Protein 6URI (pdb70)

CATH classification: 1.25.10.10

Foldseek 3Di:
DQDPAPVLVVCLVPDPDVVVNVVSLVVLLVVLCCPPVPHPPDDLSRLLNVLVVLVVSVVVPDDDPDSLVSLLVLLDDDDVSSNQSSLVSPLVDDDPDDVSVVSNLVSLVVLCPPLDLSSLLSSLVSCLRNVDPVNLVVPLVCLLVLLDDPSRDQSSNLSSLSSNLSSCVVCVVRHDDPDSLVVLLCQLVDPDCSSNLSSLVSVLVVCLVVVPSVPVNLQSLLVSLLCQLPVQPDDDDVQQDQSHGNLSSLLSSLSSLLSDEQNPDCVRSVSNVVSLVSLLVVLVDDGPDPDVRSVVSSVSSNLSSLVSCLSRLPDVVSLLSLLVVLLVLCPDPDVVSVQSSLQRVLSSCVRPNCLVVNVVCLVSLLVCLVPPPDVSSVVSSLSSLLSNQDLVSLVVSLVSLLVSLLVHDPVCNLLSLLSSLVSCVVNPPDCLVNLVSVQSVCARPVVNDDPLSLVVNQLVLQADVVCLLVNQVVLVVQLPDPDGHLSSLLSNLQSCLFCLVSPCVDPCSNLVNVLCSSVVCLVVDDDVSVLSNLSSLLSSVLVPVVCLVVSLCVLPDCCQCVPPPPSSNVSSVVSNCVSPVDDNVVSCVVNPRDHRDDDDDRVSVVVSVVD/DFQWKWKAFLVQHTLDTGGLDDDDPVRVVVVSVVVSVVPSPDDDVDAQWDDDDQWIWRWDDDPGMIIITIDHNPDDNVVVNVLSVLLVVLVCVQVVRDDSVCSVVVVVVNVVSVCCQDNSRGGDDRDSVVSSVVVVVVVPPD/DDDDDVVPALVPDPLRVVLVPDDCVVLPHDQDAPDAADADDQVNQQVVQCVCPVPPHAAFAKDDPSVLVVVQRVCCRDPNHRSPFADFDADPAKTAGQHQNNFKIKGFDDVVVLVVQVPDPPDDCPDLSNCQQVVPPVSTTIGIHGDPVSNVDVVRCVVPVVVD/DDVVVVVVVVDPCVPLQVCLVPPDLVVVLVSLQVVLVDDDPPDVRLVSLCVDPDVVSNLSSLVSVLSVCVNPVVPVQLQDDALSSVLSNLQSCVVVDDDPSCPCVLVSLVVDDPSSVLSSLLSCLPDDDDDLVPCVVVLVSLLVQAQDVDLSNNLSNLLSCLLSLPDDCPDVCPSVVVLQSNQPSLLCQCVDDLVSVLLSLLLVLLVCVVVVPSCLPCLVSLADDDVRDDSSNLSSLLVNLSNAAQVNLVVNVVRLVVQCPDDDLVSNLSSLLSLLVNCQHYPVCNVVSVVVLLVVVVVVPLSNNLSNLLSVLLVCLQPPPPPVVCLVVVVVCQPSDDDLSSLLSNLQVLLLVVVVVVVSLVSLVVCLVCLVVHDPSSLQSSLLSLLSNCLVPVPPRPVPNVSSLCCQQPVDPDPVSNVVSVVSVVCCVPDSVVSCCVRVHDDDRDHDSPVCLDPVLSSVCSSVSSHCCSSVSHDCVVDD/DWAWKWKFALVLDTLDIDGLDPPDPPCPSVCCSVPPSCDPDQWDADPLKIKGWDAFPHMIIITIDNDDDDPVVVVVLVVVLVVVLCVVQVGDHDVSSNVDPVVSVVVVCQQDHSPHGDDD/DDDPDDDVVVVVDD

B-factor: mean 118.3, std 39.7, range [42.98, 260.07]

Solvent-accessible surface area: 65370 Å² total; per-residue (Å²): 102,21,173,21,3,50,101,2,0,41,56,10,89,126,35,215,53,157,144,49,36,81,162,50,0,81,123,5,23,54,47,0,80,73,84,18,138,58,94,188,104,55,84,20,91,30,41,29,24,17,0,0,18,0,0,16,0,57,61,69,63,42,124,21,110,13,2,36,86,33,0,12,61,6,0,72,36,134,107,15,37,14,5,15,2,0,10,14,1,12,19,31,24,80,62,122,62,77,92,19,26,148,70,17,15,76,8,0,121,100,3,5,77,48,185,51,58,17,27,28,12,26,0,0,20,3,0,2,21,30,12,38,185,79,3,4,123,60,8,18,47,72,0,9,135,24,0,16,39,93,91,18,96,43,36,3,25,3,1,0,0,0,0,1,0,26,0,18,80,59,4,69,124,93,18,108,29,53,109,23,9,82,120,0,5,108,16,1,79,28,134,16,22,0,1,0,4,0,0,0,7,0,0,28,26,0,0,140,145,27,41,108,71,0,141,86,1,20,62,37,0,0,20,22,3,20,118,5,18,80,38,40,102,112,100,26,146,53,18,55,19,62,80,5,25,3,4,10,6,2,11,27,0,0,82,1,4,27,43,20,99,37,8,184,70,111,80,18,87,34,101,6,22,118,2,2,64,34,8,3,63,98,26,111,69,25,56,89,10,69,41,16,4,12,26,1,3,38,7,2,16,2,12,11,0,0,36,0,4,32,92,23,65,41,51,57,80,6,2,52,58,0,2,76,22,0,8,113,22,18,138,61,101,8,10,4,1,25,3,10,0,4,46,18,0,29,74,0,6,89,5,164,114,0,41,118,28,0,25,97,34,20,108,51,0,11,77,11,4,144,86,24,100,5,62,24,1,61,21,48,0,0,33,0,0,61,28,0,5,31,143,88,11,0,84,82,0,2,57,34,0,19,52,19,0,97,110,8,41,89,83,31,42,50,51,1,0,0,20,0,0,14,4,0,40,132,32,11,92,72,62,34,37,3,5,46,4,0,16,54,0,3,170,48,4,1,102,38,9,12,89,33,2,15,13,31,1,0,2,15,4,9,62,104,114,103,16,25,28,92,2,0,90,25,2,5,94,27,0,96,38,142,66,20,51,59,16,14,2,23,2,0,0,8,3,2,2,24,18,0,69,81,20,16,80,58,108,168,1,24,17,81,69,0,11,79,32,0,51,58,20,9,16,46,6,61,38,72,0,38,3,5,0,5,6,3,4,1,11,1,6,39,67,13,100,114,0,86,72,50,0,13,91,30,6,112,39,96,32,12,27,73,25,26,53,12,16,4,8,3,0,0,6,5,2,20,59,6,12,69,61,14,58,117,98,16,14,45,50,0,14,92,138,15,43,94,6,56,172,52,165,38,36,1,90,61,41,18,157,137,110,46,0,56,0,10,0,1,3,7,107,68,32,110,43,36,3,24,16,38,8,51,145,24,93,99,100,64,47,98,109,4,22,117,44,1,15,48,49,2,23,85,49,76,38,86,42,0,20,2,17,73,31,120,136,12,5,0,0,17,9,26,0,2,13,0,8,6,1,5,0,0,36,70,104,26,22,5,0,8,11,0,1,4,3,6,2,7,0,26,0,0,28,107,22,30,153,87,0,17,9,52,34,2,8,52,32,8,15,39,1,6,27,1,1,16,21,2,5,0,4,0,14,8,7,8,18,2,49,56,72,2,26,136,52,7,99,74,22,107,105,54,130,91,146,101,58,131,175,120,13,44,36,76,64,4,49,2,18,6,3,31,114,7,35,110,80,171,145,35,68,25,61,34,75,40,122,50,110,73,90,20,0,40,86,150,16,0,22,74,16,0,80,52,0,60,118,110,43,3,0,59,30,25,24,26,7,24,86,6,18,5,11,0,2,9,17,0,13,14,16,59,0,16,10,3,0,1,7,35,28,4,42,25,106,24,54,10,53,6,22,1,44,0,0,1,0,42,4,26,52,32,103,103,112,130,11,60,111,45,8,134,44,44,110,29,35,2,43,39,8,21,0,17,39,8,12,32,11,36,21,33,33,17,10,29,0,85,46,26,64,171,6,9,152,105,27,25,0,109,121,92,52,78,134,93,94,82,95,22,71,102,0,88,73,47,0,71,50,194,130,65,63,82,168,32,28,162,27,117,67,40,128,75,31,4,118,10,4,53,58,21,19,87,89,157,49,127,190,105,115,52,18,143,90,5,65,139,23,155,48,37,78,0,37,27,9,0,11,4,1,57,1,14,37,66,75,71,89,68,202,192,121,32,32,68,45,104,39,21,29,0,3,0,12,10,5,3,5,113,50,45,66,130,79,95,136,55,18,57,132,7,2,46,10,0,81,128,12,44,45,4,2,10,0,6,0,3,32,35,20,1,103,57,101,42,200,65,48,171,145,18,47,59,32,2,101,89,4,19,95,37,21,70,45,106,4,6,0,0,2,2,0,0,0,11,4,0,4,31,19,1,88,16,124,92,160,41,115,68,36,21,42,78,1,23,134,93,1,10,71,7,2,36,74,20,29,104,36,74,42,16,3,20,20,0,2,0,42,0,1,3,0,1,1,14,50,51,38,60,13,1,119,154,47,8,150,64,0,38,24,119,198,119,22,40,68,34,0,20,31,8,17,2,8,0,2,11,13,12,13,44,111,86,44,22,60,117,3,38,57,63,5,143,109,17,25,101,67,136,26,63,53,0,5,69,44,0,0,66,0,7,1,8,4,2,29,76,2,81,134,16,0,93,163,4,14,47,48,4,52,83,36,2,101,80,116,65,74,76,10,6,3,28,0,1,32,4,4,34,35,12,3,16,37,4,55,104,108,24,54,105,22,6,74,52,3,24,51,18,108,140,46,11,100,68,57,87,1,64,4,0,14,0,20,1,5,0,40,19,0,128,148,12,118,67,0,40,105,30,0,71,67,30,6,143,28,3,101,138,28,50,37,68,0,16,14,16,2,0,5,1,0,0,0,0,34,14,46,33,77,97,111,0,86,128,7,9,101,82,0,6,39,24,0,2,89,72,6,36,14,0,12,2,1,1,2,0,32,7,3,82,38,3,24,80,60,42,80,96,19,0,110,79,1,1,49,26,164,41,35,72,12,42,137,45,29,50,68,19,25,75,65,17,16,72,77,2,11,40,50,0,0,11,0,0,0,4,43,27,125,8,34,69,61,10,70,24,5,13,1,4,6,4,1,6,120,84,2,105,44,28,1,54,95,63,35,25,117,95,72,57,161,78,18,24,41,13,1,42,99,51,15,23,129,118,112,26,5,6,19,60,37,41,115,17,0,2,2,24,2,110,65,82,64,0,32,1,0,4,14,5,73,60,63,9,6,0,0,1,2,0,33,4,1,21,65,9,8,95,34,12,48,87,120,38,61,131,8,32,62,119,44,0,90,118,50,112,104,61,5,52,105,50,6,37,81,12,3,8,17,0,3,5,22,73,117,218,19,14,54,21,71,134,4,0,51,10,7,116,58

InterPro domains:
  IPR002553 Clathrin/coatomer adaptor, adaptin-like, N-terminal [PF01602] (30-587)
  IPR003164 Clathrin adaptor, alpha-adaptin, appendage, C-terminal subdomain [PF02296] (824-938)
  IPR008152 Clathrin adaptor, alpha/beta/gamma-adaptin, appendage, Ig-like subdomain [PF02883] (712-816)
  IPR008152 Clathrin adaptor, alpha/beta/gamma-adaptin, appendage, Ig-like subdomain [SM00809] (706-819)
  IPR009028 Coatomer/calthrin adaptor appendage, C-terminal subdomain [SSF55711] (825-938)
  IPR011989 Armadillo-like helical [G3DSA:1.25.10.10] (1-620)
  IPR012295 TBP domain superfamily [G3DSA:3.30.310.10] (826-938)
  IPR013041 Clathrin adaptor, appendage, Ig-like subdomain superfamily [SSF49348] (696-824)
  IPR016024 Armadillo-type fold [SSF48371] (9-587)
  IPR017104 Adaptor protein complex AP-2, alpha subunit [PIRSF037091] (8-938)
  IPR050840 Adaptor Complexes Large Subunit [PTHR22780] (15-917)

Organism: Rattus norvegicus (NCBI:txid10116)

GO terms:
  GO:0005515 protein binding (F, IPI)
  GO:0008021 synaptic vesicle (C, IDA)
  GO:0044877 protein-containing complex binding (F, IPI)
  GO:0120283 protein serine/threonine kinase binding (F, IPI)
  GO:0005886 plasma membrane (C, TAS)
  GO:0035091 phosphatidylinositol binding (F, IMP)
  GO:0030122 AP-2 adaptor complex (C, IMP)
  GO:0045202 synapse (C, IDA)
  GO:0008021 synaptic vesicle (C, EXP)

Sequence (1531 aa):
GMRGLAVFISDIRNCKSKEAEIKRINKELANIRSKFKGDKALDGYSKKKYVCKLLFIFLLGHDIDFGHMEAVNLLSSNRYTEKQIGYLFISVLVNSNSELIRLINNAIKNDLASRNPTFMGLALHCIANVGSREMAEAFAGEIPKILVAGDTMDSVKQSAALCLLRLYRTSPDLVPMGDWTSRVVHLLNDQHLGVVTAATSLITTLAQKNPEEFKTSVSLAVSRLSRIVTSASTDLQDYTYYFVPAPWLSVKLLRLLQCYPPPEDPAVRGRLTECLETILNKAQEPPKSKKVQHSNAKNAVLFEAISLIIHHDSEPNLLVRACNQLGQFLQHRETNLRYLALESMCTLASSEFSHEAVKTHIETVINALKTERDVSVRQRAVDLLYAMCDRSNAQQIVAEMLSYLETADYSIREEIVLKVAILAEKYAVDYTWYVDTILNLIRIAGDYVSEEVWYRVIQIVINRDDVQGYAAKTVFEALQAPACHENLVKVGGYILGEFGNLIAGDPRSSPLIQFNLLHSKFHLCSVPTRALLLSTYIKFVNLFPEVKATIQDVLRSDSQLKNADVELQQRAVEYLRLSTVASTDILATVLEEMPPFPERESSILAKLKKKMIRFILIQNRAGKTRLAKWYMQFDDDEKQKLIEEVHAVVTVRDARHTNFVEFRNFKIIYRRYAGLYFCICVDVNDNNLAYLEAIHNFVEVLNEYFHNVCELDLVFNFYKVYTVVDEMFLAGEIRETSQTKVLKQLLMLQSLESRDLEKHNTAANNAACAWLEAQEEEEVGFPVTPQVPLRPMTYKAAVDLSHFLKEKGGLEGLIHSQRRQDILDLWIYHTQGYFPDWQNYTPGPGVRYPLTFGWCYKLVPVEPDKVEEANKGENTSLLHPVSLHGMDDPEREVLEWRFDSRLAFHHVARELHPEYFGEISELKAELNNENSFVKDCEDPNPLIRALAVRTMGCIRVDKIEPLRKCLKDEDPYVRKTAAVCVAKLHDINAQRDLIADSNPMVVANAVAALSEISNPQNINKLLTALNECTEWGQIFILDCLSNYNPKDDREAQSICERVTPRLSHANSAVVLSAVKVLMKFLELLPKDSDYYNMLLKKLAPPLVTLLSGEPEVQYVALRNINLIVQKRPEILKQEIKVFFVKYNDPIYVKLEKLDIMIRLASQANIAQVLAELKEYATEVDVDFVRKAVRAIGRCAIKVEQSAERCVSTLLDLIQTKVNYVVQEAIVVIRDIFRKHPNKYESIIATLCGNLDSLDEPDARAAMIWIVGEYAERIDNADELLESFLEGFHDESTQVQLTLLTAIVKLFLKKPSETQELVQQVLSLATQDSDNPDLRDRGYIYWRLLSTDPVTAKEVVLSEKPLISEETDLIEPTLLDELICHIGSLASVYHKPPNAFVMIGGLFIYNHKGEVLISRVYRDDIGRNAVDAFRVNVIHVRSPVTNIARTSFFHVKRSNIWLAAVTKQNVNAAMVFEFLYKMCDVMAAYFGKISEENIKNNFVLIYELLDEILDFGYPQNSRMSQIKRLLSEKKT

Nearest PDB structures (foldseek):
  6uri-assembly1_N  TM=1.006E+00  e=2.020E-37  Human immunodeficiency virus 1
  4nee-assembly3_E  TM=9.820E-01  e=2.221E-25  Human immunodeficiency virus 1
  4nee-assembly2_K  TM=9.585E-01  e=5.161E-26  Human immunodeficiency virus 1
  4nee-assembly4_H  TM=9.746E-01  e=5.621E-25  Human immunodeficiency virus 1
  3rbb-assembly1_A  TM=7.671E-01  e=3.124E-21  HIV-1 M:B_ARV2/SF2

Secondary structure (DSSP, 8-state):
--TTHHHHHHHHHT-SSHHHHHHHHHHHHHHHHHHHHH-----SHHHHHHHHHHHHHHHHT----S-HHHHHHHHS-SSHHHHHHHHHHHHHS----SHHHHHHHHHHHHHHTS--HHHHHHHHHHHHHH--HHHHHHHTTHHHHHHS-TT--HHHHHHHHHHHHHHHHH-GGG----STHHHHHGGGG-S-HHHHHHHHHHHHHHHHH-TGGGTHHHHHHHHHHHHHHHSTTTS--TTBSSS-BSHHHHHHHHHHGGGS-S-SSHHHHHHHHHHHHHHHHHTTSPPS--SHHHHHHHHHHHHHHHHHHHHH---HHHHHHHHHHHHHHTT-SSHHHHHHHHHHHHHHTTSTTTHHHHHTTHHHHHHHHHH---HHHHHHHHHHHHHS--TTTHHHHHHHHHHHHTTS-GGGHHHHHHHHHHHHHHT-SSHHHHHHHHHHHHHH-SSSS-HHHHHHHHHHHHH-GGGHHHHHHHHHHHHTSSS--HHHHHHHHHHHHHHSHHHHTSSTT-HHHHHHHHHTTTTTS-HHHHHHHHHHHHHHHHH-STTHHHHHHHHSSHHHHT-SSHHHHHHHHHHHHHHHTS-HHHHHHHTPPPPPPPP---HHHHHHHT-/--HHHHHHHH----TTGGGTT-S-HHHHHHHHHHHHHS--TT--HHHHHHH-S-HHHHHHHHHHHHHHHHH-----GGGSS-HHHHHHHHHHHHHH---STTTTHHHHHHHS-HHHHHHHHHHHHT---S-HHHHHHHHHTTGGGTT-SSHHHHHHHHHHHHHHT-S-SSSTTHHHHHHHHTHHHHHHGGGS-HHHHHHHHHHHHHHHHH-TTTTTT-TTTT---TTS-HHHHHHHHHHHHHH--TTHHHHHHHHHHHHTT-S-HHHHHHHHHHHHHGGGT-STTHHHHHHHHHHHHHHT-HHHHHHHHHHHHHHHHHSTTTSTTTHHHHHT-STT--SHHHHHHHHHHHHHSTTT-TTHHHHHHHHHTTTTTS-HHHHHHHHHHHHHHHHHSTTT-HHHHHHHHHIIIII---HHHHHHHHHHHHHHHH-HHHHHHHHSS------S-TT---HHHHHHHHTTSSBHHHHHTS-TTS--/---S--HHHHHH--/---EEEEE-TTS-EEEEEESSS---TTHHHHHIIIII---SSSEEETTEEEEEEEETTEEEEEEESS--BHHHHHHHHHHHHHHHHHHHSS-SHHHHHH-SHHHHHHHHHHEETTEE---/--S------TTT-HHHHHHTT--HHHHSS-SS-SSPPB---HHHHHHHHHHHHHTTSSTTPBP-HHHHHHHHHHHHHHH-B-SS---B--SSSPBPBSSTT--EEEEEPPHHHHHHHS-STTSBTTSGGGSSSTT-TT---EEEEE-THHHH--HHHHH-GGG-/-EEEEEEEETTS-EEEEEE-S---HHHHHHHHHHHHHHHSS--TTS-SEEEETTEEEEEEEETTEEEEEEE-TTS-HHHHHHHHHHHHHHHHHHHTS-BTTHHHHTHHHHHHHHHHHEETTEE----HHHHHHHHHHHHH--

Radius of gyration: 38.69 Å; Cα contacts (8 Å, |Δi|>4): 2151; chains: 6; bounding box: 96×110×92 Å

Structure (mmCIF, N/CA/C/O backbone):
data_6URI
#
_entry.id   6URI
#
_cell.length_a   109.154
_cell.length_b   109.154
_cell.length_c   178.915
_cell.angle_alpha   90.000
_cell.angle_beta   90.000
_cell.angle_gamma   90.000
#
_symmetry.space_group_name_H-M   'P 41'
#
loop_
_entity.id
_entity.type
_entity.pdbx_description
1 polymer 'AP-2 complex subunit alpha'
2 polymer 'AP-2 complex subunit sigma'
3 polymer 'Protein Nef'
4 polymer 'AP-2 complex subunit beta'
5 polymer 'AP-2 complex subunit mu'
6 polymer 'cDNA FLJ50658, highly similar to T-cell surface glycoprotein CD4'
7 water water
#
loop_
_atom_site.group_PDB
_atom_site.id
_atom_site.type_symbol
_atom_site.label_atom_id
_atom_site.label_alt_id
_atom_site.label_comp_id
_atom_site.label_asym_id
_atom_site.label_entity_id
_atom_site.label_seq_id
_atom_site.pdbx_PDB_ins_code
_atom_site.Cartn_x
_atom_site.Cartn_y
_atom_site.Cartn_z
_atom_site.occupancy
_atom_site.B_iso_or_equiv
_atom_site.auth_seq_id
_atom_site.auth_comp_id
_atom_site.auth_asym_id
_atom_site.auth_atom_id
_atom_site.pdbx_PDB_model_num
ATOM 1 N N . GLY A 1 23 ? 46.42069 -21.84692 22.19155 1.000 88.02021 9 GLY A N 1
ATOM 2 C CA . GLY A 1 23 ? 46.62108 -20.40966 22.16191 1.000 89.09231 9 GLY A CA 1
ATOM 3 C C . GLY A 1 23 ? 47.99082 -19.97380 22.64752 1.000 97.04921 9 GLY A C 1
ATOM 4 O O . GLY A 1 23 ? 48.58126 -20.60603 23.52459 1.000 90.01755 9 GLY A O 1
ATOM 5 N N . MET A 1 24 ? 48.50160 -18.89054 22.06754 1.000 101.66997 10 MET A N 1
ATOM 6 C CA . MET A 1 24 ? 49.77871 -18.33417 22.48946 1.000 84.36584 10 MET A CA 1
ATOM 7 C C . MET A 1 24 ? 49.60295 -17.59885 23.81120 1.000 87.21434 10 MET A C 1
ATOM 8 O O . MET A 1 24 ? 48.60777 -16.89878 24.01890 1.000 110.57851 10 MET A O 1
ATOM 13 N N . ARG A 1 25 ? 50.58017 -17.75774 24.70609 1.000 79.85670 11 ARG A N 1
ATOM 14 C CA . ARG A 1 25 ? 50.39041 -17.33600 26.09111 1.000 91.09611 11 ARG A CA 1
ATOM 15 C C . ARG A 1 25 ? 50.27185 -15.81893 26.20713 1.000 106.42060 11 ARG A C 1
ATOM 16 O O . ARG A 1 25 ? 49.22127 -15.29505 26.59365 1.000 118.72553 11 ARG A O 1
ATOM 24 N N . GLY A 1 26 ? 51.32755 -15.09303 25.85884 1.000 89.73488 12 GLY A N 1
ATOM 25 C CA . GLY A 1 26 ? 51.32913 -13.65747 26.04670 1.000 100.40467 12 GLY A CA 1
ATOM 26 C C . GLY A 1 26 ? 50.84050 -12.83304 24.87537 1.000 106.06506 12 GLY A C 1
ATOM 27 O O . GLY A 1 26 ? 50.99661 -11.60750 24.89322 1.000 94.88205 12 GLY A O 1
ATOM 28 N N . LEU A 1 27 ? 50.23365 -13.45844 23.86553 1.000 99.20688 13 LEU A N 1
ATOM 29 C CA . LEU A 1 27 ? 49.93997 -12.75819 22.61890 1.000 91.78095 13 LEU A CA 1
ATOM 30 C C . LEU A 1 27 ? 48.66163 -11.93079 22.70869 1.000 81.18846 13 LEU A C 1
ATOM 31 O O . LEU A 1 27 ? 48.63269 -10.77456 22.26908 1.000 87.54589 13 LEU A O 1
ATOM 36 N N . ALA A 1 28 ? 47.59171 -12.51477 23.25669 1.000 78.04229 14 ALA A N 1
ATOM 37 C CA . ALA A 1 28 ? 46.28216 -11.86960 23.20503 1.000 63.87017 14 ALA A CA 1
ATOM 38 C C . ALA A 1 28 ? 46.28922 -10.52493 23.91906 1.000 64.39473 14 ALA A C 1
ATOM 39 O O . ALA A 1 28 ? 45.70010 -9.55375 23.43087 1.000 73.81839 14 ALA A O 1
ATOM 41 N N . VAL A 1 29 ? 46.94644 -10.44853 25.07795 1.000 83.76098 15 VAL A N 1
ATOM 42 C CA . VAL A 1 29 ? 46.99648 -9.19094 25.81896 1.000 84.44723 15 VAL A CA 1
ATOM 43 C C . VAL A 1 29 ? 47.74097 -8.13107 25.01836 1.000 76.16273 15 VAL A C 1
ATOM 44 O O . VAL A 1 29 ? 47.33167 -6.96522 24.97183 1.000 69.17184 15 VAL A O 1
ATOM 48 N N . PHE A 1 30 ? 48.83906 -8.52113 24.36693 1.000 67.40260 16 PHE A N 1
ATOM 49 C CA . PHE A 1 30 ? 49.60669 -7.57249 23.56674 1.000 66.56797 16 PHE A CA 1
ATOM 50 C C . PHE A 1 30 ? 48.79114 -7.06476 22.38342 1.000 77.40556 16 PHE A C 1
ATOM 51 O O . PHE A 1 30 ? 48.79638 -5.86309 22.08221 1.000 82.07274 16 PHE A O 1
ATOM 59 N N . ILE A 1 31 ? 48.06635 -7.96332 21.71199 1.000 62.96713 17 ILE A N 1
ATOM 60 C CA . ILE A 1 31 ? 47.23500 -7.54733 20.58562 1.000 60.91513 17 ILE A CA 1
ATOM 61 C C . ILE A 1 31 ? 46.13074 -6.60829 21.05674 1.000 73.34533 17 ILE A C 1
ATOM 62 O O . ILE A 1 31 ? 45.87163 -5.57008 20.43429 1.000 71.99656 17 ILE A O 1
ATOM 67 N N . SER A 1 32 ? 45.46940 -6.95084 22.16733 1.000 79.54829 18 SER A N 1
ATOM 68 C CA . SER A 1 32 ? 44.40102 -6.10212 22.68838 1.000 61.46519 18 SER A CA 1
ATOM 69 C C . SER A 1 32 ? 44.93020 -4.73321 23.09488 1.000 62.61165 18 SER A C 1
ATOM 70 O O . SER A 1 32 ? 44.25097 -3.71689 22.90876 1.000 69.89991 18 SER A O 1
ATOM 73 N N . ASP A 1 33 ? 46.14043 -4.68697 23.65692 1.000 71.94993 19 ASP A N 1
ATOM 74 C CA . ASP A 1 33 ? 46.74651 -3.40651 24.00305 1.000 78.05617 19 ASP A CA 1
ATOM 75 C C . ASP A 1 33 ? 47.04611 -2.58507 22.75618 1.000 79.54572 19 ASP A C 1
ATOM 76 O O . ASP A 1 33 ? 46.83960 -1.36593 22.74615 1.000 76.14971 19 ASP A O 1
ATOM 81 N N . ILE A 1 34 ? 47.53515 -3.23392 21.69601 1.000 88.15050 20 ILE A N 1
ATOM 82 C CA . ILE A 1 34 ? 47.81471 -2.51372 20.45526 1.000 86.03373 20 ILE A CA 1
ATOM 83 C C . ILE A 1 34 ? 46.52974 -1.94592 19.86348 1.000 76.73078 20 ILE A C 1
ATOM 84 O O . ILE A 1 34 ? 46.49204 -0.79365 19.41389 1.000 80.80594 20 ILE A O 1
ATOM 89 N N . ARG A 1 35 ? 45.45436 -2.73825 19.86482 1.000 71.07656 21 ARG A N 1
ATOM 90 C CA . ARG A 1 35 ? 44.20105 -2.28534 19.26592 1.000 73.68958 21 ARG A CA 1
ATOM 91 C C . ARG A 1 35 ? 43.59569 -1.11831 20.03818 1.000 88.58142 21 ARG A C 1
ATOM 92 O O . ARG A 1 35 ? 43.07556 -0.17208 19.43497 1.000 103.25218 21 ARG A O 1
ATOM 100 N N . ASN A 1 36 ? 43.65678 -1.16125 21.36955 1.000 85.38072 22 ASN A N 1
ATOM 101 C CA . ASN A 1 36 ? 43.01252 -0.14377 22.19389 1.000 82.91226 22 ASN A CA 1
ATOM 102 C C . ASN A 1 36 ? 43.72104 1.20453 22.15510 1.000 87.73663 22 ASN A C 1
ATOM 103 O O . ASN A 1 36 ? 43.31930 2.10886 22.89598 1.000 110.07195 22 ASN A O 1
ATOM 108 N N . CYS A 1 37 ? 44.75106 1.36809 21.32883 1.000 86.27267 23 CYS A N 1
ATOM 109 C CA . CYS A 1 37 ? 45.41893 2.65559 21.19016 1.000 88.48084 23 CYS A CA 1
ATOM 110 C C . CYS A 1 37 ? 44.57520 3.57240 20.31406 1.000 83.50091 23 CYS A C 1
ATOM 111 O O . CYS A 1 37 ? 44.23714 3.21852 19.17932 1.000 96.42105 23 CYS A O 1
ATOM 114 N N . LYS A 1 38 ? 44.22867 4.74679 20.84198 1.000 98.27419 24 LYS A N 1
ATOM 115 C CA . LYS A 1 38 ? 43.50360 5.72720 20.04399 1.000 101.46356 24 LYS A CA 1
ATOM 116 C C . LYS A 1 38 ? 44.42633 6.46119 19.08095 1.000 109.84670 24 LYS A C 1
ATOM 117 O O . LYS A 1 38 ? 44.00644 6.81747 17.97422 1.000 110.33992 24 LYS A O 1
ATOM 123 N N . SER A 1 39 ? 45.67369 6.68810 19.47873 1.000 117.86654 25 SER A N 1
ATOM 124 C CA . SER A 1 39 ? 46.66873 7.34767 18.64995 1.000 106.05405 25 SER A CA 1
ATOM 125 C C . SER A 1 39 ? 47.70137 6.33660 18.17053 1.000 113.66297 25 SER A C 1
ATOM 126 O O . SER A 1 39 ? 47.98162 5.34207 18.84592 1.000 131.11045 25 SER A O 1
ATOM 129 N N . LYS A 1 40 ? 48.26563 6.59764 16.99041 1.000 111.81311 26 LYS A N 1
ATOM 130 C CA . LYS A 1 40 ? 49.34956 5.76252 16.49137 1.000 109.06044 26 LYS A CA 1
ATOM 131 C C . LYS A 1 40 ? 50.67688 6.07405 17.16681 1.000 108.00855 26 LYS A C 1
ATOM 132 O O . LYS A 1 40 ? 51.58212 5.23451 17.13880 1.000 120.84210 26 LYS A O 1
ATOM 138 N N . GLU A 1 41 ? 50.80957 7.25142 17.78180 1.000 97.54043 27 GLU A N 1
ATOM 139 C CA . GLU A 1 41 ? 51.99893 7.53141 18.57887 1.000 111.83570 27 GLU A CA 1
ATOM 140 C C . GLU A 1 41 ? 52.02962 6.66329 19.83118 1.000 112.53470 27 GLU A C 1
ATOM 141 O O . GLU A 1 41 ? 53.07823 6.11475 20.18958 1.000 118.52508 27 GLU A O 1
ATOM 147 N N . ALA A 1 42 ? 50.88405 6.51084 20.50082 1.000 104.76324 28 ALA A N 1
ATOM 148 C CA . ALA A 1 42 ? 50.80227 5.56570 21.60906 1.000 111.58123 28 ALA A CA 1
ATOM 149 C C . ALA A 1 42 ? 50.97841 4.13050 21.12929 1.000 118.43135 28 ALA A C 1
ATOM 150 O O . ALA A 1 42 ? 51.54220 3.29939 21.85254 1.000 134.72339 28 ALA A O 1
ATOM 152 N N . GLU A 1 43 ? 50.50553 3.82391 19.91846 1.000 95.63951 29 GLU A N 1
ATOM 153 C CA . GLU A 1 43 ? 50.75130 2.51090 19.33074 1.000 93.55026 29 GLU A CA 1
ATOM 154 C C . GLU A 1 43 ? 52.24569 2.24826 19.19669 1.000 95.08722 29 GLU A C 1
ATOM 155 O O . GLU A 1 43 ? 52.73652 1.17483 19.56446 1.000 88.25280 29 GLU A O 1
ATOM 161 N N . ILE A 1 44 ? 52.98707 3.22985 18.67874 1.000 102.09148 30 ILE A N 1
ATOM 162 C CA . ILE A 1 44 ? 54.43134 3.08107 18.53419 1.000 101.89737 30 ILE A CA 1
ATOM 163 C C . ILE A 1 44 ? 55.10236 2.99771 19.90036 1.000 90.07966 30 ILE A C 1
ATOM 164 O O . ILE A 1 44 ? 56.07262 2.25670 20.08186 1.000 82.45126 30 ILE A O 1
ATOM 169 N N . LYS A 1 45 ? 54.59344 3.74207 20.88526 1.000 78.55206 31 LYS A N 1
ATOM 170 C CA . LYS A 1 45 ? 55.18336 3.69490 22.22114 1.000 81.38116 31 LYS A CA 1
ATOM 171 C C . LYS A 1 45 ? 55.02204 2.31462 22.85089 1.000 79.89764 31 LYS A C 1
ATOM 172 O O . LYS A 1 45 ? 55.96746 1.77737 23.44170 1.000 79.30676 31 LYS A O 1
ATOM 178 N N . ARG A 1 46 ? 53.83164 1.72141 22.73021 1.000 87.57806 32 ARG A N 1
ATOM 179 C CA . ARG A 1 46 ? 53.62353 0.37036 23.24679 1.000 90.20776 32 ARG A CA 1
ATOM 180 C C . ARG A 1 46 ? 54.44810 -0.64873 22.46695 1.000 97.71815 32 ARG A C 1
ATOM 181 O O . ARG A 1 46 ? 55.02195 -1.57716 23.05611 1.000 100.66676 32 ARG A O 1
ATOM 189 N N . ILE A 1 47 ? 54.50686 -0.49844 21.14016 1.000 102.78535 33 ILE A N 1
ATOM 190 C CA . ILE A 1 47 ? 55.34101 -1.37313 20.32286 1.000 94.59226 33 ILE A CA 1
ATOM 191 C C . ILE A 1 47 ? 56.78641 -1.31210 20.79244 1.000 80.58875 33 ILE A C 1
ATOM 192 O O . ILE A 1 47 ? 57.45795 -2.34091 20.91108 1.000 79.19212 33 ILE A O 1
ATOM 197 N N . ASN A 1 48 ? 57.27569 -0.10843 21.09875 1.000 79.60019 34 ASN A N 1
ATOM 198 C CA . ASN A 1 48 ? 58.65914 0.05146 21.53042 1.000 82.17979 34 ASN A CA 1
ATOM 199 C C . ASN A 1 48 ? 58.87624 -0.51967 22.92370 1.000 86.05223 34 ASN A C 1
ATOM 200 O O . ASN A 1 48 ? 59.93687 -1.08400 23.20332 1.000 85.56403 34 ASN A O 1
ATOM 205 N N . LYS A 1 49 ? 57.89091 -0.38150 23.81392 1.000 96.75617 35 LYS A N 1
ATOM 206 C CA . LYS A 1 49 ? 58.02223 -0.97671 25.14149 1.000 91.38461 35 LYS A CA 1
ATOM 207 C C . LYS A 1 49 ? 58.12725 -2.49416 25.04777 1.000 84.41603 35 LYS A C 1
ATOM 208 O O . LYS A 1 49 ? 59.00344 -3.11107 25.66847 1.000 85.87983 35 LYS A O 1
ATOM 214 N N . GLU A 1 50 ? 57.24146 -3.11493 24.26490 1.000 82.99418 36 GLU A N 1
ATOM 215 C CA . GLU A 1 50 ? 57.29849 -4.56615 24.11171 1.000 79.81052 36 GLU A CA 1
ATOM 216 C C . GLU A 1 50 ? 58.56650 -4.99386 23.38207 1.000 94.24367 36 GLU A C 1
ATOM 217 O O . GLU A 1 50 ? 59.14591 -6.04266 23.69246 1.000 101.66684 36 GLU A O 1
ATOM 223 N N . LEU A 1 51 ? 59.01629 -4.19178 22.41385 1.000 106.46368 37 LEU A N 1
ATOM 224 C CA . LEU A 1 51 ? 60.26063 -4.49280 21.71910 1.000 91.43314 37 LEU A CA 1
ATOM 225 C C . LEU A 1 51 ? 61.44270 -4.44191 22.67261 1.000 87.63174 37 LEU A C 1
ATOM 226 O O . LEU A 1 51 ? 62.31726 -5.30682 22.62449 1.000 88.13545 37 LEU A O 1
ATOM 231 N N . ALA A 1 52 ? 61.47965 -3.44199 23.55486 1.000 86.72542 38 ALA A N 1
ATOM 232 C CA . ALA A 1 52 ? 62.55872 -3.34998 24.53091 1.000 89.80265 38 ALA A CA 1
ATOM 233 C C . ALA A 1 52 ? 62.50790 -4.50933 25.51625 1.000 90.33782 38 ALA A C 1
ATOM 234 O O . ALA A 1 52 ? 63.55097 -5.04298 25.90610 1.000 93.01037 38 ALA A O 1
ATOM 236 N N . ASN A 1 53 ? 61.30398 -4.91861 25.91985 1.000 88.07051 39 ASN A N 1
ATOM 237 C CA . ASN A 1 53 ? 61.15959 -6.08409 26.78835 1.000 91.66996 39 ASN A CA 1
ATOM 238 C C . ASN A 1 53 ? 61.74741 -7.33063 26.13047 1.000 106.83923 39 ASN A C 1
ATOM 239 O O . ASN A 1 53 ? 62.66877 -7.96737 26.66731 1.000 98.16560 39 ASN A O 1
ATOM 244 N N . ILE A 1 54 ? 61.22432 -7.68514 24.95173 1.000 118.79553 40 ILE A N 1
ATOM 245 C CA . ILE A 1 54 ? 61.67446 -8.88560 24.25227 1.000 92.47847 40 ILE A CA 1
ATOM 246 C C . ILE A 1 54 ? 63.14937 -8.78457 23.89590 1.000 90.48674 40 ILE A C 1
ATOM 247 O O . ILE A 1 54 ? 63.86759 -9.79050 23.90279 1.000 92.75797 40 ILE A O 1
ATOM 252 N N . ARG A 1 55 ? 63.63317 -7.57525 23.60878 1.000 94.72048 41 ARG A N 1
ATOM 253 C CA . ARG A 1 55 ? 65.03162 -7.39063 23.25203 1.000 101.18016 41 ARG A CA 1
ATOM 254 C C . ARG A 1 55 ? 65.93088 -7.62577 24.45252 1.000 100.24092 41 ARG A C 1
ATOM 255 O O . ARG A 1 55 ? 66.88119 -8.40153 24.37551 1.000 99.42495 41 ARG A O 1
ATOM 263 N N . SER A 1 56 ? 65.64174 -6.97842 25.58048 1.000 110.23314 42 SER A N 1
ATOM 264 C CA . SER A 1 56 ? 66.43094 -7.23482 26.77814 1.000 128.48848 42 SER A CA 1
ATOM 265 C C . SER A 1 56 ? 66.45204 -8.72299 27.10752 1.000 114.81427 42 SER A C 1
ATOM 266 O O . SER A 1 56 ? 67.51737 -9.28336 27.39811 1.000 122.31355 42 SER A O 1
ATOM 269 N N . LYS A 1 57 ? 65.30484 -9.39994 26.97466 1.000 108.11114 43 LYS A N 1
ATOM 270 C CA . LYS A 1 57 ? 65.24086 -10.80531 27.37633 1.000 114.06395 43 LYS A CA 1
ATOM 271 C C . LYS A 1 57 ? 66.00364 -11.71556 26.41182 1.000 124.31550 43 LYS A C 1
ATOM 272 O O . LYS A 1 57 ? 66.86277 -12.49322 26.83634 1.000 138.17186 43 LYS A O 1
ATOM 278 N N . PHE A 1 58 ? 65.69181 -11.66207 25.11567 1.000 120.30669 44 PHE A N 1
ATOM 279 C CA . PHE A 1 58 ? 66.44161 -12.45391 24.14142 1.000 113.27870 44 PHE A CA 1
ATOM 280 C C . PHE A 1 58 ? 67.89739 -12.01611 24.09835 1.000 119.10690 44 PHE A C 1
ATOM 281 O O . PHE A 1 58 ? 68.81611 -12.77288 24.43412 1.000 108.18577 44 PHE A O 1
ATOM 289 N N . LYS A 1 59 ? 68.10012 -10.77426 23.67308 1.000 132.51803 45 LYS A N 1
ATOM 290 C CA . LYS A 1 59 ? 69.32740 -10.10059 23.30680 1.000 130.24817 45 LYS A CA 1
ATOM 291 C C . LYS A 1 59 ? 70.25304 -9.83764 24.49111 1.000 124.00958 45 LYS A C 1
ATOM 292 O O . LYS A 1 59 ? 71.37213 -9.35703 24.28161 1.000 134.39525 45 LYS A O 1
ATOM 298 N N . GLY A 1 60 ? 69.82786 -10.12639 25.72266 1.000 120.59875 46 GLY A N 1
ATOM 299 C CA . GLY A 1 60 ? 70.74320 -9.99738 26.83771 1.000 123.69592 46 GLY A CA 1
ATOM 300 C C . GLY A 1 60 ? 70.65585 -11.12478 27.84543 1.000 140.99410 46 GLY A C 1
ATOM 301 O O . GLY A 1 60 ? 71.19982 -11.01032 28.94694 1.000 166.36088 46 GLY A O 1
ATOM 302 N N . ASP A 1 61 ? 70.00295 -12.22835 27.48964 1.000 127.65774 47 ASP A N 1
ATOM 303 C CA . ASP A 1 61 ? 69.72189 -13.25824 28.48743 1.000 133.62524 47 ASP A CA 1
ATOM 304 C C . ASP A 1 61 ? 69.55758 -14.59259 27.77852 1.000 135.71044 47 ASP A C 1
ATOM 305 O O . ASP A 1 61 ? 68.72413 -14.70797 26.87332 1.000 112.17458 47 ASP A O 1
ATOM 310 N N . LYS A 1 62 ? 70.33770 -15.59740 28.18153 1.000 149.44959 48 LYS A N 1
ATOM 311 C CA . LYS A 1 62 ? 70.27393 -16.92791 27.56964 1.000 146.74241 48 LYS A CA 1
ATOM 312 C C . LYS A 1 62 ? 70.16311 -18.00068 28.65317 1.000 139.70839 48 LYS A C 1
ATOM 313 O O . LYS A 1 62 ? 71.16929 -18.51469 29.14968 1.000 132.47415 48 LYS A O 1
ATOM 319 N N . ALA A 1 63 ? 68.92761 -18.31062 29.04745 1.000 121.95688 49 ALA A N 1
ATOM 320 C CA . ALA A 1 63 ? 68.63191 -19.54914 29.75817 1.000 117.92684 49 ALA A CA 1
ATOM 321 C C . ALA A 1 63 ? 67.25765 -20.07938 29.36432 1.000 125.45657 49 ALA A C 1
ATOM 322 O O . ALA A 1 63 ? 66.71413 -20.95003 30.05471 1.000 126.20600 49 ALA A O 1
ATOM 324 N N . LEU A 1 64 ? 66.71226 -19.59915 28.24922 1.000 124.32971 50 LEU A N 1
ATOM 325 C CA . LEU A 1 64 ? 65.27867 -19.60286 28.00974 1.000 106.74414 50 LEU A CA 1
ATOM 326 C C . LEU A 1 64 ? 64.70852 -20.98863 27.72966 1.000 106.69785 50 LEU A C 1
ATOM 327 O O . LEU A 1 64 ? 65.39685 -21.92989 27.33062 1.000 127.81153 50 LEU A O 1
ATOM 332 N N . ASP A 1 65 ? 63.39992 -21.06504 27.93788 1.000 104.00734 51 ASP A N 1
ATOM 333 C CA . ASP A 1 65 ? 62.50785 -22.18956 27.73672 1.000 115.57041 51 ASP A CA 1
ATOM 334 C C . ASP A 1 65 ? 62.12404 -22.26715 26.25938 1.000 124.83637 51 ASP A C 1
ATOM 335 O O . ASP A 1 65 ? 62.28878 -21.30380 25.50797 1.000 137.14292 51 ASP A O 1
ATOM 340 N N . GLY A 1 66 ? 61.61194 -23.42407 25.83497 1.000 108.77981 52 GLY A N 1
ATOM 341 C CA . GLY A 1 66 ? 61.08219 -23.51297 24.48127 1.000 109.00223 52 GLY A CA 1
ATOM 342 C C . GLY A 1 66 ? 59.74645 -22.80614 24.35110 1.000 116.84532 52 GLY A C 1
ATOM 343 O O . GLY A 1 66 ? 59.49977 -22.07246 23.38229 1.000 129.70846 52 GLY A O 1
ATOM 344 N N . TYR A 1 67 ? 58.87254 -23.02046 25.33350 1.000 120.82931 53 TYR A N 1
ATOM 345 C CA . TYR A 1 67 ? 57.60649 -22.31227 25.43510 1.000 104.57085 53 TYR A CA 1
ATOM 346 C C . TYR A 1 67 ? 57.83457 -20.80687 25.34702 1.000 93.70660 53 TYR A C 1
ATOM 347 O O . TYR A 1 67 ? 57.18609 -20.10852 24.54870 1.000 96.05297 53 TYR A O 1
ATOM 356 N N . SER A 1 68 ? 58.83960 -20.32277 26.07733 1.000 105.04243 54 SER A N 1
ATOM 357 C CA . SER A 1 68 ? 59.19204 -18.91736 26.19527 1.000 106.29698 54 SER A CA 1
ATOM 358 C C . SER A 1 68 ? 59.89290 -18.38109 24.96390 1.000 93.85115 54 SER A C 1
ATOM 359 O O . SER A 1 68 ? 60.11046 -17.17100 24.86754 1.000 90.37178 54 SER A O 1
ATOM 362 N N . LYS A 1 69 ? 60.27288 -19.25118 24.04054 1.000 107.28932 55 LYS A N 1
ATOM 363 C CA . LYS A 1 69 ? 60.82326 -18.83372 22.76579 1.000 101.98946 55 LYS A CA 1
ATOM 364 C C . LYS A 1 69 ? 59.73498 -18.69876 21.72279 1.000 88.36495 55 LYS A C 1
ATOM 365 O O . LYS A 1 69 ? 59.69073 -17.69795 21.00045 1.000 87.61187 55 LYS A O 1
ATOM 371 N N . LYS A 1 70 ? 58.82131 -19.67004 21.67008 1.000 87.67075 56 LYS A N 1
ATOM 372 C CA . LYS A 1 70 ? 57.72122 -19.55426 20.72197 1.000 85.58032 56 LYS A CA 1
ATOM 373 C C . LYS A 1 70 ? 56.81921 -18.37469 21.06962 1.000 89.95230 56 LYS A C 1
ATOM 374 O O . LYS A 1 70 ? 56.34448 -17.66951 20.16978 1.000 104.95699 56 LYS A O 1
ATOM 380 N N . LYS A 1 71 ? 56.62049 -18.10265 22.36548 1.000 115.94587 57 LYS A N 1
ATOM 381 C CA . LYS A 1 71 ? 55.79921 -16.95644 22.75626 1.000 92.65714 57 LYS A CA 1
ATOM 382 C C . LYS A 1 71 ? 56.36065 -15.64652 22.19865 1.000 84.81209 57 LYS A C 1
ATOM 383 O O . LYS A 1 71 ? 55.69462 -14.93543 21.42769 1.000 84.82760 57 LYS A O 1
ATOM 389 N N . TYR A 1 72 ? 57.60000 -15.31676 22.56807 1.000 89.81511 58 TYR A N 1
ATOM 390 C CA . TYR A 1 72 ? 58.16694 -14.03367 22.16657 1.000 99.92499 58 TYR A CA 1
ATOM 391 C C . TYR A 1 72 ? 58.46763 -13.97768 20.67212 1.000 91.00868 58 TYR A C 1
ATOM 392 O O . TYR A 1 72 ? 58.44769 -12.88948 20.08508 1.000 91.52955 58 TYR A O 1
ATOM 401 N N . VAL A 1 73 ? 58.71790 -15.12104 20.02577 1.000 89.79633 59 VAL A N 1
ATOM 402 C CA . VAL A 1 73 ? 58.92189 -15.09997 18.58081 1.000 89.06382 59 VAL A CA 1
ATOM 403 C C . VAL A 1 73 ? 57.60961 -14.81293 17.86076 1.000 88.39058 59 VAL A C 1
ATOM 404 O O . VAL A 1 73 ? 57.58523 -14.09331 16.85422 1.000 100.84567 59 VAL A O 1
ATOM 408 N N . CYS A 1 74 ? 56.49532 -15.35120 18.36742 1.000 83.98187 60 CYS A N 1
ATOM 409 C CA . CYS A 1 74 ? 55.19577 -14.97938 17.81878 1.000 76.30061 60 CYS A CA 1
ATOM 410 C C . CYS A 1 74 ? 54.93603 -13.48919 17.99911 1.000 78.51118 60 CYS A C 1
ATOM 411 O O . CYS A 1 74 ? 54.41173 -12.82502 17.09396 1.000 81.27408 60 CYS A O 1
ATOM 414 N N . LYS A 1 75 ? 55.30189 -12.94488 19.16387 1.000 95.06398 61 LYS A N 1
ATOM 415 C CA . LYS A 1 75 ? 55.14642 -11.50464 19.37454 1.000 79.22049 61 LYS A CA 1
ATOM 416 C C . LYS A 1 75 ? 55.97623 -10.69643 18.37658 1.000 77.55667 61 LYS A C 1
ATOM 417 O O . LYS A 1 75 ? 55.50414 -9.68690 17.83518 1.000 75.22903 61 LYS A O 1
ATOM 423 N N . LEU A 1 76 ? 57.22008 -11.11939 18.13137 1.000 81.50568 62 LEU A N 1
ATOM 424 C CA . LEU A 1 76 ? 58.06955 -10.42754 17.16358 1.000 85.44029 62 LEU A CA 1
ATOM 425 C C . LEU A 1 76 ? 57.47866 -10.49812 15.75954 1.000 86.27246 62 LEU A C 1
ATOM 426 O O . LEU A 1 76 ? 57.47515 -9.50206 15.02336 1.000 83.45500 62 LEU A O 1
ATOM 431 N N . LEU A 1 77 ? 56.99021 -11.67797 15.36893 1.000 78.23611 63 LEU A N 1
ATOM 432 C CA . LEU A 1 77 ? 56.31063 -11.83094 14.08681 1.000 75.02620 63 LEU A CA 1
ATOM 433 C C . LEU A 1 77 ? 55.14058 -10.86570 13.96172 1.000 94.95724 63 LEU A C 1
ATOM 434 O O . LEU A 1 77 ? 54.93909 -10.25202 12.90635 1.000 116.02706 63 LEU A O 1
ATOM 439 N N . PHE A 1 78 ? 54.34286 -10.74046 15.02418 1.000 79.93496 64 PHE A N 1
ATOM 440 C CA . PHE A 1 78 ? 53.19838 -9.83668 14.98751 1.000 67.77618 64 PHE A CA 1
ATOM 441 C C . PHE A 1 78 ? 53.64312 -8.38822 14.82775 1.000 69.54568 64 PHE A C 1
ATOM 442 O O . PHE A 1 78 ? 53.06970 -7.63853 14.02620 1.000 73.68869 64 PHE A O 1
ATOM 450 N N . ILE A 1 79 ? 54.66183 -7.97518 15.58784 1.000 74.25826 65 ILE A N 1
ATOM 451 C CA . ILE A 1 79 ? 55.17893 -6.61431 15.45740 1.000 77.17009 65 ILE A CA 1
ATOM 452 C C . ILE A 1 79 ? 55.69097 -6.37049 14.04377 1.000 87.82530 65 ILE A C 1
ATOM 453 O O . ILE A 1 79 ? 55.58560 -5.25483 13.51708 1.000 91.39683 65 ILE A O 1
ATOM 458 N N . PHE A 1 80 ? 56.23561 -7.40665 13.40202 1.000 94.97937 66 PHE A N 1
ATOM 459 C CA . PHE A 1 80 ? 56.67475 -7.27910 12.01444 1.000 90.89587 66 PHE A CA 1
ATOM 460 C C . PHE A 1 80 ? 55.49780 -7.08125 11.06655 1.000 80.77244 66 PHE A C 1
ATOM 461 O O . PHE A 1 80 ? 55.50101 -6.16341 10.23839 1.000 78.41144 66 PHE A O 1
ATOM 469 N N . LEU A 1 81 ? 54.49357 -7.95412 11.15473 1.000 72.31120 67 LEU A N 1
ATOM 470 C CA . LEU A 1 81 ? 53.34487 -7.86832 10.25771 1.000 65.27794 67 LEU A CA 1
ATOM 471 C C . LEU A 1 81 ? 52.53755 -6.59733 10.47437 1.000 67.82563 67 LEU A C 1
ATOM 472 O O . LEU A 1 81 ? 51.79737 -6.18356 9.57609 1.000 85.75645 67 LEU A O 1
ATOM 477 N N . LEU A 1 82 ? 52.66143 -5.97341 11.64625 1.000 80.46917 68 LEU A N 1
ATOM 478 C CA . LEU A 1 82 ? 52.03493 -4.67596 11.85842 1.000 88.00957 68 LEU A CA 1
ATOM 479 C C . LEU A 1 82 ? 52.65134 -3.61257 10.96017 1.000 79.22038 68 LEU A C 1
ATOM 480 O O . LEU A 1 82 ? 51.96261 -2.67351 10.54639 1.000 99.39288 68 LEU A O 1
ATOM 485 N N . GLY A 1 83 ? 53.93670 -3.74978 10.63947 1.000 80.67622 69 GLY A N 1
ATOM 486 C CA . GLY A 1 83 ? 54.63464 -2.76719 9.83507 1.000 76.33897 69 GLY A CA 1
ATOM 487 C C . GLY A 1 83 ? 55.77641 -2.08048 10.55809 1.000 84.99727 69 GLY A C 1
ATOM 488 O O . GLY A 1 83 ? 56.03698 -0.89918 10.31755 1.000 90.53362 69 GLY A O 1
ATOM 489 N N . HIS A 1 84 ? 56.46129 -2.79715 11.45040 1.000 103.11938 70 HIS A N 1
ATOM 490 C CA . HIS A 1 84 ? 57.51693 -2.22068 12.27361 1.000 92.80841 70 HIS A CA 1
ATOM 491 C C . HIS A 1 84 ? 58.78892 -3.04980 12.15951 1.000 86.81543 70 HIS A C 1
ATOM 492 O O . HIS A 1 84 ? 58.73008 -4.27848 12.05855 1.000 86.41758 70 HIS A O 1
ATOM 499 N N . ASP A 1 85 ? 59.93687 -2.36968 12.18442 1.000 93.84372 71 ASP A N 1
ATOM 500 C CA . ASP A 1 85 ? 61.21881 -3.04209 11.99940 1.000 111.26009 71 ASP A CA 1
ATOM 501 C C . ASP A 1 85 ? 61.51533 -4.00676 13.14003 1.000 111.61111 71 ASP A C 1
ATOM 502 O O . ASP A 1 85 ? 61.20868 -3.73723 14.30401 1.000 122.03952 71 ASP A O 1
ATOM 507 N N . ILE A 1 86 ? 62.13863 -5.12960 12.79566 1.000 102.78068 72 ILE A N 1
ATOM 508 C CA . ILE A 1 86 ? 62.58926 -6.12532 13.75833 1.000 95.54579 72 ILE A CA 1
ATOM 509 C C . ILE A 1 86 ? 64.09973 -6.24532 13.60548 1.000 99.55511 72 ILE A C 1
ATOM 510 O O . ILE A 1 86 ? 64.58735 -6.65683 12.54637 1.000 102.34666 72 ILE A O 1
ATOM 515 N N . ASP A 1 87 ? 64.84066 -5.88022 14.65387 1.000 115.40668 73 ASP A N 1
ATOM 516 C CA . ASP A 1 87 ? 66.29819 -5.91237 14.58813 1.000 110.90205 73 ASP A CA 1
ATOM 517 C C . ASP A 1 87 ? 66.88520 -7.27552 14.92940 1.000 101.84043 73 ASP A C 1
ATOM 518 O O . ASP A 1 87 ? 68.06056 -7.51615 14.63375 1.000 106.70562 73 ASP A O 1
ATOM 523 N N . PHE A 1 88 ? 66.10472 -8.16825 15.53061 1.000 97.97126 74 PHE A N 1
ATOM 524 C CA . PHE A 1 88 ? 66.64686 -9.37208 16.14959 1.000 97.28134 74 PHE A CA 1
ATOM 525 C C . PHE A 1 88 ? 65.62528 -10.49790 16.02501 1.000 96.74568 74 PHE A C 1
ATOM 526 O O . PHE A 1 88 ? 64.67699 -10.41595 15.24152 1.000 115.06072 74 PHE A O 1
ATOM 534 N N . GLY A 1 89 ? 65.83366 -11.56929 16.78828 1.000 96.28041 75 GLY A N 1
ATOM 535 C CA . GLY A 1 89 ? 64.87981 -12.65653 16.86461 1.000 93.57041 75 GLY A CA 1
ATOM 536 C C . GLY A 1 89 ? 65.12064 -13.82095 15.92671 1.000 92.84725 75 GLY A C 1
ATOM 537 O O . GLY A 1 89 ? 64.38550 -14.81253 16.00352 1.000 110.23533 75 GLY A O 1
ATOM 538 N N . HIS A 1 90 ? 66.12412 -13.74397 15.05244 1.000 102.56215 76 HIS A N 1
ATOM 539 C CA . HIS A 1 90 ? 66.32278 -14.79704 14.06136 1.000 109.03676 76 HIS A CA 1
ATOM 540 C C . HIS A 1 90 ? 67.00871 -16.02015 14.66402 1.000 114.17720 76 HIS A C 1
ATOM 541 O O . HIS A 1 90 ? 66.59122 -17.15783 14.41593 1.000 99.73516 76 HIS A O 1
ATOM 548 N N . MET A 1 91 ? 68.06592 -15.80601 15.45328 1.000 125.35735 77 MET A N 1
ATOM 549 C CA . MET A 1 91 ? 68.74204 -16.92386 16.10766 1.000 119.49213 77 MET A CA 1
ATOM 550 C C . MET A 1 91 ? 67.80219 -17.65298 17.05970 1.000 111.02280 77 MET A C 1
ATOM 551 O O . MET A 1 91 ? 67.84182 -18.88545 17.16964 1.000 113.94287 77 MET A O 1
ATOM 556 N N . GLU A 1 92 ? 66.93975 -16.90637 17.74915 1.000 97.66141 78 GLU A N 1
ATOM 557 C CA . GLU A 1 92 ? 65.96546 -17.51801 18.64175 1.000 96.18266 78 GLU A CA 1
ATOM 558 C C . GLU A 1 92 ? 64.90949 -18.30842 17.88147 1.000 93.53430 78 GLU A C 1
ATOM 559 O O . GLU A 1 92 ? 64.24120 -19.15970 18.47734 1.000 93.14413 78 GLU A O 1
ATOM 565 N N . ALA A 1 93 ? 64.74740 -18.04891 16.58273 1.000 103.96907 79 ALA A N 1
ATOM 566 C CA . ALA A 1 93 ? 63.87028 -18.87276 15.75957 1.000 104.20371 79 ALA A CA 1
ATOM 567 C C . ALA A 1 93 ? 64.59307 -20.12287 15.27159 1.000 94.75178 79 ALA A C 1
ATOM 568 O O . ALA A 1 93 ? 64.05110 -21.23267 15.34809 1.000 94.40206 79 ALA A O 1
ATOM 570 N N . VAL A 1 94 ? 65.82629 -19.96391 14.77919 1.000 95.63347 80 VAL A N 1
ATOM 571 C CA . VAL A 1 94 ? 66.59038 -21.12236 14.32689 1.000 101.05216 80 VAL A CA 1
ATOM 572 C C . VAL A 1 94 ? 66.85886 -22.08278 15.47596 1.000 113.77310 80 VAL A C 1
ATOM 573 O O . VAL A 1 94 ? 67.10336 -23.27176 15.24401 1.000 118.35653 80 VAL A O 1
ATOM 577 N N . ASN A 1 95 ? 66.81816 -21.59601 16.71940 1.000 105.30511 81 ASN A N 1
ATOM 578 C CA . ASN A 1 95 ? 66.84046 -22.50746 17.85865 1.000 104.91205 81 ASN A CA 1
ATOM 579 C C . ASN A 1 95 ? 65.55769 -23.32766 17.92744 1.000 110.63909 81 ASN A C 1
ATOM 580 O O . ASN A 1 95 ? 65.60079 -24.54074 18.16438 1.000 118.06705 81 ASN A O 1
ATOM 585 N N . LEU A 1 96 ? 64.40655 -22.68314 17.71760 1.000 102.21768 82 LEU A N 1
ATOM 586 C CA . LEU A 1 96 ? 63.13541 -23.39771 17.69099 1.000 115.05447 82 LEU A CA 1
ATOM 587 C C . LEU A 1 96 ? 63.03735 -24.36632 16.52325 1.000 113.11918 82 LEU A C 1
ATOM 588 O O . LEU A 1 96 ? 62.21043 -25.28390 16.56485 1.000 115.13581 82 LEU A O 1
ATOM 593 N N . LEU A 1 97 ? 63.84247 -24.16375 15.47848 1.000 113.01654 83 LEU A N 1
ATOM 594 C CA . LEU A 1 97 ? 63.82001 -25.06165 14.32687 1.000 111.64419 83 LEU A CA 1
ATOM 595 C C . LEU A 1 97 ? 64.03509 -26.51476 14.74140 1.000 121.59874 83 LEU A C 1
ATOM 596 O O . LEU A 1 97 ? 63.28824 -27.40833 14.32674 1.000 123.68714 83 LEU A O 1
ATOM 601 N N . SER A 1 98 ? 65.05034 -26.76997 15.56341 1.000 115.59162 84 SER A N 1
ATOM 602 C CA . SER A 1 98 ? 65.31595 -28.10987 16.07801 1.000 107.07637 84 SER A CA 1
ATOM 603 C C . SER A 1 98 ? 64.64057 -28.24667 17.43797 1.000 114.38395 84 SER A C 1
ATOM 604 O O . SER A 1 98 ? 65.08439 -27.64775 18.42292 1.000 127.79487 84 SER A O 1
ATOM 607 N N . SER A 1 99 ? 63.57054 -29.03522 17.49240 1.000 116.10748 85 SER A N 1
ATOM 608 C CA . SER A 1 99 ? 62.78576 -29.18149 18.71071 1.000 112.54950 85 SER A CA 1
ATOM 609 C C . SER A 1 99 ? 62.03961 -30.50676 18.65742 1.000 122.42292 85 SER A C 1
ATOM 610 O O . SER A 1 99 ? 62.03575 -31.20084 17.63854 1.000 131.15070 85 SER A O 1
ATOM 613 N N . ASN A 1 100 ? 61.41120 -30.85400 19.77963 1.000 123.55368 86 ASN A N 1
ATOM 614 C CA . ASN A 1 100 ? 60.57694 -32.04639 19.86790 1.000 120.06834 86 ASN A CA 1
ATOM 615 C C . ASN A 1 100 ? 59.09520 -31.73570 19.71462 1.000 124.91899 86 ASN A C 1
ATOM 616 O O . ASN A 1 100 ? 58.39020 -32.44449 18.98996 1.000 143.96844 86 ASN A O 1
ATOM 621 N N . ARG A 1 101 ? 58.60811 -30.69164 20.37849 1.000 101.12060 87 ARG A N 1
ATOM 622 C CA . ARG A 1 101 ? 57.23047 -30.25984 20.20787 1.000 97.12131 87 ARG A CA 1
ATOM 623 C C . ARG A 1 101 ? 57.07581 -29.50206 18.89486 1.000 93.79872 87 ARG A C 1
ATOM 624 O O . ARG A 1 101 ? 57.97780 -28.78176 18.45742 1.000 98.21256 87 ARG A O 1
ATOM 632 N N . TYR A 1 102 ? 55.91229 -29.67000 18.26463 1.000 103.94058 88 TYR A N 1
ATOM 633 C CA . TYR A 1 102 ? 55.70518 -29.09993 16.93846 1.000 98.29125 88 TYR A CA 1
ATOM 634 C C . TYR A 1 102 ? 55.33020 -27.62518 16.98295 1.000 101.41156 88 TYR A C 1
ATOM 635 O O . TYR A 1 102 ? 55.57116 -26.91377 16.00762 1.000 99.58383 88 TYR A O 1
ATOM 644 N N . THR A 1 103 ? 54.72876 -27.14727 18.07480 1.000 113.19993 89 THR A N 1
ATOM 645 C CA . THR A 1 103 ? 54.33621 -25.74024 18.13309 1.000 105.54996 89 THR A CA 1
ATOM 646 C C . THR A 1 103 ? 55.54926 -24.82271 18.01569 1.000 102.01194 89 THR A C 1
ATOM 647 O O . THR A 1 103 ? 55.51899 -23.82180 17.28351 1.000 98.50797 89 THR A O 1
ATOM 651 N N . GLU A 1 104 ? 56.62707 -25.15319 18.73022 1.000 106.77284 90 GLU A N 1
ATOM 652 C CA . GLU A 1 104 ? 57.86482 -24.38881 18.62483 1.000 99.07658 90 GLU A CA 1
ATOM 653 C C . GLU A 1 104 ? 58.41354 -24.43650 17.20434 1.000 97.79323 90 GLU A C 1
ATOM 654 O O . GLU A 1 104 ? 58.81330 -23.40758 16.64264 1.000 118.30013 90 GLU A O 1
ATOM 660 N N . LYS A 1 105 ? 58.44399 -25.63464 16.61177 1.000 92.38569 91 LYS A N 1
ATOM 661 C CA . LYS A 1 105 ? 58.89272 -25.78243 15.23062 1.000 91.86771 91 LYS A CA 1
ATOM 662 C C . LYS A 1 105 ? 58.07687 -24.90982 14.28712 1.000 83.37326 91 LYS A C 1
ATOM 663 O O . LYS A 1 105 ? 58.62982 -24.26410 13.39185 1.000 84.15604 91 LYS A O 1
ATOM 669 N N . GLN A 1 106 ? 56.75803 -24.88106 14.47522 1.000 87.89750 92 GLN A N 1
ATOM 670 C CA . GLN A 1 106 ? 55.88201 -24.15128 13.56857 1.000 87.34072 92 GLN A CA 1
ATOM 671 C C . GLN A 1 106 ? 56.10059 -22.65248 13.68730 1.000 79.30479 92 GLN A C 1
ATOM 672 O O . GLN A 1 106 ? 56.19116 -21.95105 12.67232 1.000 74.54640 92 GLN A O 1
ATOM 678 N N . ILE A 1 107 ? 56.19439 -22.14379 14.91770 1.000 88.48693 93 ILE A N 1
ATOM 679 C CA . ILE A 1 107 ? 56.44248 -20.71564 15.09498 1.000 90.05879 93 ILE A CA 1
ATOM 680 C C . ILE A 1 107 ? 57.80269 -20.33500 14.52009 1.000 86.72035 93 ILE A C 1
ATOM 681 O O . ILE A 1 107 ? 57.94787 -19.28871 13.87348 1.000 85.79113 93 ILE A O 1
ATOM 686 N N . GLY A 1 108 ? 58.81221 -21.18801 14.71432 1.000 93.64257 94 GLY A N 1
ATOM 687 C CA . GLY A 1 108 ? 60.12913 -20.88640 14.17191 1.000 88.88544 94 GLY A CA 1
ATOM 688 C C . GLY A 1 108 ? 60.14975 -20.88586 12.65412 1.000 92.37989 94 GLY A C 1
ATOM 689 O O . GLY A 1 108 ? 60.73266 -19.99356 12.02715 1.000 95.01182 94 GLY A O 1
ATOM 690 N N . TYR A 1 109 ? 59.52242 -21.89585 12.04372 1.000 96.66574 95 TYR A N 1
ATOM 691 C CA . TYR A 1 109 ? 59.43270 -21.95396 10.58888 1.000 88.63628 95 TYR A CA 1
ATOM 692 C C . TYR A 1 109 ? 58.68981 -20.74588 10.03648 1.000 90.47399 95 TYR A C 1
ATOM 693 O O . TYR A 1 109 ? 59.10963 -20.15382 9.03534 1.000 93.36562 95 TYR A O 1
ATOM 702 N N . LEU A 1 110 ? 57.58275 -20.36227 10.67725 1.000 78.13145 96 LEU A N 1
ATOM 703 C CA . LEU A 1 110 ? 56.82164 -19.21378 10.20239 1.000 71.44506 96 LEU A CA 1
ATOM 704 C C . LEU A 1 110 ? 57.63724 -17.93215 10.31172 1.000 71.97224 96 LEU A C 1
ATOM 705 O O . LEU A 1 110 ? 57.61141 -17.09320 9.40339 1.000 72.15274 96 LEU A O 1
ATOM 710 N N . PHE A 1 111 ? 58.37865 -17.76689 11.41037 1.000 77.67238 97 PHE A N 1
ATOM 711 C CA . PHE A 1 111 ? 59.23936 -16.59622 11.54584 1.000 82.79486 97 PHE A CA 1
ATOM 712 C C . PHE A 1 111 ? 60.29061 -16.56152 10.44299 1.000 85.52444 97 PHE A C 1
ATOM 713 O O . PHE A 1 111 ? 60.45119 -15.54622 9.75565 1.000 76.73258 97 PHE A O 1
ATOM 721 N N . ILE A 1 112 ? 61.01667 -17.66798 10.25409 1.000 96.43185 98 ILE A N 1
ATOM 722 C CA . ILE A 1 112 ? 62.10502 -17.66546 9.28133 1.000 105.14971 98 ILE A CA 1
ATOM 723 C C . ILE A 1 112 ? 61.59301 -17.59475 7.84777 1.000 94.36008 98 ILE A C 1
ATOM 724 O O . ILE A 1 112 ? 62.35378 -17.22861 6.94379 1.000 81.21651 98 ILE A O 1
ATOM 729 N N . SER A 1 113 ? 60.32574 -17.93591 7.60726 1.000 86.98354 99 SER A N 1
ATOM 730 C CA . SER A 1 113 ? 59.76604 -17.80914 6.26712 1.000 77.21537 99 SER A CA 1
ATOM 731 C C . SER A 1 113 ? 59.23044 -16.40970 5.99417 1.000 86.49163 99 SER A C 1
ATOM 732 O O . SER A 1 113 ? 59.44114 -15.87196 4.90268 1.000 100.89430 99 SER A O 1
ATOM 735 N N . VAL A 1 114 ? 58.54035 -15.80599 6.96405 1.000 90.09814 100 VAL A N 1
ATOM 736 C CA . VAL A 1 114 ? 58.04839 -14.44443 6.77968 1.000 78.56926 100 VAL A CA 1
ATOM 737 C C . VAL A 1 114 ? 59.20055 -13.45047 6.78241 1.000 81.00579 100 VAL A C 1
ATOM 738 O O . VAL A 1 114 ? 59.15058 -12.42409 6.09140 1.000 75.40050 100 VAL A O 1
ATOM 742 N N . LEU A 1 115 ? 60.25621 -13.73698 7.53541 1.000 94.25275 101 LEU A N 1
ATOM 743 C CA . LEU A 1 115 ? 61.35878 -12.80708 7.72863 1.000 93.88861 101 LEU A CA 1
ATOM 744 C C . LEU A 1 115 ? 62.60335 -13.38256 7.06664 1.000 110.20715 101 LEU A C 1
ATOM 745 O O . LEU A 1 115 ? 63.10520 -14.43197 7.48417 1.000 117.21988 101 LEU A O 1
ATOM 750 N N . VAL A 1 116 ? 63.09603 -12.69520 6.03779 1.000 116.29392 102 VAL A N 1
ATOM 751 C CA . VAL A 1 116 ? 64.15943 -13.20183 5.17774 1.000 116.64886 102 VAL A CA 1
ATOM 752 C C . VAL A 1 116 ? 65.27487 -12.16508 5.10375 1.000 104.00997 102 VAL A C 1
ATOM 753 O O . VAL A 1 116 ? 65.01155 -10.96580 4.95450 1.000 115.72982 102 VAL A O 1
ATOM 757 N N . ASN A 1 117 ? 66.51859 -12.62696 5.22476 1.000 100.33249 103 ASN A N 1
ATOM 758 C CA . ASN A 1 117 ? 67.66421 -11.74029 5.36334 1.000 114.29282 103 ASN A CA 1
ATOM 759 C C . ASN A 1 117 ? 68.85681 -12.29706 4.60045 1.000 129.98743 103 ASN A C 1
ATOM 760 O O . ASN A 1 117 ? 68.92659 -13.48824 4.28508 1.000 134.01460 103 ASN A O 1
ATOM 765 N N . SER A 1 118 ? 69.81208 -11.40896 4.32501 1.000 132.39660 104 SER A N 1
ATOM 766 C CA . SER A 1 118 ? 71.08394 -11.79170 3.71500 1.000 135.54162 104 SER A CA 1
ATOM 767 C C . SER A 1 118 ? 72.06214 -12.15824 4.82783 1.000 143.89481 104 SER A C 1
ATOM 768 O O . SER A 1 118 ? 72.89807 -11.36145 5.25987 1.000 141.03815 104 SER A O 1
ATOM 771 N N . ASN A 1 119 ? 71.93813 -13.39215 5.30600 1.000 141.77334 105 ASN A N 1
ATOM 772 C CA . ASN A 1 119 ? 72.83423 -13.94472 6.30741 1.000 132.59475 105 ASN A CA 1
ATOM 773 C C . ASN A 1 119 ? 73.44061 -15.22986 5.76039 1.000 128.74135 105 ASN A C 1
ATOM 774 O O . ASN A 1 119 ? 72.98960 -15.76726 4.74633 1.000 122.95921 105 ASN A O 1
ATOM 779 N N . SER A 1 120 ? 74.48627 -15.70986 6.42728 1.000 128.66275 106 SER A N 1
ATOM 780 C CA . SER A 1 120 ? 75.16584 -16.93568 6.02427 1.000 130.29718 106 SER A CA 1
ATOM 781 C C . SER A 1 120 ? 75.12689 -17.99504 7.11327 1.000 123.87146 106 SER A C 1
ATOM 782 O O . SER A 1 120 ? 74.76097 -19.15163 6.84806 1.000 123.40869 106 SER A O 1
ATOM 785 N N . GLU A 1 121 ? 75.50707 -17.62188 8.33741 1.000 122.89363 107 GLU A N 1
ATOM 786 C CA . GLU A 1 121 ? 75.39612 -18.51534 9.48520 1.000 133.26731 107 GLU A CA 1
ATOM 787 C C . GLU A 1 121 ? 73.95829 -18.97652 9.67877 1.000 122.65856 107 GLU A C 1
ATOM 788 O O . GLU A 1 121 ? 73.69708 -20.16261 9.93413 1.000 118.74340 107 GLU A O 1
ATOM 794 N N . LEU A 1 122 ? 73.01751 -18.03687 9.56685 1.000 128.41473 108 LEU A N 1
ATOM 795 C CA . LEU A 1 122 ? 71.59393 -18.34696 9.60553 1.000 119.17267 108 LEU A CA 1
ATOM 796 C C . LEU A 1 122 ? 71.24880 -19.47523 8.65263 1.000 109.41659 108 LEU A C 1
ATOM 797 O O . LEU A 1 122 ? 70.60137 -20.45762 9.03218 1.000 108.59171 108 LEU A O 1
ATOM 802 N N . ILE A 1 123 ? 71.62969 -19.30627 7.38779 1.000 111.41709 109 ILE A N 1
ATOM 803 C CA . ILE A 1 123 ? 71.28277 -20.26802 6.35157 1.000 121.08922 109 ILE A CA 1
ATOM 804 C C . ILE A 1 123 ? 71.88691 -21.62605 6.65973 1.000 126.04042 109 ILE A C 1
ATOM 805 O O . ILE A 1 123 ? 71.22837 -22.66166 6.50604 1.000 121.75651 109 ILE A O 1
ATOM 810 N N . ARG A 1 124 ? 73.15068 -21.64324 7.09021 1.000 118.17654 110 ARG A N 1
ATOM 811 C CA . ARG A 1 124 ? 73.78574 -22.89401 7.49417 1.000 121.99087 110 ARG A CA 1
ATOM 812 C C . ARG A 1 124 ? 72.93634 -23.60961 8.53687 1.000 135.45157 110 ARG A C 1
ATOM 813 O O . ARG A 1 124 ? 72.65551 -24.81261 8.42998 1.000 136.89394 110 ARG A O 1
ATOM 821 N N . LEU A 1 125 ? 72.50042 -22.85789 9.55025 1.000 131.70357 111 LEU A N 1
ATOM 822 C CA . LEU A 1 125 ? 71.80673 -23.45496 10.68692 1.000 123.60869 111 LEU A CA 1
ATOM 823 C C . LEU A 1 125 ? 70.41050 -23.93831 10.30565 1.000 112.85277 111 LEU A C 1
ATOM 824 O O . LEU A 1 125 ? 69.98830 -25.02786 10.71712 1.000 127.60320 111 LEU A O 1
ATOM 829 N N . ILE A 1 126 ? 69.68198 -23.15427 9.50810 1.000 108.66842 112 ILE A N 1
ATOM 830 C CA . ILE A 1 126 ? 68.33892 -23.57978 9.12701 1.000 119.69402 112 ILE A CA 1
ATOM 831 C C . ILE A 1 126 ? 68.40590 -24.73074 8.13443 1.000 115.63341 112 ILE A C 1
ATOM 832 O O . ILE A 1 126 ? 67.50708 -25.57512 8.09990 1.000 135.40837 112 ILE A O 1
ATOM 837 N N . ASN A 1 127 ? 69.47295 -24.81160 7.33534 1.000 109.92214 113 ASN A N 1
ATOM 838 C CA . ASN A 1 127 ? 69.64433 -25.96589 6.46034 1.000 118.56910 113 ASN A CA 1
ATOM 839 C C . ASN A 1 127 ? 69.94721 -27.22188 7.26374 1.000 121.15866 113 ASN A C 1
ATOM 840 O O . ASN A 1 127 ? 69.45241 -28.30791 6.93758 1.000 123.45033 113 ASN A O 1
ATOM 845 N N . ASN A 1 128 ? 70.76548 -27.09629 8.31209 1.000 121.94294 114 ASN A N 1
ATOM 846 C CA . ASN A 1 128 ? 70.97893 -28.23078 9.20545 1.000 127.80018 114 ASN A CA 1
ATOM 847 C C . ASN A 1 128 ? 69.66913 -28.67546 9.84641 1.000 126.96324 114 ASN A C 1
ATOM 848 O O . ASN A 1 128 ? 69.37904 -29.87591 9.92033 1.000 124.53153 114 ASN A O 1
ATOM 853 N N . ALA A 1 129 ? 68.85450 -27.71814 10.29705 1.000 131.88637 115 ALA A N 1
ATOM 854 C CA . ALA A 1 129 ? 67.56201 -28.06532 10.88370 1.000 121.63939 115 ALA A CA 1
ATOM 855 C C . ALA A 1 129 ? 66.64607 -28.73491 9.86297 1.000 113.36304 115 ALA A C 1
ATOM 856 O O . ALA A 1 129 ? 65.93039 -29.69076 10.18868 1.000 117.46642 115 ALA A O 1
ATOM 858 N N . ILE A 1 130 ? 66.66202 -28.25279 8.61953 1.000 109.06010 116 ILE A N 1
ATOM 859 C CA . ILE A 1 130 ? 65.80203 -28.81709 7.58452 1.000 107.77931 116 ILE A CA 1
ATOM 860 C C . ILE A 1 130 ? 66.22071 -30.24617 7.26305 1.000 115.04323 116 ILE A C 1
ATOM 861 O O . ILE A 1 130 ? 65.37951 -31.14577 7.15727 1.000 115.96482 116 ILE A O 1
ATOM 866 N N . LYS A 1 131 ? 67.52621 -30.48016 7.10124 1.000 113.64469 117 LYS A N 1
ATOM 867 C CA . LYS A 1 131 ? 67.98100 -31.83436 6.80479 1.000 117.77034 117 LYS A CA 1
ATOM 868 C C . LYS A 1 131 ? 67.78602 -32.75967 7.99875 1.000 119.47633 117 LYS A C 1
ATOM 869 O O . LYS A 1 131 ? 67.63529 -33.97361 7.81942 1.000 123.24025 117 LYS A O 1
ATOM 875 N N . ASN A 1 132 ? 67.78004 -32.21308 9.21815 1.000 118.63224 118 ASN A N 1
ATOM 876 C CA . ASN A 1 132 ? 67.44297 -33.02832 10.38009 1.000 126.60896 118 ASN A CA 1
ATOM 877 C C . ASN A 1 132 ? 65.97119 -33.42069 10.36494 1.000 116.53632 118 ASN A C 1
ATOM 878 O O . ASN A 1 132 ? 65.62416 -34.56602 10.67663 1.000 118.43353 118 ASN A O 1
ATOM 883 N N . ASP A 1 133 ? 65.09223 -32.48313 10.00205 1.000 118.81442 119 ASP A N 1
ATOM 884 C CA . ASP A 1 133 ? 63.66750 -32.79390 9.93168 1.000 112.34011 119 ASP A CA 1
ATOM 885 C C . ASP A 1 133 ? 63.35188 -33.75754 8.79386 1.000 117.03727 119 ASP A C 1
ATOM 886 O O . ASP A 1 133 ? 62.43024 -34.57308 8.91289 1.000 126.22418 119 ASP A O 1
ATOM 891 N N . LEU A 1 134 ? 64.09976 -33.68307 7.69054 1.000 115.55258 120 LEU A N 1
ATOM 892 C CA . LEU A 1 134 ? 63.82300 -34.53612 6.54066 1.000 119.13264 120 LEU A CA 1
ATOM 893 C C . LEU A 1 134 ? 64.21864 -35.98722 6.78032 1.000 116.53680 120 LEU A C 1
ATOM 894 O O . LEU A 1 134 ? 63.79759 -36.86426 6.01934 1.000 121.12353 120 LEU A O 1
ATOM 899 N N . ALA A 1 135 ? 65.01694 -36.26078 7.80987 1.000 119.76149 121 ALA A N 1
ATOM 900 C CA . ALA A 1 135 ? 65.40136 -37.62100 8.15892 1.000 124.54311 121 ALA A CA 1
ATOM 901 C C . ALA A 1 135 ? 64.71979 -38.10752 9.43107 1.000 137.85428 121 ALA A C 1
ATOM 902 O O . ALA A 1 135 ? 65.05388 -39.18794 9.92869 1.000 148.95976 121 ALA A O 1
ATOM 904 N N . SER A 1 136 ? 63.77084 -37.33863 9.96669 1.000 122.02061 122 SER A N 1
ATOM 905 C CA . SER A 1 136 ? 63.09765 -37.69825 11.20772 1.000 123.26849 122 SER A CA 1
ATOM 906 C C . SER A 1 136 ? 62.05142 -38.78987 11.02812 1.000 124.00013 122 SER A C 1
ATOM 907 O O . SER A 1 136 ? 61.58158 -39.33804 12.03151 1.000 136.19776 122 SER A O 1
ATOM 910 N N . ARG A 1 137 ? 61.68225 -39.11502 9.78743 1.000 119.71135 123 ARG A N 1
ATOM 911 C CA . ARG A 1 137 ? 60.63617 -40.09993 9.50093 1.000 123.88567 123 ARG A CA 1
ATOM 912 C C . ARG A 1 137 ? 59.33396 -39.74619 10.21442 1.000 134.86599 123 ARG A C 1
ATOM 913 O O . ARG A 1 137 ? 58.60877 -40.61367 10.70605 1.000 143.99807 123 ARG A O 1
ATOM 921 N N . ASN A 1 138 ? 59.03791 -38.45097 10.26882 1.000 125.04482 124 ASN A N 1
ATOM 922 C CA . ASN A 1 138 ? 57.80062 -37.94086 10.84198 1.000 115.51344 124 ASN A CA 1
ATOM 923 C C . ASN A 1 138 ? 57.08887 -37.12060 9.77640 1.000 106.88615 124 ASN A C 1
ATOM 924 O O . ASN A 1 138 ? 57.67104 -36.14930 9.26208 1.000 102.38884 124 ASN A O 1
ATOM 929 N N . PRO A 1 139 ? 55.85525 -37.47099 9.39941 1.000 111.60957 125 PRO A N 1
ATOM 930 C CA . PRO A 1 139 ? 55.18822 -36.72773 8.31582 1.000 115.53390 125 PRO A CA 1
ATOM 931 C C . PRO A 1 139 ? 55.03827 -35.24500 8.60420 1.000 106.47690 125 PRO A C 1
ATOM 932 O O . PRO A 1 139 ? 55.18173 -34.42483 7.68986 1.000 97.44614 125 PRO A O 1
ATOM 936 N N . THR A 1 140 ? 54.77115 -34.87465 9.85856 1.000 115.36272 126 THR A N 1
ATOM 937 C CA . THR A 1 140 ? 54.60838 -33.46316 10.19239 1.000 99.45960 126 THR A CA 1
ATOM 938 C C . THR A 1 140 ? 55.92011 -32.70055 10.04443 1.000 102.31409 126 THR A C 1
ATOM 939 O O . THR A 1 140 ? 55.94203 -31.59602 9.48990 1.000 93.91838 126 THR A O 1
ATOM 943 N N . PHE A 1 141 ? 57.02613 -33.27693 10.52121 1.000 124.96844 127 PHE A N 1
ATOM 944 C CA . PHE A 1 141 ? 58.31071 -32.58624 10.44199 1.000 111.03530 127 PHE A CA 1
ATOM 945 C C . PHE A 1 141 ? 58.79535 -32.48549 8.99924 1.000 106.58460 127 PHE A C 1
ATOM 946 O O . PHE A 1 141 ? 59.28370 -31.42907 8.57064 1.000 111.11724 127 PHE A O 1
ATOM 954 N N . MET A 1 142 ? 58.66935 -33.57596 8.23691 1.000 106.73187 128 MET A N 1
ATOM 955 C CA . MET A 1 142 ? 59.00367 -33.53163 6.81727 1.000 112.08604 128 MET A CA 1
ATOM 956 C C . MET A 1 142 ? 58.14875 -32.50711 6.08328 1.000 106.23777 128 MET A C 1
ATOM 957 O O . MET A 1 142 ? 58.64857 -31.77256 5.22258 1.000 111.63405 128 MET A O 1
ATOM 962 N N . GLY A 1 143 ? 56.85544 -32.44489 6.40852 1.000 90.65994 129 GLY A N 1
ATOM 963 C CA . GLY A 1 143 ? 55.99010 -31.46940 5.76921 1.000 86.66088 129 GLY A CA 1
ATOM 964 C C . GLY A 1 143 ? 56.37598 -30.04329 6.10578 1.000 112.05033 129 GLY A C 1
ATOM 965 O O . GLY A 1 143 ? 56.34336 -29.16306 5.24384 1.000 105.11548 129 GLY A O 1
ATOM 966 N N . LEU A 1 144 ? 56.74202 -29.79529 7.36554 1.000 116.48394 130 LEU A N 1
ATOM 967 C CA . LEU A 1 144 ? 57.22777 -28.47429 7.75175 1.000 100.07734 130 LEU A CA 1
ATOM 968 C C . LEU A 1 144 ? 58.46586 -28.09476 6.94943 1.000 103.45146 130 LEU A C 1
ATOM 969 O O . LEU A 1 144 ? 58.55596 -26.98478 6.41012 1.000 89.81974 130 LEU A O 1
ATOM 974 N N . ALA A 1 145 ? 59.43218 -29.01365 6.85591 1.000 105.01982 131 ALA A N 1
ATOM 975 C CA . ALA A 1 145 ? 60.65814 -28.72092 6.11659 1.000 94.33052 131 ALA A CA 1
ATOM 976 C C . ALA A 1 145 ? 60.36928 -28.44740 4.64381 1.000 104.42333 131 ALA A C 1
ATOM 977 O O . ALA A 1 145 ? 60.91946 -27.50452 4.05685 1.000 126.53917 131 ALA A O 1
ATOM 979 N N . LEU A 1 146 ? 59.50068 -29.25707 4.03202 1.000 89.39523 132 LEU A N 1
ATOM 980 C CA . LEU A 1 146 ? 59.18964 -29.07881 2.61700 1.000 94.11041 132 LEU A CA 1
ATOM 981 C C . LEU A 1 146 ? 58.45215 -27.76781 2.37092 1.000 102.44051 132 LEU A C 1
ATOM 982 O O . LEU A 1 146 ? 58.76855 -27.04105 1.41967 1.000 109.02989 132 LEU A O 1
ATOM 987 N N . HIS A 1 147 ? 57.46282 -27.45045 3.21188 1.000 94.97234 133 HIS A N 1
ATOM 988 C CA . HIS A 1 147 ? 56.75437 -26.18356 3.07407 1.000 78.11453 133 HIS A CA 1
ATOM 989 C C . HIS A 1 147 ? 57.70269 -25.00714 3.24979 1.000 78.37503 133 HIS A C 1
ATOM 990 O O . HIS A 1 147 ? 57.57881 -23.99482 2.55445 1.000 80.71627 133 HIS A O 1
ATOM 997 N N . CYS A 1 148 ? 58.66803 -25.12598 4.16426 1.000 92.71777 134 CYS A N 1
ATOM 998 C CA . CYS A 1 148 ? 59.65851 -24.06746 4.33028 1.000 97.31199 134 CYS A CA 1
ATOM 999 C C . CYS A 1 148 ? 60.47273 -23.87543 3.05834 1.000 85.60454 134 CYS A C 1
ATOM 1000 O O . CYS A 1 148 ? 60.59546 -22.75373 2.54676 1.000 83.71778 134 CYS A O 1
ATOM 1003 N N . ILE A 1 149 ? 61.04746 -24.96546 2.53923 1.000 86.01916 135 ILE A N 1
ATOM 1004 C CA . ILE A 1 149 ? 61.87056 -24.86766 1.33482 1.000 88.04736 135 ILE A CA 1
ATOM 1005 C C . ILE A 1 149 ? 61.06384 -24.28414 0.18214 1.000 98.78141 135 ILE A C 1
ATOM 1006 O O . ILE A 1 149 ? 61.58343 -23.50709 -0.62850 1.000 85.87742 135 ILE A O 1
ATOM 1011 N N . ALA A 1 150 ? 59.77889 -24.63363 0.09741 1.000 110.37770 136 ALA A N 1
ATOM 1012 C CA . ALA A 1 150 ? 58.94420 -24.09464 -0.96963 1.000 95.26806 136 ALA A CA 1
ATOM 1013 C C . ALA A 1 150 ? 58.57124 -22.63621 -0.73089 1.000 93.11243 136 ALA A C 1
ATOM 1014 O O . ALA A 1 150 ? 58.32986 -21.89962 -1.69323 1.000 115.81140 136 ALA A O 1
ATOM 1016 N N . ASN A 1 151 ? 58.51903 -22.20121 0.52868 1.000 76.70139 137 ASN A N 1
ATOM 1017 C CA . ASN A 1 151 ? 58.16922 -20.81572 0.82305 1.000 91.69888 137 ASN A CA 1
ATOM 1018 C C . ASN A 1 151 ? 59.33892 -19.87735 0.55204 1.000 104.95101 137 ASN A C 1
ATOM 1019 O O . ASN A 1 151 ? 59.23129 -18.95806 -0.26658 1.000 126.13559 137 ASN A O 1
ATOM 1024 N N . VAL A 1 152 ? 60.46930 -20.09006 1.23013 1.000 91.77765 138 VAL A N 1
ATOM 1025 C CA . VAL A 1 152 ? 61.59085 -19.16707 1.05991 1.000 83.86196 138 VAL A CA 1
ATOM 1026 C C . VAL A 1 152 ? 62.28078 -19.40648 -0.27951 1.000 104.61881 138 VAL A C 1
ATOM 1027 O O . VAL A 1 152 ? 62.46360 -18.47655 -1.07423 1.000 102.98312 138 VAL A O 1
ATOM 1031 N N . GLY A 1 153 ? 62.66382 -20.65282 -0.55326 1.000 108.49931 139 GLY A N 1
ATOM 1032 C CA . GLY A 1 153 ? 63.22826 -21.02568 -1.83781 1.000 92.69672 139 GLY A CA 1
ATOM 1033 C C . GLY A 1 153 ? 64.46917 -20.25882 -2.24793 1.000 108.87659 139 GLY A C 1
ATOM 1034 O O . GLY A 1 153 ? 64.47804 -19.59787 -3.29082 1.000 128.92489 139 GLY A O 1
ATOM 1035 N N . SER A 1 154 ? 65.52221 -20.33705 -1.44168 1.000 110.42112 140 SER A N 1
ATOM 1036 C CA . SER A 1 154 ? 66.77490 -19.66979 -1.75563 1.000 113.45345 140 SER A CA 1
ATOM 1037 C C . SER A 1 154 ? 67.69763 -20.60400 -2.53590 1.000 121.28875 140 SER A C 1
ATOM 1038 O O . SER A 1 154 ? 67.45076 -21.80508 -2.66419 1.000 130.95449 140 SER A O 1
ATOM 1041 N N . ARG A 1 155 ? 68.77788 -20.02828 -3.06974 1.000 114.16703 141 ARG A N 1
ATOM 1042 C CA . ARG A 1 155 ? 69.74042 -20.82392 -3.82388 1.000 120.40567 141 ARG A CA 1
ATOM 1043 C C . ARG A 1 155 ? 70.45402 -21.83579 -2.93834 1.000 125.25985 141 ARG A C 1
ATOM 1044 O O . ARG A 1 155 ? 70.80723 -22.92386 -3.40523 1.000 143.88899 141 ARG A O 1
ATOM 1052 N N . GLU A 1 156 ? 70.67002 -21.50136 -1.66508 1.000 117.85253 142 GLU A N 1
ATOM 1053 C CA . GLU A 1 156 ? 71.45601 -22.36720 -0.79132 1.000 135.19803 142 GLU A CA 1
ATOM 1054 C C . GLU A 1 156 ? 70.71118 -23.65882 -0.47255 1.000 130.73038 142 GLU A C 1
ATOM 1055 O O . GLU A 1 156 ? 71.26740 -24.75650 -0.60167 1.000 129.91422 142 GLU A O 1
ATOM 1061 N N . MET A 1 157 ? 69.44725 -23.55254 -0.05516 1.000 115.74575 143 MET A N 1
ATOM 1062 C CA . MET A 1 157 ? 68.67417 -24.76128 0.20798 1.000 116.35520 143 MET A CA 1
ATOM 1063 C C . MET A 1 157 ? 68.39707 -25.53519 -1.07361 1.000 122.34870 143 MET A C 1
ATOM 1064 O O . MET A 1 157 ? 68.22563 -26.75819 -1.03153 1.000 127.42490 143 MET A O 1
ATOM 1069 N N . ALA A 1 158 ? 68.35900 -24.84961 -2.21761 1.000 115.36379 144 ALA A N 1
ATOM 1070 C CA . ALA A 1 158 ? 68.25436 -25.55217 -3.49131 1.000 109.10725 144 ALA A CA 1
ATOM 1071 C C . ALA A 1 158 ? 69.49785 -26.39578 -3.74562 1.000 122.31577 144 ALA A C 1
ATOM 1072 O O . ALA A 1 158 ? 69.40248 -27.57043 -4.11470 1.000 116.27859 144 ALA A O 1
ATOM 1074 N N . GLU A 1 159 ? 70.68007 -25.81467 -3.53641 1.000 117.68587 145 GLU A N 1
ATOM 1075 C CA . GLU A 1 159 ? 71.91723 -26.56784 -3.69962 1.000 127.88986 145 GLU A CA 1
ATOM 1076 C C . GLU A 1 159 ? 72.08118 -27.64847 -2.63864 1.000 129.23486 145 GLU A C 1
ATOM 1077 O O . GLU A 1 159 ? 72.84300 -28.59827 -2.85023 1.000 136.92932 145 GLU A O 1
ATOM 1083 N N . ALA A 1 160 ? 71.39122 -27.52301 -1.50608 1.000 123.54170 146 ALA A N 1
ATOM 1084 C CA . ALA A 1 160 ? 71.53249 -28.48876 -0.42436 1.000 131.10917 146 ALA A CA 1
ATOM 1085 C C . ALA A 1 160 ? 70.50704 -29.61702 -0.46100 1.000 131.78683 146 ALA A C 1
ATOM 1086 O O . ALA A 1 160 ? 70.77214 -30.68476 0.10364 1.000 129.88786 146 ALA A O 1
ATOM 1088 N N . PHE A 1 161 ? 69.34866 -29.42180 -1.10187 1.000 127.81738 147 PHE A N 1
ATOM 1089 C CA . PHE A 1 161 ? 68.27320 -30.40236 -1.01947 1.000 122.22175 147 PHE A CA 1
ATOM 1090 C C . PHE A 1 161 ? 67.62554 -30.77905 -2.34847 1.000 127.72015 147 PHE A C 1
ATOM 1091 O O . PHE A 1 161 ? 66.73115 -31.63171 -2.34958 1.000 137.97760 147 PHE A O 1
ATOM 1099 N N . ALA A 1 162 ? 68.03885 -30.18833 -3.47308 1.000 116.64061 148 ALA A N 1
ATOM 1100 C CA . ALA A 1 162 ? 67.36385 -30.46971 -4.73871 1.000 114.93468 148 ALA A CA 1
ATOM 1101 C C . ALA A 1 162 ? 67.51136 -31.91627 -5.19301 1.000 126.95340 148 ALA A C 1
ATOM 1102 O O . ALA A 1 162 ? 66.79274 -32.33220 -6.10814 1.000 117.48886 148 ALA A O 1
ATOM 1104 N N . GLY A 1 163 ? 68.41522 -32.68505 -4.59230 1.000 122.65240 149 GLY A N 1
ATOM 1105 C CA . GLY A 1 163 ? 68.58227 -34.07423 -4.96769 1.000 126.37800 149 GLY A CA 1
ATOM 1106 C C . GLY A 1 163 ? 67.74257 -35.02481 -4.13987 1.000 125.39619 149 GLY A C 1
ATOM 1107 O O . GLY A 1 163 ? 67.22454 -36.01896 -4.65721 1.000 126.30605 149 GLY A O 1
ATOM 1108 N N . GLU A 1 164 ? 67.59672 -34.72582 -2.84796 1.000 125.32259 150 GLU A N 1
ATOM 1109 C CA . GLU A 1 164 ? 66.87708 -35.61389 -1.94392 1.000 125.64968 150 GLU A CA 1
ATOM 1110 C C . GLU A 1 164 ? 65.36430 -35.48366 -2.06385 1.000 118.39256 150 GLU A C 1
ATOM 1111 O O . GLU A 1 164 ? 64.64080 -36.38034 -1.61596 1.000 132.28624 150 GLU A O 1
ATOM 1117 N N . ILE A 1 165 ? 64.87049 -34.39966 -2.65188 1.000 114.58413 151 ILE A N 1
ATOM 1118 C CA . ILE A 1 165 ? 63.43133 -34.19255 -2.79635 1.000 110.04420 151 ILE A CA 1
ATOM 1119 C C . ILE A 1 165 ? 62.85839 -35.18671 -3.80387 1.000 113.33030 151 ILE A C 1
ATOM 1120 O O . ILE A 1 165 ? 61.80667 -35.78291 -3.53007 1.000 109.52208 151 ILE A O 1
ATOM 1125 N N . PRO A 1 166 ? 63.48544 -35.41194 -4.96644 1.000 113.74890 152 PRO A N 1
ATOM 1126 C CA . PRO A 1 166 ? 63.02333 -36.52413 -5.81254 1.000 115.46079 152 PRO A CA 1
ATOM 1127 C C . PRO A 1 166 ? 63.13607 -37.87681 -5.13330 1.000 118.88352 152 PRO A C 1
ATOM 1128 O O . PRO A 1 166 ? 62.37583 -38.79419 -5.46795 1.000 119.30514 152 PRO A O 1
ATOM 1132 N N . LYS A 1 167 ? 64.06467 -38.02873 -4.18635 1.000 121.56981 153 LYS A N 1
ATOM 1133 C CA . LYS A 1 167 ? 64.18132 -39.28596 -3.45496 1.000 131.76572 153 LYS A CA 1
ATOM 1134 C C . LYS A 1 167 ? 62.97833 -39.50092 -2.54489 1.000 126.43520 153 LYS A C 1
ATOM 1135 O O . LYS A 1 167 ? 62.33272 -40.55471 -2.58951 1.000 132.26176 153 LYS A O 1
ATOM 1141 N N . ILE A 1 168 ? 62.65976 -38.50808 -1.70998 1.000 118.28689 154 ILE A N 1
ATOM 1142 C CA . ILE A 1 168 ? 61.49462 -38.60820 -0.83758 1.000 115.36577 154 ILE A CA 1
ATOM 1143 C C . ILE A 1 168 ? 60.18486 -38.45999 -1.59348 1.000 111.74354 154 ILE A C 1
ATOM 1144 O O . ILE A 1 168 ? 59.11553 -38.63930 -1.00086 1.000 109.59232 154 ILE A O 1
ATOM 1149 N N . LEU A 1 169 ? 60.23828 -38.12770 -2.88529 1.000 114.67082 155 LEU A N 1
ATOM 1150 C CA . LEU A 1 169 ? 59.01638 -38.06135 -3.67963 1.000 115.30384 155 LEU A CA 1
ATOM 1151 C C . LEU A 1 169 ? 58.47256 -39.45284 -3.97402 1.000 115.93879 155 LEU A C 1
ATOM 1152 O O . LEU A 1 169 ? 57.25489 -39.66722 -3.95304 1.000 118.18517 155 LEU A O 1
ATOM 1157 N N . VAL A 1 170 ? 59.35520 -40.40869 -4.25142 1.000 115.54222 156 VAL A N 1
ATOM 1158 C CA . VAL A 1 170 ? 58.96423 -41.76858 -4.60152 1.000 118.60834 156 VAL A CA 1
ATOM 1159 C C . VAL A 1 170 ? 59.68070 -42.72530 -3.65655 1.000 126.01079 156 VAL A C 1
ATOM 1160 O O . VAL A 1 170 ? 60.90332 -42.89740 -3.74402 1.000 135.72734 156 VAL A O 1
ATOM 1164 N N . ALA A 1 171 ? 58.92416 -43.33865 -2.75067 1.000 125.46063 157 ALA A N 1
ATOM 1165 C CA . ALA A 1 171 ? 59.45470 -44.29769 -1.79255 1.000 127.17513 157 ALA A CA 1
ATOM 1166 C C . ALA A 1 171 ? 58.28779 -45.03412 -1.15536 1.000 129.88286 157 ALA A C 1
ATOM 1167 O O . ALA A 1 171 ? 57.19736 -44.47552 -1.00287 1.000 135.82631 157 ALA A O 1
ATOM 1169 N N . GLY A 1 172 ? 58.52860 -46.29454 -0.78884 1.000 131.63144 158 GLY A N 1
ATOM 1170 C CA . GLY A 1 172 ? 57.48902 -47.09516 -0.16717 1.000 141.78933 158 GLY A CA 1
ATOM 1171 C C . GLY A 1 172 ? 57.08328 -46.62134 1.21253 1.000 143.04524 158 GLY A C 1
ATOM 1172 O O . GLY A 1 172 ? 55.97562 -46.93358 1.66191 1.000 141.53897 158 GLY A O 1
ATOM 1173 N N . ASP A 1 173 ? 57.94969 -45.87198 1.89186 1.000 145.84012 159 ASP A N 1
ATOM 1174 C CA . ASP A 1 173 ? 57.67876 -45.37822 3.23426 1.000 146.23653 159 ASP A CA 1
ATOM 1175 C C . ASP A 1 173 ? 57.24302 -43.91866 3.24867 1.000 136.57163 159 ASP A C 1
ATOM 1176 O O . ASP A 1 173 ? 57.17483 -43.31470 4.32377 1.000 151.45436 159 ASP A O 1
ATOM 1181 N N . THR A 1 174 ? 56.94715 -43.34027 2.08780 1.000 121.06431 160 THR A N 1
ATOM 1182 C CA . THR A 1 174 ? 56.56367 -41.93806 1.99851 1.000 131.48914 160 THR A CA 1
ATOM 1183 C C . THR A 1 174 ? 55.04670 -41.80670 2.05169 1.000 135.69930 160 THR A C 1
ATOM 1184 O O . THR A 1 174 ? 54.33303 -42.45025 1.27550 1.000 153.26368 160 THR A O 1
ATOM 1188 N N . MET A 1 175 ? 54.56090 -40.97167 2.96729 1.000 108.45994 161 MET A N 1
ATOM 1189 C CA . MET A 1 175 ? 53.13192 -40.73699 3.08896 1.000 104.57960 161 MET A CA 1
ATOM 1190 C C . MET A 1 175 ? 52.63606 -39.86826 1.93281 1.000 119.36405 161 MET A C 1
ATOM 1191 O O . MET A 1 175 ? 53.41010 -39.37647 1.10733 1.000 131.22382 161 MET A O 1
ATOM 1196 N N . ASP A 1 176 ? 51.31657 -39.67514 1.88528 1.000 114.81636 162 ASP A N 1
ATOM 1197 C CA . ASP A 1 176 ? 50.71575 -38.91314 0.79510 1.000 94.14945 162 ASP A CA 1
ATOM 1198 C C . ASP A 1 176 ? 50.90589 -37.41089 0.97977 1.000 107.72026 162 ASP A C 1
ATOM 1199 O O . ASP A 1 176 ? 51.22490 -36.69966 0.01798 1.000 112.79763 162 ASP A O 1
ATOM 1204 N N . SER A 1 177 ? 50.70190 -36.90851 2.20058 1.000 116.12586 163 SER A N 1
ATOM 1205 C CA . SER A 1 177 ? 50.93151 -35.49060 2.45999 1.00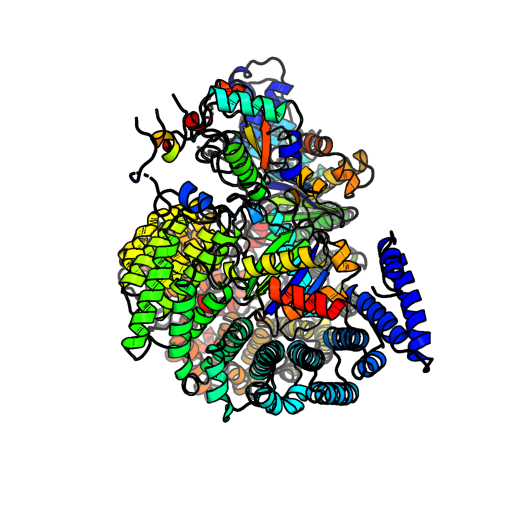0 106.04707 163 SER A CA 1
ATOM 1206 C C . SER A 1 177 ? 52.37143 -35.10684 2.14889 1.000 106.65963 163 SER A C 1
ATOM 1207 O O . SER A 1 177 ? 52.62676 -34.07285 1.51740 1.000 107.48372 163 SER A O 1
ATOM 1210 N N . VAL A 1 178 ? 53.32565 -35.93539 2.57890 1.000 95.04494 164 VAL A N 1
ATOM 1211 C CA . VAL A 1 178 ? 54.72566 -35.69407 2.24774 1.000 94.22512 164 VAL A CA 1
ATOM 1212 C C . VAL A 1 178 ? 54.93327 -35.76774 0.74131 1.000 99.30361 164 VAL A C 1
ATOM 1213 O O . VAL A 1 178 ? 55.72392 -35.00619 0.17462 1.000 106.88150 164 VAL A O 1
ATOM 1217 N N . LYS A 1 179 ? 54.21630 -36.67189 0.06682 1.000 94.13240 165 LYS A N 1
ATOM 1218 C CA . LYS A 1 179 ? 54.32800 -36.77319 -1.38643 1.000 109.54292 165 LYS A CA 1
ATOM 1219 C C . LYS A 1 179 ? 53.95143 -35.46048 -2.06214 1.000 109.34826 165 LYS A C 1
ATOM 1220 O O . LYS A 1 179 ? 54.71846 -34.92334 -2.86936 1.000 117.39084 165 LYS A O 1
ATOM 1226 N N . GLN A 1 180 ? 52.77012 -34.92527 -1.74248 1.000 102.69764 166 GLN A N 1
ATOM 1227 C CA . GLN A 1 180 ? 52.32309 -33.70598 -2.41251 1.000 99.88798 166 GLN A CA 1
ATOM 1228 C C . GLN A 1 180 ? 53.16560 -32.50283 -2.00133 1.000 88.27030 166 GLN A C 1
ATOM 1229 O O . GLN A 1 180 ? 53.45768 -31.62650 -2.83077 1.000 90.94472 166 GLN A O 1
ATOM 1235 N N . SER A 1 181 ? 53.58238 -32.44881 -0.73316 1.000 86.89568 167 SER A N 1
ATOM 1236 C CA . SER A 1 181 ? 54.44111 -31.35720 -0.29002 1.000 101.31826 167 SER A CA 1
ATOM 1237 C C . SER A 1 181 ? 55.76892 -31.37300 -1.03621 1.000 98.05974 167 SER A C 1
ATOM 1238 O O . SER A 1 181 ? 56.22485 -30.33780 -1.53461 1.000 104.98767 167 SER A O 1
ATOM 1241 N N . ALA A 1 182 ? 56.39805 -32.54805 -1.13740 1.000 94.80267 168 ALA A N 1
ATOM 1242 C CA . ALA A 1 182 ? 57.65677 -32.66072 -1.86212 1.000 100.07627 168 ALA A CA 1
ATOM 1243 C C . ALA A 1 182 ? 57.47686 -32.38532 -3.34676 1.000 105.13742 168 ALA A C 1
ATOM 1244 O O . ALA A 1 182 ? 58.37446 -31.82232 -3.97819 1.000 123.05558 168 ALA A O 1
ATOM 1246 N N . ALA A 1 183 ? 56.33194 -32.76297 -3.91930 1.000 89.78640 169 ALA A N 1
ATOM 1247 C CA . ALA A 1 183 ? 56.08033 -32.46780 -5.32566 1.000 97.20510 169 ALA A CA 1
ATOM 1248 C C . ALA A 1 183 ? 56.04684 -30.96472 -5.56858 1.000 88.68557 169 ALA A C 1
ATOM 1249 O O . ALA A 1 183 ? 56.74512 -30.44803 -6.45027 1.000 87.03443 169 ALA A O 1
ATOM 1251 N N . LEU A 1 184 ? 55.25005 -30.23994 -4.78002 1.000 112.84580 170 LEU A N 1
ATOM 1252 C CA . LEU A 1 184 ? 55.18223 -28.79274 -4.96435 1.000 108.61120 170 LEU A CA 1
ATOM 1253 C C . LEU A 1 184 ? 56.50228 -28.11295 -4.61207 1.000 99.94442 170 LEU A C 1
ATOM 1254 O O . LEU A 1 184 ? 56.86003 -27.09849 -5.22431 1.000 81.11600 170 LEU A O 1
ATOM 1259 N N . CYS A 1 185 ? 57.25470 -28.66853 -3.65961 1.000 104.34425 171 CYS A N 1
ATOM 1260 C CA . CYS A 1 185 ? 58.54431 -28.08559 -3.30695 1.000 100.63892 171 CYS A CA 1
ATOM 1261 C C . CYS A 1 185 ? 59.55970 -28.26971 -4.42910 1.000 110.45667 171 CYS A C 1
ATOM 1262 O O . CYS A 1 185 ? 60.30297 -27.33794 -4.76251 1.000 110.03900 171 CYS A O 1
ATOM 1265 N N . LEU A 1 186 ? 59.61210 -29.46863 -5.01645 1.000 111.29464 172 LEU A N 1
ATOM 1266 C CA . LEU A 1 186 ? 60.45081 -29.69296 -6.18701 1.000 94.37211 172 LEU A CA 1
ATOM 1267 C C . LEU A 1 186 ? 60.01832 -28.81660 -7.35097 1.000 97.26693 172 LEU A C 1
ATOM 1268 O O . LEU A 1 186 ? 60.85903 -28.38095 -8.14155 1.000 94.31265 172 LEU A O 1
ATOM 1273 N N . LEU A 1 187 ? 58.71762 -28.53966 -7.46765 1.000 97.27669 173 LEU A N 1
ATOM 1274 C CA . LEU A 1 187 ? 58.24665 -27.62605 -8.50463 1.000 89.50225 173 LEU A CA 1
ATOM 1275 C C . LEU A 1 187 ? 58.78750 -26.21783 -8.27844 1.000 89.13359 173 LEU A C 1
ATOM 1276 O O . LEU A 1 187 ? 59.27219 -25.56467 -9.21170 1.000 95.27061 173 LEU A O 1
ATOM 1281 N N . ARG A 1 188 ? 58.70275 -25.73154 -7.03797 1.000 86.00911 174 ARG A N 1
ATOM 1282 C CA . ARG A 1 188 ? 59.27025 -24.42583 -6.71130 1.000 92.08033 174 ARG A CA 1
ATOM 1283 C C . ARG A 1 188 ? 60.76733 -24.38698 -6.99710 1.000 103.16686 174 ARG A C 1
ATOM 1284 O O . ARG A 1 188 ? 61.28020 -23.39637 -7.53272 1.000 114.37674 174 ARG A O 1
ATOM 1292 N N . LEU A 1 189 ? 61.48316 -25.46138 -6.65400 1.000 99.71997 175 LEU A N 1
ATOM 1293 C CA . LEU A 1 189 ? 62.92098 -25.50489 -6.91066 1.000 94.82799 175 LEU A CA 1
ATOM 1294 C C . LEU A 1 189 ? 63.21867 -25.49042 -8.40490 1.000 104.58942 175 LEU A C 1
ATOM 1295 O O . LEU A 1 189 ? 64.13182 -24.79014 -8.85816 1.000 112.98057 175 LEU A O 1
ATOM 1300 N N . TYR A 1 190 ? 62.46214 -26.26728 -9.18326 1.000 116.34541 176 TYR A N 1
ATOM 1301 C CA . TYR A 1 190 ? 62.63571 -26.29129 -10.63043 1.000 114.21706 176 TYR A CA 1
ATOM 1302 C C . TYR A 1 190 ? 62.35111 -24.92903 -11.24460 1.000 114.92079 176 TYR A C 1
ATOM 1303 O O . TYR A 1 190 ? 62.98822 -24.54602 -12.23275 1.000 98.01949 176 TYR A O 1
ATOM 1312 N N . ARG A 1 191 ? 61.40597 -24.18209 -10.67040 1.000 121.43006 177 ARG A N 1
ATOM 1313 C CA . ARG A 1 191 ? 61.15335 -22.82585 -11.14647 1.000 114.80681 177 ARG A CA 1
ATOM 1314 C C . ARG A 1 191 ? 62.29353 -21.88454 -10.77444 1.000 114.24614 177 ARG A C 1
ATOM 1315 O O . ARG A 1 191 ? 62.68369 -21.02643 -11.57525 1.000 110.41967 177 ARG A O 1
ATOM 1323 N N . THR A 1 192 ? 62.84529 -22.03309 -9.56993 1.000 103.52148 178 THR A N 1
ATOM 1324 C CA . THR A 1 192 ? 63.87916 -21.12339 -9.08934 1.000 102.18599 178 THR A CA 1
ATOM 1325 C C . THR A 1 192 ? 65.27676 -21.50556 -9.56622 1.000 116.95126 178 THR A C 1
ATOM 1326 O O . THR A 1 192 ? 66.09668 -20.62233 -9.84053 1.000 117.88636 178 THR A O 1
ATOM 1330 N N . SER A 1 193 ? 65.57125 -22.79928 -9.67272 1.000 102.43727 179 SER A N 1
ATOM 1331 C CA . SER A 1 193 ? 66.87859 -23.28066 -10.11949 1.000 114.50541 179 SER A CA 1
ATOM 1332 C C . SER A 1 193 ? 66.69733 -24.25690 -11.27496 1.000 139.75547 179 SER A C 1
ATOM 1333 O O . SER A 1 193 ? 66.91871 -25.46499 -11.12682 1.000 140.78090 179 SER A O 1
ATOM 1336 N N . PRO A 1 194 ? 66.30016 -23.76283 -12.45196 1.000 147.40169 180 PRO A N 1
ATOM 1337 C CA . PRO A 1 194 ? 66.20311 -24.66275 -13.60937 1.000 117.86311 180 PRO A CA 1
ATOM 1338 C C . PRO A 1 194 ? 67.56043 -25.06737 -14.14897 1.000 131.53354 180 PRO A C 1
ATOM 1339 O O . PRO A 1 194 ? 67.71068 -26.19147 -14.64354 1.000 150.25134 180 PRO A O 1
ATOM 1343 N N . ASP A 1 195 ? 68.55452 -24.18632 -14.06209 1.000 132.79486 181 ASP A N 1
ATOM 1344 C CA . ASP A 1 195 ? 69.92354 -24.49648 -14.44827 1.000 146.21740 181 ASP A CA 1
ATOM 1345 C C . ASP A 1 195 ? 70.64992 -25.34533 -13.41247 1.000 149.35476 181 ASP A C 1
ATOM 1346 O O . ASP A 1 195 ? 71.85265 -25.58537 -13.56320 1.000 150.19452 181 ASP A O 1
ATOM 1351 N N . LEU A 1 196 ? 69.95073 -25.80343 -12.36907 1.000 147.32065 182 LEU A N 1
ATOM 1352 C CA . LEU A 1 196 ? 70.56752 -26.57916 -11.29946 1.000 137.96116 182 LEU A CA 1
ATOM 1353 C C . LEU A 1 196 ? 69.75078 -27.81680 -10.93707 1.000 139.56019 182 LEU A C 1
ATOM 1354 O O . LEU A 1 196 ? 69.87529 -28.32298 -9.81696 1.000 123.16495 182 LEU A O 1
ATOM 1359 N N . VAL A 1 197 ? 68.92042 -28.31424 -11.85109 1.000 135.61286 183 VAL A N 1
ATOM 1360 C CA . VAL A 1 197 ? 68.12904 -29.52102 -11.60795 1.000 128.78242 183 VAL A CA 1
ATOM 1361 C C . VAL A 1 197 ? 68.02350 -30.33468 -12.89437 1.000 139.56823 183 VAL A C 1
ATOM 1362 O O . VAL A 1 197 ? 67.48870 -29.84194 -13.89920 1.000 136.56372 183 VAL A O 1
ATOM 1366 N N . PRO A 1 198 ? 68.53166 -31.57300 -12.91783 1.000 143.06821 184 PRO A N 1
ATOM 1367 C CA . PRO A 1 198 ? 68.33052 -32.43711 -14.08863 1.000 146.63892 184 PRO A CA 1
ATOM 1368 C C . PRO A 1 198 ? 67.04531 -33.24526 -13.99454 1.000 145.35389 184 PRO A C 1
ATOM 1369 O O . PRO A 1 198 ? 66.26816 -33.07483 -13.04980 1.000 132.66054 184 PRO A O 1
ATOM 1373 N N . MET A 1 199 ? 66.80969 -34.12891 -14.96591 1.000 146.53427 185 MET A N 1
ATOM 1374 C CA . MET A 1 199 ? 65.60644 -34.95370 -14.95740 1.000 146.81790 185 MET A CA 1
ATOM 1375 C C . MET A 1 199 ? 65.83141 -36.31467 -14.30895 1.000 146.66360 185 MET A C 1
ATOM 1376 O O . MET A 1 199 ? 64.96774 -36.79263 -13.56628 1.000 161.80339 185 MET A O 1
ATOM 1381 N N . GLY A 1 200 ? 66.96436 -36.95742 -14.58487 1.000 135.01070 186 GLY A N 1
ATOM 1382 C CA . GLY A 1 200 ? 67.33266 -38.15058 -13.84724 1.000 138.41271 186 GLY A CA 1
ATOM 1383 C C . GLY A 1 200 ? 66.40859 -39.33728 -14.07769 1.000 138.62567 186 GLY A C 1
ATOM 1384 O O . GLY A 1 200 ? 65.87211 -39.55403 -15.16856 1.000 138.53591 186 GLY A O 1
ATOM 1385 N N . ASP A 1 201 ? 66.21704 -40.11532 -13.00845 1.000 139.08469 187 ASP A N 1
ATOM 1386 C CA . ASP A 1 201 ? 65.55126 -41.40822 -13.07879 1.000 140.59412 187 ASP A CA 1
ATOM 1387 C C . ASP A 1 201 ? 64.15406 -41.42864 -12.47750 1.000 147.21356 187 ASP A C 1
ATOM 1388 O O . ASP A 1 201 ? 63.37330 -42.32616 -12.80892 1.000 148.14641 187 ASP A O 1
ATOM 1393 N N . TRP A 1 202 ? 63.82132 -40.47352 -11.60838 1.000 134.05976 188 TRP A N 1
ATOM 1394 C CA . TRP A 1 202 ? 62.56408 -40.50801 -10.87053 1.000 127.38808 188 TRP A CA 1
ATOM 1395 C C . TRP A 1 202 ? 61.34494 -40.22519 -11.73723 1.000 123.82985 188 TRP A C 1
ATOM 1396 O O . TRP A 1 202 ? 60.21963 -40.40016 -11.25856 1.000 127.45188 188 TRP A O 1
ATOM 1407 N N . THR A 1 203 ? 61.53583 -39.79890 -12.98746 1.000 124.17424 189 THR A N 1
ATOM 1408 C CA . THR A 1 203 ? 60.40410 -39.39330 -13.81587 1.000 120.70537 189 THR A CA 1
ATOM 1409 C C . THR A 1 203 ? 59.43859 -40.54859 -14.05342 1.000 121.44876 189 THR A C 1
ATOM 1410 O O . THR A 1 203 ? 58.21638 -40.35648 -14.03968 1.000 124.09013 189 THR A O 1
ATOM 1414 N N . SER A 1 204 ? 59.96767 -41.75676 -14.26636 1.000 126.37795 190 SER A N 1
ATOM 1415 C CA . SER A 1 204 ? 59.10844 -42.91752 -14.48329 1.000 127.67908 190 SER A CA 1
ATOM 1416 C C . SER A 1 204 ? 58.18278 -43.14898 -13.29669 1.000 141.84458 190 SER A C 1
ATOM 1417 O O . SER A 1 204 ? 57.01331 -43.51164 -13.47052 1.000 139.71120 190 SER A O 1
ATOM 1420 N N . ARG A 1 205 ? 58.68833 -42.94081 -12.08345 1.000 143.07225 191 ARG A N 1
ATOM 1421 C CA . ARG A 1 205 ? 57.89843 -43.12597 -10.87602 1.000 122.72226 191 ARG A CA 1
ATOM 1422 C C . ARG A 1 205 ? 57.15429 -41.86647 -10.45458 1.000 125.98326 191 ARG A C 1
ATOM 1423 O O . ARG A 1 205 ? 56.17591 -41.96387 -9.70509 1.000 141.49648 191 ARG A O 1
ATOM 1431 N N . VAL A 1 206 ? 57.59093 -40.69188 -10.91462 1.000 121.14779 192 VAL A N 1
ATOM 1432 C CA . VAL A 1 206 ? 56.84861 -39.46572 -10.63804 1.000 112.84109 192 VAL A CA 1
ATOM 1433 C C . VAL A 1 206 ? 55.57567 -39.41617 -11.47337 1.000 107.28568 192 VAL A C 1
ATOM 1434 O O . VAL A 1 206 ? 54.51464 -39.00261 -10.99006 1.000 103.64610 192 VAL A O 1
ATOM 1438 N N . VAL A 1 207 ? 55.65617 -39.84542 -12.73552 1.000 109.44948 193 VAL A N 1
ATOM 1439 C CA . VAL A 1 207 ? 54.46743 -39.89521 -13.58191 1.000 125.31365 193 VAL A CA 1
ATOM 1440 C C . VAL A 1 207 ? 53.43845 -40.86171 -13.00827 1.000 128.44612 193 VAL A C 1
ATOM 1441 O O . VAL A 1 207 ? 52.22760 -40.62371 -13.10373 1.000 121.87282 193 VAL A O 1
ATOM 1445 N N . HIS A 1 208 ? 53.89717 -41.94703 -12.37937 1.000 134.73606 194 HIS A N 1
ATOM 1446 C CA . HIS A 1 208 ? 53.00022 -42.94850 -11.81222 1.000 128.98478 194 HIS A CA 1
ATOM 1447 C C . HIS A 1 208 ? 52.13241 -42.40287 -10.68302 1.000 108.24127 194 HIS A C 1
ATOM 1448 O O . HIS A 1 208 ? 51.14718 -43.05266 -10.31498 1.000 108.22861 194 HIS A O 1
ATOM 1455 N N . LEU A 1 209 ? 52.45846 -41.23004 -10.13359 1.000 105.19431 195 LEU A N 1
ATOM 1456 C CA . LEU A 1 209 ? 51.66537 -40.66265 -9.04775 1.000 114.64160 195 LEU A CA 1
ATOM 1457 C C . LEU A 1 209 ? 50.22891 -40.36288 -9.45732 1.000 98.56251 195 LEU A C 1
ATOM 1458 O O . LEU A 1 209 ? 49.38765 -40.13995 -8.57986 1.000 96.27238 195 LEU A O 1
ATOM 1463 N N . LEU A 1 210 ? 49.92706 -40.35312 -10.75767 1.000 103.49167 196 LEU A N 1
ATOM 1464 C CA . LEU A 1 210 ? 48.55445 -40.15432 -11.20601 1.000 116.26926 196 LEU A CA 1
ATOM 1465 C C . LEU A 1 210 ? 47.69399 -41.39212 -10.98879 1.000 126.41735 196 LEU A C 1
ATOM 1466 O O . LEU A 1 210 ? 46.46325 -41.29235 -11.03440 1.000 136.06740 196 LEU A O 1
ATOM 1471 N N . ASN A 1 211 ? 48.31245 -42.55178 -10.75934 1.000 109.38510 197 ASN A N 1
ATOM 1472 C CA . ASN A 1 211 ? 47.58776 -43.77400 -10.43549 1.000 108.48703 197 ASN A CA 1
ATOM 1473 C C . ASN A 1 211 ? 47.10050 -43.80971 -8.99341 1.000 117.93106 197 ASN A C 1
ATOM 1474 O O . ASN A 1 211 ? 46.33833 -44.71496 -8.63668 1.000 122.81573 197 ASN A O 1
ATOM 1479 N N . ASP A 1 212 ? 47.51280 -42.85136 -8.16861 1.000 122.74863 198 ASP A N 1
ATOM 1480 C CA . ASP A 1 212 ? 47.23390 -42.90383 -6.74067 1.000 117.51639 198 ASP A CA 1
ATOM 1481 C C . ASP A 1 212 ? 45.75733 -42.65353 -6.45830 1.000 118.21852 198 ASP A C 1
ATOM 1482 O O . ASP A 1 212 ? 45.11502 -41.81937 -7.10222 1.000 115.57121 198 ASP A O 1
ATOM 1487 N N . GLN A 1 213 ? 45.22213 -43.38683 -5.47796 1.000 125.55165 199 GLN A N 1
ATOM 1488 C CA . GLN A 1 213 ? 43.83611 -43.18270 -5.06861 1.000 115.48612 199 GLN A CA 1
ATOM 1489 C C . GLN A 1 213 ? 43.65052 -41.82243 -4.40798 1.000 110.07212 199 GLN A C 1
ATOM 1490 O O . GLN A 1 213 ? 42.60610 -41.18277 -4.57570 1.000 122.06614 199 GLN A O 1
ATOM 1496 N N . HIS A 1 214 ? 44.64639 -41.36958 -3.64994 1.000 102.17188 200 HIS A N 1
ATOM 1497 C CA . HIS A 1 214 ? 44.60285 -40.03754 -3.06258 1.000 99.83648 200 HIS A CA 1
ATOM 1498 C C . HIS A 1 214 ? 44.67478 -38.98921 -4.16591 1.000 91.12747 200 HIS A C 1
ATOM 1499 O O . HIS A 1 214 ? 45.55913 -39.03967 -5.02437 1.000 118.28071 200 HIS A O 1
ATOM 1506 N N . LEU A 1 215 ? 43.73634 -38.04423 -4.15512 1.000 83.76305 201 LEU A N 1
ATOM 1507 C CA . LEU A 1 215 ? 43.67893 -37.04075 -5.21039 1.000 89.86097 201 LEU A CA 1
ATOM 1508 C C . LEU A 1 215 ? 44.52162 -35.80707 -4.91496 1.000 107.86429 201 LEU A C 1
ATOM 1509 O O . LEU A 1 215 ? 44.79513 -35.02958 -5.83590 1.000 101.47427 201 LEU A O 1
ATOM 1514 N N . GLY A 1 216 ? 44.94310 -35.60843 -3.66455 1.000 116.31959 202 GLY A N 1
ATOM 1515 C CA . GLY A 1 216 ? 45.84226 -34.50402 -3.36971 1.000 90.95399 202 GLY A CA 1
ATOM 1516 C C . GLY A 1 216 ? 47.22406 -34.71251 -3.96007 1.000 98.96643 202 GLY A C 1
ATOM 1517 O O . GLY A 1 216 ? 47.81319 -33.79098 -4.53708 1.000 97.52456 202 GLY A O 1
ATOM 1518 N N . VAL A 1 217 ? 47.75924 -35.92924 -3.83492 1.000 103.66405 203 VAL A N 1
ATOM 1519 C CA . VAL A 1 217 ? 49.03688 -36.22811 -4.47037 1.000 107.95474 203 VAL A CA 1
ATOM 1520 C C . VAL A 1 217 ? 48.91274 -36.12303 -5.98264 1.000 102.00593 203 VAL A C 1
ATOM 1521 O O . VAL A 1 217 ? 49.86287 -35.72308 -6.66300 1.000 122.72696 203 VAL A O 1
ATOM 1525 N N . VAL A 1 218 ? 47.73666 -36.43641 -6.53107 1.000 84.13212 204 VAL A N 1
ATOM 1526 C CA . VAL A 1 218 ? 47.54974 -36.34287 -7.97485 1.000 92.88671 204 VAL A CA 1
ATOM 1527 C C . VAL A 1 218 ? 47.50461 -34.88501 -8.41650 1.000 105.06005 204 VAL A C 1
ATOM 1528 O O . VAL A 1 218 ? 48.11045 -34.51329 -9.42757 1.000 113.90016 204 VAL A O 1
ATOM 1532 N N . THR A 1 219 ? 46.79646 -34.03309 -7.66906 1.000 94.26792 205 THR A N 1
ATOM 1533 C CA . THR A 1 219 ? 46.72818 -32.62339 -8.03808 1.000 86.29252 205 THR A CA 1
ATOM 1534 C C . THR A 1 219 ? 48.03893 -31.89545 -7.76502 1.000 77.21921 205 THR A C 1
ATOM 1535 O O . THR A 1 219 ? 48.25336 -30.80652 -8.30799 1.000 73.08345 205 THR A O 1
ATOM 1539 N N . ALA A 1 220 ? 48.91873 -32.46675 -6.93973 1.000 76.73858 206 ALA A N 1
ATOM 1540 C CA . ALA A 1 220 ? 50.25947 -31.90288 -6.81409 1.000 85.82125 206 ALA A CA 1
ATOM 1541 C C . ALA A 1 220 ? 51.17691 -32.38556 -7.93319 1.000 86.64933 206 ALA A C 1
ATOM 1542 O O . ALA A 1 220 ? 51.92708 -31.59005 -8.51699 1.000 103.41345 206 ALA A O 1
ATOM 1544 N N . ALA A 1 221 ? 51.13307 -33.68561 -8.23885 1.000 85.99819 207 ALA A N 1
ATOM 1545 C CA . ALA A 1 221 ? 51.95843 -34.23197 -9.30711 1.000 88.60854 207 ALA A CA 1
ATOM 1546 C C . ALA A 1 221 ? 51.58848 -33.64140 -10.65808 1.000 94.09773 207 ALA A C 1
ATOM 1547 O O . ALA A 1 221 ? 52.46456 -33.44150 -11.50239 1.000 108.07449 207 ALA A O 1
ATOM 1549 N N . THR A 1 222 ? 50.30587 -33.34823 -10.88181 1.000 96.05961 208 THR A N 1
ATOM 1550 C CA . THR A 1 222 ? 49.90496 -32.72760 -12.13933 1.000 100.32838 208 THR A CA 1
ATOM 1551 C C . THR A 1 222 ? 50.48076 -31.32386 -12.26598 1.000 96.64280 208 THR A C 1
ATOM 1552 O O . THR A 1 222 ? 50.98243 -30.94789 -13.33064 1.000 106.83965 208 THR A O 1
ATOM 1556 N N . SER A 1 223 ? 50.43110 -30.54067 -11.18618 1.000 78.17203 209 SER A N 1
ATOM 1557 C CA . SER A 1 223 ? 51.00232 -29.19865 -11.22064 1.000 91.48820 209 SER A CA 1
ATOM 1558 C C . SER A 1 223 ? 52.51186 -29.24632 -11.42643 1.000 96.14251 209 SER A C 1
ATOM 1559 O O . SER A 1 223 ? 53.07766 -28.39746 -12.12605 1.000 83.64278 209 SER A O 1
ATOM 1562 N N . LEU A 1 224 ? 53.18207 -30.23261 -10.82566 1.000 92.23716 210 LEU A N 1
ATOM 1563 C CA . LEU A 1 224 ? 54.62306 -30.37001 -11.02598 1.000 84.95985 210 LEU A CA 1
ATOM 1564 C C . LEU A 1 224 ? 54.94209 -30.75855 -12.46752 1.000 89.82209 210 LEU A C 1
ATOM 1565 O O . LEU A 1 224 ? 55.79149 -30.13606 -13.12137 1.000 93.06238 210 LEU A O 1
ATOM 1570 N N . ILE A 1 225 ? 54.25422 -31.78021 -12.98277 1.000 102.90988 211 ILE A N 1
ATOM 1571 C CA . ILE A 1 225 ? 54.50897 -32.27870 -14.32840 1.000 94.63240 211 ILE A CA 1
ATOM 1572 C C . ILE A 1 225 ? 54.15357 -31.23295 -15.37856 1.000 96.13397 211 ILE A C 1
ATOM 1573 O O . ILE A 1 225 ? 54.77362 -31.18791 -16.44373 1.000 91.36915 211 ILE A O 1
ATOM 1578 N N . THR A 1 226 ? 53.17983 -30.36161 -15.10005 1.000 93.18461 212 THR A N 1
ATOM 1579 C CA . THR A 1 226 ? 52.79403 -29.35721 -16.08737 1.000 85.16172 212 THR A CA 1
ATOM 1580 C C . THR A 1 226 ? 53.94600 -28.40724 -16.39341 1.000 99.20252 212 THR A C 1
ATOM 1581 O O . THR A 1 226 ? 54.21261 -28.09854 -17.56084 1.000 123.01728 212 THR A O 1
ATOM 1585 N N . THR A 1 227 ? 54.64447 -27.93569 -15.36056 1.000 84.65355 213 THR A N 1
ATOM 1586 C CA . THR A 1 227 ? 55.80784 -27.08959 -15.59369 1.000 86.21801 213 THR A CA 1
ATOM 1587 C C . THR A 1 227 ? 57.02431 -27.90301 -16.01702 1.000 99.98946 213 THR A C 1
ATOM 1588 O O . THR A 1 227 ? 57.87428 -27.39394 -16.75691 1.000 109.36771 213 THR A O 1
ATOM 1592 N N . LEU A 1 228 ? 57.12490 -29.16072 -15.57387 1.000 92.39040 214 LEU A N 1
ATOM 1593 C CA . LEU A 1 228 ? 58.26513 -29.98249 -15.97010 1.000 104.03238 214 LEU A CA 1
ATOM 1594 C C . LEU A 1 228 ? 58.24208 -30.28842 -17.46429 1.000 121.90474 214 LEU A C 1
ATOM 1595 O O . LEU A 1 228 ? 59.27451 -30.19509 -18.13815 1.000 132.01614 214 LEU A O 1
ATOM 1600 N N . ALA A 1 229 ? 57.07634 -30.64793 -17.99887 1.000 116.24835 215 ALA A N 1
ATOM 1601 C CA . ALA A 1 229 ? 56.91073 -31.04859 -19.38922 1.000 109.97044 215 ALA A CA 1
ATOM 1602 C C . ALA A 1 229 ? 56.74627 -29.86746 -20.33356 1.000 115.68363 215 ALA A C 1
ATOM 1603 O O . ALA A 1 229 ? 56.38723 -30.06633 -21.49974 1.000 103.14855 215 ALA A O 1
ATOM 1605 N N . GLN A 1 230 ? 56.97923 -28.64724 -19.85380 1.000 114.77037 216 GLN A N 1
ATOM 1606 C CA . GLN A 1 230 ? 57.03094 -27.49810 -20.74531 1.000 111.92065 216 GLN A CA 1
ATOM 1607 C C . GLN A 1 230 ? 58.40037 -27.38089 -21.40152 1.000 117.10450 216 GLN A C 1
ATOM 1608 O O . GLN A 1 230 ? 58.50599 -26.90052 -22.53560 1.000 101.28409 216 GLN A O 1
ATOM 1614 N N . LYS A 1 231 ? 59.45000 -27.82565 -20.70732 1.000 122.17848 217 LYS A N 1
ATOM 1615 C CA . LYS A 1 231 ? 60.79496 -27.89706 -21.25607 1.000 116.87512 217 LYS A CA 1
ATOM 1616 C C . LYS A 1 231 ? 61.26809 -29.33155 -21.44716 1.000 118.23644 217 LYS A C 1
ATOM 1617 O O . LYS A 1 231 ? 62.20065 -29.56726 -22.22342 1.000 135.68893 217 LYS A O 1
ATOM 1623 N N . ASN A 1 232 ? 60.62433 -30.29606 -20.79490 1.000 119.66351 218 ASN A N 1
ATOM 1624 C CA . ASN A 1 232 ? 60.86686 -31.71734 -21.03837 1.000 123.55335 218 ASN A CA 1
ATOM 1625 C C . ASN A 1 232 ? 59.55460 -32.42259 -21.36664 1.000 124.37716 218 ASN A C 1
ATOM 1626 O O . ASN A 1 232 ? 59.14844 -33.35158 -20.66386 1.000 119.16134 218 ASN A O 1
ATOM 1631 N N . PRO A 1 233 ? 58.85038 -32.00302 -22.42938 1.000 132.62899 219 PRO A N 1
ATOM 1632 C CA . PRO A 1 233 ? 57.62135 -32.73744 -22.78569 1.000 125.03535 219 PRO A CA 1
ATOM 1633 C C . PRO A 1 233 ? 57.91810 -34.19382 -23.03412 1.000 122.64213 219 PRO A C 1
ATOM 1634 O O . PRO A 1 233 ? 57.12505 -35.08689 -22.71155 1.000 112.00659 219 PRO A O 1
ATOM 1638 N N . GLU A 1 234 ? 59.10459 -34.41945 -23.58943 1.000 121.72363 220 GLU A N 1
ATOM 1639 C CA . GLU A 1 234 ? 59.58238 -35.73690 -23.97296 1.000 131.06685 220 GLU A CA 1
ATOM 1640 C C . GLU A 1 234 ? 59.60512 -36.69027 -22.78237 1.000 136.63700 220 GLU A C 1
ATOM 1641 O O . GLU A 1 234 ? 59.06371 -37.80141 -22.84642 1.000 143.68897 220 GLU A O 1
ATOM 1647 N N . GLU A 1 235 ? 60.24709 -36.27851 -21.68712 1.000 121.43781 221 GLU A N 1
ATOM 1648 C CA . GLU A 1 235 ? 60.45079 -37.18231 -20.55675 1.000 122.57055 221 GLU A CA 1
ATOM 1649 C C . GLU A 1 235 ? 59.13269 -37.60581 -19.91362 1.000 125.10913 221 GLU A C 1
ATOM 1650 O O . GLU A 1 235 ? 59.08691 -38.61293 -19.19657 1.000 131.13803 221 GLU A O 1
ATOM 1656 N N . PHE A 1 236 ? 58.04818 -36.89297 -20.19593 1.000 124.28998 222 PHE A N 1
ATOM 1657 C CA . PHE A 1 236 ? 56.73091 -37.17164 -19.62085 1.000 119.33183 222 PHE A CA 1
ATOM 1658 C C . PHE A 1 236 ? 55.68251 -37.29718 -20.72449 1.000 120.46484 222 PHE A C 1
ATOM 1659 O O . PHE A 1 236 ? 54.63623 -36.63746 -20.66392 1.000 127.28341 222 PHE A O 1
ATOM 1667 N N . LYS A 1 237 ? 55.96413 -38.10778 -21.74358 1.000 114.68847 223 LYS A N 1
ATOM 1668 C CA . LYS A 1 237 ? 54.89485 -38.50255 -22.65510 1.000 117.96718 223 LYS A CA 1
ATOM 1669 C C . LYS A 1 237 ? 53.90668 -39.46718 -22.01096 1.000 113.67928 223 LYS A C 1
ATOM 1670 O O . LYS A 1 237 ? 52.73226 -39.49925 -22.40244 1.000 111.74150 223 LYS A O 1
ATOM 1676 N N . THR A 1 238 ? 54.34556 -40.22023 -21.00636 1.000 119.13034 224 THR A N 1
ATOM 1677 C CA . THR A 1 238 ? 53.49244 -41.17474 -20.30846 1.000 123.83018 224 THR A CA 1
ATOM 1678 C C . THR A 1 238 ? 52.38202 -40.50710 -19.50375 1.000 114.61351 224 THR A C 1
ATOM 1679 O O . THR A 1 238 ? 51.47196 -41.20104 -19.03084 1.000 109.88711 224 THR A O 1
ATOM 1683 N N . SER A 1 239 ? 52.46882 -39.18764 -19.29953 1.000 106.82467 225 SER A N 1
ATOM 1684 C CA . SER A 1 239 ? 51.45532 -38.48243 -18.53200 1.000 102.28649 225 SER A CA 1
ATOM 1685 C C . SER A 1 239 ? 50.09468 -38.57856 -19.21856 1.000 100.72057 225 SER A C 1
ATOM 1686 O O . SER A 1 239 ? 49.08528 -38.84607 -18.56264 1.000 98.98939 225 SER A O 1
ATOM 1689 N N . VAL A 1 240 ? 50.05235 -38.37210 -20.54094 1.000 101.61428 226 VAL A N 1
ATOM 1690 C CA . VAL A 1 240 ? 48.78721 -38.17777 -21.24831 1.000 99.92857 226 VAL A CA 1
ATOM 1691 C C . VAL A 1 240 ? 47.84853 -39.36728 -21.04359 1.000 102.77212 226 VAL A C 1
ATOM 1692 O O . VAL A 1 240 ? 46.66103 -39.18973 -20.74637 1.000 105.15599 226 VAL A O 1
ATOM 1696 N N . SER A 1 241 ? 48.35767 -40.59135 -21.19496 1.000 112.07534 227 SER A N 1
ATOM 1697 C CA . SER A 1 241 ? 47.52441 -41.77370 -20.99663 1.000 113.20568 227 SER A CA 1
ATOM 1698 C C . SER A 1 241 ? 46.89635 -41.77094 -19.59982 1.000 111.63851 227 SER A C 1
ATOM 1699 O O . SER A 1 241 ? 45.66605 -41.87278 -19.43932 1.000 119.12648 227 SER A O 1
ATOM 1702 N N . LEU A 1 242 ? 47.73581 -41.60034 -18.58178 1.000 110.81293 228 LEU A N 1
ATOM 1703 C CA . LEU A 1 242 ? 47.30011 -41.65614 -17.19316 1.000 106.61209 228 LEU A CA 1
ATOM 1704 C C . LEU A 1 242 ? 46.30809 -40.53815 -16.88849 1.000 102.17246 228 LEU A C 1
ATOM 1705 O O . LEU A 1 242 ? 45.27619 -40.76067 -16.23628 1.000 112.24042 228 LEU A O 1
ATOM 1710 N N . ALA A 1 243 ? 46.59463 -39.34205 -17.40225 1.000 106.69153 229 ALA A N 1
ATOM 1711 C CA . ALA A 1 243 ? 45.78826 -38.15816 -17.14377 1.000 103.31869 229 ALA A CA 1
ATOM 1712 C C . ALA A 1 243 ? 44.42006 -38.28129 -17.78827 1.000 99.92372 229 ALA A C 1
ATOM 1713 O O . ALA A 1 243 ? 43.40280 -38.00806 -17.14610 1.000 110.08098 229 ALA A O 1
ATOM 1715 N N . VAL A 1 244 ? 44.37065 -38.67472 -19.06373 1.000 92.19494 230 VAL A N 1
ATOM 1716 C CA . VAL A 1 244 ? 43.07766 -38.83534 -19.71838 1.000 98.57546 230 VAL A CA 1
ATOM 1717 C C . VAL A 1 244 ? 42.25886 -39.91538 -19.02313 1.000 103.18799 230 VAL A C 1
ATOM 1718 O O . VAL A 1 244 ? 41.06283 -39.72618 -18.76294 1.000 91.04832 230 VAL A O 1
ATOM 1722 N N . SER A 1 245 ? 42.88584 -41.04519 -18.66936 1.000 119.16216 231 SER A N 1
ATOM 1723 C CA . SER A 1 245 ? 42.12616 -42.09863 -17.99812 1.000 119.37168 231 SER A CA 1
ATOM 1724 C C . SER A 1 245 ? 41.55650 -41.60362 -16.66936 1.000 113.58766 231 SER A C 1
ATOM 1725 O O . SER A 1 245 ? 40.34884 -41.73164 -16.40446 1.000 125.68381 231 SER A O 1
ATOM 1728 N N . ARG A 1 246 ? 42.41503 -41.01991 -15.82645 1.000 109.30808 232 ARG A N 1
ATOM 1729 C CA . ARG A 1 246 ? 41.98724 -40.55534 -14.51110 1.000 98.29528 232 ARG A CA 1
ATOM 1730 C C . ARG A 1 246 ? 40.90080 -39.49419 -14.62730 1.000 108.06105 232 ARG A C 1
ATOM 1731 O O . ARG A 1 246 ? 39.88305 -39.54786 -13.92506 1.000 107.25989 232 ARG A O 1
ATOM 1739 N N . LEU A 1 247 ? 41.12332 -38.50240 -15.49355 1.000 106.77976 233 LEU A N 1
ATOM 1740 C CA . LEU A 1 247 ? 40.16589 -37.42576 -15.71558 1.000 88.90355 233 LEU A CA 1
ATOM 1741 C C . LEU A 1 247 ? 38.80278 -37.95358 -16.13320 1.000 86.23513 233 LEU A C 1
ATOM 1742 O O . LEU A 1 247 ? 37.76411 -37.49697 -15.63343 1.000 85.32678 233 LEU A O 1
ATOM 1747 N N . SER A 1 248 ? 38.79258 -38.86465 -17.11113 1.000 93.03567 234 SER A N 1
ATOM 1748 C CA . SER A 1 248 ? 37.56780 -39.54498 -17.50925 1.000 96.82084 234 SER A CA 1
ATOM 1749 C C . SER A 1 248 ? 36.84572 -40.11561 -16.29365 1.000 101.43606 234 SER A C 1
ATOM 1750 O O . SER A 1 248 ? 35.66758 -39.81442 -16.04650 1.000 90.88778 234 SER A O 1
ATOM 1753 N N . ARG A 1 249 ? 37.55093 -40.96703 -15.54049 1.000 105.50165 235 ARG A N 1
ATOM 1754 C CA . ARG A 1 249 ? 36.98824 -41.57772 -14.34040 1.000 100.22580 235 ARG A CA 1
ATOM 1755 C C . ARG A 1 249 ? 36.37462 -40.53175 -13.41755 1.000 97.33729 235 ARG A C 1
ATOM 1756 O O . ARG A 1 249 ? 35.28878 -40.74010 -12.86590 1.000 99.18579 235 ARG A O 1
ATOM 1764 N N . ILE A 1 250 ? 37.05786 -39.39522 -13.25192 1.000 105.16886 236 ILE A N 1
ATOM 1765 C CA . ILE A 1 250 ? 36.54144 -38.32480 -12.40616 1.000 101.28934 236 ILE A CA 1
ATOM 1766 C C . ILE A 1 250 ? 35.19686 -37.84345 -12.93958 1.000 97.27738 236 ILE A C 1
ATOM 1767 O O . ILE A 1 250 ? 34.16524 -37.92582 -12.25671 1.000 98.80885 236 ILE A O 1
ATOM 1772 N N . VAL A 1 251 ? 35.19054 -37.35844 -14.18575 1.000 101.65365 237 VAL A N 1
ATOM 1773 C CA . VAL A 1 251 ? 34.00734 -36.71372 -14.73556 1.000 88.87185 237 VAL A CA 1
ATOM 1774 C C . VAL A 1 251 ? 32.83124 -37.68267 -14.82007 1.000 104.91785 237 VAL A C 1
ATOM 1775 O O . VAL A 1 251 ? 31.67025 -37.26343 -14.74562 1.000 102.30308 237 VAL A O 1
ATOM 1779 N N . THR A 1 252 ? 33.09365 -38.99381 -14.87362 1.000 111.21019 238 THR A N 1
ATOM 1780 C CA . THR A 1 252 ? 32.02836 -39.96250 -15.10478 1.000 104.30861 238 THR A CA 1
ATOM 1781 C C . THR A 1 252 ? 31.64873 -40.82428 -13.90127 1.000 124.51038 238 THR A C 1
ATOM 1782 O O . THR A 1 252 ? 30.62556 -41.51995 -13.95775 1.000 126.40615 238 THR A O 1
ATOM 1786 N N . SER A 1 253 ? 32.39909 -40.78992 -12.80965 1.000 138.31482 239 SER A N 1
ATOM 1787 C CA . SER A 1 253 ? 32.03078 -41.55315 -11.62802 1.000 130.93792 239 SER A CA 1
ATOM 1788 C C . SER A 1 253 ? 31.19068 -40.72984 -10.66894 1.000 122.67714 239 SER A C 1
ATOM 1789 O O . SER A 1 253 ? 30.96311 -41.14787 -9.52752 1.000 132.87268 239 SER A O 1
ATOM 1792 N N . ALA A 1 254 ? 30.67501 -39.60027 -11.15279 1.000 119.12848 240 ALA A N 1
ATOM 1793 C CA . ALA A 1 254 ? 30.31212 -38.46490 -10.31463 1.000 128.55456 240 ALA A CA 1
ATOM 1794 C C . ALA A 1 254 ? 29.26073 -38.77880 -9.26969 1.000 148.27579 240 ALA A C 1
ATOM 1795 O O . ALA A 1 254 ? 29.13465 -38.04780 -8.27822 1.000 143.89578 240 ALA A O 1
ATOM 1797 N N . SER A 1 255 ? 28.43147 -39.78916 -9.51747 1.000 155.62601 241 SER A N 1
ATOM 1798 C CA . SER A 1 255 ? 27.15826 -39.84866 -8.81287 1.000 141.31114 241 SER A CA 1
ATOM 1799 C C . SER A 1 255 ? 27.34340 -40.23864 -7.35257 1.000 140.54930 241 SER A C 1
ATOM 1800 O O . SER A 1 255 ? 26.59602 -39.78004 -6.48133 1.000 140.39082 241 SER A O 1
ATOM 1803 N N . THR A 1 256 ? 28.32003 -41.09434 -7.05700 1.000 139.59327 242 THR A N 1
ATOM 1804 C CA . THR A 1 256 ? 28.46893 -41.51163 -5.67171 1.000 140.89065 242 THR A CA 1
ATOM 1805 C C . THR A 1 256 ? 29.85266 -41.37558 -5.04651 1.000 141.47324 242 THR A C 1
ATOM 1806 O O . THR A 1 256 ? 29.97747 -40.93353 -3.90033 1.000 135.61873 242 THR A O 1
ATOM 1810 N N . ASP A 1 257 ? 30.90685 -41.76302 -5.76388 1.000 144.41640 243 ASP A N 1
ATOM 1811 C CA . ASP A 1 257 ? 31.97288 -42.48716 -5.06334 1.000 142.89857 243 ASP A CA 1
ATOM 1812 C C . ASP A 1 257 ? 33.13368 -41.61759 -4.52746 1.000 133.41152 243 ASP A C 1
ATOM 1813 O O . ASP A 1 257 ? 33.75526 -41.99614 -3.52754 1.000 144.17874 243 ASP A O 1
ATOM 1818 N N . LEU A 1 258 ? 33.45985 -40.46441 -5.12563 1.000 126.99614 244 LEU A N 1
ATOM 1819 C CA . LEU A 1 258 ? 34.53635 -39.66769 -4.51018 1.000 126.54018 244 LEU A CA 1
ATOM 1820 C C . LEU A 1 258 ? 33.94241 -38.66045 -3.53035 1.000 113.64142 244 LEU A C 1
ATOM 1821 O O . LEU A 1 258 ? 33.54351 -37.55422 -3.90307 1.000 107.46316 244 LEU A O 1
ATOM 1826 N N . GLN A 1 259 ? 33.90425 -39.04604 -2.24574 1.000 110.26397 245 GLN A N 1
ATOM 1827 C CA . GLN A 1 259 ? 33.30672 -38.20740 -1.20643 1.000 112.76163 245 GLN A CA 1
ATOM 1828 C C . GLN A 1 259 ? 34.17195 -36.99348 -0.89039 1.000 121.70529 245 GLN A C 1
ATOM 1829 O O . GLN A 1 259 ? 33.70209 -35.84870 -0.95629 1.000 130.40398 245 GLN A O 1
ATOM 1835 N N . ASP A 1 260 ? 35.43085 -37.22045 -0.50977 1.000 115.33396 246 ASP A N 1
ATOM 1836 C CA . ASP A 1 260 ? 36.25890 -36.12807 -0.00943 1.000 100.01961 246 ASP A CA 1
ATOM 1837 C C . ASP A 1 260 ? 36.58705 -35.09163 -1.07326 1.000 86.17806 246 ASP A C 1
ATOM 1838 O O . ASP A 1 260 ? 37.13540 -34.03104 -0.74536 1.000 87.62287 246 ASP A O 1
ATOM 1843 N N . TYR A 1 261 ? 36.22884 -35.34987 -2.33458 1.000 92.48289 247 TYR A N 1
ATOM 1844 C CA . TYR A 1 261 ? 36.54058 -34.44149 -3.43043 1.000 93.42825 247 TYR A CA 1
ATOM 1845 C C . TYR A 1 261 ? 35.31461 -34.02386 -4.22595 1.000 89.16602 247 TYR A C 1
ATOM 1846 O O . TYR A 1 261 ? 35.44572 -33.49636 -5.33542 1.000 93.34581 247 TYR A O 1
ATOM 1855 N N . THR A 1 262 ? 34.11956 -34.22418 -3.68827 1.000 88.36052 248 THR A N 1
ATOM 1856 C CA . THR A 1 262 ? 32.91336 -33.69308 -4.29690 1.000 89.47498 248 THR A CA 1
ATOM 1857 C C . THR A 1 262 ? 32.58562 -32.38542 -3.59340 1.000 91.02133 248 THR A C 1
ATOM 1858 O O . THR A 1 262 ? 32.19196 -32.37842 -2.42177 1.000 102.19688 248 THR A O 1
ATOM 1862 N N . TYR A 1 263 ? 32.77254 -31.28394 -4.31162 1.000 84.09455 249 TYR A N 1
ATOM 1863 C CA . TYR A 1 263 ? 32.57077 -29.93150 -3.80628 1.000 76.95834 249 TYR A CA 1
ATOM 1864 C C . TYR A 1 263 ? 31.31959 -29.36654 -4.46601 1.000 78.30902 249 TYR A C 1
ATOM 1865 O O . TYR A 1 263 ? 31.33774 -29.02770 -5.65555 1.000 75.20682 249 TYR A O 1
ATOM 1874 N N . TYR A 1 264 ? 30.23853 -29.26945 -3.69146 1.000 94.73835 250 TYR A N 1
ATOM 1875 C CA . TYR A 1 264 ? 28.95427 -28.77587 -4.18314 1.000 91.56920 250 TYR A CA 1
ATOM 1876 C C . TYR A 1 264 ? 28.51657 -29.53840 -5.43057 1.000 89.47472 250 TYR A C 1
ATOM 1877 O O . TYR A 1 264 ? 28.26201 -28.95985 -6.48999 1.000 110.06502 250 TYR A O 1
ATOM 1886 N N . PHE A 1 265 ? 28.45760 -30.86356 -5.29726 1.000 88.21166 251 PHE A N 1
ATOM 1887 C CA . PHE A 1 265 ? 27.97308 -31.77334 -6.33098 1.000 88.90054 251 PHE A CA 1
ATOM 1888 C C . PHE A 1 265 ? 28.84799 -31.77659 -7.57490 1.000 90.15652 251 PHE A C 1
ATOM 1889 O O . PHE A 1 265 ? 28.38736 -32.16460 -8.65240 1.000 92.79230 251 PHE A O 1
ATOM 1897 N N . VAL A 1 266 ? 30.09968 -31.34627 -7.45948 1.000 91.32311 252 VAL A N 1
ATOM 1898 C CA . VAL A 1 266 ? 31.02365 -31.28037 -8.58281 1.000 87.73744 252 VAL A CA 1
ATOM 1899 C C . VAL A 1 266 ? 32.17793 -32.23126 -8.29578 1.000 92.34480 252 VAL A C 1
ATOM 1900 O O . VAL A 1 266 ? 32.77706 -32.15394 -7.22247 1.000 85.24708 252 VAL A O 1
ATOM 1904 N N . PRO A 1 267 ? 32.51677 -33.12434 -9.21151 1.000 92.34807 253 PRO A N 1
ATOM 1905 C CA . PRO A 1 267 ? 33.52852 -34.15818 -8.94996 1.000 95.48806 253 PRO A CA 1
ATOM 1906 C C . PRO A 1 267 ? 34.93469 -33.62015 -9.13335 1.000 112.77362 253 PRO A C 1
ATOM 1907 O O . PRO A 1 267 ? 35.38472 -33.38336 -10.26195 1.000 112.68086 253 PRO A O 1
ATOM 1911 N N . ALA A 1 268 ? 35.64595 -33.44020 -8.02326 1.000 107.11973 254 ALA A N 1
ATOM 1912 C CA . ALA A 1 268 ? 37.05950 -33.08162 -8.01444 1.000 101.23997 254 ALA A CA 1
ATOM 1913 C C . ALA A 1 268 ? 37.41854 -31.95895 -8.99128 1.000 96.73530 254 ALA A C 1
ATOM 1914 O O . ALA A 1 268 ? 38.31713 -32.12231 -9.82482 1.000 104.85777 254 ALA A O 1
ATOM 1916 N N . PRO A 1 269 ? 36.75619 -30.79954 -8.90175 1.000 87.78399 255 PRO A N 1
ATOM 1917 C CA . PRO A 1 269 ? 36.90016 -29.79475 -9.97323 1.000 86.58296 255 PRO A CA 1
ATOM 1918 C C . PRO A 1 269 ? 38.31688 -29.27714 -10.15925 1.000 74.02936 255 PRO A C 1
ATOM 1919 O O . PRO A 1 269 ? 38.74009 -29.03977 -11.29967 1.000 68.58314 255 PRO A O 1
ATOM 1923 N N . TRP A 1 270 ? 39.06501 -29.08447 -9.07396 1.000 76.00418 256 TRP A N 1
ATOM 1924 C CA . TRP A 1 270 ? 40.38995 -28.48638 -9.20310 1.000 83.75291 256 TRP A CA 1
ATOM 1925 C C . TRP A 1 270 ? 41.36997 -29.44254 -9.86883 1.000 82.64227 256 TRP A C 1
ATOM 1926 O O . TRP A 1 270 ? 42.16053 -29.03270 -10.72926 1.000 91.14727 256 TRP A O 1
ATOM 1937 N N . LEU A 1 271 ? 41.32010 -30.72333 -9.50278 1.000 76.09219 257 LEU A N 1
ATOM 1938 C CA . LEU A 1 271 ? 42.11201 -31.71454 -10.21827 1.000 79.87412 257 LEU A CA 1
ATOM 1939 C C . LEU A 1 271 ? 41.69602 -31.80482 -11.68116 1.000 101.50370 257 LEU A C 1
ATOM 1940 O O . LEU A 1 271 ? 42.54201 -32.02849 -12.55433 1.000 121.16128 257 LEU A O 1
ATOM 1945 N N . SER A 1 272 ? 40.40750 -31.60930 -11.97026 1.000 89.71582 258 SER A N 1
ATOM 1946 C CA . SER A 1 272 ? 39.94235 -31.63735 -13.35357 1.000 72.16009 258 SER A CA 1
ATOM 1947 C C . SER A 1 272 ? 40.56466 -30.50774 -14.16631 1.000 75.83964 258 SER A C 1
ATOM 1948 O O . SER A 1 272 ? 41.07724 -30.73158 -15.27173 1.000 86.19668 258 SER A O 1
ATOM 1951 N N . VAL A 1 273 ? 40.52802 -29.28030 -13.63590 1.000 67.09299 259 VAL A N 1
ATOM 1952 C CA . VAL A 1 273 ? 41.11427 -28.17097 -14.38423 1.000 81.92693 259 VAL A CA 1
ATOM 1953 C C . VAL A 1 273 ? 42.62709 -28.33115 -14.48958 1.000 85.06632 259 VAL A C 1
ATOM 1954 O O . VAL A 1 273 ? 43.22324 -27.96415 -15.51092 1.000 101.73461 259 VAL A O 1
ATOM 1958 N N . LYS A 1 274 ? 43.27348 -28.90963 -13.47089 1.000 67.78084 260 LYS A N 1
ATOM 1959 C CA . LYS A 1 274 ? 44.71565 -29.11842 -13.56502 1.000 76.97123 260 LYS A CA 1
ATOM 1960 C C . LYS A 1 274 ? 45.05763 -30.14740 -14.63718 1.000 88.55132 260 LYS A C 1
ATOM 1961 O O . LYS A 1 274 ? 46.02008 -29.96691 -15.39236 1.000 80.68375 260 LYS A O 1
ATOM 1967 N N . LEU A 1 275 ? 44.27345 -31.22494 -14.72953 1.000 92.05676 261 LEU A N 1
ATOM 1968 C CA . LEU A 1 275 ? 44.49172 -32.21365 -15.78131 1.000 93.89043 261 LEU A CA 1
ATOM 1969 C C . LEU A 1 275 ? 44.25475 -31.61179 -17.16054 1.000 106.93276 261 LEU A C 1
ATOM 1970 O O . LEU A 1 275 ? 45.00959 -31.88049 -18.10458 1.000 77.43664 261 LEU A O 1
ATOM 1975 N N . LEU A 1 276 ? 43.20996 -30.79236 -17.29732 1.000 112.34414 262 LEU A N 1
ATOM 1976 C CA . LEU A 1 276 ? 42.93695 -30.17115 -18.58870 1.000 87.78327 262 LEU A CA 1
ATOM 1977 C C . LEU A 1 276 ? 44.05052 -29.20843 -18.98585 1.000 84.36753 262 LEU A C 1
ATOM 1978 O O . LEU A 1 276 ? 44.40787 -29.11973 -20.16584 1.000 87.00758 262 LEU A O 1
ATOM 1983 N N . ARG A 1 277 ? 44.61723 -28.48312 -18.01749 1.000 105.57364 263 ARG A N 1
ATOM 1984 C CA . ARG A 1 277 ? 45.73459 -27.59837 -18.33240 1.000 109.36150 263 ARG A CA 1
ATOM 1985 C C . ARG A 1 277 ? 47.00292 -28.38408 -18.64221 1.000 106.58503 263 ARG A C 1
ATOM 1986 O O . ARG A 1 277 ? 47.82477 -27.93711 -19.45069 1.000 110.96104 263 ARG A O 1
ATOM 1994 N N . LEU A 1 278 ? 47.18267 -29.54667 -18.01055 1.000 90.86813 264 LEU A N 1
ATOM 1995 C CA . LEU A 1 278 ? 48.32471 -30.39525 -18.33571 1.000 83.23765 264 LEU A CA 1
ATOM 1996 C C . LEU A 1 278 ? 48.21494 -30.94453 -19.75139 1.000 86.99496 264 LEU A C 1
ATOM 1997 O O . LEU A 1 278 ? 49.21976 -31.04511 -20.46538 1.000 85.31998 264 LEU A O 1
ATOM 2002 N N . LEU A 1 279 ? 47.00107 -31.30344 -20.17419 1.000 105.44420 265 LEU A N 1
ATOM 2003 C CA . LEU A 1 279 ? 46.79483 -31.81897 -21.52351 1.000 92.64760 265 LEU A CA 1
ATOM 2004 C C . LEU A 1 279 ? 47.07353 -30.78400 -22.60707 1.000 83.41709 265 LEU A C 1
ATOM 2005 O O . LEU A 1 279 ? 47.15831 -31.15557 -23.78284 1.000 126.54205 265 LEU A O 1
ATOM 2010 N N . GLN A 1 280 ? 47.22158 -29.50898 -22.24906 1.000 81.12128 266 GLN A N 1
ATOM 2011 C CA . GLN A 1 280 ? 47.50386 -28.46351 -23.22246 1.000 81.25623 266 GLN A CA 1
ATOM 2012 C C . GLN A 1 280 ? 48.99113 -28.27324 -23.48035 1.000 89.96558 266 GLN A C 1
ATOM 2013 O O . GLN A 1 280 ? 49.35404 -27.53988 -24.40596 1.000 111.84038 266 GLN A O 1
ATOM 2019 N N . CYS A 1 281 ? 49.85605 -28.90446 -22.69075 1.000 92.07457 267 CYS A N 1
ATOM 2020 C CA . CYS A 1 281 ? 51.28497 -28.89584 -22.97124 1.000 101.44892 267 CYS A CA 1
ATOM 2021 C C . CYS A 1 281 ? 51.66503 -29.84726 -24.09609 1.000 106.66543 267 CYS A C 1
ATOM 2022 O O . CYS A 1 281 ? 52.85387 -29.96522 -24.41139 1.000 120.49954 267 CYS A O 1
ATOM 2025 N N . TYR A 1 282 ? 50.69448 -30.52094 -24.70409 1.000 92.09670 268 TYR A N 1
ATOM 2026 C CA . TYR A 1 282 ? 50.95570 -31.54402 -25.69940 1.000 95.80063 268 TYR A CA 1
ATOM 2027 C C . TYR A 1 282 ? 50.00800 -31.37881 -26.87503 1.000 96.48114 268 TYR A C 1
ATOM 2028 O O . TYR A 1 282 ? 48.91614 -30.81713 -26.72549 1.000 92.33950 268 TYR A O 1
ATOM 2037 N N . PRO A 1 283 ? 50.39450 -31.86270 -28.05077 1.000 113.33734 269 PRO A N 1
ATOM 2038 C CA . PRO A 1 283 ? 49.44887 -31.96246 -29.16033 1.000 107.31977 269 PRO A CA 1
ATOM 2039 C C . PRO A 1 283 ? 48.36608 -32.97602 -28.83666 1.000 108.79813 269 PRO A C 1
ATOM 2040 O O . PRO A 1 283 ? 48.39590 -33.59547 -27.76197 1.000 113.27776 269 PRO A O 1
ATOM 2044 N N . PRO A 1 284 ? 47.38189 -33.15805 -29.71465 1.000 105.21699 270 PRO A N 1
ATOM 2045 C CA . PRO A 1 284 ? 46.37735 -34.20587 -29.49609 1.000 102.10983 270 PRO A CA 1
ATOM 2046 C C . PRO A 1 284 ? 47.03514 -35.54501 -29.21909 1.000 111.24351 270 PRO A C 1
ATOM 2047 O O . PRO A 1 284 ? 48.14743 -35.80982 -29.70030 1.000 105.06718 270 PRO A O 1
ATOM 2051 N N . PRO A 1 285 ? 46.39229 -36.40384 -28.42885 1.000 120.60068 271 PRO A N 1
ATOM 2052 C CA . PRO A 1 285 ? 46.99863 -37.70019 -28.09642 1.000 107.09376 271 PRO A CA 1
ATOM 2053 C C . PRO A 1 285 ? 47.32272 -38.49772 -29.35088 1.000 109.04357 271 PRO A C 1
ATOM 2054 O O . PRO A 1 285 ? 46.51296 -38.59210 -30.27583 1.000 137.88129 271 PRO A O 1
ATOM 2058 N N . GLU A 1 286 ? 48.52532 -39.07217 -29.37391 1.000 117.11385 272 GLU A N 1
ATOM 2059 C CA . GLU A 1 286 ? 49.04712 -39.78164 -30.53501 1.000 117.11913 272 GLU A CA 1
ATOM 2060 C C . GLU A 1 286 ? 48.55739 -41.22309 -30.62234 1.000 120.01074 272 GLU A C 1
ATOM 2061 O O . GLU A 1 286 ? 49.16745 -42.03263 -31.33133 1.000 124.46571 272 GLU A O 1
ATOM 2067 N N . ASP A 1 287 ? 47.47348 -41.55959 -29.92039 1.000 121.88124 273 ASP A N 1
ATOM 2068 C CA . ASP A 1 287 ? 46.92580 -42.90442 -29.90572 1.000 122.40408 273 ASP A CA 1
ATOM 2069 C C . ASP A 1 287 ? 45.40909 -42.77924 -30.00038 1.000 123.73667 273 ASP A C 1
ATOM 2070 O O . ASP A 1 287 ? 44.80511 -42.00945 -29.23042 1.000 117.74578 273 ASP A O 1
ATOM 2075 N N . PRO A 1 288 ? 44.76704 -43.49881 -30.92431 1.000 126.36266 274 PRO A N 1
ATOM 2076 C CA . PRO A 1 288 ? 43.29854 -43.43852 -30.99853 1.000 118.85465 274 PRO A CA 1
ATOM 2077 C C . PRO A 1 288 ? 42.61093 -43.93081 -29.73871 1.000 132.11783 274 PRO A C 1
ATOM 2078 O O . PRO A 1 288 ? 41.56873 -43.38163 -29.36021 1.000 143.17789 274 PRO A O 1
ATOM 2082 N N . ALA A 1 289 ? 43.17614 -44.93488 -29.06302 1.000 132.33363 275 ALA A N 1
ATOM 2083 C CA . ALA A 1 289 ? 42.53547 -45.50634 -27.88410 1.000 133.79591 275 ALA A CA 1
ATOM 2084 C C . ALA A 1 289 ? 42.45910 -44.52838 -26.71781 1.000 130.32425 275 ALA A C 1
ATOM 2085 O O . ALA A 1 289 ? 41.60666 -44.70139 -25.83976 1.000 136.87586 275 ALA A O 1
ATOM 2087 N N . VAL A 1 290 ? 43.31951 -43.51097 -26.68232 1.000 116.39153 276 VAL A N 1
ATOM 2088 C CA . VAL A 1 290 ? 43.30371 -42.55278 -25.58223 1.000 111.43515 276 VAL A CA 1
ATOM 2089 C C . VAL A 1 290 ? 42.67908 -41.24174 -26.04716 1.000 122.66287 276 VAL A C 1
ATOM 2090 O O . VAL A 1 290 ? 41.99726 -40.56245 -25.27167 1.000 117.85278 276 VAL A O 1
ATOM 2094 N N . ARG A 1 291 ? 42.88473 -40.87733 -27.31710 1.000 117.34203 277 ARG A N 1
ATOM 2095 C CA . ARG A 1 291 ? 42.25227 -39.65997 -27.81561 1.000 113.87980 277 ARG A CA 1
ATOM 2096 C C . ARG A 1 291 ? 40.74410 -39.83443 -27.94317 1.000 109.75474 277 ARG A C 1
ATOM 2097 O O . ARG A 1 291 ? 39.99518 -38.86192 -27.79565 1.000 113.82699 277 ARG A O 1
ATOM 2105 N N . GLY A 1 292 ? 40.27788 -41.06244 -28.18136 1.000 104.28156 278 GLY A N 1
ATOM 2106 C CA . GLY A 1 292 ? 38.84737 -41.31347 -28.14989 1.000 104.94581 278 GLY A CA 1
ATOM 2107 C C . GLY A 1 292 ? 38.25848 -41.11162 -26.76719 1.000 110.54068 278 GLY A C 1
ATOM 2108 O O . GLY A 1 292 ? 37.19972 -40.49477 -26.61809 1.000 113.17164 278 GLY A O 1
ATOM 2109 N N . ARG A 1 293 ? 38.93728 -41.62400 -25.73613 1.000 118.47279 279 ARG A N 1
ATOM 2110 C CA . ARG A 1 293 ? 38.49525 -41.38013 -24.36673 1.000 119.10845 279 ARG A CA 1
ATOM 2111 C C . ARG A 1 293 ? 38.55174 -39.89671 -24.02894 1.000 108.84758 279 ARG A C 1
ATOM 2112 O O . ARG A 1 293 ? 37.68432 -39.38307 -23.31625 1.000 116.94219 279 ARG A O 1
ATOM 2120 N N . LEU A 1 294 ? 39.56527 -39.19232 -24.53712 1.000 117.11742 280 LEU A N 1
ATOM 2121 C CA . LEU A 1 294 ? 39.66937 -37.75371 -24.30835 1.000 118.01657 280 LEU A CA 1
ATOM 2122 C C . LEU A 1 294 ? 38.48135 -37.01528 -24.91228 1.000 102.71149 280 LEU A C 1
ATOM 2123 O O . LEU A 1 294 ? 37.86483 -36.16262 -24.26090 1.000 93.95099 280 LEU A O 1
ATOM 2128 N N . THR A 1 295 ? 38.14308 -37.33599 -26.16255 1.000 101.45477 281 THR A N 1
ATOM 2129 C CA . THR A 1 295 ? 37.01857 -36.67428 -26.81436 1.000 102.39141 281 THR A CA 1
ATOM 2130 C C . THR A 1 295 ? 35.69725 -37.04110 -26.14972 1.000 108.33164 281 THR A C 1
ATOM 2131 O O . THR A 1 295 ? 34.80070 -36.19799 -26.03842 1.000 98.97198 281 THR A O 1
ATOM 2135 N N . GLU A 1 296 ? 35.56053 -38.28512 -25.68280 1.000 108.29056 282 GLU A N 1
ATOM 2136 C CA . GLU A 1 296 ? 34.33129 -38.66998 -24.99649 1.000 100.49866 282 GLU A CA 1
ATOM 2137 C C . GLU A 1 296 ? 34.20987 -37.96942 -23.64878 1.000 105.37408 282 GLU A C 1
ATOM 2138 O O . GLU A 1 296 ? 33.11198 -37.56750 -23.24989 1.000 116.97669 282 GLU A O 1
ATOM 2144 N N . CYS A 1 297 ? 35.32728 -37.79966 -22.93929 1.000 107.24229 283 CYS A N 1
ATOM 2145 C CA . CYS A 1 297 ? 35.30287 -37.05385 -21.68622 1.000 101.59123 283 CYS A CA 1
ATOM 2146 C C . CYS A 1 297 ? 34.96312 -35.58864 -21.92691 1.000 104.25348 283 CYS A C 1
ATOM 2147 O O . CYS A 1 297 ? 34.22082 -34.98115 -21.14669 1.000 103.72994 283 CYS A O 1
ATOM 2150 N N . LEU A 1 298 ? 35.48766 -35.00643 -23.00830 1.000 103.79733 284 LEU A N 1
ATOM 2151 C CA . LEU A 1 298 ? 35.14913 -33.62353 -23.33245 1.000 80.38050 284 LEU A CA 1
ATOM 2152 C C . LEU A 1 298 ? 33.67644 -33.48822 -23.70575 1.000 84.30103 284 LEU A C 1
ATOM 2153 O O . LEU A 1 298 ? 33.01779 -32.51588 -23.31570 1.000 91.30410 284 LEU A O 1
ATOM 2158 N N . GLU A 1 299 ? 33.14023 -34.45762 -24.45274 1.000 85.59198 285 GLU A N 1
ATOM 2159 C CA . GLU A 1 299 ? 31.71518 -34.44779 -24.76892 1.000 90.05471 285 GLU A CA 1
ATOM 2160 C C . GLU A 1 299 ? 30.87137 -34.58935 -23.50930 1.000 85.56045 285 GLU A C 1
ATOM 2161 O O . GLU A 1 299 ? 29.82374 -33.94785 -23.38108 1.000 86.02690 285 GLU A O 1
ATOM 2167 N N . THR A 1 300 ? 31.31167 -35.42789 -22.56810 1.000 84.45022 286 THR A N 1
ATOM 2168 C CA . THR A 1 300 ? 30.58795 -35.57884 -21.31007 1.000 89.20907 286 THR A CA 1
ATOM 2169 C C . THR A 1 300 ? 30.61358 -34.28665 -20.50381 1.000 83.99158 286 THR A C 1
ATOM 2170 O O . THR A 1 300 ? 29.60536 -33.90625 -19.89880 1.000 84.05160 286 THR A O 1
ATOM 2174 N N . ILE A 1 301 ? 31.75813 -33.59954 -20.48667 1.000 82.62023 287 ILE A N 1
ATOM 2175 C CA . ILE A 1 301 ? 31.85264 -32.31721 -19.79274 1.000 75.55172 287 ILE A CA 1
ATOM 2176 C C . ILE A 1 301 ? 30.92598 -31.29320 -20.43622 1.000 77.47192 287 ILE A C 1
ATOM 2177 O O . ILE A 1 301 ? 30.23911 -30.53177 -19.74346 1.000 79.69913 287 ILE A O 1
ATOM 2182 N N . LEU A 1 302 ? 30.88719 -31.26134 -21.77078 1.000 81.42874 288 LEU A N 1
ATOM 2183 C CA . LEU A 1 302 ? 30.01379 -30.31922 -22.46421 1.000 82.94664 288 LEU A CA 1
ATOM 2184 C C . LEU A 1 302 ? 28.53982 -30.64766 -22.25014 1.000 104.61088 288 LEU A C 1
ATOM 2185 O O . LEU A 1 302 ? 27.70798 -29.73575 -22.17779 1.000 110.97442 288 LEU A O 1
ATOM 2190 N N . ASN A 1 303 ? 28.19832 -31.93420 -22.14629 1.000 87.28396 289 ASN A N 1
ATOM 2191 C CA . ASN A 1 303 ? 26.81071 -32.33389 -21.94155 1.000 85.68743 289 ASN A CA 1
ATOM 2192 C C . ASN A 1 303 ? 26.35622 -32.12433 -20.50307 1.000 98.56033 289 ASN A C 1
ATOM 2193 O O . ASN A 1 303 ? 25.17668 -31.83950 -20.26692 1.000 109.12244 289 ASN A O 1
ATOM 2198 N N . LYS A 1 304 ? 27.26604 -32.26536 -19.53568 1.000 91.34683 290 LYS A N 1
ATOM 2199 C CA . LYS A 1 304 ? 26.89125 -32.10625 -18.13553 1.000 96.99187 290 LYS A CA 1
ATOM 2200 C C . LYS A 1 304 ? 26.48846 -30.67211 -17.82093 1.000 118.13996 290 LYS A C 1
ATOM 2201 O O . LYS A 1 304 ? 25.71178 -30.43855 -16.88780 1.000 130.38704 290 LYS A O 1
ATOM 2207 N N . ALA A 1 305 ? 26.99905 -29.70372 -18.58330 1.000 105.19073 291 ALA A N 1
ATOM 2208 C CA . ALA A 1 305 ? 26.65831 -28.30716 -18.35147 1.000 98.65494 291 ALA A CA 1
ATOM 2209 C C . ALA A 1 305 ? 25.28703 -27.93842 -18.89606 1.000 100.45776 291 ALA A C 1
ATOM 2210 O O . ALA A 1 305 ? 24.72793 -26.91546 -18.48652 1.000 124.80889 291 ALA A O 1
ATOM 2212 N N . GLN A 1 306 ? 24.73888 -28.73508 -19.80971 1.000 89.63309 292 GLN A N 1
ATOM 2213 C CA . GLN A 1 306 ? 23.38611 -28.51702 -20.29916 1.000 103.52913 292 GLN A CA 1
ATOM 2214 C C . GLN A 1 306 ? 22.33537 -29.21921 -19.45167 1.000 105.56748 292 GLN A C 1
ATOM 2215 O O . GLN A 1 306 ? 21.13906 -28.98691 -19.65695 1.000 104.06330 292 GLN A O 1
ATOM 2221 N N . GLU A 1 307 ? 22.75132 -30.06751 -18.51240 1.000 104.29149 293 GLU A N 1
ATOM 2222 C CA . GLU A 1 307 ? 21.82391 -30.73109 -17.61382 1.000 110.02997 293 GLU A CA 1
ATOM 2223 C C . GLU A 1 307 ? 21.43367 -29.79614 -16.47038 1.000 102.36300 293 GLU A C 1
ATOM 2224 O O . GLU A 1 307 ? 22.21093 -28.91838 -16.08480 1.000 92.72959 293 GLU A O 1
ATOM 2230 N N . PRO A 1 308 ? 20.23056 -29.95338 -15.92571 1.000 99.05112 294 PRO A N 1
ATOM 2231 C CA . PRO A 1 308 ? 19.80998 -29.12161 -14.79355 1.000 103.82431 294 PRO A CA 1
ATOM 2232 C C . PRO A 1 308 ? 20.72710 -29.32231 -13.60163 1.000 96.07103 294 PRO A C 1
ATOM 2233 O O . PRO A 1 308 ? 21.05759 -30.46340 -13.24478 1.000 105.69454 294 PRO A O 1
ATOM 2237 N N . PRO A 1 309 ? 21.16420 -28.23786 -12.96381 1.000 84.42777 295 PRO A N 1
ATOM 2238 C CA . PRO A 1 309 ? 22.14323 -28.36762 -11.87813 1.000 88.62038 295 PRO A CA 1
ATOM 2239 C C . PRO A 1 309 ? 21.54057 -29.03395 -10.65172 1.000 87.87433 295 PRO A C 1
ATOM 2240 O O . PRO A 1 309 ? 20.36651 -28.84020 -10.32783 1.000 90.96374 295 PRO A O 1
ATOM 2244 N N . LYS A 1 310 ? 22.36606 -29.82805 -9.96793 1.000 85.43764 296 LYS A N 1
ATOM 2245 C CA . LYS A 1 310 ? 21.95889 -30.48260 -8.73190 1.000 84.07853 296 LYS A CA 1
ATOM 2246 C C . LYS A 1 310 ? 21.94268 -29.53864 -7.53774 1.000 85.07340 296 LYS A C 1
ATOM 2247 O O . LYS A 1 310 ? 21.44458 -29.92175 -6.47303 1.000 82.49450 296 LYS A O 1
ATOM 2253 N N . SER A 1 311 ? 22.47057 -28.32584 -7.68412 1.000 83.52391 297 SER A N 1
ATOM 2254 C CA . SER A 1 311 ? 22.52974 -27.37564 -6.58450 1.000 79.44212 297 SER A CA 1
ATOM 2255 C C . SER A 1 311 ? 22.34055 -25.96997 -7.13253 1.000 77.78316 297 SER A C 1
ATOM 2256 O O . SER A 1 311 ? 22.88743 -25.62810 -8.18465 1.000 83.64815 297 SER A O 1
ATOM 2259 N N . LYS A 1 312 ? 21.56403 -25.16281 -6.41380 1.000 74.45005 298 LYS A N 1
ATOM 2260 C CA . LYS A 1 312 ? 21.31293 -23.78072 -6.79746 1.000 76.54225 298 LYS A CA 1
ATOM 2261 C C . LYS A 1 312 ? 22.37333 -22.81739 -6.27945 1.000 72.96575 298 LYS A C 1
ATOM 2262 O O . LYS A 1 312 ? 22.28722 -21.61756 -6.56070 1.000 73.36007 298 LYS A O 1
ATOM 2268 N N . LYS A 1 313 ? 23.36064 -23.30465 -5.53216 1.000 69.55691 299 LYS A N 1
ATOM 2269 C CA . LYS A 1 313 ? 24.41975 -22.43899 -5.03542 1.000 72.94122 299 LYS A CA 1
ATOM 2270 C C . LYS A 1 313 ? 25.31783 -21.97388 -6.17681 1.000 67.84818 299 LYS A C 1
ATOM 2271 O O . LYS A 1 313 ? 25.51672 -22.67833 -7.17013 1.000 75.59970 299 LYS A O 1
ATOM 2277 N N . VAL A 1 314 ? 25.86644 -20.76547 -6.02382 1.000 60.69188 300 VAL A N 1
ATOM 2278 C CA . VAL A 1 314 ? 26.77899 -20.23465 -7.02901 1.000 68.46989 300 VAL A CA 1
ATOM 2279 C C . VAL A 1 314 ? 28.11770 -20.96213 -7.00622 1.000 78.27071 300 VAL A C 1
ATOM 2280 O O . VAL A 1 314 ? 28.88928 -20.86275 -7.96648 1.000 85.57766 300 VAL A O 1
ATOM 2284 N N . GLN A 1 315 ? 28.40673 -21.71007 -5.93833 1.000 63.44871 301 GLN A N 1
ATOM 2285 C CA . GLN A 1 315 ? 29.65815 -22.45803 -5.86665 1.000 60.52939 301 GLN A CA 1
ATOM 2286 C C . GLN A 1 315 ? 29.67154 -23.60489 -6.87248 1.000 65.21402 301 GLN A C 1
ATOM 2287 O O . GLN A 1 315 ? 30.65597 -23.79910 -7.59578 1.000 65.26911 301 GLN A O 1
ATOM 2293 N N . HIS A 1 316 ? 28.58870 -24.38532 -6.91720 1.000 69.01161 302 HIS A N 1
ATOM 2294 C CA . HIS A 1 316 ? 28.46820 -25.46309 -7.89668 1.000 75.78477 302 HIS A CA 1
ATOM 2295 C C . HIS A 1 316 ? 28.56590 -24.91996 -9.31801 1.000 82.12144 302 HIS A C 1
ATOM 2296 O O . HIS A 1 316 ? 29.29400 -25.46445 -10.16357 1.000 80.45391 302 HIS A O 1
ATOM 2303 N N . SER A 1 317 ? 27.83109 -23.83842 -9.59205 1.000 75.43469 303 SER A N 1
ATOM 2304 C CA . SER A 1 317 ? 27.88759 -23.18895 -10.89627 1.000 71.72614 303 SER A CA 1
ATOM 2305 C C . SER A 1 317 ? 29.31388 -22.79754 -11.25457 1.000 72.94475 303 SER A C 1
ATOM 2306 O O . SER A 1 317 ? 29.81318 -23.14696 -12.33000 1.000 76.14247 303 SER A O 1
ATOM 2309 N N . ASN A 1 318 ? 29.98829 -22.07508 -10.35659 1.000 78.57164 304 ASN A N 1
ATOM 2310 C CA . ASN A 1 318 ? 31.32142 -21.57035 -10.66318 1.000 66.10852 304 ASN A CA 1
ATOM 2311 C C . ASN A 1 318 ? 32.32151 -22.70544 -10.84569 1.000 63.78682 304 ASN A C 1
ATOM 2312 O O . ASN A 1 318 ? 33.18597 -22.63730 -11.72376 1.000 78.51698 304 ASN A O 1
ATOM 2317 N N . ALA A 1 319 ? 32.20573 -23.77171 -10.05026 1.000 61.61492 305 ALA A N 1
ATOM 2318 C CA . ALA A 1 319 ? 33.14508 -24.88466 -10.16988 1.000 61.70435 305 ALA A CA 1
ATOM 2319 C C . ALA A 1 319 ? 32.97159 -25.62003 -11.49521 1.000 71.01080 305 ALA A C 1
ATOM 2320 O O . ALA A 1 319 ? 33.94736 -25.83612 -12.23671 1.000 75.59190 305 ALA A O 1
ATOM 2322 N N . LYS A 1 320 ? 31.73684 -26.03073 -11.80798 1.000 67.24368 306 LYS A N 1
ATOM 2323 C CA . LYS A 1 320 ? 31.53886 -26.74583 -13.06283 1.000 71.26666 306 LYS A CA 1
ATOM 2324 C C . LYS A 1 320 ? 31.83206 -25.85113 -14.26111 1.000 64.84148 306 LYS A C 1
ATOM 2325 O O . LYS A 1 320 ? 32.33691 -26.33272 -15.28022 1.000 65.75165 306 LYS A O 1
ATOM 2331 N N . ASN A 1 321 ? 31.59331 -24.54208 -14.14418 1.000 63.43554 307 ASN A N 1
ATOM 2332 C CA . ASN A 1 321 ? 31.91612 -23.65107 -15.24971 1.000 61.03200 307 ASN A CA 1
ATOM 2333 C C . ASN A 1 321 ? 33.41739 -23.42596 -15.37271 1.000 63.62686 307 ASN A C 1
ATOM 2334 O O . ASN A 1 321 ? 33.91488 -23.20798 -16.47947 1.000 69.54083 307 ASN A O 1
ATOM 2339 N N . ALA A 1 322 ? 34.15800 -23.49570 -14.26560 1.000 64.14507 308 ALA A N 1
ATOM 2340 C CA . ALA A 1 322 ? 35.61266 -23.44144 -14.35179 1.000 78.89803 308 ALA A CA 1
ATOM 2341 C C . ALA A 1 322 ? 36.15150 -24.65043 -15.10156 1.000 79.55738 308 ALA A C 1
ATOM 2342 O O . ALA A 1 322 ? 36.99093 -24.51757 -16.00452 1.000 104.14294 308 ALA A O 1
ATOM 2344 N N . VAL A 1 323 ? 35.67118 -25.84591 -14.74431 1.000 69.47961 309 VAL A N 1
ATOM 2345 C CA . VAL A 1 323 ? 36.14879 -27.02858 -15.46087 1.000 65.95443 309 VAL A CA 1
ATOM 2346 C C . VAL A 1 323 ? 35.70103 -26.98536 -16.92125 1.000 80.12738 309 VAL A C 1
ATOM 2347 O O . VAL A 1 323 ? 36.43593 -27.42645 -17.81583 1.000 105.90549 309 VAL A O 1
ATOM 2351 N N . LEU A 1 324 ? 34.52857 -26.40386 -17.19922 1.000 69.33829 310 LEU A N 1
ATOM 2352 C CA . LEU A 1 324 ? 34.07296 -26.28619 -18.58110 1.000 69.78919 310 LEU A CA 1
ATOM 2353 C C . LEU A 1 324 ? 34.93756 -25.31604 -19.37806 1.000 82.94346 310 LEU A C 1
ATOM 2354 O O . LEU A 1 324 ? 35.29386 -25.59873 -20.52695 1.000 93.13182 310 LEU A O 1
ATOM 2359 N N . PHE A 1 325 ? 35.26653 -24.15945 -18.79797 1.000 62.84745 311 PHE A N 1
ATOM 2360 C CA . PHE A 1 325 ? 36.12038 -23.20220 -19.49242 1.000 58.99680 311 PHE A CA 1
ATOM 2361 C C . PHE A 1 325 ? 37.50868 -23.77777 -19.72925 1.000 77.52880 311 PHE A C 1
ATOM 2362 O O . PHE A 1 325 ? 38.12969 -23.51326 -20.76516 1.000 91.10255 311 PHE A O 1
ATOM 2370 N N . GLU A 1 326 ? 38.01103 -24.58205 -18.78944 1.000 82.67003 312 GLU A N 1
ATOM 2371 C CA . GLU A 1 326 ? 39.31079 -25.20756 -19.01199 1.000 95.93154 312 GLU A CA 1
ATOM 2372 C C . GLU A 1 326 ? 39.23414 -26.25740 -20.11738 1.000 90.48648 312 GLU A C 1
ATOM 2373 O O . GLU A 1 326 ? 40.15702 -26.37757 -20.93553 1.000 76.17620 312 GLU A O 1
ATOM 2379 N N . ALA A 1 327 ? 38.13537 -27.01629 -20.17060 1.000 82.27789 313 ALA A N 1
ATOM 2380 C CA . ALA A 1 327 ? 37.94793 -27.95254 -21.27495 1.000 78.22036 313 ALA A CA 1
ATOM 2381 C C . ALA A 1 327 ? 37.85883 -27.21873 -22.60829 1.000 84.43676 313 ALA A C 1
ATOM 2382 O O . ALA A 1 327 ? 38.37670 -27.69474 -23.62480 1.000 90.10741 313 ALA A O 1
ATOM 2384 N N . ILE A 1 328 ? 37.21284 -26.05134 -22.62095 1.000 69.70289 314 ILE A N 1
ATOM 2385 C CA . ILE A 1 328 ? 37.11756 -25.26498 -23.84812 1.000 66.58368 314 ILE A CA 1
ATOM 2386 C C . ILE A 1 328 ? 38.48911 -24.73958 -24.25238 1.000 75.60150 314 ILE A C 1
ATOM 2387 O O . ILE A 1 328 ? 38.81952 -24.67782 -25.44185 1.000 87.40330 314 ILE A O 1
ATOM 2392 N N . SER A 1 329 ? 39.30993 -24.35572 -23.27291 1.000 95.04725 315 SER A N 1
ATOM 2393 C CA . SER A 1 329 ? 40.67418 -23.93663 -23.57845 1.000 94.04206 315 SER A CA 1
ATOM 2394 C C . SER A 1 329 ? 41.47477 -25.08228 -24.18584 1.000 90.56377 315 SER A C 1
ATOM 2395 O O . SER A 1 329 ? 42.22817 -24.88457 -25.14700 1.000 94.16036 315 SER A O 1
ATOM 2398 N N . LEU A 1 330 ? 41.31611 -26.29196 -23.64235 1.000 80.08177 316 LEU A N 1
ATOM 2399 C CA . LEU A 1 330 ? 41.98612 -27.45504 -24.22106 1.000 89.14119 316 LEU A CA 1
ATOM 2400 C C . LEU A 1 330 ? 41.49887 -27.72546 -25.64216 1.000 91.54527 316 LEU A C 1
ATOM 2401 O O . LEU A 1 330 ? 42.29362 -28.06974 -26.52689 1.000 92.64485 316 LEU A O 1
ATOM 2406 N N . ILE A 1 331 ? 40.19201 -27.58064 -25.87529 1.000 81.82749 317 ILE A N 1
ATOM 2407 C CA . ILE A 1 331 ? 39.63597 -27.77914 -27.21230 1.000 80.88309 317 ILE A CA 1
ATOM 2408 C C . ILE A 1 331 ? 40.21669 -26.76216 -28.18605 1.000 76.84906 317 ILE A C 1
ATOM 2409 O O . ILE A 1 331 ? 40.57010 -27.09647 -29.32379 1.000 79.41449 317 ILE A O 1
ATOM 2414 N N . ILE A 1 332 ? 40.32281 -25.50539 -27.75181 1.000 74.98496 318 ILE A N 1
ATOM 2415 C CA . ILE A 1 332 ? 40.92372 -24.46206 -28.57762 1.000 75.61062 318 ILE A CA 1
ATOM 2416 C C . ILE A 1 332 ? 42.37789 -24.79747 -28.88073 1.000 78.05929 318 ILE A C 1
ATOM 2417 O O . ILE A 1 332 ? 42.85844 -24.59759 -30.00349 1.000 80.33080 318 ILE A O 1
ATOM 2422 N N . HIS A 1 333 ? 43.09952 -25.31597 -27.88474 1.000 97.90991 319 HIS A N 1
ATOM 2423 C CA . HIS A 1 333 ? 44.50312 -25.66219 -28.08468 1.000 80.40792 319 HIS A CA 1
ATOM 2424 C C . HIS A 1 333 ? 44.65573 -26.77333 -29.11429 1.000 90.71860 319 HIS A C 1
ATOM 2425 O O . HIS A 1 333 ? 45.48083 -26.67760 -30.03019 1.000 113.39670 319 HIS A O 1
ATOM 2432 N N . HIS A 1 334 ? 43.87280 -27.84508 -28.97181 1.000 98.16451 320 HIS A N 1
ATOM 2433 C CA . HIS A 1 334 ? 43.95933 -28.95464 -29.91666 1.000 104.22677 320 HIS A CA 1
ATOM 2434 C C . HIS A 1 334 ? 43.57971 -28.51119 -31.32356 1.000 101.95248 320 HIS A C 1
ATOM 2435 O O . HIS A 1 334 ? 44.31660 -28.76121 -32.28502 1.000 106.13296 320 HIS A O 1
ATOM 2442 N N . ASP A 1 335 ? 42.42896 -27.84759 -31.46005 1.000 88.99192 321 ASP A N 1
ATOM 2443 C CA . ASP A 1 335 ? 41.88127 -27.45623 -32.75994 1.000 89.10024 321 ASP A CA 1
ATOM 2444 C C . ASP A 1 335 ? 41.69222 -28.66214 -33.67652 1.000 97.73747 321 ASP A C 1
ATOM 2445 O O . ASP A 1 335 ? 41.75770 -28.54326 -34.90244 1.000 92.58456 321 ASP A O 1
ATOM 2450 N N . SER A 1 336 ? 41.45790 -29.83352 -33.08538 1.000 92.02446 322 SER A N 1
ATOM 2451 C CA . SER A 1 336 ? 41.31621 -31.07619 -33.83493 1.000 93.69855 322 SER A CA 1
ATOM 2452 C C . SER A 1 336 ? 39.85662 -31.40704 -34.12110 1.000 93.15599 322 SER A C 1
ATOM 2453 O O . SER A 1 336 ? 39.45329 -31.50518 -35.28301 1.000 95.08874 322 SER A O 1
ATOM 2456 N N . GLU A 1 337 ? 39.05722 -31.57571 -33.07560 1.000 104.24632 323 GLU A N 1
ATOM 2457 C CA . GLU A 1 337 ? 37.66502 -31.96643 -33.24389 1.000 110.87657 323 GLU A CA 1
ATOM 2458 C C . GLU A 1 337 ? 36.80881 -30.73717 -33.51914 1.000 105.88200 323 GLU A C 1
ATOM 2459 O O . GLU A 1 337 ? 36.69675 -29.86590 -32.64873 1.000 85.41204 323 GLU A O 1
ATOM 2465 N N . PRO A 1 338 ? 36.19878 -30.62122 -34.70183 1.000 99.93108 324 PRO A N 1
ATOM 2466 C CA . PRO A 1 338 ? 35.32690 -29.46758 -34.96440 1.000 93.20628 324 PRO A CA 1
ATOM 2467 C C . PRO A 1 338 ? 33.99237 -29.54861 -34.24865 1.000 86.17972 324 PRO A C 1
ATOM 2468 O O . PRO A 1 338 ? 33.36338 -28.50495 -34.03300 1.000 84.08806 324 PRO A O 1
ATOM 2472 N N . ASN A 1 339 ? 33.53492 -30.74951 -33.88487 1.000 87.71556 325 ASN A N 1
ATOM 2473 C CA . ASN A 1 339 ? 32.33390 -30.86596 -33.06466 1.000 99.59814 325 ASN A CA 1
ATOM 2474 C C . ASN A 1 339 ? 32.51320 -30.13929 -31.73964 1.000 102.30019 325 ASN A C 1
ATOM 2475 O O . ASN A 1 339 ? 31.65646 -29.34812 -31.32762 1.000 90.62036 325 ASN A O 1
ATOM 2480 N N . LEU A 1 340 ? 33.63312 -30.39419 -31.06180 1.000 81.91754 326 LEU A N 1
ATOM 2481 C CA . LEU A 1 340 ? 33.90240 -29.72983 -29.79361 1.000 98.89160 326 LEU A CA 1
ATOM 2482 C C . LEU A 1 340 ? 34.07892 -28.22911 -29.98454 1.000 106.69724 326 LEU A C 1
ATOM 2483 O O . LEU A 1 340 ? 33.65669 -27.43784 -29.13479 1.000 113.96676 326 LEU A O 1
ATOM 2488 N N . LEU A 1 341 ? 34.67902 -27.81820 -31.10372 1.000 93.01093 327 LEU A N 1
ATOM 2489 C CA . LEU A 1 341 ? 34.84009 -26.39389 -31.38106 1.000 89.82649 327 LEU A CA 1
ATOM 2490 C C . LEU A 1 341 ? 33.48612 -25.70627 -31.52773 1.000 98.87623 327 LEU A C 1
ATOM 2491 O O . LEU A 1 341 ? 33.24218 -24.65219 -30.92698 1.000 100.91533 327 LEU A O 1
ATOM 2496 N N . VAL A 1 342 ? 32.58503 -26.30068 -32.31501 1.000 84.70639 328 VAL A N 1
ATOM 2497 C CA . VAL A 1 342 ? 31.26283 -25.71334 -32.51799 1.000 77.51633 328 VAL A CA 1
ATOM 2498 C C . VAL A 1 342 ? 30.46317 -25.71752 -31.22097 1.000 79.10514 328 VAL A C 1
ATOM 2499 O O . VAL A 1 342 ? 29.76159 -24.74712 -30.90651 1.000 94.70388 328 VAL A O 1
ATOM 2503 N N . ARG A 1 343 ? 30.54979 -26.80395 -30.44816 1.000 76.80139 329 ARG A N 1
ATOM 2504 C CA . ARG A 1 343 ? 29.82634 -26.86176 -29.18182 1.000 90.32294 329 ARG A CA 1
ATOM 2505 C C . ARG A 1 343 ? 30.33074 -25.80331 -28.20880 1.000 77.66441 329 ARG A C 1
ATOM 2506 O O . ARG A 1 343 ? 29.53328 -25.13299 -27.54092 1.000 80.61446 329 ARG A O 1
ATOM 2514 N N . ALA A 1 344 ? 31.65248 -25.63370 -28.11791 1.000 73.01508 330 ALA A N 1
ATOM 2515 C CA . ALA A 1 344 ? 32.20550 -24.60225 -27.24989 1.000 75.69050 330 ALA A CA 1
ATOM 2516 C C . ALA A 1 344 ? 31.79397 -23.21336 -27.71656 1.000 85.27895 330 ALA A C 1
ATOM 2517 O O . ALA A 1 344 ? 31.48876 -22.34291 -26.89467 1.000 97.39279 330 ALA A O 1
ATOM 2519 N N . CYS A 1 345 ? 31.77300 -22.98594 -29.03309 1.000 86.18709 331 CYS A N 1
ATOM 2520 C CA . CYS A 1 345 ? 31.33929 -21.68822 -29.54122 1.000 95.68952 331 CYS A CA 1
ATOM 2521 C C . CYS A 1 345 ? 29.88751 -21.41206 -29.17383 1.000 100.31427 331 CYS A C 1
ATOM 2522 O O . CYS A 1 345 ? 29.54884 -20.30597 -28.73419 1.000 106.32791 331 CYS A O 1
ATOM 2525 N N . ASN A 1 346 ? 29.01616 -22.40918 -29.34200 1.000 88.52363 332 ASN A N 1
ATOM 2526 C CA . ASN A 1 346 ? 27.61262 -22.22808 -28.98793 1.000 89.68965 332 ASN A CA 1
ATOM 2527 C C . ASN A 1 346 ? 27.44581 -21.98181 -27.49425 1.000 91.66486 332 ASN A C 1
ATOM 2528 O O . ASN A 1 346 ? 26.63666 -21.14254 -27.08427 1.000 106.54799 332 ASN A O 1
ATOM 2533 N N . GLN A 1 347 ? 28.21529 -22.68895 -26.66323 1.000 96.97585 333 GLN A N 1
ATOM 2534 C CA . GLN A 1 347 ? 28.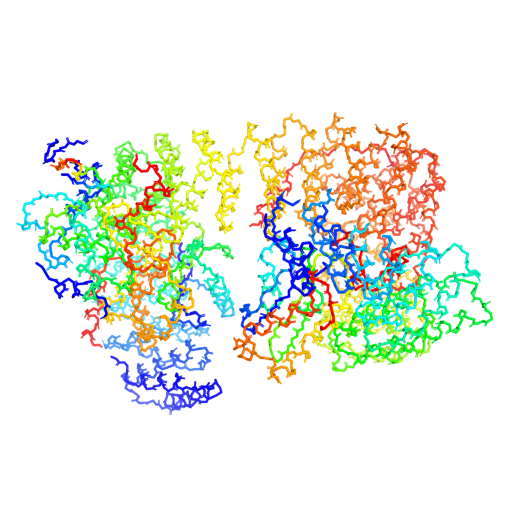08657 -22.51053 -25.21954 1.000 76.51220 333 GLN A CA 1
ATOM 2535 C C . GLN A 1 347 ? 28.58817 -21.13796 -24.78223 1.000 65.58011 333 GLN A C 1
ATOM 2536 O O . GLN A 1 347 ? 27.98900 -20.50147 -23.90699 1.000 80.41051 333 GLN A O 1
ATOM 2542 N N . LEU A 1 348 ? 29.68066 -20.66007 -25.38251 1.000 65.69476 334 LEU A N 1
ATOM 2543 C CA . LEU A 1 348 ? 30.15798 -19.31530 -25.07686 1.000 61.77660 334 LEU A CA 1
ATOM 2544 C C . LEU A 1 348 ? 29.15770 -18.26020 -25.53605 1.000 65.42754 334 LEU A C 1
ATOM 2545 O O . LEU A 1 348 ? 28.91446 -17.27676 -24.82596 1.000 64.79373 334 LEU A O 1
ATOM 2550 N N . GLY A 1 349 ? 28.56069 -18.44913 -26.71609 1.000 76.58744 335 GLY A N 1
ATOM 2551 C CA . GLY A 1 349 ? 27.51343 -17.53979 -27.15442 1.000 66.12300 335 GLY A CA 1
ATOM 2552 C C . GLY A 1 349 ? 26.31607 -17.53854 -26.22230 1.000 75.54440 335 GLY A C 1
ATOM 2553 O O . GLY A 1 349 ? 25.69158 -16.49864 -25.99784 1.000 66.54539 335 GLY A O 1
ATOM 2554 N N . GLN A 1 350 ? 25.97653 -18.70584 -25.67077 1.000 69.37803 336 GLN A N 1
ATOM 2555 C CA . GLN A 1 350 ? 24.90557 -18.77516 -24.68189 1.000 68.12542 336 GLN A CA 1
ATOM 2556 C C . GLN A 1 350 ? 25.27791 -18.00139 -23.42360 1.000 75.89438 336 GLN A C 1
ATOM 2557 O O . GLN A 1 350 ? 24.46679 -17.24016 -22.88277 1.000 69.26249 336 GLN A O 1
ATOM 2563 N N . PHE A 1 351 ? 26.50914 -18.18659 -22.94180 1.000 79.90028 337 PHE A N 1
ATOM 2564 C CA . PHE A 1 351 ? 26.96752 -17.45627 -21.76480 1.000 69.22170 337 PHE A CA 1
ATOM 2565 C C . PHE A 1 351 ? 27.06036 -15.95614 -22.01180 1.000 78.14060 337 PHE A C 1
ATOM 2566 O O . PHE A 1 351 ? 27.05034 -15.18188 -21.04896 1.000 88.76501 337 PHE A O 1
ATOM 2574 N N . LEU A 1 352 ? 27.16140 -15.53209 -23.27462 1.000 78.25067 338 LEU A N 1
ATOM 2575 C CA . LEU A 1 352 ? 27.15615 -14.10367 -23.58249 1.000 70.29479 338 LEU A CA 1
ATOM 2576 C C . LEU A 1 352 ? 25.88813 -13.40572 -23.10015 1.000 77.96360 338 LEU A C 1
ATOM 2577 O O . LEU A 1 352 ? 25.88547 -12.17691 -22.96289 1.000 66.79454 338 LEU A O 1
ATOM 2582 N N . GLN A 1 353 ? 24.81405 -14.15413 -22.84576 1.000 74.04273 339 GLN A N 1
ATOM 2583 C CA . GLN A 1 353 ? 23.55683 -13.59633 -22.36407 1.000 73.89522 339 GLN A CA 1
ATOM 2584 C C . GLN A 1 353 ? 23.30795 -13.90276 -20.89269 1.000 88.15416 339 GLN A C 1
ATOM 2585 O O . GLN A 1 353 ? 22.19780 -13.67273 -20.40047 1.000 90.73375 339 GLN A O 1
ATOM 2591 N N . HIS A 1 354 ? 24.30983 -14.41239 -20.18124 1.000 98.71435 340 HIS A N 1
ATOM 2592 C CA . HIS A 1 354 ? 24.12319 -14.81559 -18.79520 1.000 72.01644 340 HIS A CA 1
ATOM 2593 C C . HIS A 1 354 ? 23.89572 -13.60161 -17.90093 1.000 76.17211 340 HIS A C 1
ATOM 2594 O O . HIS A 1 354 ? 24.35548 -12.49236 -18.18618 1.000 71.30682 340 HIS A O 1
ATOM 2601 N N . ARG A 1 355 ? 23.17054 -13.82546 -16.80283 1.000 91.05498 341 ARG A N 1
ATOM 2602 C CA . ARG A 1 355 ? 22.90620 -12.75360 -15.85135 1.000 78.92363 341 ARG A CA 1
ATOM 2603 C C . ARG A 1 355 ? 24.13881 -12.38023 -15.04129 1.000 72.87975 341 ARG A C 1
ATOM 2604 O O . ARG A 1 355 ? 24.18509 -11.28114 -14.47916 1.000 73.83614 341 ARG A O 1
ATOM 2612 N N . GLU A 1 356 ? 25.13142 -13.26228 -14.97222 1.000 62.69422 342 GLU A N 1
ATOM 2613 C CA . GLU A 1 356 ? 26.31708 -13.04324 -14.15645 1.000 61.79815 342 GLU A CA 1
ATOM 2614 C C . GLU A 1 356 ? 27.41474 -12.40455 -14.99937 1.000 59.96920 342 GLU A C 1
ATOM 2615 O O . GLU A 1 356 ? 27.79238 -12.93867 -16.04696 1.000 62.66087 342 GLU A O 1
ATOM 2621 N N . THR A 1 357 ? 27.92483 -11.25997 -14.53662 1.000 64.77079 343 THR A N 1
ATOM 2622 C CA . THR A 1 357 ? 28.92307 -10.52695 -15.31030 1.000 63.46231 343 THR A CA 1
ATOM 2623 C C . THR A 1 357 ? 30.21570 -11.32178 -15.46018 1.000 70.31705 343 THR A C 1
ATOM 2624 O O . THR A 1 357 ? 30.92517 -11.17127 -16.46403 1.000 82.87573 343 THR A O 1
ATOM 2628 N N . ASN A 1 358 ? 30.53046 -12.17767 -14.48441 1.000 62.77465 344 ASN A N 1
ATOM 2629 C CA . ASN A 1 358 ? 31.72545 -13.01242 -14.57625 1.000 68.25036 344 ASN A CA 1
ATOM 2630 C C . ASN A 1 358 ? 31.67405 -13.91071 -15.80637 1.000 68.36416 344 ASN A C 1
ATOM 2631 O O . ASN A 1 358 ? 32.65603 -14.02846 -16.55084 1.000 61.06196 344 ASN A O 1
ATOM 2636 N N . LEU A 1 359 ? 30.52849 -14.55623 -16.03357 1.000 75.58544 345 LEU A N 1
ATOM 2637 C CA . LEU A 1 359 ? 30.41639 -15.49312 -17.14502 1.000 60.02302 345 LEU A CA 1
ATOM 2638 C C . LEU A 1 359 ? 30.44072 -14.77018 -18.48576 1.000 75.91498 345 LEU A C 1
ATOM 2639 O O . LEU A 1 359 ? 31.04460 -15.25974 -19.44588 1.000 77.86027 345 LEU A O 1
ATOM 2644 N N . ARG A 1 360 ? 29.79488 -13.60453 -18.57300 1.000 70.49547 346 ARG A N 1
ATOM 2645 C CA . ARG A 1 360 ? 29.87719 -12.81112 -19.79574 1.000 66.58626 346 ARG A CA 1
ATOM 2646 C C . ARG A 1 360 ? 31.31557 -12.39942 -20.08737 1.000 89.40440 346 ARG A C 1
ATOM 2647 O O . ARG A 1 360 ? 31.77540 -12.48650 -21.23487 1.000 90.95309 346 ARG A O 1
ATOM 2655 N N . TYR A 1 361 ? 32.03816 -11.94410 -19.05822 1.000 70.45475 347 TYR A N 1
ATOM 2656 C CA . TYR A 1 361 ? 33.44732 -11.59756 -19.22176 1.000 59.05660 347 TYR A CA 1
ATOM 2657 C C . TYR A 1 361 ? 34.24544 -12.78348 -19.74875 1.000 83.43292 347 TYR A C 1
ATOM 2658 O O . TYR A 1 361 ? 34.98580 -12.66629 -20.73518 1.000 89.45609 347 TYR A O 1
ATOM 2667 N N . LEU A 1 362 ? 34.09821 -13.94266 -19.10358 1.000 69.88354 348 LEU A N 1
ATOM 2668 C CA . LEU A 1 362 ? 34.89550 -15.10081 -19.48965 1.000 79.60848 348 LEU A CA 1
ATOM 2669 C C . LEU A 1 362 ? 34.51945 -15.62044 -20.87194 1.000 74.18518 348 LEU A C 1
ATOM 2670 O O . LEU A 1 362 ? 35.38631 -16.11802 -21.59447 1.000 72.89103 348 LEU A O 1
ATOM 2675 N N . ALA A 1 363 ? 33.25252 -15.49415 -21.27375 1.000 86.91087 349 ALA A N 1
ATOM 2676 C CA . ALA A 1 363 ? 32.86320 -15.93720 -22.60976 1.000 79.84074 349 ALA A CA 1
ATOM 2677 C C . ALA A 1 363 ? 33.40223 -14.99811 -23.68179 1.000 66.19054 349 ALA A C 1
ATOM 2678 O O . ALA A 1 363 ? 33.90088 -15.45305 -24.72279 1.000 101.63536 349 ALA A O 1
ATOM 2680 N N . LEU A 1 364 ? 33.29794 -13.68284 -23.45283 1.000 57.87145 350 LEU A N 1
ATOM 2681 C CA . LEU A 1 364 ? 33.91245 -12.72433 -24.36561 1.000 59.27947 350 LEU A CA 1
ATOM 2682 C C . LEU A 1 364 ? 35.41547 -12.94147 -24.46234 1.000 76.99463 350 LEU A C 1
ATOM 2683 O O . LEU A 1 364 ? 36.01598 -12.68067 -25.51119 1.000 105.59375 350 LEU A O 1
ATOM 2688 N N . GLU A 1 365 ? 36.03809 -13.41459 -23.38072 1.000 63.04421 351 GLU A N 1
ATOM 2689 C CA . GLU A 1 365 ? 37.47178 -13.68210 -23.40588 1.000 72.82436 351 GLU A CA 1
ATOM 2690 C C . GLU A 1 365 ? 37.79542 -14.98807 -24.12629 1.000 84.40258 351 GLU A C 1
ATOM 2691 O O . GLU A 1 365 ? 38.82433 -15.08633 -24.80475 1.000 88.38206 351 GLU A O 1
ATOM 2697 N N . SER A 1 366 ? 36.93204 -15.99709 -23.99282 1.000 85.66217 352 SER A N 1
ATOM 2698 C CA . SER A 1 366 ? 37.23240 -17.32044 -24.52945 1.000 65.48699 352 SER A CA 1
ATOM 2699 C C . SER A 1 366 ? 36.96100 -17.40049 -26.02571 1.000 65.84573 352 SER A C 1
ATOM 2700 O O . SER A 1 366 ? 37.78689 -17.91794 -26.78739 1.000 87.78457 352 SER A O 1
ATOM 2703 N N . MET A 1 367 ? 35.80728 -16.90845 -26.47755 1.000 63.49965 353 MET A N 1
ATOM 2704 C CA . MET A 1 367 ? 35.58332 -17.00860 -27.91385 1.000 65.60655 353 MET A CA 1
ATOM 2705 C C . MET A 1 367 ? 36.42237 -16.00577 -28.69800 1.000 67.09294 353 MET A C 1
ATOM 2706 O O . MET A 1 367 ? 36.58784 -16.17576 -29.91146 1.000 84.36399 353 MET A O 1
ATOM 2711 N N . CYS A 1 368 ? 37.00803 -15.01041 -28.02709 1.000 66.22542 354 CYS A N 1
ATOM 2712 C CA . CYS A 1 368 ? 38.03296 -14.19294 -28.66839 1.000 71.66151 354 CYS A CA 1
ATOM 2713 C C . CYS A 1 368 ? 39.20371 -15.04978 -29.13532 1.000 89.28182 354 CYS A C 1
ATOM 2714 O O . CYS A 1 368 ? 39.71686 -14.86352 -30.24524 1.000 93.67550 354 CYS A O 1
ATOM 2717 N N . THR A 1 369 ? 39.64059 -15.99560 -28.29999 1.000 84.52658 355 THR A N 1
ATOM 2718 C CA . THR A 1 369 ? 40.68265 -16.93104 -28.70852 1.000 70.76005 355 THR A CA 1
ATOM 2719 C C . THR A 1 369 ? 40.14086 -18.01110 -29.63563 1.000 87.68465 355 THR A C 1
ATOM 2720 O O . THR A 1 369 ? 40.87880 -18.51721 -30.48871 1.000 87.51545 355 THR A O 1
ATOM 2724 N N . LEU A 1 370 ? 38.86690 -18.38002 -29.47531 1.000 91.15194 356 LEU A N 1
ATOM 2725 C CA . LEU A 1 370 ? 38.23624 -19.30333 -30.41703 1.000 92.25899 356 LEU A CA 1
ATOM 2726 C C . LEU A 1 370 ? 38.25914 -18.76121 -31.84040 1.000 92.09190 356 LEU A C 1
ATOM 2727 O O . LEU A 1 370 ? 38.32969 -19.53819 -32.79983 1.000 91.71171 356 LEU A O 1
ATOM 2732 N N . ALA A 1 371 ? 38.18989 -17.43671 -31.99535 1.000 74.44601 357 ALA A N 1
ATOM 2733 C CA . ALA A 1 371 ? 38.19925 -16.83313 -33.32425 1.000 94.73005 357 ALA A CA 1
ATOM 2734 C C . ALA A 1 371 ? 39.47922 -17.12898 -34.09837 1.000 94.25413 357 ALA A C 1
ATOM 2735 O O . ALA A 1 371 ? 39.50701 -16.93800 -35.31938 1.000 96.83249 357 ALA A O 1
ATOM 2737 N N . SER A 1 372 ? 40.53732 -17.58747 -33.42299 1.000 99.88210 358 SER A N 1
ATOM 2738 C CA . SER A 1 372 ? 41.77687 -17.91067 -34.12246 1.000 104.10687 358 SER A CA 1
ATOM 2739 C C . SER A 1 372 ? 41.63000 -19.15814 -34.98290 1.000 104.21717 358 SER A C 1
ATOM 2740 O O . SER A 1 372 ? 42.24325 -19.24588 -36.05293 1.000 130.18640 358 SER A O 1
ATOM 2743 N N . SER A 1 373 ? 40.83037 -20.12473 -34.53703 1.000 91.13526 359 SER A N 1
ATOM 2744 C CA . SER A 1 373 ? 40.66099 -21.36306 -35.28398 1.000 100.99651 359 SER A CA 1
ATOM 2745 C C . SER A 1 373 ? 39.98474 -21.09890 -36.62290 1.000 124.43076 359 SER A C 1
ATOM 2746 O O . SER A 1 373 ? 39.10068 -20.24517 -36.73616 1.000 128.29156 359 SER A O 1
ATOM 2749 N N . GLU A 1 374 ? 40.40860 -21.84603 -37.64497 1.000 136.94701 360 GLU A N 1
ATOM 2750 C CA . GLU A 1 374 ? 39.82223 -21.68589 -38.97075 1.000 129.25243 360 GLU A CA 1
ATOM 2751 C C . GLU A 1 374 ? 38.37895 -22.16848 -39.01284 1.000 109.61482 360 GLU A C 1
ATOM 2752 O O . GLU A 1 374 ? 37.55346 -21.58687 -39.72588 1.000 110.71791 360 GLU A O 1
ATOM 2758 N N . PHE A 1 375 ? 38.05346 -23.21503 -38.25354 1.000 103.22340 361 PHE A N 1
ATOM 2759 C CA . PHE A 1 375 ? 36.73463 -23.82693 -38.36243 1.000 108.64080 361 PHE A CA 1
ATOM 2760 C C . PHE A 1 375 ? 35.66268 -23.00586 -37.65400 1.000 126.94868 361 PHE A C 1
ATOM 2761 O O . PHE A 1 375 ? 34.54533 -22.87042 -38.16519 1.000 125.94419 361 PHE A O 1
ATOM 2769 N N . SER A 1 376 ? 35.97638 -22.45634 -36.48339 1.000 121.03311 362 SER A N 1
ATOM 2770 C CA . SER A 1 376 ? 34.98441 -21.78879 -35.65060 1.000 99.33368 362 SER A CA 1
ATOM 2771 C C . SER A 1 376 ? 34.85776 -20.29802 -35.93028 1.000 86.13985 362 SER A C 1
ATOM 2772 O O . SER A 1 376 ? 34.03352 -19.63694 -35.29046 1.000 96.94847 362 SER A O 1
ATOM 2775 N N . HIS A 1 377 ? 35.63995 -19.75415 -36.86584 1.000 86.41386 363 HIS A N 1
ATOM 2776 C CA . HIS A 1 377 ? 35.66553 -18.30598 -37.05277 1.000 79.77041 363 HIS A CA 1
ATOM 2777 C C . HIS A 1 377 ? 34.30941 -17.77460 -37.50746 1.000 90.49198 363 HIS A C 1
ATOM 2778 O O . HIS A 1 377 ? 33.84729 -16.73740 -37.01844 1.000 89.41357 363 HIS A O 1
ATOM 2785 N N . GLU A 1 378 ? 33.65251 -18.47380 -38.43680 1.000 96.14106 364 GLU A N 1
ATOM 2786 C CA . GLU A 1 378 ? 32.32789 -18.05040 -38.88670 1.000 88.86771 364 GLU A CA 1
ATOM 2787 C C . GLU A 1 378 ? 31.28283 -18.26529 -37.79449 1.000 86.40544 364 GLU A C 1
ATOM 2788 O O . GLU A 1 378 ? 30.41333 -17.40710 -37.56576 1.000 92.46238 364 GLU A O 1
ATOM 2794 N N . ALA A 1 379 ? 31.34876 -19.41473 -37.11672 1.000 100.09343 365 ALA A N 1
ATOM 2795 C CA . ALA A 1 379 ? 30.47210 -19.65901 -35.97700 1.000 104.48436 365 ALA A CA 1
ATOM 2796 C C . ALA A 1 379 ? 30.62987 -18.57162 -34.92358 1.000 89.42130 365 ALA A C 1
ATOM 2797 O O . ALA A 1 379 ? 29.65012 -18.16045 -34.29278 1.000 102.12104 365 ALA A O 1
ATOM 2799 N N . VAL A 1 380 ? 31.85851 -18.09483 -34.71720 1.000 81.29898 366 VAL A N 1
ATOM 2800 C CA . VAL A 1 380 ? 32.07597 -16.98614 -33.79414 1.000 79.10524 366 VAL A CA 1
ATOM 2801 C C . VAL A 1 380 ? 31.46705 -15.70474 -34.34924 1.000 87.10827 366 VAL A C 1
ATOM 2802 O O . VAL A 1 380 ? 30.83127 -14.93585 -33.61795 1.000 101.74639 366 VAL A O 1
ATOM 2806 N N . LYS A 1 381 ? 31.63597 -15.46227 -35.65259 1.000 90.46482 367 LYS A N 1
ATOM 2807 C CA . LYS A 1 381 ? 31.06199 -14.27679 -36.28061 1.000 80.92847 367 LYS A CA 1
ATOM 2808 C C . LYS A 1 381 ? 29.54660 -14.23363 -36.15697 1.000 81.75316 367 LYS A C 1
ATOM 2809 O O . LYS A 1 381 ? 28.95272 -13.16321 -36.32669 1.000 85.07868 367 LYS A O 1
ATOM 2815 N N . THR A 1 382 ? 28.91243 -15.38109 -35.90720 1.000 81.83043 368 THR A N 1
ATOM 2816 C CA . THR A 1 382 ? 27.46528 -15.39491 -35.68219 1.000 97.78772 368 THR A CA 1
ATOM 2817 C C . THR A 1 382 ? 27.02890 -14.35949 -34.64273 1.000 92.77104 368 THR A C 1
ATOM 2818 O O . THR A 1 382 ? 26.02868 -13.65872 -34.83712 1.000 92.50029 368 THR A O 1
ATOM 2822 N N . HIS A 1 383 ? 27.76990 -14.23947 -33.53629 1.000 95.49707 369 HIS A N 1
ATOM 2823 C CA . HIS A 1 383 ? 27.33809 -13.45669 -32.38030 1.000 93.11751 369 HIS A CA 1
ATOM 2824 C C . HIS A 1 383 ? 27.77096 -11.99248 -32.43849 1.000 88.35749 369 HIS A C 1
ATOM 2825 O O . HIS A 1 383 ? 27.89380 -11.34909 -31.38415 1.000 78.13350 369 HIS A O 1
ATOM 2832 N N . ILE A 1 384 ? 27.99369 -11.44149 -33.63357 1.000 99.78863 370 ILE A N 1
ATOM 2833 C CA . ILE A 1 384 ? 28.51200 -10.07910 -33.73075 1.000 98.92817 370 ILE A CA 1
ATOM 2834 C C . ILE A 1 384 ? 27.48880 -9.06895 -33.22069 1.000 102.67221 370 ILE A C 1
ATOM 2835 O O . ILE A 1 384 ? 27.84758 -8.08004 -32.56978 1.000 110.72675 370 ILE A O 1
ATOM 2840 N N . GLU A 1 385 ? 26.20340 -9.29531 -33.50352 1.000 98.06599 371 GLU A N 1
ATOM 2841 C CA . GLU A 1 385 ? 25.17624 -8.36597 -33.04299 1.000 89.05273 371 GLU A CA 1
ATOM 2842 C C . GLU A 1 385 ? 25.11630 -8.32320 -31.52164 1.000 85.99831 371 GLU A C 1
ATOM 2843 O O . GLU A 1 385 ? 25.03171 -7.24348 -30.92398 1.000 85.53730 371 GLU A O 1
ATOM 2849 N N . THR A 1 386 ? 25.17970 -9.48875 -30.87514 1.000 88.49755 372 THR A N 1
ATOM 2850 C CA . THR A 1 386 ? 25.14060 -9.51949 -29.41864 1.000 90.07334 372 THR A CA 1
ATOM 2851 C C . THR A 1 386 ? 26.41969 -8.95728 -28.81196 1.000 76.72178 372 THR A C 1
ATOM 2852 O O . THR A 1 386 ? 26.37576 -8.34644 -27.73857 1.000 76.76399 372 THR A O 1
ATOM 2856 N N . VAL A 1 387 ? 27.56039 -9.12218 -29.48668 1.000 84.49285 373 VAL A N 1
ATOM 2857 C CA . VAL A 1 387 ? 28.79605 -8.53644 -28.97101 1.000 73.80598 373 VAL A CA 1
ATOM 2858 C C . VAL A 1 387 ? 28.75540 -7.01624 -29.08223 1.000 77.12501 373 VAL A C 1
ATOM 2859 O O . VAL A 1 387 ? 29.21567 -6.30137 -28.18464 1.000 94.78625 373 VAL A O 1
ATOM 2863 N N . ILE A 1 388 ? 28.19516 -6.49682 -30.17564 1.000 81.90545 374 ILE A N 1
ATOM 2864 C CA . ILE A 1 388 ? 28.00066 -5.05420 -30.29989 1.000 75.36788 374 ILE A CA 1
ATOM 2865 C C . ILE A 1 388 ? 27.04583 -4.55402 -29.22191 1.000 77.05803 374 ILE A C 1
ATOM 2866 O O . ILE A 1 388 ? 27.26158 -3.49419 -28.61599 1.000 76.06827 374 ILE A O 1
ATOM 2871 N N . ASN A 1 389 ? 25.97281 -5.30917 -28.96946 1.000 78.34608 375 ASN A N 1
ATOM 2872 C CA . ASN A 1 389 ? 25.03965 -4.94922 -27.90752 1.000 80.99037 375 ASN A CA 1
ATOM 2873 C C . ASN A 1 389 ? 25.73432 -4.90653 -26.55266 1.000 96.17097 375 ASN A C 1
ATOM 2874 O O . ASN A 1 389 ? 25.44773 -4.03316 -25.72830 1.000 99.28811 375 ASN A O 1
ATOM 2879 N N . ALA A 1 390 ? 26.64168 -5.85072 -26.29946 1.000 98.82795 376 ALA A N 1
ATOM 2880 C CA . ALA A 1 390 ? 27.40106 -5.82730 -25.05320 1.000 84.21120 376 ALA A CA 1
ATOM 2881 C C . ALA A 1 390 ? 28.34536 -4.63232 -25.00749 1.000 81.12107 376 ALA A C 1
ATOM 2882 O O . ALA A 1 390 ? 28.54955 -4.03344 -23.94525 1.000 107.89401 376 ALA A O 1
ATOM 2884 N N . LEU A 1 391 ? 28.92995 -4.27455 -26.15290 1.000 93.90175 377 LEU A N 1
ATOM 2885 C CA . LEU A 1 391 ? 29.81908 -3.11874 -26.21384 1.000 90.95484 377 LEU A CA 1
ATOM 2886 C C . LEU A 1 391 ? 29.08102 -1.82088 -25.91587 1.000 79.31852 377 LEU A C 1
ATOM 2887 O O . LEU A 1 391 ? 29.65847 -0.89754 -25.33080 1.000 72.71856 377 LEU A O 1
ATOM 2892 N N . LYS A 1 392 ? 27.81437 -1.72828 -26.31419 1.000 107.41833 378 LYS A N 1
ATOM 2893 C CA . LYS A 1 392 ? 27.04148 -0.51158 -26.08637 1.000 90.59060 378 LYS A CA 1
ATOM 2894 C C . LYS A 1 392 ? 26.24344 -0.52950 -24.78709 1.000 104.56374 378 LYS A C 1
ATOM 2895 O O . LYS A 1 392 ? 25.81969 0.53592 -24.32428 1.000 110.26827 378 LYS A O 1
ATOM 2901 N N . THR A 1 393 ? 26.04145 -1.69927 -24.18266 1.000 99.66784 379 THR A N 1
ATOM 2902 C CA . THR A 1 393 ? 25.14364 -1.86110 -23.04435 1.000 84.89608 379 THR A CA 1
ATOM 2903 C C . THR A 1 393 ? 25.86931 -2.03259 -21.71777 1.000 84.43256 379 THR A C 1
ATOM 2904 O O . THR A 1 393 ? 25.46174 -1.43827 -20.71414 1.000 89.70293 379 THR A O 1
ATOM 2908 N N . GLU A 1 394 ? 26.93286 -2.83099 -21.69044 1.000 81.32192 380 GLU A N 1
ATOM 2909 C CA . GLU A 1 394 ? 27.54829 -3.22079 -20.43049 1.000 81.47799 380 GLU A CA 1
ATOM 2910 C C . GLU A 1 394 ? 28.18063 -2.02055 -19.73626 1.000 96.33155 380 GLU A C 1
ATOM 2911 O O . GLU A 1 394 ? 28.74070 -1.13011 -20.38150 1.000 94.08371 380 GLU A O 1
ATOM 2917 N N . ARG A 1 395 ? 28.08523 -2.00214 -18.40756 1.000 94.74449 381 ARG A N 1
ATOM 2918 C CA . ARG A 1 395 ? 28.55669 -0.88356 -17.60336 1.000 105.08370 381 ARG A CA 1
ATOM 2919 C C . ARG A 1 395 ? 29.86761 -1.17311 -16.88365 1.000 105.29922 381 ARG A C 1
ATOM 2920 O O . ARG A 1 395 ? 30.32565 -0.33453 -16.10066 1.000 101.21157 381 ARG A O 1
ATOM 2928 N N . ASP A 1 396 ? 30.47555 -2.33174 -17.11999 1.000 82.80433 382 ASP A N 1
ATOM 2929 C CA . ASP A 1 396 ? 31.81659 -2.62854 -16.63483 1.000 81.73681 382 ASP A CA 1
ATOM 2930 C C . ASP A 1 396 ? 32.79067 -2.44773 -17.79122 1.000 78.04205 382 ASP A C 1
ATOM 2931 O O . ASP A 1 396 ? 32.55055 -2.95110 -18.89236 1.000 90.38728 382 ASP A O 1
ATOM 2936 N N . VAL A 1 397 ? 33.87854 -1.71748 -17.54905 1.000 77.73682 383 VAL A N 1
ATOM 2937 C CA . VAL A 1 397 ? 34.75204 -1.35568 -18.66086 1.000 88.08119 383 VAL A CA 1
ATOM 2938 C C . VAL A 1 397 ? 35.62183 -2.53371 -19.09704 1.000 93.42000 383 VAL A C 1
ATOM 2939 O O . VAL A 1 397 ? 36.02707 -2.60892 -20.26350 1.000 91.98372 383 VAL A O 1
ATOM 2943 N N . SER A 1 398 ? 35.90971 -3.47396 -18.19341 1.000 76.17587 384 SER A N 1
ATOM 2944 C CA . SER A 1 398 ? 36.73999 -4.61814 -18.55919 1.000 72.09666 384 SER A CA 1
ATOM 2945 C C . SER A 1 398 ? 36.02343 -5.53105 -19.54779 1.000 70.57786 384 SER A C 1
ATOM 2946 O O . SER A 1 398 ? 36.63275 -6.02581 -20.50646 1.000 93.40116 384 SER A O 1
ATOM 2949 N N . VAL A 1 399 ? 34.72611 -5.76118 -19.33932 1.000 81.47706 385 VAL A N 1
ATOM 2950 C CA . VAL A 1 399 ? 33.98917 -6.61481 -20.26257 1.000 82.65129 385 VAL A CA 1
ATOM 2951 C C . VAL A 1 399 ? 33.78720 -5.91163 -21.59956 1.000 96.07387 385 VAL A C 1
ATOM 2952 O O . VAL A 1 399 ? 33.73121 -6.56456 -22.64693 1.000 113.00299 385 VAL A O 1
ATOM 2956 N N . ARG A 1 400 ? 33.71102 -4.57743 -21.60352 1.000 89.45991 386 ARG A N 1
ATOM 2957 C CA . ARG A 1 400 ? 33.68330 -3.86160 -22.87541 1.000 67.35936 386 ARG A CA 1
ATOM 2958 C C . ARG A 1 400 ? 35.02613 -3.94453 -23.58891 1.000 64.76197 386 ARG A C 1
ATOM 2959 O O . ARG A 1 400 ? 35.06899 -4.00163 -24.82265 1.000 86.53048 386 ARG A O 1
ATOM 2967 N N . GLN A 1 401 ? 36.12851 -3.95573 -22.83600 1.000 75.96811 387 GLN A N 1
ATOM 2968 C CA . GLN A 1 401 ? 37.43207 -4.20153 -23.44441 1.000 73.71287 387 GLN A CA 1
ATOM 2969 C C . GLN A 1 401 ? 37.48799 -5.58419 -24.07637 1.000 77.31791 387 GLN A C 1
ATOM 2970 O O . GLN A 1 401 ? 38.01002 -5.75114 -25.18567 1.000 83.36281 387 GLN A O 1
ATOM 2976 N N . ARG A 1 402 ? 36.95225 -6.58885 -23.38317 1.000 65.29096 388 ARG A N 1
ATOM 2977 C CA . ARG A 1 402 ? 36.90057 -7.92705 -23.96436 1.000 65.50359 388 ARG A CA 1
ATOM 2978 C C . ARG A 1 402 ? 35.99175 -7.96982 -25.18945 1.000 70.51251 388 ARG A C 1
ATOM 2979 O O . ARG A 1 402 ? 36.27503 -8.70014 -26.14480 1.000 73.14417 388 ARG A O 1
ATOM 2987 N N . ALA A 1 403 ? 34.91654 -7.17828 -25.19380 1.000 64.29510 389 ALA A N 1
ATOM 2988 C CA . ALA A 1 403 ? 34.04824 -7.10995 -26.36615 1.000 66.26634 389 ALA A CA 1
ATOM 2989 C C . ALA A 1 403 ? 34.76616 -6.47576 -27.55173 1.000 62.32226 389 ALA A C 1
ATOM 2990 O O . ALA A 1 403 ? 34.60456 -6.92166 -28.69435 1.000 68.88274 389 ALA A O 1
ATOM 2992 N N . VAL A 1 404 ? 35.54980 -5.42475 -27.30091 1.000 73.63594 390 VAL A N 1
ATOM 2993 C CA . VAL A 1 404 ? 36.36799 -4.83268 -28.35851 1.000 78.58107 390 VAL A CA 1
ATOM 2994 C C . VAL A 1 404 ? 37.36085 -5.85853 -28.88878 1.000 61.86770 390 VAL A C 1
ATOM 2995 O O . VAL A 1 404 ? 37.53170 -6.01742 -30.10431 1.000 60.87793 390 VAL A O 1
ATOM 2999 N N . ASP A 1 405 ? 38.03161 -6.57005 -27.97719 1.000 64.56923 391 ASP A N 1
ATOM 3000 C CA . ASP A 1 405 ? 38.99065 -7.59222 -28.38297 1.000 76.33394 391 ASP A CA 1
ATOM 3001 C C . ASP A 1 405 ? 38.32796 -8.69283 -29.19972 1.000 79.11195 391 ASP A C 1
ATOM 3002 O O . ASP A 1 405 ? 38.95482 -9.25786 -30.09976 1.000 77.98180 391 ASP A O 1
ATOM 3007 N N . LEU A 1 406 ? 37.06681 -9.01080 -28.90374 1.000 81.16176 392 LEU A N 1
ATOM 3008 C CA . LEU A 1 406 ? 36.36920 -10.04187 -29.66522 1.000 70.45996 392 LEU A CA 1
ATOM 3009 C C . LEU A 1 406 ? 35.94617 -9.53220 -31.03865 1.000 76.75196 392 LEU A C 1
ATOM 3010 O O . LEU A 1 406 ? 36.06474 -10.25381 -32.03600 1.000 84.98853 392 LEU A O 1
ATOM 3015 N N . LEU A 1 407 ? 35.44399 -8.29591 -31.11189 1.000 80.33397 393 LEU A N 1
ATOM 3016 C CA . LEU A 1 407 ? 35.11130 -7.71156 -32.40895 1.000 60.49480 393 LEU A CA 1
ATOM 3017 C C . LEU A 1 407 ? 36.34741 -7.56883 -33.28432 1.000 63.49663 393 LEU A C 1
ATOM 3018 O O . LEU A 1 407 ? 36.24824 -7.59339 -34.51579 1.000 79.73195 393 LEU A O 1
ATOM 3023 N N . TYR A 1 408 ? 37.51528 -7.41427 -32.66885 1.000 67.70427 394 TYR A N 1
ATOM 3024 C CA . TYR A 1 408 ? 38.76784 -7.34385 -33.40525 1.000 62.96216 394 TYR A CA 1
ATOM 3025 C C . TYR A 1 408 ? 39.34526 -8.72621 -33.68697 1.000 74.88053 394 TYR A C 1
ATOM 3026 O O . TYR A 1 408 ? 40.14648 -8.87808 -34.61624 1.000 94.13791 394 TYR A O 1
ATOM 3035 N N . ALA A 1 409 ? 38.93996 -9.73678 -32.91528 1.000 66.46625 395 ALA A N 1
ATOM 3036 C CA . ALA A 1 409 ? 39.30821 -11.11249 -33.22314 1.000 71.28484 395 ALA A CA 1
ATOM 3037 C C . ALA A 1 409 ? 38.51039 -11.64938 -34.40042 1.000 84.00572 395 ALA A C 1
ATOM 3038 O O . ALA A 1 409 ? 39.01433 -12.47895 -35.16472 1.000 105.19471 395 ALA A O 1
ATOM 3040 N N . MET A 1 410 ? 37.27231 -11.19331 -34.55896 1.000 70.85476 396 MET A N 1
ATOM 3041 C CA . MET A 1 410 ? 36.38648 -11.67374 -35.60741 1.000 81.37164 396 MET A CA 1
ATOM 3042 C C . MET A 1 410 ? 36.37689 -10.77433 -36.83592 1.000 77.15883 396 MET A C 1
ATOM 3043 O O . MET A 1 410 ? 35.55581 -10.98097 -37.73490 1.000 88.00417 396 MET A O 1
ATOM 3048 N N . CYS A 1 411 ? 37.27165 -9.79329 -36.90416 1.000 82.83675 397 CYS A N 1
ATOM 3049 C CA . CYS A 1 411 ? 37.31638 -8.93121 -38.07362 1.000 85.94496 397 CYS A CA 1
ATOM 3050 C C . CYS A 1 411 ? 37.79225 -9.69876 -39.29517 1.000 105.14214 397 CYS A C 1
ATOM 3051 O O . CYS A 1 411 ? 38.77405 -10.44719 -39.24333 1.000 107.70975 397 CYS A O 1
ATOM 3054 N N . ASP A 1 412 ? 37.07295 -9.50243 -40.39076 1.000 107.21104 398 ASP A N 1
ATOM 3055 C CA . ASP A 1 412 ? 37.42053 -10.01039 -41.70379 1.000 73.59607 398 ASP A CA 1
ATOM 3056 C C . ASP A 1 412 ? 36.87207 -9.01685 -42.72002 1.000 83.29170 398 ASP A C 1
ATOM 3057 O O . ASP A 1 412 ? 36.34224 -7.96273 -42.35688 1.000 96.44487 398 ASP A O 1
ATOM 3062 N N . ARG A 1 413 ? 37.01168 -9.34680 -44.00218 1.000 89.20044 399 ARG A N 1
ATOM 3063 C CA . ARG A 1 413 ? 36.58598 -8.41269 -45.03893 1.000 95.19739 399 ARG A CA 1
ATOM 3064 C C . ARG A 1 413 ? 35.08676 -8.14737 -44.98315 1.000 97.92935 399 ARG A C 1
ATOM 3065 O O . ARG A 1 413 ? 34.64034 -7.02134 -45.22927 1.000 104.70672 399 ARG A O 1
ATOM 3073 N N . SER A 1 414 ? 34.29201 -9.16802 -44.66109 1.000 78.23352 400 SER A N 1
ATOM 3074 C CA . SER A 1 414 ? 32.85091 -8.97717 -44.55759 1.000 77.50985 400 SER A CA 1
ATOM 3075 C C . SER A 1 414 ? 32.46143 -8.12559 -43.35516 1.000 102.14402 400 SER A C 1
ATOM 3076 O O . SER A 1 414 ? 31.37051 -7.54479 -43.35030 1.000 114.13988 400 SER A O 1
ATOM 3079 N N . ASN A 1 415 ? 33.32420 -8.03610 -42.34330 1.000 91.14858 401 ASN A N 1
ATOM 3080 C CA . ASN A 1 415 ? 33.01684 -7.33025 -41.10583 1.000 69.65569 401 ASN A CA 1
ATOM 3081 C C . ASN A 1 415 ? 33.53406 -5.90136 -41.06966 1.000 91.11150 401 ASN A C 1
ATOM 3082 O O . ASN A 1 415 ? 32.91158 -5.05187 -40.42482 1.000 110.85370 401 ASN A O 1
ATOM 3087 N N . ALA A 1 416 ? 34.64439 -5.62669 -41.76357 1.000 86.49281 402 ALA A N 1
ATOM 3088 C CA . ALA A 1 416 ? 35.47700 -4.46004 -41.46976 1.000 79.30820 402 ALA A CA 1
ATOM 3089 C C . ALA A 1 416 ? 34.68052 -3.16250 -41.40174 1.000 75.79206 402 ALA A C 1
ATOM 3090 O O . ALA A 1 416 ? 34.89882 -2.34404 -40.50237 1.000 62.54156 402 ALA A O 1
ATOM 3092 N N . GLN A 1 417 ? 33.75641 -2.95348 -42.34082 1.000 74.56860 403 GLN A N 1
ATOM 3093 C CA . GLN A 1 417 ? 32.99759 -1.70582 -42.37453 1.000 70.79082 403 GLN A CA 1
ATOM 3094 C C . GLN A 1 417 ? 32.20814 -1.50792 -41.08307 1.000 76.16405 403 GLN A C 1
ATOM 3095 O O . GLN A 1 417 ? 32.39021 -0.51416 -40.36609 1.000 82.08354 403 GLN A O 1
ATOM 3101 N N . GLN A 1 418 ? 31.32941 -2.46345 -40.76995 1.000 76.94392 404 GLN A N 1
ATOM 3102 C CA . GLN A 1 418 ? 30.47062 -2.35703 -39.59409 1.000 88.17506 404 GLN A CA 1
ATOM 3103 C C . GLN A 1 418 ? 31.28278 -2.31628 -38.30468 1.000 100.22633 404 GLN A C 1
ATOM 3104 O O . GLN A 1 418 ? 31.00854 -1.50256 -37.41110 1.000 114.73516 404 GLN A O 1
ATOM 3110 N N . ILE A 1 419 ? 32.28294 -3.19159 -38.18787 1.000 92.02476 405 ILE A N 1
ATOM 3111 C CA . ILE A 1 419 ? 33.06184 -3.27164 -36.95732 1.000 63.27407 405 ILE A CA 1
ATOM 3112 C C . ILE A 1 419 ? 33.85354 -1.98920 -36.73848 1.000 66.60069 405 ILE A C 1
ATOM 3113 O O . ILE A 1 419 ? 33.93617 -1.48021 -35.61392 1.000 78.78917 405 ILE A O 1
ATOM 3118 N N . VAL A 1 420 ? 34.43619 -1.43837 -37.80534 1.000 69.45832 406 VAL A N 1
ATOM 3119 C CA . VAL A 1 420 ? 35.18874 -0.19609 -37.67689 1.000 66.45876 406 VAL A CA 1
ATOM 3120 C C . VAL A 1 420 ? 34.25714 0.95586 -37.32238 1.000 68.14176 406 VAL A C 1
ATOM 3121 O O . VAL A 1 420 ? 34.60110 1.81741 -36.50410 1.000 70.27165 406 VAL A O 1
ATOM 3125 N N . ALA A 1 421 ? 33.05581 0.98143 -37.90921 1.000 85.83011 407 ALA A N 1
ATOM 3126 C CA . ALA A 1 421 ? 32.09544 2.02415 -37.55721 1.000 83.81690 407 ALA A CA 1
ATOM 3127 C C . ALA A 1 421 ? 31.72113 1.95668 -36.08088 1.000 77.48483 407 ALA A C 1
ATOM 3128 O O . ALA A 1 421 ? 31.65607 2.98799 -35.39691 1.000 74.57227 407 ALA A O 1
ATOM 3130 N N . GLU A 1 422 ? 31.48260 0.74840 -35.56655 1.000 81.80871 408 GLU A N 1
ATOM 3131 C CA . GLU A 1 422 ? 31.08257 0.62418 -34.16813 1.000 72.57368 408 GLU A CA 1
ATOM 3132 C C . GLU A 1 422 ? 32.24033 0.94020 -33.22698 1.000 68.17728 408 GLU A C 1
ATOM 3133 O O . GLU A 1 422 ? 32.03897 1.56258 -32.17654 1.000 69.15367 408 GLU A O 1
ATOM 3139 N N . MET A 1 423 ? 33.46172 0.53830 -33.58918 1.000 65.79928 409 MET A N 1
ATOM 3140 C CA . MET A 1 423 ? 34.62222 0.91027 -32.78514 1.000 63.34299 409 MET A CA 1
ATOM 3141 C C . MET A 1 423 ? 34.80737 2.42261 -32.76042 1.000 68.42963 409 MET A C 1
ATOM 3142 O O . MET A 1 423 ? 35.13695 2.99855 -31.71737 1.000 66.39662 409 MET A O 1
ATOM 3147 N N . LEU A 1 424 ? 34.58264 3.08508 -33.89838 1.000 91.21268 410 LEU A N 1
ATOM 3148 C CA . LEU A 1 424 ? 34.66248 4.54204 -33.94495 1.000 82.55054 410 LEU A CA 1
ATOM 3149 C C . LEU A 1 424 ? 33.62218 5.18112 -33.03431 1.000 91.59182 410 LEU A C 1
ATOM 3150 O O . LEU A 1 424 ? 33.93296 6.09857 -32.26538 1.000 96.78322 410 LEU A O 1
ATOM 3155 N N . SER A 1 425 ? 32.37347 4.71218 -33.11392 1.000 78.47965 411 SER A N 1
ATOM 3156 C CA . SER A 1 425 ? 31.32561 5.28004 -32.27016 1.000 80.64911 411 SER A CA 1
ATOM 3157 C C . SER A 1 425 ? 31.60852 5.04591 -30.79125 1.000 94.66849 411 SER A C 1
ATOM 3158 O O . SER A 1 425 ? 31.28128 5.89458 -29.95400 1.000 114.84659 411 SER A O 1
ATOM 3161 N N . TYR A 1 426 ? 32.21458 3.90785 -30.45145 1.000 95.85858 412 TYR A N 1
ATOM 3162 C CA . TYR A 1 426 ? 32.57565 3.61955 -29.06940 1.000 75.44524 412 TYR A CA 1
ATOM 3163 C C . TYR A 1 426 ? 33.79657 4.40717 -28.60669 1.000 84.59009 412 TYR A C 1
ATOM 3164 O O . TYR A 1 426 ? 33.95244 4.63339 -27.40163 1.000 114.32756 412 TYR A O 1
ATOM 3173 N N . LEU A 1 427 ? 34.65280 4.83841 -29.53678 1.000 73.87229 413 LEU A N 1
ATOM 3174 C CA . LEU A 1 427 ? 35.87358 5.54658 -29.16191 1.000 74.29059 413 LEU A CA 1
ATOM 3175 C C . LEU A 1 427 ? 35.59578 6.95143 -28.63579 1.000 69.03388 413 LEU A C 1
ATOM 3176 O O . LEU A 1 427 ? 36.35533 7.45592 -27.80061 1.000 67.26528 413 LEU A O 1
ATOM 3181 N N . GLU A 1 428 ? 34.52513 7.59979 -29.09948 1.000 71.10619 414 GLU A N 1
ATOM 3182 C CA . GLU A 1 428 ? 34.28852 8.98964 -28.72310 1.000 79.08086 414 GLU A CA 1
ATOM 3183 C C . GLU A 1 428 ? 33.77050 9.14581 -27.29950 1.000 83.17749 414 GLU A C 1
ATOM 3184 O O . GLU A 1 428 ? 33.82675 10.25432 -26.75589 1.000 93.81506 414 GLU A O 1
ATOM 3190 N N . THR A 1 429 ? 33.26612 8.07498 -26.68636 1.000 88.46641 415 THR A N 1
ATOM 3191 C CA . THR A 1 429 ? 32.79782 8.10790 -25.30519 1.000 94.87448 415 THR A CA 1
ATOM 3192 C C . THR A 1 429 ? 33.54296 7.09505 -24.44158 1.000 87.88775 415 THR A C 1
ATOM 3193 O O . THR A 1 429 ? 33.02225 6.63164 -23.42482 1.000 81.04052 415 THR A O 1
ATOM 3197 N N . ALA A 1 430 ? 34.76618 6.75168 -24.83051 1.000 84.52194 416 ALA A N 1
ATOM 3198 C CA . ALA A 1 430 ? 35.54090 5.72202 -24.15634 1.000 83.12262 416 ALA A CA 1
ATOM 3199 C C . ALA A 1 430 ? 36.47481 6.33096 -23.11849 1.000 86.72649 416 ALA A C 1
ATOM 3200 O O . ALA A 1 430 ? 36.87421 7.49414 -23.21666 1.000 114.33967 416 ALA A O 1
ATOM 3202 N N . ASP A 1 431 ? 36.81042 5.52497 -22.11360 1.000 89.69711 417 ASP A N 1
ATOM 3203 C CA . ASP A 1 431 ? 37.77889 5.93221 -21.10493 1.000 100.89352 417 ASP A CA 1
ATOM 3204 C C . ASP A 1 431 ? 39.11932 6.22875 -21.76768 1.000 76.85198 417 ASP A C 1
ATOM 3205 O O . ASP A 1 431 ? 39.58206 5.47152 -22.62508 1.000 80.24183 417 ASP A O 1
ATOM 3210 N N . TYR A 1 432 ? 39.74033 7.34395 -21.37469 1.000 83.99175 418 TYR A N 1
ATOM 3211 C CA . TYR A 1 432 ? 40.97163 7.77555 -22.02815 1.000 88.32188 418 TYR A CA 1
ATOM 3212 C C . TYR A 1 432 ? 42.13898 6.83486 -21.75882 1.000 106.99545 418 TYR A C 1
ATOM 3213 O O . TYR A 1 432 ? 43.12149 6.86086 -22.50768 1.000 123.93814 418 TYR A O 1
ATOM 3222 N N . SER A 1 433 ? 42.05594 6.00561 -20.71673 1.000 97.80502 419 SER A N 1
ATOM 3223 C CA . SER A 1 433 ? 43.13605 5.08206 -20.39132 1.000 91.58893 419 SER A CA 1
ATOM 3224 C C . SER A 1 433 ? 43.36260 4.02179 -21.46197 1.000 99.52683 419 SER A C 1
ATOM 3225 O O . SER A 1 433 ? 44.40515 3.35902 -21.43586 1.000 106.45879 419 SER A O 1
ATOM 3228 N N . ILE A 1 434 ? 42.42796 3.84902 -22.39660 1.000 93.86239 420 ILE A N 1
ATOM 3229 C CA . ILE A 1 434 ? 42.48654 2.76005 -23.36663 1.000 102.06248 420 ILE A CA 1
ATOM 3230 C C . ILE A 1 434 ? 42.27148 3.28417 -24.78039 1.000 108.47383 420 ILE A C 1
ATOM 3231 O O . ILE A 1 434 ? 42.18146 2.50192 -25.73386 1.000 119.35445 420 ILE A O 1
ATOM 3236 N N . ARG A 1 435 ? 42.18587 4.60865 -24.92806 1.000 88.40760 421 ARG A N 1
ATOM 3237 C CA . ARG A 1 435 ? 41.86147 5.18438 -26.23014 1.000 67.41632 421 ARG A CA 1
ATOM 3238 C C . ARG A 1 435 ? 42.94034 4.89772 -27.26835 1.000 66.88417 421 ARG A C 1
ATOM 3239 O O . ARG A 1 435 ? 42.63468 4.78084 -28.46040 1.000 78.60109 421 ARG A O 1
ATOM 3247 N N . GLU A 1 436 ? 44.20012 4.77392 -26.84274 1.000 88.15463 422 GLU A N 1
ATOM 3248 C CA . GLU A 1 436 ? 45.27974 4.54978 -27.79996 1.000 64.49677 422 GLU A CA 1
ATOM 3249 C C . GLU A 1 436 ? 45.22265 3.14528 -28.38900 1.000 65.30025 422 GLU A C 1
ATOM 3250 O O . GLU A 1 436 ? 45.45350 2.96237 -29.59049 1.000 57.97593 422 GLU A O 1
ATOM 3256 N N . GLU A 1 437 ? 44.93048 2.13899 -27.56070 1.000 64.67955 423 GLU A N 1
ATOM 3257 C CA . GLU A 1 437 ? 44.84598 0.77388 -28.07051 1.000 65.65126 423 GLU A CA 1
ATOM 3258 C C . GLU A 1 437 ? 43.71037 0.63385 -29.07345 1.000 62.90452 423 GLU A C 1
ATOM 3259 O O . GLU A 1 437 ? 43.84986 -0.05654 -30.08987 1.000 82.30879 423 GLU A O 1
ATOM 3265 N N . ILE A 1 438 ? 42.57775 1.28476 -28.80578 1.000 59.04105 424 ILE A N 1
ATOM 3266 C CA . ILE A 1 438 ? 41.45876 1.23654 -29.74074 1.000 62.44663 424 ILE A CA 1
ATOM 3267 C C . ILE A 1 438 ? 41.84471 1.88692 -31.06186 1.000 66.83895 424 ILE A C 1
ATOM 3268 O O . ILE A 1 438 ? 41.50480 1.38563 -32.13901 1.000 86.45008 424 ILE A O 1
ATOM 3273 N N . VAL A 1 439 ? 42.57047 3.00564 -31.00142 1.000 58.44395 425 VAL A N 1
ATOM 3274 C CA . VAL A 1 439 ? 43.01316 3.67439 -32.22225 1.000 53.77336 425 VAL A CA 1
ATOM 3275 C C . VAL A 1 439 ? 43.96199 2.77738 -33.00708 1.000 52.54879 425 VAL A C 1
ATOM 3276 O O . VAL A 1 439 ? 43.85711 2.65759 -34.23500 1.000 65.34637 425 VAL A O 1
ATOM 3280 N N . LEU A 1 440 ? 44.90036 2.13195 -32.31127 1.000 54.35572 426 LEU A N 1
ATOM 3281 C CA . LEU A 1 440 ? 45.83609 1.23145 -32.97733 1.000 53.77721 426 LEU A CA 1
ATOM 3282 C C . LEU A 1 440 ? 45.10009 0.07891 -33.64916 1.000 64.70384 426 LEU A C 1
ATOM 3283 O O . LEU A 1 440 ? 45.38070 -0.26544 -34.80310 1.000 88.04081 426 LEU A O 1
ATOM 3288 N N . LYS A 1 441 ? 44.14176 -0.52315 -32.94035 1.000 67.85056 427 LYS A N 1
ATOM 3289 C CA . LYS A 1 441 ? 43.40394 -1.65178 -33.49775 1.000 58.38210 427 LYS A CA 1
ATOM 3290 C C . LYS A 1 441 ? 42.54445 -1.22251 -34.68018 1.000 56.30802 427 LYS A C 1
ATOM 3291 O O . LYS A 1 441 ? 42.41466 -1.96435 -35.66076 1.000 73.15157 427 LYS A O 1
ATOM 3297 N N . VAL A 1 442 ? 41.95947 -0.02487 -34.61543 1.000 55.47495 428 VAL A N 1
ATOM 3298 C CA . VAL A 1 442 ? 41.14885 0.45606 -35.72877 1.000 53.64579 428 VAL A CA 1
ATOM 3299 C C . VAL A 1 442 ? 42.02111 0.71613 -36.94851 1.000 54.50407 428 VAL A C 1
ATOM 3300 O O . VAL A 1 442 ? 41.65272 0.36359 -38.07392 1.000 64.76644 428 VAL A O 1
ATOM 3304 N N . ALA A 1 443 ? 43.19014 1.33115 -36.74987 1.000 71.79633 429 ALA A N 1
ATOM 3305 C CA . ALA A 1 443 ? 44.10779 1.53673 -37.86618 1.000 69.62058 429 ALA A CA 1
ATOM 3306 C C . ALA A 1 443 ? 44.55702 0.20683 -38.45825 1.000 59.52000 429 ALA A C 1
ATOM 3307 O O . ALA A 1 443 ? 44.65553 0.06379 -39.68366 1.000 59.02125 429 ALA A O 1
ATOM 3309 N N . ILE A 1 444 ? 44.81258 -0.78472 -37.60230 1.000 58.72796 430 ILE A N 1
ATOM 3310 C CA . ILE A 1 444 ? 45.25537 -2.09116 -38.07950 1.000 55.26630 430 ILE A CA 1
ATOM 3311 C C . ILE A 1 444 ? 44.16302 -2.75553 -38.90863 1.000 55.78050 430 ILE A C 1
ATOM 3312 O O . ILE A 1 444 ? 44.42556 -3.29753 -39.98793 1.000 69.10965 430 ILE A O 1
ATOM 3317 N N . LEU A 1 445 ? 42.91962 -2.71697 -38.42303 1.000 59.44247 431 LEU A N 1
ATOM 3318 C CA . LEU A 1 445 ? 41.82145 -3.31842 -39.17428 1.000 57.53578 431 LEU A CA 1
ATOM 3319 C C . LEU A 1 445 ? 41.56878 -2.57404 -40.47867 1.000 56.86745 431 LEU A C 1
ATOM 3320 O O . LEU A 1 445 ? 41.28383 -3.19637 -41.50844 1.000 59.65968 431 LEU A O 1
ATOM 3325 N N . ALA A 1 446 ? 41.67119 -1.24248 -40.45559 1.000 59.72624 432 ALA A N 1
ATOM 3326 C CA . ALA A 1 446 ? 41.41993 -0.45466 -41.65668 1.000 62.19468 432 ALA A CA 1
ATOM 3327 C C . ALA A 1 446 ? 42.48605 -0.70140 -42.71442 1.000 74.06186 432 ALA A C 1
ATOM 3328 O O . ALA A 1 446 ? 42.18120 -0.74142 -43.91088 1.000 87.62579 432 ALA A O 1
ATOM 3330 N N . GLU A 1 447 ? 43.74152 -0.86631 -42.29742 1.000 71.03098 433 GLU A N 1
ATOM 3331 C CA . GLU A 1 447 ? 44.79558 -1.17285 -43.25570 1.000 62.57396 433 GLU A CA 1
ATOM 3332 C C . GLU A 1 447 ? 44.73743 -2.61929 -43.72707 1.000 61.78413 433 GLU A C 1
ATOM 3333 O O . GLU A 1 447 ? 45.07495 -2.90455 -44.88140 1.000 60.71390 433 GLU A O 1
ATOM 3339 N N . LYS A 1 448 ? 44.29993 -3.53452 -42.86119 1.000 65.59371 434 LYS A N 1
ATOM 3340 C CA . LYS A 1 448 ? 44.36739 -4.95793 -43.16603 1.000 61.26091 434 LYS A CA 1
ATOM 3341 C C . LYS A 1 448 ? 43.20099 -5.42695 -44.02629 1.000 75.64983 434 LYS A C 1
ATOM 3342 O O . LYS A 1 448 ? 43.35800 -6.37092 -44.80901 1.000 74.11727 434 LYS A O 1
ATOM 3348 N N . TYR A 1 449 ? 42.03402 -4.79475 -43.90050 1.000 79.42276 435 TYR A N 1
ATOM 3349 C CA . TYR A 1 449 ? 40.84334 -5.20342 -44.63632 1.000 81.62659 435 TYR A CA 1
ATOM 3350 C C . TYR A 1 449 ? 40.28958 -4.06533 -45.48655 1.000 90.40488 435 TYR A C 1
ATOM 3351 O O . TYR A 1 449 ? 39.07661 -3.95297 -45.67428 1.000 105.60971 435 TYR A O 1
ATOM 3360 N N . ALA A 1 450 ? 41.17077 -3.21668 -46.00914 1.000 8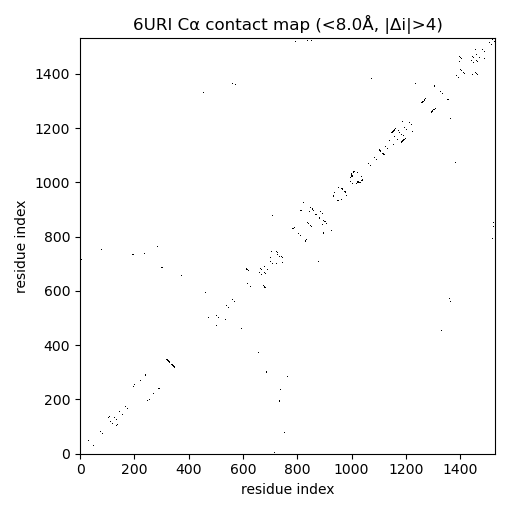3.96690 436 ALA A N 1
ATOM 3361 C CA . ALA A 1 450 ? 40.75404 -2.12574 -46.88239 1.000 80.45679 436 ALA A CA 1
ATOM 3362 C C . ALA A 1 450 ? 40.39861 -2.68022 -48.25489 1.000 90.66267 436 ALA A C 1
ATOM 3363 O O . ALA A 1 450 ? 41.28235 -3.07837 -49.02040 1.000 110.14345 436 ALA A O 1
ATOM 3365 N N . VAL A 1 451 ? 39.10283 -2.72076 -48.56424 1.000 97.24276 437 VAL A N 1
ATOM 3366 C CA . VAL A 1 451 ? 38.66683 -3.02239 -49.92185 1.000 89.93323 437 VAL A CA 1
ATOM 3367 C C . VAL A 1 451 ? 38.64041 -1.77213 -50.79128 1.000 74.25960 437 VAL A C 1
ATOM 3368 O O . VAL A 1 451 ? 38.62447 -1.88388 -52.02540 1.000 96.41127 437 VAL A O 1
ATOM 3372 N N . ASP A 1 452 ? 38.64821 -0.58977 -50.18153 1.000 76.83419 438 ASP A N 1
ATOM 3373 C CA . ASP A 1 452 ? 38.57008 0.67681 -50.90177 1.000 89.84437 438 ASP A CA 1
ATOM 3374 C C . ASP A 1 452 ? 39.36326 1.68286 -50.07905 1.000 100.31783 438 ASP A C 1
ATOM 3375 O O . ASP A 1 452 ? 38.90386 2.10680 -49.01591 1.000 105.13692 438 ASP A O 1
ATOM 3380 N N . TYR A 1 453 ? 40.55240 2.05653 -50.55962 1.000 87.94672 439 TYR A N 1
ATOM 3381 C CA . TYR A 1 453 ? 41.47838 2.82495 -49.73165 1.000 74.61423 439 TYR A CA 1
ATOM 3382 C C . TYR A 1 453 ? 40.96347 4.22397 -49.41338 1.000 86.73598 439 TYR A C 1
ATOM 3383 O O . TYR A 1 453 ? 41.43586 4.84330 -48.44710 1.000 113.58293 439 TYR A O 1
ATOM 3392 N N . THR A 1 454 ? 40.00088 4.72887 -50.19097 1.000 77.06564 440 THR A N 1
ATOM 3393 C CA . THR A 1 454 ? 39.29921 5.93980 -49.78470 1.000 83.05454 440 THR A CA 1
ATOM 3394 C C . THR A 1 454 ? 38.63773 5.74128 -48.42494 1.000 78.44583 440 THR A C 1
ATOM 3395 O O . THR A 1 454 ? 38.62598 6.65922 -47.59363 1.000 71.22303 440 THR A O 1
ATOM 3399 N N . TRP A 1 455 ? 38.15303 4.52564 -48.15245 1.000 74.28542 441 TRP A N 1
ATOM 3400 C CA . TRP A 1 455 ? 37.60319 4.22462 -46.83899 1.000 66.69252 441 TRP A CA 1
ATOM 3401 C C . TRP A 1 455 ? 38.69100 4.18947 -45.77663 1.000 62.65872 441 TRP A C 1
ATOM 3402 O O . TRP A 1 455 ? 38.44581 4.59446 -44.64100 1.000 62.61601 441 TRP A O 1
ATOM 3413 N N . TYR A 1 456 ? 39.89570 3.73036 -46.12515 1.000 62.74255 442 TYR A N 1
ATOM 3414 C CA . TYR A 1 456 ? 41.00087 3.73204 -45.16858 1.000 57.67132 442 TYR A CA 1
ATOM 3415 C C . TYR A 1 456 ? 41.35354 5.15183 -44.73802 1.000 65.04157 442 TYR A C 1
ATOM 3416 O O . TYR A 1 456 ? 41.46362 5.44784 -43.53389 1.000 76.56835 442 TYR A O 1
ATOM 3425 N N . VAL A 1 457 ? 41.55115 6.04466 -45.71407 1.000 61.72561 443 VAL A N 1
ATOM 3426 C CA . VAL A 1 457 ? 41.91218 7.41752 -45.37023 1.000 80.04447 443 VAL A CA 1
ATOM 3427 C C . VAL A 1 457 ? 40.77369 8.09042 -44.61054 1.000 100.35893 443 VAL A C 1
ATOM 3428 O O . VAL A 1 457 ? 41.00585 8.77780 -43.60631 1.000 108.72125 443 VAL A O 1
ATOM 3432 N N . ASP A 1 458 ? 39.52389 7.86852 -45.04188 1.000 94.17118 444 ASP A N 1
ATOM 3433 C CA . ASP A 1 458 ? 38.38559 8.40639 -44.30108 1.000 68.23137 444 ASP A CA 1
ATOM 3434 C C . ASP A 1 458 ? 38.36055 7.89146 -42.86588 1.000 65.73265 444 ASP A C 1
ATOM 3435 O O . ASP A 1 458 ? 38.12217 8.65932 -41.92672 1.000 72.84661 444 ASP A O 1
ATOM 3440 N N . THR A 1 459 ? 38.62243 6.59617 -42.67710 1.000 64.09343 445 THR A N 1
ATOM 3441 C CA . THR A 1 459 ? 38.50614 5.98056 -41.36054 1.000 82.71043 445 THR A CA 1
ATOM 3442 C C . THR A 1 459 ? 39.52621 6.55758 -40.39341 1.000 76.46391 445 THR A C 1
ATOM 3443 O O . THR A 1 459 ? 39.19110 6.94144 -39.26444 1.000 89.73584 445 THR A O 1
ATOM 3447 N N . ILE A 1 460 ? 40.78908 6.63666 -40.81056 1.000 59.83612 446 ILE A N 1
ATOM 3448 C CA . ILE A 1 460 ? 41.74556 7.12747 -39.82186 1.000 82.62400 446 ILE A CA 1
ATOM 3449 C C . ILE A 1 460 ? 41.75616 8.64696 -39.74391 1.000 74.27731 446 ILE A C 1
ATOM 3450 O O . ILE A 1 460 ? 42.20524 9.20210 -38.73211 1.000 85.59698 446 ILE A O 1
ATOM 3455 N N . LEU A 1 461 ? 41.18868 9.34584 -40.73097 1.000 82.43327 447 LEU A N 1
ATOM 3456 C CA . LEU A 1 461 ? 40.90580 10.76067 -40.52324 1.000 78.86419 447 LEU A CA 1
ATOM 3457 C C . LEU A 1 461 ? 39.80361 10.93755 -39.48568 1.000 91.34306 447 LEU A C 1
ATOM 3458 O O . LEU A 1 461 ? 39.82916 11.88487 -38.69017 1.000 98.67512 447 LEU A O 1
ATOM 3463 N N . ASN A 1 462 ? 38.83352 10.02147 -39.47514 1.000 79.57888 448 ASN A N 1
ATOM 3464 C CA . ASN A 1 462 ? 37.83394 9.99861 -38.41399 1.000 78.96737 448 ASN A CA 1
ATOM 3465 C C . ASN A 1 462 ? 38.50082 9.78124 -37.06196 1.000 81.66092 448 ASN A C 1
ATOM 3466 O O . ASN A 1 462 ? 38.16647 10.44850 -36.07185 1.000 89.24882 448 ASN A O 1
ATOM 3471 N N . LEU A 1 463 ? 39.44737 8.83903 -37.01316 1.000 65.66970 449 LEU A N 1
ATOM 3472 C CA . LEU A 1 463 ? 40.27658 8.64151 -35.82447 1.000 62.18427 449 LEU A CA 1
ATOM 3473 C C . LEU A 1 463 ? 40.91505 9.94452 -35.36108 1.000 73.43627 449 LEU A C 1
ATOM 3474 O O . LEU A 1 463 ? 40.87817 10.28139 -34.17338 1.000 63.79503 449 LEU A O 1
ATOM 3479 N N . ILE A 1 464 ? 41.52921 10.68051 -36.28823 1.000 96.57322 450 ILE A N 1
ATOM 3480 C CA . ILE A 1 464 ? 42.21481 11.91226 -35.90528 1.000 75.64498 450 ILE A CA 1
ATOM 3481 C C . ILE A 1 464 ? 41.21865 12.94612 -35.39786 1.000 63.80879 450 ILE A C 1
ATOM 3482 O O . ILE A 1 464 ? 41.50349 13.69080 -34.45353 1.000 64.65578 450 ILE A O 1
ATOM 3487 N N . ARG A 1 465 ? 40.04507 13.02070 -36.02564 1.000 72.05485 451 ARG A N 1
ATOM 3488 C CA . ARG A 1 465 ? 39.00934 13.94560 -35.57256 1.000 91.90646 451 ARG A CA 1
ATOM 3489 C C . ARG A 1 465 ? 38.59667 13.65084 -34.13439 1.000 97.32701 451 ARG A C 1
ATOM 3490 O O . ARG A 1 465 ? 38.61523 14.53946 -33.27388 1.000 99.86795 451 ARG A O 1
ATOM 3498 N N . ILE A 1 466 ? 38.21553 12.40373 -33.85748 1.000 86.06261 452 ILE A N 1
ATOM 3499 C CA . ILE A 1 466 ? 37.74319 12.01694 -32.53121 1.000 96.91044 452 ILE A CA 1
ATOM 3500 C C . ILE A 1 466 ? 38.89323 12.04568 -31.53742 1.000 101.31021 452 ILE A C 1
ATOM 3501 O O . ILE A 1 466 ? 38.93023 12.86630 -30.61467 1.000 106.15127 452 ILE A O 1
ATOM 3506 N N . ALA A 1 467 ? 39.84167 11.14492 -31.75163 1.000 92.31429 453 ALA A N 1
ATOM 3507 C CA . ALA A 1 467 ? 41.10344 11.03321 -31.03854 1.000 62.67389 453 ALA A CA 1
ATOM 3508 C C . ALA A 1 467 ? 42.06385 12.04971 -31.62457 1.000 86.60702 453 ALA A C 1
ATOM 3509 O O . ALA A 1 467 ? 41.65958 13.16088 -31.97419 1.000 96.29241 453 ALA A O 1
ATOM 3511 N N . GLY A 1 468 ? 43.35709 11.73598 -31.58623 1.000 87.69698 454 GLY A N 1
ATOM 3512 C CA . GLY A 1 468 ? 44.40154 12.56577 -32.16210 1.000 94.19542 454 GLY A CA 1
ATOM 3513 C C . GLY A 1 468 ? 45.49795 12.85282 -31.16398 1.000 102.36708 454 GLY A C 1
ATOM 3514 O O . GLY A 1 468 ? 46.65388 13.05366 -31.54608 1.000 103.72864 454 GLY A O 1
ATOM 3515 N N . ASP A 1 469 ? 45.14239 12.87719 -29.88886 1.000 106.41089 455 ASP A N 1
ATOM 3516 C CA . ASP A 1 469 ? 46.09303 12.72576 -28.80901 1.000 82.00924 455 ASP A CA 1
ATOM 3517 C C . ASP A 1 469 ? 46.42047 11.25899 -28.60008 1.000 82.68199 455 ASP A C 1
ATOM 3518 O O . ASP A 1 469 ? 47.40627 10.93555 -27.93236 1.000 106.57817 455 ASP A O 1
ATOM 3523 N N . TYR A 1 470 ? 45.61118 10.37841 -29.18863 1.000 84.62753 456 TYR A N 1
ATOM 3524 C CA . TYR A 1 470 ? 45.71330 8.93704 -29.04319 1.000 76.54473 456 TYR A CA 1
ATOM 3525 C C . TYR A 1 470 ? 46.05277 8.24584 -30.34892 1.000 79.17553 456 TYR A C 1
ATOM 3526 O O . TYR A 1 470 ? 46.17324 7.01700 -30.37347 1.000 102.21315 456 TYR A O 1
ATOM 3535 N N . VAL A 1 471 ? 46.20895 8.99257 -31.42977 1.000 72.81864 457 VAL A N 1
ATOM 3536 C CA . VAL A 1 471 ? 46.76536 8.44148 -32.65346 1.000 84.47627 457 VAL A CA 1
ATOM 3537 C C . VAL A 1 471 ? 48.27280 8.63595 -32.59275 1.000 75.21154 457 VAL A C 1
ATOM 3538 O O . VAL A 1 471 ? 48.76740 9.73115 -32.29318 1.000 59.11654 457 VAL A O 1
ATOM 3542 N N . SER A 1 472 ? 49.00373 7.55105 -32.79123 1.000 70.18121 458 SER A N 1
ATOM 3543 C CA . SER A 1 472 ? 50.43039 7.59839 -32.54936 1.000 61.31590 458 SER A CA 1
ATOM 3544 C C . SER A 1 472 ? 51.16924 8.14360 -33.76393 1.000 68.65899 458 SER A C 1
ATOM 3545 O O . SER A 1 472 ? 50.58876 8.43707 -34.81227 1.000 69.95374 458 SER A O 1
ATOM 3548 N N . GLU A 1 473 ? 52.47741 8.30302 -33.58299 1.000 66.21244 459 GLU A N 1
ATOM 3549 C CA . GLU A 1 473 ? 53.37139 8.61348 -34.68792 1.000 61.86855 459 GLU A CA 1
ATOM 3550 C C . GLU A 1 473 ? 53.18556 7.62122 -35.82348 1.000 78.08348 459 GLU A C 1
ATOM 3551 O O . GLU A 1 473 ? 53.05106 8.00222 -36.99027 1.000 86.13234 459 GLU A O 1
ATOM 3557 N N . GLU A 1 474 ? 53.17317 6.33402 -35.48208 1.000 68.82085 460 GLU A N 1
ATOM 3558 C CA . GLU A 1 474 ? 53.13670 5.27334 -36.48050 1.000 63.94530 460 GLU A CA 1
ATOM 3559 C C . GLU A 1 474 ? 51.86339 5.31795 -37.31626 1.000 61.57948 460 GLU A C 1
ATOM 3560 O O . GLU A 1 474 ? 51.89992 5.06070 -38.52460 1.000 71.47250 460 GLU A O 1
ATOM 3566 N N . VAL A 1 475 ? 50.73596 5.67625 -36.70330 1.000 52.78661 461 VAL A N 1
ATOM 3567 C CA . VAL A 1 475 ? 49.46813 5.68573 -37.42704 1.000 58.27110 461 VAL A CA 1
ATOM 3568 C C . VAL A 1 475 ? 49.45719 6.78853 -38.48810 1.000 62.57118 461 VAL A C 1
ATOM 3569 O O . VAL A 1 475 ? 49.16684 6.53735 -39.67328 1.000 74.81680 461 VAL A O 1
ATOM 3573 N N . TRP A 1 476 ? 49.83060 8.01134 -38.10653 1.000 49.23475 462 TRP A N 1
ATOM 3574 C CA . TRP A 1 476 ? 49.82598 9.07335 -39.10247 1.000 59.52699 462 TRP A CA 1
ATOM 3575 C C . TRP A 1 476 ? 51.04785 9.03185 -40.01630 1.000 60.29734 462 TRP A C 1
ATOM 3576 O O . TRP A 1 476 ? 51.05092 9.72203 -41.03955 1.000 73.93417 462 TRP A O 1
ATOM 3587 N N . TYR A 1 477 ? 52.08138 8.24723 -39.69076 1.000 46.75580 463 TYR A N 1
ATOM 3588 C CA . TYR A 1 477 ? 53.07626 7.92375 -40.71091 1.000 58.25342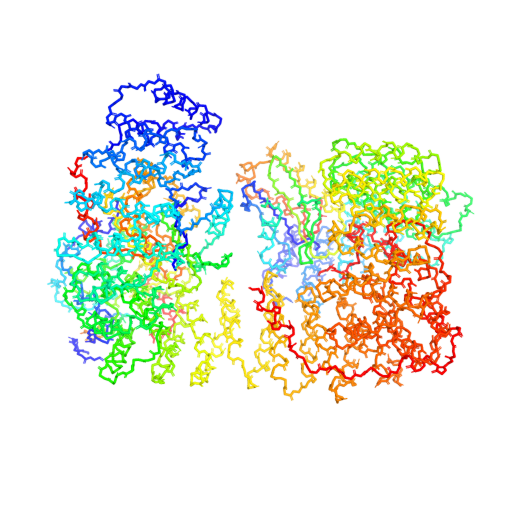 463 TYR A CA 1
ATOM 3589 C C . TYR A 1 477 ? 52.49451 6.98193 -41.74985 1.000 71.05918 463 TYR A C 1
ATOM 3590 O O . TYR A 1 477 ? 52.70521 7.16775 -42.95578 1.000 83.13883 463 TYR A O 1
ATOM 3599 N N . ARG A 1 478 ? 51.80153 5.93758 -41.28771 1.000 92.42619 464 ARG A N 1
ATOM 3600 C CA . ARG A 1 478 ? 51.28178 4.92083 -42.18812 1.000 84.55482 464 ARG A CA 1
ATOM 3601 C C . ARG A 1 478 ? 50.28489 5.51201 -43.17059 1.000 74.92484 464 ARG A C 1
ATOM 3602 O O . ARG A 1 478 ? 50.23839 5.08529 -44.33282 1.000 81.63925 464 ARG A O 1
ATOM 3610 N N . VAL A 1 479 ? 49.48997 6.49994 -42.74174 1.000 74.40637 465 VAL A N 1
ATOM 3611 C CA . VAL A 1 479 ? 48.57244 7.10475 -43.71156 1.000 75.41416 465 VAL A CA 1
ATOM 3612 C C . VAL A 1 479 ? 49.34884 7.75491 -44.85416 1.000 69.42415 465 VAL A C 1
ATOM 3613 O O . VAL A 1 479 ? 48.98556 7.61257 -46.02944 1.000 81.90981 465 VAL A O 1
ATOM 3617 N N . ILE A 1 480 ? 50.44492 8.44845 -44.53603 1.000 49.43118 466 ILE A N 1
ATOM 3618 C CA . ILE A 1 480 ? 51.22310 9.11742 -45.57434 1.000 50.16143 466 ILE A CA 1
ATOM 3619 C C . ILE A 1 480 ? 51.89363 8.09237 -46.47769 1.000 62.56939 466 ILE A C 1
ATOM 3620 O O . ILE A 1 480 ? 51.92289 8.25109 -47.70392 1.000 70.25171 466 ILE A O 1
ATOM 3625 N N . GLN A 1 481 ? 52.43972 7.02707 -45.88740 1.000 57.44072 467 GLN A N 1
ATOM 3626 C CA . GLN A 1 481 ? 53.06902 5.97592 -46.68399 1.000 57.49928 467 GLN A CA 1
ATOM 3627 C C . GLN A 1 481 ? 52.07700 5.37093 -47.67102 1.000 59.69594 467 GLN A C 1
ATOM 3628 O O . GLN A 1 481 ? 52.39222 5.17481 -48.85388 1.000 61.03002 467 GLN A O 1
ATOM 3634 N N . ILE A 1 482 ? 50.86081 5.08057 -47.20071 1.000 62.65815 468 ILE A N 1
ATOM 3635 C CA . ILE A 1 482 ? 49.86901 4.44977 -48.06400 1.000 71.45219 468 ILE A CA 1
ATOM 3636 C C . ILE A 1 482 ? 49.37206 5.41961 -49.12916 1.000 65.29462 468 ILE A C 1
ATOM 3637 O O . ILE A 1 482 ? 49.08967 5.01092 -50.26129 1.000 67.48612 468 ILE A O 1
ATOM 3642 N N . VAL A 1 483 ? 49.26955 6.71082 -48.80674 1.000 60.35020 469 VAL A N 1
ATOM 3643 C CA . VAL A 1 483 ? 48.88737 7.68302 -49.82778 1.000 76.36375 469 VAL A CA 1
ATOM 3644 C C . VAL A 1 483 ? 49.96536 7.78043 -50.90282 1.000 65.66349 469 VAL A C 1
ATOM 3645 O O . VAL A 1 483 ? 49.66178 7.85798 -52.10008 1.000 60.48241 469 VAL A O 1
ATOM 3649 N N . ILE A 1 484 ? 51.23869 7.76399 -50.49705 1.000 68.17330 470 ILE A N 1
ATOM 3650 C CA . ILE A 1 484 ? 52.33260 7.81030 -51.46628 1.000 66.61553 470 ILE A CA 1
ATOM 3651 C C . ILE A 1 484 ? 52.30543 6.57912 -52.36424 1.000 67.85987 470 ILE A C 1
ATOM 3652 O O . ILE A 1 484 ? 52.48402 6.67793 -53.58482 1.000 89.48169 470 ILE A O 1
ATOM 3657 N N . ASN A 1 485 ? 52.07763 5.40047 -51.77902 1.000 55.85484 471 ASN A N 1
ATOM 3658 C CA . ASN A 1 485 ? 52.14872 4.16962 -52.56165 1.000 70.89749 471 ASN A CA 1
ATOM 3659 C C . ASN A 1 485 ? 50.91649 3.95049 -53.43446 1.000 83.81710 471 ASN A C 1
ATOM 3660 O O . ASN A 1 485 ? 51.03303 3.38175 -54.52585 1.000 94.28199 471 ASN A O 1
ATOM 3665 N N . ARG A 1 486 ? 49.74178 4.38519 -52.98359 1.000 71.78155 472 ARG A N 1
ATOM 3666 C CA . ARG A 1 486 ? 48.49772 4.20612 -53.72669 1.000 62.74602 472 ARG A CA 1
ATOM 3667 C C . ARG A 1 486 ? 48.29347 5.41021 -54.64036 1.000 70.72851 472 ARG A C 1
ATOM 3668 O O . ARG A 1 486 ? 47.92510 6.49431 -54.17744 1.000 75.19894 472 ARG A O 1
ATOM 3676 N N . ASP A 1 487 ? 48.52558 5.21807 -55.94068 1.000 73.71624 473 ASP A N 1
ATOM 3677 C CA . ASP A 1 487 ? 48.46981 6.32945 -56.88293 1.000 74.88559 473 ASP A CA 1
ATOM 3678 C C . ASP A 1 487 ? 47.05048 6.82104 -57.14188 1.000 94.04495 473 ASP A C 1
ATOM 3679 O O . ASP A 1 487 ? 46.87596 7.97792 -57.53916 1.000 115.94209 473 ASP A O 1
ATOM 3684 N N . ASP A 1 488 ? 46.03761 5.98377 -56.92510 1.000 80.12500 474 ASP A N 1
ATOM 3685 C CA . ASP A 1 488 ? 44.68166 6.27753 -57.37002 1.000 88.12725 474 ASP A CA 1
ATOM 3686 C C . ASP A 1 488 ? 43.79753 6.87995 -56.28111 1.000 76.52085 474 ASP A C 1
ATOM 3687 O O . ASP A 1 488 ? 42.59306 7.04344 -56.50067 1.000 91.49434 474 ASP A O 1
ATOM 3692 N N . VAL A 1 489 ? 44.35572 7.21173 -55.11780 1.000 73.67961 475 VAL A N 1
ATOM 3693 C CA . VAL A 1 489 ? 43.56999 7.82413 -54.04926 1.000 99.65130 475 VAL A CA 1
ATOM 3694 C C . VAL A 1 489 ? 44.24900 9.10371 -53.57932 1.000 93.39076 475 VAL A C 1
ATOM 3695 O O . VAL A 1 489 ? 43.87200 9.67805 -52.55151 1.000 102.86477 475 VAL A O 1
ATOM 3699 N N . GLN A 1 490 ? 45.24988 9.56222 -54.33272 1.000 74.59306 476 GLN A N 1
ATOM 3700 C CA . GLN A 1 490 ? 46.00478 10.74417 -53.92727 1.000 70.16514 476 GLN A CA 1
ATOM 3701 C C . GLN A 1 490 ? 45.14999 12.00547 -54.01555 1.000 88.33573 476 GLN A C 1
ATOM 3702 O O . GLN A 1 490 ? 45.13778 12.82611 -53.08860 1.000 92.74185 476 GLN A O 1
ATOM 3708 N N . GLY A 1 491 ? 44.42564 12.17680 -55.12443 1.000 93.89258 477 GLY A N 1
ATOM 3709 C CA . GLY A 1 491 ? 43.57628 13.34960 -55.26689 1.000 78.91903 477 GLY A CA 1
ATOM 3710 C C . GLY A 1 491 ? 42.45611 13.38767 -54.24759 1.000 79.56288 477 GLY A C 1
ATOM 3711 O O . GLY A 1 491 ? 42.12040 14.45240 -53.71526 1.000 83.87537 477 GLY A O 1
ATOM 3712 N N . TYR A 1 492 ? 41.85689 12.22788 -53.96625 1.000 97.91732 478 TYR A N 1
ATOM 3713 C CA . TYR A 1 492 ? 40.83908 12.16265 -52.92496 1.000 102.55781 478 TYR A CA 1
ATOM 3714 C C . TYR A 1 492 ? 41.42027 12.56611 -51.57956 1.000 90.58374 478 TYR A C 1
ATOM 3715 O O . TYR A 1 492 ? 40.79858 13.32106 -50.82499 1.000 106.71845 478 TYR A O 1
ATOM 3724 N N . ALA A 1 493 ? 42.59820 12.03468 -51.24471 1.000 70.86834 479 ALA A N 1
ATOM 3725 C CA . ALA A 1 493 ? 43.23173 12.39002 -49.98101 1.000 68.34938 479 ALA A CA 1
ATOM 3726 C C . ALA A 1 493 ? 43.47496 13.88954 -49.89734 1.000 85.35264 479 ALA A C 1
ATOM 3727 O O . ALA A 1 493 ? 43.19720 14.51276 -48.86667 1.000 97.04904 479 ALA A O 1
ATOM 3729 N N . ALA A 1 494 ? 43.96357 14.49028 -50.98571 1.000 88.60803 480 ALA A N 1
ATOM 3730 C CA . ALA A 1 494 ? 44.21430 15.92876 -50.99331 1.000 80.85082 480 ALA A CA 1
ATOM 3731 C C . ALA A 1 494 ? 42.93082 16.71630 -50.74986 1.000 98.65978 480 ALA A C 1
ATOM 3732 O O . ALA A 1 494 ? 42.87492 17.57310 -49.85864 1.000 97.68666 480 ALA A O 1
ATOM 3734 N N . LYS A 1 495 ? 41.88600 16.43548 -51.53501 1.000 106.39717 481 LYS A N 1
ATOM 3735 C CA . LYS A 1 495 ? 40.62366 17.16077 -51.39262 1.000 92.90467 481 LYS A CA 1
ATOM 3736 C C . LYS A 1 495 ? 40.03842 16.98985 -49.99295 1.000 88.90886 481 LYS A C 1
ATOM 3737 O O . LYS A 1 495 ? 39.64666 17.96967 -49.33936 1.000 87.34972 481 LYS A O 1
ATOM 3743 N N . THR A 1 496 ? 39.97516 15.74394 -49.51555 1.000 85.72978 482 THR A N 1
ATOM 3744 C CA . THR A 1 496 ? 39.35302 15.46331 -48.22768 1.000 97.30473 482 THR A CA 1
ATOM 3745 C C . THR A 1 496 ? 40.12754 16.10212 -47.08435 1.000 98.80130 482 THR A C 1
ATOM 3746 O O . THR A 1 496 ? 39.52778 16.65271 -46.15460 1.000 104.50810 482 THR A O 1
ATOM 3750 N N . VAL A 1 497 ? 41.45979 16.05940 -47.13673 1.000 90.86352 483 VAL A N 1
ATOM 3751 C CA . VAL A 1 497 ? 42.22702 16.63214 -46.04042 1.000 91.69056 483 VAL A CA 1
ATOM 3752 C C . VAL A 1 497 ? 42.21684 18.15710 -46.10810 1.000 84.93710 483 VAL A C 1
ATOM 3753 O O . VAL A 1 497 ? 42.30544 18.82196 -45.07185 1.000 76.22648 483 VAL A O 1
ATOM 3757 N N . PHE A 1 498 ? 42.06659 18.74101 -47.30124 1.000 78.72506 484 PHE A N 1
ATOM 3758 C CA . PHE A 1 498 ? 41.83470 20.18013 -47.38741 1.000 83.13490 484 PHE A CA 1
ATOM 3759 C C . PHE A 1 498 ? 40.53241 20.55478 -46.69187 1.000 108.00187 484 PHE A C 1
ATOM 3760 O O . PHE A 1 498 ? 40.48665 21.49011 -45.87937 1.000 122.69211 484 PHE A O 1
ATOM 3768 N N . GLU A 1 499 ? 39.45921 19.82103 -46.99718 1.000 104.38595 485 GLU A N 1
ATOM 3769 C CA . GLU A 1 499 ? 38.17838 20.08598 -46.34776 1.000 98.76633 485 GLU A CA 1
ATOM 3770 C C . GLU A 1 499 ? 38.26855 19.88355 -44.83817 1.000 91.26992 485 GLU A C 1
ATOM 3771 O O . GLU A 1 499 ? 37.67187 20.64189 -44.06465 1.000 96.45795 485 GLU A O 1
ATOM 3777 N N . ALA A 1 500 ? 39.01393 18.86716 -44.40059 1.000 83.96480 486 ALA A N 1
ATOM 3778 C CA . ALA A 1 500 ? 39.17128 18.62409 -42.97048 1.000 102.36087 486 ALA A CA 1
ATOM 3779 C C . ALA A 1 500 ? 39.96441 19.74078 -42.30358 1.000 104.71062 486 ALA A C 1
ATOM 3780 O O . ALA A 1 500 ? 39.68645 20.10720 -41.15604 1.000 112.85609 486 ALA A O 1
ATOM 3782 N N . LEU A 1 501 ? 40.96275 20.28646 -43.00183 1.000 83.74753 487 LEU A N 1
ATOM 3783 C CA . LEU A 1 501 ? 41.70142 21.42337 -42.46764 1.000 83.41646 487 LEU A CA 1
ATOM 3784 C C . LEU A 1 501 ? 40.82482 22.66342 -42.38171 1.000 101.92321 487 LEU A C 1
ATOM 3785 O O . LEU A 1 501 ? 41.01335 23.49335 -41.48474 1.000 113.34610 487 LEU A O 1
ATOM 3790 N N . GLN A 1 502 ? 39.86433 22.80730 -43.29668 1.000 103.44607 488 GLN A N 1
ATOM 3791 C CA . GLN A 1 502 ? 38.95384 23.94564 -43.22514 1.000 102.16071 488 GLN A CA 1
ATOM 3792 C C . GLN A 1 502 ? 37.95410 23.84690 -42.07711 1.000 106.83916 488 GLN A C 1
ATOM 3793 O O . GLN A 1 502 ? 37.14268 24.76562 -41.91594 1.000 107.35016 488 GLN A O 1
ATOM 3799 N N . ALA A 1 503 ? 37.98506 22.77112 -41.28570 1.000 119.14955 489 ALA A N 1
ATOM 3800 C CA . ALA A 1 503 ? 37.10437 22.65391 -40.13464 1.000 106.17907 489 ALA A CA 1
ATOM 3801 C C . ALA A 1 503 ? 37.41707 23.75141 -39.11813 1.000 115.49384 489 ALA A C 1
ATOM 3802 O O . ALA A 1 503 ? 38.53006 24.28347 -39.09017 1.000 124.40200 489 ALA A O 1
ATOM 3804 N N . PRO A 1 504 ? 36.44047 24.11628 -38.27810 1.000 141.26113 490 PRO A N 1
ATOM 3805 C CA . PRO A 1 504 ? 36.70042 25.17843 -37.28581 1.000 145.97448 490 PRO A CA 1
ATOM 3806 C C . PRO A 1 504 ? 37.87078 24.86990 -36.36718 1.000 135.72216 490 PRO A C 1
ATOM 3807 O O . PRO A 1 504 ? 38.80109 25.67936 -36.25566 1.000 112.82438 490 PRO A O 1
ATOM 3811 N N . ALA A 1 505 ? 37.85109 23.71692 -35.70371 1.000 124.00999 491 ALA A N 1
ATOM 3812 C CA . ALA A 1 505 ? 38.94611 23.27475 -34.85035 1.000 112.97836 491 ALA A CA 1
ATOM 3813 C C . ALA A 1 505 ? 39.45689 21.94129 -35.37413 1.000 108.67415 491 ALA A C 1
ATOM 3814 O O . ALA A 1 505 ? 38.71821 20.95062 -35.38196 1.000 122.63086 491 ALA A O 1
ATOM 3816 N N . CYS A 1 506 ? 40.71092 21.91878 -35.81656 1.000 97.84112 492 CYS A N 1
ATOM 3817 C CA . CYS A 1 506 ? 41.33476 20.71181 -36.33414 1.000 100.99753 492 CYS A CA 1
ATOM 3818 C C . CYS A 1 506 ? 42.54134 20.35293 -35.47879 1.000 90.04158 492 CYS A C 1
ATOM 3819 O O . CYS A 1 506 ? 43.19066 21.22550 -34.89408 1.000 115.97185 492 CYS A O 1
ATOM 3822 N N . HIS A 1 507 ? 42.83768 19.05899 -35.41202 1.000 78.74891 493 HIS A N 1
ATOM 3823 C CA . HIS A 1 507 ? 43.90279 18.58027 -34.54618 1.000 87.69175 493 HIS A CA 1
ATOM 3824 C C . HIS A 1 507 ? 45.27024 18.85090 -35.16186 1.000 83.12839 493 HIS A C 1
ATOM 3825 O O . HIS A 1 507 ? 45.41721 18.96783 -36.38148 1.000 82.10522 493 HIS A O 1
ATOM 3832 N N . GLU A 1 508 ? 46.27916 18.95089 -34.29195 1.000 85.48347 494 GLU A N 1
ATOM 3833 C CA . GLU A 1 508 ? 47.64476 19.17761 -34.75258 1.000 73.29093 494 GLU A CA 1
ATOM 3834 C C . GLU A 1 508 ? 48.15240 18.01879 -35.60250 1.000 87.06025 494 GLU A C 1
ATOM 3835 O O . GLU A 1 508 ? 48.94565 18.22905 -36.52767 1.000 64.16161 494 GLU A O 1
ATOM 3841 N N . ASN A 1 509 ? 47.71426 16.79222 -35.30642 1.000 62.93030 495 ASN A N 1
ATOM 3842 C CA . ASN A 1 509 ? 48.07269 15.65991 -36.15485 1.000 59.56083 495 ASN A CA 1
ATOM 3843 C C . ASN A 1 509 ? 47.39617 15.75857 -37.51670 1.000 75.99913 495 ASN A C 1
ATOM 3844 O O . ASN A 1 509 ? 47.98418 15.38073 -38.53970 1.000 57.88682 495 ASN A O 1
ATOM 3849 N N . LEU A 1 510 ? 46.16073 16.26582 -37.55224 1.000 79.93206 496 LEU A N 1
ATOM 3850 C CA . LEU A 1 510 ? 45.53957 16.56757 -38.83593 1.000 77.98526 496 LEU A CA 1
ATOM 3851 C C . LEU A 1 510 ? 46.32775 17.63631 -39.57689 1.000 80.21256 496 LEU A C 1
ATOM 3852 O O . LEU A 1 510 ? 46.45583 17.57991 -40.80222 1.000 84.58395 496 LEU A O 1
ATOM 3857 N N . VAL A 1 511 ? 46.87848 18.61068 -38.84917 1.000 82.28360 497 VAL A N 1
ATOM 3858 C CA . VAL A 1 511 ? 47.72470 19.61502 -39.48732 1.000 78.63304 497 VAL A CA 1
ATOM 3859 C C . VAL A 1 511 ? 48.95925 18.96019 -40.09372 1.000 90.05200 497 VAL A C 1
ATOM 3860 O O . VAL A 1 511 ? 49.33423 19.25570 -41.23156 1.000 93.52543 497 VAL A O 1
ATOM 3864 N N . LYS A 1 512 ? 49.59794 18.05000 -39.35389 1.000 78.89375 498 LYS A N 1
ATOM 3865 C CA . LYS A 1 512 ? 50.74834 17.31888 -39.88329 1.000 66.62220 498 LYS A CA 1
ATOM 3866 C C . LYS A 1 512 ? 50.38907 16.59153 -41.17702 1.000 72.67820 498 LYS A C 1
ATOM 3867 O O . LYS A 1 512 ? 51.01391 16.80025 -42.23102 1.000 87.13705 498 LYS A O 1
ATOM 3873 N N . VAL A 1 513 ? 49.37108 15.72870 -41.10606 1.000 69.09797 499 VAL A N 1
ATOM 3874 C CA . VAL A 1 513 ? 49.00663 14.89109 -42.24634 1.000 77.93057 499 VAL A CA 1
ATOM 3875 C C . VAL A 1 513 ? 48.58899 15.74759 -43.43570 1.000 75.28842 499 VAL A C 1
ATOM 3876 O O . VAL A 1 513 ? 48.99574 15.48995 -44.57584 1.000 73.63381 499 VAL A O 1
ATOM 3880 N N . GLY A 1 514 ? 47.77722 16.77938 -43.19337 1.000 81.60346 500 GLY A N 1
ATOM 3881 C CA . GLY A 1 514 ? 47.29733 17.60600 -44.28501 1.000 69.44310 500 GLY A CA 1
ATOM 3882 C C . GLY A 1 514 ? 48.38999 18.44939 -44.90491 1.000 68.97945 500 GLY A C 1
ATOM 3883 O O . GLY A 1 514 ? 48.46576 18.57012 -46.12937 1.000 83.17530 500 GLY A O 1
ATOM 3884 N N . GLY A 1 515 ? 49.24392 19.05234 -44.07300 1.000 68.02221 501 GLY A N 1
ATOM 3885 C CA . GLY A 1 515 ? 50.38084 19.78080 -44.59742 1.000 92.16363 501 GLY A CA 1
ATOM 3886 C C . GLY A 1 515 ? 51.24651 18.92224 -45.49277 1.000 84.71366 501 GLY A C 1
ATOM 3887 O O . GLY A 1 515 ? 51.65834 19.35770 -46.56667 1.000 79.13567 501 GLY A O 1
ATOM 3888 N N . TYR A 1 516 ? 51.50822 17.67887 -45.08552 1.000 70.37207 502 TYR A N 1
ATOM 3889 C CA . TYR A 1 516 ? 52.30373 16.81567 -45.95257 1.000 66.06509 502 TYR A CA 1
ATOM 3890 C C . TYR A 1 516 ? 51.56518 16.47845 -47.24383 1.000 80.42216 502 TYR A C 1
ATOM 3891 O O . TYR A 1 516 ? 52.10512 16.66117 -48.35070 1.000 90.46088 502 TYR A O 1
ATOM 3900 N N . ILE A 1 517 ? 50.33687 15.96643 -47.11914 1.000 68.24738 503 ILE A N 1
ATOM 3901 C CA . ILE A 1 517 ? 49.58484 15.54453 -48.29383 1.000 59.88537 503 ILE A CA 1
ATOM 3902 C C . ILE A 1 517 ? 49.48775 16.68758 -49.28798 1.000 80.25602 503 ILE A C 1
ATOM 3903 O O . ILE A 1 517 ? 49.58214 16.48000 -50.49739 1.000 88.53175 503 ILE A O 1
ATOM 3908 N N . LEU A 1 518 ? 49.31072 17.91461 -48.79345 1.000 81.56985 504 LEU A N 1
ATOM 3909 C CA . LEU A 1 518 ? 49.21501 19.07236 -49.67195 1.000 85.43607 504 LEU A CA 1
ATOM 3910 C C . LEU A 1 518 ? 50.56889 19.47962 -50.23739 1.000 78.91142 504 LEU A C 1
ATOM 3911 O O . LEU A 1 518 ? 50.68146 19.65475 -51.44689 1.000 69.60330 504 LEU A O 1
ATOM 3916 N N . GLY A 1 519 ? 51.61448 19.57759 -49.41664 1.000 82.83244 505 GLY A N 1
ATOM 3917 C CA . GLY A 1 519 ? 52.92171 19.86769 -49.97779 1.000 77.94975 505 GLY A CA 1
ATOM 3918 C C . GLY A 1 519 ? 53.36221 18.88871 -51.04567 1.000 87.87688 505 GLY A C 1
ATOM 3919 O O . GLY A 1 519 ? 54.25875 19.21517 -51.83203 1.000 71.90213 505 GLY A O 1
ATOM 3920 N N . GLU A 1 520 ? 52.75120 17.70695 -51.10322 1.000 94.27955 506 GLU A N 1
ATOM 3921 C CA . GLU A 1 520 ? 53.10665 16.72234 -52.12105 1.000 72.17142 506 GLU A CA 1
ATOM 3922 C C . GLU A 1 520 ? 52.11627 16.66288 -53.27686 1.000 81.30338 506 GLU A C 1
ATOM 3923 O O . GLU A 1 520 ? 52.52349 16.70004 -54.44256 1.000 77.80760 506 GLU A O 1
ATOM 3929 N N . PHE A 1 521 ? 50.81656 16.58626 -52.98547 1.000 78.24005 507 PHE A N 1
ATOM 3930 C CA . PHE A 1 521 ? 49.75173 16.41604 -53.96613 1.000 71.45010 507 PHE A CA 1
ATOM 3931 C C . PHE A 1 521 ? 48.71244 17.52819 -53.88263 1.000 76.48966 507 PHE A C 1
ATOM 3932 O O . PHE A 1 521 ? 47.52987 17.29149 -54.13251 1.000 100.32385 507 PHE A O 1
ATOM 3940 N N . GLY A 1 522 ? 49.12441 18.74434 -53.53262 1.000 73.33631 508 GLY A N 1
ATOM 3941 C CA . GLY A 1 522 ? 48.19662 19.84978 -53.53892 1.000 77.23124 508 GLY A CA 1
ATOM 3942 C C . GLY A 1 522 ? 48.03850 20.46933 -54.88732 1.000 90.13644 508 GLY A C 1
ATOM 3943 O O . GLY A 1 522 ? 47.16805 21.32023 -55.08257 1.000 114.59510 508 GLY A O 1
ATOM 3944 N N . ASN A 1 523 ? 48.89642 20.06423 -55.81958 1.000 86.80028 509 ASN A N 1
ATOM 3945 C CA . ASN A 1 523 ? 48.67924 20.38656 -57.21668 1.000 89.57929 509 ASN A CA 1
ATOM 3946 C C . ASN A 1 523 ? 47.43305 19.68981 -57.74521 1.000 92.20243 509 ASN A C 1
ATOM 3947 O O . ASN A 1 523 ? 46.76414 20.20970 -58.64249 1.000 112.85982 509 ASN A O 1
ATOM 3952 N N . LEU A 1 524 ? 47.08329 18.53721 -57.17277 1.000 84.20951 510 LEU A N 1
ATOM 3953 C CA . LEU A 1 524 ? 45.93296 17.76669 -57.62487 1.000 96.31689 510 LEU A CA 1
ATOM 3954 C C . LEU A 1 524 ? 44.60652 18.48302 -57.39962 1.000 109.43991 510 LEU A C 1
ATOM 3955 O O . LEU A 1 524 ? 43.57644 17.99714 -57.87884 1.000 114.70335 510 LEU A O 1
ATOM 3960 N N . ILE A 1 525 ? 44.59937 19.60575 -56.67657 1.000 107.85473 511 ILE A N 1
ATOM 3961 C CA . ILE A 1 525 ? 43.39659 20.40726 -56.48948 1.000 95.50378 511 ILE A CA 1
ATOM 3962 C C . ILE A 1 525 ? 43.63335 21.89381 -56.71137 1.000 102.67634 511 ILE A C 1
ATOM 3963 O O . ILE A 1 525 ? 42.69554 22.68190 -56.58146 1.000 129.61873 511 ILE A O 1
ATOM 3968 N N . ALA A 1 526 ? 44.85438 22.30482 -57.06791 1.000 97.72378 512 ALA A N 1
ATOM 3969 C CA . ALA A 1 526 ? 45.21380 23.72072 -57.02790 1.000 100.50881 512 ALA A CA 1
ATOM 3970 C C . ALA A 1 526 ? 44.46478 24.54770 -58.06600 1.000 109.78459 512 ALA A C 1
ATOM 3971 O O . ALA A 1 526 ? 44.28782 25.75638 -57.87495 1.000 122.16587 512 ALA A O 1
ATOM 3973 N N . GLY A 1 527 ? 44.02735 23.93111 -59.16577 1.000 132.12596 513 GLY A N 1
ATOM 3974 C CA . GLY A 1 527 ? 43.30473 24.67011 -60.18745 1.000 116.74294 513 GLY A CA 1
ATOM 3975 C C . GLY A 1 527 ? 41.99256 25.25373 -59.70859 1.000 121.41153 513 GLY A C 1
ATOM 3976 O O . GLY A 1 527 ? 41.50853 26.23191 -60.28893 1.000 127.82046 513 GLY A O 1
ATOM 3977 N N . ASP A 1 528 ? 41.40842 24.68088 -58.65911 1.000 138.75986 514 ASP A N 1
ATOM 3978 C CA . ASP A 1 528 ? 40.16198 25.18658 -58.10473 1.000 131.64847 514 ASP A CA 1
ATOM 3979 C C . ASP A 1 528 ? 40.42920 26.45749 -57.29847 1.000 130.68404 514 ASP A C 1
ATOM 3980 O O . ASP A 1 528 ? 41.40907 26.52274 -56.55142 1.000 124.03544 514 ASP A O 1
ATOM 3985 N N . PRO A 1 529 ? 39.58377 27.48280 -57.43870 1.000 131.46384 515 PRO A N 1
ATOM 3986 C CA . PRO A 1 529 ? 39.82479 28.72857 -56.68936 1.000 133.47344 515 PRO A CA 1
ATOM 3987 C C . PRO A 1 529 ? 39.73005 28.55773 -55.18362 1.000 140.96232 515 PRO A C 1
ATOM 3988 O O . PRO A 1 529 ? 40.51570 29.16721 -54.44791 1.000 155.63169 515 PRO A O 1
ATOM 3992 N N . ARG A 1 530 ? 38.78347 27.75161 -54.69717 1.000 129.13584 516 ARG A N 1
ATOM 3993 C CA . ARG A 1 530 ? 38.72069 27.49402 -53.26272 1.000 125.50124 516 ARG A CA 1
ATOM 3994 C C . ARG A 1 530 ? 39.92317 26.68774 -52.79186 1.000 119.29267 516 ARG A C 1
ATOM 3995 O O . ARG A 1 530 ? 40.34419 26.82095 -51.63757 1.000 114.52372 516 ARG A O 1
ATOM 4003 N N . SER A 1 531 ? 40.48825 25.85446 -53.66681 1.000 122.95460 517 SER A N 1
ATOM 4004 C CA . SER A 1 531 ? 41.70058 25.10069 -53.37540 1.000 118.59207 517 SER A CA 1
ATOM 4005 C C . SER A 1 531 ? 42.93537 25.74180 -54.00122 1.000 116.50286 517 SER A C 1
ATOM 4006 O O . SER A 1 531 ? 43.91263 25.04709 -54.29972 1.000 117.11570 517 SER A O 1
ATOM 4009 N N . SER A 1 532 ? 42.90704 27.05863 -54.20431 1.000 111.77258 518 SER A N 1
ATOM 4010 C CA . SER A 1 532 ? 43.99424 27.74840 -54.87648 1.000 112.22816 518 SER A CA 1
ATOM 4011 C C . SER A 1 532 ? 45.26419 27.70889 -54.02752 1.000 121.66693 518 SER A C 1
ATOM 4012 O O . SER A 1 532 ? 45.20643 27.47399 -52.81826 1.000 126.36008 518 SER A O 1
ATOM 4015 N N . PRO A 1 533 ? 46.43078 27.92542 -54.64789 1.000 124.09020 519 PRO A N 1
ATOM 4016 C CA . PRO A 1 533 ? 47.68486 27.87778 -53.87078 1.000 107.45711 519 PRO A CA 1
ATOM 4017 C C . PRO A 1 533 ? 47.72088 28.85370 -52.70633 1.000 120.64789 519 PRO A C 1
ATOM 4018 O O . PRO A 1 533 ? 48.11683 28.47551 -51.59478 1.000 122.38435 519 PRO A O 1
ATOM 4022 N N . LEU A 1 534 ? 47.32015 30.10780 -52.93039 1.000 122.95097 520 LEU A N 1
ATOM 4023 C CA . LEU A 1 534 ? 47.37767 31.09849 -51.86099 1.000 110.98010 520 LEU A CA 1
ATOM 4024 C C . LEU A 1 534 ? 46.36235 30.79817 -50.76415 1.000 111.09661 520 LEU A C 1
ATOM 4025 O O . LEU A 1 534 ? 46.64468 31.02997 -49.58209 1.000 115.84844 520 LEU A O 1
ATOM 4030 N N . ILE A 1 535 ? 45.18968 30.27079 -51.12900 1.000 112.51738 521 ILE A N 1
ATOM 4031 C CA . ILE A 1 535 ? 44.22594 29.83409 -50.12094 1.000 112.26098 521 ILE A CA 1
ATOM 4032 C C . ILE A 1 535 ? 44.82602 28.73605 -49.25300 1.000 110.29136 521 ILE A C 1
ATOM 4033 O O . ILE A 1 535 ? 44.69433 28.75446 -48.02314 1.000 104.71292 521 ILE A O 1
ATOM 4038 N N . GLN A 1 536 ? 45.49816 27.76535 -49.87842 1.000 102.48839 522 GLN A N 1
ATOM 4039 C CA . GLN A 1 536 ? 46.12371 26.68704 -49.11984 1.000 98.10341 522 GLN A CA 1
ATOM 4040 C C . GLN A 1 536 ? 47.21990 27.21640 -48.20513 1.000 98.60854 522 GLN A C 1
ATOM 4041 O O . GLN A 1 536 ? 47.33687 26.78597 -47.05142 1.000 99.84653 522 GLN A O 1
ATOM 4047 N N . PHE A 1 537 ? 48.03919 28.14622 -48.70260 1.000 95.18548 523 PHE A N 1
ATOM 4048 C CA . PHE A 1 537 ? 49.12288 28.67199 -47.87915 1.000 110.19097 523 PHE A CA 1
ATOM 4049 C C . PHE A 1 537 ? 48.58200 29.46172 -46.69421 1.000 119.35945 523 PHE A C 1
ATOM 4050 O O . PHE A 1 537 ? 49.09941 29.34444 -45.57676 1.000 117.82316 523 PHE A O 1
ATOM 4058 N N . ASN A 1 538 ? 47.53662 30.26425 -46.91287 1.000 113.85581 524 ASN A N 1
ATOM 4059 C CA . ASN A 1 538 ? 46.93311 30.99527 -45.80385 1.000 106.98758 524 ASN A CA 1
ATOM 4060 C C . ASN A 1 538 ? 46.27496 30.04628 -44.80984 1.000 112.57868 524 ASN A C 1
ATOM 4061 O O . ASN A 1 538 ? 46.33325 30.27450 -43.59646 1.000 120.73306 524 ASN A O 1
ATOM 4066 N N . LEU A 1 539 ? 45.65417 28.97029 -45.30166 1.000 108.85142 525 LEU A N 1
ATOM 4067 C CA . LEU A 1 539 ? 45.03010 28.00306 -44.40481 1.000 103.78397 525 LEU A CA 1
ATOM 4068 C C . LEU A 1 539 ? 46.07323 27.27451 -43.56752 1.000 93.71488 525 LEU A C 1
ATOM 4069 O O . LEU A 1 539 ? 45.83853 26.98140 -42.38938 1.000 93.02936 525 LEU A O 1
ATOM 4074 N N . LEU A 1 540 ? 47.23239 26.97721 -44.15770 1.000 90.39849 526 LEU A N 1
ATOM 4075 C CA . LEU A 1 540 ? 48.28952 26.30837 -43.40704 1.000 86.40690 526 LEU A CA 1
ATOM 4076 C C . LEU A 1 540 ? 48.93577 27.25062 -42.39919 1.000 99.39632 526 LEU A C 1
ATOM 4077 O O . LEU A 1 540 ? 49.19489 26.85956 -41.25500 1.000 86.76609 526 LEU A O 1
ATOM 4082 N N . HIS A 1 541 ? 49.20135 28.49670 -42.80016 1.000 108.24852 527 HIS A N 1
ATOM 4083 C CA . HIS A 1 541 ? 49.82963 29.44571 -41.88975 1.000 95.15803 527 HIS A CA 1
ATOM 4084 C C . HIS A 1 541 ? 48.86502 29.95724 -40.82917 1.000 102.51869 527 HIS A C 1
ATOM 4085 O O . HIS A 1 541 ? 49.31197 30.52495 -39.82680 1.000 122.62360 527 HIS A O 1
ATOM 4092 N N . SER A 1 542 ? 47.55684 29.77583 -41.02632 1.000 100.73533 528 SER A N 1
ATOM 4093 C CA . SER A 1 542 ? 46.59890 30.08374 -39.97253 1.000 104.32232 528 SER A CA 1
ATOM 4094 C C . SER A 1 542 ? 46.71011 29.11493 -38.80459 1.000 105.49731 528 SER A C 1
ATOM 4095 O O . SER A 1 542 ? 46.18916 29.40279 -37.72209 1.000 129.01636 528 SER A O 1
ATOM 4098 N N . LYS A 1 543 ? 47.37560 27.97695 -39.00319 1.000 94.88876 529 LYS A N 1
ATOM 4099 C CA . LYS A 1 543 ? 47.59913 26.99534 -37.95123 1.000 91.48297 529 LYS A CA 1
ATOM 4100 C C . LYS A 1 543 ? 49.07986 26.80827 -37.64940 1.000 89.28740 529 LYS A C 1
ATOM 4101 O O . LYS A 1 543 ? 49.43402 25.92390 -36.86282 1.000 129.93928 529 LYS A O 1
ATOM 4107 N N . PHE A 1 544 ? 49.95199 27.61956 -38.25135 1.000 90.14296 530 PHE A N 1
ATOM 4108 C CA . PHE A 1 544 ? 51.39016 27.41028 -38.11072 1.000 87.77698 530 PHE A CA 1
ATOM 4109 C C . PHE A 1 544 ? 51.85711 27.66637 -36.68267 1.000 108.84252 530 PHE A C 1
ATOM 4110 O O . PHE A 1 544 ? 52.63602 26.88142 -36.12901 1.000 98.47568 530 PHE A O 1
ATOM 4118 N N . HIS A 1 545 ? 51.39318 28.75606 -36.06870 1.000 112.70758 531 HIS A N 1
ATOM 4119 C CA . HIS A 1 545 ? 51.84977 29.11468 -34.73200 1.000 105.22194 531 HIS A CA 1
ATOM 4120 C C . HIS A 1 545 ? 51.09837 28.38266 -33.62910 1.000 106.85906 531 HIS A C 1
ATOM 4121 O O . HIS A 1 545 ? 51.56786 28.36724 -32.48603 1.000 117.20845 531 HIS A O 1
ATOM 4128 N N . LEU A 1 546 ? 49.94783 27.78211 -33.93844 1.000 104.17571 532 LEU A N 1
ATOM 4129 C CA . LEU A 1 546 ? 49.23066 27.01008 -32.92986 1.000 120.87118 532 LEU A CA 1
ATOM 4130 C C . LEU A 1 546 ? 49.95463 25.71200 -32.60039 1.000 108.37908 532 LEU A C 1
ATOM 4131 O O . LEU A 1 546 ? 49.79093 25.17223 -31.50026 1.000 110.03076 532 LEU A O 1
ATOM 4136 N N . CYS A 1 547 ? 50.75568 25.20507 -33.52883 1.000 86.08223 533 CYS A N 1
ATOM 4137 C CA . CYS A 1 547 ? 51.39162 23.90393 -33.40606 1.000 81.47444 533 CYS A CA 1
ATOM 4138 C C . CYS A 1 547 ? 52.82092 24.03886 -32.89305 1.000 83.79069 533 CYS A C 1
ATOM 4139 O O . CYS A 1 547 ? 53.42789 25.11186 -32.94016 1.000 90.79931 533 CYS A O 1
ATOM 4142 N N . SER A 1 548 ? 53.35461 22.92264 -32.40136 1.000 79.08127 534 SER A N 1
ATOM 4143 C CA . SER A 1 548 ? 54.68295 22.90421 -31.81114 1.000 81.95592 534 SER A CA 1
ATOM 4144 C C . SER A 1 548 ? 55.74939 22.79093 -32.89993 1.000 77.52156 534 SER A C 1
ATOM 4145 O O . SER A 1 548 ? 55.45783 22.76406 -34.09882 1.000 100.04609 534 SER A O 1
ATOM 4148 N N . VAL A 1 549 ? 57.00989 22.69901 -32.46457 1.000 78.20844 535 VAL A N 1
ATOM 4149 C CA . VAL A 1 549 ? 58.13076 22.83529 -33.40145 1.000 94.38326 535 VAL A CA 1
ATOM 4150 C C . VAL A 1 549 ? 58.18988 21.73826 -34.45954 1.000 72.65213 535 VAL A C 1
ATOM 4151 O O . VAL A 1 549 ? 58.52737 22.04998 -35.61326 1.000 87.11738 535 VAL A O 1
ATOM 4155 N N . PRO A 1 550 ? 57.87876 20.46190 -34.17970 1.000 77.47113 536 PRO A N 1
ATOM 4156 C CA . PRO A 1 550 ? 57.95835 19.47906 -35.27746 1.000 69.39223 536 PRO A CA 1
ATOM 4157 C C . PRO A 1 550 ? 56.94219 19.73795 -36.37532 1.000 67.87359 536 PRO A C 1
ATOM 4158 O O . PRO A 1 550 ? 57.27013 19.62420 -37.56647 1.000 71.28767 536 PRO A O 1
ATOM 4162 N N . THR A 1 551 ? 55.70923 20.08798 -36.00268 1.000 75.23081 537 THR A N 1
ATOM 4163 C CA . THR A 1 551 ? 54.70762 20.43548 -37.00273 1.000 74.58742 537 THR A CA 1
ATOM 4164 C C . THR A 1 551 ? 55.12259 21.67514 -37.78316 1.000 97.66708 537 THR A C 1
ATOM 4165 O O . THR A 1 551 ? 54.88208 21.76522 -38.99090 1.000 110.55744 537 THR A O 1
ATOM 4169 N N . ARG A 1 552 ? 55.76559 22.63558 -37.11521 1.000 89.66598 538 ARG A N 1
ATOM 4170 C CA . ARG A 1 552 ? 56.22140 23.83186 -37.81572 1.000 81.45137 538 ARG A CA 1
ATOM 4171 C C . ARG A 1 552 ? 57.33948 23.50870 -38.80212 1.000 85.32790 538 ARG A C 1
ATOM 4172 O O . ARG A 1 552 ? 57.41166 24.10684 -39.87972 1.000 96.10979 538 ARG A O 1
ATOM 4180 N N . ALA A 1 553 ? 58.21018 22.55380 -38.46681 1.000 69.48024 539 ALA A N 1
ATOM 4181 C CA . ALA A 1 553 ? 59.25568 22.15563 -39.40800 1.000 83.45215 539 ALA A CA 1
ATOM 4182 C C . ALA A 1 553 ? 58.66758 21.41675 -40.60656 1.000 76.95937 539 ALA A C 1
ATOM 4183 O O . ALA A 1 553 ? 59.07580 21.64318 -41.75901 1.000 64.92129 539 ALA A O 1
ATOM 4185 N N . LEU A 1 554 ? 57.71168 20.52189 -40.35000 1.000 74.12353 540 LEU A N 1
ATOM 4186 C CA . LEU A 1 554 ? 56.99615 19.87448 -41.44348 1.000 61.20010 540 LEU A CA 1
ATOM 4187 C C . LEU A 1 554 ? 56.30832 20.90807 -42.32833 1.000 63.14763 540 LEU A C 1
ATOM 4188 O O . LEU A 1 554 ? 56.29979 20.78192 -43.55958 1.000 78.03578 540 LEU A O 1
ATOM 4193 N N . LEU A 1 555 ? 55.75261 21.95821 -41.71850 1.000 65.95055 541 LEU A N 1
ATOM 4194 C CA . LEU A 1 555 ? 55.09577 23.00326 -42.49439 1.000 84.51480 541 LEU A CA 1
ATOM 4195 C C . LEU A 1 555 ? 56.09504 23.85409 -43.26713 1.000 70.10462 541 LEU A C 1
ATOM 4196 O O . LEU A 1 555 ? 55.76285 24.36078 -44.33778 1.000 71.44817 541 LEU A O 1
ATOM 4201 N N . LEU A 1 556 ? 57.31262 24.02957 -42.74997 1.000 70.29377 542 LEU A N 1
ATOM 4202 C CA . LEU A 1 556 ? 58.34406 24.71505 -43.52758 1.000 71.58347 542 LEU A CA 1
ATOM 4203 C C . LEU A 1 556 ? 58.71965 23.91123 -44.76723 1.000 70.46891 542 LEU A C 1
ATOM 4204 O O . LEU A 1 556 ? 58.90916 24.47712 -45.85626 1.000 70.43876 542 LEU A O 1
ATOM 4209 N N . SER A 1 557 ? 58.84443 22.58926 -44.61484 1.000 78.41518 543 SER A N 1
ATOM 4210 C CA . SER A 1 557 ? 59.03268 21.73555 -45.78630 1.000 64.11013 543 SER A CA 1
ATOM 4211 C C . SER A 1 557 ? 57.87200 21.88731 -46.76461 1.000 85.56455 543 SER A C 1
ATOM 4212 O O . SER A 1 557 ? 58.07903 22.01870 -47.98008 1.000 65.35004 543 SER A O 1
ATOM 4215 N N . THR A 1 558 ? 56.64203 21.88712 -46.24510 1.000 86.23502 544 THR A N 1
ATOM 4216 C CA . THR A 1 558 ? 55.46963 22.08902 -47.09173 1.000 75.53906 544 THR A CA 1
ATOM 4217 C C . THR A 1 558 ? 55.52320 23.43571 -47.80721 1.000 82.40905 544 THR A C 1
ATOM 4218 O O . THR A 1 558 ? 55.11546 23.54923 -48.96781 1.000 80.73919 544 THR A O 1
ATOM 4222 N N . TYR A 1 559 ? 56.03911 24.46535 -47.13501 1.000 83.33622 545 TYR A N 1
ATOM 4223 C CA . TYR A 1 559 ? 56.05805 25.80313 -47.71780 1.000 91.61510 545 TYR A CA 1
ATOM 4224 C C . TYR A 1 559 ? 57.08888 25.91155 -48.83217 1.000 93.01109 545 TYR A C 1
ATOM 4225 O O . TYR A 1 559 ? 56.83546 26.55693 -49.85605 1.000 94.30048 545 TYR A O 1
ATOM 4234 N N . ILE A 1 560 ? 58.26318 25.30170 -48.65461 1.000 73.28984 546 ILE A N 1
ATOM 4235 C CA . ILE A 1 560 ? 59.21785 25.32819 -49.76118 1.000 73.45668 546 ILE A CA 1
ATOM 4236 C C . ILE A 1 560 ? 58.69479 24.48483 -50.92068 1.000 83.69215 546 ILE A C 1
ATOM 4237 O O . ILE A 1 560 ? 58.90751 24.82460 -52.09769 1.000 73.99506 546 ILE A O 1
ATOM 4242 N N . LYS A 1 561 ? 57.96669 23.40290 -50.61847 1.000 77.38368 547 LYS A N 1
ATOM 4243 C CA . LYS A 1 561 ? 57.31823 22.64242 -51.68091 1.000 77.91317 547 LYS A CA 1
ATOM 4244 C C . LYS A 1 561 ? 56.28051 23.48998 -52.40782 1.000 91.46104 547 LYS A C 1
ATOM 4245 O O . LYS A 1 561 ? 56.11639 23.37150 -53.62479 1.000 81.54855 547 LYS A O 1
ATOM 4251 N N . PHE A 1 562 ? 55.57357 24.35541 -51.67989 1.000 79.02757 548 PHE A N 1
ATOM 4252 C CA . PHE A 1 562 ? 54.61523 25.24835 -52.32590 1.000 86.25232 548 PHE A CA 1
ATOM 4253 C C . PHE A 1 562 ? 55.32323 26.28860 -53.18497 1.000 93.74966 548 PHE A C 1
ATOM 4254 O O . PHE A 1 562 ? 54.83004 26.65720 -54.25777 1.000 84.83252 548 PHE A O 1
ATOM 4262 N N . VAL A 1 563 ? 56.47172 26.78324 -52.71942 1.000 99.16854 549 VAL A N 1
ATOM 4263 C CA . VAL A 1 563 ? 57.25854 27.72326 -53.51535 1.000 84.23601 549 VAL A CA 1
ATOM 4264 C C . VAL A 1 563 ? 57.64515 27.08791 -54.84241 1.000 85.82714 549 VAL A C 1
ATOM 4265 O O . VAL A 1 563 ? 57.53535 27.70784 -55.90712 1.000 86.91436 549 VAL A O 1
ATOM 4269 N N . ASN A 1 564 ? 58.09868 25.83453 -54.79908 1.000 99.49783 550 ASN A N 1
ATOM 4270 C CA . ASN A 1 564 ? 58.46918 25.16729 -56.04404 1.000 86.52055 550 ASN A CA 1
ATOM 4271 C C . ASN A 1 564 ? 57.24867 24.85484 -56.90460 1.000 81.42073 550 ASN A C 1
ATOM 4272 O O . ASN A 1 564 ? 57.28660 25.02285 -58.12886 1.000 86.26644 550 ASN A O 1
ATOM 4277 N N . LEU A 1 565 ? 56.15844 24.40326 -56.28533 1.000 84.44432 551 LEU A N 1
ATOM 4278 C CA . LEU A 1 565 ? 55.01428 23.90113 -57.03763 1.000 81.90882 551 LEU A CA 1
ATOM 4279 C C . LEU A 1 565 ? 54.20381 25.02706 -57.66713 1.000 86.88455 551 LEU A C 1
ATOM 4280 O O . LEU A 1 565 ? 53.70475 24.88004 -58.78791 1.000 109.76489 551 LEU A O 1
ATOM 4285 N N . PHE A 1 566 ? 54.05733 26.14694 -56.97010 1.000 88.73092 552 PHE A N 1
ATOM 4286 C CA . PHE A 1 566 ? 53.26506 27.27297 -57.46458 1.000 119.63864 552 PHE A CA 1
ATOM 4287 C C . PHE A 1 566 ? 54.11712 28.53203 -57.48789 1.000 123.75856 552 PHE A C 1
ATOM 4288 O O . PHE A 1 566 ? 54.51590 29.02669 -56.41596 1.000 118.67128 552 PHE A O 1
ATOM 4296 N N . PRO A 1 567 ? 54.42016 29.08683 -58.66511 1.000 116.88590 553 PRO A N 1
ATOM 4297 C CA . PRO A 1 567 ? 55.33517 30.24052 -58.70528 1.000 124.57503 553 PRO A CA 1
ATOM 4298 C C . PRO A 1 567 ? 54.76285 31.49800 -58.07388 1.000 137.25579 553 PRO A C 1
ATOM 4299 O O . PRO A 1 567 ? 55.50965 32.25134 -57.43534 1.000 141.97075 553 PRO A O 1
ATOM 4303 N N . GLU A 1 568 ? 53.45627 31.74256 -58.22314 1.000 136.85614 554 GLU A N 1
ATOM 4304 C CA . GLU A 1 568 ? 52.88616 33.02418 -57.81189 1.000 127.73290 554 GLU A CA 1
ATOM 4305 C C . GLU A 1 568 ? 53.07754 33.27553 -56.32074 1.000 127.96660 554 GLU A C 1
ATOM 4306 O O . GLU A 1 568 ? 53.29396 34.41810 -55.89938 1.000 116.55809 554 GLU A O 1
ATOM 4312 N N . VAL A 1 569 ? 53.00705 32.22065 -55.50459 1.000 114.12760 555 VAL A N 1
ATOM 4313 C CA . VAL A 1 569 ? 53.12919 32.38453 -54.05759 1.000 106.19708 555 VAL A CA 1
ATOM 4314 C C . VAL A 1 569 ? 54.56873 32.59989 -53.62019 1.000 104.02856 555 VAL A C 1
ATOM 4315 O O . VAL A 1 569 ? 54.80277 33.00451 -52.47210 1.000 114.13554 555 VAL A O 1
ATOM 4319 N N . LYS A 1 570 ? 55.53143 32.36704 -54.51857 1.000 102.67528 556 LYS A N 1
ATOM 4320 C CA . LYS A 1 570 ? 56.95190 32.48333 -54.19733 1.000 100.75190 556 LYS A CA 1
ATOM 4321 C C . LYS A 1 570 ? 57.25712 33.77236 -53.43999 1.000 104.40035 556 LYS A C 1
ATOM 4322 O O . LYS A 1 570 ? 57.66080 33.74320 -52.27010 1.000 102.85603 556 LYS A O 1
ATOM 4328 N N . ALA A 1 571 ? 57.01334 34.91881 -54.08461 1.000 119.49003 557 ALA A N 1
ATOM 4329 C CA . ALA A 1 571 ? 57.35863 36.20871 -53.49304 1.000 114.04504 557 ALA A CA 1
ATOM 4330 C C . ALA A 1 571 ? 56.69974 36.41297 -52.13612 1.000 114.83974 557 ALA A C 1
ATOM 4331 O O . ALA A 1 571 ? 57.24113 37.13152 -51.28779 1.000 116.71498 557 ALA A O 1
ATOM 4333 N N . THR A 1 572 ? 55.54046 35.79448 -51.90603 1.000 117.29971 558 THR A N 1
ATOM 4334 C CA . THR A 1 572 ? 54.89495 35.94825 -50.60843 1.000 114.68312 558 THR A CA 1
ATOM 4335 C C . THR A 1 572 ? 55.53030 35.04176 -49.56153 1.000 110.23335 558 THR A C 1
ATOM 4336 O O . THR A 1 572 ? 55.75937 35.47064 -48.42415 1.000 110.56207 558 THR A O 1
ATOM 4340 N N . ILE A 1 573 ? 55.84414 33.79636 -49.93043 1.000 103.97892 559 ILE A N 1
ATOM 4341 C CA . ILE A 1 573 ? 56.33559 32.85232 -48.93187 1.000 99.29052 559 ILE A CA 1
ATOM 4342 C C . ILE A 1 573 ? 57.72955 33.24422 -48.46485 1.000 113.96873 559 ILE A C 1
ATOM 4343 O O . ILE A 1 573 ? 58.07668 33.05090 -47.29182 1.000 111.87889 559 ILE A O 1
ATOM 4348 N N . GLN A 1 574 ? 58.54394 33.81512 -49.35686 1.000 100.83689 560 GLN A N 1
ATOM 4349 C CA . GLN A 1 574 ? 59.82982 34.35313 -48.92986 1.000 101.79530 560 GLN A CA 1
ATOM 4350 C C . GLN A 1 574 ? 59.65270 35.43835 -47.87783 1.000 110.14738 560 GLN A C 1
ATOM 4351 O O . GLN A 1 574 ? 60.50849 35.59300 -46.99987 1.000 122.28952 560 GLN A O 1
ATOM 4357 N N . ASP A 1 575 ? 58.54883 36.19072 -47.94199 1.000 110.36604 561 ASP A N 1
ATOM 4358 C CA . ASP A 1 575 ? 58.26333 37.16862 -46.89703 1.000 115.05584 561 ASP A CA 1
ATOM 4359 C C . ASP A 1 575 ? 58.19407 36.50039 -45.53150 1.000 112.55951 561 ASP A C 1
ATOM 4360 O O . ASP A 1 575 ? 58.63739 37.06985 -44.52753 1.000 115.18385 561 ASP A O 1
ATOM 4365 N N . VAL A 1 576 ? 57.64817 35.28579 -45.47756 1.000 107.82441 562 VAL A N 1
ATOM 4366 C CA . VAL A 1 576 ? 57.60800 34.54663 -44.22269 1.000 112.59646 562 VAL A CA 1
ATOM 4367 C C . VAL A 1 576 ? 58.97164 33.95048 -43.89661 1.000 115.32161 562 VAL A C 1
ATOM 4368 O O . VAL A 1 576 ? 59.29330 33.73357 -42.72239 1.000 121.39386 562 VAL A O 1
ATOM 4372 N N . LEU A 1 577 ? 59.79584 33.68777 -44.91177 1.000 99.95532 563 LEU A N 1
ATOM 4373 C CA . LEU A 1 577 ? 61.04956 32.97906 -44.68216 1.000 96.84928 563 LEU A CA 1
ATOM 4374 C C . LEU A 1 577 ? 62.10362 33.88426 -44.05098 1.000 107.87818 563 LEU A C 1
ATOM 4375 O O . LEU A 1 577 ? 62.73419 33.50745 -43.05722 1.000 120.02008 563 LEU A O 1
ATOM 4380 N N . ARG A 1 578 ? 62.31577 35.07778 -44.60531 1.000 104.70249 564 ARG A N 1
ATOM 4381 C CA . ARG A 1 578 ? 63.23688 36.02782 -43.99468 1.000 108.86727 564 ARG A CA 1
ATOM 4382 C C . ARG A 1 578 ? 62.56936 36.89636 -42.93779 1.000 113.58584 564 ARG A C 1
ATOM 4383 O O . ARG A 1 578 ? 63.19191 37.84661 -42.45179 1.000 127.90335 564 ARG A O 1
ATOM 4391 N N . SER A 1 579 ? 61.32131 36.60148 -42.58179 1.000 112.99579 565 SER A N 1
ATOM 4392 C CA . SER A 1 579 ? 60.71355 37.23676 -41.42237 1.000 117.25287 565 SER A CA 1
ATOM 4393 C C . SER A 1 579 ? 61.53174 36.91497 -40.17937 1.000 121.64314 565 SER A C 1
ATOM 4394 O O . SER A 1 579 ? 61.94776 35.77176 -39.97182 1.000 140.30691 565 SER A O 1
ATOM 4397 N N . ASP A 1 580 ? 61.76972 37.93729 -39.35288 1.000 127.12932 566 ASP A N 1
ATOM 4398 C CA . ASP A 1 580 ? 62.66937 37.78526 -38.21336 1.000 130.68042 566 ASP A CA 1
ATOM 4399 C C . ASP A 1 580 ? 62.24833 36.66114 -37.27515 1.000 120.40610 566 ASP A C 1
ATOM 4400 O O . ASP A 1 580 ? 63.09861 36.11071 -36.56940 1.000 120.86227 566 ASP A O 1
ATOM 4405 N N . SER A 1 581 ? 60.96406 36.30111 -37.25147 1.000 118.91068 567 SER A N 1
ATOM 4406 C CA . SER A 1 581 ? 60.54389 35.16699 -36.43650 1.000 131.69823 567 SER A CA 1
ATOM 4407 C C . SER A 1 581 ? 61.10039 33.85316 -36.97244 1.000 118.84634 567 SER A C 1
ATOM 4408 O O . SER A 1 581 ? 61.40071 32.94406 -36.19014 1.000 106.61879 567 SER A O 1
ATOM 4411 N N . GLN A 1 582 ? 61.24892 33.73510 -38.29207 1.000 120.06118 568 GLN A N 1
ATOM 4412 C CA . GLN A 1 582 ? 61.77160 32.51901 -38.90424 1.000 116.74961 568 GLN A CA 1
ATOM 4413 C C . GLN A 1 582 ? 63.28894 32.54215 -39.04255 1.000 118.19264 568 GLN A C 1
ATOM 4414 O O . GLN A 1 582 ? 63.94036 31.50384 -38.88425 1.000 124.31884 568 GLN A O 1
ATOM 4420 N N . LEU A 1 583 ? 63.86667 33.70819 -39.33875 1.000 105.03449 569 LEU A N 1
ATOM 4421 C CA . LEU A 1 583 ? 65.31621 33.79992 -39.47105 1.000 105.79778 569 LEU A CA 1
ATOM 4422 C C . LEU A 1 583 ? 66.01021 33.77502 -38.11478 1.000 108.34028 569 LEU A C 1
ATOM 4423 O O . LEU A 1 583 ? 67.13404 33.27177 -38.00508 1.000 107.53650 569 LEU A O 1
ATOM 4428 N N . LYS A 1 584 ? 65.36316 34.30428 -37.07550 1.000 111.86066 570 LYS A N 1
ATOM 4429 C CA . LYS A 1 584 ? 65.94510 34.39484 -35.74142 1.000 115.28491 570 LYS A CA 1
ATOM 4430 C C . LYS A 1 584 ? 65.28273 33.42665 -34.76391 1.000 113.10072 570 LYS A C 1
ATOM 4431 O O . LYS A 1 584 ? 65.28741 33.65802 -33.55225 1.000 129.02836 570 LYS A O 1
ATOM 4437 N N . ASN A 1 585 ? 64.70335 32.34419 -35.28062 1.000 121.56785 571 ASN A N 1
ATOM 4438 C CA . ASN A 1 585 ? 64.06613 31.34752 -34.43095 1.000 113.89939 571 ASN A CA 1
ATOM 4439 C C . ASN A 1 585 ? 65.10598 30.69904 -33.52324 1.000 114.39811 571 ASN A C 1
ATOM 4440 O O . ASN A 1 585 ? 66.27403 30.55000 -33.89035 1.000 125.40994 571 ASN A O 1
ATOM 4445 N N . ALA A 1 586 ? 64.68552 30.32211 -32.31813 1.000 106.81094 572 ALA A N 1
ATOM 4446 C CA . ALA A 1 586 ? 65.63551 29.73446 -31.38412 1.000 112.46782 572 ALA A CA 1
ATOM 4447 C C . ALA A 1 586 ? 65.64254 28.21315 -31.39562 1.000 119.11940 572 ALA A C 1
ATOM 4448 O O . ALA A 1 586 ? 66.47656 27.61443 -30.70831 1.000 144.98266 572 ALA A O 1
ATOM 4450 N N . ASP A 1 587 ? 64.75242 27.56749 -32.14143 1.000 102.62428 573 ASP A N 1
ATOM 4451 C CA . ASP A 1 587 ? 64.90181 26.14440 -32.40712 1.000 93.56701 573 ASP A CA 1
ATOM 4452 C C . ASP A 1 587 ? 65.79658 25.99844 -33.62870 1.000 105.64359 573 ASP A C 1
ATOM 4453 O O . ASP A 1 587 ? 65.50081 26.55847 -34.69028 1.000 123.22465 573 ASP A O 1
ATOM 4458 N N . VAL A 1 588 ? 66.89856 25.26429 -33.47019 1.000 100.45285 574 VAL A N 1
ATOM 4459 C CA . VAL A 1 588 ? 67.90854 25.21133 -34.52211 1.000 92.90441 574 VAL A CA 1
ATOM 4460 C C . VAL A 1 588 ? 67.34775 24.55371 -35.77458 1.000 98.51286 574 VAL A C 1
ATOM 4461 O O . VAL A 1 588 ? 67.69692 24.93253 -36.89877 1.000 91.34333 574 VAL A O 1
ATOM 4465 N N . GLU A 1 589 ? 66.47045 23.56215 -35.60604 1.000 82.34905 575 GLU A N 1
ATOM 4466 C CA . GLU A 1 589 ? 65.89055 22.89480 -36.76680 1.000 82.64625 575 GLU A CA 1
ATOM 4467 C C . GLU A 1 589 ? 65.01318 23.84983 -37.56658 1.000 88.25560 575 GLU A C 1
ATOM 4468 O O . GLU A 1 589 ? 65.14759 23.95004 -38.79160 1.000 97.51291 575 GLU A O 1
ATOM 4474 N N . LEU A 1 590 ? 64.10869 24.56121 -36.88822 1.000 80.66382 576 LEU A N 1
ATOM 4475 C CA . LEU A 1 590 ? 63.25931 25.53426 -37.57007 1.000 91.94162 576 LEU A CA 1
ATOM 4476 C C . LEU A 1 590 ? 64.09450 26.60505 -38.26082 1.000 92.40925 576 LEU A C 1
ATOM 4477 O O . LEU A 1 590 ? 63.84948 26.94850 -39.42400 1.000 97.12946 576 LEU A O 1
ATOM 4482 N N . GLN A 1 591 ? 65.09178 27.14290 -37.55441 1.000 86.53931 577 GLN A N 1
ATOM 4483 C CA . GLN A 1 591 ? 65.91863 28.20203 -38.12347 1.000 100.81832 577 GLN A CA 1
ATOM 4484 C C . GLN A 1 591 ? 66.68592 27.71611 -39.34611 1.000 97.97289 577 GLN A C 1
ATOM 4485 O O . GLN A 1 591 ? 66.75174 28.41630 -40.36324 1.000 102.90411 577 GLN A O 1
ATOM 4491 N N . GLN A 1 592 ? 67.27756 26.52132 -39.26842 1.000 100.63885 578 GLN A N 1
ATOM 4492 C CA . GLN A 1 592 ? 68.07351 26.03324 -40.38854 1.000 96.16328 578 GLN A CA 1
ATOM 4493 C C . GLN A 1 592 ? 67.19474 25.66177 -41.57346 1.000 85.07629 578 GLN A C 1
ATOM 4494 O O . GLN A 1 592 ? 67.57758 25.89374 -42.72365 1.000 82.36955 578 GLN A O 1
ATOM 4500 N N . ARG A 1 593 ? 66.01148 25.09511 -41.32170 1.000 77.15041 579 ARG A N 1
ATOM 4501 C CA . ARG A 1 593 ? 65.07900 24.85574 -42.41721 1.000 74.72520 579 ARG A CA 1
ATOM 4502 C C . ARG A 1 593 ? 64.67716 26.16351 -43.08345 1.000 77.10773 579 ARG A C 1
ATOM 4503 O O . ARG A 1 593 ? 64.66019 26.25908 -44.31565 1.000 94.16545 579 ARG A O 1
ATOM 4511 N N . ALA A 1 594 ? 64.37536 27.19066 -42.28419 1.000 80.27990 580 ALA A N 1
ATOM 4512 C CA . ALA A 1 594 ? 64.00106 28.48493 -42.84450 1.000 85.77428 580 ALA A CA 1
ATOM 4513 C C . ALA A 1 594 ? 65.12652 29.06354 -43.69242 1.000 101.83642 580 ALA A C 1
ATOM 4514 O O . ALA A 1 594 ? 64.89944 29.50473 -44.82292 1.000 123.87345 580 ALA A O 1
ATOM 4516 N N . VAL A 1 595 ? 66.35448 29.04994 -43.16758 1.000 104.97302 581 VAL A N 1
ATOM 4517 C CA . VAL A 1 595 ? 67.48835 29.62863 -43.88836 1.000 101.38797 581 VAL A CA 1
ATOM 4518 C C . VAL A 1 595 ? 67.75908 28.85344 -45.17159 1.000 97.78541 581 VAL A C 1
ATOM 4519 O O . VAL A 1 595 ? 67.95943 29.43875 -46.24498 1.000 103.93717 581 VAL A O 1
ATOM 4523 N N . GLU A 1 596 ? 67.78505 27.52202 -45.07331 1.000 86.76778 582 GLU A N 1
ATOM 4524 C CA . GLU A 1 596 ? 68.07832 26.68287 -46.22692 1.000 79.32526 582 GLU A CA 1
ATOM 4525 C C . GLU A 1 596 ? 67.03576 26.87589 -47.31740 1.000 85.44530 582 GLU A C 1
ATOM 4526 O O . GLU A 1 596 ? 67.36999 27.07724 -48.49195 1.000 116.34761 582 GLU A O 1
ATOM 4532 N N . TYR A 1 597 ? 65.75939 26.83820 -46.93989 1.000 77.60152 583 TYR A N 1
ATOM 4533 C CA . TYR A 1 597 ? 64.69131 26.96119 -47.92084 1.000 91.62325 583 TYR A CA 1
ATOM 4534 C C . TYR A 1 597 ? 64.65276 28.36812 -48.51185 1.000 96.93759 583 TYR A C 1
ATOM 4535 O O . TYR A 1 597 ? 64.38816 28.53924 -49.71045 1.000 91.69455 583 TYR A O 1
ATOM 4544 N N . LEU A 1 598 ? 64.93932 29.38669 -47.69237 1.000 83.91804 584 LEU A N 1
ATOM 4545 C CA . LEU A 1 598 ? 65.04291 30.75270 -48.19502 1.000 91.59688 584 LEU A CA 1
ATOM 4546 C C . LEU A 1 598 ? 66.13642 30.87956 -49.24173 1.000 94.35791 584 LEU A C 1
ATOM 4547 O O . LEU A 1 598 ? 65.92130 31.45842 -50.31126 1.000 117.23550 584 LEU A O 1
ATOM 4552 N N . ARG A 1 599 ? 67.32990 30.37034 -48.94223 1.000 87.62919 585 ARG A N 1
ATOM 4553 C CA . ARG A 1 599 ? 68.40678 30.46161 -49.91757 1.000 96.54325 585 ARG A CA 1
ATOM 4554 C C . ARG A 1 599 ? 68.12445 29.62194 -51.15244 1.000 96.35981 585 ARG A C 1
ATOM 4555 O O . ARG A 1 599 ? 68.64972 29.92689 -52.22763 1.000 103.34136 585 ARG A O 1
ATOM 4563 N N . LEU A 1 600 ? 67.30589 28.57581 -51.02632 1.000 93.51608 586 LEU A N 1
ATOM 4564 C CA . LEU A 1 600 ? 66.81570 27.90326 -52.22332 1.000 81.33723 586 LEU A CA 1
ATOM 4565 C C . LEU A 1 600 ? 65.86953 28.79804 -53.01231 1.000 89.67765 586 LEU A C 1
ATOM 4566 O O . LEU A 1 600 ? 65.79420 28.68748 -54.24099 1.000 100.01932 586 LEU A O 1
ATOM 4571 N N . SER A 1 601 ? 65.14139 29.68848 -52.33290 1.000 85.56864 587 SER A N 1
ATOM 4572 C CA . SER A 1 601 ? 64.28967 30.62088 -53.06659 1.000 113.39453 587 SER A CA 1
ATOM 4573 C C . SER A 1 601 ? 65.10110 31.72025 -53.74810 1.000 111.66982 587 SER A C 1
ATOM 4574 O O . SER A 1 601 ? 64.68478 32.22587 -54.79746 1.000 115.15278 587 SER A O 1
ATOM 4577 N N . THR A 1 602 ? 66.24298 32.11735 -53.17439 1.000 106.65653 588 THR A N 1
ATOM 4578 C CA . THR A 1 602 ? 67.04769 33.19956 -53.73429 1.000 104.50392 588 THR A CA 1
ATOM 4579 C C . THR A 1 602 ? 68.34170 32.72115 -54.38142 1.000 117.27658 588 THR A C 1
ATOM 4580 O O . THR A 1 602 ? 68.52500 32.87904 -55.59167 1.000 107.50880 588 THR A O 1
ATOM 4584 N N . VAL A 1 603 ? 69.23278 32.09408 -53.61052 1.000 134.60921 589 VAL A N 1
ATOM 4585 C CA . VAL A 1 603 ? 70.60823 31.91505 -54.06929 1.000 140.38377 589 VAL A CA 1
ATOM 4586 C C . VAL A 1 603 ? 70.69801 30.86799 -55.16910 1.000 135.80990 589 VAL A C 1
ATOM 4587 O O . VAL A 1 603 ? 71.52192 30.98769 -56.08636 1.000 132.67417 589 VAL A O 1
ATOM 4591 N N . ALA A 1 604 ? 69.84707 29.85346 -55.12134 1.000 104.01896 590 ALA A N 1
ATOM 4592 C CA . ALA A 1 604 ? 69.95332 28.72243 -56.02335 1.000 101.08813 590 ALA A CA 1
ATOM 4593 C C . ALA A 1 604 ? 69.27530 29.00861 -57.36007 1.000 120.29062 590 ALA A C 1
ATOM 4594 O O . ALA A 1 604 ? 68.51058 29.96298 -57.51942 1.000 122.88380 590 ALA A O 1
ATOM 4596 N N . SER A 1 605 ? 69.57260 28.15184 -58.33061 1.000 128.20943 591 SER A N 1
ATOM 4597 C CA . SER A 1 605 ? 68.91053 28.20884 -59.62181 1.000 116.39512 591 SER A CA 1
ATOM 4598 C C . SER A 1 605 ? 67.45506 27.77868 -59.48455 1.000 114.98535 591 SER A C 1
ATOM 4599 O O . SER A 1 605 ? 67.09955 26.98300 -58.61189 1.000 124.81039 591 SER A O 1
ATOM 4602 N N . THR A 1 606 ? 66.60297 28.32719 -60.35297 1.000 119.40057 592 THR A N 1
ATOM 4603 C CA . THR A 1 606 ? 65.21705 27.87379 -60.39939 1.000 118.83272 592 THR A CA 1
ATOM 4604 C C . THR A 1 606 ? 65.15310 26.39791 -60.76794 1.000 114.90239 592 THR A C 1
ATOM 4605 O O . THR A 1 606 ? 64.29175 25.66031 -60.27051 1.000 86.52062 592 THR A O 1
ATOM 4609 N N . ASP A 1 607 ? 66.09369 25.95556 -61.60526 1.000 122.49603 593 ASP A N 1
ATOM 4610 C CA . ASP A 1 607 ? 66.19294 24.55818 -62.01275 1.000 94.57457 593 ASP A CA 1
ATOM 4611 C C . ASP A 1 607 ? 66.39226 23.63014 -60.81909 1.000 108.52595 593 ASP A C 1
ATOM 4612 O O . ASP A 1 607 ? 65.67767 22.63210 -60.67097 1.000 138.24056 593 ASP A O 1
ATOM 4617 N N . ILE A 1 608 ? 67.35971 23.93875 -59.95200 1.000 104.71376 594 ILE A N 1
ATOM 4618 C CA . ILE A 1 608 ? 67.71787 22.97702 -58.91373 1.000 100.97333 594 ILE A CA 1
ATOM 4619 C C . ILE A 1 608 ? 66.73444 22.95725 -57.75673 1.000 98.15910 594 ILE A C 1
ATOM 4620 O O . ILE A 1 608 ? 66.74951 22.00476 -56.97211 1.000 101.36097 594 ILE A O 1
ATOM 4625 N N . LEU A 1 609 ? 65.89276 23.98010 -57.60275 1.000 97.54001 595 LEU A N 1
ATOM 4626 C CA . LEU A 1 609 ? 64.78834 23.84384 -56.66125 1.000 81.28122 595 LEU A CA 1
ATOM 4627 C C . LEU A 1 609 ? 63.83147 22.75425 -57.11760 1.000 74.64007 595 LEU A C 1
ATOM 4628 O O . LEU A 1 609 ? 63.37473 21.93906 -56.30942 1.000 77.78588 595 LEU A O 1
ATOM 4633 N N . ALA A 1 610 ? 63.52593 22.71871 -58.41585 1.000 76.59508 596 ALA A N 1
ATOM 4634 C CA . ALA A 1 610 ? 62.68809 21.65326 -58.95038 1.000 75.90720 596 ALA A CA 1
ATOM 4635 C C . ALA A 1 610 ? 63.34719 20.29281 -58.79324 1.000 78.30909 596 ALA A C 1
ATOM 4636 O O . ALA A 1 610 ? 62.65638 19.28898 -58.58599 1.000 86.46110 596 ALA A O 1
ATOM 4638 N N . THR A 1 611 ? 64.67636 20.23721 -58.88723 1.000 74.05041 597 THR A N 1
ATOM 4639 C CA . THR A 1 611 ? 65.37266 18.96254 -58.75361 1.000 72.70391 597 THR A CA 1
ATOM 4640 C C . THR A 1 611 ? 65.38021 18.49335 -57.30435 1.000 69.89895 597 THR A C 1
ATOM 4641 O O . THR A 1 611 ? 65.04520 17.33955 -57.01146 1.000 79.27177 597 THR A O 1
ATOM 4645 N N . VAL A 1 612 ? 65.76903 19.38083 -56.38518 1.000 72.45655 598 VAL A N 1
ATOM 4646 C CA . VAL A 1 612 ? 65.79182 19.06332 -54.96124 1.000 75.12592 598 VAL A CA 1
ATOM 4647 C C . VAL A 1 612 ? 64.40631 18.66271 -54.47693 1.000 73.34661 598 VAL A C 1
ATOM 4648 O O . VAL A 1 612 ? 64.26726 17.78418 -53.61646 1.000 63.81616 598 VAL A O 1
ATOM 4652 N N . LEU A 1 613 ? 63.36197 19.27487 -55.03381 1.000 90.11448 599 LEU A N 1
ATOM 4653 C CA . LEU A 1 613 ? 61.98916 19.05881 -54.59568 1.000 93.73206 599 LEU A CA 1
ATOM 4654 C C . LEU A 1 613 ? 61.19694 18.19080 -55.57009 1.000 73.56433 599 LEU A C 1
ATOM 4655 O O . LEU A 1 613 ? 59.97513 18.32358 -55.67475 1.000 66.24652 599 LEU A O 1
ATOM 4660 N N . GLU A 1 614 ? 61.87871 17.29672 -56.28310 1.000 66.04384 600 GLU A N 1
ATOM 4661 C CA . GLU A 1 614 ? 61.20129 16.37210 -57.17908 1.000 66.67252 600 GLU A CA 1
ATOM 4662 C C . GLU A 1 614 ? 60.24226 15.48288 -56.38934 1.000 75.78317 600 GLU A C 1
ATOM 4663 O O . GLU A 1 614 ? 60.35061 15.34283 -55.16765 1.000 104.65071 600 GLU A O 1
ATOM 4669 N N . GLU A 1 615 ? 59.27862 14.89681 -57.10541 1.000 66.37526 601 GLU A N 1
ATOM 4670 C CA . GLU A 1 615 ? 58.28484 14.02714 -56.48468 1.000 74.26516 601 GLU A CA 1
ATOM 4671 C C . GLU A 1 615 ? 58.95220 12.99237 -55.58830 1.000 61.70555 601 GLU A C 1
ATOM 4672 O O . GLU A 1 615 ? 59.99870 12.43402 -55.92689 1.000 62.13556 601 GLU A O 1
ATOM 4678 N N . MET A 1 616 ? 58.34384 12.74735 -54.43560 1.000 73.16693 602 MET A N 1
ATOM 4679 C CA . MET A 1 616 ? 58.95586 11.83172 -53.48381 1.000 60.33699 602 MET A CA 1
ATOM 4680 C C . MET A 1 616 ? 58.69811 10.38379 -53.89700 1.000 58.11544 602 MET A C 1
ATOM 4681 O O . MET A 1 616 ? 57.58340 10.04069 -54.29928 1.000 81.61608 602 MET A O 1
ATOM 4686 N N . PRO A 1 617 ? 59.70818 9.52431 -53.80589 1.000 60.81715 603 PRO A N 1
ATOM 4687 C CA . PRO A 1 617 ? 59.56274 8.13736 -54.26516 1.000 59.11056 603 PRO A CA 1
ATOM 4688 C C . PRO A 1 617 ? 58.58827 7.36818 -53.39300 1.000 64.12325 603 PRO A C 1
ATOM 4689 O O . PRO A 1 617 ? 58.26076 7.80273 -52.27830 1.000 95.43256 603 PRO A O 1
ATOM 4693 N N . PRO A 1 618 ? 58.09488 6.22490 -53.86809 1.000 58.68038 604 PRO A N 1
ATOM 4694 C CA . PRO A 1 618 ? 57.18963 5.41725 -53.04356 1.000 60.02955 604 PRO A CA 1
ATOM 4695 C C . PRO A 1 618 ? 57.88910 4.88858 -51.80098 1.000 73.28661 604 PRO A C 1
ATOM 4696 O O . PRO A 1 618 ? 59.11020 4.72248 -51.76853 1.000 88.58386 604 PRO A O 1
ATOM 4700 N N . PHE A 1 619 ? 57.09551 4.62625 -50.77096 1.000 87.38764 605 PHE A N 1
ATOM 4701 C CA . PHE A 1 619 ? 57.63060 4.07216 -49.53347 1.000 79.38860 605 PHE A CA 1
ATOM 4702 C C . PHE A 1 619 ? 57.90793 2.58373 -49.71147 1.000 77.18065 605 PHE A C 1
ATOM 4703 O O . PHE A 1 619 ? 57.05483 1.86015 -50.23512 1.000 72.63714 605 PHE A O 1
ATOM 4711 N N . PRO A 1 620 ? 59.07812 2.09574 -49.30181 1.000 80.17479 606 PRO A N 1
ATOM 4712 C CA . PRO A 1 620 ? 59.36508 0.66424 -49.44230 1.000 67.89927 606 PRO A CA 1
ATOM 4713 C C . PRO A 1 620 ? 58.43428 -0.16729 -48.57448 1.000 66.40693 606 PRO A C 1
ATOM 4714 O O . PRO A 1 620 ? 58.03138 0.24542 -47.48452 1.000 67.26592 606 PRO A O 1
ATOM 4718 N N . GLU A 1 621 ? 58.08488 -1.34882 -49.07833 1.000 82.75218 607 GLU A N 1
ATOM 4719 C CA . GLU A 1 621 ? 57.22749 -2.25572 -48.32688 1.000 90.07362 607 GLU A CA 1
ATOM 4720 C C . GLU A 1 621 ? 57.94437 -2.71250 -47.06449 1.000 96.97696 607 GLU A C 1
ATOM 4721 O O . GLU A 1 621 ? 59.03961 -3.27895 -47.13046 1.000 88.77970 607 GLU A O 1
ATOM 4727 N N . ARG A 1 622 ? 57.32575 -2.46110 -45.91426 1.000 106.73013 608 ARG A N 1
ATOM 4728 C CA . ARG A 1 622 ? 57.96173 -2.68326 -44.62633 1.000 98.21133 608 ARG A CA 1
ATOM 4729 C C . ARG A 1 622 ? 56.94991 -3.28653 -43.66387 1.000 105.00977 608 ARG A C 1
ATOM 4730 O O . ARG A 1 622 ? 55.74346 -3.30336 -43.92355 1.000 112.59477 608 ARG A O 1
ATOM 4738 N N . GLU A 1 623 ? 57.45667 -3.78549 -42.53932 1.000 91.60821 609 GLU A N 1
ATOM 4739 C CA . GLU A 1 623 ? 56.58512 -4.29078 -41.48902 1.000 78.94517 609 GLU A CA 1
ATOM 4740 C C . GLU A 1 623 ? 55.82358 -3.14195 -40.84139 1.000 99.73288 609 GLU A C 1
ATOM 4741 O O . GLU A 1 623 ? 56.36810 -2.05459 -40.63030 1.000 108.18518 609 GLU A O 1
ATOM 4747 N N . SER A 1 624 ? 54.55402 -3.38707 -40.52732 1.000 99.06014 610 SER A N 1
ATOM 4748 C CA . SER A 1 624 ? 53.70715 -2.35782 -39.93425 1.000 103.75325 610 SER A CA 1
ATOM 4749 C C . SER A 1 624 ? 54.16553 -2.08585 -38.50752 1.000 86.39340 610 SER A C 1
ATOM 4750 O O . SER A 1 624 ? 54.08107 -2.96254 -37.64132 1.000 73.04749 610 SER A O 1
ATOM 4753 N N . SER A 1 625 ? 54.65714 -0.86937 -38.26170 1.000 83.50184 611 SER A N 1
ATOM 4754 C CA . SER A 1 625 ? 55.07021 -0.47702 -36.92053 1.000 77.33369 611 SER A CA 1
ATOM 4755 C C . SER A 1 625 ? 53.89115 -0.28327 -35.97659 1.000 85.33577 611 SER A C 1
ATOM 4756 O O . SER A 1 625 ? 54.10323 -0.17462 -34.76391 1.000 104.76823 611 SER A O 1
ATOM 4759 N N . ILE A 1 626 ? 52.66376 -0.23385 -36.49894 1.000 54.26168 612 ILE A N 1
ATOM 4760 C CA . ILE A 1 626 ? 51.49077 -0.12650 -35.63761 1.000 62.44559 612 ILE A CA 1
ATOM 4761 C C . ILE A 1 626 ? 51.29099 -1.41352 -34.84631 1.000 73.65146 612 ILE A C 1
ATOM 4762 O O . ILE A 1 626 ? 50.94857 -1.38375 -33.65632 1.000 83.79790 612 ILE A O 1
ATOM 4767 N N . LEU A 1 627 ? 51.50356 -2.56314 -35.49075 1.000 67.82114 613 LEU A N 1
ATOM 4768 C CA . LEU A 1 627 ? 51.37581 -3.83739 -34.79197 1.000 81.61914 613 LEU A CA 1
ATOM 4769 C C . LEU A 1 627 ? 52.43246 -3.97629 -33.70221 1.000 86.19199 613 LEU A C 1
ATOM 4770 O O . LEU A 1 627 ? 52.15591 -4.52097 -32.62656 1.000 104.36127 613 LEU A O 1
ATOM 4775 N N . ALA A 1 628 ? 53.64713 -3.48428 -33.95795 1.000 78.39091 614 ALA A N 1
ATOM 4776 C CA . ALA A 1 628 ? 54.67575 -3.49254 -32.92313 1.000 95.37144 614 ALA A CA 1
ATOM 4777 C C . ALA A 1 628 ? 54.28537 -2.59356 -31.75750 1.000 99.94232 614 ALA A C 1
ATOM 4778 O O . ALA A 1 628 ? 54.52087 -2.93489 -30.59145 1.000 112.97772 614 ALA A O 1
ATOM 4780 N N . LYS A 1 629 ? 53.68664 -1.43797 -32.05568 1.000 89.20088 615 LYS A N 1
ATOM 4781 C CA . LYS A 1 629 ? 53.20480 -0.55367 -30.99977 1.000 93.87736 615 LYS A CA 1
ATOM 4782 C C . LYS A 1 629 ? 52.12615 -1.22698 -30.16551 1.000 103.92855 615 LYS A C 1
ATOM 4783 O O . LYS A 1 629 ? 52.06673 -1.04081 -28.94449 1.000 93.13516 615 LYS A O 1
ATOM 4789 N N . LEU A 1 630 ? 51.25382 -2.00264 -30.80849 1.000 99.29295 616 LEU A N 1
ATOM 4790 C CA . LEU A 1 630 ? 50.24277 -2.73812 -30.05823 1.000 101.20685 616 LEU A CA 1
ATOM 4791 C C . LEU A 1 630 ? 50.88269 -3.80503 -29.17856 1.000 92.69001 616 LEU A C 1
ATOM 4792 O O . LEU A 1 630 ? 50.54168 -3.93858 -27.99750 1.000 95.86433 616 LEU A O 1
ATOM 4797 N N . LYS A 1 631 ? 51.82691 -4.56611 -29.73519 1.000 87.91798 617 LYS A N 1
ATOM 4798 C CA . LYS A 1 631 ? 52.38664 -5.70096 -29.01108 1.000 86.38798 617 LYS A CA 1
ATOM 4799 C C . LYS A 1 631 ? 53.35763 -5.28545 -27.91304 1.000 82.59903 617 LYS A C 1
ATOM 4800 O O . LYS A 1 631 ? 53.59942 -6.07356 -26.99308 1.000 69.00843 617 LYS A O 1
ATOM 4806 N N . LYS A 1 632 ? 53.91861 -4.07627 -27.97707 1.000 93.66850 618 LYS A N 1
ATOM 4807 C CA . LYS A 1 632 ? 54.76980 -3.62439 -26.88253 1.000 80.84764 618 LYS A CA 1
ATOM 4808 C C . LYS A 1 632 ? 53.97373 -3.27814 -25.63106 1.000 106.16777 618 LYS A C 1
ATOM 4809 O O . LYS A 1 632 ? 54.57511 -3.08548 -24.56916 1.000 133.72809 618 LYS A O 1
ATOM 4815 N N . LYS A 1 633 ? 52.65000 -3.19809 -25.72849 1.000 120.08833 619 LYS A N 1
ATOM 4816 C CA . LYS A 1 633 ? 51.80302 -2.88062 -24.58477 1.000 110.65861 619 LYS A CA 1
ATOM 4817 C C . LYS A 1 633 ? 51.14182 -4.13787 -24.02665 1.000 95.71465 619 LYS A C 1
ATOM 4818 O O . LYS A 1 633 ? 51.78712 -4.95013 -23.36311 1.000 85.40676 619 LYS A O 1
ATOM 4824 N N . MET B 2 1 ? 50.40341 -19.82985 -12.32258 1.000 100.41441 1 MET S N 1
ATOM 4825 C CA . MET B 2 1 ? 50.72712 -19.97142 -10.90854 1.000 100.99447 1 MET S CA 1
ATOM 4826 C C . MET B 2 1 ? 50.22357 -18.77614 -10.10841 1.000 85.34832 1 MET S C 1
ATOM 4827 O O . MET B 2 1 ? 50.01665 -17.69271 -10.65738 1.000 79.73193 1 MET S O 1
ATOM 4832 N N . ILE B 2 2 ? 50.03123 -18.98298 -8.80862 1.000 76.80960 2 ILE S N 1
ATOM 4833 C CA . ILE B 2 2 ? 49.60084 -17.91559 -7.91197 1.000 73.43443 2 ILE S CA 1
ATOM 4834 C C . ILE B 2 2 ? 50.80537 -17.04360 -7.58721 1.000 85.41521 2 ILE S C 1
ATOM 4835 O O . ILE B 2 2 ? 51.77833 -17.51191 -6.98683 1.000 101.84372 2 ILE S O 1
ATOM 4840 N N . ARG B 2 3 ? 50.74432 -15.77077 -7.98093 1.000 76.20895 3 ARG S N 1
ATOM 4841 C CA . ARG B 2 3 ? 51.86748 -14.88278 -7.70734 1.000 76.12580 3 ARG S CA 1
ATOM 4842 C C . ARG B 2 3 ? 51.86082 -14.40553 -6.26040 1.000 88.33290 3 ARG S C 1
ATOM 4843 O O . ARG B 2 3 ? 52.92910 -14.27086 -5.65183 1.000 79.18649 3 ARG S O 1
ATOM 4851 N N . PHE B 2 4 ? 50.68160 -14.15667 -5.69003 1.000 98.61100 4 PHE S N 1
ATOM 4852 C CA . PHE B 2 4 ? 50.59290 -13.97464 -4.24157 1.000 90.37182 4 PHE S CA 1
ATOM 4853 C C . PHE B 2 4 ? 49.13735 -14.04330 -3.79793 1.000 70.64454 4 PHE S C 1
ATOM 4854 O O . PHE B 2 4 ? 48.21286 -14.11097 -4.61353 1.000 68.19834 4 PHE S O 1
ATOM 4862 N N . ILE B 2 5 ? 48.95385 -14.03385 -2.47787 1.000 61.42575 5 ILE S N 1
ATOM 4863 C CA . ILE B 2 5 ? 47.63966 -14.07132 -1.84804 1.000 70.20395 5 ILE S CA 1
ATOM 4864 C C . ILE B 2 5 ? 47.60957 -13.02048 -0.74746 1.000 73.86143 5 ILE S C 1
ATOM 4865 O O . ILE B 2 5 ? 48.52259 -12.95902 0.08389 1.000 84.27458 5 ILE S O 1
ATOM 4870 N N . LEU B 2 6 ? 46.56329 -12.19789 -0.74079 1.000 70.80247 6 LEU S N 1
ATOM 4871 C CA . LEU B 2 6 ? 46.39978 -11.13855 0.24137 1.000 66.67723 6 LEU S CA 1
ATOM 4872 C C . LEU B 2 6 ? 45.01508 -11.22327 0.86520 1.000 70.78727 6 LEU S C 1
ATOM 4873 O O . LEU B 2 6 ? 44.02942 -11.52493 0.18631 1.000 77.01225 6 LEU S O 1
ATOM 4878 N N . ILE B 2 7 ? 44.95446 -10.98473 2.16834 1.000 66.24720 7 ILE S N 1
ATOM 4879 C CA . ILE B 2 7 ? 43.70381 -10.80302 2.89046 1.000 63.33023 7 ILE S CA 1
ATOM 4880 C C . ILE B 2 7 ? 43.80126 -9.44709 3.56383 1.000 53.18331 7 ILE S C 1
ATOM 4881 O O . ILE B 2 7 ? 44.63958 -9.25170 4.45549 1.000 55.74194 7 ILE S O 1
ATOM 4886 N N . GLN B 2 8 ? 42.95907 -8.51475 3.13154 1.000 49.15788 8 GLN S N 1
ATOM 4887 C CA . GLN B 2 8 ? 42.97861 -7.13814 3.59902 1.000 53.65007 8 GLN S CA 1
ATOM 4888 C C . GLN B 2 8 ? 41.62634 -6.76155 4.17523 1.000 73.78335 8 GLN S C 1
ATOM 4889 O O . GLN B 2 8 ? 40.66657 -7.52202 4.09995 1.000 116.26456 8 GLN S O 1
ATOM 4895 N N . ASN B 2 9 ? 41.54577 -5.56293 4.73850 1.000 49.98961 9 ASN S N 1
ATOM 4896 C CA . ASN B 2 9 ? 40.26335 -5.03033 5.16068 1.000 54.28304 9 ASN S CA 1
ATOM 4897 C C . ASN B 2 9 ? 39.97092 -3.72355 4.43611 1.000 61.37051 9 ASN S C 1
ATOM 4898 O O . ASN B 2 9 ? 40.86356 -3.06856 3.88851 1.000 62.72533 9 ASN S O 1
ATOM 4903 N N . ARG B 2 10 ? 38.68657 -3.36756 4.43889 1.000 50.72636 10 ARG S N 1
ATOM 4904 C CA . ARG B 2 10 ? 38.22313 -2.16902 3.75151 1.000 53.73211 10 ARG S CA 1
ATOM 4905 C C . ARG B 2 10 ? 38.94219 -0.92022 4.25075 1.000 55.03254 10 ARG S C 1
ATOM 4906 O O . ARG B 2 10 ? 39.11312 0.04282 3.49523 1.000 61.78949 10 ARG S O 1
ATOM 4914 N N . ALA B 2 11 ? 39.37966 -0.92146 5.51195 1.000 60.81026 11 ALA S N 1
ATOM 4915 C CA . ALA B 2 11 ? 40.15362 0.20174 6.03054 1.000 76.33267 11 ALA S CA 1
ATOM 4916 C C . ALA B 2 11 ? 41.52657 0.27646 5.37647 1.000 77.11293 11 ALA S C 1
ATOM 4917 O O . ALA B 2 11 ? 42.01304 1.36899 5.06289 1.000 68.05759 11 ALA S O 1
ATOM 4919 N N . GLY B 2 12 ? 42.16838 -0.86981 5.16843 1.000 76.20775 12 GLY S N 1
ATOM 4920 C CA . GLY B 2 12 ? 43.44291 -0.88986 4.48050 1.000 59.49435 12 GLY S CA 1
ATOM 4921 C C . GLY B 2 12 ? 44.53415 -1.69885 5.15056 1.000 86.09137 12 GLY S C 1
ATOM 4922 O O . GLY B 2 12 ? 45.69944 -1.60387 4.75681 1.000 120.96568 12 GLY S O 1
ATOM 4923 N N . LYS B 2 13 ? 44.18763 -2.50078 6.15272 1.000 77.12791 13 LYS S N 1
ATOM 4924 C CA . LYS B 2 13 ? 45.17154 -3.28441 6.88663 1.000 53.34032 13 LYS S CA 1
ATOM 4925 C C . LYS B 2 13 ? 45.21697 -4.72259 6.38880 1.000 63.66609 13 LYS S C 1
ATOM 4926 O O . LYS B 2 13 ? 44.18527 -5.32032 6.06811 1.000 71.75640 13 LYS S O 1
ATOM 4932 N N . THR B 2 14 ? 46.42441 -5.27386 6.34588 1.000 75.64095 14 THR S N 1
ATOM 4933 C CA . THR B 2 14 ? 46.67446 -6.58698 5.77115 1.000 64.32667 14 THR S CA 1
ATOM 4934 C C . THR B 2 14 ? 46.56000 -7.64821 6.85583 1.000 54.22340 14 THR S C 1
ATOM 4935 O O . THR B 2 14 ? 47.35998 -7.67088 7.79753 1.000 58.54362 14 THR S O 1
ATOM 4939 N N . ARG B 2 15 ? 45.56876 -8.52375 6.72234 1.000 62.62112 15 ARG S N 1
ATOM 4940 C CA . ARG B 2 15 ? 45.42913 -9.65179 7.62971 1.000 53.04925 15 ARG S CA 1
ATOM 4941 C C . ARG B 2 15 ? 46.23166 -10.86135 7.19242 1.000 64.81054 15 ARG S C 1
ATOM 4942 O O . ARG B 2 15 ? 46.54012 -11.71964 8.02630 1.000 67.61648 15 ARG S O 1
ATOM 4950 N N . LEU B 2 16 ? 46.57868 -10.94843 5.91284 1.000 87.10208 16 LEU S N 1
ATOM 4951 C CA . LEU B 2 16 ? 47.42075 -12.04449 5.45849 1.000 77.81871 16 LEU S CA 1
ATOM 4952 C C . LEU B 2 16 ? 48.14569 -11.61751 4.19471 1.000 66.96456 16 LEU S C 1
ATOM 4953 O O . LEU B 2 16 ? 47.56516 -10.94664 3.34155 1.000 72.53708 16 LEU S O 1
ATOM 4958 N N . ALA B 2 17 ? 49.40980 -12.01916 4.08174 1.000 57.21528 17 ALA S N 1
ATOM 4959 C CA . ALA B 2 17 ? 50.20130 -11.71979 2.89188 1.000 67.55225 17 ALA S CA 1
ATOM 4960 C C . ALA B 2 17 ? 51.14163 -12.89883 2.66616 1.000 94.56613 17 ALA S C 1
ATOM 4961 O O . ALA B 2 17 ? 52.14726 -13.03504 3.36916 1.000 102.96257 17 ALA S O 1
ATOM 4963 N N . LYS B 2 18 ? 50.80558 -13.74611 1.69665 1.000 100.31971 18 LYS S N 1
ATOM 4964 C CA . LYS B 2 18 ? 51.63747 -14.88328 1.32211 1.000 84.24393 18 LYS S CA 1
ATOM 4965 C C . LYS B 2 18 ? 52.18345 -14.62054 -0.07564 1.000 67.99281 18 LYS S C 1
ATOM 4966 O O . LYS B 2 18 ? 51.42671 -14.60795 -1.05324 1.000 94.42516 18 LYS S O 1
ATOM 4972 N N . TRP B 2 19 ? 53.49179 -14.39959 -0.16261 1.000 72.10035 19 TRP S N 1
ATOM 4973 C CA . TRP B 2 19 ? 54.15920 -14.07512 -1.41548 1.000 104.35229 19 TRP S CA 1
ATOM 4974 C C . TRP B 2 19 ? 54.80044 -15.33072 -1.99016 1.000 109.87728 19 TRP S C 1
ATOM 4975 O O . TRP B 2 19 ? 55.48365 -16.06885 -1.27259 1.000 117.52254 19 TRP S O 1
ATOM 4986 N N . TYR B 2 20 ? 54.58354 -15.56682 -3.28284 1.000 104.07511 20 TYR S N 1
ATOM 4987 C CA . TYR B 2 20 ? 55.14248 -16.72501 -3.96660 1.000 81.65563 20 TYR S CA 1
ATOM 4988 C C . TYR B 2 20 ? 56.18754 -16.34093 -5.00488 1.000 86.04145 20 TYR S C 1
ATOM 4989 O O . TYR B 2 20 ? 56.59431 -17.18815 -5.80664 1.000 92.71505 20 TYR S O 1
ATOM 4998 N N . MET B 2 21 ? 56.62769 -15.08649 -5.01111 1.000 89.58054 21 MET S N 1
ATOM 4999 C CA . MET B 2 21 ? 57.75781 -14.64049 -5.81134 1.000 95.01375 21 MET S CA 1
ATOM 5000 C C . MET B 2 21 ? 58.70713 -13.85849 -4.91135 1.000 105.93174 21 MET S C 1
ATOM 5001 O O . MET B 2 21 ? 58.48636 -13.72769 -3.70358 1.000 123.96478 21 MET S O 1
ATOM 5006 N N . GLN B 2 22 ? 59.77688 -13.33655 -5.50279 1.000 112.76130 22 GLN S N 1
ATOM 5007 C CA . GLN B 2 22 ? 60.74522 -12.51802 -4.78263 1.000 117.11126 22 GLN S CA 1
ATOM 5008 C C . GLN B 2 22 ? 60.48697 -11.05591 -5.12257 1.000 118.54477 22 GLN S C 1
ATOM 5009 O O . GLN B 2 22 ? 60.81744 -10.59668 -6.22079 1.000 122.41771 22 GLN S O 1
ATOM 5015 N N . PHE B 2 23 ? 59.89393 -10.33160 -4.18039 1.000 120.87442 23 PHE S N 1
ATOM 5016 C CA . PHE B 2 23 ? 59.58788 -8.92003 -4.34212 1.000 123.83890 23 PHE S CA 1
ATOM 5017 C C . PHE B 2 23 ? 60.47798 -8.09722 -3.42270 1.000 131.66248 23 PHE S C 1
ATOM 5018 O O . PHE B 2 23 ? 60.77451 -8.51196 -2.29767 1.000 143.92369 23 PHE S O 1
ATOM 5026 N N . ASP B 2 24 ? 60.90834 -6.93591 -3.90484 1.000 119.73818 24 ASP S N 1
ATOM 5027 C CA . ASP B 2 24 ? 61.53211 -5.96741 -3.01917 1.000 114.37802 24 ASP S CA 1
ATOM 5028 C C . ASP B 2 24 ? 60.50279 -5.51027 -1.99118 1.000 122.35313 24 ASP S C 1
ATOM 5029 O O . ASP B 2 24 ? 59.30123 -5.47472 -2.26667 1.000 123.08868 24 ASP S O 1
ATOM 5034 N N . ASP B 2 25 ? 60.97320 -5.18015 -0.78564 1.000 95.14982 25 ASP S N 1
ATOM 5035 C CA . ASP B 2 25 ? 60.03730 -4.81209 0.27574 1.000 108.27640 25 ASP S CA 1
ATOM 5036 C C . ASP B 2 25 ? 59.20725 -3.58963 -0.11020 1.000 116.21153 25 ASP S C 1
ATOM 5037 O O . ASP B 2 25 ? 58.00026 -3.53480 0.16763 1.000 117.89562 25 ASP S O 1
ATOM 5042 N N . ASP B 2 26 ? 59.82160 -2.61228 -0.78256 1.000 115.78688 26 ASP S N 1
ATOM 5043 C CA . ASP B 2 26 ? 59.03670 -1.49196 -1.29408 1.000 116.75861 26 ASP S CA 1
ATOM 5044 C C . ASP B 2 26 ? 58.10782 -1.92601 -2.42117 1.000 108.14230 26 ASP S C 1
ATOM 5045 O O . ASP B 2 26 ? 57.00369 -1.38472 -2.55998 1.000 118.71324 26 ASP S O 1
ATOM 5050 N N . GLU B 2 27 ? 58.53412 -2.88766 -3.24589 1.000 109.26532 27 GLU S N 1
ATOM 5051 C CA . GLU B 2 27 ? 57.61498 -3.44150 -4.23473 1.000 112.88009 27 GLU S CA 1
ATOM 5052 C C . GLU B 2 27 ? 56.40712 -4.06789 -3.55699 1.000 90.34434 27 GLU S C 1
ATOM 5053 O O . GLU B 2 27 ? 55.26959 -3.86537 -3.99367 1.000 96.39481 27 GLU S O 1
ATOM 5059 N N . LYS B 2 28 ? 56.63947 -4.83591 -2.48961 1.000 77.50087 28 LYS S N 1
ATOM 5060 C CA . LYS B 2 28 ? 55.54132 -5.40548 -1.71483 1.000 79.66492 28 LYS S CA 1
ATOM 5061 C C . LYS B 2 28 ? 54.59924 -4.31726 -1.22161 1.000 89.75650 28 LYS S C 1
ATOM 5062 O O . LYS B 2 28 ? 53.37203 -4.44066 -1.33145 1.000 81.36283 28 LYS S O 1
ATOM 5068 N N . GLN B 2 29 ? 55.16081 -3.24279 -0.66158 1.000 95.29624 29 GLN S N 1
ATOM 5069 C CA . GLN B 2 29 ? 54.32301 -2.18580 -0.10362 1.000 93.36333 29 GLN S CA 1
ATOM 5070 C C . GLN B 2 29 ? 53.48078 -1.50883 -1.17812 1.000 101.11227 29 GLN S C 1
ATOM 5071 O O . GLN B 2 29 ? 52.27062 -1.31297 -0.99875 1.000 94.62844 29 GLN S O 1
ATOM 5077 N N . LYS B 2 30 ? 54.10388 -1.13105 -2.29935 1.000 102.94143 30 LYS S N 1
ATOM 5078 C CA . LYS B 2 30 ? 53.34044 -0.49542 -3.36878 1.000 101.61163 30 LYS S CA 1
ATOM 5079 C C . LYS B 2 30 ? 52.28798 -1.44075 -3.92366 1.000 91.77528 30 LYS S C 1
ATOM 5080 O O . LYS B 2 30 ? 51.17039 -1.01664 -4.24737 1.000 81.56720 30 LYS S O 1
ATOM 5086 N N . LEU B 2 31 ? 52.63465 -2.72374 -4.06230 1.000 84.81085 31 LEU S N 1
ATOM 5087 C CA . LEU B 2 31 ? 51.66056 -3.70852 -4.50966 1.000 83.42099 31 LEU S CA 1
ATOM 5088 C C . LEU B 2 31 ? 50.44608 -3.71110 -3.60280 1.000 85.55574 31 LEU S C 1
ATOM 5089 O O . LEU B 2 31 ? 49.31134 -3.64573 -4.07592 1.000 90.72062 31 LEU S O 1
ATOM 5094 N N . ILE B 2 32 ? 50.67455 -3.79686 -2.29209 1.000 67.50762 32 ILE S N 1
ATOM 5095 C CA . ILE B 2 32 ? 49.57824 -3.83106 -1.32668 1.000 69.84698 32 ILE S CA 1
ATOM 5096 C C . ILE B 2 32 ? 48.71571 -2.57782 -1.44497 1.000 76.59077 32 ILE S C 1
ATOM 5097 O O . ILE B 2 32 ? 47.47719 -2.65298 -1.51958 1.000 71.12300 32 ILE S O 1
ATOM 5102 N N . GLU B 2 33 ? 49.36071 -1.40786 -1.49068 1.000 68.07610 33 GLU S N 1
ATOM 5103 C CA . GLU B 2 33 ? 48.61969 -0.15443 -1.61319 1.000 69.43926 33 GLU S CA 1
ATOM 5104 C C . GLU B 2 33 ? 47.73352 -0.15216 -2.85319 1.000 80.06036 33 GLU S C 1
ATOM 5105 O O . GLU B 2 33 ? 46.54107 0.18010 -2.78734 1.000 109.00954 33 GLU S O 1
ATOM 5111 N N . GLU B 2 34 ? 48.29855 -0.52820 -3.99837 1.000 81.41225 34 GLU S N 1
ATOM 5112 C CA . GLU B 2 34 ? 47.55541 -0.38624 -5.24090 1.000 91.14304 34 GLU S CA 1
ATOM 5113 C C . GLU B 2 34 ? 46.50486 -1.47963 -5.42753 1.000 81.73822 34 GLU S C 1
ATOM 5114 O O . GLU B 2 34 ? 45.44017 -1.20186 -5.99090 1.000 80.71902 34 GLU S O 1
ATOM 5120 N N . VAL B 2 35 ? 46.73041 -2.69817 -4.92453 1.000 64.68562 35 VAL S N 1
ATOM 5121 C CA . VAL B 2 35 ? 45.65838 -3.69125 -4.98709 1.000 69.16893 35 VAL S CA 1
ATOM 5122 C C . VAL B 2 35 ? 44.49525 -3.24807 -4.10958 1.000 63.00747 35 VAL S C 1
ATOM 5123 O O . VAL B 2 35 ? 43.32538 -3.40909 -4.47926 1.000 86.49098 35 VAL S O 1
ATOM 5127 N N . HIS B 2 36 ? 44.79132 -2.67351 -2.93378 1.000 66.11441 36 HIS S N 1
ATOM 5128 C CA . HIS B 2 36 ? 43.69918 -2.19314 -2.09682 1.000 67.80537 36 HIS S CA 1
ATOM 5129 C C . HIS B 2 36 ? 42.93098 -1.06812 -2.78799 1.000 70.92114 36 HIS S C 1
ATOM 5130 O O . HIS B 2 36 ? 41.68675 -1.05359 -2.79300 1.000 62.91020 36 HIS S O 1
ATOM 5137 N N . ALA B 2 37 ? 43.65720 -0.14040 -3.41094 1.000 92.32285 37 ALA S N 1
ATOM 5138 C CA . ALA B 2 37 ? 43.01306 0.94640 -4.13743 1.000 98.27832 37 ALA S CA 1
ATOM 5139 C C . ALA B 2 37 ? 42.10887 0.41561 -5.24233 1.000 86.38575 37 ALA S C 1
ATOM 5140 O O . ALA B 2 37 ? 40.99666 0.92035 -5.43537 1.000 75.15938 37 ALA S O 1
ATOM 5142 N N . VAL B 2 38 ? 42.56282 -0.60274 -5.97857 1.000 77.76180 38 VAL S N 1
ATOM 5143 C CA . VAL B 2 38 ? 41.77704 -1.05044 -7.12586 1.000 77.87932 38 VAL S CA 1
ATOM 5144 C C . VAL B 2 38 ? 40.59821 -1.92752 -6.70651 1.000 72.81202 38 VAL S C 1
ATOM 5145 O O . VAL B 2 38 ? 39.57788 -1.96035 -7.40433 1.000 81.87691 38 VAL S O 1
ATOM 5149 N N . VAL B 2 39 ? 40.69011 -2.64697 -5.58440 1.000 63.60313 39 VAL S N 1
ATOM 5150 C CA . VAL B 2 39 ? 39.58170 -3.52489 -5.21581 1.000 63.05274 39 VAL S CA 1
ATOM 5151 C C . VAL B 2 39 ? 38.55987 -2.87352 -4.28643 1.000 66.22575 39 VAL S C 1
ATOM 5152 O O . VAL B 2 39 ? 37.41237 -3.33837 -4.23048 1.000 96.57492 39 VAL S O 1
ATOM 5156 N N . THR B 2 40 ? 38.92179 -1.80952 -3.56753 1.000 80.62755 40 THR S N 1
ATOM 5157 C CA . THR B 2 40 ? 37.94916 -1.21091 -2.65531 1.000 75.13064 40 THR S CA 1
ATOM 5158 C C . THR B 2 40 ? 37.01793 -0.20574 -3.33369 1.000 76.17030 40 THR S C 1
ATOM 5159 O O . THR B 2 40 ? 36.28953 0.50745 -2.63606 1.000 82.90501 40 THR S O 1
ATOM 5163 N N . VAL B 2 41 ? 37.00736 -0.14528 -4.66195 1.000 94.32753 41 VAL S N 1
ATOM 5164 C CA . VAL B 2 41 ? 36.19323 0.82159 -5.38648 1.000 75.59096 41 VAL S CA 1
ATOM 5165 C C . VAL B 2 41 ? 34.98994 0.17531 -6.07333 1.000 73.98213 41 VAL S C 1
ATOM 5166 O O . VAL B 2 41 ? 33.97688 0.86082 -6.29044 1.000 83.08222 41 VAL S O 1
ATOM 5170 N N . ARG B 2 42 ? 35.03186 -1.12480 -6.33637 1.000 72.79172 42 ARG S N 1
ATOM 5171 C CA . ARG B 2 42 ? 34.09052 -1.81175 -7.20600 1.000 73.13912 42 ARG S CA 1
ATOM 5172 C C . ARG B 2 42 ? 32.82732 -2.23224 -6.45435 1.000 78.16673 42 ARG S C 1
ATOM 5173 O O . ARG B 2 42 ? 32.81982 -2.38049 -5.23009 1.000 98.05036 42 ARG S O 1
ATOM 5181 N N . ASP B 2 43 ? 31.75628 -2.43737 -7.21437 1.000 78.81189 43 ASP S N 1
ATOM 5182 C CA . ASP B 2 43 ? 30.43121 -2.69644 -6.65409 1.000 78.25233 43 ASP S CA 1
ATOM 5183 C C . ASP B 2 43 ? 29.76686 -3.79662 -7.47908 1.000 85.00883 43 ASP S C 1
ATOM 5184 O O . ASP B 2 43 ? 30.42844 -4.53345 -8.21874 1.000 80.84481 43 ASP S O 1
ATOM 5189 N N . ALA B 2 44 ? 28.44148 -3.91880 -7.33463 1.000 95.92973 44 ALA S N 1
ATOM 5190 C CA . ALA B 2 44 ? 27.70534 -5.05198 -7.89548 1.000 90.94349 44 ALA S CA 1
ATOM 5191 C C . ALA B 2 44 ? 27.92258 -5.19886 -9.39765 1.000 95.53141 44 ALA S C 1
ATOM 5192 O O . ALA B 2 44 ? 27.99275 -6.32102 -9.91344 1.000 89.14342 44 ALA S O 1
ATOM 5194 N N . ARG B 2 45 ? 28.02260 -4.08237 -10.12000 1.000 103.75458 45 ARG S N 1
ATOM 5195 C CA . ARG B 2 45 ? 28.18446 -4.15032 -11.56767 1.000 102.62497 45 ARG S CA 1
ATOM 5196 C C . ARG B 2 45 ? 29.53177 -4.72586 -11.98635 1.000 96.47588 45 ARG S C 1
ATOM 5197 O O . ARG B 2 45 ? 29.69771 -5.07573 -13.16062 1.000 112.70653 45 ARG S O 1
ATOM 5205 N N . HIS B 2 46 ? 30.47987 -4.85303 -11.06287 1.000 77.86156 46 HIS S N 1
ATOM 5206 C CA . HIS B 2 46 ? 31.83821 -5.24650 -11.40008 1.000 72.88380 46 HIS S CA 1
ATOM 5207 C C . HIS B 2 46 ? 32.02178 -6.75524 -11.30092 1.000 72.67274 46 HIS S C 1
ATOM 5208 O O . HIS B 2 46 ? 31.36753 -7.43553 -10.50619 1.000 75.20864 46 HIS S O 1
ATOM 5215 N N . THR B 2 47 ? 32.92763 -7.27078 -12.12404 1.000 72.64465 47 THR S N 1
ATOM 5216 C CA . THR B 2 47 ? 33.33840 -8.65939 -12.02920 1.000 79.31246 47 THR S CA 1
ATOM 5217 C C . THR B 2 47 ? 34.35596 -8.83426 -10.90437 1.000 78.51688 47 THR S C 1
ATOM 5218 O O . THR B 2 47 ? 34.98290 -7.87722 -10.44119 1.000 79.00838 47 THR S O 1
ATOM 5222 N N . ASN B 2 48 ? 34.51115 -10.07954 -10.46040 1.000 70.21722 48 ASN S N 1
ATOM 5223 C CA . ASN B 2 48 ? 35.43719 -10.40062 -9.38106 1.000 68.44992 48 ASN S CA 1
ATOM 5224 C C . ASN B 2 48 ? 36.87802 -10.54133 -9.85610 1.000 75.45568 48 ASN S C 1
ATOM 5225 O O . ASN B 2 48 ? 37.72424 -11.01376 -9.08928 1.000 66.55574 48 ASN S O 1
ATOM 5230 N N . PHE B 2 49 ? 37.17413 -10.15337 -11.09302 1.000 92.99478 49 PHE S N 1
ATOM 5231 C CA . PHE B 2 49 ? 38.52276 -10.20501 -11.63502 1.000 77.47053 49 PHE S CA 1
ATOM 5232 C C . PHE B 2 49 ? 38.92318 -8.81824 -12.11323 1.000 82.80738 49 PHE S C 1
ATOM 5233 O O . PHE B 2 49 ? 38.11460 -8.10073 -12.70917 1.000 106.54181 49 PHE S O 1
ATOM 5241 N N . VAL B 2 50 ? 40.16993 -8.43974 -11.84814 1.000 82.71820 50 VAL S N 1
ATOM 5242 C CA . VAL B 2 50 ? 40.69980 -7.16048 -12.30839 1.000 85.70988 50 VAL S CA 1
ATOM 5243 C C . VAL B 2 50 ? 42.04696 -7.39181 -12.98102 1.000 93.89237 50 VAL S C 1
ATOM 5244 O O . VAL B 2 50 ? 42.90820 -8.09783 -12.44226 1.000 98.71464 50 VAL S O 1
ATOM 5248 N N . GLU B 2 51 ? 42.20968 -6.81260 -14.16924 1.000 107.47920 51 GLU S N 1
ATOM 5249 C CA . GLU B 2 51 ? 43.44023 -6.89293 -14.94671 1.000 102.47622 51 GLU S CA 1
ATOM 5250 C C . GLU B 2 51 ? 44.33450 -5.71372 -14.58775 1.000 105.76499 51 GLU S C 1
ATOM 5251 O O . GLU B 2 51 ? 43.94172 -4.55818 -14.78497 1.000 111.06874 51 GLU S O 1
ATOM 5257 N N . PHE B 2 52 ? 45.53237 -5.99127 -14.07344 1.000 115.32230 52 PHE S N 1
ATOM 5258 C CA . PHE B 2 52 ? 46.43047 -4.88967 -13.75700 1.000 125.76940 52 PHE S CA 1
ATOM 5259 C C . PHE B 2 52 ? 47.85656 -5.40661 -13.63230 1.000 132.18755 52 PHE S C 1
ATOM 5260 O O . PHE B 2 52 ? 48.08254 -6.57189 -13.29332 1.000 125.31377 52 PHE S O 1
ATOM 5268 N N . ARG B 2 53 ? 48.80462 -4.51788 -13.92763 1.000 135.13826 53 ARG S N 1
ATOM 5269 C CA . ARG B 2 53 ? 50.24113 -4.75652 -13.77009 1.000 143.00089 53 ARG S CA 1
ATOM 5270 C C . ARG B 2 53 ? 50.64392 -6.15853 -14.22064 1.000 154.71925 53 ARG S C 1
ATOM 5271 O O . ARG B 2 53 ? 51.24358 -6.93455 -13.47439 1.000 168.43153 53 ARG S O 1
ATOM 5279 N N . ASN B 2 54 ? 50.28797 -6.48324 -15.46283 1.000 146.04726 54 ASN S N 1
ATOM 5280 C CA . ASN B 2 54 ? 50.71764 -7.69889 -16.14811 1.000 134.39809 54 ASN S CA 1
ATOM 5281 C C . ASN B 2 54 ? 50.19794 -8.97972 -15.50330 1.000 138.59090 54 ASN S C 1
ATOM 5282 O O . ASN B 2 54 ? 50.74567 -10.05765 -15.75732 1.000 130.88595 54 ASN S O 1
ATOM 5287 N N . PHE B 2 55 ? 49.15965 -8.90866 -14.67431 1.000 116.46376 55 PHE S N 1
ATOM 5288 C CA . PHE B 2 55 ? 48.53852 -10.12788 -14.16272 1.000 100.10776 55 PHE S CA 1
ATOM 5289 C C . PHE B 2 55 ? 47.09133 -9.83348 -13.77677 1.000 80.13244 55 PHE S C 1
ATOM 5290 O O . PHE B 2 55 ? 46.55015 -8.76213 -14.07834 1.000 92.98108 55 PHE S O 1
ATOM 5298 N N . LYS B 2 56 ? 46.45467 -10.81016 -13.12826 1.000 72.02209 56 LYS S N 1
ATOM 5299 C CA . LYS B 2 56 ? 45.05739 -10.73516 -12.73844 1.000 56.73138 56 LYS S CA 1
ATOM 5300 C C . LYS B 2 56 ? 44.94029 -10.84756 -11.22750 1.000 56.83221 56 LYS S C 1
ATOM 5301 O O . LYS B 2 56 ? 45.75585 -11.50528 -10.57358 1.000 62.61352 56 LYS S O 1
ATOM 5307 N N . ILE B 2 57 ? 43.91591 -10.20351 -10.67753 1.000 74.81869 57 ILE S N 1
ATOM 5308 C CA . ILE B 2 57 ? 43.46168 -10.46780 -9.31792 1.000 75.77966 57 ILE S CA 1
ATOM 5309 C C . ILE B 2 57 ? 42.07380 -11.07631 -9.39480 1.000 66.98047 57 ILE S C 1
ATOM 5310 O O . ILE B 2 57 ? 41.20614 -10.56986 -10.11840 1.000 77.92324 57 ILE S O 1
ATOM 5315 N N . ILE B 2 58 ? 41.86611 -12.15113 -8.64486 1.000 72.10266 58 ILE S N 1
ATOM 5316 C CA . ILE B 2 58 ? 40.54778 -12.71946 -8.41069 1.000 80.75393 58 ILE S CA 1
ATOM 5317 C C . ILE B 2 58 ? 40.23943 -12.48354 -6.93905 1.000 89.37795 58 ILE S C 1
ATOM 5318 O O . ILE B 2 58 ? 40.90802 -13.03892 -6.05929 1.000 93.35608 58 ILE S O 1
ATOM 5323 N N . TYR B 2 59 ? 39.25576 -11.63468 -6.66070 1.000 82.91881 59 TYR S N 1
ATOM 5324 C CA . TYR B 2 59 ? 38.97733 -11.20427 -5.30027 1.000 59.48107 59 TYR S CA 1
ATOM 5325 C C . TYR B 2 59 ? 37.53883 -11.52371 -4.91633 1.000 60.63803 59 TYR S C 1
ATOM 5326 O O . TYR B 2 59 ? 36.64804 -11.59454 -5.76679 1.000 57.57408 59 TYR S O 1
ATOM 5335 N N . ARG B 2 60 ? 37.32383 -11.71641 -3.61881 1.000 71.46349 60 ARG S N 1
ATOM 5336 C CA . ARG B 2 60 ? 35.98650 -11.86721 -3.06229 1.000 70.41453 60 ARG S CA 1
ATOM 5337 C C . ARG B 2 60 ? 35.93489 -11.18314 -1.70320 1.000 79.59007 60 ARG S C 1
ATOM 5338 O O . ARG B 2 60 ? 36.85461 -11.33356 -0.89955 1.000 86.72924 60 ARG S O 1
ATOM 5346 N N . ARG B 2 61 ? 34.86639 -10.43462 -1.44200 1.000 63.30601 61 ARG S N 1
ATOM 5347 C CA . ARG B 2 61 ? 34.69426 -9.75298 -0.16475 1.000 49.67733 61 ARG S CA 1
ATOM 5348 C C . ARG B 2 61 ? 33.75968 -10.51486 0.76780 1.000 62.32466 61 ARG S C 1
ATOM 5349 O O . ARG B 2 61 ? 32.64586 -10.90259 0.38596 1.000 75.43058 61 ARG S O 1
ATOM 5357 N N . TYR B 2 62 ? 34.23737 -10.72294 1.99099 1.000 80.32128 62 TYR S N 1
ATOM 5358 C CA . TYR B 2 62 ? 33.52839 -11.38948 3.07913 1.000 60.35227 62 TYR S CA 1
ATOM 5359 C C . TYR B 2 62 ? 33.72196 -10.38059 4.19955 1.000 61.28664 62 TYR S C 1
ATOM 5360 O O . TYR B 2 62 ? 34.75741 -9.71882 4.18786 1.000 72.84913 62 TYR S O 1
ATOM 5369 N N . ALA B 2 63 ? 32.84789 -10.31839 5.20797 1.000 74.92592 63 ALA S N 1
ATOM 5370 C CA . ALA B 2 63 ? 32.14317 -9.05900 5.58114 1.000 60.23926 63 ALA S CA 1
ATOM 5371 C C . ALA B 2 63 ? 33.07564 -7.87318 5.36476 1.000 58.64653 63 ALA S C 1
ATOM 5372 O O . ALA B 2 63 ? 32.78051 -7.09265 4.46816 1.000 80.21304 63 ALA S O 1
ATOM 5374 N N . GLY B 2 64 ? 34.18360 -7.74193 6.05775 1.000 60.26857 64 GLY S N 1
ATOM 5375 C CA . GLY B 2 64 ? 34.93311 -6.48696 6.10709 1.000 48.46823 64 GLY S CA 1
ATOM 5376 C C . GLY B 2 64 ? 36.28188 -6.67176 5.45338 1.000 49.64019 64 GLY S C 1
ATOM 5377 O O . GLY B 2 64 ? 37.15002 -5.79359 5.42158 1.000 50.09310 64 GLY S O 1
ATOM 5378 N N . LEU B 2 65 ? 36.42816 -7.85977 4.89832 1.000 56.22049 65 LEU S N 1
ATOM 5379 C CA . LEU B 2 65 ? 37.68677 -8.46293 4.51895 1.000 68.07072 65 LEU S CA 1
ATOM 5380 C C . LEU B 2 65 ? 37.65875 -8.83823 3.03863 1.000 65.40638 65 LEU S C 1
ATOM 5381 O O . LEU B 2 65 ? 36.72590 -9.49309 2.55493 1.000 75.27143 65 LEU S O 1
ATOM 5386 N N . TYR B 2 66 ? 38.69298 -8.42774 2.32365 1.000 60.79938 66 TYR S N 1
ATOM 5387 C CA . TYR B 2 66 ? 38.84257 -8.70588 0.90508 1.000 60.03801 66 TYR S CA 1
ATOM 5388 C C . TYR B 2 66 ? 39.88228 -9.81218 0.76487 1.000 59.40308 66 TYR S C 1
ATOM 5389 O O . TYR B 2 66 ? 41.02746 -9.66980 1.24329 1.000 70.39264 66 TYR S O 1
ATOM 5398 N N . PHE B 2 67 ? 39.48837 -10.90695 0.11081 1.000 52.57347 67 PHE S N 1
ATOM 5399 C CA . PHE B 2 67 ? 40.36554 -12.03940 -0.16268 1.000 53.71527 67 PHE S CA 1
ATOM 5400 C C . PHE B 2 67 ? 40.77084 -11.92107 -1.62737 1.000 53.98370 67 PHE S C 1
ATOM 5401 O O . PHE B 2 67 ? 39.95030 -12.15724 -2.52998 1.000 75.55894 67 PHE S O 1
ATOM 5409 N N . CYS B 2 68 ? 42.02358 -11.56005 -1.87556 1.000 56.01252 68 CYS S N 1
ATOM 5410 C CA . CYS B 2 68 ? 42.54920 -11.36947 -3.22570 1.000 77.60672 68 CYS S CA 1
ATOM 5411 C C . CYS B 2 68 ? 43.59939 -12.43491 -3.52488 1.000 80.84514 68 CYS S C 1
ATOM 5412 O O . CYS B 2 68 ? 44.53664 -12.63883 -2.74202 1.000 58.30256 68 CYS S O 1
ATOM 5415 N N . ILE B 2 69 ? 43.43630 -13.11809 -4.64966 1.000 73.39128 69 ILE S N 1
ATOM 5416 C CA . ILE B 2 69 ? 44.42751 -14.05323 -5.16357 1.000 81.51926 69 ILE S CA 1
ATOM 5417 C C . ILE B 2 69 ? 44.96317 -13.46787 -6.46379 1.000 82.63266 69 ILE S C 1
ATOM 5418 O O . ILE B 2 69 ? 44.23422 -13.37201 -7.45943 1.000 83.11471 69 ILE S O 1
ATOM 5423 N N . CYS B 2 70 ? 46.22765 -13.04843 -6.45752 1.000 76.73076 70 CYS S N 1
ATOM 5424 C CA . CYS B 2 70 ? 46.86314 -12.46928 -7.63267 1.000 79.13815 70 CYS S CA 1
ATOM 5425 C C . CYS B 2 70 ? 47.62917 -13.55852 -8.37073 1.000 82.69897 70 CYS S C 1
ATOM 5426 O O . CYS B 2 70 ? 48.60409 -14.10997 -7.83743 1.000 72.65684 70 CYS S O 1
ATOM 5429 N N . VAL B 2 71 ? 47.19325 -13.84447 -9.59937 1.000 73.81812 71 VAL S N 1
ATOM 5430 C CA . VAL B 2 71 ? 47.71624 -14.92531 -10.41919 1.000 57.03590 71 VAL S CA 1
ATOM 5431 C C . VAL B 2 71 ? 48.06872 -14.38212 -11.80076 1.000 73.10720 71 VAL S C 1
ATOM 5432 O O . VAL B 2 71 ? 47.82732 -13.21673 -12.11955 1.000 88.54408 71 VAL S O 1
ATOM 5436 N N . ASP B 2 72 ? 48.64110 -15.25932 -12.62368 1.000 81.73735 72 ASP S N 1
ATOM 5437 C CA . ASP B 2 72 ? 49.02317 -14.91060 -13.98115 1.000 78.61012 72 ASP S CA 1
ATOM 5438 C C . ASP B 2 72 ? 47.78717 -14.74645 -14.86226 1.000 79.34561 72 ASP S C 1
ATOM 5439 O O . ASP B 2 72 ? 46.66827 -15.11983 -14.49887 1.000 125.62124 72 ASP S O 1
ATOM 5444 N N . VAL B 2 73 ? 48.01043 -14.18251 -16.05148 1.000 83.88254 73 VAL S N 1
ATOM 5445 C CA . VAL B 2 73 ? 46.92586 -13.93567 -16.99379 1.000 96.49445 73 VAL S CA 1
ATOM 5446 C C . VAL B 2 73 ? 46.39091 -15.20493 -17.63574 1.000 101.20866 73 VAL S C 1
ATOM 5447 O O . VAL B 2 73 ? 45.34644 -15.15772 -18.29486 1.000 113.43057 73 VAL S O 1
ATOM 5451 N N . ASN B 2 74 ? 47.07204 -16.33808 -17.46233 1.000 112.47166 74 ASN S N 1
ATOM 5452 C CA . ASN B 2 74 ? 46.68435 -17.59420 -18.09276 1.000 114.87415 74 ASN S CA 1
ATOM 5453 C C . ASN B 2 74 ? 46.19866 -18.62496 -17.07691 1.000 114.88085 74 ASN S C 1
ATOM 5454 O O . ASN B 2 74 ? 46.29553 -19.83167 -17.31301 1.000 118.98949 74 ASN S O 1
ATOM 5459 N N . ASP B 2 75 ? 45.67454 -18.16463 -15.94585 1.000 86.05713 75 ASP S N 1
ATOM 5460 C CA . ASP B 2 75 ? 45.10769 -19.03577 -14.92919 1.000 95.14738 75 ASP S CA 1
ATOM 5461 C C . ASP B 2 75 ? 43.58696 -18.95003 -14.96551 1.000 84.18121 75 ASP S C 1
ATOM 5462 O O . ASP B 2 75 ? 43.01540 -17.93497 -15.37427 1.000 79.06342 75 ASP S O 1
ATOM 5467 N N . ASN B 2 76 ? 42.93498 -20.02939 -14.53881 1.000 78.46342 76 ASN S N 1
ATOM 5468 C CA . ASN B 2 76 ? 41.47911 -20.07773 -14.55963 1.000 76.68860 76 ASN S CA 1
ATOM 5469 C C . ASN B 2 76 ? 40.91235 -19.15941 -13.48418 1.000 69.87815 76 ASN S C 1
ATOM 5470 O O . ASN B 2 76 ? 41.30716 -19.23220 -12.31661 1.000 76.72276 76 ASN S O 1
ATOM 5475 N N . ASN B 2 77 ? 39.98116 -18.29259 -13.88332 1.000 63.10566 77 ASN S N 1
ATOM 5476 C CA . ASN B 2 77 ? 39.42627 -17.30689 -12.96181 1.000 56.76426 77 ASN S CA 1
ATOM 5477 C C . ASN B 2 77 ? 38.43689 -17.93689 -11.98712 1.000 56.41121 77 ASN S C 1
ATOM 5478 O O . ASN B 2 77 ? 38.53325 -17.72574 -10.77340 1.000 58.39651 77 ASN S O 1
ATOM 5483 N N . LEU B 2 78 ? 37.47338 -18.70609 -12.49969 1.000 70.25650 78 LEU S N 1
ATOM 5484 C CA . LEU B 2 78 ? 36.48028 -19.32336 -11.62627 1.000 75.02770 78 LEU S CA 1
ATOM 5485 C C . LEU B 2 78 ? 37.11027 -20.34378 -10.68668 1.000 65.00433 78 LEU S C 1
ATOM 5486 O O . LEU B 2 78 ? 36.64790 -20.50568 -9.54982 1.000 64.18981 78 LEU S O 1
ATOM 5491 N N . ALA B 2 79 ? 38.16556 -21.02818 -11.13526 1.000 74.31791 79 ALA S N 1
ATOM 5492 C CA . ALA B 2 79 ? 38.84458 -21.99600 -10.27939 1.000 79.20238 79 ALA S CA 1
ATOM 5493 C C . ALA B 2 79 ? 39.37032 -21.33340 -9.01184 1.000 70.69949 79 ALA S C 1
ATOM 5494 O O . ALA B 2 79 ? 39.11209 -21.80267 -7.89831 1.000 74.01360 79 ALA S O 1
ATOM 5496 N N . TYR B 2 80 ? 40.09814 -20.22460 -9.15892 1.000 58.12290 80 TYR S N 1
ATOM 5497 C CA . TYR B 2 80 ? 40.61200 -19.53346 -7.98146 1.000 73.82824 80 TYR S CA 1
ATOM 5498 C C . TYR B 2 80 ? 39.50341 -18.80716 -7.22902 1.000 74.44414 80 TYR S C 1
ATOM 5499 O O . TYR B 2 80 ? 39.56829 -18.68411 -5.99882 1.000 81.92022 80 TYR S O 1
ATOM 5508 N N . LEU B 2 81 ? 38.47370 -18.34073 -7.94117 1.000 62.82928 81 LEU S N 1
ATOM 5509 C CA . LEU B 2 81 ? 37.34499 -17.69707 -7.27612 1.000 70.59567 81 LEU S CA 1
ATOM 5510 C C . LEU B 2 81 ? 36.64962 -18.65775 -6.31968 1.000 76.64208 81 LEU S C 1
ATOM 5511 O O . LEU B 2 81 ? 36.17521 -18.24994 -5.25299 1.000 99.83288 81 LEU S O 1
ATOM 5516 N N . GLU B 2 82 ? 36.57944 -19.93828 -6.68250 1.000 58.70995 82 GLU S N 1
ATOM 5517 C CA . GLU B 2 82 ? 36.01602 -20.93772 -5.78421 1.000 59.91828 82 GLU S CA 1
ATOM 5518 C C . GLU B 2 82 ? 37.03302 -21.50667 -4.80610 1.000 59.72674 82 GLU S C 1
ATOM 5519 O O . GLU B 2 82 ? 36.63758 -21.98891 -3.73985 1.000 75.15948 82 GLU S O 1
ATOM 5525 N N . ALA B 2 83 ? 38.32509 -21.47086 -5.13926 1.000 65.40839 83 ALA S N 1
ATOM 5526 C CA . ALA B 2 83 ? 39.34225 -21.82310 -4.15473 1.000 77.98484 83 ALA S CA 1
ATOM 5527 C C . ALA B 2 83 ? 39.30976 -20.85728 -2.97785 1.000 83.30890 83 ALA S C 1
ATOM 5528 O O . ALA B 2 83 ? 39.50606 -21.26170 -1.82426 1.000 86.18367 83 ALA S O 1
ATOM 5530 N N . ILE B 2 84 ? 39.05248 -19.57483 -3.25545 1.000 90.73698 84 ILE S N 1
ATOM 5531 C CA . ILE B 2 84 ? 38.87406 -18.58970 -2.18838 1.000 77.13450 84 ILE S CA 1
ATOM 5532 C C . ILE B 2 84 ? 37.79094 -19.04847 -1.21988 1.000 84.05200 84 ILE S C 1
ATOM 5533 O O . ILE B 2 84 ? 37.99387 -19.09049 0.00003 1.000 98.35579 84 ILE S O 1
ATOM 5538 N N . HIS B 2 85 ? 36.62096 -19.40639 -1.75430 1.000 74.60854 85 HIS S N 1
ATOM 5539 C CA . HIS B 2 85 ? 35.49943 -19.75933 -0.89202 1.000 70.96395 85 HIS S CA 1
ATOM 5540 C C . HIS B 2 85 ? 35.71825 -21.09715 -0.19829 1.000 75.46945 85 HIS S C 1
ATOM 5541 O O . HIS B 2 85 ? 35.29066 -21.27194 0.94584 1.000 68.31205 85 HIS S O 1
ATOM 5548 N N . ASN B 2 86 ? 36.37304 -22.04728 -0.86878 1.000 67.53766 86 ASN S N 1
ATOM 5549 C CA . ASN B 2 86 ? 36.73145 -23.30948 -0.22727 1.000 65.68722 86 ASN S CA 1
ATOM 5550 C C . ASN B 2 86 ? 37.62890 -23.06518 0.98179 1.000 59.24741 86 ASN S C 1
ATOM 5551 O O . ASN B 2 86 ? 37.40458 -23.61587 2.07151 1.000 69.45086 86 ASN S O 1
ATOM 5556 N N . PHE B 2 87 ? 38.64695 -22.22066 0.80444 1.000 47.33710 87 PHE S N 1
ATOM 5557 C CA . PHE B 2 87 ? 39.53301 -21.86475 1.90565 1.000 55.47643 87 PHE S CA 1
ATOM 5558 C C . PHE B 2 87 ? 38.77254 -21.15632 3.02286 1.000 67.31940 87 PHE S C 1
ATOM 5559 O O . PHE B 2 87 ? 39.00266 -21.42173 4.20946 1.000 71.93456 87 PHE S O 1
ATOM 5567 N N . VAL B 2 88 ? 37.84777 -20.26414 2.66305 1.000 62.15956 88 VAL S N 1
ATOM 5568 C CA . VAL B 2 88 ? 37.06796 -19.55698 3.67572 1.000 47.57473 88 VAL S CA 1
ATOM 5569 C C . VAL B 2 88 ? 36.17705 -20.52797 4.44512 1.000 60.63537 88 VAL S C 1
ATOM 5570 O O . VAL B 2 88 ? 35.96535 -20.37446 5.65335 1.000 61.29801 88 VAL S O 1
ATOM 5574 N N . GLU B 2 89 ? 35.65780 -21.55360 3.76895 1.000 64.14027 89 GLU S N 1
ATOM 5575 C CA . GLU B 2 89 ? 34.79979 -22.51925 4.44916 1.000 66.83685 89 GLU S CA 1
ATOM 5576 C C . GLU B 2 89 ? 35.60048 -23.39387 5.40609 1.000 82.97165 89 GLU S C 1
ATOM 5577 O O . GLU B 2 89 ? 35.12790 -23.71372 6.50699 1.000 91.16673 89 GLU S O 1
ATOM 5583 N N . VAL B 2 90 ? 36.81483 -23.79246 5.01393 1.000 60.04240 90 VAL S N 1
ATOM 5584 C CA . VAL B 2 90 ? 37.62280 -24.53815 5.97758 1.000 71.03839 90 VAL S CA 1
ATOM 5585 C C . VAL B 2 90 ? 38.01934 -23.63404 7.14074 1.000 81.11688 90 VAL S C 1
ATOM 5586 O O . VAL B 2 90 ? 38.10972 -24.09409 8.28502 1.000 101.76123 90 VAL S O 1
ATOM 5590 N N . LEU B 2 91 ? 38.22499 -22.33639 6.88564 1.000 61.31685 91 LEU S N 1
ATOM 5591 C CA . LEU B 2 91 ? 38.47891 -21.40278 7.98010 1.000 55.55966 91 LEU S CA 1
ATOM 5592 C C . LEU B 2 91 ? 37.28610 -21.32809 8.92354 1.000 73.92148 91 LEU S C 1
ATOM 5593 O O . LEU B 2 91 ? 37.45137 -21.27106 10.14724 1.000 77.05832 91 LEU S O 1
ATOM 5598 N N . ASN B 2 92 ? 36.07533 -21.31707 8.36602 1.000 78.62241 92 ASN S N 1
ATOM 5599 C CA . ASN B 2 92 ? 34.87084 -21.25653 9.18654 1.000 69.42647 92 ASN S CA 1
ATOM 5600 C C . ASN B 2 92 ? 34.73383 -22.50327 10.04977 1.000 76.25621 92 ASN S C 1
ATOM 5601 O O . ASN B 2 92 ? 34.42753 -22.41688 11.24457 1.000 82.85636 92 ASN S O 1
ATOM 5606 N N . GLU B 2 93 ? 34.95723 -23.67802 9.45831 1.000 97.52139 93 GLU S N 1
ATOM 5607 C CA . GLU B 2 93 ? 34.84177 -24.90986 10.23340 1.000 97.98537 93 GLU S CA 1
ATOM 5608 C C . GLU B 2 93 ? 35.96401 -25.04648 11.25753 1.000 93.19741 93 GLU S C 1
ATOM 5609 O O . GLU B 2 93 ? 35.76803 -25.67274 12.30550 1.000 104.31178 93 GLU S O 1
ATOM 5615 N N . TYR B 2 94 ? 37.13645 -24.46756 10.98392 1.000 72.83622 94 TYR S N 1
ATOM 5616 C CA . TYR B 2 94 ? 38.25104 -24.56463 11.92041 1.000 72.00238 94 TYR S CA 1
ATOM 5617 C C . TYR B 2 94 ? 38.10290 -23.58598 13.07964 1.000 80.52163 94 TYR S C 1
ATOM 5618 O O . TYR B 2 94 ? 38.42895 -23.92213 14.22370 1.000 107.00217 94 TYR S O 1
ATOM 5627 N N . PHE B 2 95 ? 37.61225 -22.37904 12.80770 1.000 77.22323 95 PHE S N 1
ATOM 5628 C CA . PHE B 2 95 ? 37.46661 -21.34687 13.82328 1.000 76.21194 95 PHE S CA 1
ATOM 5629 C C . PHE B 2 95 ? 36.05278 -21.24036 14.37635 1.000 71.77281 95 PHE S C 1
ATOM 5630 O O . PHE B 2 95 ? 35.79779 -20.35691 15.20158 1.000 89.71964 95 PHE S O 1
ATOM 5638 N N . HIS B 2 96 ? 35.13203 -22.10915 13.94887 1.000 70.71286 96 HIS S N 1
ATOM 5639 C CA . HIS B 2 96 ? 33.78197 -22.16295 14.51025 1.000 76.53643 96 HIS S CA 1
ATOM 5640 C C . HIS B 2 96 ? 33.07291 -20.81271 14.35521 1.000 82.55823 96 HIS S C 1
ATOM 5641 O O . HIS B 2 96 ? 32.90510 -20.04574 15.30679 1.000 106.00023 96 HIS S O 1
ATOM 5648 N N . ASN B 2 97 ? 32.69609 -20.53767 13.10089 1.000 68.53077 97 ASN S N 1
ATOM 5649 C CA . ASN B 2 97 ? 32.14323 -19.25442 12.67121 1.000 76.19639 97 ASN S CA 1
ATOM 5650 C C . ASN B 2 97 ? 33.18595 -18.14869 12.76682 1.000 79.64516 97 ASN S C 1
ATOM 5651 O O . ASN B 2 97 ? 33.04855 -17.21231 13.56262 1.000 88.09978 97 ASN S O 1
ATOM 5656 N N . VAL B 2 98 ? 34.23980 -18.28107 11.95909 1.000 63.07942 98 VAL S N 1
ATOM 5657 C CA . VAL B 2 98 ? 35.35849 -17.34632 11.87246 1.000 73.12961 98 VAL S CA 1
ATOM 5658 C C . VAL B 2 98 ? 34.87480 -15.91975 11.64172 1.000 62.71333 98 VAL S C 1
ATOM 5659 O O . VAL B 2 98 ? 33.87091 -15.68935 10.95771 1.000 74.99321 98 VAL S O 1
ATOM 5663 N N . CYS B 2 99 ? 35.58245 -14.95789 12.22702 1.000 73.96728 99 CYS S N 1
ATOM 5664 C CA . CYS B 2 99 ? 35.42569 -13.54081 11.94009 1.000 65.85826 99 CYS S CA 1
ATOM 5665 C C . CYS B 2 99 ? 36.81589 -12.94225 11.75371 1.000 61.08555 99 CYS S C 1
ATOM 5666 O O . CYS B 2 99 ? 37.83083 -13.63512 11.87303 1.000 78.54100 99 CYS S O 1
ATOM 5669 N N . GLU B 2 100 ? 36.86386 -11.64214 11.45571 1.000 53.99149 100 GLU S N 1
ATOM 5670 C CA . GLU B 2 100 ? 38.14835 -10.99213 11.20697 1.000 53.02501 100 GLU S CA 1
ATOM 5671 C C . GLU B 2 100 ? 39.05544 -11.06306 12.42965 1.000 66.65370 100 GLU S C 1
ATOM 5672 O O . GLU B 2 100 ? 40.26790 -11.27297 12.29894 1.000 91.82024 100 GLU S O 1
ATOM 5678 N N . LEU B 2 101 ? 38.48349 -10.89609 13.62732 1.000 71.25753 101 LEU S N 1
ATOM 5679 C CA . LEU B 2 101 ? 39.27826 -10.94702 14.85205 1.000 60.42169 101 LEU S CA 1
ATOM 5680 C C . LEU B 2 101 ? 40.05169 -12.25439 14.95967 1.000 73.03834 101 LEU S C 1
ATOM 5681 O O . LEU B 2 101 ? 41.20334 -12.26742 15.41098 1.000 74.73214 101 LEU S O 1
ATOM 5686 N N . ASP B 2 102 ? 39.43345 -13.36455 14.54857 1.000 79.34932 102 ASP S N 1
ATOM 5687 C CA . ASP B 2 102 ? 40.11392 -14.65369 14.59520 1.000 60.47715 102 ASP S CA 1
ATOM 5688 C C . ASP B 2 102 ? 41.40546 -14.62317 13.78992 1.000 68.42450 102 ASP S C 1
ATOM 5689 O O . ASP B 2 102 ? 42.41679 -15.20180 14.20293 1.000 82.34214 102 ASP S O 1
ATOM 5694 N N . LEU B 2 103 ? 41.39705 -13.94045 12.64437 1.000 65.49588 103 LEU S N 1
ATOM 5695 C CA . LEU B 2 103 ? 42.58802 -13.86081 11.80926 1.000 55.17965 103 LEU S CA 1
ATOM 5696 C C . LEU B 2 103 ? 43.62342 -12.88135 12.34371 1.000 65.92572 103 LEU S C 1
ATOM 5697 O O . LEU B 2 103 ? 44.71648 -12.79144 11.77448 1.000 65.85146 103 LEU S O 1
ATOM 5702 N N . VAL B 2 104 ? 43.31286 -12.15348 13.41042 1.000 69.80866 104 VAL S N 1
ATOM 5703 C CA . VAL B 2 104 ? 44.26178 -11.24678 14.04581 1.000 71.97467 104 VAL S CA 1
ATOM 5704 C C . VAL B 2 104 ? 44.86026 -11.86229 15.30288 1.000 92.63025 104 VAL S C 1
ATOM 5705 O O . VAL B 2 104 ? 46.07707 -11.85642 15.48827 1.000 110.24152 104 VAL S O 1
ATOM 5709 N N . PHE B 2 105 ? 44.01320 -12.40566 16.17881 1.000 89.87274 105 PHE S N 1
ATOM 5710 C CA . PHE B 2 105 ? 44.50191 -13.03161 17.40128 1.000 77.87114 105 PHE S CA 1
ATOM 5711 C C . PHE B 2 105 ? 45.10131 -14.40888 17.14236 1.000 83.49762 105 PHE S C 1
ATOM 5712 O O . PHE B 2 105 ? 45.99747 -14.83661 17.87836 1.000 75.02346 105 PHE S O 1
ATOM 5720 N N . ASN B 2 106 ? 44.63123 -15.10974 16.11244 1.000 80.10270 106 ASN S N 1
ATOM 5721 C CA . ASN B 2 106 ? 45.13581 -16.42910 15.74606 1.000 88.33538 106 ASN S CA 1
ATOM 5722 C C . ASN B 2 106 ? 45.84922 -16.38370 14.39852 1.000 86.19517 106 ASN S C 1
ATOM 5723 O O . ASN B 2 106 ? 45.72035 -17.29390 13.57755 1.000 103.77901 106 ASN S O 1
ATOM 5728 N N . PHE B 2 107 ? 46.61597 -15.31543 14.16413 1.000 77.79705 107 PHE S N 1
ATOM 5729 C CA . PHE B 2 107 ? 47.20853 -15.09424 12.84835 1.000 70.15503 107 PHE S CA 1
ATOM 5730 C C . PHE B 2 107 ? 48.20201 -16.18718 12.47065 1.000 75.52882 107 PHE S C 1
ATOM 5731 O O . PHE B 2 107 ? 48.39240 -16.46451 11.28106 1.000 84.01260 107 PHE S O 1
ATOM 5739 N N . TYR B 2 108 ? 48.84134 -16.81987 13.45693 1.000 67.10649 108 TYR S N 1
ATOM 5740 C CA . TYR B 2 108 ? 49.89067 -17.78445 13.14301 1.000 71.30988 108 TYR S CA 1
ATOM 5741 C C . TYR B 2 108 ? 49.32628 -19.08840 12.58760 1.000 69.41419 108 TYR S C 1
ATOM 5742 O O . TYR B 2 108 ? 50.02533 -19.79726 11.85428 1.000 75.03798 108 TYR S O 1
ATOM 5751 N N . LYS B 2 109 ? 48.07522 -19.42300 12.91400 1.000 75.91060 109 LYS S N 1
ATOM 5752 C CA . LYS B 2 109 ? 47.46799 -20.63191 12.36456 1.000 74.05410 109 LYS S CA 1
ATOM 5753 C C . LYS B 2 109 ? 46.93529 -20.41284 10.95398 1.000 77.77369 109 LYS S C 1
ATOM 5754 O O . LYS B 2 109 ? 46.81127 -21.37417 10.18167 1.000 75.86382 109 LYS S O 1
ATOM 5760 N N . VAL B 2 110 ? 46.60518 -19.16695 10.60831 1.000 65.05014 110 VAL S N 1
ATOM 5761 C CA . VAL B 2 110 ? 46.14932 -18.86678 9.25499 1.000 66.59228 110 VAL S CA 1
ATOM 5762 C C . VAL B 2 110 ? 47.23997 -19.19849 8.24515 1.000 77.90956 110 VAL S C 1
ATOM 5763 O O . VAL B 2 110 ? 46.96176 -19.67300 7.13801 1.000 82.77434 110 VAL S O 1
ATOM 5767 N N . TYR B 2 111 ? 48.50111 -18.97946 8.61735 1.000 82.73710 111 TYR S N 1
ATOM 5768 C CA . TYR B 2 111 ? 49.59210 -19.30553 7.70726 1.000 62.91695 111 TYR S CA 1
ATOM 5769 C C . TYR B 2 111 ? 49.72281 -20.81217 7.52121 1.000 64.09471 111 TYR S C 1
ATOM 5770 O O . TYR B 2 111 ? 49.96365 -21.28673 6.40520 1.000 76.15321 111 TYR S O 1
ATOM 5779 N N . THR B 2 112 ? 49.54834 -21.58422 8.59490 1.000 66.43819 112 THR S N 1
ATOM 5780 C CA . THR B 2 112 ? 49.58395 -23.03605 8.45605 1.000 75.58617 112 THR S CA 1
ATOM 5781 C C . THR B 2 112 ? 48.44141 -23.53017 7.57848 1.000 82.82690 112 THR S C 1
ATOM 5782 O O . THR B 2 112 ? 48.62703 -24.43272 6.75286 1.000 117.68835 112 THR S O 1
ATOM 5786 N N . VAL B 2 113 ? 47.25532 -22.93338 7.71911 1.000 63.31027 113 VAL S N 1
ATOM 5787 C CA . VAL B 2 113 ? 46.12907 -23.41798 6.92464 1.000 87.41199 113 VAL S CA 1
ATOM 5788 C C . VAL B 2 113 ? 46.27465 -23.00738 5.45738 1.000 70.90309 113 VAL S C 1
ATOM 5789 O O . VAL B 2 113 ? 45.88869 -23.76787 4.55784 1.000 77.56155 113 VAL S O 1
ATOM 5793 N N . VAL B 2 114 ? 46.86136 -21.83743 5.17368 1.000 57.61441 114 VAL S N 1
ATOM 5794 C CA . VAL B 2 114 ? 47.08498 -21.48297 3.77227 1.000 67.65671 114 VAL S CA 1
ATOM 5795 C C . VAL B 2 114 ? 48.18116 -22.35426 3.17255 1.000 83.03470 114 VAL S C 1
ATOM 5796 O O . VAL B 2 114 ? 48.11612 -22.72606 1.99517 1.000 93.09387 114 VAL S O 1
ATOM 5800 N N . ASP B 2 115 ? 49.19862 -22.70575 3.96704 1.000 62.61421 115 ASP S N 1
ATOM 5801 C CA . ASP B 2 115 ? 50.22592 -23.61467 3.47246 1.000 66.34507 115 ASP S CA 1
ATOM 5802 C C . ASP B 2 115 ? 49.66264 -25.00762 3.23435 1.000 92.14104 115 ASP S C 1
ATOM 5803 O O . ASP B 2 115 ? 50.14640 -25.73092 2.35608 1.000 118.14789 115 ASP S O 1
ATOM 5808 N N . GLU B 2 116 ? 48.64618 -25.39909 4.00443 1.000 95.15810 116 GLU S N 1
ATOM 5809 C CA . GLU B 2 116 ? 47.98216 -26.67131 3.74895 1.000 104.86048 116 GLU S CA 1
ATOM 5810 C C . GLU B 2 116 ? 47.10980 -26.61101 2.50008 1.000 108.76169 116 GLU S C 1
ATOM 5811 O O . GLU B 2 116 ? 46.99715 -27.60862 1.77817 1.000 99.99027 116 GLU S O 1
ATOM 5817 N N . MET B 2 117 ? 46.49080 -25.46155 2.22305 1.000 96.31413 117 MET S N 1
ATOM 5818 C CA . MET B 2 117 ? 45.60622 -25.35788 1.06648 1.000 77.52287 117 MET S CA 1
ATOM 5819 C C . MET B 2 117 ? 46.31443 -24.89085 -0.20009 1.000 86.97472 117 MET S C 1
ATOM 5820 O O . MET B 2 117 ? 45.84671 -25.18964 -1.30551 1.000 86.42260 117 MET S O 1
ATOM 5825 N N . PHE B 2 118 ? 47.42139 -24.16263 -0.07450 1.000 73.80105 118 PHE S N 1
ATOM 5826 C CA . PHE B 2 118 ? 48.18869 -23.71652 -1.22823 1.000 70.10135 118 PHE S CA 1
ATOM 5827 C C . PHE B 2 118 ? 49.67103 -23.81044 -0.90241 1.000 80.82358 118 PHE S C 1
ATOM 5828 O O . PHE B 2 118 ? 50.08093 -23.61582 0.24384 1.000 82.71679 118 PHE S O 1
ATOM 5836 N N . LEU B 2 119 ? 50.47655 -24.10639 -1.92083 1.000 75.57347 119 LEU S N 1
ATOM 5837 C CA . LEU B 2 119 ? 51.90263 -24.30534 -1.69767 1.000 67.82748 119 LEU S CA 1
ATOM 5838 C C . LEU B 2 119 ? 52.66470 -24.03290 -2.98609 1.000 80.81791 119 LEU S C 1
ATOM 5839 O O . LEU B 2 119 ? 52.25555 -24.48985 -4.05851 1.000 73.93579 119 LEU S O 1
ATOM 5844 N N . ALA B 2 120 ? 53.76612 -23.28733 -2.87108 1.000 77.42016 120 ALA S N 1
ATOM 5845 C CA . ALA B 2 120 ? 54.68753 -22.99745 -3.97055 1.000 93.52067 120 ALA S CA 1
ATOM 5846 C C . ALA B 2 120 ? 54.02689 -22.23318 -5.11266 1.000 87.56538 120 ALA S C 1
ATOM 5847 O O . ALA B 2 120 ? 54.57549 -22.17096 -6.21809 1.000 90.58231 120 ALA S O 1
ATOM 5849 N N . GLY B 2 121 ? 52.86388 -21.63827 -4.86981 1.000 80.43726 121 GLY S N 1
ATOM 5850 C CA . GLY B 2 121 ? 52.15782 -20.89452 -5.88937 1.000 91.75821 121 GLY S CA 1
ATOM 5851 C C . GLY B 2 121 ? 51.07460 -21.65452 -6.61989 1.000 88.71933 121 GLY S C 1
ATOM 5852 O O . GLY B 2 121 ? 50.57743 -21.15865 -7.63696 1.000 96.28752 121 GLY S O 1
ATOM 5853 N N . GLU B 2 122 ? 50.70350 -22.84314 -6.14775 1.000 74.08211 122 GLU S N 1
ATOM 5854 C CA . GLU B 2 122 ? 49.62875 -23.62348 -6.74270 1.000 91.74217 122 GLU S CA 1
ATOM 5855 C C . GLU B 2 122 ? 48.74179 -24.16918 -5.63220 1.000 90.27627 122 GLU S C 1
ATOM 5856 O O . GLU B 2 122 ? 49.03646 -24.02707 -4.44224 1.000 83.51370 122 GLU S O 1
ATOM 5862 N N . ILE B 2 123 ? 47.64239 -24.79791 -6.03329 1.000 73.37544 123 ILE S N 1
ATOM 5863 C CA . ILE B 2 123 ? 46.72706 -25.41641 -5.08182 1.000 70.13067 123 ILE S CA 1
ATOM 5864 C C . ILE B 2 123 ? 47.28651 -26.76881 -4.66127 1.000 97.55228 123 ILE S C 1
ATOM 5865 O O . ILE B 2 123 ? 47.66909 -27.58670 -5.50671 1.000 118.04166 123 ILE S O 1
ATOM 5870 N N . ARG B 2 124 ? 47.34313 -27.00638 -3.34986 1.000 65.23612 124 ARG S N 1
ATOM 5871 C CA . ARG B 2 124 ? 47.84452 -28.26659 -2.81049 1.000 76.57957 124 ARG S CA 1
ATOM 5872 C C . ARG B 2 124 ? 46.72059 -29.24998 -2.50015 1.000 91.33129 124 ARG S C 1
ATOM 5873 O O . ARG B 2 124 ? 46.68173 -30.35124 -3.05646 1.000 111.55618 124 ARG S O 1
ATOM 5881 N N . GLU B 2 125 ? 45.80189 -28.86954 -1.61515 1.000 92.80398 125 GLU S N 1
ATOM 5882 C CA . GLU B 2 125 ? 44.72888 -29.75167 -1.17623 1.000 92.21250 125 GLU S CA 1
ATOM 5883 C C . GLU B 2 125 ? 43.41826 -28.98338 -1.17233 1.000 81.88046 125 GLU S C 1
ATOM 5884 O O . GLU B 2 125 ? 43.36397 -27.84622 -0.69595 1.000 58.68827 125 GLU S O 1
ATOM 5890 N N . THR B 2 126 ? 42.36695 -29.60793 -1.70126 1.000 75.27172 126 THR S N 1
ATOM 5891 C CA . THR B 2 126 ? 41.05137 -28.99244 -1.76608 1.000 80.35847 126 THR S CA 1
ATOM 5892 C C . THR B 2 126 ? 40.00907 -29.70327 -0.91793 1.000 89.79780 126 THR S C 1
ATOM 5893 O O . THR B 2 126 ? 38.92520 -29.14719 -0.70520 1.000 79.10737 126 THR S O 1
ATOM 5897 N N . SER B 2 127 ? 40.30468 -30.90353 -0.42773 1.000 85.29244 127 SER S N 1
ATOM 5898 C CA . SER B 2 127 ? 39.33962 -31.67873 0.34318 1.000 94.29115 127 SER S CA 1
ATOM 5899 C C . SER B 2 127 ? 39.18543 -31.07177 1.73148 1.000 89.56449 127 SER S C 1
ATOM 5900 O O . SER B 2 127 ? 40.12041 -31.10729 2.53754 1.000 80.06365 127 SER S O 1
ATOM 5903 N N . GLN B 2 128 ? 38.00245 -30.51782 2.01396 1.000 83.35123 128 GLN S N 1
ATOM 5904 C CA . GLN B 2 128 ? 37.74680 -29.94675 3.33310 1.000 90.03382 128 GLN S CA 1
ATOM 5905 C C . GLN B 2 128 ? 37.91734 -30.99140 4.42730 1.000 95.89805 128 GLN S C 1
ATOM 5906 O O . GLN B 2 128 ? 38.47563 -30.70099 5.49190 1.000 102.03104 128 GLN S O 1
ATOM 5912 N N . THR B 2 129 ? 37.44376 -32.21446 4.17941 1.000 85.81986 129 THR S N 1
ATOM 5913 C CA . THR B 2 129 ? 37.56431 -33.28121 5.16818 1.000 97.01221 129 THR S CA 1
ATOM 5914 C C . THR B 2 129 ? 39.02189 -33.52112 5.54436 1.000 92.76081 129 THR S C 1
ATOM 5915 O O . THR B 2 129 ? 39.37337 -33.55479 6.72990 1.000 93.62696 129 THR S O 1
ATOM 5919 N N . LYS B 2 130 ? 39.89009 -33.66554 4.54111 1.000 98.91297 130 LYS S N 1
ATOM 5920 C CA . LYS B 2 130 ? 41.28080 -34.02174 4.80350 1.000 101.35293 130 LYS S CA 1
ATOM 5921 C C . LYS B 2 130 ? 42.01520 -32.90135 5.53152 1.000 90.20204 130 LYS S C 1
ATOM 5922 O O . LYS B 2 130 ? 42.71818 -33.14765 6.51858 1.000 96.67692 130 LYS S O 1
ATOM 5928 N N . VAL B 2 131 ? 41.86034 -31.66005 5.06573 1.000 76.51705 131 VAL S N 1
ATOM 5929 C CA . VAL B 2 131 ? 42.58661 -30.55382 5.68255 1.000 74.58088 131 VAL S CA 1
ATOM 5930 C C . VAL B 2 131 ? 42.05649 -30.27791 7.08614 1.000 82.24137 131 VAL S C 1
ATOM 5931 O O . VAL B 2 131 ? 42.82670 -29.96399 8.00297 1.000 92.73092 131 VAL S O 1
ATOM 5935 N N . LEU B 2 132 ? 40.74214 -30.41348 7.28814 1.000 81.71103 132 LEU S N 1
ATOM 5936 C CA . LEU B 2 132 ? 40.18268 -30.21761 8.62120 1.000 80.58871 132 LEU S CA 1
ATOM 5937 C C . LEU B 2 132 ? 40.66227 -31.29598 9.58423 1.000 83.86891 132 LEU S C 1
ATOM 5938 O O . LEU B 2 132 ? 41.01219 -30.99697 10.73241 1.000 85.65367 132 LEU S O 1
ATOM 5943 N N . LYS B 2 133 ? 40.69464 -32.55531 9.13634 1.000 92.31749 133 LYS S N 1
ATOM 5944 C CA . LYS B 2 133 ? 41.21233 -33.61943 9.98825 1.000 99.91278 133 LYS S CA 1
ATOM 5945 C C . LYS B 2 133 ? 42.69484 -33.42776 10.27854 1.000 106.60148 133 LYS S C 1
ATOM 5946 O O . LYS B 2 133 ? 43.15213 -33.72438 11.38730 1.000 119.79656 133 LYS S O 1
ATOM 5952 N N . GLN B 2 134 ? 43.45406 -32.90591 9.31242 1.000 99.61404 134 GLN S N 1
ATOM 5953 C CA . GLN B 2 134 ? 44.86696 -32.62539 9.55008 1.000 93.25262 134 GLN S CA 1
ATOM 5954 C C . GLN B 2 134 ? 45.04260 -31.53951 10.60551 1.000 92.35799 134 GLN S C 1
ATOM 5955 O O . GLN B 2 134 ? 45.87109 -31.66867 11.51562 1.000 108.60165 134 GLN S O 1
ATOM 5961 N N . LEU B 2 135 ? 44.27521 -30.45169 10.49172 1.000 82.49972 135 LEU S N 1
ATOM 5962 C CA . LEU B 2 135 ? 44.35308 -29.38751 11.48896 1.000 78.19373 135 LEU S CA 1
ATOM 5963 C C . LEU B 2 135 ? 43.94437 -29.89202 12.86773 1.000 86.72903 135 LEU S C 1
ATOM 5964 O O . LEU B 2 135 ? 44.56817 -29.54100 13.87758 1.000 83.44186 135 LEU S O 1
ATOM 5969 N N . LEU B 2 136 ? 42.89608 -30.71723 12.93097 1.000 87.53921 136 LEU S N 1
ATOM 5970 C CA . LEU B 2 136 ? 42.46858 -31.26816 14.21262 1.000 98.99767 136 LEU S CA 1
ATOM 5971 C C . LEU B 2 136 ? 43.50924 -32.22182 14.78509 1.000 109.86270 136 LEU S C 1
ATOM 5972 O O . LEU B 2 136 ? 43.63169 -32.34173 16.00921 1.000 120.00440 136 LEU S O 1
ATOM 5977 N N . MET B 2 137 ? 44.25944 -32.90848 13.92131 1.000 110.78905 137 MET S N 1
ATOM 5978 C CA . MET B 2 137 ? 45.39106 -33.70286 14.38588 1.000 109.91759 137 MET S CA 1
ATOM 5979 C C . MET B 2 137 ? 46.46832 -32.80640 14.98146 1.000 110.48629 137 MET S C 1
ATOM 5980 O O . MET B 2 137 ? 47.00414 -33.08748 16.05994 1.000 130.01458 137 MET S O 1
ATOM 5985 N N . LEU B 2 138 ? 46.79871 -31.71653 14.28464 1.000 92.75216 138 LEU S N 1
ATOM 5986 C CA . LEU B 2 138 ? 47.86483 -30.83560 14.75281 1.000 89.66052 138 LEU S CA 1
ATOM 5987 C C . LEU B 2 138 ? 47.48385 -30.11701 16.04152 1.000 99.37789 138 LEU S C 1
ATOM 5988 O O . LEU B 2 138 ? 48.36574 -29.75677 16.82969 1.000 106.48141 138 LEU S O 1
ATOM 5993 N N . GLN B 2 139 ? 46.18728 -29.89496 16.27176 1.000 119.37766 139 GLN S N 1
ATOM 5994 C CA . GLN B 2 139 ? 45.75828 -29.21842 17.49330 1.000 126.64625 139 GLN S CA 1
ATOM 5995 C C . GLN B 2 139 ? 46.07646 -30.05380 18.72800 1.000 114.96236 139 GLN S C 1
ATOM 5996 O O . GLN B 2 139 ? 46.61355 -29.54042 19.71674 1.000 125.91551 139 GLN S O 1
ATOM 6002 N N . SER B 2 140 ? 45.74732 -31.34681 18.69100 1.000 104.84376 140 SER S N 1
ATOM 6003 C CA . SER B 2 140 ? 46.07643 -32.23366 19.80028 1.000 118.47221 140 SER S CA 1
ATOM 6004 C C . SER B 2 140 ? 47.57459 -32.46320 19.93328 1.000 116.83245 140 SER S C 1
ATOM 6005 O O . SER B 2 140 ? 48.02695 -32.92787 20.98478 1.000 113.96937 140 SER S O 1
ATOM 6008 N N . LEU B 2 141 ? 48.34936 -32.15010 18.90048 1.000 117.12615 141 LEU S N 1
ATOM 6009 C CA . LEU B 2 141 ? 49.76684 -32.46670 18.89940 1.000 113.52857 141 LEU S CA 1
ATOM 6010 C C . LEU B 2 141 ? 50.53447 -31.47081 19.76400 1.000 110.03650 141 LEU S C 1
ATOM 6011 O O . LEU B 2 141 ? 50.17155 -30.29503 19.86746 1.000 103.18888 141 LEU S O 1
ATOM 6016 N N . GLU B 2 142 ? 51.60275 -31.95861 20.39034 1.000 109.33408 142 GLU S N 1
ATOM 6017 C CA . GLU B 2 142 ? 52.45592 -31.13743 21.24730 1.000 111.89545 142 GLU S CA 1
ATOM 6018 C C . GLU B 2 142 ? 53.01087 -29.91973 20.51304 1.000 106.86884 142 GLU S C 1
ATOM 6019 O O . GLU B 2 142 ? 52.65803 -28.78190 20.82091 1.000 111.55032 142 GLU S O 1
ATOM 6026 N N . SER C 3 14 ? -6.35738 -31.99258 -16.08875 1.000 177.41811 34 SER N N 1
ATOM 6027 C CA . SER C 3 14 ? -4.92101 -32.30669 -16.01599 1.000 181.26852 34 SER N CA 1
ATOM 6028 C C . SER C 3 14 ? -4.58131 -33.55722 -15.19262 1.000 179.41502 34 SER N C 1
ATOM 6029 O O . SER C 3 14 ? -5.43322 -34.16754 -14.56212 1.000 175.07775 34 SER N O 1
ATOM 6032 N N . ARG C 3 15 ? -3.29274 -33.91128 -15.21411 1.000 178.83284 35 ARG N N 1
ATOM 6033 C CA . ARG C 3 15 ? -2.73113 -35.17025 -14.71701 1.000 176.30530 35 ARG N CA 1
ATOM 6034 C C . ARG C 3 15 ? -2.21186 -35.10342 -13.28077 1.000 184.23962 35 ARG N C 1
ATOM 6035 O O . ARG C 3 15 ? -2.77195 -34.35617 -12.48286 1.000 185.10690 35 ARG N O 1
ATOM 6043 N N . ASP C 3 16 ? -1.32012 -36.00981 -12.87322 1.000 192.50096 36 ASP N N 1
ATOM 6044 C CA . ASP C 3 16 ? -0.59062 -35.87364 -11.59591 1.000 197.70773 36 ASP N CA 1
ATOM 6045 C C . ASP C 3 16 ? 0.87995 -36.30436 -11.70482 1.000 199.31750 36 ASP N C 1
ATOM 6046 O O . ASP C 3 16 ? 1.35219 -37.19710 -11.00821 1.000 191.63362 36 ASP N O 1
ATOM 6051 N N . LEU C 3 17 ? 1.65614 -35.70018 -12.61963 1.000 203.52249 37 LEU N N 1
ATOM 6052 C CA . LEU C 3 17 ? 3.10809 -35.95203 -12.67152 1.000 200.21339 37 LEU N CA 1
ATOM 6053 C C . LEU C 3 17 ? 3.70571 -37.25326 -13.18865 1.000 193.96694 37 LEU N C 1
ATOM 6054 O O . LEU C 3 17 ? 3.86053 -38.24987 -12.47049 1.000 194.39701 37 LEU N O 1
ATOM 6059 N N . GLU C 3 18 ? 3.98053 -37.21400 -14.49517 1.000 190.25042 38 GLU N N 1
ATOM 6060 C CA . GLU C 3 18 ? 4.78997 -38.19285 -15.20674 1.000 188.21937 38 GLU N CA 1
ATOM 6061 C C . GLU C 3 18 ? 5.82518 -37.49618 -16.11154 1.000 190.99966 38 GLU N C 1
ATOM 6062 O O . GLU C 3 18 ? 5.85434 -36.26699 -16.23004 1.000 193.76350 38 GLU N O 1
ATOM 6068 N N . LYS C 3 19 ? 6.72616 -38.30885 -16.70610 1.000 193.43001 39 LYS N N 1
ATOM 6069 C CA . LYS C 3 19 ? 7.75140 -37.82408 -17.64653 1.000 193.68877 39 LYS N CA 1
ATOM 6070 C C . LYS C 3 19 ? 7.11064 -37.08668 -18.81459 1.000 189.87055 39 LYS N C 1
ATOM 6071 O O . LYS C 3 19 ? 6.39908 -37.69174 -19.61846 1.000 187.20280 39 LYS N O 1
ATOM 6077 N N . HIS C 3 20 ? 7.39211 -35.78849 -18.93630 1.000 192.03880 40 HIS N N 1
ATOM 6078 C CA . HIS C 3 20 ? 6.66865 -34.91580 -19.86116 1.000 194.29434 40 HIS N CA 1
ATOM 6079 C C . HIS C 3 20 ? 7.21034 -33.49485 -19.89813 1.000 198.87069 40 HIS N C 1
ATOM 6080 O O . HIS C 3 20 ? 7.45367 -32.92980 -20.96523 1.000 202.38782 40 HIS N O 1
ATOM 6087 N N . ASN C 3 27 ? 8.33473 -33.01297 -15.01598 1.000 182.55695 47 ASN N N 1
ATOM 6088 C CA . ASN C 3 27 ? 9.27431 -33.67916 -15.92490 1.000 188.17847 47 ASN N CA 1
ATOM 6089 C C . ASN C 3 27 ? 10.06618 -34.83315 -15.26812 1.000 189.39271 47 ASN N C 1
ATOM 6090 O O . ASN C 3 27 ? 9.48760 -35.85428 -14.88959 1.000 184.30328 47 ASN N O 1
ATOM 6095 N N . THR C 3 28 ? 11.39307 -34.67469 -15.16326 1.000 197.68707 48 THR N N 1
ATOM 6096 C CA . THR C 3 28 ? 12.26713 -35.64890 -14.51551 1.000 192.03562 48 THR N CA 1
ATOM 6097 C C . THR C 3 28 ? 13.61678 -34.97142 -14.28306 1.000 195.39093 48 THR N C 1
ATOM 6098 O O . THR C 3 28 ? 13.79046 -33.78657 -14.58031 1.000 200.14351 48 THR N O 1
ATOM 6102 N N . ALA C 3 29 ? 14.57161 -35.71961 -13.71161 1.000 187.09062 49 ALA N N 1
ATOM 6103 C CA . ALA C 3 29 ? 15.78977 -35.09480 -13.20196 1.000 182.53678 49 ALA N CA 1
ATOM 6104 C C . ALA C 3 29 ? 16.71787 -34.57965 -14.29794 1.000 183.02517 49 ALA N C 1
ATOM 6105 O O . ALA C 3 29 ? 17.60880 -33.76263 -14.01806 1.000 186.52731 49 ALA N O 1
ATOM 6107 N N . ALA C 3 30 ? 16.54357 -35.03414 -15.53247 1.000 190.43721 50 ALA N N 1
ATOM 6108 C CA . ALA C 3 30 ? 17.38443 -34.60037 -16.63634 1.000 195.33206 50 ALA N CA 1
ATOM 6109 C C . ALA C 3 30 ? 16.70573 -33.58260 -17.54467 1.000 189.60749 50 ALA N C 1
ATOM 6110 O O . ALA C 3 30 ? 17.33017 -33.10400 -18.49882 1.000 181.07884 50 ALA N O 1
ATOM 6112 N N . ASN C 3 31 ? 15.44614 -33.22729 -17.28052 1.000 189.21963 51 ASN N N 1
ATOM 6113 C CA . ASN C 3 31 ? 14.79638 -32.16744 -18.04142 1.000 185.72245 51 ASN N CA 1
ATOM 6114 C C . ASN C 3 31 ? 14.07165 -31.13999 -17.17868 1.000 186.62005 51 ASN N C 1
ATOM 6115 O O . ASN C 3 31 ? 13.75440 -30.05352 -17.68530 1.000 183.33399 51 ASN N O 1
ATOM 6120 N N . ASN C 3 32 ? 13.85053 -31.40984 -15.89117 1.000 185.81604 52 ASN N N 1
ATOM 6121 C CA . ASN C 3 32 ? 13.17965 -30.48584 -14.98204 1.000 188.38769 52 ASN N CA 1
ATOM 6122 C C . ASN C 3 32 ? 14.16206 -30.06582 -13.89926 1.000 191.42187 52 ASN N C 1
ATOM 6123 O O . ASN C 3 32 ? 14.67312 -30.91547 -13.16094 1.000 192.21088 52 ASN N O 1
ATOM 6128 N N . ALA C 3 33 ? 14.40816 -28.75614 -13.79314 1.000 106.32926 53 ALA N N 1
ATOM 6129 C CA . ALA C 3 33 ? 15.47768 -28.26836 -12.92514 1.000 103.03912 53 ALA N CA 1
ATOM 6130 C C . ALA C 3 33 ? 15.18294 -28.54407 -11.45620 1.000 107.13479 53 ALA N C 1
ATOM 6131 O O . ALA C 3 33 ? 16.08750 -28.90228 -10.69333 1.000 117.86722 53 ALA N O 1
ATOM 6133 N N . ALA C 3 34 ? 13.92666 -28.37718 -11.03761 1.000 91.22876 54 ALA N N 1
ATOM 6134 C CA . ALA C 3 34 ? 13.58297 -28.63075 -9.64377 1.000 81.58817 54 ALA N CA 1
ATOM 6135 C C . ALA C 3 34 ? 13.73026 -30.10316 -9.29109 1.000 104.43529 54 ALA N C 1
ATOM 6136 O O . ALA C 3 34 ? 14.10134 -30.43235 -8.15928 1.000 102.50293 54 ALA N O 1
ATOM 6138 N N . CYS C 3 35 ? 13.45173 -30.99685 -10.24271 1.000 123.96162 55 CYS N N 1
ATOM 6139 C CA . CYS C 3 35 ? 13.60117 -32.42635 -9.99154 1.000 109.97105 55 CYS N CA 1
ATOM 6140 C C . CYS C 3 35 ? 15.06385 -32.79500 -9.77149 1.000 111.23771 55 CYS N C 1
ATOM 6141 O O . CYS C 3 35 ? 15.39309 -33.54423 -8.84353 1.000 113.72815 55 CYS N O 1
ATOM 6144 N N . ALA C 3 36 ? 15.95786 -32.27415 -10.61827 1.000 102.41813 56 ALA N N 1
ATOM 6145 C CA . ALA C 3 36 ? 17.38323 -32.54135 -10.45209 1.000 107.31827 56 ALA N CA 1
ATOM 6146 C C . ALA C 3 36 ? 17.90498 -31.99785 -9.13105 1.000 120.39030 56 ALA N C 1
ATOM 6147 O O . ALA C 3 36 ? 18.83350 -32.56789 -8.54650 1.000 140.39092 56 ALA N O 1
ATOM 6149 N N . TRP C 3 37 ? 17.32506 -30.90185 -8.64875 1.000 98.55991 57 TRP N N 1
ATOM 6150 C CA . TRP C 3 37 ? 17.73831 -30.30037 -7.38973 1.000 97.53890 57 TRP N CA 1
ATOM 6151 C C . TRP C 3 37 ? 17.03530 -30.91828 -6.18888 1.000 111.10574 57 TRP N C 1
ATOM 6152 O O . TRP C 3 37 ? 17.60527 -30.94010 -5.09211 1.000 113.78746 57 TRP N O 1
ATOM 6163 N N . LEU C 3 38 ? 15.81779 -31.43519 -6.37101 1.000 124.35138 58 LEU N N 1
ATOM 6164 C CA . LEU C 3 38 ? 15.11603 -32.08429 -5.26839 1.000 112.36250 58 LEU N CA 1
ATOM 6165 C C . LEU C 3 38 ? 15.65510 -33.48590 -5.00756 1.000 112.17127 58 LEU N C 1
ATOM 6166 O O . LEU C 3 38 ? 15.84681 -33.87223 -3.84924 1.000 116.97218 58 LEU N O 1
ATOM 6171 N N . GLU C 3 39 ? 15.90515 -34.26136 -6.06582 1.000 113.50241 59 GLU N N 1
ATOM 6172 C CA . GLU C 3 39 ? 16.42241 -35.61403 -5.89348 1.000 124.30073 59 GLU N CA 1
ATOM 6173 C C . GLU C 3 39 ? 17.86061 -35.64109 -5.39410 1.000 121.84944 59 GLU N C 1
ATOM 6174 O O . GLU C 3 39 ? 18.35007 -36.71659 -5.03258 1.000 126.95766 59 GLU N O 1
ATOM 6180 N N . ALA C 3 40 ? 18.54366 -34.49748 -5.36333 1.000 118.47754 60 ALA N N 1
ATOM 6181 C CA . ALA C 3 40 ? 19.92383 -34.42524 -4.90771 1.000 120.52887 60 ALA N CA 1
ATOM 6182 C C . ALA C 3 40 ? 20.05438 -34.04810 -3.43817 1.000 120.52989 60 ALA N C 1
ATOM 6183 O O . ALA C 3 40 ? 21.13612 -34.22107 -2.86664 1.000 125.51881 60 ALA N O 1
ATOM 6185 N N . GLN C 3 41 ? 18.99156 -33.54348 -2.81656 1.000 127.48705 61 GLN N N 1
ATOM 6186 C CA . GLN C 3 41 ? 19.05345 -33.12926 -1.42234 1.000 125.69675 61 GLN N CA 1
ATOM 6187 C C . GLN C 3 41 ? 19.02052 -34.34023 -0.49978 1.000 129.45288 61 GLN N C 1
ATOM 6188 O O . GLN C 3 41 ? 18.24219 -35.27627 -0.70393 1.000 133.94433 61 GLN N O 1
ATOM 6194 N N . GLU C 3 42 ? 19.87170 -34.31376 0.52077 1.000 131.10275 62 GLU N N 1
ATOM 6195 C CA . GLU C 3 42 ? 19.97116 -35.39334 1.49126 1.000 127.01521 62 GLU N CA 1
ATOM 6196 C C . GLU C 3 42 ? 19.30895 -34.97922 2.79845 1.000 129.87103 62 GLU N C 1
ATOM 6197 O O . GLU C 3 42 ? 19.41769 -33.82505 3.22324 1.000 128.84340 62 GLU N O 1
ATOM 6203 N N . GLU C 3 43 ? 18.61911 -35.93049 3.43336 1.000 134.77065 63 GLU N N 1
ATOM 6204 C CA . GLU C 3 43 ? 17.95006 -35.63763 4.69689 1.000 135.36522 63 GLU N CA 1
ATOM 6205 C C . GLU C 3 43 ? 18.94881 -35.34888 5.80990 1.000 128.23228 63 GLU N C 1
ATOM 6206 O O . GLU C 3 43 ? 18.65536 -34.55986 6.71526 1.000 111.23935 63 GLU N O 1
ATOM 6212 N N . GLU C 3 44 ? 20.12659 -35.97281 5.76244 1.000 136.63149 64 GLU N N 1
ATOM 6213 C CA . GLU C 3 44 ? 21.15243 -35.72895 6.76775 1.000 132.50665 64 GLU N CA 1
ATOM 6214 C C . GLU C 3 44 ? 21.81940 -34.36977 6.60913 1.000 122.53550 64 GLU N C 1
ATOM 6215 O O . GLU C 3 44 ? 22.49758 -33.92011 7.53906 1.000 128.57984 64 GLU N O 1
ATOM 6221 N N . GLU C 3 45 ? 21.64408 -33.71023 5.46468 1.000 116.65568 65 GLU N N 1
ATOM 6222 C CA . GLU C 3 45 ? 22.26598 -32.41619 5.21683 1.000 126.51006 65 GLU N CA 1
ATOM 6223 C C . GLU C 3 45 ? 21.38658 -31.24752 5.63745 1.000 120.40129 65 GLU N C 1
ATOM 6224 O O . GLU C 3 45 ? 21.90827 -30.21606 6.07713 1.000 116.19892 65 GLU N O 1
ATOM 6230 N N . VAL C 3 46 ? 20.06951 -31.38518 5.52511 1.000 124.38871 66 VAL N N 1
ATOM 6231 C CA . VAL C 3 46 ? 19.16152 -30.27760 5.80699 1.000 118.03369 66 VAL N CA 1
ATOM 6232 C C . VAL C 3 46 ? 18.73270 -30.26607 7.26764 1.000 115.35349 66 VAL N C 1
ATOM 6233 O O . VAL C 3 46 ? 18.74811 -29.22065 7.92266 1.000 115.97384 66 VAL N O 1
ATOM 6237 N N . GLY C 3 47 ? 18.33882 -31.41953 7.79915 1.000 113.38076 67 GLY N N 1
ATOM 6238 C CA . GLY C 3 47 ? 17.88611 -31.52430 9.17627 1.000 109.97048 67 GLY N CA 1
ATOM 6239 C C . GLY C 3 47 ? 16.48953 -32.08561 9.34515 1.000 113.57199 67 GLY N C 1
ATOM 6240 O O . GLY C 3 47 ? 16.03931 -32.23815 10.48947 1.000 129.55888 67 GLY N O 1
ATOM 6241 N N . PHE C 3 48 ? 15.77844 -32.39949 8.26866 1.000 112.05031 68 PHE N N 1
ATOM 6242 C CA . PHE C 3 48 ? 14.44725 -32.98033 8.34842 1.000 105.02166 68 PHE N CA 1
ATOM 6243 C C . PHE C 3 48 ? 14.23014 -33.83290 7.10885 1.000 112.37277 68 PHE N C 1
ATOM 6244 O O . PHE C 3 48 ? 14.93413 -33.66321 6.10603 1.000 116.04976 68 PHE N O 1
ATOM 6252 N N . PRO C 3 49 ? 13.28295 -34.77263 7.14927 1.000 120.10500 69 PRO N N 1
ATOM 6253 C CA . PRO C 3 49 ? 13.04725 -35.62552 5.97686 1.000 127.41101 69 PRO N CA 1
ATOM 6254 C C . PRO C 3 49 ? 12.63205 -34.81105 4.75970 1.000 135.09213 69 PRO N C 1
ATOM 6255 O O . PRO C 3 49 ? 11.90230 -33.82334 4.86637 1.000 136.04269 69 PRO N O 1
ATOM 6259 N N . VAL C 3 50 ? 13.10798 -35.24055 3.59147 1.000 142.34007 70 VAL N N 1
ATOM 6260 C CA . VAL C 3 50 ? 12.82232 -34.55128 2.33786 1.000 130.21014 70 VAL N CA 1
ATOM 6261 C C . VAL C 3 50 ? 11.62178 -35.20060 1.66148 1.000 135.34428 70 VAL N C 1
ATOM 6262 O O . VAL C 3 50 ? 11.36128 -34.96741 0.47557 1.000 139.25155 70 VAL N O 1
ATOM 6266 N N . THR C 3 51 ? 10.88581 -36.02192 2.40892 1.000 125.32901 71 THR N N 1
ATOM 6267 C CA . THR C 3 51 ? 9.68118 -36.63141 1.86302 1.000 115.40573 71 THR N CA 1
ATOM 6268 C C . THR C 3 51 ? 8.44033 -35.89188 2.35185 1.000 115.04276 71 THR N C 1
ATOM 6269 O O . THR C 3 51 ? 8.39953 -35.43830 3.50195 1.000 112.68644 71 THR N O 1
ATOM 6273 N N . PRO C 3 52 ? 7.42266 -35.73828 1.50498 1.000 118.24068 72 PRO N N 1
ATOM 6274 C CA . PRO C 3 52 ? 6.23540 -34.97871 1.91660 1.000 114.52106 72 PRO N CA 1
ATOM 6275 C C . PRO C 3 52 ? 5.38601 -35.75153 2.91419 1.000 115.89468 72 PRO N C 1
ATOM 6276 O O . PRO C 3 52 ? 5.20197 -36.96537 2.79666 1.000 119.15595 72 PRO N O 1
ATOM 6280 N N . GLN C 3 53 ? 4.86281 -35.02636 3.90532 1.000 106.03604 73 GLN N N 1
ATOM 6281 C CA . GLN C 3 53 ? 3.91804 -35.61798 4.84627 1.000 106.21213 73 GLN N CA 1
ATOM 6282 C C . GLN C 3 53 ? 2.50203 -35.60733 4.28373 1.000 108.75094 73 GLN N C 1
ATOM 6283 O O . GLN C 3 53 ? 1.77813 -36.60344 4.39117 1.000 125.00225 73 GLN N O 1
ATOM 6289 N N . VAL C 3 54 ? 2.09746 -34.49226 3.68500 1.000 108.15146 74 VAL N N 1
ATOM 6290 C CA . VAL C 3 54 ? 0.81793 -34.37080 2.99228 1.000 107.45251 74 VAL N CA 1
ATOM 6291 C C . VAL C 3 54 ? 1.01931 -34.90705 1.57915 1.000 116.33282 74 VAL N C 1
ATOM 6292 O O . VAL C 3 54 ? 2.12335 -34.77400 1.03073 1.000 129.59040 74 VAL N O 1
ATOM 6296 N N . PRO C 3 55 ? 0.01854 -35.55051 0.97169 1.000 98.52065 75 PRO N N 1
ATOM 6297 C CA . PRO C 3 55 ? 0.14763 -35.96194 -0.43193 1.000 98.57408 75 PRO N CA 1
ATOM 6298 C C . PRO C 3 55 ? 0.62136 -34.81943 -1.32256 1.000 91.92312 75 PRO N C 1
ATOM 6299 O O . PRO C 3 55 ? 0.30669 -33.65035 -1.09045 1.000 93.34139 75 PRO N O 1
ATOM 6303 N N . LEU C 3 56 ? 1.39516 -35.17550 -2.34749 1.000 103.02406 76 LEU N N 1
ATOM 6304 C CA . LEU C 3 56 ? 1.98464 -34.17880 -3.23401 1.000 105.14537 76 LEU N CA 1
ATOM 6305 C C . LEU C 3 56 ? 0.89973 -33.37945 -3.94748 1.000 110.88837 76 LEU N C 1
ATOM 6306 O O . LEU C 3 56 ? -0.06664 -33.94482 -4.46771 1.000 118.04870 76 LEU N O 1
ATOM 6311 N N . ARG C 3 57 ? 1.06553 -32.05926 -3.96932 1.000 96.66777 77 ARG N N 1
ATOM 6312 C CA . ARG C 3 57 ? 0.06310 -31.14998 -4.50755 1.000 84.73579 77 ARG N CA 1
ATOM 6313 C C . ARG C 3 57 ? 0.75010 -29.84232 -4.88121 1.000 87.88278 77 ARG N C 1
ATOM 6314 O O . ARG C 3 57 ? 1.82216 -29.52877 -4.34968 1.000 86.93527 77 ARG N O 1
ATOM 6322 N N . PRO C 3 58 ? 0.16363 -29.06029 -5.78800 1.000 101.30151 78 PRO N N 1
ATOM 6323 C CA . PRO C 3 58 ? 0.79892 -27.81404 -6.22079 1.000 94.24220 78 PRO N CA 1
ATOM 6324 C C . PRO C 3 58 ? 0.36556 -26.61575 -5.38734 1.000 95.29473 78 PRO N C 1
ATOM 6325 O O . PRO C 3 58 ? -0.65860 -26.62783 -4.70177 1.000 96.55489 78 PRO N O 1
ATOM 6329 N N . MET C 3 59 ? 1.15735 -25.55303 -5.49963 1.000 95.20295 79 MET N N 1
ATOM 6330 C CA . MET C 3 59 ? 0.88742 -24.31205 -4.78881 1.000 84.86175 79 MET N CA 1
ATOM 6331 C C . MET C 3 59 ? -0.20330 -23.51958 -5.49965 1.000 95.48385 79 MET N C 1
ATOM 6332 O O . MET C 3 59 ? -0.16236 -23.34581 -6.72210 1.000 99.95579 79 MET N O 1
ATOM 6337 N N . THR C 3 60 ? -1.17339 -23.03525 -4.73018 1.000 79.73533 80 THR N N 1
ATOM 6338 C CA . THR C 3 60 ? -2.29936 -22.27199 -5.24499 1.000 74.96165 80 THR N CA 1
ATOM 6339 C C . THR C 3 60 ? -2.20725 -20.82119 -4.77953 1.000 95.23440 80 THR N C 1
ATOM 6340 O O . THR C 3 60 ? -1.25802 -20.41155 -4.10516 1.000 113.45570 80 THR N O 1
ATOM 6344 N N . TYR C 3 61 ? -3.21901 -20.03896 -5.15828 1.000 101.14253 81 TYR N N 1
ATOM 6345 C CA . TYR C 3 61 ? -3.30659 -18.65320 -4.71014 1.000 88.29351 81 TYR N CA 1
ATOM 6346 C C . TYR C 3 61 ? -3.57372 -18.57911 -3.21180 1.000 87.97778 81 TYR N C 1
ATOM 6347 O O . TYR C 3 61 ? -2.86998 -17.87283 -2.47656 1.000 92.75106 81 TYR N O 1
ATOM 6356 N N . LYS C 3 62 ? -4.59422 -19.30365 -2.74392 1.000 87.16704 82 LYS N N 1
ATOM 6357 C CA . LYS C 3 62 ? -4.97190 -19.23701 -1.33640 1.000 85.49064 82 LYS N CA 1
ATOM 6358 C C . LYS C 3 62 ? -3.85376 -19.74618 -0.43857 1.000 90.30171 82 LYS N C 1
ATOM 6359 O O . LYS C 3 62 ? -3.57288 -19.15397 0.61032 1.000 96.22228 82 LYS N O 1
ATOM 6365 N N . ALA C 3 63 ? -3.21202 -20.85049 -0.82828 1.000 93.97353 83 ALA N N 1
ATOM 6366 C CA . ALA C 3 63 ? -2.10469 -21.37709 -0.03867 1.000 82.54178 83 ALA N CA 1
ATOM 6367 C C . ALA C 3 63 ? -0.97045 -20.36754 0.05287 1.000 67.59399 83 ALA N C 1
ATOM 6368 O O . ALA C 3 63 ? -0.39731 -20.16287 1.12855 1.000 81.37722 83 ALA N O 1
ATOM 6370 N N . ALA C 3 64 ? -0.64766 -19.71095 -1.06348 1.000 66.91463 84 ALA N N 1
ATOM 6371 C CA . ALA C 3 64 ? 0.43776 -18.73633 -1.06500 1.000 76.40968 84 ALA N CA 1
ATOM 6372 C C . ALA C 3 64 ? 0.11013 -17.53378 -0.18699 1.000 75.13617 84 ALA N C 1
ATOM 6373 O O . ALA C 3 64 ? 0.96750 -17.06202 0.56857 1.000 72.32795 84 ALA N O 1
ATOM 6375 N N . VAL C 3 65 ? -1.12506 -17.02988 -0.26244 1.000 72.25065 85 VAL N N 1
ATOM 6376 C CA . VAL C 3 65 ? -1.51368 -15.88750 0.56650 1.000 80.32616 85 VAL N CA 1
ATOM 6377 C C . VAL C 3 65 ? -1.48160 -16.26574 2.04452 1.000 95.36609 85 VAL N C 1
ATOM 6378 O O . VAL C 3 65 ? -0.96142 -15.52012 2.89050 1.000 102.35967 85 VAL N O 1
ATOM 6382 N N . ASP C 3 66 ? -2.05744 -17.42540 2.37860 1.000 85.14318 86 ASP N N 1
ATOM 6383 C CA . ASP C 3 66 ? -2.06509 -17.88264 3.76276 1.000 88.02291 86 ASP N CA 1
ATOM 6384 C C . ASP C 3 66 ? -0.64817 -18.04796 4.29138 1.000 93.12122 86 ASP N C 1
ATOM 6385 O O . ASP C 3 66 ? -0.35395 -17.66612 5.42963 1.000 104.91743 86 ASP N O 1
ATOM 6390 N N . LEU C 3 67 ? 0.24907 -18.59965 3.47129 1.000 89.83359 87 LEU N N 1
ATOM 6391 C CA . LEU C 3 67 ? 1.62691 -18.79279 3.90458 1.000 84.24666 87 LEU N CA 1
ATOM 6392 C C . LEU C 3 67 ? 2.35015 -17.46159 4.06089 1.000 100.01569 87 LEU N C 1
ATOM 6393 O O . LEU C 3 67 ? 3.16637 -17.29985 4.97413 1.000 113.13756 87 LEU N O 1
ATOM 6398 N N . SER C 3 68 ? 2.06163 -16.49491 3.18581 1.000 99.88062 88 SER N N 1
ATOM 6399 C CA . SER C 3 68 ? 2.66343 -15.17209 3.31972 1.000 97.84489 88 SER N CA 1
ATOM 6400 C C . SER C 3 68 ? 2.26279 -14.52278 4.63853 1.000 92.46235 88 SER N C 1
ATOM 6401 O O . SER C 3 68 ? 3.10725 -13.96779 5.35564 1.000 99.16423 88 SER N O 1
ATOM 6404 N N . HIS C 3 69 ? 0.96997 -14.58047 4.97439 1.000 85.37367 89 HIS N N 1
ATOM 6405 C CA . HIS C 3 69 ? 0.52715 -14.00676 6.24373 1.000 87.70822 89 HIS N CA 1
ATOM 6406 C C . HIS C 3 69 ? 1.10940 -14.76544 7.43294 1.000 103.56560 89 HIS N C 1
ATOM 6407 O O . HIS C 3 69 ? 1.55476 -14.14822 8.40887 1.000 101.58073 89 HIS N O 1
ATOM 6414 N N . PHE C 3 70 ? 1.12051 -16.10073 7.36828 1.000 116.67979 90 PHE N N 1
ATOM 6415 C CA . PHE C 3 70 ? 1.74190 -16.90147 8.41922 1.000 114.26894 90 PHE N CA 1
ATOM 6416 C C . PHE C 3 70 ? 3.19696 -16.51429 8.63107 1.000 114.86632 90 PHE N C 1
ATOM 6417 O O . PHE C 3 70 ? 3.67029 -16.45862 9.76969 1.000 118.19190 90 PHE N O 1
ATOM 6425 N N . LEU C 3 71 ? 3.92651 -16.25746 7.54760 1.000 105.60946 91 LEU N N 1
ATOM 6426 C CA . LEU C 3 71 ? 5.34944 -15.96657 7.66861 1.000 104.74235 91 LEU N CA 1
ATOM 6427 C C . LEU C 3 71 ? 5.61899 -14.54154 8.13188 1.000 120.25949 91 LEU N C 1
ATOM 6428 O O . LEU C 3 71 ? 6.61414 -14.29461 8.82671 1.000 128.63805 91 LEU N O 1
ATOM 6433 N N . LYS C 3 72 ? 4.76677 -13.59205 7.75811 1.000 125.83847 92 LYS N N 1
ATOM 6434 C CA . LYS C 3 72 ? 4.98928 -12.21681 8.19324 1.000 126.01480 92 LYS N CA 1
ATOM 6435 C C . LYS C 3 72 ? 4.56384 -12.01544 9.64635 1.000 133.37774 92 LYS N C 1
ATOM 6436 O O . LYS C 3 72 ? 5.33073 -11.48133 10.45606 1.000 125.39748 92 LYS N O 1
ATOM 6442 N N . GLU C 3 73 ? 3.35037 -12.45440 9.99980 1.000 138.97955 93 GLU N N 1
ATOM 6443 C CA . GLU C 3 73 ? 2.70027 -11.97793 11.21933 1.000 139.95457 93 GLU N CA 1
ATOM 6444 C C . GLU C 3 73 ? 3.43922 -12.36040 12.49617 1.000 143.13465 93 GLU N C 1
ATOM 6445 O O . GLU C 3 73 ? 3.18521 -11.75499 13.54210 1.000 147.63082 93 GLU N O 1
ATOM 6451 N N . LYS C 3 74 ? 4.34506 -13.33742 12.44480 1.000 139.71742 94 LYS N N 1
ATOM 6452 C CA . LYS C 3 74 ? 5.00322 -13.83885 13.64656 1.000 137.16158 94 LYS N CA 1
ATOM 6453 C C . LYS C 3 74 ? 6.52413 -13.73225 13.56349 1.000 139.31251 94 LYS N C 1
ATOM 6454 O O . LYS C 3 74 ? 7.23497 -14.43503 14.28993 1.000 146.39027 94 LYS N O 1
ATOM 6460 N N . GLY C 3 75 ? 7.03565 -12.86336 12.69327 1.000 130.41543 95 GLY N N 1
ATOM 6461 C CA . GLY C 3 75 ? 8.45299 -12.55848 12.64259 1.000 118.90085 95 GLY N CA 1
ATOM 6462 C C . GLY C 3 75 ? 9.35052 -13.68635 12.17648 1.000 111.63385 95 GLY N C 1
ATOM 6463 O O . GLY C 3 75 ? 10.38508 -13.95581 12.79443 1.000 113.25168 95 GLY N O 1
ATOM 6464 N N . GLY C 3 76 ? 8.97370 -14.35374 11.08981 1.000 104.42212 96 GLY N N 1
ATOM 6465 C CA . GLY C 3 76 ? 9.80752 -15.40328 10.53793 1.000 94.14258 96 GLY N CA 1
ATOM 6466 C C . GLY C 3 76 ? 10.62286 -14.97415 9.33646 1.000 102.85913 96 GLY N C 1
ATOM 6467 O O . GLY C 3 76 ? 11.82390 -15.25059 9.26217 1.000 121.00122 96 GLY N O 1
ATOM 6468 N N . LEU C 3 77 ? 9.97994 -14.28814 8.38838 1.000 88.14723 97 LEU N N 1
ATOM 6469 C CA . LEU C 3 77 ? 10.61185 -13.92472 7.12869 1.000 71.42552 97 LEU N CA 1
ATOM 6470 C C . LEU C 3 77 ? 10.72790 -12.42616 6.89056 1.000 82.44777 97 LEU N C 1
ATOM 6471 O O . LEU C 3 77 ? 11.56283 -12.01767 6.07604 1.000 92.88803 97 LEU N O 1
ATOM 6476 N N . GLU C 3 78 ? 9.92710 -11.60281 7.56393 1.000 94.32013 98 GLU N N 1
ATOM 6477 C CA . GLU C 3 78 ? 9.94698 -10.16545 7.32099 1.000 75.93606 98 GLU N CA 1
ATOM 6478 C C . GLU C 3 78 ? 11.25978 -9.55717 7.79752 1.000 73.48022 98 GLU N C 1
ATOM 6479 O O . GLU C 3 78 ? 11.70849 -9.81466 8.91895 1.000 87.89779 98 GLU N O 1
ATOM 6485 N N . GLY C 3 79 ? 11.87113 -8.73914 6.94552 1.000 72.43597 99 GLY N N 1
ATOM 6486 C CA . GLY C 3 79 ? 13.14867 -8.15492 7.28467 1.000 74.11331 99 GLY N CA 1
ATOM 6487 C C . GLY C 3 79 ? 14.32191 -9.10880 7.22012 1.000 78.76556 99 GLY N C 1
ATOM 6488 O O . GLY C 3 79 ? 15.42879 -8.73254 7.61306 1.000 82.00130 99 GLY N O 1
ATOM 6489 N N . LEU C 3 80 ? 14.11881 -10.33681 6.74339 1.000 78.99135 100 LEU N N 1
ATOM 6490 C CA . LEU C 3 80 ? 15.17912 -11.32858 6.71724 1.000 72.87637 100 LEU N CA 1
ATOM 6491 C C . LEU C 3 80 ? 16.04537 -11.13059 5.48390 1.000 82.09317 100 LEU N C 1
ATOM 6492 O O . LEU C 3 80 ? 15.53679 -10.91387 4.37873 1.000 82.48661 100 LEU N O 1
ATOM 6497 N N . ILE C 3 81 ? 17.36069 -11.19817 5.66500 1.000 72.94222 101 ILE N N 1
ATOM 6498 C CA . ILE C 3 81 ? 18.27414 -10.98846 4.54598 1.000 73.05355 101 ILE N CA 1
ATOM 6499 C C . ILE C 3 81 ? 18.30863 -12.25196 3.69250 1.000 74.98625 101 ILE N C 1
ATOM 6500 O O . ILE C 3 81 ? 18.38980 -13.37503 4.22004 1.000 75.05025 101 ILE N O 1
ATOM 6505 N N . HIS C 3 82 ? 18.22090 -12.07202 2.37580 1.000 71.25679 102 HIS N N 1
ATOM 6506 C CA . HIS C 3 82 ? 18.10142 -13.19415 1.46496 1.000 70.67338 102 HIS N CA 1
ATOM 6507 C C . HIS C 3 82 ? 19.42288 -13.95881 1.34220 1.000 75.36045 102 HIS N C 1
ATOM 6508 O O . HIS C 3 82 ? 20.52163 -13.37585 1.33826 1.000 73.56208 102 HIS N O 1
ATOM 6515 N N . SER C 3 83 ? 19.30017 -15.28142 1.23862 1.000 71.47595 103 SER N N 1
ATOM 6516 C CA . SER C 3 83 ? 20.39214 -16.21612 1.05741 1.000 74.36279 103 SER N CA 1
ATOM 6517 C C . SER C 3 83 ? 19.88590 -17.33940 0.16032 1.000 80.86341 103 SER N C 1
ATOM 6518 O O . SER C 3 83 ? 18.68898 -17.64168 0.14008 1.000 73.71540 103 SER N O 1
ATOM 6521 N N . GLN C 3 84 ? 20.79718 -17.95670 -0.59574 1.000 77.77113 104 GLN N N 1
ATOM 6522 C CA . GLN C 3 84 ? 20.40943 -19.12356 -1.37885 1.000 70.49308 104 GLN N CA 1
ATOM 6523 C C . GLN C 3 84 ? 20.11968 -20.30516 -0.46418 1.000 73.48833 104 GLN N C 1
ATOM 6524 O O . GLN C 3 84 ? 19.17030 -21.06309 -0.70134 1.000 72.47751 104 GLN N O 1
ATOM 6530 N N . ARG C 3 85 ? 20.90817 -20.46313 0.60614 1.000 72.32673 105 ARG N N 1
ATOM 6531 C CA . ARG C 3 85 ? 20.60976 -21.47909 1.61477 1.000 63.79000 105 ARG N CA 1
ATOM 6532 C C . ARG C 3 85 ? 19.21962 -21.25868 2.19977 1.000 71.97318 105 ARG N C 1
ATOM 6533 O O . ARG C 3 85 ? 18.44742 -22.21120 2.40897 1.000 87.79692 105 ARG N O 1
ATOM 6541 N N . ARG C 3 86 ? 18.93002 -20.00345 2.54873 1.000 68.75954 106 ARG N N 1
ATOM 6542 C CA . ARG C 3 86 ? 17.65977 -19.64524 3.16222 1.000 70.42374 106 ARG N CA 1
ATOM 6543 C C . ARG C 3 86 ? 16.48952 -20.01553 2.26647 1.000 81.33443 106 ARG N C 1
ATOM 6544 O O . ARG C 3 86 ? 15.53392 -20.67697 2.70380 1.000 90.23804 106 ARG N O 1
ATOM 6552 N N . GLN C 3 87 ? 16.51859 -19.52603 1.02361 1.000 74.68612 107 GLN N N 1
ATOM 6553 C CA . GLN C 3 87 ? 15.47367 -19.85652 0.06966 1.000 61.28452 107 GLN N CA 1
ATOM 6554 C C . GLN C 3 87 ? 15.31779 -21.35973 -0.06751 1.000 75.89563 107 GLN N C 1
ATOM 6555 O O . GLN C 3 87 ? 14.18738 -21.87484 -0.11273 1.000 77.80206 107 GLN N O 1
ATOM 6561 N N . ASP C 3 88 ? 16.44861 -22.06695 -0.18251 1.000 78.89347 108 ASP N N 1
ATOM 6562 C CA . ASP C 3 88 ? 16.40080 -23.50413 -0.36461 1.000 76.33309 108 ASP N CA 1
ATOM 6563 C C . ASP C 3 88 ? 15.65673 -24.16782 0.77901 1.000 76.26302 108 ASP N C 1
ATOM 6564 O O . ASP C 3 88 ? 14.74681 -24.97054 0.54146 1.000 80.06065 108 ASP N O 1
ATOM 6569 N N . ILE C 3 89 ? 16.03996 -23.87139 2.02888 1.000 76.93177 109 ILE N N 1
ATOM 6570 C CA . ILE C 3 89 ? 15.40218 -24.60288 3.11973 1.000 81.03505 109 ILE N CA 1
ATOM 6571 C C . ILE C 3 89 ? 13.96467 -24.11139 3.32298 1.000 90.06927 109 ILE N C 1
ATOM 6572 O O . ILE C 3 89 ? 13.12397 -24.82071 3.88849 1.000 83.18469 109 ILE N O 1
ATOM 6577 N N . LEU C 3 90 ? 13.63599 -22.90552 2.86388 1.000 96.09386 110 LEU N N 1
ATOM 6578 C CA . LEU C 3 90 ? 12.23627 -22.50071 2.89874 1.000 77.56238 110 LEU N CA 1
ATOM 6579 C C . LEU C 3 90 ? 11.41834 -23.35122 1.93552 1.000 76.35279 110 LEU N C 1
ATOM 6580 O O . LEU C 3 90 ? 10.37719 -23.91080 2.31516 1.000 91.53672 110 LEU N O 1
ATOM 6585 N N . ASP C 3 91 ? 11.92011 -23.51888 0.71010 1.000 72.42548 111 ASP N N 1
ATOM 6586 C CA . ASP C 3 91 ? 11.29515 -24.42976 -0.23847 1.000 73.65775 111 ASP N CA 1
ATOM 6587 C C . ASP C 3 91 ? 11.17265 -25.82304 0.36223 1.000 79.07593 111 ASP N C 1
ATOM 6588 O O . ASP C 3 91 ? 10.09943 -26.43867 0.30990 1.000 81.15272 111 ASP N O 1
ATOM 6593 N N . LEU C 3 92 ? 12.25743 -26.30991 0.97246 1.000 83.06002 112 LEU N N 1
ATOM 6594 C CA . LEU C 3 92 ? 12.31493 -27.66795 1.50164 1.000 87.64392 112 LEU N CA 1
ATOM 6595 C C . LEU C 3 92 ? 11.33091 -27.85616 2.65101 1.000 86.45054 112 LEU N C 1
ATOM 6596 O O . LEU C 3 92 ? 10.59707 -28.84713 2.69729 1.000 101.41745 112 LEU N O 1
ATOM 6601 N N . TRP C 3 93 ? 11.31257 -26.91883 3.60192 1.000 81.98270 113 TRP N N 1
ATOM 6602 C CA . TRP C 3 93 ? 10.43662 -27.03960 4.75793 1.000 85.01875 113 TRP N CA 1
ATOM 6603 C C . TRP C 3 93 ? 8.97598 -26.95829 4.34534 1.000 85.66817 113 TRP N C 1
ATOM 6604 O O . TRP C 3 93 ? 8.14454 -27.71990 4.85288 1.000 90.13091 113 TRP N O 1
ATOM 6615 N N . ILE C 3 94 ? 8.63885 -26.05876 3.41483 1.000 86.26931 114 ILE N N 1
ATOM 6616 C CA . ILE C 3 94 ? 7.24696 -25.98148 2.98205 1.000 91.43850 114 ILE N CA 1
ATOM 6617 C C . ILE C 3 94 ? 6.85880 -27.22738 2.19348 1.000 97.74205 114 ILE N C 1
ATOM 6618 O O . ILE C 3 94 ? 5.74888 -27.74948 2.34740 1.000 99.66299 114 ILE N O 1
ATOM 6623 N N . TYR C 3 95 ? 7.77354 -27.75213 1.37273 1.000 105.75616 115 TYR N N 1
ATOM 6624 C CA . TYR C 3 95 ? 7.48287 -28.97429 0.63124 1.000 93.69426 115 TYR N CA 1
ATOM 6625 C C . TYR C 3 95 ? 7.32943 -30.17054 1.56151 1.000 94.26006 115 TYR N C 1
ATOM 6626 O O . TYR C 3 95 ? 6.52041 -31.06517 1.29238 1.000 91.03929 115 TYR N O 1
ATOM 6635 N N . HIS C 3 96 ? 8.07584 -30.19212 2.66560 1.000 95.63751 116 HIS N N 1
ATOM 6636 C CA . HIS C 3 96 ? 8.01410 -31.31111 3.59747 1.000 94.43354 116 HIS N CA 1
ATOM 6637 C C . HIS C 3 96 ? 6.77326 -31.24590 4.47757 1.000 104.71371 116 HIS N C 1
ATOM 6638 O O . HIS C 3 96 ? 6.12140 -32.27033 4.70768 1.000 107.34724 116 HIS N O 1
ATOM 6645 N N . THR C 3 97 ? 6.42718 -30.05719 4.97277 1.000 104.48841 117 THR N N 1
ATOM 6646 C CA . THR C 3 97 ? 5.30961 -29.91723 5.89564 1.000 92.34877 117 THR N CA 1
ATOM 6647 C C . THR C 3 97 ? 3.96615 -29.74290 5.20039 1.000 87.12617 117 THR N C 1
ATOM 6648 O O . THR C 3 97 ? 2.92716 -29.93100 5.84258 1.000 93.11340 117 THR N O 1
ATOM 6652 N N . GLN C 3 98 ? 3.95377 -29.39515 3.91232 1.000 88.45091 118 GLN N N 1
ATOM 6653 C CA . GLN C 3 98 ? 2.71025 -29.12187 3.20855 1.000 92.83986 118 GLN N CA 1
ATOM 6654 C C . GLN C 3 98 ? 2.55411 -29.88377 1.90100 1.000 98.39529 118 GLN N C 1
ATOM 6655 O O . GLN C 3 98 ? 1.43630 -29.93774 1.37581 1.000 106.51405 118 GLN N O 1
ATOM 6661 N N . GLY C 3 99 ? 3.62125 -30.46711 1.36002 1.000 96.92419 119 GLY N N 1
ATOM 6662 C CA . GLY C 3 99 ? 3.52308 -31.19690 0.11250 1.000 95.77571 119 GLY N CA 1
ATOM 6663 C C . GLY C 3 99 ? 3.51142 -30.33938 -1.12942 1.000 80.84440 119 GLY N C 1
ATOM 6664 O O . GLY C 3 99 ? 3.12343 -30.82254 -2.19688 1.000 83.14338 119 GLY N O 1
ATOM 6665 N N . TYR C 3 100 ? 3.92812 -29.08059 -1.02743 1.000 80.85796 120 TYR N N 1
ATOM 6666 C CA . TYR C 3 100 ? 3.92760 -28.16383 -2.16039 1.000 83.10774 120 TYR N CA 1
ATOM 6667 C C . TYR C 3 100 ? 5.26706 -28.26317 -2.87814 1.000 86.62922 120 TYR N C 1
ATOM 6668 O O . TYR C 3 100 ? 6.32110 -28.06801 -2.26512 1.000 94.61250 120 TYR N O 1
ATOM 6677 N N . PHE C 3 101 ? 5.22643 -28.55584 -4.16272 1.000 76.73007 121 PHE N N 1
ATOM 6678 C CA . PHE C 3 101 ? 6.47384 -28.84496 -4.85378 1.000 74.83112 121 PHE N CA 1
ATOM 6679 C C . PHE C 3 101 ? 7.24362 -27.55726 -5.14467 1.000 76.90041 121 PHE N C 1
ATOM 6680 O O . PHE C 3 101 ? 6.65649 -26.56652 -5.58820 1.000 73.91933 121 PHE N O 1
ATOM 6688 N N . PRO C 3 102 ? 8.56894 -27.56715 -4.94559 1.000 78.68382 122 PRO N N 1
ATOM 6689 C CA . PRO C 3 102 ? 9.35898 -26.33237 -5.06199 1.000 78.73003 122 PRO N CA 1
ATOM 6690 C C . PRO C 3 102 ? 9.49254 -25.80399 -6.48182 1.000 95.53961 122 PRO N C 1
ATOM 6691 O O . PRO C 3 102 ? 10.60078 -25.60996 -6.99296 1.000 84.44882 122 PRO N O 1
ATOM 6695 N N . ASP C 3 103 ? 8.34471 -25.57563 -7.11478 1.000 110.36959 123 ASP N N 1
ATOM 6696 C CA . ASP C 3 103 ? 8.22905 -24.97479 -8.43385 1.000 89.17735 123 ASP N CA 1
ATOM 6697 C C . ASP C 3 103 ? 7.83232 -23.50492 -8.34781 1.000 94.79172 123 ASP N C 1
ATOM 6698 O O . ASP C 3 103 ? 7.50807 -22.89588 -9.37000 1.000 99.54070 123 ASP N O 1
ATOM 6703 N N . TRP C 3 104 ? 7.82180 -22.92853 -7.14738 1.000 100.22730 124 TRP N N 1
ATOM 6704 C CA . TRP C 3 104 ? 6.98051 -21.76863 -6.88587 1.000 97.49352 124 TRP N CA 1
ATOM 6705 C C . TRP C 3 104 ? 7.69307 -20.52054 -6.38445 1.000 96.81241 124 TRP N C 1
ATOM 6706 O O . TRP C 3 104 ? 7.17338 -19.42252 -6.59267 1.000 110.51366 124 TRP N O 1
ATOM 6717 N N . GLN C 3 105 ? 8.85012 -20.63348 -5.73928 1.000 73.40558 125 GLN N N 1
ATOM 6718 C CA . GLN C 3 105 ? 9.49203 -19.44749 -5.16640 1.000 69.79481 125 GLN N CA 1
ATOM 6719 C C . GLN C 3 105 ? 10.51386 -18.86290 -6.14217 1.000 68.20319 125 GLN N C 1
ATOM 6720 O O . GLN C 3 105 ? 11.72772 -18.93755 -5.94997 1.000 79.30432 125 GLN N O 1
ATOM 6726 N N . ASN C 3 106 ? 9.99458 -18.26006 -7.20621 1.000 64.12646 126 ASN N N 1
ATOM 6727 C CA . ASN C 3 106 ? 10.83184 -17.57786 -8.17878 1.000 71.04500 126 ASN N CA 1
ATOM 6728 C C . ASN C 3 106 ? 10.49475 -16.09516 -8.21710 1.000 83.38952 126 ASN N C 1
ATOM 6729 O O . ASN C 3 106 ? 9.36979 -15.68513 -7.91850 1.000 102.91453 126 ASN N O 1
ATOM 6734 N N . TYR C 3 107 ? 11.48989 -15.29327 -8.58255 1.000 64.77061 127 TYR N N 1
ATOM 6735 C CA . TYR C 3 107 ? 11.36750 -13.84674 -8.54358 1.000 67.11103 127 TYR N CA 1
ATOM 6736 C C . TYR C 3 107 ? 11.95054 -13.26532 -9.82500 1.000 67.71873 127 TYR N C 1
ATOM 6737 O O . TYR C 3 107 ? 12.72487 -13.91721 -10.52924 1.000 65.89433 127 TYR N O 1
ATOM 6746 N N . THR C 3 108 ? 11.57370 -12.02134 -10.11368 1.000 74.43408 128 THR N N 1
ATOM 6747 C CA . THR C 3 108 ? 11.96563 -11.39041 -11.36753 1.000 76.92988 128 THR N CA 1
ATOM 6748 C C . THR C 3 108 ? 13.45697 -11.05804 -11.36383 1.000 83.14656 128 THR N C 1
ATOM 6749 O O . THR C 3 108 ? 14.01012 -10.68583 -10.32537 1.000 101.67985 128 THR N O 1
ATOM 6753 N N . PRO C 3 109 ? 14.13273 -11.17955 -12.51009 1.000 76.75571 129 PRO N N 1
ATOM 6754 C CA . PRO C 3 109 ? 15.55371 -10.81175 -12.58188 1.000 82.56349 129 PRO N CA 1
ATOM 6755 C C . PRO C 3 109 ? 15.76999 -9.30658 -12.60641 1.000 101.26344 129 PRO N C 1
ATOM 6756 O O . PRO C 3 109 ? 14.82617 -8.52891 -12.43331 1.000 102.58870 129 PRO N O 1
ATOM 6760 N N . GLY C 3 110 ? 17.01748 -8.88895 -12.81152 1.000 116.37968 130 GLY N N 1
ATOM 6761 C CA . GLY C 3 110 ? 17.33939 -7.49288 -12.98599 1.000 113.13504 130 GLY N CA 1
ATOM 6762 C C . GLY C 3 110 ? 17.57250 -6.77205 -11.67518 1.000 100.39031 130 GLY N C 1
ATOM 6763 O O . GLY C 3 110 ? 17.02495 -7.13953 -10.63121 1.000 103.03418 130 GLY N O 1
ATOM 6764 N N . PRO C 3 111 ? 18.40438 -5.73127 -11.70502 1.000 82.14144 131 PRO N N 1
ATOM 6765 C CA . PRO C 3 111 ? 18.63020 -4.93586 -10.49290 1.000 81.77496 131 PRO N CA 1
ATOM 6766 C C . PRO C 3 111 ? 17.34604 -4.26955 -10.02162 1.000 90.31965 131 PRO N C 1
ATOM 6767 O O . PRO C 3 111 ? 16.50773 -3.85263 -10.82387 1.000 114.20414 131 PRO N O 1
ATOM 6771 N N . GLY C 3 112 ? 17.19926 -4.17430 -8.70885 1.000 80.21941 132 GLY N N 1
ATOM 6772 C CA . GLY C 3 112 ? 16.02731 -3.58998 -8.09858 1.000 78.11458 132 GLY N CA 1
ATOM 6773 C C . GLY C 3 112 ? 15.17717 -4.61524 -7.37430 1.000 81.07633 132 GLY N C 1
ATOM 6774 O O . GLY C 3 112 ? 15.62946 -5.70137 -7.00141 1.000 84.78088 132 GLY N O 1
ATOM 6775 N N . VAL C 3 113 ? 13.90819 -4.25415 -7.17998 1.000 83.42644 133 VAL N N 1
ATOM 6776 C CA . VAL C 3 113 ? 12.98783 -5.10565 -6.43782 1.000 83.85877 133 VAL N CA 1
ATOM 6777 C C . VAL C 3 113 ? 12.64816 -6.34287 -7.25807 1.000 93.04200 133 VAL N C 1
ATOM 6778 O O . VAL C 3 113 ? 12.37512 -6.26086 -8.46385 1.000 106.96338 133 VAL N O 1
ATOM 6782 N N . ARG C 3 114 ? 12.66558 -7.50069 -6.60364 1.000 84.40822 134 ARG N N 1
ATOM 6783 C CA . ARG C 3 114 ? 12.31990 -8.76941 -7.23069 1.000 84.59639 134 ARG N CA 1
ATOM 6784 C C . ARG C 3 114 ? 10.88206 -9.11839 -6.86751 1.000 82.58400 134 ARG N C 1
ATOM 6785 O O . ARG C 3 114 ? 10.56905 -9.32802 -5.69064 1.000 86.46903 134 ARG N O 1
ATOM 6793 N N . TYR C 3 115 ? 10.01347 -9.18035 -7.87381 1.000 91.09736 135 TYR N N 1
ATOM 6794 C CA . TYR C 3 115 ? 8.62395 -9.46021 -7.55577 1.000 76.33170 135 TYR N CA 1
ATOM 6795 C C . TYR C 3 115 ? 8.30793 -10.93894 -7.75274 1.000 76.83426 135 TYR N C 1
ATOM 6796 O O . TYR C 3 115 ? 8.87610 -11.59377 -8.63120 1.000 72.47656 135 TYR N O 1
ATOM 6805 N N . PRO C 3 116 ? 7.40294 -11.48576 -6.94180 1.000 87.38675 136 PRO N N 1
ATOM 6806 C CA . PRO C 3 116 ? 7.13707 -12.93020 -6.99265 1.000 90.77042 136 PRO N CA 1
ATOM 6807 C C . PRO C 3 116 ? 6.40470 -13.32225 -8.26791 1.000 89.19888 136 PRO N C 1
ATOM 6808 O O . PRO C 3 116 ? 5.34422 -12.77906 -8.58375 1.000 103.81422 136 PRO N O 1
ATOM 6812 N N . LEU C 3 117 ? 6.97727 -14.28649 -8.99483 1.000 92.10792 137 LEU N N 1
ATOM 6813 C CA . LEU C 3 117 ? 6.33433 -14.77874 -10.20912 1.000 91.67551 137 LEU N CA 1
ATOM 6814 C C . LEU C 3 117 ? 5.03212 -15.50639 -9.90205 1.000 92.68199 137 LEU N C 1
ATOM 6815 O O . LEU C 3 117 ? 4.11372 -15.50356 -10.72929 1.000 119.27696 137 LEU N O 1
ATOM 6820 N N . THR C 3 118 ? 4.93370 -16.13453 -8.73277 1.000 84.54157 138 THR N N 1
ATOM 6821 C CA . THR C 3 118 ? 3.71020 -16.81724 -8.33105 1.000 84.76742 138 THR N CA 1
ATOM 6822 C C . THR C 3 118 ? 2.70749 -15.79465 -7.81024 1.000 83.02936 138 THR N C 1
ATOM 6823 O O . THR C 3 118 ? 2.97578 -15.09946 -6.82390 1.000 94.00232 138 THR N O 1
ATOM 6827 N N . PHE C 3 119 ? 1.55782 -15.69883 -8.47231 1.000 80.66448 139 PHE N N 1
ATOM 6828 C CA . PHE C 3 119 ? 0.51719 -14.78426 -8.02497 1.000 89.30994 139 PHE N CA 1
ATOM 6829 C C . PHE C 3 119 ? -0.14673 -15.32897 -6.76652 1.000 93.21118 139 PHE N C 1
ATOM 6830 O O . PHE C 3 119 ? -0.63631 -16.46267 -6.74799 1.000 89.59206 139 PHE N O 1
ATOM 6838 N N . GLY C 3 120 ? -0.16015 -14.51633 -5.71245 1.000 95.55858 140 GLY N N 1
ATOM 6839 C CA . GLY C 3 120 ? -0.63376 -14.92024 -4.40682 1.000 92.87295 140 GLY N CA 1
ATOM 6840 C C . GLY C 3 120 ? 0.46069 -15.02909 -3.36880 1.000 93.43001 140 GLY N C 1
ATOM 6841 O O . GLY C 3 120 ? 0.16887 -14.96615 -2.16768 1.000 92.85259 140 GLY N O 1
ATOM 6842 N N . TRP C 3 121 ? 1.70836 -15.20024 -3.79627 1.000 98.75297 141 TRP N N 1
ATOM 6843 C CA . TRP C 3 121 ? 2.84956 -15.20112 -2.88878 1.000 88.07670 141 TRP N CA 1
ATOM 6844 C C . TRP C 3 121 ? 3.21211 -13.75212 -2.58973 1.000 86.76645 141 TRP N C 1
ATOM 6845 O O . TRP C 3 121 ? 3.78066 -13.06130 -3.43858 1.000 94.49308 141 TRP N O 1
ATOM 6856 N N . CYS C 3 122 ? 2.87296 -13.28170 -1.39173 1.000 80.81519 142 CYS N N 1
ATOM 6857 C CA . CYS C 3 122 ? 2.98970 -11.86011 -1.06416 1.000 78.03432 142 CYS N CA 1
ATOM 6858 C C . CYS C 3 122 ? 4.34313 -11.55497 -0.41956 1.000 83.83954 142 CYS N C 1
ATOM 6859 O O . CYS C 3 122 ? 4.44177 -11.12500 0.72849 1.000 97.83490 142 CYS N O 1
ATOM 6862 N N . TYR C 3 123 ? 5.40216 -11.77444 -1.19518 1.000 79.28502 143 TYR N N 1
ATOM 6863 C CA . TYR C 3 123 ? 6.75129 -11.48915 -0.72672 1.000 77.28389 143 TYR N CA 1
ATOM 6864 C C . TYR C 3 123 ? 7.61337 -11.02829 -1.88852 1.000 77.43742 143 TYR N C 1
ATOM 6865 O O . TYR C 3 123 ? 7.69327 -11.70826 -2.91569 1.000 82.30665 143 TYR N O 1
ATOM 6874 N N . LYS C 3 124 ? 8.25325 -9.87641 -1.71774 1.000 81.45693 144 LYS N N 1
ATOM 6875 C CA . LYS C 3 124 ? 9.19877 -9.35426 -2.68664 1.000 74.83458 144 LYS N CA 1
ATOM 6876 C C . LYS C 3 124 ? 10.57553 -9.25856 -2.04431 1.000 75.65621 144 LYS N C 1
ATOM 6877 O O . LYS C 3 124 ? 10.72450 -9.34328 -0.82098 1.000 70.87656 144 LYS N O 1
ATOM 6883 N N . LEU C 3 125 ? 11.58707 -9.09728 -2.88990 1.000 77.19144 145 LEU N N 1
ATOM 6884 C CA . LEU C 3 125 ? 12.97358 -8.97668 -2.45640 1.000 76.43547 145 LEU N CA 1
ATOM 6885 C C . LEU C 3 125 ? 13.44941 -7.57020 -2.79137 1.000 83.89847 145 LEU N C 1
ATOM 6886 O O . LEU C 3 125 ? 13.61247 -7.22864 -3.96771 1.000 89.48276 145 LEU N O 1
ATOM 6891 N N . VAL C 3 126 ? 13.66674 -6.75735 -1.76247 1.000 86.39119 146 VAL N N 1
ATOM 6892 C CA . VAL C 3 126 ? 14.10447 -5.37887 -1.97261 1.000 90.73719 146 VAL N CA 1
ATOM 6893 C C . VAL C 3 126 ? 15.59874 -5.28166 -1.68519 1.000 94.82712 146 VAL N C 1
ATOM 6894 O O . VAL C 3 126 ? 16.10399 -5.97033 -0.78779 1.000 84.90148 146 VAL N O 1
ATOM 6898 N N . PRO C 3 127 ? 16.34730 -4.47814 -2.43363 1.000 97.52902 147 PRO N N 1
ATOM 6899 C CA . PRO C 3 127 ? 17.76994 -4.30397 -2.13059 1.000 90.20745 147 PRO N CA 1
ATOM 6900 C C . PRO C 3 127 ? 17.98202 -3.39475 -0.93064 1.000 91.22467 147 PRO N C 1
ATOM 6901 O O . PRO C 3 127 ? 17.24199 -2.43529 -0.70125 1.000 102.66786 147 PRO N O 1
ATOM 6905 N N . VAL C 3 128 ? 19.01119 -3.71631 -0.15730 1.000 88.02723 148 VAL N N 1
ATOM 6906 C CA . VAL C 3 128 ? 19.36116 -2.94794 1.03134 1.000 85.09399 148 VAL N CA 1
ATOM 6907 C C . VAL C 3 128 ? 20.27402 -1.80048 0.62239 1.000 90.05986 148 VAL N C 1
ATOM 6908 O O . VAL C 3 128 ? 21.11940 -1.94648 -0.26899 1.000 88.36612 148 VAL N O 1
ATOM 6912 N N . GLU C 3 129 ? 20.09825 -0.65276 1.26993 1.000 103.97247 149 GLU N N 1
ATOM 6913 C CA . GLU C 3 129 ? 20.88904 0.52097 0.93328 1.000 109.36350 149 GLU N CA 1
ATOM 6914 C C . GLU C 3 129 ? 22.36230 0.27471 1.25455 1.000 91.90400 149 GLU N C 1
ATOM 6915 O O . GLU C 3 129 ? 22.67912 -0.39131 2.24801 1.000 88.94029 149 GLU N O 1
ATOM 6921 N N . PRO C 3 130 ? 23.28567 0.79038 0.43792 1.000 87.76142 150 PRO N N 1
ATOM 6922 C CA . PRO C 3 130 ? 24.71385 0.53657 0.69360 1.000 89.86227 150 PRO N CA 1
ATOM 6923 C C . PRO C 3 130 ? 25.19214 1.05594 2.03599 1.000 96.27441 150 PRO N C 1
ATOM 6924 O O . PRO C 3 130 ? 26.07184 0.43796 2.65057 1.000 102.83930 150 PRO N O 1
ATOM 6928 N N . ASP C 3 131 ? 24.63804 2.17235 2.51326 1.000 95.49925 151 ASP N N 1
ATOM 6929 C CA . ASP C 3 131 ? 25.03624 2.69556 3.81582 1.000 92.01109 151 ASP N CA 1
ATOM 6930 C C . ASP C 3 131 ? 24.69667 1.70976 4.92651 1.000 86.21655 151 ASP N C 1
ATOM 6931 O O . ASP C 3 131 ? 25.52611 1.43009 5.79867 1.000 88.31425 151 ASP N O 1
ATOM 6936 N N . LYS C 3 132 ? 23.48261 1.15355 4.89873 1.000 86.97910 152 LYS N N 1
ATOM 6937 C CA . LYS C 3 132 ? 23.09753 0.18232 5.91779 1.000 84.43268 152 LYS N CA 1
ATOM 6938 C C . LYS C 3 132 ? 23.84336 -1.13663 5.75230 1.000 76.86647 152 LYS N C 1
ATOM 6939 O O . LYS C 3 132 ? 24.14343 -1.80481 6.74866 1.000 67.91532 152 LYS N O 1
ATOM 6945 N N . VAL C 3 133 ? 24.15601 -1.52442 4.51303 1.000 79.51462 153 VAL N N 1
ATOM 6946 C CA . VAL C 3 133 ? 24.95330 -2.72869 4.29237 1.000 80.61598 153 VAL N CA 1
ATOM 6947 C C . VAL C 3 133 ? 26.33523 -2.57081 4.91361 1.000 77.56491 153 VAL N C 1
ATOM 6948 O O . VAL C 3 133 ? 26.84998 -3.48990 5.56273 1.000 65.39883 153 VAL N O 1
ATOM 6952 N N . GLU C 3 134 ? 26.95561 -1.40167 4.73336 1.000 77.98845 154 GLU N N 1
ATOM 6953 C CA . GLU C 3 134 ? 28.26187 -1.16803 5.33957 1.000 75.46377 154 GLU N CA 1
ATOM 6954 C C . GLU C 3 134 ? 28.16084 -1.02345 6.85272 1.000 76.88122 154 GLU N C 1
ATOM 6955 O O . GLU C 3 134 ? 29.08024 -1.42626 7.57467 1.000 82.25077 154 GLU N O 1
ATOM 6961 N N . GLU C 3 135 ? 27.05815 -0.45780 7.35003 1.000 89.30771 155 GLU N N 1
ATOM 6962 C CA . GLU C 3 135 ? 26.85334 -0.35331 8.78933 1.000 92.10526 155 GLU N CA 1
ATOM 6963 C C . GLU C 3 135 ? 26.57815 -1.70693 9.42940 1.000 82.94253 155 GLU N C 1
ATOM 6964 O O . GLU C 3 135 ? 26.72467 -1.84427 10.64813 1.000 96.26639 155 GLU N O 1
ATOM 6970 N N . ALA C 3 136 ? 26.16763 -2.70012 8.64190 1.000 71.30777 156 ALA N N 1
ATOM 6971 C CA . ALA C 3 136 ? 26.02404 -4.05879 9.14468 1.000 68.00202 156 ALA N CA 1
ATOM 6972 C C . ALA C 3 136 ? 27.33006 -4.83941 9.11142 1.000 84.74293 156 ALA N C 1
ATOM 6973 O O . ALA C 3 136 ? 27.46399 -5.82908 9.84044 1.000 80.23357 156 ALA N O 1
ATOM 6975 N N . ASN C 3 137 ? 28.28885 -4.42197 8.28635 1.000 93.66101 157 ASN N N 1
ATOM 6976 C CA . ASN C 3 137 ? 29.59719 -5.05527 8.21303 1.000 93.39548 157 ASN N CA 1
ATOM 6977 C C . ASN C 3 137 ? 30.66721 -4.27413 8.96254 1.000 96.29520 157 ASN N C 1
ATOM 6978 O O . ASN C 3 137 ? 31.84987 -4.61899 8.87112 1.000 94.79176 157 ASN N O 1
ATOM 6983 N N . LYS C 3 138 ? 30.28403 -3.22847 9.69022 1.000 95.25643 158 LYS N N 1
ATOM 6984 C CA . LYS C 3 138 ? 31.23370 -2.53233 10.54330 1.000 94.27657 158 LYS N CA 1
ATOM 6985 C C . LYS C 3 138 ? 31.59031 -3.40392 11.74132 1.000 80.04744 158 LYS N C 1
ATOM 6986 O O . LYS C 3 138 ? 30.80631 -4.25069 12.17951 1.000 78.42682 158 LYS N O 1
ATOM 6992 N N . GLY C 3 139 ? 32.79033 -3.19260 12.27017 1.000 84.86409 159 GLY N N 1
ATOM 6993 C CA . GLY C 3 139 ? 33.27415 -4.02184 13.35415 1.000 96.88155 159 GLY N CA 1
ATOM 6994 C C . GLY C 3 139 ? 33.88109 -5.31175 12.84620 1.000 91.92846 159 GLY N C 1
ATOM 6995 O O . GLY C 3 139 ? 33.40937 -5.88190 11.85784 1.000 103.94164 159 GLY N O 1
ATOM 6996 N N . GLU C 3 140 ? 34.92696 -5.78508 13.51749 1.000 72.30445 160 GLU N N 1
ATOM 6997 C CA . GLU C 3 140 ? 35.68108 -6.94721 13.07395 1.000 66.38522 160 GLU N CA 1
ATOM 6998 C C . GLU C 3 140 ? 35.22838 -8.23705 13.74594 1.000 67.96532 160 GLU N C 1
ATOM 6999 O O . GLU C 3 140 ? 35.94225 -9.24189 13.67871 1.000 67.78116 160 GLU N O 1
ATOM 7005 N N . ASN C 3 141 ? 34.06073 -8.23269 14.38737 1.000 81.72020 161 ASN N N 1
ATOM 7006 C CA . ASN C 3 141 ? 33.49773 -9.42043 15.01421 1.000 75.04158 161 ASN N CA 1
ATOM 7007 C C . ASN C 3 141 ? 32.37664 -10.03643 14.18744 1.000 74.47436 161 ASN N C 1
ATOM 7008 O O . ASN C 3 141 ? 31.73695 -10.99113 14.64027 1.000 73.57379 161 ASN N O 1
ATOM 7013 N N . THR C 3 142 ? 32.12804 -9.51294 12.98993 1.000 82.58460 162 THR N N 1
ATOM 7014 C CA . THR C 3 142 ? 31.03669 -10.00380 12.16113 1.000 67.39457 162 THR N CA 1
ATOM 7015 C C . THR C 3 142 ? 31.38861 -11.35494 11.55240 1.000 59.72514 162 THR N C 1
ATOM 7016 O O . THR C 3 142 ? 32.50240 -11.56279 11.06378 1.000 67.87719 162 THR N O 1
ATOM 7020 N N . SER C 3 143 ? 30.42612 -12.27486 11.57952 1.000 60.67151 163 SER N N 1
ATOM 7021 C CA . SER C 3 143 ? 30.63555 -13.58932 10.98847 1.000 64.17301 163 SER N CA 1
ATOM 7022 C C . SER C 3 143 ? 30.83366 -13.46576 9.48199 1.000 82.45904 163 SER N C 1
ATOM 7023 O O . SER C 3 143 ? 30.11234 -12.73237 8.80048 1.000 95.06799 163 SER N O 1
ATOM 7026 N N . LEU C 3 144 ? 31.82203 -14.19589 8.96162 1.000 71.78396 164 LEU N N 1
ATOM 7027 C CA . LEU C 3 144 ? 32.23315 -14.01339 7.57374 1.000 79.30124 164 LEU N CA 1
ATOM 7028 C C . LEU C 3 144 ? 31.27827 -14.66691 6.58075 1.000 70.37585 164 LEU N C 1
ATOM 7029 O O . LEU C 3 144 ? 31.17922 -14.20815 5.43715 1.000 70.67608 164 LEU N O 1
ATOM 7034 N N . LEU C 3 145 ? 30.57482 -15.72675 6.98157 1.000 64.30470 165 LEU N N 1
ATOM 7035 C CA . LEU C 3 145 ? 29.69571 -16.45894 6.07738 1.000 56.33221 165 LEU N CA 1
ATOM 7036 C C . LEU C 3 145 ? 28.21863 -16.18180 6.34220 1.000 66.11822 165 LEU N C 1
ATOM 7037 O O . LEU C 3 145 ? 27.36062 -16.97212 5.93733 1.000 82.16112 165 LEU N O 1
ATOM 7042 N N . HIS C 3 146 ? 27.90538 -15.07775 7.00926 1.000 57.38227 166 HIS N N 1
ATOM 7043 C CA . HIS C 3 146 ? 26.52000 -14.69052 7.21677 1.000 61.82313 166 HIS N CA 1
ATOM 7044 C C . HIS C 3 146 ? 25.95453 -14.07216 5.93837 1.000 58.55400 166 HIS N C 1
ATOM 7045 O O . HIS C 3 146 ? 26.68703 -13.43517 5.17793 1.000 88.88522 166 HIS N O 1
ATOM 7052 N N . PRO C 3 147 ? 24.65974 -14.26632 5.66841 1.000 72.21704 167 PRO N N 1
ATOM 7053 C CA . PRO C 3 147 ? 24.06642 -13.68874 4.44847 1.000 81.98779 167 PRO N CA 1
ATOM 7054 C C . PRO C 3 147 ? 24.30959 -12.19736 4.27481 1.000 76.72219 167 PRO N C 1
ATOM 7055 O O . PRO C 3 147 ? 24.47022 -11.73612 3.13669 1.000 87.00765 167 PRO N O 1
ATOM 7059 N N . VAL C 3 148 ? 24.34569 -11.42519 5.36405 1.000 71.90208 168 VAL N N 1
ATOM 7060 C CA . VAL C 3 148 ? 24.66035 -10.00390 5.26424 1.000 67.05010 168 VAL N CA 1
ATOM 7061 C C . VAL C 3 148 ? 26.13975 -9.75529 5.01697 1.000 62.13081 168 VAL N C 1
ATOM 7062 O O . VAL C 3 148 ? 26.52503 -8.62805 4.68710 1.000 84.46294 168 VAL N O 1
ATOM 7066 N N . SER C 3 149 ? 26.97718 -10.78073 5.15721 1.000 58.09319 169 SER N N 1
ATOM 7067 C CA . SER C 3 149 ? 28.40947 -10.67106 4.91737 1.000 74.93131 169 SER N CA 1
ATOM 7068 C C . SER C 3 149 ? 28.81600 -11.10037 3.51374 1.000 61.47804 169 SER N C 1
ATOM 7069 O O . SER C 3 149 ? 30.00430 -11.04083 3.18410 1.000 89.52289 169 SER N O 1
ATOM 7072 N N . LEU C 3 150 ? 27.86597 -11.52664 2.68137 1.000 62.43678 170 LEU N N 1
ATOM 7073 C CA . LEU C 3 150 ? 28.18832 -12.10168 1.38238 1.000 66.34603 170 LEU N CA 1
ATOM 7074 C C . LEU C 3 150 ? 28.18340 -11.08332 0.25022 1.000 94.99583 170 LEU N C 1
ATOM 7075 O O . LEU C 3 150 ? 28.72768 -11.37422 -0.82185 1.000 111.23137 170 LEU N O 1
ATOM 7080 N N . HIS C 3 151 ? 27.58436 -9.90847 0.46009 1.000 96.79378 171 HIS N N 1
ATOM 7081 C CA . HIS C 3 151 ? 27.57652 -8.82808 -0.52974 1.000 70.52642 171 HIS N CA 1
ATOM 7082 C C . HIS C 3 151 ? 26.97777 -9.29013 -1.85882 1.000 66.97492 171 HIS N C 1
ATOM 7083 O O . HIS C 3 151 ? 27.55747 -9.09803 -2.92977 1.000 91.25149 171 HIS N O 1
ATOM 7090 N N . GLY C 3 152 ? 25.79839 -9.90129 -1.78247 1.000 58.08069 172 GLY N N 1
ATOM 7091 C CA . GLY C 3 152 ? 25.12847 -10.37118 -2.98023 1.000 51.78583 172 GLY N CA 1
ATOM 7092 C C . GLY C 3 152 ? 25.81597 -11.53046 -3.66269 1.000 65.75395 172 GLY N C 1
ATOM 7093 O O . GLY C 3 152 ? 25.68779 -11.68781 -4.88051 1.000 87.59134 172 GLY N O 1
ATOM 7094 N N . MET C 3 153 ? 26.55213 -12.34758 -2.90585 1.000 77.09223 173 MET N N 1
ATOM 7095 C CA . MET C 3 153 ? 27.25476 -13.48269 -3.49628 1.000 69.53545 173 MET N CA 1
ATOM 7096 C C . MET C 3 153 ? 26.28518 -14.44464 -4.17203 1.000 65.95789 173 MET N C 1
ATOM 7097 O O . MET C 3 153 ? 26.57037 -14.96822 -5.25553 1.000 61.92661 173 MET N O 1
ATOM 7102 N N . ASP C 3 154 ? 25.13221 -14.68496 -3.55052 1.000 72.98655 174 ASP N N 1
ATOM 7103 C CA . ASP C 3 154 ? 24.12614 -15.58371 -4.10062 1.000 83.60716 174 ASP N CA 1
ATOM 7104 C C . ASP C 3 154 ? 23.26609 -14.92809 -5.17359 1.000 76.28596 174 ASP N C 1
ATOM 7105 O O . ASP C 3 154 ? 22.38547 -15.59290 -5.72993 1.000 85.98578 174 ASP N O 1
ATOM 7110 N N . ASP C 3 155 ? 23.49986 -13.65252 -5.48060 1.000 53.99726 175 ASP N N 1
ATOM 7111 C CA . ASP C 3 155 ? 22.68200 -12.91381 -6.43439 1.000 73.44688 175 ASP N CA 1
ATOM 7112 C C . ASP C 3 155 ? 23.42298 -12.75692 -7.75020 1.000 86.23621 175 ASP N C 1
ATOM 7113 O O . ASP C 3 155 ? 24.60163 -12.37559 -7.74455 1.000 115.69989 175 ASP N O 1
ATOM 7118 N N . PRO C 3 156 ? 22.78909 -13.04884 -8.88799 1.000 68.31391 176 PRO N N 1
ATOM 7119 C CA . PRO C 3 156 ? 23.45236 -12.78376 -10.17488 1.000 65.17845 176 PRO N CA 1
ATOM 7120 C C . PRO C 3 156 ? 23.78231 -11.31698 -10.38696 1.000 82.22925 176 PRO N C 1
ATOM 7121 O O . PRO C 3 156 ? 24.77710 -11.00406 -11.05352 1.000 96.58734 176 PRO N O 1
ATOM 7125 N N . GLU C 3 157 ? 22.97873 -10.40691 -9.84052 1.000 74.40525 177 GLU N N 1
ATOM 7126 C CA . GLU C 3 157 ? 23.24469 -8.97754 -9.92101 1.000 69.30296 177 GLU N CA 1
ATOM 7127 C C . GLU C 3 157 ? 24.00402 -8.45239 -8.70732 1.000 85.53187 177 GLU N C 1
ATOM 7128 O O . GLU C 3 157 ? 24.16483 -7.23472 -8.57324 1.000 93.12293 177 GLU N O 1
ATOM 7134 N N . ARG C 3 158 ? 24.46086 -9.34423 -7.82345 1.000 77.08646 178 ARG N N 1
ATOM 7135 C CA . ARG C 3 158 ? 25.32391 -8.99275 -6.69141 1.000 66.03188 178 ARG N CA 1
ATOM 7136 C C . ARG C 3 158 ? 24.69236 -7.92852 -5.79475 1.000 83.89471 178 ARG N C 1
ATOM 7137 O O . ARG C 3 158 ? 25.36108 -6.99647 -5.34412 1.000 91.14603 178 ARG N O 1
ATOM 7145 N N . GLU C 3 159 ? 23.39861 -8.06975 -5.52194 1.000 93.20320 179 GLU N N 1
ATOM 7146 C CA . GLU C 3 159 ? 22.69029 -7.17009 -4.62448 1.000 71.32700 179 GLU N CA 1
ATOM 7147 C C . GLU C 3 159 ? 22.36360 -7.87777 -3.31659 1.000 65.32014 179 GLU N C 1
ATOM 7148 O O . GLU C 3 159 ? 22.08573 -9.08000 -3.29317 1.000 85.00945 179 GLU N O 1
ATOM 7154 N N . VAL C 3 160 ? 22.39960 -7.11740 -2.22689 1.000 63.93768 180 VAL N N 1
ATOM 7155 C CA . VAL C 3 160 ? 22.01919 -7.61832 -0.91062 1.000 81.71456 180 VAL N CA 1
ATOM 7156 C C . VAL C 3 160 ? 20.50864 -7.45939 -0.78009 1.000 75.16127 180 VAL N C 1
ATOM 7157 O O . VAL C 3 160 ? 20.00249 -6.34493 -0.62546 1.000 76.07427 180 VAL N O 1
ATOM 7161 N N . LEU C 3 161 ? 19.78845 -8.57383 -0.84268 1.000 68.31753 181 LEU N N 1
ATOM 7162 C CA . LEU C 3 161 ? 18.33453 -8.56635 -0.89092 1.000 74.45700 181 LEU N CA 1
ATOM 7163 C C . LEU C 3 161 ? 17.73347 -8.81458 0.48862 1.000 64.00248 181 LEU N C 1
ATOM 7164 O O . LEU C 3 161 ? 18.38838 -9.32285 1.40169 1.000 57.95409 181 LEU N O 1
ATOM 7169 N N . GLU C 3 162 ? 16.46079 -8.44639 0.62222 1.000 71.47237 182 GLU N N 1
ATOM 7170 C CA . GLU C 3 162 ? 15.74617 -8.54986 1.88639 1.000 73.91987 182 GLU N CA 1
ATOM 7171 C C . GLU C 3 162 ? 14.29436 -8.90667 1.60520 1.000 71.68090 182 GLU N C 1
ATOM 7172 O O . GLU C 3 162 ? 13.66539 -8.30084 0.73069 1.000 83.33956 182 GLU N O 1
ATOM 7178 N N . TRP C 3 163 ? 13.77666 -9.88887 2.34239 1.000 55.25886 183 TRP N N 1
ATOM 7179 C CA . TRP C 3 163 ? 12.38108 -10.28939 2.20979 1.000 64.00880 183 TRP N CA 1
ATOM 7180 C C . TRP C 3 163 ? 11.46964 -9.21983 2.79586 1.000 76.25211 183 TRP N C 1
ATOM 7181 O O . TRP C 3 163 ? 11.67021 -8.77790 3.93148 1.000 72.55585 183 TRP N O 1
ATOM 7192 N N . ARG C 3 164 ? 10.46232 -8.80351 2.02816 1.000 96.74704 184 ARG N N 1
ATOM 7193 C CA . ARG C 3 164 ? 9.47758 -7.85298 2.52450 1.000 85.35147 184 ARG N CA 1
ATOM 7194 C C . ARG C 3 164 ? 8.08623 -8.24914 2.05489 1.000 80.87902 184 ARG N C 1
ATOM 7195 O O . ARG C 3 164 ? 7.89422 -8.64952 0.90223 1.000 74.16484 184 ARG N O 1
ATOM 7203 N N . PHE C 3 165 ? 7.12047 -8.12426 2.96105 1.000 80.53964 185 PHE N N 1
ATOM 7204 C CA . PHE C 3 165 ? 5.73203 -8.44361 2.66558 1.000 70.43557 185 PHE N CA 1
ATOM 7205 C C . PHE C 3 165 ? 5.04532 -7.25535 2.00488 1.000 77.68822 185 PHE N C 1
ATOM 7206 O O . PHE C 3 165 ? 5.32198 -6.09771 2.33241 1.000 98.24462 185 PHE N O 1
ATOM 7214 N N . ASP C 3 166 ? 4.14627 -7.54884 1.06734 1.000 73.03193 186 ASP N N 1
ATOM 7215 C CA . ASP C 3 166 ? 3.37151 -6.52141 0.37935 1.000 87.90018 186 ASP N CA 1
ATOM 7216 C C . ASP C 3 166 ? 1.96754 -7.05223 0.14149 1.000 79.10939 186 ASP N C 1
ATOM 7217 O O . ASP C 3 166 ? 1.79843 -8.11856 -0.45741 1.000 83.62663 186 ASP N O 1
ATOM 7222 N N . SER C 3 167 ? 0.96488 -6.30838 0.61130 1.000 87.22280 187 SER N N 1
ATOM 7223 C CA . SER C 3 167 ? -0.41888 -6.72348 0.41104 1.000 91.65844 187 SER N CA 1
ATOM 7224 C C . SER C 3 167 ? -0.82345 -6.60558 -1.05306 1.000 103.91957 187 SER N C 1
ATOM 7225 O O . SER C 3 167 ? -1.57760 -7.44256 -1.56469 1.000 95.67675 187 SER N O 1
ATOM 7228 N N . ARG C 3 168 ? -0.32206 -5.57780 -1.74460 1.000 113.25350 188 ARG N N 1
ATOM 7229 C CA . ARG C 3 168 ? -0.69645 -5.34317 -3.13511 1.000 104.68021 188 ARG N CA 1
ATOM 7230 C C . ARG C 3 168 ? -0.31864 -6.50259 -4.04703 1.000 113.62193 188 ARG N C 1
ATOM 7231 O O . ARG C 3 168 ? -0.89717 -6.63530 -5.13090 1.000 114.63720 188 ARG N O 1
ATOM 7239 N N . LEU C 3 169 ? 0.63425 -7.34359 -3.63702 1.000 121.81517 189 LEU N N 1
ATOM 7240 C CA . LEU C 3 169 ? 0.99619 -8.50557 -4.43915 1.000 94.80200 189 LEU N CA 1
ATOM 7241 C C . LEU C 3 169 ? -0.12698 -9.53133 -4.51055 1.000 94.86000 189 LEU N C 1
ATOM 7242 O O . LEU C 3 169 ? -0.13670 -10.35652 -5.43018 1.000 115.71297 189 LEU N O 1
ATOM 7247 N N . ALA C 3 170 ? -1.07023 -9.50079 -3.56595 1.000 93.38764 190 ALA N N 1
ATOM 7248 C CA . ALA C 3 170 ? -2.18745 -10.43720 -3.60418 1.000 102.65371 190 ALA N CA 1
ATOM 7249 C C . ALA C 3 170 ? -3.23631 -10.03667 -4.63355 1.000 114.00535 190 ALA N C 1
ATOM 7250 O O . ALA C 3 170 ? -3.94451 -10.90322 -5.15848 1.000 117.09106 190 ALA N O 1
ATOM 7252 N N . PHE C 3 171 ? -3.35220 -8.74089 -4.93352 1.000 109.11714 191 PHE N N 1
ATOM 7253 C CA . PHE C 3 171 ? -4.31503 -8.25517 -5.91053 1.000 109.19591 191 PHE N CA 1
ATOM 7254 C C . PHE C 3 171 ? -3.68530 -7.81222 -7.22191 1.000 121.03442 191 PHE N C 1
ATOM 7255 O O . PHE C 3 171 ? -4.37125 -7.82248 -8.24865 1.000 137.44878 191 PHE N O 1
ATOM 7263 N N . HIS C 3 172 ? -2.41257 -7.42616 -7.21643 1.000 107.69385 192 HIS N N 1
ATOM 7264 C CA . HIS C 3 172 ? -1.71352 -6.98267 -8.41580 1.000 110.92377 192 HIS N CA 1
ATOM 7265 C C . HIS C 3 172 ? -0.61246 -7.98054 -8.74346 1.000 101.33437 192 HIS N C 1
ATOM 7266 O O . HIS C 3 172 ? 0.30492 -8.18553 -7.94157 1.000 98.03475 192 HIS N O 1
ATOM 7273 N N . HIS C 3 173 ? -0.70557 -8.59794 -9.91902 1.000 103.26411 193 HIS N N 1
ATOM 7274 C CA . HIS C 3 173 ? 0.30564 -9.55261 -10.37151 1.000 97.52516 193 HIS N CA 1
ATOM 7275 C C . HIS C 3 173 ? 1.43059 -8.78611 -11.06764 1.000 96.31205 193 HIS N C 1
ATOM 7276 O O . HIS C 3 173 ? 1.57663 -8.78317 -12.29086 1.000 97.35695 193 HIS N O 1
ATOM 7283 N N . VAL C 3 174 ? 2.22709 -8.10897 -10.23635 1.000 98.72940 194 VAL N N 1
ATOM 7284 C CA . VAL C 3 174 ? 3.27160 -7.21653 -10.73075 1.000 94.23760 194 VAL N CA 1
ATOM 7285 C C . VAL C 3 174 ? 4.29007 -7.96687 -11.57552 1.000 92.19708 194 VAL N C 1
ATOM 7286 O O . VAL C 3 174 ? 4.83523 -7.41491 -12.53964 1.000 99.87384 194 VAL N O 1
ATOM 7290 N N . ALA C 3 175 ? 4.56660 -9.22614 -11.23395 1.000 89.85254 195 ALA N N 1
ATOM 7291 C CA . ALA C 3 175 ? 5.54176 -10.00973 -11.98545 1.000 90.38699 195 ALA N CA 1
ATOM 7292 C C . ALA C 3 175 ? 5.13745 -10.13894 -13.44947 1.000 111.76914 195 ALA N C 1
ATOM 7293 O O . ALA C 3 175 ? 5.91049 -9.80336 -14.35431 1.000 117.55880 195 ALA N O 1
ATOM 7295 N N . ARG C 3 176 ? 3.92348 -10.63647 -13.70068 1.000 119.63832 196 ARG N N 1
ATOM 7296 C CA . ARG C 3 176 ? 3.45298 -10.77572 -15.07547 1.000 110.91665 196 ARG N CA 1
ATOM 7297 C C . ARG C 3 176 ? 3.40732 -9.43293 -15.78550 1.000 117.53825 196 ARG N C 1
ATOM 7298 O O . ARG C 3 176 ? 3.80241 -9.32303 -16.95202 1.000 134.95687 196 ARG N O 1
ATOM 7306 N N . GLU C 3 177 ? 2.90680 -8.40470 -15.10074 1.000 118.11064 197 GLU N N 1
ATOM 7307 C CA . GLU C 3 177 ? 2.75054 -7.09748 -15.72576 1.000 128.91203 197 GLU N CA 1
ATOM 7308 C C . GLU C 3 177 ? 4.09255 -6.52471 -16.16674 1.000 134.76144 197 GLU N C 1
ATOM 7309 O O . GLU C 3 177 ? 4.20416 -5.96028 -17.26138 1.000 140.12970 197 GLU N O 1
ATOM 7315 N N . LEU C 3 178 ? 5.12537 -6.66925 -15.33541 1.000 136.59078 198 LEU N N 1
ATOM 7316 C CA . LEU C 3 178 ? 6.45473 -6.19645 -15.71276 1.000 142.07611 198 LEU N CA 1
ATOM 7317 C C . LEU C 3 178 ? 7.06702 -7.05574 -16.80872 1.000 147.31018 198 LEU N C 1
ATOM 7318 O O . LEU C 3 178 ? 7.53884 -6.54055 -17.82888 1.000 155.47137 198 LEU N O 1
ATOM 7323 N N . HIS C 3 179 ? 7.07539 -8.36680 -16.61343 1.000 141.20752 199 HIS N N 1
ATOM 7324 C CA . HIS C 3 179 ? 7.83697 -9.28461 -17.45217 1.000 146.53180 199 HIS N CA 1
ATOM 7325 C C . HIS C 3 179 ? 6.88355 -10.34597 -17.98640 1.000 145.38238 199 HIS N C 1
ATOM 7326 O O . HIS C 3 179 ? 6.84984 -11.47325 -17.47729 1.000 145.45097 199 HIS N O 1
ATOM 7333 N N . PRO C 3 180 ? 6.08644 -10.02368 -19.00885 1.000 136.33391 200 PRO N N 1
ATOM 7334 C CA . PRO C 3 180 ? 5.06459 -10.97822 -19.47341 1.000 131.73415 200 PRO N CA 1
ATOM 7335 C C . PRO C 3 180 ? 5.62398 -12.19622 -20.18891 1.000 136.14780 200 PRO N C 1
ATOM 7336 O O . PRO C 3 180 ? 4.86657 -13.14399 -20.43247 1.000 137.32132 200 PRO N O 1
ATOM 7340 N N . GLU C 3 181 ? 6.91613 -12.20675 -20.52021 1.000 145.40921 201 GLU N N 1
ATOM 7341 C CA . GLU C 3 181 ? 7.45825 -13.23084 -21.40800 1.000 153.54270 201 GLU N CA 1
ATOM 7342 C C . GLU C 3 181 ? 7.39644 -14.63224 -20.80634 1.000 152.85393 201 GLU N C 1
ATOM 7343 O O . GLU C 3 181 ? 7.28593 -15.61260 -21.55141 1.000 155.49061 201 GLU N O 1
ATOM 7349 N N . TYR C 3 182 ? 7.47110 -14.76429 -19.47787 1.000 148.93146 202 TYR N N 1
ATOM 7350 C CA . TYR C 3 182 ? 7.50402 -16.11074 -18.90942 1.000 147.48364 202 TYR N CA 1
ATOM 7351 C C . TYR C 3 182 ? 6.16127 -16.80788 -19.08283 1.000 135.44345 202 TYR N C 1
ATOM 7352 O O . TYR C 3 182 ? 6.11219 -18.01609 -19.33854 1.000 141.93726 202 TYR N O 1
ATOM 7361 N N . PHE C 3 183 ? 5.06437 -16.07140 -18.93789 1.000 122.88551 203 PHE N N 1
ATOM 7362 C CA . PHE C 3 183 ? 3.73983 -16.64982 -19.13165 1.000 131.64909 203 PHE N CA 1
ATOM 7363 C C . PHE C 3 183 ? 3.16658 -16.25104 -20.48788 1.000 134.45019 203 PHE N C 1
ATOM 7364 O O . PHE C 3 183 ? 3.30245 -16.98232 -21.46902 1.000 125.30933 203 PHE N O 1
ATOM 7372 N N . GLY D 4 37 ? 4.11352 -28.49004 10.87035 1.000 158.33828 13 GLY B N 1
ATOM 7373 C CA . GLY D 4 37 ? 5.13744 -27.47850 11.05324 1.000 153.72663 13 GLY B CA 1
ATOM 7374 C C . GLY D 4 37 ? 4.60010 -26.15874 11.57196 1.000 156.08896 13 GLY B C 1
ATOM 7375 O O . GLY D 4 37 ? 3.45825 -25.79039 11.30049 1.000 163.95430 13 GLY B O 1
ATOM 7376 N N . GLU D 4 38 ? 5.43768 -25.44482 12.31929 1.000 151.20447 14 GLU B N 1
ATOM 7377 C CA . GLU D 4 38 ? 5.09010 -24.17086 12.93040 1.000 148.32384 14 GLU B CA 1
ATOM 7378 C C . GLU D 4 38 ? 6.21186 -23.17759 12.65826 1.000 142.16898 14 GLU B C 1
ATOM 7379 O O . GLU D 4 38 ? 7.29253 -23.54857 12.19267 1.000 138.62575 14 GLU B O 1
ATOM 7385 N N . ILE D 4 39 ? 5.95776 -21.89748 12.94446 1.000 141.94971 15 ILE B N 1
ATOM 7386 C CA . ILE D 4 39 ? 6.97596 -20.89107 12.65552 1.000 141.21341 15 ILE B CA 1
ATOM 7387 C C . ILE D 4 39 ? 8.17842 -21.06453 13.57309 1.000 130.99910 15 ILE B C 1
ATOM 7388 O O . ILE D 4 39 ? 9.32264 -20.83812 13.16182 1.000 126.58968 15 ILE B O 1
ATOM 7393 N N . SER D 4 40 ? 7.94515 -21.46888 14.82417 1.000 136.96735 16 SER B N 1
ATOM 7394 C CA . SER D 4 40 ? 9.05377 -21.74249 15.73192 1.000 147.40625 16 SER B CA 1
ATOM 7395 C C . SER D 4 40 ? 10.03308 -22.72519 15.10486 1.000 151.01371 16 SER B C 1
ATOM 7396 O O . SER D 4 40 ? 11.24285 -22.47508 15.05658 1.000 154.73793 16 SER B O 1
ATOM 7399 N N . GLU D 4 41 ? 9.51594 -23.84465 14.59480 1.000 151.15864 17 GLU B N 1
ATOM 7400 C CA . GLU D 4 41 ? 10.37057 -24.82089 13.93050 1.000 147.57639 17 GLU B CA 1
ATOM 7401 C C . GLU D 4 41 ? 10.99276 -24.25560 12.66258 1.000 140.88971 17 GLU B C 1
ATOM 7402 O O . GLU D 4 41 ? 12.12883 -24.60275 12.32179 1.000 143.36963 17 GLU B O 1
ATOM 7408 N N . LEU D 4 42 ? 10.27273 -23.38859 11.95178 1.000 142.68302 18 LEU B N 1
ATOM 7409 C CA . LEU D 4 42 ? 10.81779 -22.82460 10.72339 1.000 128.68200 18 LEU B CA 1
ATOM 7410 C C . LEU D 4 42 ? 11.80284 -21.69816 11.00734 1.000 120.33010 18 LEU B C 1
ATOM 7411 O O . LEU D 4 42 ? 12.86126 -21.62353 10.37259 1.000 119.83005 18 LEU B O 1
ATOM 7416 N N . LYS D 4 43 ? 11.47363 -20.81702 11.95575 1.000 130.74208 19 LYS B N 1
ATOM 7417 C CA . LYS D 4 43 ? 12.36775 -19.71129 12.28272 1.000 126.59868 19 LYS B CA 1
ATOM 7418 C C . LYS D 4 43 ? 13.68882 -20.21339 12.85129 1.000 126.44735 19 LYS B C 1
ATOM 7419 O O . LYS D 4 43 ? 14.72307 -19.55511 12.69128 1.000 135.61702 19 LYS B O 1
ATOM 7425 N N . ALA D 4 44 ? 13.67811 -21.37834 13.50419 1.000 115.86541 20 ALA B N 1
ATOM 7426 C CA . ALA D 4 44 ? 14.91735 -21.95934 14.01191 1.000 115.17385 20 ALA B CA 1
ATOM 7427 C C . ALA D 4 44 ? 15.88678 -22.26426 12.87600 1.000 118.58371 20 ALA B C 1
ATOM 7428 O O . ALA D 4 44 ? 17.08138 -21.95778 12.96378 1.000 134.70916 20 ALA B O 1
ATOM 7430 N N . GLU D 4 45 ? 15.38873 -22.87141 11.79692 1.000 117.99368 21 GLU B N 1
ATOM 7431 C CA . GLU D 4 45 ? 16.25309 -23.18762 10.66463 1.000 119.53299 21 GLU B CA 1
ATOM 7432 C C . GLU D 4 45 ? 16.68817 -21.92451 9.93344 1.000 127.84085 21 GLU B C 1
ATOM 7433 O O . GLU D 4 45 ? 17.88198 -21.71835 9.68551 1.000 137.32702 21 GLU B O 1
ATOM 7439 N N . LEU D 4 46 ? 15.72667 -21.06824 9.57496 1.000 133.52680 22 LEU B N 1
ATOM 7440 C CA . LEU D 4 46 ? 16.02772 -19.92106 8.72326 1.000 129.10862 22 LEU B CA 1
ATOM 7441 C C . LEU D 4 46 ? 16.99834 -18.94922 9.38093 1.000 127.42279 22 LEU B C 1
ATOM 7442 O O . LEU D 4 46 ? 17.74439 -18.25510 8.68117 1.000 119.94947 22 LEU B O 1
ATOM 7447 N N . ASN D 4 47 ? 17.01085 -18.87966 10.70888 1.000 124.93096 23 ASN B N 1
ATOM 7448 C CA . ASN D 4 47 ? 17.81051 -17.87260 11.39188 1.000 132.20920 23 ASN B CA 1
ATOM 7449 C C . ASN D 4 47 ? 19.27899 -18.28005 11.42562 1.000 131.89507 23 ASN B C 1
ATOM 7450 O O . ASN D 4 47 ? 19.61905 -19.39445 11.83768 1.000 120.13718 23 ASN B O 1
ATOM 7455 N N . ASN D 4 48 ? 20.14258 -17.36853 10.98410 1.000 143.49378 24 ASN B N 1
ATOM 7456 C CA . ASN D 4 48 ? 21.58680 -17.55715 10.96893 1.000 143.97973 24 ASN B CA 1
ATOM 7457 C C . ASN D 4 48 ? 22.19421 -16.69273 12.06353 1.000 135.10851 24 ASN B C 1
ATOM 7458 O O . ASN D 4 48 ? 21.90092 -15.49489 12.14142 1.000 129.48592 24 ASN B O 1
ATOM 7463 N N . GLU D 4 49 ? 23.03671 -17.29002 12.89943 1.000 138.45324 25 GLU B N 1
ATOM 7464 C CA . GLU D 4 49 ? 23.71771 -16.52631 13.93946 1.000 145.79811 25 GLU B CA 1
ATOM 7465 C C . GLU D 4 49 ? 24.91466 -17.29736 14.48694 1.000 148.11669 25 GLU B C 1
ATOM 7466 O O . GLU D 4 49 ? 24.80758 -18.00609 15.48744 1.000 155.47522 25 GLU B O 1
ATOM 7472 N N . ASN D 4 113 ? 2.65201 19.52398 -19.29283 1.000 199.33242 89 ASN B N 1
ATOM 7473 C CA . ASN D 4 113 ? 3.51925 19.51045 -18.12112 1.000 189.39807 89 ASN B CA 1
ATOM 7474 C C . ASN D 4 113 ? 3.11378 20.60762 -17.14049 1.000 186.43583 89 ASN B C 1
ATOM 7475 O O . ASN D 4 113 ? 2.38052 21.53014 -17.49641 1.000 189.22360 89 ASN B O 1
ATOM 7480 N N . SER D 4 114 ? 3.59278 20.49960 -15.90023 1.000 179.66887 90 SER B N 1
ATOM 7481 C CA . SER D 4 114 ? 3.26989 21.48682 -14.87852 1.000 178.64118 90 SER B CA 1
ATOM 7482 C C . SER D 4 114 ? 4.13302 22.73746 -14.97159 1.000 181.41701 90 SER B C 1
ATOM 7483 O O . SER D 4 114 ? 3.71373 23.79905 -14.49808 1.000 190.35594 90 SER B O 1
ATOM 7486 N N . PHE D 4 115 ? 5.32200 22.63960 -15.56839 1.000 179.94173 91 PHE B N 1
ATOM 7487 C CA . PHE D 4 115 ? 6.21331 23.79191 -15.64437 1.000 177.83328 91 PHE B CA 1
ATOM 7488 C C . PHE D 4 115 ? 5.75404 24.79858 -16.69081 1.000 178.84641 91 PHE B C 1
ATOM 7489 O O . PHE D 4 115 ? 6.06612 25.98947 -16.57754 1.000 176.18347 91 PHE B O 1
ATOM 7497 N N . VAL D 4 116 ? 5.01801 24.34464 -17.70816 1.000 182.46597 92 VAL B N 1
ATOM 7498 C CA . VAL D 4 116 ? 4.50044 25.26308 -18.71663 1.000 185.13089 92 VAL B CA 1
ATOM 7499 C C . VAL D 4 116 ? 3.35935 26.09527 -18.14731 1.000 189.63091 92 VAL B C 1
ATOM 7500 O O . VAL D 4 116 ? 3.16543 27.25168 -18.54180 1.000 188.94821 92 VAL B O 1
ATOM 7504 N N . LYS D 4 117 ? 2.59367 25.53423 -17.20991 1.000 190.47583 93 LYS B N 1
ATOM 7505 C CA . LYS D 4 117 ? 1.49073 26.26084 -16.59433 1.000 190.59138 93 LYS B CA 1
ATOM 7506 C C . LYS D 4 117 ? 1.96148 27.40123 -15.70208 1.000 181.36739 93 LYS B C 1
ATOM 7507 O O . LYS D 4 117 ? 1.13807 28.23140 -15.30255 1.000 177.06720 93 LYS B O 1
ATOM 7513 N N . ASP D 4 118 ? 3.25437 27.46278 -15.38363 1.000 177.50458 94 ASP B N 1
ATOM 7514 C CA . ASP D 4 118 ? 3.80756 28.49350 -14.51795 1.000 176.69614 94 ASP B CA 1
ATOM 7515 C C . ASP D 4 118 ? 4.30794 29.71066 -15.28985 1.000 175.97194 94 ASP B C 1
ATOM 7516 O O . ASP D 4 118 ? 5.05619 30.52082 -14.73031 1.000 166.03179 94 ASP B O 1
ATOM 7521 N N . CYS D 4 119 ? 3.92106 29.85293 -16.56004 1.000 185.69535 95 CYS B N 1
ATOM 7522 C CA . CYS D 4 119 ? 4.31855 31.03040 -17.32668 1.000 189.09046 95 CYS B CA 1
ATOM 7523 C C . CYS D 4 119 ? 3.73386 32.29833 -16.71810 1.000 177.46735 95 CYS B C 1
ATOM 7524 O O . CYS D 4 119 ? 4.43754 33.29883 -16.53715 1.000 169.18627 95 CYS B O 1
ATOM 7527 N N . GLU D 4 120 ? 2.44153 32.27236 -16.39511 1.000 177.56639 96 GLU B N 1
ATOM 7528 C CA . GLU D 4 120 ? 1.76504 33.38475 -15.74478 1.000 189.69902 96 GLU B CA 1
ATOM 7529 C C . GLU D 4 120 ? 1.67173 33.19838 -14.23511 1.000 182.67519 96 GLU B C 1
ATOM 7530 O O . GLU D 4 120 ? 0.79905 33.79464 -13.59487 1.000 186.69096 96 GLU B O 1
ATOM 7536 N N . ASP D 4 121 ? 2.54930 32.38264 -13.65906 1.000 168.93074 97 ASP B N 1
ATOM 7537 C CA . ASP D 4 121 ? 2.48684 32.10777 -12.23259 1.000 171.13409 97 ASP B CA 1
ATOM 7538 C C . ASP D 4 121 ? 2.83953 33.36511 -11.44017 1.000 168.80773 97 ASP B C 1
ATOM 7539 O O . ASP D 4 121 ? 3.79707 34.06602 -11.78055 1.000 175.08334 97 ASP B O 1
ATOM 7544 N N . PRO D 4 122 ? 2.08172 33.68029 -10.38538 1.000 161.27933 98 PRO B N 1
ATOM 7545 C CA . PRO D 4 122 ? 2.34777 34.93062 -9.65346 1.000 165.72020 98 PRO B CA 1
ATOM 7546 C C . PRO D 4 122 ? 3.69875 34.96353 -8.96013 1.000 163.31693 98 PRO B C 1
ATOM 7547 O O . PRO D 4 122 ? 4.36392 36.00624 -8.97639 1.000 164.06690 98 PRO B O 1
ATOM 7551 N N . ASN D 4 123 ? 4.12788 33.85870 -8.34971 1.000 160.79232 99 ASN B N 1
ATOM 7552 C CA . ASN D 4 123 ? 5.33881 33.87271 -7.53565 1.000 165.61782 99 ASN B CA 1
ATOM 7553 C C . ASN D 4 123 ? 6.58989 33.86022 -8.40851 1.000 162.41418 99 ASN B C 1
ATOM 7554 O O . ASN D 4 123 ? 6.85971 32.87057 -9.10603 1.000 147.95633 99 ASN B O 1
ATOM 7559 N N . PRO D 4 124 ? 7.38327 34.93627 -8.38651 1.000 164.27691 100 PRO B N 1
ATOM 7560 C CA . PRO D 4 124 ? 8.59376 34.96341 -9.22102 1.000 150.69335 100 PRO B CA 1
ATOM 7561 C C . PRO D 4 124 ? 9.66075 33.99266 -8.75530 1.000 147.41763 100 PRO B C 1
ATOM 7562 O O . PRO D 4 124 ? 10.41239 33.47287 -9.58932 1.000 147.24851 100 PRO B O 1
ATOM 7566 N N . LEU D 4 125 ? 9.75179 33.73089 -7.44897 1.000 156.92423 101 LEU B N 1
ATOM 7567 C CA . LEU D 4 125 ? 10.70755 32.74151 -6.96335 1.000 157.84229 101 LEU B CA 1
ATOM 7568 C C . LEU D 4 125 ? 10.42043 31.36858 -7.55711 1.000 155.23480 101 LEU B C 1
ATOM 7569 O O . LEU D 4 125 ? 11.33364 30.68364 -8.03344 1.000 141.21424 101 LEU B O 1
ATOM 7574 N N . ILE D 4 126 ? 9.15116 30.96110 -7.57427 1.000 165.68596 102 ILE B N 1
ATOM 7575 C CA . ILE D 4 126 ? 8.84018 29.64866 -8.12613 1.000 162.34716 102 ILE B CA 1
ATOM 7576 C C . ILE D 4 126 ? 8.87420 29.67227 -9.65344 1.000 160.81437 102 ILE B C 1
ATOM 7577 O O . ILE D 4 126 ? 9.18055 28.65178 -10.27768 1.000 164.79280 102 ILE B O 1
ATOM 7582 N N . ARG D 4 127 ? 8.61795 30.82533 -10.28217 1.000 158.51806 103 ARG B N 1
ATOM 7583 C CA . ARG D 4 127 ? 8.85954 30.94184 -11.72017 1.000 147.44661 103 ARG B CA 1
ATOM 7584 C C . ARG D 4 127 ? 10.32250 30.65892 -12.04800 1.000 137.85760 103 ARG B C 1
ATOM 7585 O O . ARG D 4 127 ? 10.63717 29.89266 -12.97136 1.000 134.86239 103 ARG B O 1
ATOM 7593 N N . ALA D 4 128 ? 11.23228 31.28010 -11.29368 1.000 144.80845 104 ALA B N 1
ATOM 7594 C CA . ALA D 4 128 ? 12.65847 31.06376 -11.50500 1.000 149.78269 104 ALA B CA 1
ATOM 7595 C C . ALA D 4 128 ? 13.05167 29.62529 -11.19640 1.000 147.36122 104 ALA B C 1
ATOM 7596 O O . ALA D 4 128 ? 13.87321 29.03883 -11.90568 1.000 149.81920 104 ALA B O 1
ATOM 7598 N N . LEU D 4 129 ? 12.47123 29.03696 -10.14817 1.000 149.96907 105 LEU B N 1
ATOM 7599 C CA . LEU D 4 129 ? 12.76543 27.64133 -9.83089 1.000 141.13116 105 LEU B CA 1
ATOM 7600 C C . LEU D 4 129 ? 12.32394 26.71187 -10.95808 1.000 146.01036 105 LEU B C 1
ATOM 7601 O O . LEU D 4 129 ? 13.04039 25.76594 -11.31474 1.000 156.56640 105 LEU B O 1
ATOM 7606 N N . ALA D 4 130 ? 11.15186 26.97421 -11.54112 1.000 137.77369 106 ALA B N 1
ATOM 7607 C CA . ALA D 4 130 ? 10.67338 26.16019 -12.65258 1.000 144.89657 106 ALA B CA 1
ATOM 7608 C C . ALA D 4 130 ? 11.58678 26.29411 -13.86411 1.000 148.76268 106 ALA B C 1
ATOM 7609 O O . ALA D 4 130 ? 11.96305 25.29324 -14.48621 1.000 139.03729 106 ALA B O 1
ATOM 7611 N N . VAL D 4 131 ? 11.95166 27.52824 -14.22167 1.000 146.54486 107 VAL B N 1
ATOM 7612 C CA . VAL D 4 131 ? 12.80628 27.70479 -15.39271 1.000 135.24202 107 VAL B CA 1
ATOM 7613 C C . VAL D 4 131 ? 14.24466 27.27175 -15.12395 1.000 142.65749 107 VAL B C 1
ATOM 7614 O O . VAL D 4 131 ? 15.02011 27.09724 -16.07098 1.000 157.78658 107 VAL B O 1
ATOM 7618 N N . ARG D 4 132 ? 14.62314 27.09387 -13.85564 1.000 139.11764 108 ARG B N 1
ATOM 7619 C CA . ARG D 4 132 ? 15.91977 26.51123 -13.52699 1.000 145.15610 108 ARG B CA 1
ATOM 7620 C C . ARG D 4 132 ? 15.89405 24.99303 -13.65361 1.000 157.71645 108 ARG B C 1
ATOM 7621 O O . ARG D 4 132 ? 16.84950 24.39273 -14.15820 1.000 148.27415 108 ARG B O 1
ATOM 7629 N N . THR D 4 133 ? 14.81166 24.35875 -13.19527 1.000 167.73061 109 THR B N 1
ATOM 7630 C CA . THR D 4 133 ? 14.67964 22.91092 -13.33313 1.000 161.39806 109 THR B CA 1
ATOM 7631 C C . THR D 4 133 ? 14.43618 22.48819 -14.77975 1.000 159.52186 109 THR B C 1
ATOM 7632 O O . THR D 4 133 ? 14.73730 21.34023 -15.14080 1.000 164.55875 109 THR B O 1
ATOM 7636 N N . MET D 4 134 ? 13.88256 23.38236 -15.60688 1.000 159.78740 110 MET B N 1
ATOM 7637 C CA . MET D 4 134 ? 13.71167 23.06725 -17.02382 1.000 151.81819 110 MET B CA 1
ATOM 7638 C C . MET D 4 134 ? 15.05252 22.81045 -17.70061 1.000 149.30258 110 MET B C 1
ATOM 7639 O O . MET D 4 134 ? 15.16818 21.91806 -18.54860 1.000 148.02627 110 MET B O 1
ATOM 7644 N N . GLY D 4 135 ? 16.07717 23.58829 -17.34700 1.000 153.26335 111 GLY B N 1
ATOM 7645 C CA . GLY D 4 135 ? 17.39494 23.37065 -17.91498 1.000 138.61853 111 GLY B CA 1
ATOM 7646 C C . GLY D 4 135 ? 18.08917 22.13182 -17.39345 1.000 129.54787 111 GLY B C 1
ATOM 7647 O O . GLY D 4 135 ? 19.02732 21.64379 -18.03223 1.000 124.24525 111 GLY B O 1
ATOM 7648 N N . CYS D 4 136 ? 17.64945 21.61184 -16.24830 1.000 146.78071 112 CYS B N 1
ATOM 7649 C CA . CYS D 4 136 ? 18.24280 20.40974 -15.67941 1.000 151.44897 112 CYS B CA 1
ATOM 7650 C C . CYS D 4 136 ? 17.58283 19.13422 -16.18122 1.000 142.68345 112 CYS B C 1
ATOM 7651 O O . CYS D 4 136 ? 18.26419 18.11199 -16.32426 1.000 134.64726 112 CYS B O 1
ATOM 7654 N N . ILE D 4 137 ? 16.27809 19.16130 -16.44979 1.000 132.89741 113 ILE B N 1
ATOM 7655 C CA . ILE D 4 137 ? 15.62770 17.97596 -17.00454 1.000 134.24583 113 ILE B CA 1
ATOM 7656 C C . ILE D 4 137 ? 16.09631 17.78423 -18.44357 1.000 150.27567 113 ILE B C 1
ATOM 7657 O O . ILE D 4 137 ? 15.93056 18.66836 -19.29248 1.000 149.99929 113 ILE B O 1
ATOM 7662 N N . ARG D 4 138 ? 16.70085 16.62846 -18.72061 1.000 153.57315 114 ARG B N 1
ATOM 7663 C CA . ARG D 4 138 ? 17.25992 16.32235 -20.03462 1.000 153.75718 114 ARG B CA 1
ATOM 7664 C C . ARG D 4 138 ? 16.26569 15.44685 -20.79217 1.000 166.31958 114 ARG B C 1
ATOM 7665 O O . ARG D 4 138 ? 16.02443 14.29375 -20.42006 1.000 168.27081 114 ARG B O 1
ATOM 7673 N N . VAL D 4 139 ? 15.66347 16.02090 -21.83623 1.000 169.32410 115 VAL B N 1
ATOM 7674 C CA . VAL D 4 139 ? 14.78257 15.28412 -22.73448 1.000 164.98280 115 VAL B CA 1
ATOM 7675 C C . VAL D 4 139 ? 14.57446 16.14396 -23.97109 1.000 161.57238 115 VAL B C 1
ATOM 7676 O O . VAL D 4 139 ? 14.74947 17.36679 -23.92421 1.000 161.59136 115 VAL B O 1
ATOM 7680 N N . ASP D 4 140 ? 14.21194 15.50868 -25.08587 1.000 163.74796 116 ASP B N 1
ATOM 7681 C CA . ASP D 4 140 ? 13.88446 16.22970 -26.30809 1.000 166.54039 116 ASP B CA 1
ATOM 7682 C C . ASP D 4 140 ? 12.42147 16.66292 -26.35780 1.000 171.36323 116 ASP B C 1
ATOM 7683 O O . ASP D 4 140 ? 11.92689 17.02913 -27.43024 1.000 174.17736 116 ASP B O 1
ATOM 7688 N N . LYS D 4 141 ? 11.72596 16.63192 -25.22141 1.000 167.87410 117 LYS B N 1
ATOM 7689 C CA . LYS D 4 141 ? 10.32320 17.01866 -25.13904 1.000 168.45382 117 LYS B CA 1
ATOM 7690 C C . LYS D 4 141 ? 10.11332 18.52664 -25.16127 1.000 162.57260 117 LYS B C 1
ATOM 7691 O O . LYS D 4 141 ? 8.96040 18.97114 -25.16835 1.000 166.01861 117 LYS B O 1
ATOM 7697 N N . ILE D 4 142 ? 11.17949 19.32037 -25.16524 1.000 160.26673 118 ILE B N 1
ATOM 7698 C CA . ILE D 4 142 ? 11.03866 20.76608 -25.04458 1.000 158.55918 118 ILE B CA 1
ATOM 7699 C C . ILE D 4 142 ? 11.37470 21.47941 -26.35258 1.000 155.63018 118 ILE B C 1
ATOM 7700 O O . ILE D 4 142 ? 12.40073 21.21587 -26.97929 1.000 151.79577 118 ILE B O 1
ATOM 7705 N N . GLU D 4 148 ? 5.08726 29.98543 -26.27170 1.000 177.78084 124 GLU B N 1
ATOM 7706 C CA . GLU D 4 148 ? 5.74359 31.08598 -25.57152 1.000 177.55910 124 GLU B CA 1
ATOM 7707 C C . GLU D 4 148 ? 6.27334 30.72628 -24.16320 1.000 183.90899 124 GLU B C 1
ATOM 7708 O O . GLU D 4 148 ? 6.29345 31.58908 -23.28446 1.000 186.81173 124 GLU B O 1
ATOM 7714 N N . PRO D 4 149 ? 6.74364 29.46824 -23.94420 1.000 185.23064 125 PRO B N 1
ATOM 7715 C CA . PRO D 4 149 ? 7.03540 29.04037 -22.56526 1.000 184.36346 125 PRO B CA 1
ATOM 7716 C C . PRO D 4 149 ? 8.15075 29.84024 -21.90539 1.000 178.45136 125 PRO B C 1
ATOM 7717 O O . PRO D 4 149 ? 7.95326 30.41532 -20.83038 1.000 183.80267 125 PRO B O 1
ATOM 7721 N N . LEU D 4 150 ? 9.32424 29.88508 -22.53553 1.000 169.33411 126 LEU B N 1
ATOM 7722 C CA . LEU D 4 150 ? 10.42198 30.70851 -22.04818 1.000 158.98196 126 LEU B CA 1
ATOM 7723 C C . LEU D 4 150 ? 10.36187 32.13228 -22.58103 1.000 158.36826 126 LEU B C 1
ATOM 7724 O O . LEU D 4 150 ? 10.91924 33.04406 -21.95535 1.000 151.15055 126 LEU B O 1
ATOM 7729 N N . ARG D 4 151 ? 9.68763 32.34319 -23.71310 1.000 165.33216 127 ARG B N 1
ATOM 7730 C CA . ARG D 4 151 ? 9.51925 33.69502 -24.23070 1.000 172.07700 127 ARG B CA 1
ATOM 7731 C C . ARG D 4 151 ? 8.75376 34.56788 -23.24318 1.000 181.04396 127 ARG B C 1
ATOM 7732 O O . ARG D 4 151 ? 9.07182 35.74878 -23.07243 1.000 187.77512 127 ARG B O 1
ATOM 7740 N N . LYS D 4 152 ? 7.76146 33.99978 -22.55239 1.000 178.17894 128 LYS B N 1
ATOM 7741 C CA . LYS D 4 152 ? 7.03045 34.78842 -21.56591 1.000 170.31829 128 LYS B CA 1
ATOM 7742 C C . LYS D 4 152 ? 7.81304 34.95687 -20.26762 1.000 170.63406 128 LYS B C 1
ATOM 7743 O O . LYS D 4 152 ? 7.70836 36.00273 -19.61814 1.000 170.74947 128 LYS B O 1
ATOM 7749 N N . CYS D 4 153 ? 8.61248 33.96293 -19.87633 1.000 174.08902 129 CYS B N 1
ATOM 7750 C CA . CYS D 4 153 ? 9.47383 34.14767 -18.71396 1.000 174.43887 129 CYS B CA 1
ATOM 7751 C C . CYS D 4 153 ? 10.58470 35.15549 -18.98261 1.000 174.21923 129 CYS B C 1
ATOM 7752 O O . CYS D 4 153 ? 11.17567 35.67886 -18.03235 1.000 180.01864 129 CYS B O 1
ATOM 7755 N N . LEU D 4 154 ? 10.89083 35.42226 -20.25163 1.000 168.48256 130 LEU B N 1
ATOM 7756 C CA . LEU D 4 154 ? 11.74634 36.55108 -20.60351 1.000 159.44044 130 LEU B CA 1
ATOM 7757 C C . LEU D 4 154 ? 10.96537 37.85304 -20.74556 1.000 146.29141 130 LEU B C 1
ATOM 7758 O O . LEU D 4 154 ? 11.52182 38.93086 -20.50493 1.000 141.64348 130 LEU B O 1
ATOM 7763 N N . LYS D 4 155 ? 9.69020 37.77415 -21.13634 1.000 148.46521 131 LYS B N 1
ATOM 7764 C CA . LYS D 4 155 ? 8.79711 38.92669 -21.06505 1.000 159.18725 131 LYS B CA 1
ATOM 7765 C C . LYS D 4 155 ? 8.55549 39.36524 -19.62706 1.000 172.52047 131 LYS B C 1
ATOM 7766 O O . LYS D 4 155 ? 8.06993 40.47942 -19.39968 1.000 174.62749 131 LYS B O 1
ATOM 7772 N N . ASP D 4 156 ? 8.84969 38.48718 -18.66768 1.000 168.53559 132 ASP B N 1
ATOM 7773 C CA . ASP D 4 156 ? 8.69776 38.78244 -17.24753 1.000 161.18692 132 ASP B CA 1
ATOM 7774 C C . ASP D 4 156 ? 9.31865 40.12755 -16.89019 1.000 166.59913 132 ASP B C 1
ATOM 7775 O O . ASP D 4 156 ? 10.28503 40.57992 -17.51115 1.000 162.48643 132 ASP B O 1
ATOM 7780 N N . GLU D 4 157 ? 8.75260 40.76624 -15.86716 1.000 168.52260 133 GLU B N 1
ATOM 7781 C CA . GLU D 4 157 ? 9.22968 42.05893 -15.40075 1.000 161.71838 133 GLU B CA 1
ATOM 7782 C C . GLU D 4 157 ? 10.16147 41.95543 -14.20014 1.000 160.93100 133 GLU B C 1
ATOM 7783 O O . GLU D 4 157 ? 10.69524 42.98103 -13.76367 1.000 168.72259 133 GLU B O 1
ATOM 7789 N N . ASP D 4 158 ? 10.37771 40.75464 -13.66041 1.000 146.85304 134 ASP B N 1
ATOM 7790 C CA . ASP D 4 158 ? 11.28227 40.59275 -12.52930 1.000 148.46587 134 ASP B CA 1
ATOM 7791 C C . ASP D 4 158 ? 12.68594 40.26763 -13.03349 1.000 146.48785 134 ASP B C 1
ATOM 7792 O O . ASP D 4 158 ? 12.87770 39.23773 -13.71216 1.000 157.37752 134 ASP B O 1
ATOM 7797 N N . PRO D 4 159 ? 13.68017 41.10843 -12.73812 1.000 186.90381 135 PRO B N 1
ATOM 7798 C CA . PRO D 4 159 ? 15.01847 40.90836 -13.31602 1.000 184.90807 135 PRO B CA 1
ATOM 7799 C C . PRO D 4 159 ? 15.69573 39.62326 -12.87489 1.000 180.98617 135 PRO B C 1
ATOM 7800 O O . PRO D 4 159 ? 16.51599 39.07761 -13.62610 1.000 191.45756 135 PRO B O 1
ATOM 7804 N N . TYR D 4 160 ? 15.41792 39.14462 -11.65963 1.000 180.18692 136 TYR B N 1
ATOM 7805 C CA . TYR D 4 160 ? 15.95124 37.85021 -11.24874 1.000 179.23976 136 TYR B CA 1
ATOM 7806 C C . TYR D 4 160 ? 15.46263 36.74120 -12.17213 1.000 178.34707 136 TYR B C 1
ATOM 7807 O O . TYR D 4 160 ? 16.25965 35.91133 -12.63604 1.000 176.47066 136 TYR B O 1
ATOM 7816 N N . VAL D 4 161 ? 14.15370 36.71988 -12.44948 1.000 179.84662 137 VAL B N 1
ATOM 7817 C CA . VAL D 4 161 ? 13.59604 35.78521 -13.41726 1.000 179.30094 137 VAL B CA 1
ATOM 7818 C C . VAL D 4 161 ? 14.29170 35.92165 -14.76059 1.000 177.21086 137 VAL B C 1
ATOM 7819 O O . VAL D 4 161 ? 14.54119 34.92291 -15.44912 1.000 176.03290 137 VAL B O 1
ATOM 7823 N N . ARG D 4 162 ? 14.59610 37.15677 -15.16796 1.000 178.47657 138 ARG B N 1
ATOM 7824 C CA . ARG D 4 162 ? 15.25290 37.35884 -16.46132 1.000 175.80223 138 ARG B CA 1
ATOM 7825 C C . ARG D 4 162 ? 16.64594 36.74261 -16.50831 1.000 179.03066 138 ARG B C 1
ATOM 7826 O O . ARG D 4 162 ? 17.01833 36.09131 -17.49404 1.000 181.96529 138 ARG B O 1
ATOM 7834 N N . LYS D 4 163 ? 17.47418 37.05863 -15.50969 1.000 172.77265 139 LYS B N 1
ATOM 7835 C CA . LYS D 4 163 ? 18.85106 36.56955 -15.52226 1.000 170.85959 139 LYS B CA 1
ATOM 7836 C C . LYS D 4 163 ? 18.85644 35.04800 -15.45679 1.000 170.47141 139 LYS B C 1
ATOM 7837 O O . LYS D 4 163 ? 19.64133 34.36515 -16.15213 1.000 168.90353 139 LYS B O 1
ATOM 7843 N N . THR D 4 164 ? 17.92000 34.49576 -14.68076 1.000 184.43559 140 THR B N 1
ATOM 7844 C CA . THR D 4 164 ? 17.79568 33.05312 -14.59278 1.000 175.87086 140 THR B CA 1
ATOM 7845 C C . THR D 4 164 ? 17.37682 32.45177 -15.93755 1.000 171.52969 140 THR B C 1
ATOM 7846 O O . THR D 4 164 ? 17.90566 31.41340 -16.35902 1.000 170.55506 140 THR B O 1
ATOM 7850 N N . ALA D 4 165 ? 16.45922 33.12104 -16.65446 1.000 172.34053 141 ALA B N 1
ATOM 7851 C CA . ALA D 4 165 ? 15.97564 32.59671 -17.92910 1.000 175.38219 141 ALA B CA 1
ATOM 7852 C C . ALA D 4 165 ? 17.03934 32.70970 -19.01346 1.000 186.68586 141 ALA B C 1
ATOM 7853 O O . ALA D 4 165 ? 17.13776 31.84522 -19.89694 1.000 187.55675 141 ALA B O 1
ATOM 7855 N N . ALA D 4 166 ? 17.83861 33.77535 -18.96253 1.000 189.48451 142 ALA B N 1
ATOM 7856 C CA . ALA D 4 166 ? 18.94814 33.92530 -19.89535 1.000 174.60043 142 ALA B CA 1
ATOM 7857 C C . ALA D 4 166 ? 19.93947 32.78079 -19.75889 1.000 169.71801 142 ALA B C 1
ATOM 7858 O O . ALA D 4 166 ? 20.42311 32.23998 -20.76319 1.000 176.30673 142 ALA B O 1
ATOM 7860 N N . VAL D 4 167 ? 20.27235 32.40860 -18.52227 1.000 168.43511 143 VAL B N 1
ATOM 7861 C CA . VAL D 4 167 ? 21.17266 31.26689 -18.35956 1.000 165.79988 143 VAL B CA 1
ATOM 7862 C C . VAL D 4 167 ? 20.48779 29.94809 -18.74207 1.000 166.54097 143 VAL B C 1
ATOM 7863 O O . VAL D 4 167 ? 21.14606 29.00814 -19.22440 1.000 165.82039 143 VAL B O 1
ATOM 7867 N N . CYS D 4 168 ? 19.17288 29.83197 -18.52145 1.000 168.13008 144 CYS B N 1
ATOM 7868 C CA . CYS D 4 168 ? 18.46991 28.62959 -18.97640 1.000 170.89183 144 CYS B CA 1
ATOM 7869 C C . CYS D 4 168 ? 18.56630 28.47103 -20.49048 1.000 172.76235 144 CYS B C 1
ATOM 7870 O O . CYS D 4 168 ? 18.60065 27.34202 -21.00368 1.000 181.42740 144 CYS B O 1
ATOM 7873 N N . VAL D 4 169 ? 18.57061 29.59450 -21.21220 1.000 170.88724 145 VAL B N 1
ATOM 7874 C CA . VAL D 4 169 ? 18.77681 29.57698 -22.66337 1.000 179.70857 145 VAL B CA 1
ATOM 7875 C C . VAL D 4 169 ? 20.03401 28.79090 -23.01481 1.000 178.35196 145 VAL B C 1
ATOM 7876 O O . VAL D 4 169 ? 20.02250 27.91706 -23.88942 1.000 182.83147 145 VAL B O 1
ATOM 7880 N N . ALA D 4 170 ? 21.15393 29.13249 -22.37399 1.000 171.43161 146 ALA B N 1
ATOM 7881 C CA . ALA D 4 170 ? 22.39225 28.41008 -22.64306 1.000 171.94357 146 ALA B CA 1
ATOM 7882 C C . ALA D 4 170 ? 22.27483 26.95624 -22.21377 1.000 166.00370 146 ALA B C 1
ATOM 7883 O O . ALA D 4 170 ? 22.68589 26.04324 -22.94945 1.000 164.94661 146 ALA B O 1
ATOM 7885 N N . LYS D 4 171 ? 21.70200 26.72949 -21.02340 1.000 168.78624 147 LYS B N 1
ATOM 7886 C CA . LYS D 4 171 ? 21.50044 25.37108 -20.52499 1.000 170.85093 147 LYS B CA 1
ATOM 7887 C C . LYS D 4 171 ? 20.88393 24.47057 -21.58389 1.000 175.28023 147 LYS B C 1
ATOM 7888 O O . LYS D 4 171 ? 21.29905 23.31706 -21.74624 1.000 171.98980 147 LYS B O 1
ATOM 7894 N N . LEU D 4 172 ? 19.87679 24.96563 -22.29997 1.000 185.73716 148 LEU B N 1
ATOM 7895 C CA . LEU D 4 172 ? 19.16199 24.09040 -23.22367 1.000 194.45843 148 LEU B CA 1
ATOM 7896 C C . LEU D 4 172 ? 19.45396 24.39122 -24.69366 1.000 192.94090 148 LEU B C 1
ATOM 7897 O O . LEU D 4 172 ? 18.81855 23.80088 -25.57168 1.000 196.80806 148 LEU B O 1
ATOM 7902 N N . HIS D 4 173 ? 20.40424 25.27716 -24.99117 1.000 194.25870 149 HIS B N 1
ATOM 7903 C CA . HIS D 4 173 ? 21.02698 25.28208 -26.30964 1.000 188.00354 149 HIS B CA 1
ATOM 7904 C C . HIS D 4 173 ? 22.33555 24.49890 -26.26524 1.000 179.08068 149 HIS B C 1
ATOM 7905 O O . HIS D 4 173 ? 23.02569 24.36929 -27.28174 1.000 176.45107 149 HIS B O 1
ATOM 7912 N N . ASP D 4 174 ? 22.66954 23.94951 -25.09714 1.000 176.62825 150 ASP B N 1
ATOM 7913 C CA . ASP D 4 174 ? 23.73784 22.95830 -25.01770 1.000 173.00972 150 ASP B CA 1
ATOM 7914 C C . ASP D 4 174 ? 23.26786 21.57734 -25.49161 1.000 183.83135 150 ASP B C 1
ATOM 7915 O O . ASP D 4 174 ? 23.93805 20.94631 -26.31485 1.000 184.83883 150 ASP B O 1
ATOM 7920 N N . ILE D 4 175 ? 22.12087 21.09396 -24.99866 1.000 186.25583 151 ILE B N 1
ATOM 7921 C CA . ILE D 4 175 ? 21.60956 19.79702 -25.44942 1.000 186.74771 151 ILE B CA 1
ATOM 7922 C C . ILE D 4 175 ? 21.07736 19.88708 -26.87514 1.000 197.55659 151 ILE B C 1
ATOM 7923 O O . ILE D 4 175 ? 21.21503 18.94424 -27.66432 1.000 194.84612 151 ILE B O 1
ATOM 7928 N N . ASN D 4 176 ? 20.44747 21.00851 -27.21950 1.000 203.84102 152 ASN B N 1
ATOM 7929 C CA . ASN D 4 176 ? 19.83052 21.22757 -28.52649 1.000 200.92139 152 ASN B CA 1
ATOM 7930 C C . ASN D 4 176 ? 20.25773 22.59958 -29.03161 1.000 195.63330 152 ASN B C 1
ATOM 7931 O O . ASN D 4 176 ? 19.66952 23.61454 -28.65053 1.000 197.99542 152 ASN B O 1
ATOM 7936 N N . ALA D 4 177 ? 21.27412 22.62819 -29.89499 1.000 195.22639 153 ALA B N 1
ATOM 7937 C CA . ALA D 4 177 ? 21.75627 23.90069 -30.42039 1.000 195.41653 153 ALA B CA 1
ATOM 7938 C C . ALA D 4 177 ? 20.73200 24.54738 -31.34415 1.000 201.71534 153 ALA B C 1
ATOM 7939 O O . ALA D 4 177 ? 20.58467 25.77495 -31.35467 1.000 200.18447 153 ALA B O 1
ATOM 7941 N N . GLN D 4 178 ? 20.01985 23.74506 -32.12602 1.000 210.32902 154 GLN B N 1
ATOM 7942 C CA . GLN D 4 178 ? 19.05770 24.27811 -33.08251 1.000 213.42717 154 GLN B CA 1
ATOM 7943 C C . GLN D 4 178 ? 17.66898 24.37063 -32.46186 1.000 212.05661 154 GLN B C 1
ATOM 7944 O O . GLN D 4 178 ? 16.85480 25.20174 -32.86233 1.000 212.97130 154 GLN B O 1
ATOM 7950 N N . ARG D 4 190 ? 20.15433 40.35836 -27.58864 1.000 215.89965 166 ARG B N 1
ATOM 7951 C CA . ARG D 4 190 ? 20.46020 41.68556 -28.10966 1.000 220.14657 166 ARG B CA 1
ATOM 7952 C C . ARG D 4 190 ? 19.66371 42.75552 -27.37022 1.000 224.21246 166 ARG B C 1
ATOM 7953 O O . ARG D 4 190 ? 20.21031 43.77741 -26.95523 1.000 227.02078 166 ARG B O 1
ATOM 7961 N N . ASP D 4 191 ? 18.36179 42.50918 -27.21145 1.000 221.98694 167 ASP B N 1
ATOM 7962 C CA . ASP D 4 191 ? 17.50115 43.44169 -26.49418 1.000 225.65145 167 ASP B CA 1
ATOM 7963 C C . ASP D 4 191 ? 17.75840 43.42095 -24.99319 1.000 224.06278 167 ASP B C 1
ATOM 7964 O O . ASP D 4 191 ? 17.38469 44.37104 -24.29646 1.000 225.72701 167 ASP B O 1
ATOM 7969 N N . LEU D 4 192 ? 18.41026 42.37256 -24.48724 1.000 216.45803 168 LEU B N 1
ATOM 7970 C CA . LEU D 4 192 ? 18.51527 42.17602 -23.04794 1.000 207.86818 168 LEU B CA 1
ATOM 7971 C C . LEU D 4 192 ? 19.52465 43.13018 -22.41844 1.000 203.65130 168 LEU B C 1
ATOM 7972 O O . LEU D 4 192 ? 19.31220 43.59446 -21.29259 1.000 205.41306 168 LEU B O 1
ATOM 7977 N N . ILE D 4 193 ? 20.61731 43.43789 -23.12033 1.000 199.89011 169 ILE B N 1
ATOM 7978 C CA . ILE D 4 193 ? 21.67949 44.27147 -22.56339 1.000 191.76657 169 ILE B CA 1
ATOM 7979 C C . ILE D 4 193 ? 21.22629 45.72405 -22.49434 1.000 187.72632 169 ILE B C 1
ATOM 7980 O O . ILE D 4 193 ? 21.94458 46.58328 -21.97109 1.000 185.37121 169 ILE B O 1
ATOM 7985 N N . ALA D 4 194 ? 20.04215 46.01145 -23.02751 1.000 187.80490 170 ALA B N 1
ATOM 7986 C CA . ALA D 4 194 ? 19.42513 47.32094 -22.88206 1.000 188.06047 170 ALA B CA 1
ATOM 7987 C C . ALA D 4 194 ? 18.53975 47.41202 -21.64855 1.000 190.86864 170 ALA B C 1
ATOM 7988 O O . ALA D 4 194 ? 17.93612 48.46454 -21.41227 1.000 193.06434 170 ALA B O 1
ATOM 7990 N N . ASP D 4 195 ? 18.44337 46.34106 -20.86299 1.000 190.68782 171 ASP B N 1
ATOM 7991 C CA . ASP D 4 195 ? 17.60771 46.37747 -19.67617 1.000 190.53778 171 ASP B CA 1
ATOM 7992 C C . ASP D 4 195 ? 18.24277 47.24812 -18.59765 1.000 188.21159 171 ASP B C 1
ATOM 7993 O O . ASP D 4 195 ? 19.37342 47.72989 -18.72004 1.000 193.49931 171 ASP B O 1
ATOM 7998 N N . SER D 4 196 ? 17.50337 47.41146 -17.50462 1.000 180.80957 172 SER B N 1
ATOM 7999 C CA . SER D 4 196 ? 17.92728 48.28938 -16.42692 1.000 178.80436 172 SER B CA 1
ATOM 8000 C C . SER D 4 196 ? 18.79847 47.60026 -15.38649 1.000 180.02970 172 SER B C 1
ATOM 8001 O O . SER D 4 196 ? 19.45279 48.29436 -14.60067 1.000 183.79891 172 SER B O 1
ATOM 8004 N N . ASN D 4 197 ? 18.83608 46.26476 -15.35506 1.000 177.37923 173 ASN B N 1
ATOM 8005 C CA . ASN D 4 197 ? 19.56749 45.57417 -14.30120 1.000 176.27895 173 ASN B CA 1
ATOM 8006 C C . ASN D 4 197 ? 20.93641 45.13440 -14.79515 1.000 173.68745 173 ASN B C 1
ATOM 8007 O O . ASN D 4 197 ? 21.03213 44.33063 -15.74360 1.000 172.81559 173 ASN B O 1
ATOM 8012 N N . PRO D 4 198 ? 22.01025 45.62802 -14.17524 1.000 173.41128 174 PRO B N 1
ATOM 8013 C CA . PRO D 4 198 ? 23.35675 45.17378 -14.55058 1.000 173.48181 174 PRO B CA 1
ATOM 8014 C C . PRO D 4 198 ? 23.54150 43.67288 -14.43059 1.000 172.62898 174 PRO B C 1
ATOM 8015 O O . PRO D 4 198 ? 24.29882 43.08674 -15.21198 1.000 169.93114 174 PRO B O 1
ATOM 8019 N N . MET D 4 199 ? 22.86264 43.02935 -13.48017 1.000 171.18848 175 MET B N 1
ATOM 8020 C CA . MET D 4 199 ? 22.96832 41.58092 -13.33840 1.000 170.28043 175 MET B CA 1
ATOM 8021 C C . MET D 4 199 ? 22.47231 40.85977 -14.58732 1.000 186.37663 175 MET B C 1
ATOM 8022 O O . MET D 4 199 ? 23.12727 39.93399 -15.08461 1.000 186.38857 175 MET B O 1
ATOM 8027 N N . VAL D 4 200 ? 21.32104 41.27564 -15.12090 1.000 184.60534 176 VAL B N 1
ATOM 8028 C CA . VAL D 4 200 ? 20.81557 40.62126 -16.32268 1.000 172.87562 176 VAL B CA 1
ATOM 8029 C C . VAL D 4 200 ? 21.67625 40.98324 -17.52860 1.000 167.85846 176 VAL B C 1
ATOM 8030 O O . VAL D 4 200 ? 21.95470 40.12928 -18.38141 1.000 166.61580 176 VAL B O 1
ATOM 8034 N N . VAL D 4 201 ? 22.15391 42.23171 -17.60422 1.000 167.91077 177 VAL B N 1
ATOM 8035 C CA . VAL D 4 201 ? 22.98005 42.58650 -18.75630 1.000 166.42994 177 VAL B CA 1
ATOM 8036 C C . VAL D 4 201 ? 24.35528 41.92927 -18.69123 1.000 170.36190 177 VAL B C 1
ATOM 8037 O O . VAL D 4 201 ? 25.05430 41.87040 -19.70814 1.000 163.26757 177 VAL B O 1
ATOM 8041 N N . ALA D 4 202 ? 24.76874 41.43790 -17.52217 1.000 174.94001 178 ALA B N 1
ATOM 8042 C CA . ALA D 4 202 ? 26.01068 40.68084 -17.41258 1.000 170.79253 178 ALA B CA 1
ATOM 8043 C C . ALA D 4 202 ? 25.80172 39.19622 -17.68585 1.000 168.97010 178 ALA B C 1
ATOM 8044 O O . ALA D 4 202 ? 26.64223 38.55526 -18.33110 1.000 161.40320 178 ALA B O 1
ATOM 8046 N N . ASN D 4 203 ? 24.69191 38.63087 -17.20582 1.000 164.72478 179 ASN B N 1
ATOM 8047 C CA . ASN D 4 203 ? 24.39438 37.24159 -17.53363 1.000 163.38612 179 ASN B CA 1
ATOM 8048 C C . ASN D 4 203 ? 24.15605 37.06760 -19.02786 1.000 174.61660 179 ASN B C 1
ATOM 8049 O O . ASN D 4 203 ? 24.49163 36.01820 -19.59256 1.000 181.41305 179 ASN B O 1
ATOM 8054 N N . ALA D 4 204 ? 23.60992 38.09250 -19.68960 1.000 171.66800 180 ALA B N 1
ATOM 8055 C CA . ALA D 4 204 ? 23.43762 38.03107 -21.13751 1.000 172.81437 180 ALA B CA 1
ATOM 8056 C C . ALA D 4 204 ? 24.77980 37.88968 -21.84573 1.000 170.24264 180 ALA B C 1
ATOM 8057 O O . ALA D 4 204 ? 24.94157 37.04005 -22.73139 1.000 161.02267 180 ALA B O 1
ATOM 8059 N N . VAL D 4 205 ? 25.75986 38.71528 -21.46621 1.000 175.76578 181 VAL B N 1
ATOM 8060 C CA . VAL D 4 205 ? 27.05798 38.64155 -22.12697 1.000 172.76239 181 VAL B CA 1
ATOM 8061 C C . VAL D 4 205 ? 27.77061 37.34478 -21.76749 1.000 165.51004 181 VAL B C 1
ATOM 8062 O O . VAL D 4 205 ? 28.48057 36.77582 -22.60214 1.000 157.57634 181 VAL B O 1
ATOM 8066 N N . ALA D 4 206 ? 27.56952 36.83147 -20.55001 1.000 169.85178 182 ALA B N 1
ATOM 8067 C CA . ALA D 4 206 ? 28.15839 35.54237 -20.19347 1.000 162.00922 182 ALA B CA 1
ATOM 8068 C C . ALA D 4 206 ? 27.60823 34.42706 -21.07736 1.000 158.45412 182 ALA B C 1
ATOM 8069 O O . ALA D 4 206 ? 28.36753 33.61638 -21.62952 1.000 157.69552 182 ALA B O 1
ATOM 8071 N N . ALA D 4 207 ? 26.28131 34.37661 -21.22707 1.000 159.67139 183 ALA B N 1
ATOM 8072 C CA . ALA D 4 207 ? 25.66844 33.35737 -22.07155 1.000 160.16847 183 ALA B CA 1
ATOM 8073 C C . ALA D 4 207 ? 26.11540 33.49924 -23.52056 1.000 175.95119 183 ALA B C 1
ATOM 8074 O O . ALA D 4 207 ? 26.40095 32.49887 -24.19011 1.000 178.84738 183 ALA B O 1
ATOM 8076 N N . LEU D 4 208 ? 26.19612 34.73521 -24.02155 1.000 181.97784 184 LEU B N 1
ATOM 8077 C CA . LEU D 4 208 ? 26.59632 34.93256 -25.41098 1.000 167.91032 184 LEU B CA 1
ATOM 8078 C C . LEU D 4 208 ? 28.05202 34.53990 -25.63225 1.000 158.11682 184 LEU B C 1
ATOM 8079 O O . LEU D 4 208 ? 28.38697 33.94894 -26.66445 1.000 158.16593 184 LEU B O 1
ATOM 8084 N N . SER D 4 209 ? 28.93050 34.84276 -24.67208 1.000 157.14891 185 SER B N 1
ATOM 8085 C CA . SER D 4 209 ? 30.32578 34.43873 -24.79431 1.000 156.00862 185 SER B CA 1
ATOM 8086 C C . SER D 4 209 ? 30.46510 32.92364 -24.75571 1.000 156.07995 185 SER B C 1
ATOM 8087 O O . SER D 4 209 ? 31.30646 32.35593 -25.46234 1.000 170.99024 185 SER B O 1
ATOM 8090 N N . GLU D 4 210 ? 29.65331 32.24867 -23.93626 1.000 156.74036 186 GLU B N 1
ATOM 8091 C CA . GLU D 4 210 ? 29.70636 30.78891 -23.92229 1.000 166.91872 186 GLU B CA 1
ATOM 8092 C C . GLU D 4 210 ? 29.19551 30.20324 -25.23481 1.000 169.04848 186 GLU B C 1
ATOM 8093 O O . GLU D 4 210 ? 29.74417 29.21313 -25.73357 1.000 157.93933 186 GLU B O 1
ATOM 8099 N N . ILE D 4 211 ? 28.14629 30.79882 -25.80818 1.000 166.92627 187 ILE B N 1
ATOM 8100 C CA . ILE D 4 211 ? 27.61995 30.29868 -27.07671 1.000 162.36038 187 ILE B CA 1
ATOM 8101 C C . ILE D 4 211 ? 28.59629 30.56621 -28.21867 1.000 159.56882 187 ILE B C 1
ATOM 8102 O O . ILE D 4 211 ? 28.68529 29.77140 -29.16401 1.000 160.28190 187 ILE B O 1
ATOM 8107 N N . SER D 4 212 ? 29.34184 31.66912 -28.15126 1.000 160.84652 188 SER B N 1
ATOM 8108 C CA . SER D 4 212 ? 30.31929 32.03358 -29.17854 1.000 158.13214 188 SER B CA 1
ATOM 8109 C C . SER D 4 212 ? 29.65473 32.20309 -30.54126 1.000 168.74643 188 SER B C 1
ATOM 8110 O O . SER D 4 212 ? 28.71171 32.98088 -30.68820 1.000 165.98146 188 SER B O 1
ATOM 8113 N N . ASN D 4 224 ? 28.39743 46.60493 -31.07921 1.000 168.17818 200 ASN B N 1
ATOM 8114 C CA . ASN D 4 224 ? 28.31277 47.98082 -31.55532 1.000 172.36629 200 ASN B CA 1
ATOM 8115 C C . ASN D 4 224 ? 28.77077 48.95876 -30.47504 1.000 175.66903 200 ASN B C 1
ATOM 8116 O O . ASN D 4 224 ? 28.63010 48.68341 -29.28346 1.000 173.65812 200 ASN B O 1
ATOM 8121 N N . PRO D 4 225 ? 29.32667 50.10195 -30.89163 1.000 182.38371 201 PRO B N 1
ATOM 8122 C CA . PRO D 4 225 ? 29.85716 51.05803 -29.90735 1.000 183.81381 201 PRO B CA 1
ATOM 8123 C C . PRO D 4 225 ? 28.79824 51.86237 -29.17232 1.000 187.77054 201 PRO B C 1
ATOM 8124 O O . PRO D 4 225 ? 29.11473 52.44440 -28.12589 1.000 185.90377 201 PRO B O 1
ATOM 8128 N N . GLN D 4 226 ? 27.56253 51.91800 -29.67014 1.000 196.12054 202 GLN B N 1
ATOM 8129 C CA . GLN D 4 226 ? 26.55895 52.79296 -29.07494 1.000 192.78157 202 GLN B CA 1
ATOM 8130 C C . GLN D 4 226 ? 25.67353 52.09307 -28.05293 1.000 180.79430 202 GLN B C 1
ATOM 8131 O O . GLN D 4 226 ? 25.17983 52.74815 -27.12859 1.000 184.17538 202 GLN B O 1
ATOM 8137 N N . ASN D 4 227 ? 25.44733 50.78879 -28.18945 1.000 174.01447 203 ASN B N 1
ATOM 8138 C CA . ASN D 4 227 ? 24.65768 50.06806 -27.20045 1.000 173.74054 203 ASN B CA 1
ATOM 8139 C C . ASN D 4 227 ? 25.48238 49.61921 -26.00148 1.000 177.75052 203 ASN B C 1
ATOM 8140 O O . ASN D 4 227 ? 24.91042 49.11155 -25.03118 1.000 175.85146 203 ASN B O 1
ATOM 8145 N N . ILE D 4 228 ? 26.80412 49.78297 -26.04928 1.000 179.24280 204 ILE B N 1
ATOM 8146 C CA . ILE D 4 228 ? 27.66629 49.49407 -24.90863 1.000 181.30085 204 ILE B CA 1
ATOM 8147 C C . ILE D 4 228 ? 27.94184 50.79788 -24.17245 1.000 190.41056 204 ILE B C 1
ATOM 8148 O O . ILE D 4 228 ? 28.82488 50.86677 -23.30888 1.000 190.82263 204 ILE B O 1
ATOM 8153 N N . ASN D 4 229 ? 27.18460 51.84375 -24.51704 1.000 197.37020 205 ASN B N 1
ATOM 8154 C CA . ASN D 4 229 ? 27.35318 53.13106 -23.85198 1.000 201.20492 205 ASN B CA 1
ATOM 8155 C C . ASN D 4 229 ? 27.06729 53.02695 -22.36144 1.000 205.62376 205 ASN B C 1
ATOM 8156 O O . ASN D 4 229 ? 27.68504 53.73645 -21.55954 1.000 207.13702 205 ASN B O 1
ATOM 8161 N N . LYS D 4 230 ? 26.14326 52.15051 -21.97217 1.000 204.22138 206 LYS B N 1
ATOM 8162 C CA . LYS D 4 230 ? 25.83215 51.91473 -20.57141 1.000 206.04433 206 LYS B CA 1
ATOM 8163 C C . LYS D 4 230 ? 26.24965 50.52988 -20.10083 1.000 198.74692 206 LYS B C 1
ATOM 8164 O O . LYS D 4 230 ? 26.02551 50.19301 -18.93306 1.000 197.86267 206 LYS B O 1
ATOM 8170 N N . LEU D 4 231 ? 26.85106 49.71801 -20.97387 1.000 182.92351 207 LEU B N 1
ATOM 8171 C CA . LEU D 4 231 ? 27.45506 48.47368 -20.51296 1.000 168.33166 207 LEU B CA 1
ATOM 8172 C C . LEU D 4 231 ? 28.58875 48.75631 -19.53704 1.000 175.01963 207 LEU B C 1
ATOM 8173 O O . LEU D 4 231 ? 28.70915 48.09174 -18.50407 1.000 181.83765 207 LEU B O 1
ATOM 8178 N N . LEU D 4 232 ? 29.40008 49.77653 -19.82072 1.000 179.43372 208 LEU B N 1
ATOM 8179 C CA . LEU D 4 232 ? 30.51137 50.12846 -18.94498 1.000 182.86098 208 LEU B CA 1
ATOM 8180 C C . LEU D 4 232 ? 30.06502 50.80362 -17.65032 1.000 183.20539 208 LEU B C 1
ATOM 8181 O O . LEU D 4 232 ? 30.90136 51.01081 -16.76449 1.000 182.46400 208 LEU B O 1
ATOM 8186 N N . THR D 4 233 ? 28.78243 51.14556 -17.51501 1.000 187.89238 209 THR B N 1
ATOM 8187 C CA . THR D 4 233 ? 28.21823 51.64821 -16.26455 1.000 197.41773 209 THR B CA 1
ATOM 8188 C C . THR D 4 233 ? 27.48806 50.56451 -15.48193 1.000 189.55878 209 THR B C 1
ATOM 8189 O O . THR D 4 233 ? 27.57137 50.51646 -14.24682 1.000 189.18817 209 THR B O 1
ATOM 8193 N N . ALA D 4 234 ? 26.76963 49.68528 -16.18073 1.000 184.10240 210 ALA B N 1
ATOM 8194 C CA . ALA D 4 234 ? 26.33256 48.44157 -15.56171 1.000 173.94837 210 ALA B CA 1
ATOM 8195 C C . ALA D 4 234 ? 27.52306 47.65969 -15.02631 1.000 168.06587 210 ALA B C 1
ATOM 8196 O O . ALA D 4 234 ? 27.39545 46.93021 -14.04115 1.000 168.61769 210 ALA B O 1
ATOM 8198 N N . LEU D 4 235 ? 28.68822 47.81339 -15.65664 1.000 168.47733 211 LEU B N 1
ATOM 8199 C CA . LEU D 4 235 ? 29.92574 47.27523 -15.10472 1.000 171.34991 211 LEU B CA 1
ATOM 8200 C C . LEU D 4 235 ? 30.16750 47.76294 -13.68068 1.000 167.00058 211 LEU B C 1
ATOM 8201 O O . LEU D 4 235 ? 30.37368 46.96138 -12.76294 1.000 168.42184 211 LEU B O 1
ATOM 8206 N N . ASN D 4 236 ? 30.15048 49.08193 -13.47792 1.000 168.46444 212 ASN B N 1
ATOM 8207 C CA . ASN D 4 236 ? 30.40718 49.63134 -12.15154 1.000 171.55518 212 ASN B CA 1
ATOM 8208 C C . ASN D 4 236 ? 29.27316 49.34332 -11.17714 1.000 172.57826 212 ASN B C 1
ATOM 8209 O O . ASN D 4 236 ? 29.50079 49.33350 -9.96280 1.000 174.75933 212 ASN B O 1
ATOM 8214 N N . GLU D 4 237 ? 28.06216 49.12261 -11.68103 1.000 172.87723 213 GLU B N 1
ATOM 8215 C CA . GLU D 4 237 ? 26.93197 48.79944 -10.81529 1.000 174.94306 213 GLU B CA 1
ATOM 8216 C C . GLU D 4 237 ? 26.80604 47.30807 -10.49995 1.000 174.05847 213 GLU B C 1
ATOM 8217 O O . GLU D 4 237 ? 26.07204 46.94975 -9.57253 1.000 178.95291 213 GLU B O 1
ATOM 8223 N N . CYS D 4 238 ? 27.48845 46.43961 -11.24461 1.000 172.34458 214 CYS B N 1
ATOM 8224 C CA . CYS D 4 238 ? 27.41558 45.00218 -11.02135 1.000 170.68035 214 CYS B CA 1
ATOM 8225 C C . CYS D 4 238 ? 28.18445 44.58296 -9.77041 1.000 171.31185 214 CYS B C 1
ATOM 8226 O O . CYS D 4 238 ? 28.88001 45.37396 -9.12703 1.000 180.27370 214 CYS B O 1
ATOM 8229 N N . THR D 4 239 ? 28.04825 43.30004 -9.43845 1.000 170.93552 215 THR B N 1
ATOM 8230 C CA . THR D 4 239 ? 28.91265 42.64733 -8.47006 1.000 171.06458 215 THR B CA 1
ATOM 8231 C C . THR D 4 239 ? 30.18935 42.17774 -9.16595 1.000 168.52872 215 THR B C 1
ATOM 8232 O O . THR D 4 239 ? 30.41095 42.43745 -10.35199 1.000 169.98021 215 THR B O 1
ATOM 8236 N N . GLU D 4 240 ? 31.04135 41.47022 -8.41981 1.000 168.41807 216 GLU B N 1
ATOM 8237 C CA . GLU D 4 240 ? 32.34816 41.08905 -8.94966 1.000 166.30629 216 GLU B CA 1
ATOM 8238 C C . GLU D 4 240 ? 32.22256 40.11375 -10.11594 1.000 164.25704 216 GLU B C 1
ATOM 8239 O O . GLU D 4 240 ? 32.92634 40.25063 -11.12444 1.000 162.48050 216 GLU B O 1
ATOM 8245 N N . TRP D 4 241 ? 31.33320 39.12562 -10.00119 1.000 175.69951 217 TRP B N 1
ATOM 8246 C CA . TRP D 4 241 ? 31.18294 38.14329 -11.07043 1.000 165.80579 217 TRP B CA 1
ATOM 8247 C C . TRP D 4 241 ? 30.61431 38.78488 -12.33200 1.000 162.31655 217 TRP B C 1
ATOM 8248 O O . TRP D 4 241 ? 31.05939 38.48289 -13.44711 1.000 160.67217 217 TRP B O 1
ATOM 8259 N N . GLY D 4 242 ? 29.64456 39.68816 -12.17622 1.000 163.73494 218 GLY B N 1
ATOM 8260 C CA . GLY D 4 242 ? 29.13491 40.41293 -13.32900 1.000 163.30750 218 GLY B CA 1
ATOM 8261 C C . GLY D 4 242 ? 30.18412 41.30456 -13.96533 1.000 162.16768 218 GLY B C 1
ATOM 8262 O O . GLY D 4 242 ? 30.22471 41.45790 -15.19030 1.000 161.06539 218 GLY B O 1
ATOM 8263 N N . GLN D 4 243 ? 31.05448 41.89855 -13.14417 1.000 162.57261 219 GLN B N 1
ATOM 8264 C CA . GLN D 4 243 ? 32.15448 42.68900 -13.68656 1.000 161.51533 219 GLN B CA 1
ATOM 8265 C C . GLN D 4 243 ? 33.08875 41.82053 -14.51977 1.000 159.44977 219 GLN B C 1
ATOM 8266 O O . GLN D 4 243 ? 33.49705 42.20958 -15.61983 1.000 158.33360 219 GLN B O 1
ATOM 8272 N N . ILE D 4 244 ? 33.44885 40.64256 -13.99823 1.000 159.09996 220 ILE B N 1
ATOM 8273 C CA . ILE D 4 244 ? 34.28932 39.71614 -14.76134 1.000 157.37289 220 ILE B CA 1
ATOM 8274 C C . ILE D 4 244 ? 33.61461 39.34246 -16.07336 1.000 156.66932 220 ILE B C 1
ATOM 8275 O O . ILE D 4 244 ? 34.26449 39.25961 -17.12266 1.000 160.32677 220 ILE B O 1
ATOM 8280 N N . PHE D 4 245 ? 32.30720 39.08125 -16.02762 1.000 157.63100 221 PHE B N 1
ATOM 8281 C CA . PHE D 4 245 ? 31.58418 38.68210 -17.23254 1.000 157.25429 221 PHE B CA 1
ATOM 8282 C C . PHE D 4 245 ? 31.62068 39.78663 -18.28264 1.000 156.94441 221 PHE B C 1
ATOM 8283 O O . PHE D 4 245 ? 31.91655 39.53842 -19.45991 1.000 171.39508 221 PHE B O 1
ATOM 8291 N N . ILE D 4 246 ? 31.31941 41.01894 -17.86898 1.000 157.90075 222 ILE B N 1
ATOM 8292 C CA . ILE D 4 246 ? 31.30923 42.13682 -18.80695 1.000 157.83785 222 ILE B CA 1
ATOM 8293 C C . ILE D 4 246 ? 32.71190 42.40061 -19.34361 1.000 160.30136 222 ILE B C 1
ATOM 8294 O O . ILE D 4 246 ? 32.88432 42.73717 -20.52079 1.000 162.87622 222 ILE B O 1
ATOM 8299 N N . LEU D 4 247 ? 33.73782 42.22666 -18.50615 1.000 156.06933 223 LEU B N 1
ATOM 8300 C CA . LEU D 4 247 ? 35.11164 42.39873 -18.96717 1.000 154.84828 223 LEU B CA 1
ATOM 8301 C C . LEU D 4 247 ? 35.47776 41.35503 -20.01434 1.000 153.66187 223 LEU B C 1
ATOM 8302 O O . LEU D 4 247 ? 36.06853 41.67983 -21.05165 1.000 162.68043 223 LEU B O 1
ATOM 8307 N N . ASP D 4 248 ? 35.14730 40.08786 -19.74884 1.000 153.60530 224 ASP B N 1
ATOM 8308 C CA . ASP D 4 248 ? 35.42566 39.02623 -20.71040 1.000 152.78555 224 ASP B CA 1
ATOM 8309 C C . ASP D 4 248 ? 34.69572 39.27131 -22.02296 1.000 163.14326 224 ASP B C 1
ATOM 8310 O O . ASP D 4 248 ? 35.22489 38.97889 -23.10207 1.000 157.41229 224 ASP B O 1
ATOM 8315 N N . CYS D 4 249 ? 33.47596 39.80696 -21.95090 1.000 154.04013 225 CYS B N 1
ATOM 8316 C CA . CYS D 4 249 ? 32.72801 40.08654 -23.17233 1.000 156.95690 225 CYS B CA 1
ATOM 8317 C C . CYS D 4 249 ? 33.35331 41.23579 -23.95540 1.000 157.88501 225 CYS B C 1
ATOM 8318 O O . CYS D 4 249 ? 33.54621 41.13747 -25.17283 1.000 154.02641 225 CYS B O 1
ATOM 8321 N N . LEU D 4 250 ? 33.67815 42.33714 -23.27353 1.000 160.28939 226 LEU B N 1
ATOM 8322 C CA . LEU D 4 250 ? 34.18344 43.51862 -23.96293 1.000 157.70776 226 LEU B CA 1
ATOM 8323 C C . LEU D 4 250 ? 35.62650 43.36033 -24.42304 1.000 159.98506 226 LEU B C 1
ATOM 8324 O O . LEU D 4 250 ? 36.06827 44.12001 -25.29185 1.000 160.27004 226 LEU B O 1
ATOM 8329 N N . SER D 4 251 ? 36.37247 42.40150 -23.86626 1.000 152.36360 227 SER B N 1
ATOM 8330 C CA . SER D 4 251 ? 37.75349 42.21699 -24.29908 1.000 151.36098 227 SER B CA 1
ATOM 8331 C C . SER D 4 251 ? 37.84094 41.77002 -25.75335 1.000 152.23499 227 SER B C 1
ATOM 8332 O O . SER D 4 251 ? 38.77920 42.15178 -26.46243 1.000 150.80533 227 SER B O 1
ATOM 8335 N N . ASN D 4 252 ? 36.88044 40.97166 -26.21764 1.000 164.61031 228 ASN B N 1
ATOM 8336 C CA . ASN D 4 252 ? 36.88636 40.47650 -27.58957 1.000 151.92441 228 ASN B CA 1
ATOM 8337 C C . ASN D 4 252 ? 36.44137 41.52372 -28.60693 1.000 156.37429 228 ASN B C 1
ATOM 8338 O O . ASN D 4 252 ? 36.44899 41.23644 -29.80894 1.000 153.14903 228 ASN B O 1
ATOM 8343 N N . TYR D 4 253 ? 36.06462 42.71949 -28.15908 1.000 172.64763 229 TYR B N 1
ATOM 8344 C CA . TYR D 4 253 ? 35.61198 43.78853 -29.04067 1.000 170.54206 229 TYR B CA 1
ATOM 8345 C C . TYR D 4 253 ? 36.79561 44.57714 -29.59709 1.000 154.83286 229 TYR B C 1
ATOM 8346 O O . TYR D 4 253 ? 37.85889 44.64446 -28.98265 1.000 152.66417 229 TYR B O 1
ATOM 8355 N N . ASN D 4 254 ? 36.59373 45.19412 -30.76631 1.000 154.41190 230 ASN B N 1
ATOM 8356 C CA . ASN D 4 254 ? 37.62332 45.97697 -31.44797 1.000 154.31098 230 ASN B CA 1
ATOM 8357 C C . ASN D 4 254 ? 37.06415 47.36170 -31.75961 1.000 155.53821 230 ASN B C 1
ATOM 8358 O O . ASN D 4 254 ? 35.93626 47.46536 -32.27360 1.000 156.52810 230 ASN B O 1
ATOM 8363 N N . PRO D 4 255 ? 37.79907 48.44261 -31.48970 1.000 173.26342 231 PRO B N 1
ATOM 8364 C CA . PRO D 4 255 ? 37.26679 49.77668 -31.75870 1.000 178.10926 231 PRO B CA 1
ATOM 8365 C C . PRO D 4 255 ? 37.55529 50.16664 -33.19253 1.000 169.63726 231 PRO B C 1
ATOM 8366 O O . PRO D 4 255 ? 38.58282 49.81604 -33.77495 1.000 163.87464 231 PRO B O 1
ATOM 8370 N N . LYS D 4 256 ? 36.64987 50.95199 -33.74836 1.000 166.56410 232 LYS B N 1
ATOM 8371 C CA . LYS D 4 256 ? 36.87817 51.40327 -35.10883 1.000 170.56228 232 LYS B CA 1
ATOM 8372 C C . LYS D 4 256 ? 37.76260 52.64411 -35.12004 1.000 177.68092 232 LYS B C 1
ATOM 8373 O O . LYS D 4 256 ? 38.82034 52.65579 -35.75938 1.000 171.82181 232 LYS B O 1
ATOM 8379 N N . ASP D 4 257 ? 37.37368 53.67561 -34.37592 1.000 186.95362 233 ASP B N 1
ATOM 8380 C CA . ASP D 4 257 ? 38.08475 54.94810 -34.35111 1.000 196.32496 233 ASP B CA 1
ATOM 8381 C C . ASP D 4 257 ? 38.71102 55.15350 -32.97531 1.000 205.72898 233 ASP B C 1
ATOM 8382 O O . ASP D 4 257 ? 37.99558 55.29226 -31.97522 1.000 212.63201 233 ASP B O 1
ATOM 8387 N N . ASP D 4 258 ? 40.04615 55.19497 -32.93555 1.000 206.88376 234 ASP B N 1
ATOM 8388 C CA . ASP D 4 258 ? 40.75868 55.25871 -31.66213 1.000 210.80623 234 ASP B CA 1
ATOM 8389 C C . ASP D 4 258 ? 40.54404 56.59510 -30.96064 1.000 219.78984 234 ASP B C 1
ATOM 8390 O O . ASP D 4 258 ? 40.36519 56.63457 -29.73689 1.000 218.83092 234 ASP B O 1
ATOM 8395 N N . ARG D 4 259 ? 40.55588 57.69797 -31.71713 1.000 226.19286 235 ARG B N 1
ATOM 8396 C CA . ARG D 4 259 ? 40.41044 59.02442 -31.12403 1.000 223.67132 235 ARG B CA 1
ATOM 8397 C C . ARG D 4 259 ? 39.12333 59.17304 -30.32380 1.000 227.52636 235 ARG B C 1
ATOM 8398 O O . ARG D 4 259 ? 39.05952 60.02343 -29.42912 1.000 231.01944 235 ARG B O 1
ATOM 8406 N N . GLU D 4 260 ? 38.09917 58.37265 -30.61991 1.000 224.57499 236 GLU B N 1
ATOM 8407 C CA . GLU D 4 260 ? 36.85074 58.41998 -29.87591 1.000 218.65289 236 GLU B CA 1
ATOM 8408 C C . GLU D 4 260 ? 36.56820 57.15889 -29.07213 1.000 213.17134 236 GLU B C 1
ATOM 8409 O O . GLU D 4 260 ? 35.60138 57.14520 -28.30222 1.000 208.59028 236 GLU B O 1
ATOM 8415 N N . ALA D 4 261 ? 37.36525 56.10153 -29.22982 1.000 210.56506 237 ALA B N 1
ATOM 8416 C CA . ALA D 4 261 ? 37.20136 54.91094 -28.40814 1.000 210.62572 237 ALA B CA 1
ATOM 8417 C C . ALA D 4 261 ? 38.26721 54.75443 -27.33062 1.000 216.25262 237 ALA B C 1
ATOM 8418 O O . ALA D 4 261 ? 38.23055 53.76834 -26.58813 1.000 219.21230 237 ALA B O 1
ATOM 8420 N N . GLN D 4 262 ? 39.22546 55.67935 -27.23319 1.000 215.89703 238 GLN B N 1
ATOM 8421 C CA . GLN D 4 262 ? 40.13508 55.66024 -26.09023 1.000 213.55948 238 GLN B CA 1
ATOM 8422 C C . GLN D 4 262 ? 39.41584 56.00303 -24.79010 1.000 211.48432 238 GLN B C 1
ATOM 8423 O O . GLN D 4 262 ? 39.91347 55.68044 -23.69859 1.000 207.96025 238 GLN B O 1
ATOM 8429 N N . SER D 4 263 ? 38.24679 56.63881 -24.88195 1.000 216.33239 239 SER B N 1
ATOM 8430 C CA . SER D 4 263 ? 37.42537 56.81058 -23.69681 1.000 220.69732 239 SER B CA 1
ATOM 8431 C C . SER D 4 263 ? 37.03989 55.47255 -23.09163 1.000 214.52225 239 SER B C 1
ATOM 8432 O O . SER D 4 263 ? 36.75486 55.41550 -21.89865 1.000 219.18140 239 SER B O 1
ATOM 8435 N N . ILE D 4 264 ? 37.04874 54.39311 -23.87703 1.000 207.64373 240 ILE B N 1
ATOM 8436 C CA . ILE D 4 264 ? 36.77259 53.07160 -23.31893 1.000 199.61209 240 ILE B CA 1
ATOM 8437 C C . ILE D 4 264 ? 37.82932 52.71580 -22.27601 1.000 196.10074 240 ILE B C 1
ATOM 8438 O O . ILE D 4 264 ? 37.50571 52.40311 -21.12500 1.000 201.05570 240 ILE B O 1
ATOM 8443 N N . CYS D 4 265 ? 39.11128 52.78754 -22.65806 1.000 191.14595 241 CYS B N 1
ATOM 8444 C CA . CYS D 4 265 ? 40.19773 52.58463 -21.69982 1.000 191.72430 241 CYS B CA 1
ATOM 8445 C C . CYS D 4 265 ? 40.08760 53.54998 -20.52932 1.000 195.78494 241 CYS B C 1
ATOM 8446 O O . CYS D 4 265 ? 40.28539 53.17027 -19.36486 1.000 189.83674 241 CYS B O 1
ATOM 8449 N N . GLU D 4 266 ? 39.77951 54.80732 -20.81936 1.000 201.59093 242 GLU B N 1
ATOM 8450 C CA . GLU D 4 266 ? 39.64544 55.77170 -19.73797 1.000 201.72746 242 GLU B CA 1
ATOM 8451 C C . GLU D 4 266 ? 38.61880 55.27573 -18.72577 1.000 192.23407 242 GLU B C 1
ATOM 8452 O O . GLU D 4 266 ? 38.96636 54.93807 -17.58619 1.000 186.50619 242 GLU B O 1
ATOM 8458 N N . ARG D 4 267 ? 37.36778 55.12598 -19.16495 1.000 191.68758 243 ARG B N 1
ATOM 8459 C CA . ARG D 4 267 ? 36.25987 54.81791 -18.27283 1.000 188.53891 243 ARG B CA 1
ATOM 8460 C C . ARG D 4 267 ? 36.22650 53.32133 -17.99501 1.000 177.45418 243 ARG B C 1
ATOM 8461 O O . ARG D 4 267 ? 35.19698 52.77170 -17.58885 1.000 179.45671 243 ARG B O 1
ATOM 8469 N N . VAL D 4 268 ? 37.33425 52.63202 -18.26350 1.000 171.46466 244 VAL B N 1
ATOM 8470 C CA . VAL D 4 268 ? 37.46391 51.26191 -17.79604 1.000 166.85405 244 VAL B CA 1
ATOM 8471 C C . VAL D 4 268 ? 38.63014 51.10572 -16.82874 1.000 163.84763 244 VAL B C 1
ATOM 8472 O O . VAL D 4 268 ? 38.78495 50.05048 -16.20232 1.000 159.38333 244 VAL B O 1
ATOM 8476 N N . THR D 4 269 ? 39.46703 52.14641 -16.69974 1.000 166.09335 245 THR B N 1
ATOM 8477 C CA . THR D 4 269 ? 40.59440 52.03539 -15.76199 1.000 165.09763 245 THR B CA 1
ATOM 8478 C C . THR D 4 269 ? 40.24656 51.84543 -14.28002 1.000 165.38511 245 THR B C 1
ATOM 8479 O O . THR D 4 269 ? 40.99035 51.13350 -13.58312 1.000 167.52402 245 THR B O 1
ATOM 8483 N N . PRO D 4 270 ? 39.17009 52.44338 -13.74062 1.000 168.10313 246 PRO B N 1
ATOM 8484 C CA . PRO D 4 270 ? 38.88797 52.25053 -12.30014 1.000 169.12713 246 PRO B CA 1
ATOM 8485 C C . PRO D 4 270 ? 38.75522 50.80968 -11.85064 1.000 165.21503 246 PRO B C 1
ATOM 8486 O O . PRO D 4 270 ? 39.03407 50.51528 -10.67532 1.000 166.40893 246 PRO B O 1
ATOM 8490 N N . ARG D 4 271 ? 38.33040 49.89444 -12.72562 1.000 163.44685 247 ARG B N 1
ATOM 8491 C CA . ARG D 4 271 ? 38.26126 48.48724 -12.34835 1.000 166.75842 247 ARG B CA 1
ATOM 8492 C C . ARG D 4 271 ? 39.60346 47.89787 -11.95080 1.000 162.41138 247 ARG B C 1
ATOM 8493 O O . ARG D 4 271 ? 39.63328 46.80152 -11.37269 1.000 170.09063 247 ARG B O 1
ATOM 8501 N N . LEU D 4 272 ? 40.69982 48.59057 -12.22659 1.000 161.39334 248 LEU B N 1
ATOM 8502 C CA . LEU D 4 272 ? 42.00717 48.11548 -11.81243 1.000 160.78764 248 LEU B CA 1
ATOM 8503 C C . LEU D 4 272 ? 42.07451 48.05256 -10.29242 1.000 162.81691 248 LEU B C 1
ATOM 8504 O O . LEU D 4 272 ? 41.59071 48.94937 -9.59721 1.000 198.84679 248 LEU B O 1
ATOM 8509 N N . SER D 4 273 ? 42.66213 46.96946 -9.77762 1.000 162.35996 249 SER B N 1
ATOM 8510 C CA . SER D 4 273 ? 42.83673 46.76163 -8.33722 1.000 170.35738 249 SER B CA 1
ATOM 8511 C C . SER D 4 273 ? 41.49432 46.65538 -7.61014 1.000 176.06136 249 SER B C 1
ATOM 8512 O O . SER D 4 273 ? 41.30994 47.20092 -6.51995 1.000 168.62999 249 SER B O 1
ATOM 8515 N N . HIS D 4 274 ? 40.54588 45.95065 -8.22121 1.000 176.76717 250 HIS B N 1
ATOM 8516 C CA . HIS D 4 274 ? 39.35129 45.51672 -7.51164 1.000 166.63032 250 HIS B CA 1
ATOM 8517 C C . HIS D 4 274 ? 39.70146 44.28766 -6.67818 1.000 166.87207 250 HIS B C 1
ATOM 8518 O O . HIS D 4 274 ? 40.58801 43.50775 -7.03723 1.000 165.19065 250 HIS B O 1
ATOM 8525 N N . ALA D 4 275 ? 39.01925 44.14257 -5.53513 1.000 171.57984 251 ALA B N 1
ATOM 8526 C CA . ALA D 4 275 ? 39.36212 43.09897 -4.56805 1.000 176.08649 251 ALA B CA 1
ATOM 8527 C C . ALA D 4 275 ? 39.47781 41.71932 -5.20707 1.000 171.77246 251 ALA B C 1
ATOM 8528 O O . ALA D 4 275 ? 40.28311 40.89315 -4.76196 1.000 167.63676 251 ALA B O 1
ATOM 8530 N N . ASN D 4 276 ? 38.69087 41.45208 -6.24351 1.000 166.28071 252 ASN B N 1
ATOM 8531 C CA . ASN D 4 276 ? 38.77443 40.18910 -6.95893 1.000 164.32545 252 ASN B CA 1
ATOM 8532 C C . ASN D 4 276 ? 39.93538 40.22179 -7.94670 1.000 174.80691 252 ASN B C 1
ATOM 8533 O O . ASN D 4 276 ? 40.23151 41.25912 -8.54456 1.000 181.49969 252 ASN B O 1
ATOM 8538 N N . SER D 4 277 ? 40.60501 39.07992 -8.11114 1.000 171.78260 253 SER B N 1
ATOM 8539 C CA . SER D 4 277 ? 41.71829 39.02660 -9.05249 1.000 159.07798 253 SER B CA 1
ATOM 8540 C C . SER D 4 277 ? 41.24218 38.84627 -10.48833 1.000 157.34254 253 SER B C 1
ATOM 8541 O O . SER D 4 277 ? 41.93769 39.25386 -11.42652 1.000 169.30725 253 SER B O 1
ATOM 8544 N N . ALA D 4 278 ? 40.06323 38.25449 -10.68220 1.000 157.49755 254 ALA B N 1
ATOM 8545 C CA . ALA D 4 278 ? 39.56711 38.04200 -12.03682 1.000 156.12419 254 ALA B CA 1
ATOM 8546 C C . ALA D 4 278 ? 39.26577 39.36246 -12.73069 1.000 155.97881 254 ALA B C 1
ATOM 8547 O O . ALA D 4 278 ? 39.55703 39.52326 -13.92138 1.000 154.67411 254 ALA B O 1
ATOM 8549 N N . VAL D 4 279 ? 38.68701 40.32106 -12.00530 1.000 173.26766 255 VAL B N 1
ATOM 8550 C CA . VAL D 4 279 ? 38.37654 41.60766 -12.61716 1.000 166.60086 255 VAL B CA 1
ATOM 8551 C C . VAL D 4 279 ? 39.65058 42.34691 -12.99294 1.000 159.26277 255 VAL B C 1
ATOM 8552 O O . VAL D 4 279 ? 39.72761 42.94665 -14.06607 1.000 161.86575 255 VAL B O 1
ATOM 8556 N N . VAL D 4 280 ? 40.66947 42.32404 -12.12994 1.000 158.33336 256 VAL B N 1
ATOM 8557 C CA . VAL D 4 280 ? 41.90008 43.02674 -12.47953 1.000 156.50524 256 VAL B CA 1
ATOM 8558 C C . VAL D 4 280 ? 42.58949 42.33876 -13.65311 1.000 156.79890 256 VAL B C 1
ATOM 8559 O O . VAL D 4 280 ? 43.10922 43.00822 -14.55171 1.000 167.95970 256 VAL B O 1
ATOM 8563 N N . LEU D 4 281 ? 42.54915 41.00079 -13.70929 1.000 164.59615 257 LEU B N 1
ATOM 8564 C CA . LEU D 4 281 ? 43.13457 40.30317 -14.85232 1.000 153.35166 257 LEU B CA 1
ATOM 8565 C C . LEU D 4 281 ? 42.40240 40.63816 -16.14627 1.000 151.67798 257 LEU B C 1
ATOM 8566 O O . LEU D 4 281 ? 43.03389 40.90813 -17.17202 1.000 167.03637 257 LEU B O 1
ATOM 8571 N N . SER D 4 282 ? 41.06941 40.65221 -16.11875 1.000 152.35661 258 SER B N 1
ATOM 8572 C CA . SER D 4 282 ? 40.32371 40.93743 -17.33969 1.000 151.96618 258 SER B CA 1
ATOM 8573 C C . SER D 4 282 ? 40.41258 42.41106 -17.72748 1.000 152.21604 258 SER B C 1
ATOM 8574 O O . SER D 4 282 ? 40.41502 42.73801 -18.92201 1.000 151.61799 258 SER B O 1
ATOM 8577 N N . ALA D 4 283 ? 40.53361 43.31194 -16.74754 1.000 153.25616 259 ALA B N 1
ATOM 8578 C CA . ALA D 4 283 ? 40.77249 44.71295 -17.05932 1.000 153.60642 259 ALA B CA 1
ATOM 8579 C C . ALA D 4 283 ? 42.14211 44.90080 -17.69009 1.000 158.52947 259 ALA B C 1
ATOM 8580 O O . ALA D 4 283 ? 42.28474 45.65865 -18.65315 1.000 166.10490 259 ALA B O 1
ATOM 8582 N N . VAL D 4 284 ? 43.16093 44.20966 -17.17378 1.000 155.16837 260 VAL B N 1
ATOM 8583 C CA . VAL D 4 284 ? 44.47245 44.25480 -17.80765 1.000 154.55009 260 VAL B CA 1
ATOM 8584 C C . VAL D 4 284 ? 44.39957 43.67485 -19.21169 1.000 149.89959 260 VAL B C 1
ATOM 8585 O O . VAL D 4 284 ? 45.03322 44.18554 -20.13194 1.000 149.37699 260 VAL B O 1
ATOM 8589 N N . LYS D 4 285 ? 43.62499 42.60536 -19.40039 1.000 149.71703 261 LYS B N 1
ATOM 8590 C CA . LYS D 4 285 ? 43.45200 42.04194 -20.73834 1.000 154.98330 261 LYS B CA 1
ATOM 8591 C C . LYS D 4 285 ? 42.89952 43.07938 -21.70447 1.000 154.56386 261 LYS B C 1
ATOM 8592 O O . LYS D 4 285 ? 43.46798 43.31593 -22.77912 1.000 149.97564 261 LYS B O 1
ATOM 8598 N N . VAL D 4 286 ? 41.77143 43.69059 -21.34082 1.000 151.37155 262 VAL B N 1
ATOM 8599 C CA . VAL D 4 286 ? 41.12257 44.64235 -22.23823 1.000 150.61505 262 VAL B CA 1
ATOM 8600 C C . VAL D 4 286 ? 42.02568 45.85444 -22.46528 1.000 150.62780 262 VAL B C 1
ATOM 8601 O O . VAL D 4 286 ? 42.16951 46.33077 -23.59755 1.000 150.95993 262 VAL B O 1
ATOM 8605 N N . LEU D 4 287 ? 42.72820 46.31166 -21.41992 1.000 150.86876 263 LEU B N 1
ATOM 8606 C CA . LEU D 4 287 ? 43.61489 47.46166 -21.56358 1.000 151.01392 263 LEU B CA 1
ATOM 8607 C C . LEU D 4 287 ? 44.83995 47.13191 -22.40791 1.000 149.95126 263 LEU B C 1
ATOM 8608 O O . LEU D 4 287 ? 45.24156 47.93490 -23.25297 1.000 149.96452 263 LEU B O 1
ATOM 8613 N N . MET D 4 288 ? 45.47404 45.97952 -22.17219 1.000 149.17894 264 MET B N 1
ATOM 8614 C CA . MET D 4 288 ? 46.58815 45.54498 -23.00068 1.000 148.31916 264 MET B CA 1
ATOM 8615 C C . MET D 4 288 ? 46.19418 45.45397 -24.45605 1.000 148.17428 264 MET B C 1
ATOM 8616 O O . MET D 4 288 ? 46.93276 45.90284 -25.34015 1.000 148.01746 264 MET B O 1
ATOM 8621 N N . LYS D 4 289 ? 45.04216 44.85271 -24.72586 1.000 148.37724 265 LYS B N 1
ATOM 8622 C CA . LYS D 4 289 ? 44.55935 44.77656 -26.08999 1.000 156.71893 265 LYS B CA 1
ATOM 8623 C C . LYS D 4 289 ? 44.37994 46.17009 -26.67410 1.000 161.41271 265 LYS B C 1
ATOM 8624 O O . LYS D 4 289 ? 44.81484 46.44589 -27.79850 1.000 170.54214 265 LYS B O 1
ATOM 8630 N N . PHE D 4 290 ? 43.77620 47.07760 -25.90686 1.000 162.93071 266 PHE B N 1
ATOM 8631 C CA . PHE D 4 290 ? 43.31796 48.32830 -26.48178 1.000 164.34161 266 PHE B CA 1
ATOM 8632 C C . PHE D 4 290 ? 44.37762 49.41350 -26.45707 1.000 169.73384 266 PHE B C 1
ATOM 8633 O O . PHE D 4 290 ? 44.17257 50.47958 -27.04526 1.000 176.62093 266 PHE B O 1
ATOM 8641 N N . LEU D 4 291 ? 45.48049 49.17440 -25.79378 1.000 176.22783 267 LEU B N 1
ATOM 8642 C CA . LEU D 4 291 ? 46.51408 50.16802 -25.60890 1.000 178.83982 267 LEU B CA 1
ATOM 8643 C C . LEU D 4 291 ? 47.24989 50.52758 -26.90496 1.000 184.73366 267 LEU B C 1
ATOM 8644 O O . LEU D 4 291 ? 48.18405 51.34505 -26.93062 1.000 190.59180 267 LEU B O 1
ATOM 8649 N N . GLU D 4 292 ? 46.85084 49.98340 -28.04823 1.000 183.23718 268 GLU B N 1
ATOM 8650 C CA . GLU D 4 292 ? 47.50326 50.33082 -29.30612 1.000 177.74848 268 GLU B CA 1
ATOM 8651 C C . GLU D 4 292 ? 46.90258 51.63105 -29.81958 1.000 187.29893 268 GLU B C 1
ATOM 8652 O O . GLU D 4 292 ? 45.92177 51.66097 -30.56498 1.000 187.62522 268 GLU B O 1
ATOM 8658 N N . LEU D 4 293 ? 47.52065 52.71823 -29.36514 1.000 191.00939 269 LEU B N 1
ATOM 8659 C CA . LEU D 4 293 ? 47.22233 54.09706 -29.71533 1.000 195.80050 269 LEU B CA 1
ATOM 8660 C C . LEU D 4 293 ? 48.54991 54.78970 -30.00049 1.000 201.77626 269 LEU B C 1
ATOM 8661 O O . LEU D 4 293 ? 49.58198 54.11514 -30.07495 1.000 204.93036 269 LEU B O 1
ATOM 8666 N N . LEU D 4 294 ? 48.55587 56.10578 -30.17088 1.000 202.90000 270 LEU B N 1
ATOM 8667 C CA . LEU D 4 294 ? 49.78952 56.79607 -30.55962 1.000 206.47712 270 LEU B CA 1
ATOM 8668 C C . LEU D 4 294 ? 50.81557 56.70565 -29.43242 1.000 208.84053 270 LEU B C 1
ATOM 8669 O O . LEU D 4 294 ? 50.51354 57.10213 -28.30054 1.000 214.46564 270 LEU B O 1
ATOM 8674 N N . PRO D 4 295 ? 52.03311 56.21222 -29.69417 1.000 210.11766 271 PRO B N 1
ATOM 8675 C CA . PRO D 4 295 ? 52.88740 55.70301 -28.60146 1.000 211.14422 271 PRO B CA 1
ATOM 8676 C C . PRO D 4 295 ? 53.54784 56.76050 -27.71766 1.000 214.14317 271 PRO B C 1
ATOM 8677 O O . PRO D 4 295 ? 54.14594 56.38127 -26.70137 1.000 220.09410 271 PRO B O 1
ATOM 8681 N N . LYS D 4 296 ? 53.49656 58.04633 -28.05524 1.000 209.12194 272 LYS B N 1
ATOM 8682 C CA . LYS D 4 296 ? 53.75882 59.10622 -27.08349 1.000 211.99940 272 LYS B CA 1
ATOM 8683 C C . LYS D 4 296 ? 52.58001 60.06239 -27.19119 1.000 218.99195 272 LYS B C 1
ATOM 8684 O O . LYS D 4 296 ? 52.48807 60.84116 -28.14597 1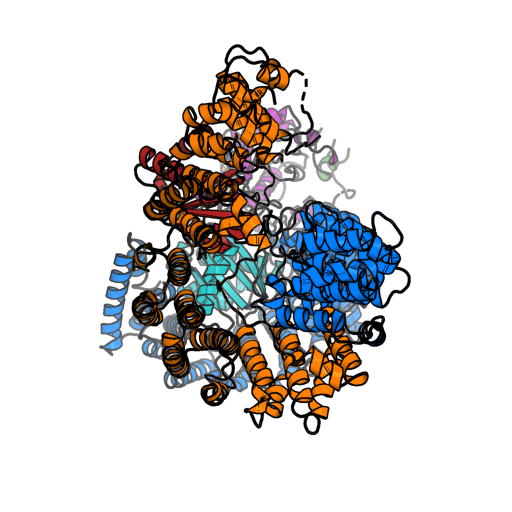.000 220.49384 272 LYS B O 1
ATOM 8690 N N . ASP D 4 297 ? 51.68460 59.99547 -26.21368 1.000 220.67146 273 ASP B N 1
ATOM 8691 C CA . ASP D 4 297 ? 50.29793 60.41457 -26.35881 1.000 224.33217 273 ASP B CA 1
ATOM 8692 C C . ASP D 4 297 ? 49.95343 61.58295 -25.44829 1.000 238.37967 273 ASP B C 1
ATOM 8693 O O . ASP D 4 297 ? 48.85226 61.64871 -24.89620 1.000 239.10784 273 ASP B O 1
ATOM 8698 N N . SER D 4 298 ? 50.87830 62.53371 -25.29430 1.000 246.21669 274 SER B N 1
ATOM 8699 C CA . SER D 4 298 ? 50.88458 63.40645 -24.12183 1.000 248.46230 274 SER B CA 1
ATOM 8700 C C . SER D 4 298 ? 50.88582 62.53118 -22.87370 1.000 241.25403 274 SER B C 1
ATOM 8701 O O . SER D 4 298 ? 50.19411 62.79363 -21.88538 1.000 242.68242 274 SER B O 1
ATOM 8704 N N . ASP D 4 299 ? 51.65079 61.44449 -22.97510 1.000 231.12775 275 ASP B N 1
ATOM 8705 C CA . ASP D 4 299 ? 51.82923 60.43849 -21.93792 1.000 217.25477 275 ASP B CA 1
ATOM 8706 C C . ASP D 4 299 ? 50.52653 59.86555 -21.40021 1.000 210.20511 275 ASP B C 1
ATOM 8707 O O . ASP D 4 299 ? 50.50768 59.33722 -20.29971 1.000 211.39569 275 ASP B O 1
ATOM 8712 N N . TYR D 4 300 ? 49.45039 59.82875 -22.18928 1.000 203.29512 276 TYR B N 1
ATOM 8713 C CA . TYR D 4 300 ? 48.40324 58.88619 -21.80967 1.000 199.46453 276 TYR B CA 1
ATOM 8714 C C . TYR D 4 300 ? 48.91419 57.46082 -21.93930 1.000 197.54317 276 TYR B C 1
ATOM 8715 O O . TYR D 4 300 ? 48.63682 56.61075 -21.08454 1.000 197.23367 276 TYR B O 1
ATOM 8724 N N . TYR D 4 301 ? 49.63313 57.17689 -23.02529 1.000 192.41911 277 TYR B N 1
ATOM 8725 C CA . TYR D 4 301 ? 50.25521 55.87191 -23.19496 1.000 188.60447 277 TYR B CA 1
ATOM 8726 C C . TYR D 4 301 ? 51.11413 55.53558 -21.98277 1.000 189.80924 277 TYR B C 1
ATOM 8727 O O . TYR D 4 301 ? 50.98392 54.45748 -21.39542 1.000 195.71860 277 TYR B O 1
ATOM 8736 N N . ASN D 4 302 ? 51.95053 56.48412 -21.54906 1.000 184.94816 278 ASN B N 1
ATOM 8737 C CA . ASN D 4 302 ? 52.82309 56.22993 -20.40634 1.000 183.00442 278 ASN B CA 1
ATOM 8738 C C . ASN D 4 302 ? 52.05967 56.18469 -19.08789 1.000 184.03212 278 ASN B C 1
ATOM 8739 O O . ASN D 4 302 ? 52.42954 55.41757 -18.20000 1.000 180.59610 278 ASN B O 1
ATOM 8744 N N . MET D 4 303 ? 51.00162 56.98239 -18.93121 1.000 187.11586 279 MET B N 1
ATOM 8745 C CA . MET D 4 303 ? 50.20280 56.92198 -17.71688 1.000 183.99767 279 MET B CA 1
ATOM 8746 C C . MET D 4 303 ? 49.51307 55.57610 -17.58814 1.000 182.02103 279 MET B C 1
ATOM 8747 O O . MET D 4 303 ? 49.47023 55.00101 -16.50124 1.000 185.80287 279 MET B O 1
ATOM 8752 N N . LEU D 4 304 ? 48.99773 55.03646 -18.69209 1.000 173.85324 280 LEU B N 1
ATOM 8753 C CA . LEU D 4 304 ? 48.37355 53.72051 -18.61881 1.000 167.82947 280 LEU B CA 1
ATOM 8754 C C . LEU D 4 304 ? 49.43787 52.64848 -18.40150 1.000 171.30262 280 LEU B C 1
ATOM 8755 O O . LEU D 4 304 ? 49.23370 51.70067 -17.62937 1.000 180.37892 280 LEU B O 1
ATOM 8760 N N . LEU D 4 305 ? 50.58826 52.80521 -19.06574 1.000 171.57748 281 LEU B N 1
ATOM 8761 C CA . LEU D 4 305 ? 51.73745 51.93076 -18.86521 1.000 178.62596 281 LEU B CA 1
ATOM 8762 C C . LEU D 4 305 ? 52.15492 51.88099 -17.39935 1.000 174.21448 281 LEU B C 1
ATOM 8763 O O . LEU D 4 305 ? 52.48573 50.81166 -16.87462 1.000 175.49800 281 LEU B O 1
ATOM 8768 N N . LYS D 4 306 ? 52.14719 53.03227 -16.72609 1.000 171.15359 282 LYS B N 1
ATOM 8769 C CA . LYS D 4 306 ? 52.55191 53.11492 -15.32765 1.000 163.06342 282 LYS B CA 1
ATOM 8770 C C . LYS D 4 306 ? 51.43104 52.70231 -14.37837 1.000 157.86651 282 LYS B C 1
ATOM 8771 O O . LYS D 4 306 ? 51.70804 52.19688 -13.28558 1.000 164.42710 282 LYS B O 1
ATOM 8777 N N . LYS D 4 307 ? 50.17059 52.91161 -14.77139 1.000 157.96840 283 LYS B N 1
ATOM 8778 C CA . LYS D 4 307 ? 49.03821 52.52040 -13.94089 1.000 158.94101 283 LYS B CA 1
ATOM 8779 C C . LYS D 4 307 ? 48.85301 51.01093 -13.91825 1.000 157.62337 283 LYS B C 1
ATOM 8780 O O . LYS D 4 307 ? 48.37221 50.46411 -12.92013 1.000 158.81501 283 LYS B O 1
ATOM 8786 N N . LEU D 4 308 ? 49.21308 50.32556 -15.00688 1.000 155.68271 284 LEU B N 1
ATOM 8787 C CA . LEU D 4 308 ? 49.02940 48.87777 -15.06843 1.000 154.53251 284 LEU B CA 1
ATOM 8788 C C . LEU D 4 308 ? 49.90341 48.10706 -14.08568 1.000 154.76746 284 LEU B C 1
ATOM 8789 O O . LEU D 4 308 ? 49.57360 46.96260 -13.76072 1.000 154.42732 284 LEU B O 1
ATOM 8794 N N . ALA D 4 309 ? 50.99105 48.69565 -13.59790 1.000 155.47610 285 ALA B N 1
ATOM 8795 C CA . ALA D 4 309 ? 51.98026 47.93755 -12.83403 1.000 155.61129 285 ALA B CA 1
ATOM 8796 C C . ALA D 4 309 ? 51.58605 47.66101 -11.37801 1.000 157.36880 285 ALA B C 1
ATOM 8797 O O . ALA D 4 309 ? 51.75239 46.51954 -10.91825 1.000 157.14918 285 ALA B O 1
ATOM 8799 N N . PRO D 4 310 ? 51.10068 48.64328 -10.61151 1.000 159.31246 286 PRO B N 1
ATOM 8800 C CA . PRO D 4 310 ? 50.79904 48.38883 -9.18539 1.000 179.50370 286 PRO B CA 1
ATOM 8801 C C . PRO D 4 310 ? 49.76487 47.29192 -8.97077 1.000 183.74440 286 PRO B C 1
ATOM 8802 O O . PRO D 4 310 ? 49.91117 46.50359 -8.02553 1.000 187.33275 286 PRO B O 1
ATOM 8806 N N . PRO D 4 311 ? 48.69763 47.19271 -9.77997 1.000 160.04628 287 PRO B N 1
ATOM 8807 C CA . PRO D 4 311 ? 47.75522 46.08514 -9.53219 1.000 159.89173 287 PRO B CA 1
ATOM 8808 C C . PRO D 4 311 ? 48.36059 44.72157 -9.80716 1.000 158.37041 287 PRO B C 1
ATOM 8809 O O . PRO D 4 311 ? 48.12105 43.77172 -9.04706 1.000 158.96485 287 PRO B O 1
ATOM 8813 N N . LEU D 4 312 ? 49.14438 44.59886 -10.88019 1.000 162.03911 288 LEU B N 1
ATOM 8814 C CA . LEU D 4 312 ? 49.83395 43.34302 -11.14986 1.000 155.34850 288 LEU B CA 1
ATOM 8815 C C . LEU D 4 312 ? 50.78651 42.98678 -10.01746 1.000 156.46287 288 LEU B C 1
ATOM 8816 O O . LEU D 4 312 ? 50.93863 41.80918 -9.67186 1.000 157.57134 288 LEU B O 1
ATOM 8821 N N . VAL D 4 313 ? 51.43251 43.99005 -9.42049 1.000 157.73263 289 VAL B N 1
ATOM 8822 C CA . VAL D 4 313 ? 52.38545 43.68400 -8.35848 1.000 158.98699 289 VAL B CA 1
ATOM 8823 C C . VAL D 4 313 ? 51.66761 43.36107 -7.04731 1.000 176.28204 289 VAL B C 1
ATOM 8824 O O . VAL D 4 313 ? 52.18045 42.58469 -6.23256 1.000 176.12337 289 VAL B O 1
ATOM 8828 N N . THR D 4 314 ? 50.48059 43.93129 -6.82021 1.000 182.46458 290 THR B N 1
ATOM 8829 C CA . THR D 4 314 ? 49.70848 43.59725 -5.62845 1.000 164.03570 290 THR B CA 1
ATOM 8830 C C . THR D 4 314 ? 48.98750 42.26364 -5.75585 1.000 163.16979 290 THR B C 1
ATOM 8831 O O . THR D 4 314 ? 48.61100 41.67906 -4.73399 1.000 164.76962 290 THR B O 1
ATOM 8835 N N . LEU D 4 315 ? 48.77599 41.78130 -6.98365 1.000 160.87354 291 LEU B N 1
ATOM 8836 C CA . LEU D 4 315 ? 48.16353 40.46834 -7.16942 1.000 160.08635 291 LEU B CA 1
ATOM 8837 C C . LEU D 4 315 ? 48.95122 39.34600 -6.50296 1.000 160.47350 291 LEU B C 1
ATOM 8838 O O . LEU D 4 315 ? 48.39515 38.26494 -6.27964 1.000 160.55862 291 LEU B O 1
ATOM 8843 N N . LEU D 4 316 ? 50.22759 39.56942 -6.18358 1.000 160.81692 292 LEU B N 1
ATOM 8844 C CA . LEU D 4 316 ? 51.01185 38.56459 -5.47638 1.000 161.47761 292 LEU B CA 1
ATOM 8845 C C . LEU D 4 316 ? 50.58172 38.39451 -4.02469 1.000 181.77435 292 LEU B C 1
ATOM 8846 O O . LEU D 4 316 ? 51.00309 37.42639 -3.38249 1.000 182.21345 292 LEU B O 1
ATOM 8851 N N . SER D 4 317 ? 49.76028 39.30439 -3.49459 1.000 165.59006 293 SER B N 1
ATOM 8852 C CA . SER D 4 317 ? 49.30436 39.18997 -2.11486 1.000 168.34730 293 SER B CA 1
ATOM 8853 C C . SER D 4 317 ? 48.24951 38.10701 -1.93928 1.000 168.45170 293 SER B C 1
ATOM 8854 O O . SER D 4 317 ? 48.02099 37.65997 -0.80997 1.000 170.65027 293 SER B O 1
ATOM 8857 N N . GLY D 4 318 ? 47.60597 37.67900 -3.01918 1.000 166.31320 294 GLY B N 1
ATOM 8858 C CA . GLY D 4 318 ? 46.58538 36.65931 -2.93536 1.000 166.37654 294 GLY B CA 1
ATOM 8859 C C . GLY D 4 318 ? 47.15430 35.29551 -2.58683 1.000 166.44927 294 GLY B C 1
ATOM 8860 O O . GLY D 4 318 ? 48.34321 35.11460 -2.32090 1.000 166.62143 294 GLY B O 1
ATOM 8861 N N . GLU D 4 319 ? 46.26238 34.30848 -2.59531 1.000 166.42351 295 GLU B N 1
ATOM 8862 C CA . GLU D 4 319 ? 46.62803 32.93534 -2.30630 1.000 166.59628 295 GLU B CA 1
ATOM 8863 C C . GLU D 4 319 ? 47.54685 32.39337 -3.40486 1.000 166.17663 295 GLU B C 1
ATOM 8864 O O . GLU D 4 319 ? 47.73784 33.03480 -4.44560 1.000 162.52441 295 GLU B O 1
ATOM 8870 N N . PRO D 4 320 ? 48.16778 31.22547 -3.18020 1.000 164.48380 296 PRO B N 1
ATOM 8871 C CA . PRO D 4 320 ? 49.11522 30.70619 -4.18253 1.000 162.59639 296 PRO B CA 1
ATOM 8872 C C . PRO D 4 320 ? 48.52063 30.51682 -5.56872 1.000 160.48886 296 PRO B C 1
ATOM 8873 O O . PRO D 4 320 ? 49.19336 30.81772 -6.55807 1.000 174.65088 296 PRO B O 1
ATOM 8877 N N . GLU D 4 321 ? 47.27602 30.05099 -5.67825 1.000 160.59316 297 GLU B N 1
ATOM 8878 C CA . GLU D 4 321 ? 46.70852 29.76433 -6.99484 1.000 158.83831 297 GLU B CA 1
ATOM 8879 C C . GLU D 4 321 ? 46.49631 31.04414 -7.80147 1.000 157.68491 297 GLU B C 1
ATOM 8880 O O . GLU D 4 321 ? 46.84745 31.11559 -8.99174 1.000 156.06777 297 GLU B O 1
ATOM 8886 N N . VAL D 4 322 ? 45.91389 32.06730 -7.17151 1.000 175.42699 298 VAL B N 1
ATOM 8887 C CA . VAL D 4 322 ? 45.70557 33.32840 -7.87296 1.000 175.23135 298 VAL B CA 1
ATOM 8888 C C . VAL D 4 322 ? 47.03959 33.99203 -8.18677 1.000 157.08492 298 VAL B C 1
ATOM 8889 O O . VAL D 4 322 ? 47.22222 34.55278 -9.27340 1.000 155.65983 298 VAL B O 1
ATOM 8893 N N . GLN D 4 323 ? 48.00930 33.91677 -7.26891 1.000 158.13640 299 GLN B N 1
ATOM 8894 C CA . GLN D 4 323 ? 49.28953 34.54338 -7.58171 1.000 157.49698 299 GLN B CA 1
ATOM 8895 C C . GLN D 4 323 ? 50.03575 33.77771 -8.67180 1.000 166.74674 299 GLN B C 1
ATOM 8896 O O . GLN D 4 323 ? 50.75503 34.38660 -9.46375 1.000 179.33604 299 GLN B O 1
ATOM 8902 N N . TYR D 4 324 ? 49.80914 32.46803 -8.79924 1.000 158.77127 300 TYR B N 1
ATOM 8903 C CA . TYR D 4 324 ? 50.43675 31.71509 -9.88303 1.000 154.31559 300 TYR B CA 1
ATOM 8904 C C . TYR D 4 324 ? 49.82123 32.04822 -11.23612 1.000 152.87433 300 TYR B C 1
ATOM 8905 O O . TYR D 4 324 ? 50.53987 32.18496 -12.23714 1.000 175.30327 300 TYR B O 1
ATOM 8914 N N . VAL D 4 325 ? 48.49234 32.15184 -11.30056 1.000 153.01683 301 VAL B N 1
ATOM 8915 C CA . VAL D 4 325 ? 47.90315 32.55616 -12.57718 1.000 151.84439 301 VAL B CA 1
ATOM 8916 C C . VAL D 4 325 ? 48.32550 33.98750 -12.91472 1.000 151.37080 301 VAL B C 1
ATOM 8917 O O . VAL D 4 325 ? 48.60124 34.30756 -14.08473 1.000 163.68730 301 VAL B O 1
ATOM 8921 N N . ALA D 4 326 ? 48.46566 34.85009 -11.90046 1.000 152.35423 302 ALA B N 1
ATOM 8922 C CA . ALA D 4 326 ? 48.97239 36.19526 -12.14171 1.000 152.10928 302 ALA B CA 1
ATOM 8923 C C . ALA D 4 326 ? 50.41416 36.17058 -12.63396 1.000 151.34253 302 ALA B C 1
ATOM 8924 O O . ALA D 4 326 ? 50.78591 36.96839 -13.49234 1.000 157.80574 302 ALA B O 1
ATOM 8926 N N . LEU D 4 327 ? 51.24232 35.26984 -12.10085 1.000 151.70604 303 LEU B N 1
ATOM 8927 C CA . LEU D 4 327 ? 52.63260 35.18516 -12.54317 1.000 151.12347 303 LEU B CA 1
ATOM 8928 C C . LEU D 4 327 ? 52.72920 34.69843 -13.98567 1.000 149.80156 303 LEU B C 1
ATOM 8929 O O . LEU D 4 327 ? 53.56072 35.18832 -14.75833 1.000 149.11294 303 LEU B O 1
ATOM 8934 N N . ARG D 4 328 ? 51.89662 33.72521 -14.36075 1.000 149.61976 304 ARG B N 1
ATOM 8935 C CA . ARG D 4 328 ? 51.82764 33.30675 -15.76269 1.000 151.18374 304 ARG B CA 1
ATOM 8936 C C . ARG D 4 328 ? 51.46877 34.48663 -16.66246 1.000 155.60615 304 ARG B C 1
ATOM 8937 O O . ARG D 4 328 ? 52.10627 34.72654 -17.70359 1.000 147.34489 304 ARG B O 1
ATOM 8945 N N . ASN D 4 329 ? 50.44828 35.24782 -16.26428 1.000 154.62687 305 ASN B N 1
ATOM 8946 C CA . ASN D 4 329 ? 50.05714 36.40270 -17.06305 1.000 147.88021 305 ASN B CA 1
ATOM 8947 C C . ASN D 4 329 ? 51.13243 37.48246 -17.07375 1.000 149.60148 305 ASN B C 1
ATOM 8948 O O . ASN D 4 329 ? 51.30281 38.16448 -18.08549 1.000 147.19013 305 ASN B O 1
ATOM 8953 N N . ILE D 4 330 ? 51.86480 37.65281 -15.97311 1.000 152.14859 306 ILE B N 1
ATOM 8954 C CA . ILE D 4 330 ? 52.92694 38.65220 -15.94233 1.000 148.43070 306 ILE B CA 1
ATOM 8955 C C . ILE D 4 330 ? 54.06766 38.23797 -16.85820 1.000 147.66469 306 ILE B C 1
ATOM 8956 O O . ILE D 4 330 ? 54.66696 39.07714 -17.52656 1.000 147.30189 306 ILE B O 1
ATOM 8961 N N . ASN D 4 331 ? 54.38799 36.94373 -16.90211 1.000 147.56177 307 ASN B N 1
ATOM 8962 C CA . ASN D 4 331 ? 55.35649 36.44627 -17.87853 1.000 149.18753 307 ASN B CA 1
ATOM 8963 C C . ASN D 4 331 ? 54.92673 36.80158 -19.29863 1.000 158.46031 307 ASN B C 1
ATOM 8964 O O . ASN D 4 331 ? 55.71409 37.34060 -20.09212 1.000 151.34696 307 ASN B O 1
ATOM 8969 N N . LEU D 4 332 ? 53.66763 36.50409 -19.62632 1.000 155.04103 308 LEU B N 1
ATOM 8970 C CA . LEU D 4 332 ? 53.11301 36.83538 -20.93989 1.000 145.86869 308 LEU B CA 1
ATOM 8971 C C . LEU D 4 332 ? 53.25727 38.32998 -21.25193 1.000 145.73478 308 LEU B C 1
ATOM 8972 O O . LEU D 4 332 ? 53.80995 38.73122 -22.28760 1.000 145.48446 308 LEU B O 1
ATOM 8977 N N . ILE D 4 333 ? 52.75346 39.17140 -20.35022 1.000 146.95996 309 ILE B N 1
ATOM 8978 C CA . ILE D 4 333 ? 52.79223 40.62023 -20.53763 1.000 146.17827 309 ILE B CA 1
ATOM 8979 C C . ILE D 4 333 ? 54.20456 41.19608 -20.50138 1.000 146.15804 309 ILE B C 1
ATOM 8980 O O . ILE D 4 333 ? 54.46605 42.21517 -21.14028 1.000 146.10518 309 ILE B O 1
ATOM 8985 N N . VAL D 4 334 ? 55.14498 40.57698 -19.79231 1.000 147.61154 310 VAL B N 1
ATOM 8986 C CA . VAL D 4 334 ? 56.48599 41.14019 -19.78942 1.000 146.37527 310 VAL B CA 1
ATOM 8987 C C . VAL D 4 334 ? 57.20750 40.75547 -21.07218 1.000 152.24704 310 VAL B C 1
ATOM 8988 O O . VAL D 4 334 ? 58.05760 41.50793 -21.56452 1.000 145.83820 310 VAL B O 1
ATOM 8992 N N . GLN D 4 335 ? 56.86090 39.60630 -21.65555 1.000 161.55439 311 GLN B N 1
ATOM 8993 C CA . GLN D 4 335 ? 57.29074 39.33225 -23.02220 1.000 145.37219 311 GLN B CA 1
ATOM 8994 C C . GLN D 4 335 ? 56.73475 40.37747 -23.98315 1.000 145.28993 311 GLN B C 1
ATOM 8995 O O . GLN D 4 335 ? 57.45842 40.90202 -24.83786 1.000 150.57669 311 GLN B O 1
ATOM 9001 N N . LYS D 4 336 ? 55.44497 40.69693 -23.85068 1.000 146.17100 312 LYS B N 1
ATOM 9002 C CA . LYS D 4 336 ? 54.81417 41.60908 -24.80731 1.000 147.06847 312 LYS B CA 1
ATOM 9003 C C . LYS D 4 336 ? 55.30715 43.04602 -24.63166 1.000 145.55732 312 LYS B C 1
ATOM 9004 O O . LYS D 4 336 ? 55.94344 43.61128 -25.52868 1.000 145.63426 312 LYS B O 1
ATOM 9010 N N . ARG D 4 337 ? 55.01626 43.65733 -23.47999 1.000 145.81117 313 ARG B N 1
ATOM 9011 C CA . ARG D 4 337 ? 55.39901 45.03092 -23.16106 1.000 147.84858 313 ARG B CA 1
ATOM 9012 C C . ARG D 4 337 ? 56.35354 44.97684 -21.97339 1.000 153.81741 313 ARG B C 1
ATOM 9013 O O . ARG D 4 337 ? 55.92919 45.12675 -20.81686 1.000 146.98967 313 ARG B O 1
ATOM 9021 N N . PRO D 4 338 ? 57.65164 44.76957 -22.21729 1.000 152.58973 314 PRO B N 1
ATOM 9022 C CA . PRO D 4 338 ? 58.59739 44.60769 -21.09944 1.000 155.22212 314 PRO B CA 1
ATOM 9023 C C . PRO D 4 338 ? 58.75838 45.84821 -20.23872 1.000 147.53883 314 PRO B C 1
ATOM 9024 O O . PRO D 4 338 ? 59.33595 45.74800 -19.14828 1.000 148.12938 314 PRO B O 1
ATOM 9028 N N . GLU D 4 339 ? 58.26245 47.00353 -20.68316 1.000 147.79159 315 GLU B N 1
ATOM 9029 C CA . GLU D 4 339 ? 58.51172 48.24522 -19.96009 1.000 154.44343 315 GLU B CA 1
ATOM 9030 C C . GLU D 4 339 ? 57.73246 48.30841 -18.65045 1.000 152.34326 315 GLU B C 1
ATOM 9031 O O . GLU D 4 339 ? 58.25188 48.80526 -17.64255 1.000 150.69832 315 GLU B O 1
ATOM 9037 N N . ILE D 4 340 ? 56.50730 47.76857 -18.63653 1.000 165.98302 316 ILE B N 1
ATOM 9038 C CA . ILE D 4 340 ? 55.54854 48.06205 -17.56984 1.000 150.41109 316 ILE B CA 1
ATOM 9039 C C . ILE D 4 340 ? 56.17200 47.82862 -16.19892 1.000 151.39399 316 ILE B C 1
ATOM 9040 O O . ILE D 4 340 ? 55.94798 48.59942 -15.25749 1.000 157.11577 316 ILE B O 1
ATOM 9045 N N . LEU D 4 341 ? 56.99149 46.78431 -16.07106 1.000 150.87438 317 LEU B N 1
ATOM 9046 C CA . LEU D 4 341 ? 57.52885 46.38181 -14.77717 1.000 154.96781 317 LEU B CA 1
ATOM 9047 C C . LEU D 4 341 ? 59.05622 46.35202 -14.77990 1.000 156.04929 317 LEU B C 1
ATOM 9048 O O . LEU D 4 341 ? 59.66755 45.55757 -14.05657 1.000 157.40082 317 LEU B O 1
ATOM 9053 N N . LYS D 4 342 ? 59.67327 47.24672 -15.56642 1.000 151.65695 318 LYS B N 1
ATOM 9054 C CA . LYS D 4 342 ? 61.13017 47.28329 -15.71205 1.000 151.66988 318 LYS B CA 1
ATOM 9055 C C . LYS D 4 342 ? 61.85594 47.18997 -14.37361 1.000 153.05494 318 LYS B C 1
ATOM 9056 O O . LYS D 4 342 ? 62.91619 46.56138 -14.27568 1.000 152.98909 318 LYS B O 1
ATOM 9062 N N . GLN D 4 343 ? 61.30371 47.80958 -13.33367 1.000 158.57892 319 GLN B N 1
ATOM 9063 C CA . GLN D 4 343 ? 61.99331 47.97232 -12.06191 1.000 156.27473 319 GLN B CA 1
ATOM 9064 C C . GLN D 4 343 ? 61.57997 46.95811 -11.00074 1.000 161.39158 319 GLN B C 1
ATOM 9065 O O . GLN D 4 343 ? 62.03508 47.07058 -9.85906 1.000 165.67205 319 GLN B O 1
ATOM 9071 N N . GLU D 4 344 ? 60.74387 45.97091 -11.33395 1.000 155.84971 320 GLU B N 1
ATOM 9072 C CA . GLU D 4 344 ? 60.13237 45.11605 -10.31973 1.000 156.68530 320 GLU B CA 1
ATOM 9073 C C . GLU D 4 344 ? 60.80933 43.74812 -10.22010 1.000 156.20631 320 GLU B C 1
ATOM 9074 O O . GLU D 4 344 ? 60.22626 42.77449 -9.70045 1.000 156.41638 320 GLU B O 1
ATOM 9080 N N . ILE D 4 345 ? 62.05483 43.66548 -10.67900 1.000 155.73961 321 ILE B N 1
ATOM 9081 C CA . ILE D 4 345 ? 62.74436 42.38964 -10.65145 1.000 171.47002 321 ILE B CA 1
ATOM 9082 C C . ILE D 4 345 ? 63.05443 41.96151 -9.22158 1.000 157.25556 321 ILE B C 1
ATOM 9083 O O . ILE D 4 345 ? 63.00901 40.76562 -8.91539 1.000 157.27338 321 ILE B O 1
ATOM 9088 N N . LYS D 4 346 ? 63.33516 42.90198 -8.30959 1.000 159.05125 322 LYS B N 1
ATOM 9089 C CA . LYS D 4 346 ? 63.51348 42.47616 -6.92258 1.000 171.93793 322 LYS B CA 1
ATOM 9090 C C . LYS D 4 346 ? 62.19504 42.02695 -6.30869 1.000 167.56333 322 LYS B C 1
ATOM 9091 O O . LYS D 4 346 ? 62.18713 41.14256 -5.44515 1.000 162.77090 322 LYS B O 1
ATOM 9097 N N . VAL D 4 347 ? 61.07352 42.59774 -6.75034 1.000 165.59375 323 VAL B N 1
ATOM 9098 C CA . VAL D 4 347 ? 59.78405 42.11016 -6.27625 1.000 161.38539 323 VAL B CA 1
ATOM 9099 C C . VAL D 4 347 ? 59.60056 40.65221 -6.66048 1.000 168.14676 323 VAL B C 1
ATOM 9100 O O . VAL D 4 347 ? 59.01840 39.86387 -5.90431 1.000 178.09412 323 VAL B O 1
ATOM 9104 N N . PHE D 4 348 ? 60.09833 40.26686 -7.83015 1.000 158.17722 324 PHE B N 1
ATOM 9105 C CA . PHE D 4 348 ? 59.92736 38.88227 -8.26958 1.000 157.09543 324 PHE B CA 1
ATOM 9106 C C . PHE D 4 348 ? 61.03935 37.92477 -7.81579 1.000 157.73094 324 PHE B C 1
ATOM 9107 O O . PHE D 4 348 ? 61.20003 36.85950 -8.42245 1.000 162.06051 324 PHE B O 1
ATOM 9115 N N . PHE D 4 349 ? 61.77449 38.24152 -6.75179 1.000 159.57089 325 PHE B N 1
ATOM 9116 C CA . PHE D 4 349 ? 62.77674 37.30040 -6.26225 1.000 160.38977 325 PHE B CA 1
ATOM 9117 C C . PHE D 4 349 ? 62.12180 36.09831 -5.58526 1.000 161.13726 325 PHE B C 1
ATOM 9118 O O . PHE D 4 349 ? 60.98498 36.15579 -5.10849 1.000 161.68718 325 PHE B O 1
ATOM 9126 N N . VAL D 4 350 ? 62.87065 34.99824 -5.53902 1.000 161.29502 326 VAL B N 1
ATOM 9127 C CA . VAL D 4 350 ? 62.39102 33.75847 -4.93908 1.000 167.67078 326 VAL B CA 1
ATOM 9128 C C . VAL D 4 350 ? 62.59301 33.80264 -3.43141 1.000 172.92809 326 VAL B C 1
ATOM 9129 O O . VAL D 4 350 ? 63.60355 34.31075 -2.93156 1.000 175.43912 326 VAL B O 1
ATOM 9133 N N . LYS D 4 351 ? 61.62261 33.25807 -2.70439 1.000 168.86489 327 LYS B N 1
ATOM 9134 C CA . LYS D 4 351 ? 61.59270 33.28020 -1.25172 1.000 168.56492 327 LYS B CA 1
ATOM 9135 C C . LYS D 4 351 ? 61.16364 31.89711 -0.77618 1.000 169.34594 327 LYS B C 1
ATOM 9136 O O . LYS D 4 351 ? 60.46342 31.18071 -1.49599 1.000 167.78235 327 LYS B O 1
ATOM 9142 N N . TYR D 4 352 ? 61.61584 31.51175 0.42455 1.000 172.46783 328 TYR B N 1
ATOM 9143 C CA . TYR D 4 352 ? 61.41192 30.14411 0.90841 1.000 174.58565 328 TYR B CA 1
ATOM 9144 C C . TYR D 4 352 ? 59.95747 29.70976 0.78584 1.000 172.31970 328 TYR B C 1
ATOM 9145 O O . TYR D 4 352 ? 59.65435 28.67978 0.17415 1.000 171.09666 328 TYR B O 1
ATOM 9154 N N . ASN D 4 353 ? 59.04353 30.47369 1.37067 1.000 175.29942 329 ASN B N 1
ATOM 9155 C CA . ASN D 4 353 ? 57.68357 29.98372 1.54420 1.000 180.77776 329 ASN B CA 1
ATOM 9156 C C . ASN D 4 353 ? 56.87378 30.01837 0.25338 1.000 170.68651 329 ASN B C 1
ATOM 9157 O O . ASN D 4 353 ? 55.69124 29.65721 0.26565 1.000 170.61385 329 ASN B O 1
ATOM 9162 N N . ASP D 4 354 ? 57.49281 30.43771 -0.84402 1.000 168.54436 330 ASP B N 1
ATOM 9163 C CA . ASP D 4 354 ? 56.87752 30.37323 -2.15848 1.000 165.97595 330 ASP B CA 1
ATOM 9164 C C . ASP D 4 354 ? 56.73826 28.91217 -2.58986 1.000 167.97582 330 ASP B C 1
ATOM 9165 O O . ASP D 4 354 ? 57.67158 28.12487 -2.40952 1.000 172.63270 330 ASP B O 1
ATOM 9170 N N . PRO D 4 355 ? 55.59323 28.51224 -3.14381 1.000 164.32525 331 PRO B N 1
ATOM 9171 C CA . PRO D 4 355 ? 55.46621 27.14444 -3.67455 1.000 163.72474 331 PRO B CA 1
ATOM 9172 C C . PRO D 4 355 ? 56.26301 26.97202 -4.96478 1.000 161.82910 331 PRO B C 1
ATOM 9173 O O . PRO D 4 355 ? 56.75576 27.93311 -5.54712 1.000 160.74637 331 PRO B O 1
ATOM 9177 N N . ILE D 4 356 ? 56.37020 25.71756 -5.42212 1.000 161.59752 332 ILE B N 1
ATOM 9178 C CA . ILE D 4 356 ? 57.31629 25.37506 -6.49206 1.000 163.86403 332 ILE B CA 1
ATOM 9179 C C . ILE D 4 356 ? 56.91001 25.99189 -7.82798 1.000 165.16481 332 ILE B C 1
ATOM 9180 O O . ILE D 4 356 ? 57.75301 26.51106 -8.57293 1.000 169.87870 332 ILE B O 1
ATOM 9185 N N . TYR D 4 357 ? 55.63949 25.85272 -8.20252 1.000 159.09120 333 TYR B N 1
ATOM 9186 C CA . TYR D 4 357 ? 55.19413 26.41450 -9.47242 1.000 156.06905 333 TYR B CA 1
ATOM 9187 C C . TYR D 4 357 ? 55.38704 27.93047 -9.51575 1.000 155.46478 333 TYR B C 1
ATOM 9188 O O . TYR D 4 357 ? 55.87090 28.48236 -10.52004 1.000 166.63555 333 TYR B O 1
ATOM 9197 N N . VAL D 4 358 ? 55.07581 28.62224 -8.41799 1.000 156.51441 334 VAL B N 1
ATOM 9198 C CA . VAL D 4 358 ? 55.30031 30.06256 -8.42099 1.000 156.18518 334 VAL B CA 1
ATOM 9199 C C . VAL D 4 358 ? 56.79034 30.37520 -8.36287 1.000 156.32482 334 VAL B C 1
ATOM 9200 O O . VAL D 4 358 ? 57.22038 31.42113 -8.84906 1.000 162.30070 334 VAL B O 1
ATOM 9204 N N . LYS D 4 359 ? 57.60340 29.49020 -7.77806 1.000 157.36922 335 LYS B N 1
ATOM 9205 C CA . LYS D 4 359 ? 59.04842 29.70210 -7.77940 1.000 157.56059 335 LYS B CA 1
ATOM 9206 C C . LYS D 4 359 ? 59.59563 29.68361 -9.19988 1.000 155.91088 335 LYS B C 1
ATOM 9207 O O . LYS D 4 359 ? 60.41186 30.53434 -9.58002 1.000 155.43049 335 LYS B O 1
ATOM 9213 N N . LEU D 4 360 ? 59.14714 28.71345 -9.99592 1.000 155.21309 336 LEU B N 1
ATOM 9214 C CA . LEU D 4 360 ? 59.52903 28.66497 -11.40745 1.000 156.33865 336 LEU B CA 1
ATOM 9215 C C . LEU D 4 360 ? 59.08248 29.92647 -12.14345 1.000 152.66286 336 LEU B C 1
ATOM 9216 O O . LEU D 4 360 ? 59.84176 30.50379 -12.94011 1.000 151.93616 336 LEU B O 1
ATOM 9221 N N . GLU D 4 361 ? 57.84813 30.36913 -11.89047 1.000 152.55804 337 GLU B N 1
ATOM 9222 C CA . GLU D 4 361 ? 57.36312 31.57622 -12.56046 1.000 151.57565 337 GLU B CA 1
ATOM 9223 C C . GLU D 4 361 ? 58.15668 32.81494 -12.14837 1.000 156.77205 337 GLU B C 1
ATOM 9224 O O . GLU D 4 361 ? 58.45447 33.68217 -12.98488 1.000 150.97369 337 GLU B O 1
ATOM 9230 N N . LYS D 4 362 ? 58.50048 32.92164 -10.86304 1.000 156.66094 338 LYS B N 1
ATOM 9231 C CA . LYS D 4 362 ? 59.31780 34.03740 -10.40542 1.000 157.60954 338 LYS B CA 1
ATOM 9232 C C . LYS D 4 362 ? 60.68720 34.01756 -11.06058 1.000 163.94352 338 LYS B C 1
ATOM 9233 O O . LYS D 4 362 ? 61.20833 35.06834 -11.43919 1.000 164.41066 338 LYS B O 1
ATOM 9239 N N . LEU D 4 363 ? 61.29141 32.83344 -11.18431 1.000 163.08749 339 LEU B N 1
ATOM 9240 C CA . LEU D 4 363 ? 62.58058 32.71724 -11.86161 1.000 153.07297 339 LEU B CA 1
ATOM 9241 C C . LEU D 4 363 ? 62.49097 33.23268 -13.29331 1.000 151.61443 339 LEU B C 1
ATOM 9242 O O . LEU D 4 363 ? 63.35609 33.99211 -13.76258 1.000 153.24713 339 LEU B O 1
ATOM 9247 N N . ASP D 4 364 ? 61.43895 32.82253 -14.00295 1.000 150.82451 340 ASP B N 1
ATOM 9248 C CA . ASP D 4 364 ? 61.28038 33.24483 -15.39193 1.000 149.66539 340 ASP B CA 1
ATOM 9249 C C . ASP D 4 364 ? 61.13306 34.76168 -15.49186 1.000 149.29237 340 ASP B C 1
ATOM 9250 O O . ASP D 4 364 ? 61.78885 35.41084 -16.31444 1.000 148.80568 340 ASP B O 1
ATOM 9255 N N . ILE D 4 365 ? 60.29704 35.35340 -14.63738 1.000 149.69731 341 ILE B N 1
ATOM 9256 C CA . ILE D 4 365 ? 60.07381 36.79731 -14.74331 1.000 149.51473 341 ILE B CA 1
ATOM 9257 C C . ILE D 4 365 ? 61.29026 37.58625 -14.25318 1.000 157.20120 341 ILE B C 1
ATOM 9258 O O . ILE D 4 365 ? 61.57339 38.68927 -14.74994 1.000 149.87265 341 ILE B O 1
ATOM 9263 N N . MET D 4 366 ? 62.04925 37.02853 -13.30719 1.000 155.56171 342 MET B N 1
ATOM 9264 C CA . MET D 4 366 ? 63.29303 37.64496 -12.86913 1.000 151.94919 342 MET B CA 1
ATOM 9265 C C . MET D 4 366 ? 64.29891 37.71069 -14.00899 1.000 151.15539 342 MET B C 1
ATOM 9266 O O . MET D 4 366 ? 64.95635 38.74079 -14.21341 1.000 151.22922 342 MET B O 1
ATOM 9271 N N . ILE D 4 367 ? 64.42234 36.62478 -14.77626 1.000 162.48838 343 ILE B N 1
ATOM 9272 C CA . ILE D 4 367 ? 65.34679 36.67880 -15.90678 1.000 157.23071 343 ILE B CA 1
ATOM 9273 C C . ILE D 4 367 ? 64.79923 37.57058 -17.01807 1.000 152.83782 343 ILE B C 1
ATOM 9274 O O . ILE D 4 367 ? 65.57405 38.15373 -17.78763 1.000 148.80449 343 ILE B O 1
ATOM 9279 N N . ARG D 4 368 ? 63.47336 37.68899 -17.13462 1.000 155.03251 344 ARG B N 1
ATOM 9280 C CA . ARG D 4 368 ? 62.90530 38.69259 -18.03332 1.000 147.86776 344 ARG B CA 1
ATOM 9281 C C . ARG D 4 368 ? 63.42557 40.08020 -17.68779 1.000 152.98522 344 ARG B C 1
ATOM 9282 O O . ARG D 4 368 ? 64.01225 40.77445 -18.52626 1.000 148.00463 344 ARG B O 1
ATOM 9290 N N . LEU D 4 369 ? 63.21747 40.49350 -16.44338 1.000 149.10326 345 LEU B N 1
ATOM 9291 C CA . LEU D 4 369 ? 63.44476 41.87552 -16.04137 1.000 149.71727 345 LEU B CA 1
ATOM 9292 C C . LEU D 4 369 ? 64.89187 42.17665 -15.65691 1.000 151.37000 345 LEU B C 1
ATOM 9293 O O . LEU D 4 369 ? 65.19940 43.33216 -15.34254 1.000 153.20922 345 LEU B O 1
ATOM 9298 N N . ALA D 4 370 ? 65.77721 41.17876 -15.65781 1.000 150.55015 346 ALA B N 1
ATOM 9299 C CA . ALA D 4 370 ? 67.19248 41.44361 -15.41375 1.000 153.17617 346 ALA B CA 1
ATOM 9300 C C . ALA D 4 370 ? 67.75462 42.46610 -16.39780 1.000 163.11472 346 ALA B C 1
ATOM 9301 O O . ALA D 4 370 ? 67.36554 42.52121 -17.56759 1.000 174.67983 346 ALA B O 1
ATOM 9303 N N . SER D 4 371 ? 68.68940 43.27703 -15.90807 1.000 151.85851 347 SER B N 1
ATOM 9304 C CA . SER D 4 371 ? 69.33377 44.32884 -16.68354 1.000 151.78163 347 SER B CA 1
ATOM 9305 C C . SER D 4 371 ? 70.85352 44.17573 -16.62327 1.000 152.46461 347 SER B C 1
ATOM 9306 O O . SER D 4 371 ? 71.39607 43.27245 -15.96868 1.000 153.03261 347 SER B O 1
ATOM 9309 N N . GLN D 4 372 ? 71.53514 45.08865 -17.32617 1.000 152.51388 348 GLN B N 1
ATOM 9310 C CA . GLN D 4 372 ? 72.99257 45.05824 -17.40349 1.000 153.19612 348 GLN B CA 1
ATOM 9311 C C . GLN D 4 372 ? 73.63320 45.18176 -16.02818 1.000 154.68973 348 GLN B C 1
ATOM 9312 O O . GLN D 4 372 ? 74.73103 44.65916 -15.80587 1.000 155.36361 348 GLN B O 1
ATOM 9318 N N . ALA D 4 373 ? 72.97685 45.87675 -15.10115 1.000 155.42478 349 ALA B N 1
ATOM 9319 C CA . ALA D 4 373 ? 73.45943 45.95473 -13.72951 1.000 157.12975 349 ALA B CA 1
ATOM 9320 C C . ALA D 4 373 ? 72.79868 44.92696 -12.82355 1.000 169.57273 349 ALA B C 1
ATOM 9321 O O . ALA D 4 373 ? 73.39303 44.52852 -11.81492 1.000 177.16992 349 ALA B O 1
ATOM 9323 N N . ASN D 4 374 ? 71.58233 44.48930 -13.16239 1.000 201.33353 350 ASN B N 1
ATOM 9324 C CA . ASN D 4 374 ? 70.88848 43.50455 -12.33887 1.000 190.03978 350 ASN B CA 1
ATOM 9325 C C . ASN D 4 374 ? 71.56486 42.14273 -12.38543 1.000 183.54595 350 ASN B C 1
ATOM 9326 O O . ASN D 4 374 ? 71.48958 41.39194 -11.40345 1.000 185.48562 350 ASN B O 1
ATOM 9331 N N . ILE D 4 375 ? 72.23193 41.82201 -13.50188 1.000 178.01293 351 ILE B N 1
ATOM 9332 C CA . ILE D 4 375 ? 72.75136 40.46615 -13.69949 1.000 173.27403 351 ILE B CA 1
ATOM 9333 C C . ILE D 4 375 ? 73.60946 40.00917 -12.52591 1.000 177.48708 351 ILE B C 1
ATOM 9334 O O . ILE D 4 375 ? 73.57538 38.83536 -12.14359 1.000 175.74009 351 ILE B O 1
ATOM 9339 N N . ALA D 4 376 ? 74.36636 40.92331 -11.91642 1.000 183.45912 352 ALA B N 1
ATOM 9340 C CA . ALA D 4 376 ? 75.19970 40.54260 -10.77834 1.000 191.69047 352 ALA B CA 1
ATOM 9341 C C . ALA D 4 376 ? 74.35569 39.96703 -9.64478 1.000 190.92089 352 ALA B C 1
ATOM 9342 O O . ALA D 4 376 ? 74.59840 38.84582 -9.17894 1.000 190.06065 352 ALA B O 1
ATOM 9344 N N . GLN D 4 377 ? 73.34772 40.72122 -9.19868 1.000 194.54194 353 GLN B N 1
ATOM 9345 C CA . GLN D 4 377 ? 72.49493 40.26886 -8.10356 1.000 197.87751 353 GLN B CA 1
ATOM 9346 C C . GLN D 4 377 ? 71.69796 39.03070 -8.49734 1.000 191.92789 353 GLN B C 1
ATOM 9347 O O . GLN D 4 377 ? 71.51478 38.10807 -7.68630 1.000 193.13229 353 GLN B O 1
ATOM 9353 N N . VAL D 4 378 ? 71.22394 38.98393 -9.74320 1.000 185.71878 354 VAL B N 1
ATOM 9354 C CA . VAL D 4 378 ? 70.38161 37.85975 -10.13162 1.000 180.45231 354 VAL B CA 1
ATOM 9355 C C . VAL D 4 378 ? 71.20666 36.58159 -10.18865 1.000 177.04348 354 VAL B C 1
ATOM 9356 O O . VAL D 4 378 ? 70.74094 35.51897 -9.77425 1.000 176.02961 354 VAL B O 1
ATOM 9360 N N . LEU D 4 379 ? 72.46894 36.66643 -10.62180 1.000 175.92131 355 LEU B N 1
ATOM 9361 C CA . LEU D 4 379 ? 73.30662 35.47423 -10.62610 1.000 173.38739 355 LEU B CA 1
ATOM 9362 C C . LEU D 4 379 ? 73.76141 35.10864 -9.22116 1.000 179.30731 355 LEU B C 1
ATOM 9363 O O . LEU D 4 379 ? 73.91587 33.92111 -8.91820 1.000 178.01439 355 LEU B O 1
ATOM 9368 N N . ALA D 4 380 ? 73.97304 36.10090 -8.34996 1.000 192.85213 356 ALA B N 1
ATOM 9369 C CA . ALA D 4 380 ? 74.24942 35.79348 -6.95061 1.000 194.95161 356 ALA B CA 1
ATOM 9370 C C . ALA D 4 380 ? 73.11935 34.97406 -6.34217 1.000 192.46732 356 ALA B C 1
ATOM 9371 O O . ALA D 4 380 ? 73.36101 34.03695 -5.57228 1.000 194.26732 356 ALA B O 1
ATOM 9373 N N . GLU D 4 381 ? 71.87680 35.31572 -6.67986 1.000 190.86399 357 GLU B N 1
ATOM 9374 C CA . GLU D 4 381 ? 70.74265 34.53744 -6.18252 1.000 190.88886 357 GLU B CA 1
ATOM 9375 C C . GLU D 4 381 ? 70.58403 33.20024 -6.90624 1.000 184.07483 357 GLU B C 1
ATOM 9376 O O . GLU D 4 381 ? 70.18665 32.20692 -6.28569 1.000 186.20808 357 GLU B O 1
ATOM 9382 N N . LEU D 4 382 ? 70.88886 33.14790 -8.20439 1.000 178.94570 358 LEU B N 1
ATOM 9383 C CA . LEU D 4 382 ? 70.74511 31.90037 -8.95070 1.000 171.41894 358 LEU B CA 1
ATOM 9384 C C . LEU D 4 382 ? 71.77272 30.86271 -8.50707 1.000 171.84225 358 LEU B C 1
ATOM 9385 O O . LEU D 4 382 ? 71.47823 29.66135 -8.47776 1.000 169.45334 358 LEU B O 1
ATOM 9390 N N . LYS D 4 383 ? 72.98412 31.30464 -8.15835 1.000 175.17594 359 LYS B N 1
ATOM 9391 C CA . LYS D 4 383 ? 73.98397 30.38485 -7.62443 1.000 176.67036 359 LYS B CA 1
ATOM 9392 C C . LYS D 4 383 ? 73.48089 29.70716 -6.35644 1.000 181.18344 359 LYS B C 1
ATOM 9393 O O . LYS D 4 383 ? 73.67836 28.50114 -6.16602 1.000 180.07400 359 LYS B O 1
ATOM 9399 N N . GLU D 4 384 ? 72.81736 30.46710 -5.48163 1.000 192.31664 360 GLU B N 1
ATOM 9400 C CA . GLU D 4 384 ? 72.26592 29.88627 -4.26208 1.000 199.26083 360 GLU B CA 1
ATOM 9401 C C . GLU D 4 384 ? 71.07469 28.98683 -4.56918 1.000 196.26461 360 GLU B C 1
ATOM 9402 O O . GLU D 4 384 ? 70.89442 27.94511 -3.92718 1.000 205.45834 360 GLU B O 1
ATOM 9408 N N . TYR D 4 385 ? 70.24416 29.38212 -5.53804 1.000 182.75789 361 TYR B N 1
ATOM 9409 C CA . TYR D 4 385 ? 69.13611 28.52708 -5.96117 1.000 178.68127 361 TYR B CA 1
ATOM 9410 C C . TYR D 4 385 ? 69.64003 27.17564 -6.45251 1.000 175.39464 361 TYR B C 1
ATOM 9411 O O . TYR D 4 385 ? 69.00219 26.14195 -6.22245 1.000 173.29479 361 TYR B O 1
ATOM 9420 N N . ALA D 4 386 ? 70.78060 27.16974 -7.14091 1.000 182.01256 362 ALA B N 1
ATOM 9421 C CA . ALA D 4 386 ? 71.30982 25.95368 -7.75263 1.000 172.58459 362 ALA B CA 1
ATOM 9422 C C . ALA D 4 386 ? 71.68396 24.87758 -6.73553 1.000 181.32776 362 ALA B C 1
ATOM 9423 O O . ALA D 4 386 ? 72.08461 23.77382 -7.12006 1.000 166.90435 362 ALA B O 1
ATOM 9425 N N . THR D 4 387 ? 71.56090 25.17849 -5.44333 1.000 190.87448 363 THR B N 1
ATOM 9426 C CA . THR D 4 387 ? 71.85024 24.21878 -4.38557 1.000 186.82420 363 THR B CA 1
ATOM 9427 C C . THR D 4 387 ? 70.60395 23.51663 -3.86424 1.000 189.84398 363 THR B C 1
ATOM 9428 O O . THR D 4 387 ? 70.70931 22.70240 -2.94148 1.000 207.49673 363 THR B O 1
ATOM 9432 N N . GLU D 4 388 ? 69.43563 23.80254 -4.43369 1.000 180.27918 364 GLU B N 1
ATOM 9433 C CA . GLU D 4 388 ? 68.17781 23.31934 -3.88456 1.000 184.42482 364 GLU B CA 1
ATOM 9434 C C . GLU D 4 388 ? 68.02569 21.81603 -4.11384 1.000 178.89932 364 GLU B C 1
ATOM 9435 O O . GLU D 4 388 ? 68.91093 21.13838 -4.64429 1.000 175.49789 364 GLU B O 1
ATOM 9441 N N . VAL D 4 389 ? 66.87275 21.29248 -3.70021 1.000 180.93798 365 VAL B N 1
ATOM 9442 C CA . VAL D 4 389 ? 66.59245 19.86398 -3.78016 1.000 184.24251 365 VAL B CA 1
ATOM 9443 C C . VAL D 4 389 ? 65.67262 19.57540 -4.95930 1.000 174.08562 365 VAL B C 1
ATOM 9444 O O . VAL D 4 389 ? 65.74300 18.49890 -5.56294 1.000 167.52003 365 VAL B O 1
ATOM 9448 N N . ASP D 4 390 ? 64.80389 20.52687 -5.29605 1.000 176.76938 366 ASP B N 1
ATOM 9449 C CA . ASP D 4 390 ? 63.84458 20.30934 -6.37191 1.000 166.48416 366 ASP B CA 1
ATOM 9450 C C . ASP D 4 390 ? 64.56427 20.29006 -7.71492 1.000 158.83367 366 ASP B C 1
ATOM 9451 O O . ASP D 4 390 ? 65.24327 21.25663 -8.08503 1.000 159.71400 366 ASP B O 1
ATOM 9456 N N . VAL D 4 391 ? 64.40190 19.18323 -8.44223 1.000 155.84853 367 VAL B N 1
ATOM 9457 C CA . VAL D 4 391 ? 65.08938 19.00895 -9.71558 1.000 147.89631 367 VAL B CA 1
ATOM 9458 C C . VAL D 4 391 ? 64.58892 20.01754 -10.74008 1.000 147.01788 367 VAL B C 1
ATOM 9459 O O . VAL D 4 391 ? 65.38272 20.61146 -11.47830 1.000 146.84281 367 VAL B O 1
ATOM 9463 N N . ASP D 4 392 ? 63.26907 20.20967 -10.81993 1.000 146.54807 368 ASP B N 1
ATOM 9464 C CA . ASP D 4 392 ? 62.71385 21.18025 -11.75933 1.000 141.80693 368 ASP B CA 1
ATOM 9465 C C . ASP D 4 392 ? 63.28232 22.57084 -11.50347 1.000 158.61880 368 ASP B C 1
ATOM 9466 O O . ASP D 4 392 ? 63.70587 23.26690 -12.43802 1.000 175.40910 368 ASP B O 1
ATOM 9471 N N . PHE D 4 393 ? 63.30265 22.98812 -10.23427 1.000 153.35923 369 PHE B N 1
ATOM 9472 C CA . PHE D 4 393 ? 63.85503 24.29094 -9.88033 1.000 153.50885 369 PHE B CA 1
ATOM 9473 C C . PHE D 4 393 ? 65.32088 24.40614 -10.26829 1.000 151.47103 369 PHE B C 1
ATOM 9474 O O . PHE D 4 393 ? 65.73331 25.40510 -10.86134 1.000 150.19829 369 PHE B O 1
ATOM 9482 N N . VAL D 4 394 ? 66.13802 23.42355 -9.88013 1.000 151.76423 370 VAL B N 1
ATOM 9483 C CA . VAL D 4 394 ? 67.57323 23.51039 -10.14970 1.000 162.50105 370 VAL B CA 1
ATOM 9484 C C . VAL D 4 394 ? 67.83961 23.53948 -11.65181 1.000 149.59359 370 VAL B C 1
ATOM 9485 O O . VAL D 4 394 ? 68.71629 24.27537 -12.13402 1.000 143.04881 370 VAL B O 1
ATOM 9489 N N . ARG D 4 395 ? 67.07279 22.76219 -12.41965 1.000 139.68735 371 ARG B N 1
ATOM 9490 C CA . ARG D 4 395 ? 67.25791 22.73363 -13.86350 1.000 133.59371 371 ARG B CA 1
ATOM 9491 C C . ARG D 4 395 ? 66.89749 24.07666 -14.48310 1.000 145.28421 371 ARG B C 1
ATOM 9492 O O . ARG D 4 395 ? 67.65269 24.61509 -15.30326 1.000 153.67727 371 ARG B O 1
ATOM 9500 N N . LYS D 4 396 ? 65.75202 24.64494 -14.09135 1.000 139.79003 372 LYS B N 1
ATOM 9501 C CA . LYS D 4 396 ? 65.38802 25.96425 -14.59478 1.000 144.12663 372 LYS B CA 1
ATOM 9502 C C . LYS D 4 396 ? 66.38699 27.02540 -14.14733 1.000 147.37814 372 LYS B C 1
ATOM 9503 O O . LYS D 4 396 ? 66.68214 27.95946 -14.90038 1.000 151.33951 372 LYS B O 1
ATOM 9509 N N . ALA D 4 397 ? 66.95806 26.87526 -12.94991 1.000 143.32440 373 ALA B N 1
ATOM 9510 C CA . ALA D 4 397 ? 67.90205 27.86785 -12.45067 1.000 148.15393 373 ALA B CA 1
ATOM 9511 C C . ALA D 4 397 ? 69.18755 27.86497 -13.26152 1.000 152.37015 373 ALA B C 1
ATOM 9512 O O . ALA D 4 397 ? 69.73081 28.92784 -13.58080 1.000 148.56792 373 ALA B O 1
ATOM 9514 N N . VAL D 4 398 ? 69.69088 26.68227 -13.60977 1.000 156.23128 374 VAL B N 1
ATOM 9515 C CA . VAL D 4 398 ? 70.90079 26.67015 -14.42894 1.000 151.69926 374 VAL B CA 1
ATOM 9516 C C . VAL D 4 398 ? 70.58321 27.08584 -15.85949 1.000 143.90057 374 VAL B C 1
ATOM 9517 O O . VAL D 4 398 ? 71.39728 27.75987 -16.51129 1.000 149.41795 374 VAL B O 1
ATOM 9521 N N . ARG D 4 399 ? 69.39015 26.74549 -16.36152 1.000 129.52843 375 ARG B N 1
ATOM 9522 C CA . ARG D 4 399 ? 68.96397 27.28908 -17.64479 1.000 125.43127 375 ARG B CA 1
ATOM 9523 C C . ARG D 4 399 ? 69.00211 28.81269 -17.62324 1.000 150.47326 375 ARG B C 1
ATOM 9524 O O . ARG D 4 399 ? 69.44961 29.44493 -18.58164 1.000 144.62362 375 ARG B O 1
ATOM 9532 N N . ALA D 4 400 ? 68.58677 29.41594 -16.50921 1.000 152.63992 376 ALA B N 1
ATOM 9533 C CA . ALA D 4 400 ? 68.56121 30.87518 -16.41386 1.000 136.68241 376 ALA B CA 1
ATOM 9534 C C . ALA D 4 400 ? 69.96608 31.47163 -16.29326 1.000 138.65251 376 ALA B C 1
ATOM 9535 O O . ALA D 4 400 ? 70.25832 32.52647 -16.88340 1.000 140.54028 376 ALA B O 1
ATOM 9537 N N . ILE D 4 401 ? 70.83827 30.84321 -15.49823 1.000 140.80046 377 ILE B N 1
ATOM 9538 C CA . ILE D 4 401 ? 72.20500 31.36118 -15.40019 1.000 144.29331 377 ILE B CA 1
ATOM 9539 C C . ILE D 4 401 ? 72.91016 31.23511 -16.74174 1.000 142.04733 377 ILE B C 1
ATOM 9540 O O . ILE D 4 401 ? 73.86394 31.97315 -17.01249 1.000 138.95019 377 ILE B O 1
ATOM 9545 N N . GLY D 4 402 ? 72.46373 30.31243 -17.59288 1.000 140.20446 378 GLY B N 1
ATOM 9546 C CA . GLY D 4 402 ? 72.93045 30.29426 -18.96648 1.000 127.59968 378 GLY B CA 1
ATOM 9547 C C . GLY D 4 402 ? 72.31896 31.40467 -19.80232 1.000 132.02953 378 GLY B C 1
ATOM 9548 O O . GLY D 4 402 ? 73.02309 32.11954 -20.52056 1.000 133.46798 378 GLY B O 1
ATOM 9549 N N . ARG D 4 403 ? 70.99762 31.56187 -19.68763 1.000 126.81991 379 ARG B N 1
ATOM 9550 C CA . ARG D 4 403 ? 70.25184 32.50284 -20.51951 1.000 125.37187 379 ARG B CA 1
ATOM 9551 C C . ARG D 4 403 ? 70.73867 33.93853 -20.35093 1.000 137.29998 379 ARG B C 1
ATOM 9552 O O . ARG D 4 403 ? 70.66710 34.72808 -21.29934 1.000 133.93022 379 ARG B O 1
ATOM 9560 N N . CYS D 4 404 ? 71.20737 34.29523 -19.15038 1.000 137.25300 380 CYS B N 1
ATOM 9561 C CA . CYS D 4 404 ? 71.65166 35.66546 -18.84850 1.000 139.21308 380 CYS B CA 1
ATOM 9562 C C . CYS D 4 404 ? 72.53131 36.29581 -19.93314 1.000 137.33310 380 CYS B C 1
ATOM 9563 O O . CYS D 4 404 ? 72.47956 37.51649 -20.18405 1.000 139.61119 380 CYS B O 1
ATOM 9566 N N . ALA D 4 405 ? 73.33293 35.45744 -20.59025 1.000 133.40467 381 ALA B N 1
ATOM 9567 C CA . ALA D 4 405 ? 74.23354 35.91890 -21.63402 1.000 131.60391 381 ALA B CA 1
ATOM 9568 C C . ALA D 4 405 ? 73.50540 36.48986 -22.84601 1.000 128.52911 381 ALA B C 1
ATOM 9569 O O . ALA D 4 405 ? 74.16990 37.03777 -23.73151 1.000 139.17107 381 ALA B O 1
ATOM 9571 N N . ILE D 4 406 ? 72.17192 36.39638 -22.91248 1.000 127.32268 382 ILE B N 1
ATOM 9572 C CA . ILE D 4 406 ? 71.47111 36.96988 -24.05918 1.000 136.37260 382 ILE B CA 1
ATOM 9573 C C . ILE D 4 406 ? 71.44180 38.48783 -23.94578 1.000 160.63754 382 ILE B C 1
ATOM 9574 O O . ILE D 4 406 ? 71.64430 39.20319 -24.93414 1.000 184.75544 382 ILE B O 1
ATOM 9579 N N . LYS D 4 407 ? 71.20282 39.00462 -22.74285 1.000 149.08657 383 LYS B N 1
ATOM 9580 C CA . LYS D 4 407 ? 71.17457 40.44292 -22.54277 1.000 145.98977 383 LYS B CA 1
ATOM 9581 C C . LYS D 4 407 ? 72.52832 40.99585 -22.13216 1.000 152.38635 383 LYS B C 1
ATOM 9582 O O . LYS D 4 407 ? 72.85389 42.13458 -22.49237 1.000 164.92972 383 LYS B O 1
ATOM 9588 N N . VAL D 4 408 ? 73.33732 40.23340 -21.39273 1.000 155.07609 384 VAL B N 1
ATOM 9589 C CA . VAL D 4 408 ? 74.60060 40.76619 -20.89489 1.000 161.15650 384 VAL B CA 1
ATOM 9590 C C . VAL D 4 408 ? 75.74402 39.84033 -21.28131 1.000 150.21411 384 VAL B C 1
ATOM 9591 O O . VAL D 4 408 ? 75.68613 38.63135 -21.03376 1.000 141.98804 384 VAL B O 1
ATOM 9595 N N . GLU D 4 409 ? 76.78547 40.41968 -21.87986 1.000 148.05877 385 GLU B N 1
ATOM 9596 C CA . GLU D 4 409 ? 77.94478 39.68829 -22.37309 1.000 142.78803 385 GLU B CA 1
ATOM 9597 C C . GLU D 4 409 ? 79.12690 39.70652 -21.41505 1.000 156.47233 385 GLU B C 1
ATOM 9598 O O . GLU D 4 409 ? 79.90157 38.74412 -21.39415 1.000 163.57774 385 GLU B O 1
ATOM 9604 N N . GLN D 4 410 ? 79.29272 40.77479 -20.62705 1.000 158.69961 386 GLN B N 1
ATOM 9605 C CA . GLN D 4 410 ? 80.40228 40.81967 -19.67858 1.000 158.73449 386 GLN B CA 1
ATOM 9606 C C . GLN D 4 410 ? 80.27864 39.72635 -18.62595 1.000 159.25785 386 GLN B C 1
ATOM 9607 O O . GLN D 4 410 ? 81.29302 39.24243 -18.11065 1.000 161.42729 386 GLN B O 1
ATOM 9613 N N . SER D 4 411 ? 79.04959 39.32655 -18.29250 1.000 160.93297 387 SER B N 1
ATOM 9614 C CA . SER D 4 411 ? 78.86197 38.17422 -17.41914 1.000 163.44351 387 SER B CA 1
ATOM 9615 C C . SER D 4 411 ? 79.13570 36.87066 -18.15538 1.000 151.66491 387 SER B C 1
ATOM 9616 O O . SER D 4 411 ? 79.62512 35.90888 -17.55419 1.000 152.23600 387 SER B O 1
ATOM 9619 N N . ALA D 4 412 ? 78.87476 36.83854 -19.46162 1.000 146.39227 388 ALA B N 1
ATOM 9620 C CA . ALA D 4 412 ? 78.88932 35.59242 -20.21454 1.000 140.61225 388 ALA B CA 1
ATOM 9621 C C . ALA D 4 412 ? 80.02530 34.66135 -19.79693 1.000 141.52367 388 ALA B C 1
ATOM 9622 O O . ALA D 4 412 ? 79.78190 33.51118 -19.41610 1.000 161.06148 388 ALA B O 1
ATOM 9624 N N . GLU D 4 413 ? 81.27118 35.13267 -19.89301 1.000 144.25191 389 GLU B N 1
ATOM 9625 C CA . GLU D 4 413 ? 82.41463 34.25658 -19.64980 1.000 145.09969 389 GLU B CA 1
ATOM 9626 C C . GLU D 4 413 ? 82.32591 33.60123 -18.27724 1.000 148.55140 389 GLU B C 1
ATOM 9627 O O . GLU D 4 413 ? 82.44235 32.37617 -18.14815 1.000 163.54874 389 GLU B O 1
ATOM 9633 N N . ARG D 4 414 ? 82.12545 34.40141 -17.23113 1.000 153.97398 390 ARG B N 1
ATOM 9634 C CA . ARG D 4 414 ? 82.06864 33.81300 -15.89953 1.000 157.80666 390 ARG B CA 1
ATOM 9635 C C . ARG D 4 414 ? 80.84042 32.92955 -15.74286 1.000 154.39627 390 ARG B C 1
ATOM 9636 O O . ARG D 4 414 ? 80.88862 31.91659 -15.03122 1.000 155.25129 390 ARG B O 1
ATOM 9644 N N . CYS D 4 415 ? 79.73594 33.28957 -16.39706 1.000 151.10461 391 CYS B N 1
ATOM 9645 C CA . CYS D 4 415 ? 78.60533 32.37478 -16.43852 1.000 147.08179 391 CYS B CA 1
ATOM 9646 C C . CYS D 4 415 ? 79.09228 31.01826 -16.91315 1.000 143.15796 391 CYS B C 1
ATOM 9647 O O . CYS D 4 415 ? 78.88892 29.99122 -16.25156 1.000 164.07818 391 CYS B O 1
ATOM 9650 N N . VAL D 4 416 ? 79.79480 31.02971 -18.04429 1.000 139.89138 392 VAL B N 1
ATOM 9651 C CA . VAL D 4 416 ? 80.33531 29.80910 -18.62853 1.000 136.25996 392 VAL B CA 1
ATOM 9652 C C . VAL D 4 416 ? 81.15631 29.07274 -17.58729 1.000 140.23011 392 VAL B C 1
ATOM 9653 O O . VAL D 4 416 ? 81.05555 27.85186 -17.43212 1.000 138.61523 392 VAL B O 1
ATOM 9657 N N . SER D 4 417 ? 81.99592 29.81627 -16.87235 1.000 154.83909 393 SER B N 1
ATOM 9658 C CA . SER D 4 417 ? 82.87167 29.18503 -15.89204 1.000 159.24617 393 SER B CA 1
ATOM 9659 C C . SER D 4 417 ? 82.04160 28.43386 -14.86273 1.000 158.29141 393 SER B C 1
ATOM 9660 O O . SER D 4 417 ? 82.28792 27.25167 -14.57161 1.000 159.00615 393 SER B O 1
ATOM 9663 N N . THR D 4 418 ? 81.03617 29.11304 -14.31496 1.000 153.15706 394 THR B N 1
ATOM 9664 C CA . THR D 4 418 ? 80.16702 28.46644 -13.34258 1.000 154.69830 394 THR B CA 1
ATOM 9665 C C . THR D 4 418 ? 79.56943 27.20807 -13.94833 1.000 149.14474 394 THR B C 1
ATOM 9666 O O . THR D 4 418 ? 79.57040 26.13452 -13.32986 1.000 150.13943 394 THR B O 1
ATOM 9670 N N . LEU D 4 419 ? 79.09821 27.31864 -15.18903 1.000 143.48710 395 LEU B N 1
ATOM 9671 C CA . LEU D 4 419 ? 78.44471 26.18017 -15.81559 1.000 138.29850 395 LEU B CA 1
ATOM 9672 C C . LEU D 4 419 ? 79.42107 25.02698 -15.94596 1.000 140.11436 395 LEU B C 1
ATOM 9673 O O . LEU D 4 419 ? 79.06182 23.86423 -15.73201 1.000 136.78827 395 LEU B O 1
ATOM 9678 N N . LEU D 4 420 ? 80.67431 25.34014 -16.26057 1.000 139.49980 396 LEU B N 1
ATOM 9679 C CA . LEU D 4 420 ? 81.66636 24.28751 -16.40505 1.000 150.80666 396 LEU B CA 1
ATOM 9680 C C . LEU D 4 420 ? 81.86525 23.59413 -15.07156 1.000 153.99448 396 LEU B C 1
ATOM 9681 O O . LEU D 4 420 ? 81.91718 22.35985 -14.99258 1.000 157.13031 396 LEU B O 1
ATOM 9686 N N . ASP D 4 421 ? 81.91771 24.37711 -13.99871 1.000 149.17663 397 ASP B N 1
ATOM 9687 C CA . ASP D 4 421 ? 82.08026 23.74979 -12.69547 1.000 157.29079 397 ASP B CA 1
ATOM 9688 C C . ASP D 4 421 ? 80.87444 22.88026 -12.37208 1.000 158.63259 397 ASP B C 1
ATOM 9689 O O . ASP D 4 421 ? 81.01148 21.83243 -11.73587 1.000 164.48924 397 ASP B O 1
ATOM 9694 N N . LEU D 4 422 ? 79.69488 23.26371 -12.85505 1.000 159.34150 398 LEU B N 1
ATOM 9695 C CA . LEU D 4 422 ? 78.52687 22.41419 -12.62824 1.000 146.85696 398 LEU B CA 1
ATOM 9696 C C . LEU D 4 422 ? 78.64427 21.12232 -13.43194 1.000 142.29777 398 LEU B C 1
ATOM 9697 O O . LEU D 4 422 ? 78.29098 20.03141 -12.95259 1.000 161.46599 398 LEU B O 1
ATOM 9702 N N . ILE D 4 423 ? 79.16180 21.23399 -14.65488 1.000 138.10338 399 ILE B N 1
ATOM 9703 C CA . ILE D 4 423 ? 79.44330 20.04895 -15.45641 1.000 143.81688 399 ILE B CA 1
ATOM 9704 C C . ILE D 4 423 ? 80.40854 19.15588 -14.69622 1.000 150.86685 399 ILE B C 1
ATOM 9705 O O . ILE D 4 423 ? 80.36092 17.92459 -14.80562 1.000 139.62186 399 ILE B O 1
ATOM 9710 N N . GLN D 4 424 ? 81.27443 19.76780 -13.88739 1.000 161.89851 400 GLN B N 1
ATOM 9711 C CA . GLN D 4 424 ? 82.20881 18.99005 -13.07799 1.000 157.27176 400 GLN B CA 1
ATOM 9712 C C . GLN D 4 424 ? 81.49892 18.34560 -11.89236 1.000 156.31527 400 GLN B C 1
ATOM 9713 O O . GLN D 4 424 ? 81.83026 17.22226 -11.49517 1.000 157.48225 400 GLN B O 1
ATOM 9719 N N . THR D 4 425 ? 80.54258 19.06433 -11.30037 1.000 165.26202 401 THR B N 1
ATOM 9720 C CA . THR D 4 425 ? 79.72184 18.48511 -10.23664 1.000 165.21550 401 THR B CA 1
ATOM 9721 C C . THR D 4 425 ? 79.04959 17.21365 -10.72880 1.000 151.82151 401 THR B C 1
ATOM 9722 O O . THR D 4 425 ? 78.85845 16.25700 -9.96835 1.000 154.50103 401 THR B O 1
ATOM 9726 N N . LYS D 4 426 ? 78.65902 17.21448 -11.99996 1.000 145.57931 402 LYS B N 1
ATOM 9727 C CA . LYS D 4 426 ? 78.27618 16.00468 -12.73631 1.000 165.99502 402 LYS B CA 1
ATOM 9728 C C . LYS D 4 426 ? 76.94316 15.42021 -12.28148 1.000 167.98469 402 LYS B C 1
ATOM 9729 O O . LYS D 4 426 ? 76.71118 14.21745 -12.42365 1.000 168.13653 402 LYS B O 1
ATOM 9735 N N . VAL D 4 427 ? 76.05503 16.23777 -11.72809 1.000 159.51600 403 VAL B N 1
ATOM 9736 C CA . VAL D 4 427 ? 74.69164 15.79036 -11.46938 1.000 142.09905 403 VAL B CA 1
ATOM 9737 C C . V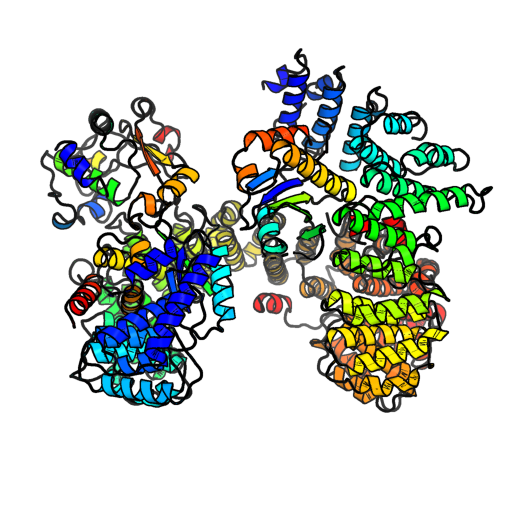AL D 4 427 ? 73.93816 15.90063 -12.79208 1.000 161.16294 403 VAL B C 1
ATOM 9738 O O . VAL D 4 427 ? 73.74013 17.00148 -13.30582 1.000 175.27707 403 VAL B O 1
ATOM 9742 N N . ASN D 4 428 ? 73.51280 14.75883 -13.33970 1.000 152.32951 404 ASN B N 1
ATOM 9743 C CA . ASN D 4 428 ? 73.10974 14.70555 -14.74454 1.000 138.64749 404 ASN B CA 1
ATOM 9744 C C . ASN D 4 428 ? 71.96466 15.66630 -15.05547 1.000 124.64960 404 ASN B C 1
ATOM 9745 O O . ASN D 4 428 ? 71.96666 16.32536 -16.10718 1.000 120.81104 404 ASN B O 1
ATOM 9750 N N . TYR D 4 429 ? 70.97458 15.75998 -14.15945 1.000 130.60690 405 TYR B N 1
ATOM 9751 C CA . TYR D 4 429 ? 69.79729 16.56788 -14.46530 1.000 126.28346 405 TYR B CA 1
ATOM 9752 C C . TYR D 4 429 ? 70.14705 18.04318 -14.60295 1.000 126.78337 405 TYR B C 1
ATOM 9753 O O . TYR D 4 429 ? 69.51626 18.75666 -15.39052 1.000 138.83744 405 TYR B O 1
ATOM 9762 N N . VAL D 4 430 ? 71.15143 18.51396 -13.87035 1.000 139.42721 406 VAL B N 1
ATOM 9763 C CA . VAL D 4 430 ? 71.58204 19.90124 -13.99946 1.000 137.78739 406 VAL B CA 1
ATOM 9764 C C . VAL D 4 430 ? 72.58038 20.06315 -15.14386 1.000 127.59759 406 VAL B C 1
ATOM 9765 O O . VAL D 4 430 ? 72.53956 21.05994 -15.87566 1.000 125.59292 406 VAL B O 1
ATOM 9769 N N . VAL D 4 431 ? 73.43646 19.05490 -15.34114 1.000 126.64799 407 VAL B N 1
ATOM 9770 C CA . VAL D 4 431 ? 74.49015 19.12851 -16.35072 1.000 129.06892 407 VAL B CA 1
ATOM 9771 C C . VAL D 4 431 ? 73.89290 19.21392 -17.74941 1.000 122.96825 407 VAL B C 1
ATOM 9772 O O . VAL D 4 431 ? 74.38208 19.95742 -18.61058 1.000 122.97902 407 VAL B O 1
ATOM 9776 N N . GLN D 4 432 ? 72.81186 18.47790 -17.99670 1.000 115.53783 408 GLN B N 1
ATOM 9777 C CA . GLN D 4 432 ? 72.28875 18.43557 -19.35927 1.000 114.52570 408 GLN B CA 1
ATOM 9778 C C . GLN D 4 432 ? 71.52764 19.71337 -19.71850 1.000 123.89168 408 GLN B C 1
ATOM 9779 O O . GLN D 4 432 ? 71.63117 20.20954 -20.85186 1.000 121.62517 408 GLN B O 1
ATOM 9785 N N . GLU D 4 433 ? 70.80171 20.29254 -18.75874 1.000 113.83335 409 GLU B N 1
ATOM 9786 C CA . GLU D 4 433 ? 70.19715 21.60118 -18.99270 1.000 119.97173 409 GLU B CA 1
ATOM 9787 C C . GLU D 4 433 ? 71.27386 22.66755 -19.18613 1.000 114.42925 409 GLU B C 1
ATOM 9788 O O . GLU D 4 433 ? 71.12769 23.57534 -20.02299 1.000 112.18132 409 GLU B O 1
ATOM 9794 N N . ALA D 4 434 ? 72.38620 22.55357 -18.44770 1.000 118.14868 410 ALA B N 1
ATOM 9795 C CA . ALA D 4 434 ? 73.49254 23.48399 -18.64524 1.000 128.75893 410 ALA B CA 1
ATOM 9796 C C . ALA D 4 434 ? 74.08764 23.35506 -20.04477 1.000 127.40928 410 ALA B C 1
ATOM 9797 O O . ALA D 4 434 ? 74.44642 24.35655 -20.67126 1.000 123.49111 410 ALA B O 1
ATOM 9799 N N . ILE D 4 435 ? 74.20614 22.12945 -20.55273 1.000 117.65172 411 ILE B N 1
ATOM 9800 C CA . ILE D 4 435 ? 74.77936 21.97188 -21.88946 1.000 115.65444 411 ILE B CA 1
ATOM 9801 C C . ILE D 4 435 ? 73.82164 22.50311 -22.95759 1.000 110.83650 411 ILE B C 1
ATOM 9802 O O . ILE D 4 435 ? 74.25630 23.08625 -23.96250 1.000 111.43319 411 ILE B O 1
ATOM 9807 N N . VAL D 4 436 ? 72.51276 22.34851 -22.74882 1.000 107.07071 412 VAL B N 1
ATOM 9808 C CA . VAL D 4 436 ? 71.53847 22.97449 -23.64910 1.000 111.46615 412 VAL B CA 1
ATOM 9809 C C . VAL D 4 436 ? 71.74219 24.49083 -23.69214 1.000 117.08496 412 VAL B C 1
ATOM 9810 O O . VAL D 4 436 ? 71.75357 25.12034 -24.76745 1.000 119.62866 412 VAL B O 1
ATOM 9814 N N . VAL D 4 437 ? 71.88546 25.10914 -22.51664 1.000 106.21728 413 VAL B N 1
ATOM 9815 C CA . VAL D 4 437 ? 71.99564 26.56819 -22.53357 1.000 108.35313 413 VAL B CA 1
ATOM 9816 C C . VAL D 4 437 ? 73.33241 27.00707 -23.10554 1.000 108.04424 413 VAL B C 1
ATOM 9817 O O . VAL D 4 437 ? 73.41818 28.06448 -23.72776 1.000 107.86149 413 VAL B O 1
ATOM 9821 N N . ILE D 4 438 ? 74.39714 26.22429 -22.92382 1.000 112.10753 414 ILE B N 1
ATOM 9822 C CA . ILE D 4 438 ? 75.64843 26.62006 -23.56486 1.000 113.25455 414 ILE B CA 1
ATOM 9823 C C . ILE D 4 438 ? 75.61611 26.40570 -25.07144 1.000 103.03139 414 ILE B C 1
ATOM 9824 O O . ILE D 4 438 ? 76.30160 27.12415 -25.79145 1.000 102.70839 414 ILE B O 1
ATOM 9829 N N . ARG D 4 439 ? 74.80959 25.47665 -25.58430 1.000 105.02078 415 ARG B N 1
ATOM 9830 C CA . ARG D 4 439 ? 74.56478 25.46073 -27.02815 1.000 113.74301 415 ARG B CA 1
ATOM 9831 C C . ARG D 4 439 ? 73.89419 26.75338 -27.48482 1.000 106.79692 415 ARG B C 1
ATOM 9832 O O . ARG D 4 439 ? 74.28651 27.35702 -28.49239 1.000 100.74840 415 ARG B O 1
ATOM 9840 N N . ASP D 4 440 ? 72.86594 27.18557 -26.75842 1.000 111.75277 416 ASP B N 1
ATOM 9841 C CA . ASP D 4 440 ? 72.23435 28.46449 -27.10238 1.000 105.96601 416 ASP B CA 1
ATOM 9842 C C . ASP D 4 440 ? 73.22844 29.62407 -26.98307 1.000 126.26562 416 ASP B C 1
ATOM 9843 O O . ASP D 4 440 ? 73.21806 30.56745 -27.78669 1.000 133.96107 416 ASP B O 1
ATOM 9848 N N . ILE D 4 441 ? 74.12222 29.55252 -26.00233 1.000 124.73587 417 ILE B N 1
ATOM 9849 C CA . ILE D 4 441 ? 75.11043 30.61077 -25.82236 1.000 109.47521 417 ILE B CA 1
ATOM 9850 C C . ILE D 4 441 ? 76.17691 30.56067 -26.91211 1.000 105.29615 417 ILE B C 1
ATOM 9851 O O . ILE D 4 441 ? 76.67925 31.60013 -27.33645 1.000 130.11805 417 ILE B O 1
ATOM 9856 N N . PHE D 4 442 ? 76.52905 29.36774 -27.38810 1.000 102.15972 418 PHE B N 1
ATOM 9857 C CA . PHE D 4 442 ? 77.38046 29.23808 -28.56439 1.000 99.73577 418 PHE B CA 1
ATOM 9858 C C . PHE D 4 442 ? 76.73124 29.89488 -29.76786 1.000 104.72617 418 PHE B C 1
ATOM 9859 O O . PHE D 4 442 ? 77.39519 30.57260 -30.56272 1.000 113.69025 418 PHE B O 1
ATOM 9867 N N . ARG D 4 443 ? 75.43087 29.66035 -29.92830 1.000 95.09488 419 ARG B N 1
ATOM 9868 C CA . ARG D 4 443 ? 74.67580 30.26491 -31.01892 1.000 100.17541 419 ARG B CA 1
ATOM 9869 C C . ARG D 4 443 ? 74.72674 31.78976 -30.94596 1.000 103.48255 419 ARG B C 1
ATOM 9870 O O . ARG D 4 443 ? 74.86328 32.46460 -31.97305 1.000 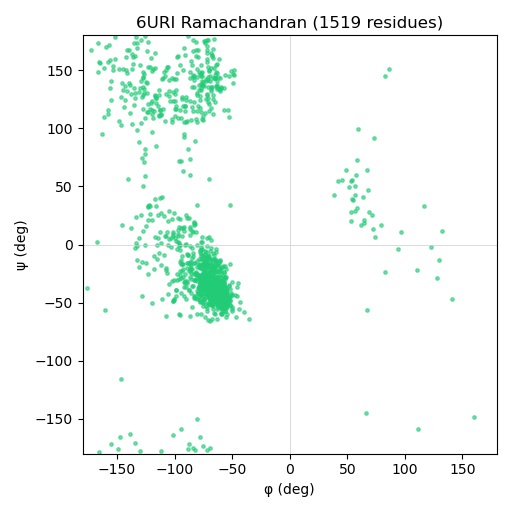102.88423 419 ARG B O 1
ATOM 9878 N N . LYS D 4 444 ? 74.60521 32.34757 -29.73678 1.000 111.90073 420 LYS B N 1
ATOM 9879 C CA . LYS D 4 444 ? 74.62005 33.80490 -29.57792 1.000 120.83293 420 LYS B CA 1
ATOM 9880 C C . LYS D 4 444 ? 76.02651 34.40712 -29.58780 1.000 116.39275 420 LYS B C 1
ATOM 9881 O O . LYS D 4 444 ? 76.17485 35.58180 -29.93962 1.000 108.11128 420 LYS B O 1
ATOM 9887 N N . HIS D 4 445 ? 77.05552 33.64400 -29.21786 1.000 127.87486 421 HIS B N 1
ATOM 9888 C CA . HIS D 4 445 ? 78.43646 34.12637 -29.15338 1.000 117.34851 421 HIS B CA 1
ATOM 9889 C C . HIS D 4 445 ? 79.31492 33.20405 -29.98696 1.000 125.28605 421 HIS B C 1
ATOM 9890 O O . HIS D 4 445 ? 79.96785 32.29890 -29.44901 1.000 134.47501 421 HIS B O 1
ATOM 9897 N N . PRO D 4 446 ? 79.35220 33.39845 -31.30394 1.000 111.86927 422 PRO B N 1
ATOM 9898 C CA . PRO D 4 446 ? 80.16380 32.51782 -32.15334 1.000 107.99116 422 PRO B CA 1
ATOM 9899 C C . PRO D 4 446 ? 81.64922 32.62660 -31.83523 1.000 130.62838 422 PRO B C 1
ATOM 9900 O O . PRO D 4 446 ? 82.18985 33.72185 -31.66622 1.000 130.40174 422 PRO B O 1
ATOM 9904 N N . ASN D 4 447 ? 82.29993 31.46045 -31.75997 1.000 129.63288 423 ASN B N 1
ATOM 9905 C CA . ASN D 4 447 ? 83.73248 31.28248 -31.51499 1.000 116.04162 423 ASN B CA 1
ATOM 9906 C C . ASN D 4 447 ? 84.31134 32.25934 -30.49602 1.000 119.99761 423 ASN B C 1
ATOM 9907 O O . ASN D 4 447 ? 85.40821 32.79202 -30.69459 1.000 141.03647 423 ASN B O 1
ATOM 9912 N N . LYS D 4 448 ? 83.58825 32.49845 -29.40341 1.000 116.40107 424 LYS B N 1
ATOM 9913 C CA . LYS D 4 448 ? 84.15687 33.17184 -28.24279 1.000 130.28853 424 LYS B CA 1
ATOM 9914 C C . LYS D 4 448 ? 84.53664 32.20208 -27.13693 1.000 130.52435 424 LYS B C 1
ATOM 9915 O O . LYS D 4 448 ? 85.48542 32.46510 -26.39073 1.000 125.42574 424 LYS B O 1
ATOM 9921 N N . TYR D 4 449 ? 83.81641 31.08732 -27.02407 1.000 140.67993 425 TYR B N 1
ATOM 9922 C CA . TYR D 4 449 ? 84.05758 30.07087 -26.00921 1.000 139.85784 425 TYR B CA 1
ATOM 9923 C C . TYR D 4 449 ? 84.34986 28.72488 -26.66023 1.000 123.64013 425 TYR B C 1
ATOM 9924 O O . TYR D 4 449 ? 83.99995 27.66922 -26.12964 1.000 123.42823 425 TYR B O 1
ATOM 9933 N N . GLU D 4 450 ? 84.99937 28.77169 -27.82485 1.000 114.13176 426 GLU B N 1
ATOM 9934 C CA . GLU D 4 450 ? 85.42318 27.59195 -28.56665 1.000 118.87506 426 GLU B CA 1
ATOM 9935 C C . GLU D 4 450 ? 86.39169 26.71586 -27.78059 1.000 128.22067 426 GLU B C 1
ATOM 9936 O O . GLU D 4 450 ? 86.60988 25.56112 -28.16500 1.000 114.67432 426 GLU B O 1
ATOM 9942 N N . SER D 4 451 ? 86.96467 27.22824 -26.68862 1.000 149.01668 427 SER B N 1
ATOM 9943 C CA . SER D 4 451 ? 87.94355 26.47067 -25.91722 1.000 145.56557 427 SER B CA 1
ATOM 9944 C C . SER D 4 451 ? 87.29509 25.43915 -25.00067 1.000 133.19080 427 SER B C 1
ATOM 9945 O O . SER D 4 451 ? 87.92550 24.42701 -24.67539 1.000 125.57594 427 SER B O 1
ATOM 9948 N N . ILE D 4 452 ? 86.05233 25.67159 -24.57267 1.000 136.93391 428 ILE B N 1
ATOM 9949 C CA . ILE D 4 452 ? 85.39240 24.74074 -23.66113 1.000 139.31225 428 ILE B CA 1
ATOM 9950 C C . ILE D 4 452 ? 84.88897 23.48796 -24.37109 1.000 129.24133 428 ILE B C 1
ATOM 9951 O O . ILE D 4 452 ? 84.69459 22.45147 -23.71720 1.000 132.13580 428 ILE B O 1
ATOM 9956 N N . ILE D 4 453 ? 84.72517 23.54431 -25.69128 1.000 119.90971 429 ILE B N 1
ATOM 9957 C CA . ILE D 4 453 ? 84.18422 22.44227 -26.47634 1.000 125.11928 429 ILE B CA 1
ATOM 9958 C C . ILE D 4 453 ? 84.78391 21.11822 -26.02246 1.000 138.55342 429 ILE B C 1
ATOM 9959 O O . ILE D 4 453 ? 84.05561 20.14594 -25.79840 1.000 130.85126 429 ILE B O 1
ATOM 9964 N N . ALA D 4 454 ? 86.11212 21.06625 -25.90615 1.000 156.82192 430 ALA B N 1
ATOM 9965 C CA . ALA D 4 454 ? 86.77799 19.80933 -25.57956 1.000 153.42598 430 ALA B CA 1
ATOM 9966 C C . ALA D 4 454 ? 86.32394 19.27847 -24.22485 1.000 154.02080 430 ALA B C 1
ATOM 9967 O O . ALA D 4 454 ? 85.93710 18.10853 -24.09949 1.000 148.41156 430 ALA B O 1
ATOM 9969 N N . THR D 4 455 ? 86.38047 20.11551 -23.18707 1.000 149.00351 431 THR B N 1
ATOM 9970 C CA . THR D 4 455 ? 85.92277 19.63499 -21.89099 1.000 142.78655 431 THR B CA 1
ATOM 9971 C C . THR D 4 455 ? 84.48066 19.15735 -21.98608 1.000 134.81231 431 THR B C 1
ATOM 9972 O O . THR D 4 455 ? 84.10683 18.17175 -21.33799 1.000 128.54319 431 THR B O 1
ATOM 9976 N N . LEU D 4 456 ? 83.68062 19.79978 -22.84362 1.000 131.98487 432 LEU B N 1
ATOM 9977 C CA . LEU D 4 456 ? 82.29026 19.37983 -22.99612 1.000 131.06066 432 LEU B CA 1
ATOM 9978 C C . LEU D 4 456 ? 82.21551 17.99844 -23.62152 1.000 115.55897 432 LEU B C 1
ATOM 9979 O O . LEU D 4 456 ? 81.41586 17.15246 -23.20302 1.000 107.96101 432 LEU B O 1
ATOM 9984 N N . CYS D 4 457 ? 83.04069 17.77247 -24.63938 1.000 110.06550 433 CYS B N 1
ATOM 9985 C CA . CYS D 4 457 ? 83.13800 16.46337 -25.26482 1.000 111.70438 433 CYS B CA 1
ATOM 9986 C C . CYS D 4 457 ? 83.60511 15.43002 -24.26080 1.000 130.93372 433 CYS B C 1
ATOM 9987 O O . CYS D 4 457 ? 83.37089 14.23320 -24.45205 1.000 133.03423 433 CYS B O 1
ATOM 9990 N N . GLY D 4 458 ? 84.27850 15.88638 -23.20509 1.000 139.22418 434 GLY B N 1
ATOM 9991 C CA . GLY D 4 458 ? 84.71257 14.97523 -22.15892 1.000 141.01763 434 GLY B CA 1
ATOM 9992 C C . GLY D 4 458 ? 83.57423 14.16465 -21.56762 1.000 135.09172 434 GLY B C 1
ATOM 9993 O O . GLY D 4 458 ? 83.78360 13.04348 -21.09641 1.000 147.79820 434 GLY B O 1
ATOM 9994 N N . ASN D 4 459 ? 82.35940 14.71096 -21.59019 1.000 114.18199 435 ASN B N 1
ATOM 9995 C CA . ASN D 4 459 ? 81.17706 14.01776 -21.08038 1.000 116.67040 435 ASN B CA 1
ATOM 9996 C C . ASN D 4 459 ? 80.44368 13.33461 -22.23522 1.000 131.62587 435 ASN B C 1
ATOM 9997 O O . ASN D 4 459 ? 79.36498 13.74449 -22.66638 1.000 131.48531 435 ASN B O 1
ATOM 10002 N N . LEU D 4 460 ? 81.06031 12.26122 -22.73525 1.000 145.99909 436 LEU B N 1
ATOM 10003 C CA . LEU D 4 460 ? 80.51276 11.56385 -23.89612 1.000 143.91271 436 LEU B CA 1
ATOM 10004 C C . LEU D 4 460 ? 79.27665 10.75417 -23.52461 1.000 129.30114 436 LEU B C 1
ATOM 10005 O O . LEU D 4 460 ? 78.17445 11.01000 -24.02377 1.000 99.08415 436 LEU B O 1
ATOM 10010 N N . ASP D 4 461 ? 79.44432 9.77099 -22.64218 1.000 128.38090 437 ASP B N 1
ATOM 10011 C CA . ASP D 4 461 ? 78.41583 8.77574 -22.37525 1.000 137.38945 437 ASP B CA 1
ATOM 10012 C C . ASP D 4 461 ? 77.39161 9.22145 -21.34084 1.000 121.50157 437 ASP B C 1
ATOM 10013 O O . ASP D 4 461 ? 76.36027 8.55746 -21.19104 1.000 116.39046 437 ASP B O 1
ATOM 10018 N N . SER D 4 462 ? 77.64128 10.31972 -20.63168 1.000 126.04273 438 SER B N 1
ATOM 10019 C CA . SER D 4 462 ? 76.71850 10.79611 -19.60928 1.000 138.16754 438 SER B CA 1
ATOM 10020 C C . SER D 4 462 ? 75.51510 11.53082 -20.18580 1.000 139.24449 438 SER B C 1
ATOM 10021 O O . SER D 4 462 ? 74.61908 11.90846 -19.42297 1.000 147.24046 438 SER B O 1
ATOM 10024 N N . LEU D 4 463 ? 75.46877 11.73945 -21.49890 1.000 123.41367 439 LEU B N 1
ATOM 10025 C CA . LEU D 4 463 ? 74.37539 12.46166 -22.13699 1.000 120.45669 439 LEU B CA 1
ATOM 10026 C C . LEU D 4 463 ? 73.28900 11.47613 -22.55157 1.000 133.86977 439 LEU B C 1
ATOM 10027 O O . LEU D 4 463 ? 73.54011 10.57139 -23.35540 1.000 149.68287 439 LEU B O 1
ATOM 10032 N N . ASP D 4 464 ? 72.08308 11.65316 -22.00732 1.000 128.42379 440 ASP B N 1
ATOM 10033 C CA . ASP D 4 464 ? 70.97017 10.75792 -22.30426 1.000 119.69411 440 ASP B CA 1
ATOM 10034 C C . ASP D 4 464 ? 69.67349 11.45832 -22.68825 1.000 122.64138 440 ASP B C 1
ATOM 10035 O O . ASP D 4 464 ? 68.81049 10.80771 -23.28979 1.000 124.28729 440 ASP B O 1
ATOM 10040 N N . GLU D 4 465 ? 69.49664 12.74741 -22.37116 1.000 108.40305 441 GLU B N 1
ATOM 10041 C CA . GLU D 4 465 ? 68.25769 13.39140 -22.79426 1.000 103.85894 441 GLU B CA 1
ATOM 10042 C C . GLU D 4 465 ? 68.37013 13.85704 -24.24538 1.000 110.49471 441 GLU B C 1
ATOM 10043 O O . GLU D 4 465 ? 69.44773 14.28084 -24.68260 1.000 99.21700 441 GLU B O 1
ATOM 10049 N N . PRO D 4 466 ? 67.27022 13.78834 -25.00267 1.000 98.15746 442 PRO B N 1
ATOM 10050 C CA . PRO D 4 466 ? 67.33982 14.14341 -26.43008 1.000 84.72881 442 PRO B CA 1
ATOM 10051 C C . PRO D 4 466 ? 67.78356 15.57255 -26.67818 1.000 83.93901 442 PRO B C 1
ATOM 10052 O O . PRO D 4 466 ? 68.56786 15.81668 -27.60306 1.000 91.98955 442 PRO B O 1
ATOM 10056 N N . ASP D 4 467 ? 67.30240 16.52668 -25.87730 1.000 86.57370 443 ASP B N 1
ATOM 10057 C CA . ASP D 4 467 ? 67.67555 17.92211 -26.08513 1.000 86.83332 443 ASP B CA 1
ATOM 10058 C C . ASP D 4 467 ? 69.17373 18.12753 -25.89821 1.000 87.72907 443 ASP B C 1
ATOM 10059 O O . ASP D 4 467 ? 69.82074 18.79320 -26.71373 1.000 91.30169 443 ASP B O 1
ATOM 10064 N N . ALA D 4 468 ? 69.74770 17.54641 -24.84088 1.000 91.45736 444 ALA B N 1
ATOM 10065 C CA . ALA D 4 468 ? 71.18059 17.69656 -24.60004 1.000 91.98442 444 ALA B CA 1
ATOM 10066 C C . ALA D 4 468 ? 72.00287 16.99337 -25.67377 1.000 101.65853 444 ALA B C 1
ATOM 10067 O O . ALA D 4 468 ? 73.03079 17.52221 -26.12783 1.000 108.56826 444 ALA B O 1
ATOM 10069 N N . ARG D 4 469 ? 71.57397 15.79600 -26.08707 1.000 111.05684 445 ARG B N 1
ATOM 10070 C CA . ARG D 4 469 ? 72.28447 15.10482 -27.15817 1.000 113.12784 445 ARG B CA 1
ATOM 10071 C C . ARG D 4 469 ? 72.27580 15.92916 -28.43859 1.000 111.14863 445 ARG B C 1
ATOM 10072 O O . ARG D 4 469 ? 73.31213 16.07397 -29.09835 1.000 105.73532 445 ARG B O 1
ATOM 10080 N N . ALA D 4 470 ? 71.12071 16.49990 -28.79237 1.000 107.71268 446 ALA B N 1
ATOM 10081 C CA . ALA D 4 470 ? 71.03124 17.29831 -30.00874 1.000 90.65575 446 ALA B CA 1
ATOM 10082 C C . ALA D 4 470 ? 71.83677 18.58436 -29.89160 1.000 98.62996 446 ALA B C 1
ATOM 10083 O O . ALA D 4 470 ? 72.43104 19.03623 -30.87383 1.000 103.05008 446 ALA B O 1
ATOM 10085 N N . ALA D 4 471 ? 71.87555 19.18563 -28.70079 1.000 97.39004 447 ALA B N 1
ATOM 10086 C CA . ALA D 4 471 ? 72.69404 20.37595 -28.49816 1.000 100.21995 447 ALA B CA 1
ATOM 10087 C C . ALA D 4 471 ? 74.16510 20.07594 -28.75340 1.000 100.85755 447 ALA B C 1
ATOM 10088 O O . ALA D 4 471 ? 74.85245 20.81370 -29.47589 1.000 91.43948 447 ALA B O 1
ATOM 10090 N N . MET D 4 472 ? 74.66583 18.99165 -28.15735 1.000 109.93613 448 MET B N 1
ATOM 10091 C CA . MET D 4 472 ? 76.06030 18.61437 -28.37129 1.000 101.52508 448 MET B CA 1
ATOM 10092 C C . MET D 4 472 ? 76.32212 18.28146 -29.83736 1.000 91.45055 448 MET B C 1
ATOM 10093 O O . MET D 4 472 ? 77.36278 18.66195 -30.39509 1.000 85.25854 448 MET B O 1
ATOM 10098 N N . ILE D 4 473 ? 75.38007 17.58571 -30.48321 1.000 95.77556 449 ILE B N 1
ATOM 10099 C CA . ILE D 4 473 ? 75.54809 17.22095 -31.88695 1.000 97.22550 449 ILE B CA 1
ATOM 10100 C C . ILE D 4 473 ? 75.60050 18.46703 -32.76289 1.000 104.03475 449 ILE B C 1
ATOM 10101 O O . ILE D 4 473 ? 76.42389 18.56569 -33.68055 1.000 118.60037 449 ILE B O 1
ATOM 10106 N N . TRP D 4 474 ? 74.74433 19.44992 -32.48323 1.000 87.55886 450 TRP B N 1
ATOM 10107 C CA . TRP D 4 474 ? 74.75627 20.66393 -33.28652 1.000 83.74887 450 TRP B CA 1
ATOM 10108 C C . TRP D 4 474 ? 76.04185 21.45087 -33.07825 1.000 90.18785 450 TRP B C 1
ATOM 10109 O O . TRP D 4 474 ? 76.60597 21.98745 -34.03959 1.000 106.10395 450 TRP B O 1
ATOM 10120 N N . ILE D 4 475 ? 76.52480 21.54083 -31.83561 1.000 80.48388 451 ILE B N 1
ATOM 10121 C CA . ILE D 4 475 ? 77.73758 22.33160 -31.63877 1.000 83.14645 451 ILE B CA 1
ATOM 10122 C C . ILE D 4 475 ? 78.93721 21.64284 -32.28320 1.000 91.95253 451 ILE B C 1
ATOM 10123 O O . ILE D 4 475 ? 79.81825 22.31702 -32.83669 1.000 103.43756 451 ILE B O 1
ATOM 10128 N N . VAL D 4 476 ? 78.98434 20.30525 -32.27842 1.000 89.11998 452 VAL B N 1
ATOM 10129 C CA . VAL D 4 476 ? 80.10486 19.64735 -32.94723 1.000 101.06094 452 VAL B CA 1
ATOM 10130 C C . VAL D 4 476 ? 79.98039 19.79284 -34.46302 1.000 101.02594 452 VAL B C 1
ATOM 10131 O O . VAL D 4 476 ? 80.97759 20.02813 -35.15673 1.000 93.28198 452 VAL B O 1
ATOM 10135 N N . GLY D 4 477 ? 78.75879 19.71144 -35.00267 1.000 91.61828 453 GLY B N 1
ATOM 10136 C CA . GLY D 4 477 ? 78.58378 19.94465 -36.42541 1.000 78.43663 453 GLY B CA 1
ATOM 10137 C C . GLY D 4 477 ? 78.95159 21.35360 -36.84496 1.000 73.93762 453 GLY B C 1
ATOM 10138 O O . GLY D 4 477 ? 79.40816 21.57248 -37.97038 1.000 78.02364 453 GLY B O 1
ATOM 10139 N N . GLU D 4 478 ? 78.76230 22.32573 -35.95245 1.000 75.69772 454 GLU B N 1
ATOM 10140 C CA . GLU D 4 478 ? 79.07339 23.70788 -36.29955 1.000 84.35133 454 GLU B CA 1
ATOM 10141 C C . GLU D 4 478 ? 80.54833 24.04417 -36.12277 1.000 88.98015 454 GLU B C 1
ATOM 10142 O O . GLU D 4 478 ? 81.07052 24.89450 -36.85193 1.000 99.26503 454 GLU B O 1
ATOM 10148 N N . TYR D 4 479 ? 81.23786 23.40965 -35.17504 1.000 96.64909 455 TYR B N 1
ATOM 10149 C CA . TYR D 4 479 ? 82.63620 23.73292 -34.91788 1.000 103.58663 455 TYR B CA 1
ATOM 10150 C C . TYR D 4 479 ? 83.57323 22.57054 -35.24830 1.000 117.06022 455 TYR B C 1
ATOM 10151 O O . TYR D 4 479 ? 84.66546 22.45796 -34.68394 1.000 133.21407 455 TYR B O 1
ATOM 10160 N N . ALA D 4 480 ? 83.14618 21.69002 -36.15983 1.000 99.38987 456 ALA B N 1
ATOM 10161 C CA . ALA D 4 480 ? 84.05534 20.71475 -36.75492 1.000 100.26208 456 ALA B CA 1
ATOM 10162 C C . ALA D 4 480 ? 85.32946 21.32469 -37.33072 1.000 113.03546 456 ALA B C 1
ATOM 10163 O O . ALA D 4 480 ? 86.28609 20.58631 -37.59092 1.000 116.72526 456 ALA B O 1
ATOM 10165 N N . GLU D 4 481 ? 85.37122 22.64000 -37.55850 1.000 115.56046 457 GLU B N 1
ATOM 10166 C CA . GLU D 4 481 ? 86.61792 23.25975 -37.99973 1.000 106.34004 457 GLU B CA 1
ATOM 10167 C C . GLU D 4 481 ? 87.69496 23.13015 -36.92950 1.000 112.41254 457 GLU B C 1
ATOM 10168 O O . GLU D 4 481 ? 88.83854 22.76210 -37.22149 1.000 117.23661 457 GLU B O 1
ATOM 10174 N N . ARG D 4 482 ? 87.34441 23.43023 -35.67781 1.000 113.65485 458 ARG B N 1
ATOM 10175 C CA . ARG D 4 482 ? 88.28192 23.24668 -34.57596 1.000 127.90726 458 ARG B CA 1
ATOM 10176 C C . ARG D 4 482 ? 88.34225 21.79130 -34.13169 1.000 131.89189 458 ARG B C 1
ATOM 10177 O O . ARG D 4 482 ? 89.41598 21.28838 -33.78237 1.000 139.25866 458 ARG B O 1
ATOM 10185 N N . ILE D 4 483 ? 87.20401 21.10448 -34.14103 1.000 120.61917 459 ILE B N 1
ATOM 10186 C CA . ILE D 4 483 ? 87.12718 19.72544 -33.66930 1.000 115.41316 459 ILE B CA 1
ATOM 10187 C C . ILE D 4 483 ? 87.74288 18.81358 -34.72657 1.000 114.38133 459 ILE B C 1
ATOM 10188 O O . ILE D 4 483 ? 87.18062 18.63082 -35.80825 1.000 111.41601 459 ILE B O 1
ATOM 10193 N N . ASP D 4 484 ? 88.90093 18.22990 -34.40754 1.000 123.69672 460 ASP B N 1
ATOM 10194 C CA . ASP D 4 484 ? 89.60145 17.37570 -35.35962 1.000 123.75030 460 ASP B CA 1
ATOM 10195 C C . ASP D 4 484 ? 88.92193 16.02543 -35.54786 1.000 116.62769 460 ASP B C 1
ATOM 10196 O O . ASP D 4 484 ? 89.09302 15.40304 -36.60133 1.000 115.58434 460 ASP B O 1
ATOM 10201 N N . ASN D 4 485 ? 88.15995 15.55874 -34.55855 1.000 123.35080 461 ASN B N 1
ATOM 10202 C CA . ASN D 4 485 ? 87.53311 14.24269 -34.59988 1.000 116.25903 461 ASN B CA 1
ATOM 10203 C C . ASN D 4 485 ? 86.01111 14.34444 -34.60900 1.000 112.87178 461 ASN B C 1
ATOM 10204 O O . ASN D 4 485 ? 85.31964 13.48773 -34.04845 1.000 120.35635 461 ASN B O 1
ATOM 10209 N N . ALA D 4 486 ? 85.48145 15.39906 -35.23476 1.000 106.64789 462 ALA B N 1
ATOM 10210 C CA . ALA D 4 486 ? 84.03512 15.54644 -35.34547 1.000 109.84878 462 ALA B CA 1
ATOM 10211 C C . ALA D 4 486 ? 83.41732 14.40178 -36.13338 1.000 101.66481 462 ALA B C 1
ATOM 10212 O O . ALA D 4 486 ? 82.28239 13.99704 -35.85298 1.000 100.13586 462 ALA B O 1
ATOM 10214 N N . ASP D 4 487 ? 84.14785 13.86326 -37.11276 1.000 104.28481 463 ASP B N 1
ATOM 10215 C CA . ASP D 4 487 ? 83.64350 12.72279 -37.86908 1.000 102.65850 463 ASP B CA 1
ATOM 10216 C C . ASP D 4 487 ? 83.35780 11.54267 -36.94866 1.000 110.77275 463 ASP B C 1
ATOM 10217 O O . ASP D 4 487 ? 82.26683 10.96586 -36.98672 1.000 113.11673 463 ASP B O 1
ATOM 10222 N N . GLU D 4 488 ? 84.31958 11.18821 -36.09160 1.000 116.97673 464 GLU B N 1
ATOM 10223 C CA . GLU D 4 488 ? 84.11374 10.08464 -35.15753 1.000 115.59940 464 GLU B CA 1
ATOM 10224 C C . GLU D 4 488 ? 83.04551 10.42567 -34.12526 1.000 115.65594 464 GLU B C 1
ATOM 10225 O O . GLU D 4 488 ? 82.22795 9.56822 -33.75681 1.000 119.60343 464 GLU B O 1
ATOM 10231 N N . LEU D 4 489 ? 83.03670 11.67480 -33.64941 1.000 107.31175 465 LEU B N 1
ATOM 10232 C CA . LEU D 4 489 ? 82.04245 12.08201 -32.66180 1.000 98.78065 465 LEU B CA 1
ATOM 10233 C C . LEU D 4 489 ? 80.62742 11.90593 -33.19703 1.000 94.74433 465 LEU B C 1
ATOM 10234 O O . LEU D 4 489 ? 79.73995 11.43151 -32.47961 1.000 94.71199 465 LEU B O 1
ATOM 10239 N N . LEU D 4 490 ? 80.39877 12.27076 -34.45930 1.000 90.91090 466 LEU B N 1
ATOM 10240 C CA . LEU D 4 490 ? 79.06871 12.13677 -35.03889 1.000 87.82815 466 LEU B CA 1
ATOM 10241 C C . LEU D 4 490 ? 78.78361 10.72844 -35.54801 1.000 107.83084 466 LEU B C 1
ATOM 10242 O O . LEU D 4 490 ? 77.61168 10.34285 -35.62746 1.000 104.91719 466 LEU B O 1
ATOM 10247 N N . GLU D 4 491 ? 79.81707 9.95079 -35.88783 1.000 115.92816 467 GLU B N 1
ATOM 10248 C CA . GLU D 4 491 ? 79.60865 8.54590 -36.21738 1.000 102.83937 467 GLU B CA 1
ATOM 10249 C C . GLU D 4 491 ? 79.13424 7.76661 -35.00035 1.000 104.74631 467 GLU B C 1
ATOM 10250 O O . GLU D 4 491 ? 78.31792 6.84497 -35.12348 1.000 116.17553 467 GLU B O 1
ATOM 10256 N N . SER D 4 492 ? 79.63350 8.13005 -33.81513 1.000 88.64104 468 SER B N 1
ATOM 10257 C CA . SER D 4 492 ? 79.22550 7.44563 -32.59072 1.000 99.90047 468 SER B CA 1
ATOM 10258 C C . SER D 4 492 ? 77.71308 7.45256 -32.38618 1.000 103.86238 468 SER B C 1
ATOM 10259 O O . SER D 4 492 ? 77.19796 6.60734 -31.64624 1.000 113.27581 468 SER B O 1
ATOM 10262 N N . PHE D 4 493 ? 76.99052 8.37759 -33.02294 1.000 96.35701 469 PHE B N 1
ATOM 10263 C CA . PHE D 4 493 ? 75.54072 8.44965 -32.89264 1.000 91.93877 469 PHE B CA 1
ATOM 10264 C C . PHE D 4 493 ? 74.79081 7.73268 -34.00746 1.000 98.66687 469 PHE B C 1
ATOM 10265 O O . PHE D 4 493 ? 73.62999 7.35883 -33.80555 1.000 96.39368 469 PHE B O 1
ATOM 10273 N N . LEU D 4 494 ? 75.41589 7.53909 -35.17314 1.000 100.65267 470 LEU B N 1
ATOM 10274 C CA . LEU D 4 494 ? 74.75180 6.85514 -36.27915 1.000 79.02340 470 LEU B CA 1
ATOM 10275 C C . LEU D 4 494 ? 74.37817 5.41996 -35.93660 1.000 91.84779 470 LEU B C 1
ATOM 10276 O O . LEU D 4 494 ? 73.52480 4.83419 -36.61200 1.000 107.49241 470 LEU B O 1
ATOM 10281 N N . GLU D 4 495 ? 74.99584 4.84243 -34.90677 1.000 105.76343 471 GLU B N 1
ATOM 10282 C CA . GLU D 4 495 ? 74.78034 3.44132 -34.57364 1.000 115.27623 471 GLU B CA 1
ATOM 10283 C C . GLU D 4 495 ? 73.50022 3.21055 -33.77825 1.000 114.44252 471 GLU B C 1
ATOM 10284 O O . GLU D 4 495 ? 72.94598 2.10744 -33.83430 1.000 93.42125 471 GLU B O 1
ATOM 10290 N N . GLY D 4 496 ? 73.01842 4.21826 -33.05191 1.000 116.32925 472 GLY B N 1
ATOM 10291 C CA . GLY D 4 496 ? 71.72318 4.15129 -32.39928 1.000 91.81177 472 GLY B CA 1
ATOM 10292 C C . GLY D 4 496 ? 70.73831 5.10595 -33.04361 1.000 89.40455 472 GLY B C 1
ATOM 10293 O O . GLY D 4 496 ? 69.96119 5.78358 -32.35984 1.000 112.77023 472 GLY B O 1
ATOM 10294 N N . PHE D 4 497 ? 70.78074 5.16482 -34.37717 1.000 73.03013 473 PHE B N 1
ATOM 10295 C CA . PHE D 4 497 ? 70.03318 6.17788 -35.11453 1.000 66.35901 473 PHE B CA 1
ATOM 10296 C C . PHE D 4 497 ? 68.52908 5.97203 -34.98779 1.000 82.05914 473 PHE B C 1
ATOM 10297 O O . PHE D 4 497 ? 67.77791 6.94055 -34.82403 1.000 91.51383 473 PHE B O 1
ATOM 10305 N N . HIS D 4 498 ? 68.06780 4.72305 -35.06114 1.000 66.84976 474 HIS B N 1
ATOM 10306 C CA . HIS D 4 498 ? 66.63753 4.45889 -34.98015 1.000 67.05813 474 HIS B CA 1
ATOM 10307 C C . HIS D 4 498 ? 66.11896 4.46498 -33.55032 1.000 98.24715 474 HIS B C 1
ATOM 10308 O O . HIS D 4 498 ? 64.90940 4.61490 -33.34581 1.000 122.40463 474 HIS B O 1
ATOM 10315 N N . ASP D 4 499 ? 66.99750 4.30516 -32.56214 1.000 71.83268 475 ASP B N 1
ATOM 10316 C CA . ASP D 4 499 ? 66.59200 4.40750 -31.16850 1.000 83.41680 475 ASP B CA 1
ATOM 10317 C C . ASP D 4 499 ? 66.62322 5.83864 -30.65470 1.000 84.12684 475 ASP B C 1
ATOM 10318 O O . ASP D 4 499 ? 65.97080 6.13596 -29.64675 1.000 88.25494 475 ASP B O 1
ATOM 10323 N N . GLU D 4 500 ? 67.36878 6.72293 -31.31165 1.000 76.14882 476 GLU B N 1
ATOM 10324 C CA . GLU D 4 500 ? 67.24657 8.14037 -31.00467 1.000 72.99941 476 GLU B CA 1
ATOM 10325 C C . GLU D 4 500 ? 65.88157 8.66367 -31.44896 1.000 71.87061 476 GLU B C 1
ATOM 10326 O O . GLU D 4 500 ? 65.16406 8.02907 -32.22679 1.000 80.68436 476 GLU B O 1
ATOM 10332 N N . SER D 4 501 ? 65.52619 9.84145 -30.94138 1.000 82.63122 477 SER B N 1
ATOM 10333 C CA . SER D 4 501 ? 64.27118 10.47544 -31.31206 1.000 72.15860 477 SER B CA 1
ATOM 10334 C C . SER D 4 501 ? 64.39717 11.16030 -32.67205 1.000 104.06700 477 SER B C 1
ATOM 10335 O O . SER D 4 501 ? 65.49151 11.33760 -33.21215 1.000 114.18873 477 SER B O 1
ATOM 10338 N N . THR D 4 502 ? 63.24685 11.54534 -33.23163 1.000 86.94091 478 THR B N 1
ATOM 10339 C CA . THR D 4 502 ? 63.24870 12.23996 -34.51640 1.000 77.31255 478 THR B CA 1
ATOM 10340 C C . THR D 4 502 ? 63.93564 13.59312 -34.40273 1.000 66.18921 478 THR B C 1
ATOM 10341 O O . THR D 4 502 ? 64.63004 14.03227 -35.33146 1.000 65.78381 478 THR B O 1
ATOM 10345 N N . GLN D 4 503 ? 63.73693 14.27332 -33.26992 1.000 95.35547 479 GLN B N 1
ATOM 10346 C CA . GLN D 4 503 ? 64.38313 15.55824 -33.03367 1.000 69.30750 479 GLN B CA 1
ATOM 10347 C C . GLN D 4 503 ? 65.89888 15.42273 -33.03186 1.000 74.93077 479 GLN B C 1
ATOM 10348 O O . GLN D 4 503 ? 66.60467 16.32858 -33.48812 1.000 86.57232 479 GLN B O 1
ATOM 10354 N N . VAL D 4 504 ? 66.41447 14.29759 -32.53691 1.000 86.96802 480 VAL B N 1
ATOM 10355 C CA . VAL D 4 504 ? 67.85325 14.06055 -32.55689 1.000 87.78142 480 VAL B CA 1
ATOM 10356 C C . VAL D 4 504 ? 68.31389 13.64652 -33.94832 1.000 82.97054 480 VAL B C 1
ATOM 10357 O O . VAL D 4 504 ? 69.40043 14.03244 -34.39148 1.000 65.90972 480 VAL B O 1
ATOM 10361 N N . GLN D 4 505 ? 67.50384 12.84351 -34.64553 1.000 95.02869 481 GLN B N 1
ATOM 10362 C CA . GLN D 4 505 ? 67.88557 12.34981 -35.96760 1.000 76.54674 481 GLN B CA 1
ATOM 10363 C C . GLN D 4 505 ? 68.02131 13.48920 -36.97002 1.000 76.82359 481 GLN B C 1
ATOM 10364 O O . GLN D 4 505 ? 68.96032 13.51064 -37.77727 1.000 72.15448 481 GLN B O 1
ATOM 10370 N N . LEU D 4 506 ? 67.08670 14.44141 -36.93964 1.000 68.32021 482 LEU B N 1
ATOM 10371 C CA . LEU D 4 506 ? 67.15524 15.57421 -37.86100 1.000 71.14323 482 LEU B CA 1
ATOM 10372 C C . LEU D 4 506 ? 68.41682 16.39887 -37.62155 1.000 60.93048 482 LEU B C 1
ATOM 10373 O O . LEU D 4 506 ? 69.13170 16.76766 -38.56720 1.000 63.57592 482 LEU B O 1
ATOM 10378 N N . THR D 4 507 ? 68.70665 16.69474 -36.35310 1.000 65.67840 483 THR B N 1
ATOM 10379 C CA . THR D 4 507 ? 69.89585 17.47183 -36.03044 1.000 84.50848 483 THR B CA 1
ATOM 10380 C C . THR D 4 507 ? 71.16470 16.71620 -36.39879 1.000 72.59675 483 THR B C 1
ATOM 10381 O O . THR D 4 507 ? 72.13392 17.32334 -36.86107 1.000 89.92099 483 THR B O 1
ATOM 10385 N N . LEU D 4 508 ? 71.17769 15.39186 -36.21956 1.000 63.63645 484 LEU B N 1
ATOM 10386 C CA . LEU D 4 508 ? 72.35898 14.61771 -36.58526 1.000 63.93020 484 LEU B CA 1
ATOM 10387 C C . LEU D 4 508 ? 72.57602 14.62318 -38.09218 1.000 77.26288 484 LEU B C 1
ATOM 10388 O O . LEU D 4 508 ? 73.71281 14.75027 -38.55879 1.000 70.84583 484 LEU B O 1
ATOM 10393 N N . LEU D 4 509 ? 71.49829 14.48743 -38.86755 1.000 80.93837 485 LEU B N 1
ATOM 10394 C CA . LEU D 4 509 ? 71.60973 14.57414 -40.32092 1.000 73.95877 485 LEU B CA 1
ATOM 10395 C C . LEU D 4 509 ? 72.17686 15.92493 -40.74371 1.000 77.70904 485 LEU B C 1
ATOM 10396 O O . LEU D 4 509 ? 73.08241 16.00239 -41.58751 1.000 68.89791 485 LEU B O 1
ATOM 10401 N N . THR D 4 510 ? 71.66072 17.00474 -40.15153 1.000 88.89374 486 THR B N 1
ATOM 10402 C CA . THR D 4 510 ? 72.15243 18.33687 -40.49760 1.000 90.96453 486 THR B CA 1
ATOM 10403 C C . THR D 4 510 ? 73.61446 18.51458 -40.09033 1.000 80.82159 486 THR B C 1
ATOM 10404 O O . THR D 4 510 ? 74.41809 19.07163 -40.85160 1.000 95.96078 486 THR B O 1
ATOM 10408 N N . ALA D 4 511 ? 73.98264 18.03889 -38.89874 1.000 65.82755 487 ALA B N 1
ATOM 10409 C CA . ALA D 4 511 ? 75.36301 18.15372 -38.44802 1.000 77.75851 487 ALA B CA 1
ATOM 10410 C C . ALA D 4 511 ? 76.30200 17.37490 -39.35526 1.000 83.78989 487 ALA B C 1
ATOM 10411 O O . ALA D 4 511 ? 77.40259 17.84184 -39.66774 1.000 81.85682 487 ALA B O 1
ATOM 10413 N N . ILE D 4 512 ? 75.87709 16.19505 -39.81119 1.000 97.32703 488 ILE B N 1
ATOM 10414 C CA . ILE D 4 512 ? 76.74652 15.38722 -40.65629 1.000 83.47246 488 ILE B CA 1
ATOM 10415 C C . ILE D 4 512 ? 76.89345 16.01609 -42.03560 1.000 80.47197 488 ILE B C 1
ATOM 10416 O O . ILE D 4 512 ? 77.97962 15.98961 -42.62093 1.000 86.51104 488 ILE B O 1
ATOM 10421 N N . VAL D 4 513 ? 75.82651 16.61506 -42.57436 1.000 66.35327 489 VAL B N 1
ATOM 10422 C CA . VAL D 4 513 ? 75.98250 17.25627 -43.88133 1.000 77.13782 489 VAL B CA 1
ATOM 10423 C C . VAL D 4 513 ? 76.87424 18.49373 -43.76725 1.000 82.64101 489 VAL B C 1
ATOM 10424 O O . VAL D 4 513 ? 77.68670 18.77482 -44.66150 1.000 67.33747 489 VAL B O 1
ATOM 10428 N N . LYS D 4 514 ? 76.78668 19.22075 -42.64666 1.000 77.68563 490 LYS B N 1
ATOM 10429 C CA . LYS D 4 514 ? 77.70146 20.34167 -42.43731 1.000 68.52788 490 LYS B CA 1
ATOM 10430 C C . LYS D 4 514 ? 79.14546 19.86157 -42.31356 1.000 80.34293 490 LYS B C 1
ATOM 10431 O O . LYS D 4 514 ? 80.05960 20.44754 -42.90948 1.000 102.27110 490 LYS B O 1
ATOM 10437 N N . LEU D 4 515 ? 79.36827 18.78979 -41.54935 1.000 78.09527 491 LEU B N 1
ATOM 10438 C CA . LEU D 4 515 ? 80.71093 18.23582 -41.40737 1.000 91.15088 491 LEU B CA 1
ATOM 10439 C C . LEU D 4 515 ? 81.24927 17.74459 -42.74603 1.000 95.35797 491 LEU B C 1
ATOM 10440 O O . LEU D 4 515 ? 82.44471 17.87653 -43.03014 1.000 89.50495 491 LEU B O 1
ATOM 10445 N N . PHE D 4 516 ? 80.38014 17.17289 -43.58089 1.000 101.97483 492 PHE B N 1
ATOM 10446 C CA . PHE D 4 516 ? 80.79795 16.72470 -44.90350 1.000 87.13291 492 PHE B CA 1
ATOM 10447 C C . PHE D 4 516 ? 81.22653 17.90166 -45.76559 1.000 83.12508 492 PHE B C 1
ATOM 10448 O O . PHE D 4 516 ? 82.27227 17.85848 -46.42109 1.000 91.45903 492 PHE B O 1
ATOM 10456 N N . LEU D 4 517 ? 80.42467 18.96622 -45.78127 1.000 74.22345 493 LEU B N 1
ATOM 10457 C CA . LEU D 4 517 ? 80.80248 20.13940 -46.56279 1.000 83.87737 493 LEU B CA 1
ATOM 10458 C C . LEU D 4 517 ? 82.08480 20.77603 -46.04037 1.000 80.10638 493 LEU B C 1
ATOM 10459 O O . LEU D 4 517 ? 82.83444 21.38474 -46.81282 1.000 81.07321 493 LEU B O 1
ATOM 10464 N N . LYS D 4 518 ? 82.35872 20.64361 -44.74189 1.000 86.19487 494 LYS B N 1
ATOM 10465 C CA . LYS D 4 518 ? 83.59947 21.19785 -44.20401 1.000 88.07454 494 LYS B CA 1
ATOM 10466 C C . LYS D 4 518 ? 84.81087 20.32315 -44.52586 1.000 95.34068 494 LYS B C 1
ATOM 10467 O O . LYS D 4 518 ? 85.89301 20.84793 -44.81102 1.000 102.96935 494 LYS B O 1
ATOM 10473 N N . LYS D 4 519 ? 84.66208 18.99847 -44.48039 1.000 97.78968 495 LYS B N 1
ATOM 10474 C CA . LYS D 4 519 ? 85.73901 18.06565 -44.82369 1.000 99.35794 495 LYS B CA 1
ATOM 10475 C C . LYS D 4 519 ? 85.24077 17.04390 -45.84288 1.000 101.71860 495 LYS B C 1
ATOM 10476 O O . LYS D 4 519 ? 85.01621 15.85963 -45.52828 1.000 100.62982 495 LYS B O 1
ATOM 10482 N N . PRO D 4 520 ? 85.09291 17.47497 -47.09956 1.000 103.30663 496 PRO B N 1
ATOM 10483 C CA . PRO D 4 520 ? 84.51499 16.61168 -48.13180 1.000 101.27125 496 PRO B CA 1
ATOM 10484 C C . PRO D 4 520 ? 85.46390 15.56843 -48.68505 1.000 111.08172 496 PRO B C 1
ATOM 10485 O O . PRO D 4 520 ? 85.02503 14.72707 -49.47970 1.000 131.64767 496 PRO B O 1
ATOM 10489 N N . SER D 4 521 ? 86.74090 15.59636 -48.31182 1.000 113.39899 497 SER B N 1
ATOM 10490 C CA . SER D 4 521 ? 87.69009 14.57453 -48.72871 1.000 120.63669 497 SER B CA 1
ATOM 10491 C C . SER D 4 521 ? 87.87117 13.48658 -47.68299 1.000 124.30112 497 SER B C 1
ATOM 10492 O O . SER D 4 521 ? 88.62792 12.54027 -47.91717 1.000 128.90060 497 SER B O 1
ATOM 10495 N N . GLU D 4 522 ? 87.19820 13.59760 -46.53712 1.000 129.20404 498 GLU B N 1
ATOM 10496 C CA . GLU D 4 522 ? 87.29547 12.59053 -45.49608 1.000 121.10509 498 GLU B CA 1
ATOM 10497 C C . GLU D 4 522 ? 85.94925 12.17961 -44.91023 1.000 114.57827 498 GLU B C 1
ATOM 10498 O O . GLU D 4 522 ? 85.92257 11.28276 -44.06099 1.000 114.43356 498 GLU B O 1
ATOM 10504 N N . THR D 4 523 ? 84.83048 12.78991 -45.33220 1.000 111.81945 499 THR B N 1
ATOM 10505 C CA . THR D 4 523 ? 83.54953 12.50981 -44.68014 1.000 100.62330 499 THR B CA 1
ATOM 10506 C C . THR D 4 523 ? 82.49424 11.92289 -45.64225 1.000 99.78449 499 THR B C 1
ATOM 10507 O O . THR D 4 523 ? 81.28042 11.94982 -45.35771 1.000 90.13175 499 THR B O 1
ATOM 10511 N N . GLN D 4 524 ? 82.92935 11.33604 -46.76328 1.000 111.44992 500 GLN B N 1
ATOM 10512 C CA . GLN D 4 524 ? 81.97379 10.81083 -47.74078 1.000 102.98927 500 GLN B CA 1
ATOM 10513 C C . GLN D 4 524 ? 81.21211 9.60935 -47.19179 1.000 89.05015 500 GLN B C 1
ATOM 10514 O O . GLN D 4 524 ? 79.98103 9.52662 -47.32995 1.000 91.20740 500 GLN B O 1
ATOM 10520 N N . GLU D 4 525 ? 81.93569 8.64754 -46.60603 1.000 92.76863 501 GLU B N 1
ATOM 10521 C CA . GLU D 4 525 ? 81.28791 7.48223 -46.01144 1.000 85.04638 501 GLU B CA 1
ATOM 10522 C C . GLU D 4 525 ? 80.20479 7.91334 -45.02976 1.000 76.18275 501 GLU B C 1
ATOM 10523 O O . GLU D 4 525 ? 79.08322 7.39005 -45.04445 1.000 77.36134 501 GLU B O 1
ATOM 10529 N N . LEU D 4 526 ? 80.52663 8.89300 -44.18273 1.000 76.94366 502 LEU B N 1
ATOM 10530 C CA . LEU D 4 526 ? 79.63262 9.29729 -43.10669 1.000 76.71030 502 LEU B CA 1
ATOM 10531 C C . LEU D 4 526 ? 78.36112 9.92586 -43.65146 1.000 71.82126 502 LEU B C 1
ATOM 10532 O O . LEU D 4 526 ? 77.24259 9.58680 -43.21809 1.000 76.85109 502 LEU B O 1
ATOM 10537 N N . VAL D 4 527 ? 78.51433 10.88590 -44.56997 1.000 71.55084 503 VAL B N 1
ATOM 10538 C CA . VAL D 4 527 ? 77.32018 11.56155 -45.05092 1.000 78.10964 503 VAL B CA 1
ATOM 10539 C C . VAL D 4 527 ? 76.45716 10.59243 -45.85874 1.000 85.29238 503 VAL B C 1
ATOM 10540 O O . VAL D 4 527 ? 75.21786 10.62616 -45.78289 1.000 99.97242 503 VAL B O 1
ATOM 10544 N N . GLN D 4 528 ? 77.08592 9.67353 -46.60701 1.000 70.41623 504 GLN B N 1
ATOM 10545 C CA . GLN D 4 528 ? 76.29511 8.71561 -47.36464 1.000 72.48916 504 GLN B CA 1
ATOM 10546 C C . GLN D 4 528 ? 75.54800 7.76685 -46.44103 1.000 80.76531 504 GLN B C 1
ATOM 10547 O O . GLN D 4 528 ? 74.39965 7.39766 -46.72292 1.000 96.10183 504 GLN B O 1
ATOM 10553 N N . GLN D 4 529 ? 76.18170 7.35443 -45.33560 1.000 79.77051 505 GLN B N 1
ATOM 10554 C CA . GLN D 4 529 ? 75.50417 6.46723 -44.40372 1.000 84.17535 505 GLN B CA 1
ATOM 10555 C C . GLN D 4 529 ? 74.29526 7.14825 -43.78011 1.000 63.07366 505 GLN B C 1
ATOM 10556 O O . GLN D 4 529 ? 73.21541 6.54154 -43.68412 1.000 56.47626 505 GLN B O 1
ATOM 10562 N N . VAL D 4 530 ? 74.45019 8.40124 -43.33798 1.000 59.69304 506 VAL B N 1
ATOM 10563 C CA . VAL D 4 530 ? 73.30011 9.02734 -42.69730 1.000 69.57271 506 VAL B CA 1
ATOM 10564 C C . VAL D 4 530 ? 72.19339 9.26612 -43.72763 1.000 71.73672 506 VAL B C 1
ATOM 10565 O O . VAL D 4 530 ? 70.99562 9.13810 -43.41809 1.000 54.06911 506 VAL B O 1
ATOM 10569 N N . LEU D 4 531 ? 72.56783 9.58634 -44.98382 1.000 58.84753 507 LEU B N 1
ATOM 10570 C CA . LEU D 4 531 ? 71.56097 9.82400 -46.01464 1.000 58.30949 507 LEU B CA 1
ATOM 10571 C C . LEU D 4 531 ? 70.81059 8.54059 -46.35661 1.000 54.00309 507 LEU B C 1
ATOM 10572 O O . LEU D 4 531 ? 69.58484 8.56302 -46.51459 1.000 60.54417 507 LEU B O 1
ATOM 10577 N N . SER D 4 532 ? 71.52753 7.40728 -46.44335 1.000 52.79956 508 SER B N 1
ATOM 10578 C CA . SER D 4 532 ? 70.88777 6.12010 -46.67983 1.000 53.71789 508 SER B CA 1
ATOM 10579 C C . SER D 4 532 ? 69.97822 5.73947 -45.52362 1.000 53.71470 508 SER B C 1
ATOM 10580 O O . SER D 4 532 ? 68.86393 5.24120 -45.74344 1.000 74.32238 508 SER B O 1
ATOM 10583 N N . LEU D 4 533 ? 70.44308 5.93051 -44.28385 1.000 57.18352 509 LEU B N 1
ATOM 10584 C CA . LEU D 4 533 ? 69.57650 5.66289 -43.14462 1.000 63.46792 509 LEU B CA 1
ATOM 10585 C C . LEU D 4 533 ? 68.27893 6.45798 -43.27931 1.000 66.77408 509 LEU B C 1
ATOM 10586 O O . LEU D 4 533 ? 67.19019 5.87519 -43.43449 1.000 65.57826 509 LEU B O 1
ATOM 10591 N N . ALA D 4 534 ? 68.39897 7.79236 -43.34101 1.000 59.15510 510 ALA B N 1
ATOM 10592 C CA . ALA D 4 534 ? 67.23223 8.66185 -43.38858 1.000 59.06236 510 ALA B CA 1
ATOM 10593 C C . ALA D 4 534 ? 66.32149 8.33185 -44.56865 1.000 68.38863 510 ALA B C 1
ATOM 10594 O O . ALA D 4 534 ? 65.09261 8.42421 -44.45539 1.000 75.97971 510 ALA B O 1
ATOM 10596 N N . THR D 4 535 ? 66.88926 7.99300 -45.72841 1.000 67.68180 511 THR B N 1
ATOM 10597 C CA . THR D 4 535 ? 66.05529 7.80176 -46.90536 1.000 55.43753 511 THR B CA 1
ATOM 10598 C C . THR D 4 535 ? 65.39823 6.43729 -46.93585 1.000 55.37587 511 THR B C 1
ATOM 10599 O O . THR D 4 535 ? 64.21206 6.33725 -47.29199 1.000 68.00865 511 THR B O 1
ATOM 10603 N N . GLN D 4 536 ? 66.11026 5.38435 -46.53580 1.000 52.88818 512 GLN B N 1
ATOM 10604 C CA . GLN D 4 536 ? 65.71729 4.02508 -46.83076 1.000 53.83447 512 GLN B CA 1
ATOM 10605 C C . GLN D 4 536 ? 65.03378 3.37627 -45.63181 1.000 55.22572 512 GLN B C 1
ATOM 10606 O O . GLN D 4 536 ? 63.96735 2.75844 -45.77783 1.000 63.08454 512 GLN B O 1
ATOM 10612 N N . ASP D 4 537 ? 65.61029 3.49556 -44.42836 1.000 55.84642 513 ASP B N 1
ATOM 10613 C CA . ASP D 4 537 ? 65.06468 2.73539 -43.30810 1.000 69.75946 513 ASP B CA 1
ATOM 10614 C C . ASP D 4 537 ? 64.04910 3.51953 -42.48740 1.000 65.28985 513 ASP B C 1
ATOM 10615 O O . ASP D 4 537 ? 63.38004 2.92930 -41.63278 1.000 81.55576 513 ASP B O 1
ATOM 10620 N N . SER D 4 538 ? 63.91462 4.81976 -42.73209 1.000 81.16890 514 SER B N 1
ATOM 10621 C CA . SER D 4 538 ? 63.10304 5.67716 -41.88440 1.000 57.31472 514 SER B CA 1
ATOM 10622 C C . SER D 4 538 ? 61.61751 5.48608 -42.15140 1.000 58.02994 514 SER B C 1
ATOM 10623 O O . SER D 4 538 ? 61.18638 5.32435 -43.29609 1.000 104.22445 514 SER B O 1
ATOM 10626 N N . ASP D 4 539 ? 60.83943 5.50837 -41.07429 1.000 72.87388 515 ASP B N 1
ATOM 10627 C CA . ASP D 4 539 ? 59.38690 5.47485 -41.12978 1.000 60.92703 515 ASP B CA 1
ATOM 10628 C C . ASP D 4 539 ? 58.76626 6.86523 -41.08763 1.000 60.85060 515 ASP B C 1
ATOM 10629 O O . ASP D 4 539 ? 57.57293 7.00607 -41.37667 1.000 61.81398 515 ASP B O 1
ATOM 10634 N N . ASN D 4 540 ? 59.54406 7.88791 -40.73685 1.000 60.04889 516 ASN B N 1
ATOM 10635 C CA . ASN D 4 540 ? 59.02526 9.24195 -40.60173 1.000 79.88513 516 ASN B CA 1
ATOM 10636 C C . ASN D 4 540 ? 59.01276 9.92301 -41.96329 1.000 86.89514 516 ASN B C 1
ATOM 10637 O O . ASN D 4 540 ? 60.08036 10.08067 -42.57157 1.000 97.19466 516 ASN B O 1
ATOM 10642 N N . PRO D 4 541 ? 57.84803 10.32631 -42.48173 1.000 59.48332 517 PRO B N 1
ATOM 10643 C CA . PRO D 4 541 ? 57.83287 11.01807 -43.78127 1.000 58.30023 517 PRO B CA 1
ATOM 10644 C C . PRO D 4 541 ? 58.62856 12.31020 -43.78482 1.000 60.28899 517 PRO B C 1
ATOM 10645 O O . PRO D 4 541 ? 59.31319 12.60350 -44.77069 1.000 55.92984 517 PRO B O 1
ATOM 10649 N N . ASP D 4 542 ? 58.56988 13.08735 -42.70160 1.000 58.55246 518 ASP B N 1
ATOM 10650 C CA . ASP D 4 542 ? 59.30536 14.34766 -42.65154 1.000 58.10634 518 ASP B CA 1
ATOM 10651 C C . ASP D 4 542 ? 60.81148 14.11041 -42.69601 1.000 56.55358 518 ASP B C 1
ATOM 10652 O O . ASP D 4 542 ? 61.53408 14.76406 -43.45958 1.000 56.22309 518 ASP B O 1
ATOM 10657 N N . LEU D 4 543 ? 61.30351 13.17393 -41.87967 1.000 65.77354 519 LEU B N 1
ATOM 10658 C CA . LEU D 4 543 ? 62.72826 12.85393 -41.89122 1.000 72.53606 519 LEU B CA 1
ATOM 10659 C C . LEU D 4 543 ? 63.15354 12.28394 -43.23836 1.000 82.33413 519 LEU B C 1
ATOM 10660 O O . LEU D 4 543 ? 64.23337 12.60901 -43.74630 1.000 78.52574 519 LEU B O 1
ATOM 10665 N N . ARG D 4 544 ? 62.31668 11.42969 -43.83088 1.000 86.73089 520 ARG B N 1
ATOM 10666 C CA . ARG D 4 544 ? 62.63762 10.85365 -45.13206 1.000 69.97344 520 ARG B CA 1
ATOM 10667 C C . ARG D 4 544 ? 62.72793 11.93078 -46.20666 1.000 64.64039 520 ARG B C 1
ATOM 10668 O O . ARG D 4 544 ? 63.64688 11.91823 -47.03531 1.000 73.67379 520 ARG B O 1
ATOM 10676 N N . ASP D 4 545 ? 61.79162 12.88241 -46.19907 1.000 54.07674 521 ASP B N 1
ATOM 10677 C CA . ASP D 4 545 ? 61.83840 13.97462 -47.16253 1.000 52.43816 521 ASP B CA 1
ATOM 10678 C C . ASP D 4 545 ? 63.05605 14.85816 -46.94042 1.000 55.55747 521 ASP B C 1
ATOM 10679 O O . ASP D 4 545 ? 63.68481 15.30141 -47.90506 1.000 63.33779 521 ASP B O 1
ATOM 10684 N N . ARG D 4 546 ? 63.40016 15.13465 -45.68025 1.000 56.03838 522 ARG B N 1
ATOM 10685 C CA . ARG D 4 546 ? 64.58301 15.94527 -45.40624 1.000 71.10942 522 ARG B CA 1
ATOM 10686 C C . ARG D 4 546 ? 65.84829 15.24952 -45.89533 1.000 67.70697 522 ARG B C 1
ATOM 10687 O O . ARG D 4 546 ? 66.73737 15.88677 -46.47830 1.000 56.21727 522 ARG B O 1
ATOM 10695 N N . GLY D 4 547 ? 65.93807 13.93627 -45.67987 1.000 64.14433 523 GLY B N 1
ATOM 10696 C CA . GLY D 4 547 ? 67.07951 13.18987 -46.18023 1.000 79.85914 523 GLY B CA 1
ATOM 10697 C C . GLY D 4 547 ? 67.15496 13.19112 -47.69451 1.000 84.87811 523 GLY B C 1
ATOM 10698 O O . GLY D 4 547 ? 68.23185 13.36399 -48.27006 1.000 61.30387 523 GLY B O 1
ATOM 10699 N N . TYR D 4 548 ? 66.01192 12.99800 -48.36016 1.000 79.17555 524 TYR B N 1
ATOM 10700 C CA . TYR D 4 548 ? 65.98320 13.06353 -49.81845 1.000 73.64952 524 TYR B CA 1
ATOM 10701 C C . TYR D 4 548 ? 66.40954 14.43862 -50.31649 1.000 78.50564 524 TYR B C 1
ATOM 10702 O O . TYR D 4 548 ? 67.15824 14.54820 -51.29387 1.000 84.35868 524 TYR B O 1
ATOM 10711 N N . ILE D 4 549 ? 65.92615 15.49854 -49.66468 1.000 65.59405 525 ILE B N 1
ATOM 10712 C CA . ILE D 4 549 ? 66.29087 16.86048 -50.04501 1.000 67.63865 525 ILE B CA 1
ATOM 10713 C C . ILE D 4 549 ? 67.79766 17.05028 -49.94889 1.000 66.49240 525 ILE B C 1
ATOM 10714 O O . ILE D 4 549 ? 68.44186 17.54743 -50.88320 1.000 65.69236 525 ILE B O 1
ATOM 10719 N N . TYR D 4 550 ? 68.37403 16.67917 -48.80184 1.000 54.72551 526 TYR B N 1
ATOM 10720 C CA . TYR D 4 550 ? 69.81351 16.82076 -48.60593 1.000 50.67338 526 TYR B CA 1
ATOM 10721 C C . TYR D 4 550 ? 70.58808 16.02765 -49.65136 1.000 63.88944 526 TYR B C 1
ATOM 10722 O O . TYR D 4 550 ? 71.55171 16.53268 -50.24269 1.000 74.44019 526 TYR B O 1
ATOM 10731 N N . TRP D 4 551 ? 70.17377 14.77949 -49.89538 1.000 64.40189 527 TRP B N 1
ATOM 10732 C CA . TRP D 4 551 ? 70.87404 13.92246 -50.84493 1.000 61.49264 527 TRP B CA 1
ATOM 10733 C C . TRP D 4 551 ? 70.84553 14.51974 -52.24312 1.000 75.40191 527 TRP B C 1
ATOM 10734 O O . TRP D 4 551 ? 71.87727 14.58850 -52.92156 1.000 76.58153 527 TRP B O 1
ATOM 10745 N N . ARG D 4 552 ? 69.66850 14.96277 -52.69091 1.000 59.21689 528 ARG B N 1
ATOM 10746 C CA . ARG D 4 552 ? 69.54688 15.47847 -54.04785 1.000 51.39881 528 ARG B CA 1
ATOM 10747 C C . ARG D 4 552 ? 70.29799 16.79401 -54.20765 1.000 53.77371 528 ARG B C 1
ATOM 10748 O O . ARG D 4 552 ? 70.94731 17.01712 -55.23676 1.000 50.84336 528 ARG B O 1
ATOM 10756 N N . LEU D 4 553 ? 70.26582 17.66094 -53.18927 1.000 50.52627 529 LEU B N 1
ATOM 10757 C CA . LEU D 4 553 ? 71.02674 18.90198 -53.26781 1.000 51.47615 529 LEU B CA 1
ATOM 10758 C C . LEU D 4 553 ? 72.52381 18.62568 -53.33933 1.000 52.67697 529 LEU B C 1
ATOM 10759 O O . LEU D 4 553 ? 73.24157 19.24241 -54.14148 1.000 64.16537 529 LEU B O 1
ATOM 10764 N N . LEU D 4 554 ? 73.01659 17.69877 -52.50963 1.000 69.73241 530 LEU B N 1
ATOM 10765 C CA . LEU D 4 554 ? 74.44162 17.39117 -52.51288 1.000 75.52858 530 LEU B CA 1
ATOM 10766 C C . LEU D 4 554 ? 74.86270 16.73949 -53.82261 1.000 82.76021 530 LEU B C 1
ATOM 10767 O O . LEU D 4 554 ? 75.96891 16.98664 -54.31626 1.000 99.55474 530 LEU B O 1
ATOM 10772 N N . SER D 4 555 ? 73.99413 15.90857 -54.40520 1.000 86.09875 531 SER B N 1
ATOM 10773 C CA . SER D 4 555 ? 74.34239 15.25252 -55.65883 1.000 76.90574 531 SER B CA 1
ATOM 10774 C C . SER D 4 555 ? 74.29909 16.22104 -56.83249 1.000 65.97572 531 SER B C 1
ATOM 10775 O O . SER D 4 555 ? 75.07443 16.07173 -57.78342 1.000 90.76004 531 SER B O 1
ATOM 10778 N N . THR D 4 556 ? 73.41538 17.21868 -56.78888 1.000 62.75143 532 THR B N 1
ATOM 10779 C CA . THR D 4 556 ? 73.32327 18.15060 -57.90614 1.000 72.90695 532 THR B CA 1
ATOM 10780 C C . THR D 4 556 ? 74.40890 19.21843 -57.83962 1.000 80.78154 532 THR B C 1
ATOM 10781 O O . THR D 4 556 ? 75.22170 19.34435 -58.76132 1.000 105.91562 532 THR B O 1
ATOM 10785 N N . ASP D 4 557 ? 74.44508 20.00080 -56.76197 1.000 97.50579 533 ASP B N 1
ATOM 10786 C CA . ASP D 4 557 ? 75.34015 21.15474 -56.69079 1.000 94.43145 533 ASP B CA 1
ATOM 10787 C C . ASP D 4 557 ? 76.00807 21.21835 -55.32310 1.000 106.55161 533 ASP B C 1
ATOM 10788 O O . ASP D 4 557 ? 75.38289 21.64632 -54.34056 1.000 120.39928 533 ASP B O 1
ATOM 10793 N N . PRO D 4 558 ? 77.28221 20.82606 -55.22257 1.000 116.94113 534 PRO B N 1
ATOM 10794 C CA . PRO D 4 558 ? 77.94613 20.86570 -53.90743 1.000 121.47028 534 PRO B CA 1
ATOM 10795 C C . PRO D 4 558 ? 78.24858 22.27509 -53.42685 1.000 117.68454 534 PRO B C 1
ATOM 10796 O O . PRO D 4 558 ? 78.05025 22.57849 -52.24180 1.000 129.12908 534 PRO B O 1
ATOM 10800 N N . VAL D 4 559 ? 78.72557 23.15141 -54.31359 1.000 96.76682 535 VAL B N 1
ATOM 10801 C CA . VAL D 4 559 ? 78.98558 24.53243 -53.91734 1.000 113.02266 535 VAL B CA 1
ATOM 10802 C C . VAL D 4 559 ? 77.68844 25.21790 -53.50453 1.000 125.07130 535 VAL B C 1
ATOM 10803 O O . VAL D 4 559 ? 77.64647 25.95908 -52.51390 1.000 131.19012 535 VAL B O 1
ATOM 10807 N N . THR D 4 560 ? 76.60169 24.95825 -54.23518 1.000 114.60460 536 THR B N 1
ATOM 10808 C CA . THR D 4 560 ? 75.32112 25.55538 -53.87314 1.000 103.02461 536 THR B CA 1
ATOM 10809 C C . THR D 4 560 ? 74.78202 24.96313 -52.57635 1.000 102.53666 536 THR B C 1
ATOM 10810 O O . THR D 4 560 ? 74.17018 25.67451 -51.77648 1.000 104.62241 536 THR B O 1
ATOM 10814 N N . ALA D 4 561 ? 75.00989 23.66892 -52.33919 1.000 100.04542 537 ALA B N 1
ATOM 10815 C CA . ALA D 4 561 ? 74.60710 23.07124 -51.06928 1.000 109.11825 537 ALA B CA 1
ATOM 10816 C C . ALA D 4 561 ? 75.34255 23.71919 -49.90514 1.000 109.47538 537 ALA B C 1
ATOM 10817 O O . ALA D 4 561 ? 74.75564 23.96629 -48.84020 1.000 106.19459 537 ALA B O 1
ATOM 10819 N N . LYS D 4 562 ? 76.63828 23.97777 -50.08658 1.000 101.47917 538 LYS B N 1
ATOM 10820 C CA . LYS D 4 562 ? 77.39460 24.72568 -49.08969 1.000 103.65373 538 LYS B CA 1
ATOM 10821 C C . LYS D 4 562 ? 76.76009 26.09079 -48.85780 1.000 106.68204 538 LYS B C 1
ATOM 10822 O O . LYS D 4 562 ? 76.38520 26.43037 -47.73170 1.000 108.40494 538 LYS B O 1
ATOM 10828 N N . GLU D 4 563 ? 76.59719 26.86811 -49.93353 1.000 120.83623 539 GLU B N 1
ATOM 10829 C CA . GLU D 4 563 ? 75.92269 28.16499 -49.84759 1.000 118.00857 539 GLU B CA 1
ATOM 10830 C C . GLU D 4 563 ? 74.63064 28.07935 -49.04458 1.000 111.34508 539 GLU B C 1
ATOM 10831 O O . GLU D 4 563 ? 74.34876 28.94156 -48.20542 1.000 119.33287 539 GLU B O 1
ATOM 10837 N N . VAL D 4 564 ? 73.83702 27.03947 -49.29176 1.000 108.99109 540 VAL B N 1
ATOM 10838 C CA . VAL D 4 564 ? 72.52038 26.93357 -48.67289 1.000 109.59546 540 VAL B CA 1
ATOM 10839 C C . VAL D 4 564 ? 72.63759 26.65399 -47.17760 1.000 114.69766 540 VAL B C 1
ATOM 10840 O O . VAL D 4 564 ? 72.01140 27.33596 -46.35779 1.000 112.16850 540 VAL B O 1
ATOM 10844 N N . VAL D 4 565 ? 73.43249 25.65894 -46.79218 1.000 119.05006 541 VAL B N 1
ATOM 10845 C CA . VAL D 4 565 ? 73.36220 25.13386 -45.43120 1.000 115.16065 541 VAL B CA 1
ATOM 10846 C C . VAL D 4 565 ? 74.44778 25.71188 -44.52388 1.000 117.74525 541 VAL B C 1
ATOM 10847 O O . VAL D 4 565 ? 74.17654 26.00254 -43.35857 1.000 136.61581 541 VAL B O 1
ATOM 10851 N N . LEU D 4 566 ? 75.68103 25.89865 -45.00529 1.000 109.98732 542 LEU B N 1
ATOM 10852 C CA . LEU D 4 566 ? 76.74495 26.44281 -44.17452 1.000 112.27866 542 LEU B CA 1
ATOM 10853 C C . LEU D 4 566 ? 76.78077 27.96458 -44.20482 1.000 115.64768 542 LEU B C 1
ATOM 10854 O O . LEU D 4 566 ? 77.82663 28.56089 -43.92109 1.000 117.78152 542 LEU B O 1
ATOM 10859 N N . SER D 4 567 ? 75.66268 28.59882 -44.54279 1.000 116.51769 543 SER B N 1
ATOM 10860 C CA . SER D 4 567 ? 75.60958 30.04111 -44.69580 1.000 119.98039 543 SER B CA 1
ATOM 10861 C C . SER D 4 567 ? 75.70953 30.73349 -43.33837 1.000 123.36321 543 SER B C 1
ATOM 10862 O O . SER D 4 567 ? 75.77061 30.10045 -42.27750 1.000 123.00390 543 SER B O 1
ATOM 10865 N N . GLU D 4 568 ? 75.75115 32.06509 -43.38780 1.000 142.59568 544 GLU B N 1
ATOM 10866 C CA . GLU D 4 568 ? 75.70603 32.88633 -42.18379 1.000 130.88314 544 GLU B CA 1
ATOM 10867 C C . GLU D 4 568 ? 74.26250 33.01774 -41.71479 1.000 131.35889 544 GLU B C 1
ATOM 10868 O O . GLU D 4 568 ? 73.37887 33.35097 -42.50492 1.000 131.27582 544 GLU B O 1
ATOM 10874 N N . LYS D 4 569 ? 74.01248 32.73879 -40.44751 1.000 146.97780 545 LYS B N 1
ATOM 10875 C CA . LYS D 4 569 ? 72.61837 32.71478 -40.00312 1.000 146.16176 545 LYS B CA 1
ATOM 10876 C C . LYS D 4 569 ? 72.29380 33.88440 -39.09435 1.000 136.61738 545 LYS B C 1
ATOM 10877 O O . LYS D 4 569 ? 73.11717 34.29898 -38.27738 1.000 139.26581 545 LYS B O 1
ATOM 10883 N N . PRO D 4 570 ? 71.10597 34.42936 -39.20489 1.000 137.87071 546 PRO B N 1
ATOM 10884 C CA . PRO D 4 570 ? 70.73100 35.50257 -38.27996 1.000 142.29382 546 PRO B CA 1
ATOM 10885 C C . PRO D 4 570 ? 70.90400 35.13978 -36.80795 1.000 143.08276 546 PRO B C 1
ATOM 10886 O O . PRO D 4 570 ? 70.29197 34.16733 -36.33764 1.000 159.69950 546 PRO B O 1
ATOM 10890 N N . LEU D 4 571 ? 71.79028 35.81867 -36.08764 1.000 146.62741 547 LEU B N 1
ATOM 10891 C CA . LEU D 4 571 ? 72.18505 35.38375 -34.75677 1.000 149.41056 547 LEU B CA 1
ATOM 10892 C C . LEU D 4 571 ? 70.98618 35.40633 -33.80883 1.000 157.47775 547 LEU B C 1
ATOM 10893 O O . LEU D 4 571 ? 70.12995 36.29523 -33.89000 1.000 156.54930 547 LEU B O 1
ATOM 10898 N N . ILE D 4 572 ? 70.89631 34.39517 -32.92820 1.000 146.74252 548 ILE B N 1
ATOM 10899 C CA . ILE D 4 572 ? 69.76154 34.34901 -32.02046 1.000 147.54543 548 ILE B CA 1
ATOM 10900 C C . ILE D 4 572 ? 69.82516 35.57600 -31.13724 1.000 152.83941 548 ILE B C 1
ATOM 10901 O O . ILE D 4 572 ? 70.88973 35.92423 -30.60791 1.000 155.60713 548 ILE B O 1
ATOM 10906 N N . SER D 4 573 ? 68.69133 36.24781 -30.96836 1.000 154.61839 549 SER B N 1
ATOM 10907 C CA . SER D 4 573 ? 68.68825 37.34527 -30.01929 1.000 159.84127 549 SER B CA 1
ATOM 10908 C C . SER D 4 573 ? 67.25765 37.67554 -29.63679 1.000 160.83275 549 SER B C 1
ATOM 10909 O O . SER D 4 573 ? 66.45159 37.99431 -30.51453 1.000 160.11876 549 SER B O 1
ATOM 10912 N N . GLU D 4 574 ? 66.88867 37.37015 -28.39402 1.000 163.30751 550 GLU B N 1
ATOM 10913 C CA . GLU D 4 574 ? 65.96544 38.14234 -27.55502 1.000 176.71207 550 GLU B CA 1
ATOM 10914 C C . GLU D 4 574 ? 65.39011 37.29577 -26.42236 1.000 164.39060 550 GLU B C 1
ATOM 10915 O O . GLU D 4 574 ? 66.09038 36.53131 -25.73645 1.000 163.69655 550 GLU B O 1
ATOM 10921 N N . GLU D 4 575 ? 64.15503 37.64099 -26.07262 1.000 165.55618 551 GLU B N 1
ATOM 10922 C CA . GLU D 4 575 ? 63.38814 37.02519 -24.99711 1.000 189.09125 551 GLU B CA 1
ATOM 10923 C C . GLU D 4 575 ? 63.33410 35.50240 -25.14744 1.000 173.10289 551 GLU B C 1
ATOM 10924 O O . GLU D 4 575 ? 62.64176 34.97142 -26.02571 1.000 156.99547 551 GLU B O 1
ATOM 10930 N N . THR D 4 576 ? 64.03586 34.82207 -24.23438 1.000 167.31941 552 THR B N 1
ATOM 10931 C CA . THR D 4 576 ? 64.46608 33.43948 -24.42551 1.000 156.56747 552 THR B CA 1
ATOM 10932 C C . THR D 4 576 ? 63.30245 32.46199 -24.54806 1.000 159.28812 552 THR B C 1
ATOM 10933 O O . THR D 4 576 ? 63.26713 31.65767 -25.48174 1.000 149.54701 552 THR B O 1
ATOM 10937 N N . ASP D 4 577 ? 62.34126 32.49110 -23.61244 1.000 174.98060 553 ASP B N 1
ATOM 10938 C CA . ASP D 4 577 ? 61.26309 31.49563 -23.66161 1.000 152.12160 553 ASP B CA 1
ATOM 10939 C C . ASP D 4 577 ? 60.34469 31.71053 -24.86005 1.000 153.05312 553 ASP B C 1
ATOM 10940 O O . ASP D 4 577 ? 59.65716 30.77955 -25.30417 1.000 172.91552 553 ASP B O 1
ATOM 10945 N N . LEU D 4 578 ? 60.32932 32.92727 -25.38783 1.000 152.26187 554 LEU B N 1
ATOM 10946 C CA . LEU D 4 578 ? 59.95086 33.19111 -26.76378 1.000 150.67744 554 LEU B CA 1
ATOM 10947 C C . LEU D 4 578 ? 58.58041 32.60857 -27.08607 1.000 148.90498 554 LEU B C 1
ATOM 10948 O O . LEU D 4 578 ? 58.41943 31.80874 -28.00274 1.000 152.33306 554 LEU B O 1
ATOM 10953 N N . ILE D 4 579 ? 57.55512 32.96508 -26.31818 1.000 155.29014 555 ILE B N 1
ATOM 10954 C CA . ILE D 4 579 ? 56.24333 32.60329 -26.82125 1.000 152.41814 555 ILE B CA 1
ATOM 10955 C C . ILE D 4 579 ? 56.04930 33.29919 -28.15511 1.000 162.89924 555 ILE B C 1
ATOM 10956 O O . ILE D 4 579 ? 56.35548 34.48810 -28.30494 1.000 163.12946 555 ILE B O 1
ATOM 10961 N N . GLU D 4 580 ? 55.60015 32.52307 -29.14709 1.000 147.27300 556 GLU B N 1
ATOM 10962 C CA . GLU D 4 580 ? 55.71796 32.87917 -30.55717 1.000 146.62275 556 GLU B CA 1
ATOM 10963 C C . GLU D 4 580 ? 55.25192 34.31792 -30.79493 1.000 150.47386 556 GLU B C 1
ATOM 10964 O O . GLU D 4 580 ? 54.38266 34.80900 -30.07394 1.000 165.63097 556 GLU B O 1
ATOM 10970 N N . PRO D 4 581 ? 55.87085 35.05256 -31.73726 1.000 154.21256 557 PRO B N 1
ATOM 10971 C CA . PRO D 4 581 ? 55.36342 36.38754 -32.09058 1.000 155.24397 557 PRO B CA 1
ATOM 10972 C C . PRO D 4 581 ? 53.85427 36.49331 -32.25464 1.000 156.69162 557 PRO B C 1
ATOM 10973 O O . PRO D 4 581 ? 53.21738 37.31974 -31.59087 1.000 160.23071 557 PRO B O 1
ATOM 10977 N N . THR D 4 582 ? 53.26610 35.66836 -33.11139 1.000 154.29590 558 THR B N 1
ATOM 10978 C CA . THR D 4 582 ? 51.83542 35.74632 -33.38311 1.000 155.94514 558 THR B CA 1
ATOM 10979 C C . THR D 4 582 ? 51.03947 35.11579 -32.24565 1.000 155.61422 558 THR B C 1
ATOM 10980 O O . THR D 4 582 ? 49.97543 35.62215 -31.86179 1.000 158.49493 558 THR B O 1
ATOM 10984 N N . LEU D 4 583 ? 51.53747 34.00293 -31.70343 1.000 152.33741 559 LEU B N 1
ATOM 10985 C CA . LEU D 4 583 ? 50.85912 33.33157 -30.60319 1.000 152.05579 559 LEU B CA 1
ATOM 10986 C C . LEU D 4 583 ? 50.78905 34.21553 -29.36294 1.000 155.24893 559 LEU B C 1
ATOM 10987 O O . LEU D 4 583 ? 49.81608 34.15171 -28.60941 1.000 156.66000 559 LEU B O 1
ATOM 10992 N N . LEU D 4 584 ? 51.78132 35.08036 -29.15991 1.000 156.75635 560 LEU B N 1
ATOM 10993 C CA . LEU D 4 584 ? 51.80149 35.95179 -27.99073 1.000 160.16649 560 LEU B CA 1
ATOM 10994 C C . LEU D 4 584 ? 50.77136 37.06242 -28.11721 1.000 176.21328 560 LEU B C 1
ATOM 10995 O O . LEU D 4 584 ? 50.08274 37.38668 -27.14780 1.000 167.60557 560 LEU B O 1
ATOM 11000 N N . ASP D 4 585 ? 50.64415 37.65488 -29.30500 1.000 176.38393 561 ASP B N 1
ATOM 11001 C CA . ASP D 4 585 ? 49.55765 38.60125 -29.52570 1.000 169.60367 561 ASP B CA 1
ATOM 11002 C C . ASP D 4 585 ? 48.19858 37.91639 -29.43588 1.000 173.03399 561 ASP B C 1
ATOM 11003 O O . ASP D 4 585 ? 47.22300 38.53483 -28.99443 1.000 171.97289 561 ASP B O 1
ATOM 11008 N N . GLU D 4 586 ? 48.11523 36.64378 -29.83657 1.000 182.17134 562 GLU B N 1
ATOM 11009 C CA . GLU D 4 586 ? 46.86199 35.90742 -29.68165 1.000 174.33663 562 GLU B CA 1
ATOM 11010 C C . GLU D 4 586 ? 46.53307 35.66925 -28.21008 1.000 164.83483 562 GLU B C 1
ATOM 11011 O O . GLU D 4 586 ? 45.37459 35.79541 -27.79803 1.000 166.95949 562 GLU B O 1
ATOM 11017 N N . LEU D 4 587 ? 47.54004 35.31683 -27.40888 1.000 163.12467 563 LEU B N 1
ATOM 11018 C CA . LEU D 4 587 ? 47.34552 35.08675 -25.98096 1.000 163.79813 563 LEU B CA 1
ATOM 11019 C C . LEU D 4 587 ? 47.15977 36.38393 -25.20064 1.000 176.76811 563 LEU B C 1
ATOM 11020 O O . LEU D 4 587 ? 46.60212 36.35224 -24.09859 1.000 169.59480 563 LEU B O 1
ATOM 11025 N N . ILE D 4 588 ? 47.63949 37.51124 -25.73503 1.000 185.73301 564 ILE B N 1
ATOM 11026 C CA . ILE D 4 588 ? 47.40082 38.81206 -25.11228 1.000 175.16989 564 ILE B CA 1
ATOM 11027 C C . ILE D 4 588 ? 45.91102 39.03792 -24.90506 1.000 177.60257 564 ILE B C 1
ATOM 11028 O O . ILE D 4 588 ? 45.47903 39.52537 -23.85320 1.000 204.33559 564 ILE B O 1
ATOM 11033 N N . CYS D 4 589 ? 45.10126 38.67434 -25.89661 1.000 176.75271 565 CYS B N 1
ATOM 11034 C CA . CYS D 4 589 ? 43.65372 38.78927 -25.79966 1.000 179.05828 565 CYS B CA 1
ATOM 11035 C C . CYS D 4 589 ? 43.01335 37.60203 -25.08437 1.000 176.78139 565 CYS B C 1
ATOM 11036 O O . CYS D 4 589 ? 41.79775 37.40481 -25.19866 1.000 177.92994 565 CYS B O 1
ATOM 11039 N N . HIS D 4 590 ? 43.80633 36.81454 -24.35261 1.000 173.93223 566 HIS B N 1
ATOM 11040 C CA . HIS D 4 590 ? 43.32808 35.66364 -23.59340 1.000 171.99474 566 HIS B CA 1
ATOM 11041 C C . HIS D 4 590 ? 43.82327 35.71067 -22.15272 1.000 172.68381 566 HIS B C 1
ATOM 11042 O O . HIS D 4 590 ? 43.94300 34.66849 -21.50259 1.000 170.52944 566 HIS B O 1
ATOM 11049 N N . ILE D 4 591 ? 44.11677 36.91085 -21.64316 1.000 176.03630 567 ILE B N 1
ATOM 11050 C CA . ILE D 4 591 ? 44.79116 37.03469 -20.35151 1.000 177.00263 567 ILE B CA 1
ATOM 11051 C C . ILE D 4 591 ? 43.96577 36.38742 -19.24531 1.000 177.27506 567 ILE B C 1
ATOM 11052 O O . ILE D 4 591 ? 44.49658 35.65899 -18.39888 1.000 175.91579 567 ILE B O 1
ATOM 11057 N N . GLY D 4 592 ? 42.65412 36.61942 -19.24357 1.000 179.23208 568 GLY B N 1
ATOM 11058 C CA . GLY D 4 592 ? 41.81716 36.00848 -18.22714 1.000 179.64912 568 GLY B CA 1
ATOM 11059 C C . GLY D 4 592 ? 41.67825 34.50685 -18.38032 1.000 175.96965 568 GLY B C 1
ATOM 11060 O O . GLY D 4 592 ? 41.51748 33.79266 -17.38677 1.000 175.66468 568 GLY B O 1
ATOM 11061 N N . SER D 4 593 ? 41.76422 34.00539 -19.61001 1.000 195.10873 569 SER B N 1
ATOM 11062 C CA . SER D 4 593 ? 41.41437 32.62585 -19.91128 1.000 170.53251 569 SER B CA 1
ATOM 11063 C C . SER D 4 593 ? 42.55803 31.66718 -19.57659 1.000 167.52375 569 SER B C 1
ATOM 11064 O O . SER D 4 593 ? 43.70031 32.06640 -19.33303 1.000 169.64230 569 SER B O 1
ATOM 11067 N N . LEU D 4 594 ? 42.22467 30.37099 -19.57867 1.000 166.11661 570 LEU B N 1
ATOM 11068 C CA . LEU D 4 594 ? 43.20919 29.31837 -19.34619 1.000 162.80085 570 LEU B CA 1
ATOM 11069 C C . LEU D 4 594 ? 44.29447 29.28822 -20.41122 1.000 160.26012 570 LEU B C 1
ATOM 11070 O O . LEU D 4 594 ? 45.34104 28.66108 -20.19749 1.000 164.81600 570 LEU B O 1
ATOM 11075 N N . ALA D 4 595 ? 44.05189 29.91216 -21.56617 1.000 160.32647 571 ALA B N 1
ATOM 11076 C CA . ALA D 4 595 ? 45.08264 29.98462 -22.59280 1.000 158.16589 571 ALA B CA 1
ATOM 11077 C C . ALA D 4 595 ? 46.34543 30.63438 -22.04773 1.000 165.75691 571 ALA B C 1
ATOM 11078 O O . ALA D 4 595 ? 47.45692 30.19591 -22.35478 1.000 156.31147 571 ALA B O 1
ATOM 11080 N N . SER D 4 596 ? 46.19210 31.65845 -21.20468 1.000 168.23909 572 SER B N 1
ATOM 11081 C CA . SER D 4 596 ? 47.35441 32.35118 -20.65772 1.000 162.85526 572 SER B CA 1
ATOM 11082 C C . SER D 4 596 ? 48.14416 31.45692 -19.70937 1.000 161.69978 572 SER B C 1
ATOM 11083 O O . SER D 4 596 ? 49.37775 31.40739 -19.77915 1.000 160.70764 572 SER B O 1
ATOM 11086 N N . VAL D 4 597 ? 47.45524 30.74512 -18.81330 1.000 162.10388 573 VAL B N 1
ATOM 11087 C CA . VAL D 4 597 ? 48.15522 29.89634 -17.85709 1.000 167.68261 573 VAL B CA 1
ATOM 11088 C C . VAL D 4 597 ? 48.74663 28.66465 -18.53193 1.000 160.24698 573 VAL B C 1
ATOM 11089 O O . VAL D 4 597 ? 49.70459 28.07872 -18.01297 1.000 157.46524 573 VAL B O 1
ATOM 11093 N N . TYR D 4 598 ? 48.21546 28.25926 -19.68777 1.000 170.17915 574 TYR B N 1
ATOM 11094 C CA . TYR D 4 598 ? 48.77008 27.10803 -20.38883 1.000 152.75861 574 TYR B CA 1
ATOM 11095 C C . TYR D 4 598 ? 49.79925 27.47240 -21.45106 1.000 150.97108 574 TYR B C 1
ATOM 11096 O O . TYR D 4 598 ? 50.54538 26.58737 -21.88742 1.000 148.51728 574 TYR B O 1
ATOM 11105 N N . HIS D 4 599 ? 49.85796 28.73762 -21.88027 1.000 152.33879 575 HIS B N 1
ATOM 11106 C CA . HIS D 4 599 ? 50.78013 29.16611 -22.93086 1.000 150.97278 575 HIS B CA 1
ATOM 11107 C C . HIS D 4 599 ? 50.55051 28.38229 -24.22054 1.000 151.89365 575 HIS B C 1
ATOM 11108 O O . HIS D 4 599 ? 51.47944 28.14847 -24.99802 1.000 152.91189 575 HIS B O 1
ATOM 11115 N N . LYS D 4 600 ? 49.29958 27.98500 -24.44898 1.000 149.51277 576 LYS B N 1
ATOM 11116 C CA . LYS D 4 600 ? 48.87981 27.20416 -25.60293 1.000 146.96472 576 LYS B CA 1
ATOM 11117 C C . LYS D 4 600 ? 47.44938 27.59166 -25.94459 1.000 148.04278 576 LYS B C 1
ATOM 11118 O O . LYS D 4 600 ? 46.68845 27.98509 -25.05200 1.000 150.42055 576 LYS B O 1
ATOM 11124 N N . PRO D 4 601 ? 47.05490 27.49745 -27.21231 1.000 147.30522 577 PRO B N 1
ATOM 11125 C CA . PRO D 4 601 ? 45.73612 27.99847 -27.62414 1.000 149.63834 577 PRO B CA 1
ATOM 11126 C C . PRO D 4 601 ? 44.62095 27.10937 -27.10616 1.000 166.01561 577 PRO B C 1
ATOM 11127 O O . PRO D 4 601 ? 44.86852 25.97259 -26.67604 1.000 180.10037 577 PRO B O 1
ATOM 11131 N N . PRO D 4 602 ? 43.37192 27.58744 -27.13104 1.000 161.23903 578 PRO B N 1
ATOM 11132 C CA . PRO D 4 602 ? 42.24166 26.70481 -26.81120 1.000 153.94533 578 PRO B CA 1
ATOM 11133 C C . PRO D 4 602 ? 41.99524 25.62104 -27.84718 1.000 152.32776 578 PRO B C 1
ATOM 11134 O O . PRO D 4 602 ? 41.11274 24.78473 -27.64113 1.000 153.11484 578 PRO B O 1
ATOM 11138 N N . ASN D 4 603 ? 42.74110 25.59166 -28.95107 1.000 157.42191 579 ASN B N 1
ATOM 11139 C CA . ASN D 4 603 ? 42.62057 24.46314 -29.86325 1.000 149.00883 579 ASN B CA 1
ATOM 11140 C C . ASN D 4 603 ? 43.35240 23.23920 -29.33550 1.000 146.57875 579 ASN B C 1
ATOM 11141 O O . ASN D 4 603 ? 42.91964 22.10833 -29.58389 1.000 154.05790 579 ASN B O 1
ATOM 11146 N N . ALA D 4 604 ? 44.44363 23.44480 -28.59496 1.000 145.20383 580 ALA B N 1
ATOM 11147 C CA . ALA D 4 604 ? 45.16800 22.33082 -27.99890 1.000 143.38241 580 ALA B CA 1
ATOM 11148 C C . ALA D 4 604 ? 44.36722 21.63378 -26.90610 1.000 144.94741 580 ALA B C 1
ATOM 11149 O O . ALA D 4 604 ? 44.69076 20.49295 -26.55692 1.000 144.00811 580 ALA B O 1
ATOM 11151 N N . PHE D 4 605 ? 43.33695 22.28824 -26.36203 1.000 147.52273 581 PHE B N 1
ATOM 11152 C CA . PHE D 4 605 ? 42.53090 21.69511 -25.29437 1.000 149.73762 581 PHE B CA 1
ATOM 11153 C C . PHE D 4 605 ? 41.15914 22.37165 -25.26183 1.000 162.84104 581 PHE B C 1
ATOM 11154 O O . PHE D 4 605 ? 41.06590 23.57080 -24.98489 1.000 186.75255 581 PHE B O 1
ATOM 11162 N N . VAL D 4 606 ? 40.11607 21.61449 -25.60768 1.000 153.64272 582 VAL B N 1
ATOM 11163 C CA . VAL D 4 606 ? 38.69946 21.86983 -25.27225 1.000 159.53171 582 VAL B CA 1
ATOM 11164 C C . VAL D 4 606 ? 37.97824 20.53287 -25.11750 1.000 167.60844 582 VAL B C 1
ATOM 11165 O O . VAL D 4 606 ? 36.88071 20.33251 -25.63673 1.000 169.87474 582 VAL B O 1
ATOM 11169 N N . MET E 5 1 ? 29.41870 26.42114 -18.18490 1.000 188.29903 1 MET M N 1
ATOM 11170 C CA . MET E 5 1 ? 30.63213 27.18970 -17.92549 1.000 188.52003 1 MET M CA 1
ATOM 11171 C C . MET E 5 1 ? 31.58967 26.40469 -17.03721 1.000 185.70114 1 MET M C 1
ATOM 11172 O O . MET E 5 1 ? 32.77123 26.26813 -17.35247 1.000 188.32640 1 MET M O 1
ATOM 11177 N N . ILE E 5 2 ? 31.07387 25.89503 -15.92138 1.000 189.84603 2 ILE M N 1
ATOM 11178 C CA . ILE E 5 2 ? 31.83291 25.05039 -15.00715 1.000 190.46548 2 ILE M CA 1
ATOM 11179 C C . ILE E 5 2 ? 31.17075 23.68148 -14.97364 1.000 184.88309 2 ILE M C 1
ATOM 11180 O O . ILE E 5 2 ? 29.95803 23.57770 -14.75463 1.000 176.22120 2 ILE M O 1
ATOM 11185 N N . GLY E 5 3 ? 31.96448 22.63858 -15.20073 1.000 180.03202 3 GLY M N 1
ATOM 11186 C CA . GLY E 5 3 ? 31.45253 21.28365 -15.23976 1.000 180.83399 3 GLY M CA 1
ATOM 11187 C C . GLY E 5 3 ? 30.92747 20.78376 -13.91058 1.000 176.29912 3 GLY M C 1
ATOM 11188 O O . GLY E 5 3 ? 29.75453 20.41397 -13.79981 1.000 175.63888 3 GLY M O 1
ATOM 11189 N N . GLY E 5 4 ? 31.78777 20.75974 -12.89538 1.000 173.58814 4 GLY M N 1
ATOM 11190 C CA . GLY E 5 4 ? 31.38980 20.24455 -11.59872 1.000 169.71939 4 GLY M CA 1
ATOM 11191 C C . GLY E 5 4 ? 32.29351 20.74545 -10.49550 1.000 166.28403 4 GLY M C 1
ATOM 11192 O O . GLY E 5 4 ? 33.33616 21.35681 -10.73836 1.000 167.28207 4 GLY M O 1
ATOM 11193 N N . LEU E 5 5 ? 31.86605 20.47847 -9.26239 1.000 162.57937 5 LEU M N 1
ATOM 11194 C CA . LEU E 5 5 ? 32.63915 20.79227 -8.06599 1.000 162.79906 5 LEU M CA 1
ATOM 11195 C C . LEU E 5 5 ? 32.58749 19.58341 -7.14552 1.000 158.39493 5 LEU M C 1
ATOM 11196 O O . LEU E 5 5 ? 31.50310 19.17458 -6.71706 1.000 157.31361 5 LEU M O 1
ATOM 11201 N N . PHE E 5 6 ? 33.75266 19.01618 -6.83958 1.000 159.43996 6 PHE M N 1
ATOM 11202 C CA . PHE E 5 6 ? 33.83005 17.81096 -6.02643 1.000 159.63187 6 PHE M CA 1
ATOM 11203 C C . PHE E 5 6 ? 34.78652 18.00553 -4.85961 1.000 158.13020 6 PHE M C 1
ATOM 11204 O O . PHE E 5 6 ? 35.82834 18.65603 -4.98978 1.000 164.28539 6 PHE M O 1
ATOM 11212 N N . ILE E 5 7 ? 34.42909 17.41696 -3.72172 1.000 156.80529 7 ILE M N 1
ATOM 11213 C CA . ILE E 5 7 ? 35.18181 17.55027 -2.48205 1.000 153.48078 7 ILE M CA 1
ATOM 11214 C C . ILE E 5 7 ? 35.49967 16.15628 -1.95712 1.000 155.87677 7 ILE M C 1
ATOM 11215 O O . ILE E 5 7 ? 34.60921 15.30484 -1.86326 1.000 165.53838 7 ILE M O 1
ATOM 11220 N N . TYR E 5 8 ? 36.76986 15.92559 -1.62865 1.000 166.63646 8 TYR M N 1
ATOM 11221 C CA . TYR E 5 8 ? 37.26338 14.62218 -1.20320 1.000 179.09780 8 TYR M CA 1
ATOM 11222 C C . TYR E 5 8 ? 38.00529 14.73968 0.11956 1.000 196.37734 8 TYR M C 1
ATOM 11223 O O . TYR E 5 8 ? 38.63763 15.75652 0.40398 1.000 192.73478 8 TYR M O 1
ATOM 11232 N N . ASN E 5 9 ? 37.94572 13.67947 0.91977 1.000 169.51439 9 ASN M N 1
ATOM 11233 C CA . ASN E 5 9 ? 38.79109 13.62298 2.10063 1.000 170.82150 9 ASN M CA 1
ATOM 11234 C C . ASN E 5 9 ? 40.19394 13.15525 1.71330 1.000 168.47321 9 ASN M C 1
ATOM 11235 O O . ASN E 5 9 ? 40.46222 12.79069 0.56528 1.000 165.84186 9 ASN M O 1
ATOM 11240 N N . HIS E 5 10 ? 41.10300 13.17053 2.69192 1.000 167.23983 10 HIS M N 1
ATOM 11241 C CA . HIS E 5 10 ? 42.49404 12.83091 2.40904 1.000 157.43041 10 HIS M CA 1
ATOM 11242 C C . HIS E 5 10 ? 42.67319 11.36425 2.03424 1.000 154.69854 10 HIS M C 1
ATOM 11243 O O . HIS E 5 10 ? 43.71482 11.00457 1.47517 1.000 148.12278 10 HIS M O 1
ATOM 11250 N N . LYS E 5 11 ? 41.68535 10.51393 2.32404 1.000 159.96130 11 LYS M N 1
ATOM 11251 C CA . LYS E 5 11 ? 41.76341 9.11697 1.90746 1.000 156.90617 11 LYS M CA 1
ATOM 11252 C C . LYS E 5 11 ? 41.54113 8.97490 0.40586 1.000 153.58529 11 LYS M C 1
ATOM 11253 O O . LYS E 5 11 ? 42.19961 8.15994 -0.25117 1.000 159.09723 11 LYS M O 1
ATOM 11259 N N . GLY E 5 12 ? 40.62507 9.75943 -0.15548 1.000 148.13151 12 GLY M N 1
ATOM 11260 C CA . GLY E 5 12 ? 40.35640 9.69954 -1.57834 1.000 139.54236 12 GLY M CA 1
ATOM 11261 C C . GLY E 5 12 ? 38.88474 9.55074 -1.89832 1.000 137.75307 12 GLY M C 1
ATOM 11262 O O . GLY E 5 12 ? 38.47198 9.72849 -3.04842 1.000 129.83467 12 GLY M O 1
ATOM 11263 N N . GLU E 5 13 ? 38.08445 9.22262 -0.88752 1.000 149.60409 13 GLU M N 1
ATOM 11264 C CA . GLU E 5 13 ? 36.64851 9.09588 -1.07866 1.000 150.22487 13 GLU M CA 1
ATOM 11265 C C . GLU E 5 13 ? 36.03900 10.45081 -1.41514 1.000 144.93818 13 GLU M C 1
ATOM 11266 O O . GLU E 5 13 ? 36.54609 11.50321 -1.02114 1.000 151.88292 13 GLU M O 1
ATOM 11272 N N . VAL E 5 14 ? 34.93824 10.41731 -2.15998 1.000 136.70456 14 VAL M N 1
ATOM 11273 C CA . VAL E 5 14 ? 34.32715 11.62939 -2.68956 1.000 133.36260 14 VAL M CA 1
ATOM 11274 C C . VAL E 5 14 ? 33.29655 12.07766 -1.65945 1.000 138.59549 14 VAL M C 1
ATOM 11275 O O . VAL E 5 14 ? 32.23184 11.47372 -1.53742 1.000 139.04860 14 VAL M O 1
ATOM 11279 N N . LEU E 5 15 ? 33.60180 13.13795 -0.90986 1.000 146.99578 15 LEU M N 1
ATOM 11280 C CA . LEU E 5 15 ? 32.58701 13.68259 -0.01299 1.000 159.41300 15 LEU M CA 1
ATOM 11281 C C . LEU E 5 15 ? 31.40835 14.25386 -0.79654 1.000 160.40628 15 LEU M C 1
ATOM 11282 O O . LEU E 5 15 ? 30.27049 13.79531 -0.64653 1.000 165.47703 15 LEU M O 1
ATOM 11287 N N . ILE E 5 16 ? 31.65482 15.24148 -1.65516 1.000 152.47268 16 ILE M N 1
ATOM 11288 C CA . ILE E 5 16 ? 30.57565 15.97072 -2.31506 1.000 153.30077 16 ILE M CA 1
ATOM 11289 C C . ILE E 5 16 ? 30.74932 15.93172 -3.82756 1.000 144.95100 16 ILE M C 1
ATOM 11290 O O . ILE E 5 16 ? 31.86724 16.03866 -4.34382 1.000 148.22514 16 ILE M O 1
ATOM 11295 N N . SER E 5 17 ? 29.62842 15.76291 -4.53245 1.000 141.92413 17 SER M N 1
ATOM 11296 C CA . SER E 5 17 ? 29.59359 15.72534 -5.98974 1.000 125.27198 17 SER M CA 1
ATOM 11297 C C . SER E 5 17 ? 28.44214 16.59008 -6.47241 1.000 132.34722 17 SER M C 1
ATOM 11298 O O . SER E 5 17 ? 27.30007 16.38745 -6.04984 1.000 124.17568 17 SER M O 1
ATOM 11301 N N . ARG E 5 18 ? 28.72938 17.54000 -7.35905 1.000 137.02353 18 ARG M N 1
ATOM 11302 C CA . ARG E 5 18 ? 27.67557 18.17714 -8.13811 1.000 130.81797 18 ARG M CA 1
ATOM 11303 C C . ARG E 5 18 ? 28.17349 18.41752 -9.55025 1.000 115.24533 18 ARG M C 1
ATOM 11304 O O . ARG E 5 18 ? 29.28246 18.92035 -9.74930 1.000 109.71750 18 ARG M O 1
ATOM 11312 N N . VAL E 5 19 ? 27.35125 18.04584 -10.52213 1.000 116.63203 19 VAL M N 1
ATOM 11313 C CA . VAL E 5 19 ? 27.67162 18.19955 -11.93142 1.000 115.53821 19 VAL M CA 1
ATOM 11314 C C . VAL E 5 19 ? 26.66866 19.16670 -12.53154 1.000 131.33151 19 VAL M C 1
ATOM 11315 O O . VAL E 5 19 ? 25.45438 18.97895 -12.39650 1.000 146.45994 19 VAL M O 1
ATOM 11319 N N . TYR E 5 20 ? 27.17430 20.20585 -13.17455 1.000 154.61771 20 TYR M N 1
ATOM 11320 C CA . TYR E 5 20 ? 26.29994 21.20141 -13.76770 1.000 159.15570 20 TYR M CA 1
ATOM 11321 C C . TYR E 5 20 ? 25.98259 20.84487 -15.20395 1.000 167.52943 20 TYR M C 1
ATOM 11322 O O . TYR E 5 20 ? 24.87956 21.11290 -15.69102 1.000 176.30317 20 TYR M O 1
ATOM 11331 N N . ARG E 5 21 ? 26.92993 20.20021 -15.86818 1.000 167.20517 21 ARG M N 1
ATOM 11332 C CA . ARG E 5 21 ? 26.80852 19.83425 -17.26500 1.000 177.58231 21 ARG M CA 1
ATOM 11333 C C . ARG E 5 21 ? 26.91180 18.32107 -17.38931 1.000 179.29052 21 ARG M C 1
ATOM 11334 O O . ARG E 5 21 ? 27.89602 17.72030 -16.94345 1.000 174.93701 21 ARG M O 1
ATOM 11342 N N . ASP E 5 22 ? 25.88451 17.71169 -17.98446 1.000 180.49808 22 ASP M N 1
ATOM 11343 C CA . ASP E 5 22 ? 25.75000 16.26414 -18.06135 1.000 180.13226 22 ASP M CA 1
ATOM 11344 C C . ASP E 5 22 ? 26.53375 15.66858 -19.22163 1.000 177.40970 22 ASP M C 1
ATOM 11345 O O . ASP E 5 22 ? 26.23738 14.55004 -19.65978 1.000 170.56037 22 ASP M O 1
ATOM 11350 N N . ASP E 5 23 ? 27.51281 16.40896 -19.73243 1.000 173.80030 23 ASP M N 1
ATOM 11351 C CA . ASP E 5 23 ? 28.55712 15.87472 -20.60140 1.000 171.34368 23 ASP M CA 1
ATOM 11352 C C . ASP E 5 23 ? 29.70441 15.31994 -19.75301 1.000 169.15640 23 ASP M C 1
ATOM 11353 O O . ASP E 5 23 ? 30.85044 15.76202 -19.82414 1.000 162.76267 23 ASP M O 1
ATOM 11358 N N . ILE E 5 24 ? 29.37087 14.34017 -18.92022 1.000 179.32800 24 ILE M N 1
ATOM 11359 C CA . ILE E 5 24 ? 30.30252 13.80329 -17.93737 1.000 176.45800 24 ILE M CA 1
ATOM 11360 C C . ILE E 5 24 ? 30.88983 12.51210 -18.47909 1.000 177.36536 24 ILE M C 1
ATOM 11361 O O . ILE E 5 24 ? 30.15345 11.57774 -18.81762 1.000 181.32985 24 ILE M O 1
ATOM 11366 N N . GLY E 5 25 ? 32.21238 12.45645 -18.56068 1.000 177.79098 25 GLY M N 1
ATOM 11367 C CA . GLY E 5 25 ? 32.88290 11.17362 -18.58593 1.000 185.30788 25 GLY M CA 1
ATOM 11368 C C . GLY E 5 25 ? 33.15099 10.81859 -17.14069 1.000 182.06087 25 GLY M C 1
ATOM 11369 O O . GLY E 5 25 ? 34.02810 11.42035 -16.51313 1.000 186.29581 25 GLY M O 1
ATOM 11370 N N . ARG E 5 26 ? 32.40349 9.86670 -16.59026 1.000 176.34927 26 ARG M N 1
ATOM 11371 C CA . ARG E 5 26 ? 32.33467 9.78286 -15.12769 1.000 177.05220 26 ARG M CA 1
ATOM 11372 C C . ARG E 5 26 ? 33.62160 9.30581 -14.46325 1.000 175.41122 26 ARG M C 1
ATOM 11373 O O . ARG E 5 26 ? 33.62182 9.10348 -13.24284 1.000 174.63706 26 ARG M O 1
ATOM 11381 N N . ASN E 5 27 ? 34.75071 9.10761 -15.12765 1.000 173.48154 27 ASN M N 1
ATOM 11382 C CA . ASN E 5 27 ? 35.98914 8.86620 -14.40691 1.000 173.30933 27 ASN M CA 1
ATOM 11383 C C . ASN E 5 27 ? 36.69691 10.16477 -14.03555 1.000 174.06724 27 ASN M C 1
ATOM 11384 O O . ASN E 5 27 ? 37.86131 10.12977 -13.62739 1.000 180.46817 27 ASN M O 1
ATOM 11389 N N . ALA E 5 28 ? 36.00894 11.30519 -14.15767 1.000 162.53068 28 ALA M N 1
ATOM 11390 C CA . ALA E 5 28 ? 36.60040 12.58796 -13.78849 1.000 148.72174 28 ALA M CA 1
ATOM 11391 C C . ALA E 5 28 ? 36.94587 12.62800 -12.30604 1.000 149.83345 28 ALA M C 1
ATOM 11392 O O . ALA E 5 28 ? 38.05501 13.02620 -11.92595 1.000 149.00380 28 ALA M O 1
ATOM 11394 N N . VAL E 5 29 ? 36.00173 12.23189 -11.44684 1.000 161.68514 29 VAL M N 1
ATOM 11395 C CA . VAL E 5 29 ? 36.32626 12.11606 -10.02828 1.000 172.14805 29 VAL M CA 1
ATOM 11396 C C . VAL E 5 29 ? 37.44651 11.10334 -9.84301 1.000 181.87607 29 VAL M C 1
ATOM 11397 O O . VAL E 5 29 ? 38.37811 11.31824 -9.05872 1.000 178.52089 29 VAL M O 1
ATOM 11401 N N . ASP E 5 30 ? 37.40661 10.01257 -10.61212 1.000 188.19111 30 ASP M N 1
ATOM 11402 C CA . ASP E 5 30 ? 38.46389 9.01537 -10.54626 1.000 188.70496 30 ASP M CA 1
ATOM 11403 C C . ASP E 5 30 ? 39.76085 9.55334 -11.12946 1.000 180.50100 30 ASP M C 1
ATOM 11404 O O . ASP E 5 30 ? 40.84390 9.19724 -10.65541 1.000 183.14015 30 ASP M O 1
ATOM 11409 N N . ALA E 5 31 ? 39.66965 10.42136 -12.14022 1.000 159.39620 31 ALA M N 1
ATOM 11410 C CA . ALA E 5 31 ? 40.86606 11.04197 -12.69882 1.000 151.04447 31 ALA M CA 1
ATOM 11411 C C . ALA E 5 31 ? 41.57345 11.89669 -11.65606 1.000 153.01908 31 ALA M C 1
ATOM 11412 O O . ALA E 5 31 ? 42.78881 11.77967 -11.46003 1.000 153.98154 31 ALA M O 1
ATOM 11414 N N . PHE E 5 32 ? 40.82410 12.76493 -10.97147 1.000 160.75112 32 PHE M N 1
ATOM 11415 C CA . PHE E 5 32 ? 41.43076 13.57600 -9.92008 1.000 155.83947 32 PHE M CA 1
ATOM 11416 C C . PHE E 5 32 ? 41.88793 12.72246 -8.74459 1.000 162.17467 32 PHE M C 1
ATOM 11417 O O . PHE E 5 32 ? 42.85868 13.07477 -8.06482 1.000 149.06900 32 PHE M O 1
ATOM 11425 N N . ARG E 5 33 ? 41.20653 11.60283 -8.49263 1.000 178.02955 33 ARG M N 1
ATOM 11426 C CA . ARG E 5 33 ? 41.56828 10.74385 -7.37154 1.000 182.92243 33 ARG M CA 1
ATOM 11427 C C . ARG E 5 33 ? 42.88068 10.01066 -7.62543 1.000 180.20457 33 ARG M C 1
ATOM 11428 O O . ARG E 5 33 ? 43.72205 9.90506 -6.72526 1.000 185.47665 33 ARG M O 1
ATOM 11436 N N . VAL E 5 34 ? 43.07783 9.50108 -8.83937 1.000 168.20112 34 VAL M N 1
ATOM 11437 C CA . VAL E 5 34 ? 44.26328 8.69801 -9.11648 1.000 171.96273 34 VAL M CA 1
ATOM 11438 C C . VAL E 5 34 ? 45.44478 9.55015 -9.58136 1.000 171.15906 34 VAL M C 1
ATOM 11439 O O . VAL E 5 34 ? 46.59783 9.20900 -9.29774 1.000 174.63813 34 VAL M O 1
ATOM 11443 N N . ASN E 5 35 ? 45.19267 10.66350 -10.27187 1.000 163.00875 35 ASN M N 1
ATOM 11444 C CA . ASN E 5 35 ? 46.28004 11.45593 -10.83220 1.000 163.33001 35 ASN M CA 1
ATOM 11445 C C . ASN E 5 35 ? 46.83072 12.48255 -9.85011 1.000 158.85647 35 ASN M C 1
ATOM 11446 O O . ASN E 5 35 ? 48.04632 12.70049 -9.80519 1.000 162.74437 35 ASN M O 1
ATOM 11451 N N . VAL E 5 36 ? 45.96879 13.11678 -9.06074 1.000 154.92035 36 VAL M N 1
ATOM 11452 C CA . VAL E 5 36 ? 46.35387 14.23042 -8.20271 1.000 158.96907 36 VAL M CA 1
ATOM 11453 C C . VAL E 5 36 ? 46.30541 13.84681 -6.72690 1.000 165.88066 36 VAL M C 1
ATOM 11454 O O . VAL E 5 36 ? 47.23959 14.12782 -5.97481 1.000 160.47446 36 VAL M O 1
ATOM 11458 N N . ILE E 5 37 ? 45.21697 13.20829 -6.29336 1.000 171.72972 37 ILE M N 1
ATOM 11459 C CA . ILE E 5 37 ? 45.06078 12.87730 -4.87782 1.000 166.99154 37 ILE M CA 1
ATOM 11460 C C . ILE E 5 37 ? 46.09773 11.84338 -4.45487 1.000 172.35533 37 ILE M C 1
ATOM 11461 O O . ILE E 5 37 ? 46.86996 12.05987 -3.51393 1.000 171.80572 37 ILE M O 1
ATOM 11466 N N . HIS E 5 38 ? 46.13068 10.70801 -5.14413 1.000 174.35059 38 HIS M N 1
ATOM 11467 C CA . HIS E 5 38 ? 47.07311 9.64512 -4.81801 1.000 177.48965 38 HIS M CA 1
ATOM 11468 C C . HIS E 5 38 ? 48.32880 9.74675 -5.67756 1.000 186.74411 38 HIS M C 1
ATOM 11469 O O . HIS E 5 38 ? 49.16419 8.84273 -5.68315 1.000 196.54352 38 HIS M O 1
ATOM 11476 N N . VAL E 5 43 ? 49.08412 18.16738 -8.70348 1.000 176.64615 43 VAL M N 1
ATOM 11477 C CA . VAL E 5 43 ? 50.28006 17.37270 -8.45334 1.000 177.86609 43 VAL M CA 1
ATOM 11478 C C . VAL E 5 43 ? 51.50802 18.27478 -8.31042 1.000 173.02832 43 VAL M C 1
ATOM 11479 O O . VAL E 5 43 ? 52.20280 18.22938 -7.29489 1.000 173.83963 43 VAL M O 1
ATOM 11483 N N . ARG E 5 44 ? 51.76830 19.09714 -9.32815 1.000 164.61613 44 ARG M N 1
ATOM 11484 C CA . ARG E 5 44 ? 52.82653 20.09323 -9.27461 1.000 165.38777 44 ARG M CA 1
ATOM 11485 C C . ARG E 5 44 ? 52.32671 21.49590 -9.58882 1.000 166.84332 44 ARG M C 1
ATOM 11486 O O . ARG E 5 44 ? 53.12478 22.43933 -9.56603 1.000 169.36709 44 ARG M O 1
ATOM 11494 N N . SER E 5 45 ? 51.03844 21.65879 -9.88050 1.000 160.53812 45 SER M N 1
ATOM 11495 C CA . SER E 5 45 ? 50.44527 22.94684 -10.20449 1.000 158.55347 45 SER M CA 1
ATOM 11496 C C . SER E 5 45 ? 48.96976 22.89726 -9.84405 1.000 155.73306 45 SER M C 1
ATOM 11497 O O . SER E 5 45 ? 48.37543 21.81257 -9.82973 1.000 155.03114 45 SER M O 1
ATOM 11500 N N . PRO 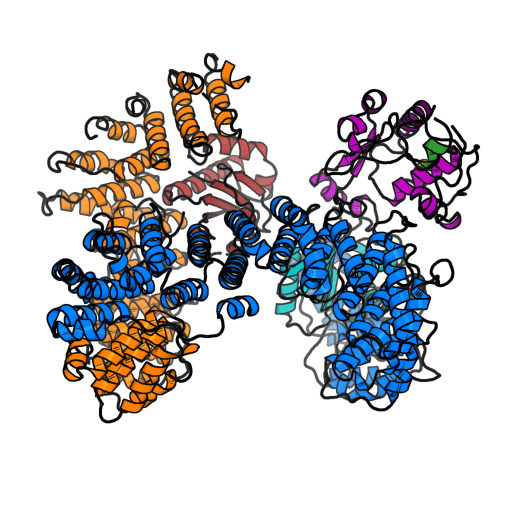E 5 46 ? 48.35388 24.04334 -9.53664 1.000 166.76397 46 PRO M N 1
ATOM 11501 C CA . PRO E 5 46 ? 46.92821 24.01715 -9.17146 1.000 153.06676 46 PRO M CA 1
ATOM 11502 C C . PRO E 5 46 ? 46.03145 23.62859 -10.32807 1.000 151.74078 46 PRO M C 1
ATOM 11503 O O . PRO E 5 46 ? 45.01533 22.95369 -10.12109 1.000 161.32647 46 PRO M O 1
ATOM 11507 N N . VAL E 5 47 ? 46.37288 24.04717 -11.54176 1.000 149.42982 47 VAL M N 1
ATOM 11508 C CA . VAL E 5 47 ? 45.61564 23.70508 -12.73744 1.000 147.68106 47 VAL M CA 1
ATOM 11509 C C . VAL E 5 47 ? 46.35315 22.58276 -13.44930 1.000 149.36406 47 VAL M C 1
ATOM 11510 O O . VAL E 5 47 ? 47.53653 22.71794 -13.78329 1.000 151.55859 47 VAL M O 1
ATOM 11514 N N . THR E 5 48 ? 45.65773 21.47489 -13.67825 1.000 148.39229 48 THR M N 1
ATOM 11515 C CA . THR E 5 48 ? 46.22164 20.33477 -14.38793 1.000 149.83736 48 THR M CA 1
ATOM 11516 C C . THR E 5 48 ? 45.26031 19.90905 -15.48600 1.000 147.84987 48 THR M C 1
ATOM 11517 O O . THR E 5 48 ? 44.05073 19.82052 -15.25690 1.000 145.53077 48 THR M O 1
ATOM 11521 N N . ASN E 5 49 ? 45.79527 19.65533 -16.67518 1.000 148.80989 49 ASN M N 1
ATOM 11522 C CA . ASN E 5 49 ? 44.99514 19.24006 -17.81930 1.000 147.22671 49 ASN M CA 1
ATOM 11523 C C . ASN E 5 49 ? 45.07300 17.72461 -17.95684 1.000 157.55119 49 ASN M C 1
ATOM 11524 O O . ASN E 5 49 ? 46.15432 17.17271 -18.18800 1.000 153.60671 49 ASN M O 1
ATOM 11529 N N . ILE E 5 50 ? 43.93179 17.05782 -17.80654 1.000 151.24950 50 ILE M N 1
ATOM 11530 C CA . ILE E 5 50 ? 43.82026 15.61393 -17.96064 1.000 146.62795 50 ILE M CA 1
ATOM 11531 C C . ILE E 5 50 ? 42.84348 15.36574 -19.10093 1.000 144.65640 50 ILE M C 1
ATOM 11532 O O . ILE E 5 50 ? 41.63696 15.60638 -18.95450 1.000 152.64011 50 ILE M O 1
ATOM 11537 N N . ALA E 5 51 ? 43.36300 14.90352 -20.23749 1.000 145.88932 51 ALA M N 1
ATOM 11538 C CA . ALA E 5 51 ? 42.55895 14.56935 -21.41224 1.000 144.40795 51 ALA M CA 1
ATOM 11539 C C . ALA E 5 51 ? 41.58750 15.69938 -21.75523 1.000 144.35657 51 ALA M C 1
ATOM 11540 O O . ALA E 5 51 ? 40.36706 15.55693 -21.66780 1.000 139.51659 51 ALA M O 1
ATOM 11542 N N . ARG E 5 52 ? 42.16944 16.84797 -22.11190 1.000 147.49238 52 ARG M N 1
ATOM 11543 C CA . ARG E 5 52 ? 41.45169 18.07143 -22.49313 1.000 140.63790 52 ARG M CA 1
ATOM 11544 C C . ARG E 5 52 ? 40.42427 18.50490 -21.44233 1.000 138.31992 52 ARG M C 1
ATOM 11545 O O . ARG E 5 52 ? 39.51719 19.29161 -21.73599 1.000 136.26317 52 ARG M O 1
ATOM 11553 N N . THR E 5 53 ? 40.56853 18.03643 -20.20286 1.000 162.44387 53 THR M N 1
ATOM 11554 C CA . THR E 5 53 ? 39.71872 18.46098 -19.09556 1.000 159.23639 53 THR M CA 1
ATOM 11555 C C . THR E 5 53 ? 40.58911 19.14391 -18.05007 1.000 154.97633 53 THR M C 1
ATOM 11556 O O . THR E 5 53 ? 41.46777 18.50744 -17.46105 1.000 154.72313 53 THR M O 1
ATOM 11560 N N . SER E 5 54 ? 40.36178 20.43693 -17.83584 1.000 151.83512 54 SER M N 1
ATOM 11561 C CA . SER E 5 54 ? 41.13454 21.19559 -16.86632 1.000 149.84096 54 SER M CA 1
ATOM 11562 C C . SER E 5 54 ? 40.55699 21.03864 -15.46397 1.000 157.58066 54 SER M C 1
ATOM 11563 O O . SER E 5 54 ? 39.33514 21.11034 -15.25625 1.000 157.48310 54 SER M O 1
ATOM 11566 N N . PHE E 5 55 ? 41.46217 20.83355 -14.50505 1.000 157.37087 55 PHE M N 1
ATOM 11567 C CA . PHE E 5 55 ? 41.16145 20.60845 -13.09770 1.000 157.57030 55 PHE M CA 1
ATOM 11568 C C . PHE E 5 55 ? 41.83989 21.70747 -12.29351 1.000 154.23066 55 PHE M C 1
ATOM 11569 O O . PHE E 5 55 ? 43.06657 21.85141 -12.36042 1.000 163.41517 55 PHE M O 1
ATOM 11577 N N . PHE E 5 56 ? 41.05811 22.47359 -11.53647 1.000 138.47022 56 PHE M N 1
ATOM 11578 C CA . PHE E 5 56 ? 41.61079 23.34874 -10.51260 1.000 135.61082 56 PHE M CA 1
ATOM 11579 C C . PHE E 5 56 ? 41.30875 22.73120 -9.15607 1.000 140.84482 56 PHE M C 1
ATOM 11580 O O . PHE E 5 56 ? 40.32526 22.00475 -9.00440 1.000 150.19848 56 PHE M O 1
ATOM 11588 N N . HIS E 5 57 ? 42.14378 23.02394 -8.16260 1.000 147.63445 57 HIS M N 1
ATOM 11589 C CA . HIS E 5 57 ? 41.88780 22.47191 -6.84027 1.000 151.62794 57 HIS M CA 1
ATOM 11590 C C . HIS E 5 57 ? 42.53096 23.33414 -5.76363 1.000 153.23469 57 HIS M C 1
ATOM 11591 O O . HIS E 5 57 ? 43.45581 24.10903 -6.02102 1.000 155.83405 57 HIS M O 1
ATOM 11598 N N . VAL E 5 58 ? 42.00404 23.18970 -4.54492 1.000 139.54218 58 VAL M N 1
ATOM 11599 C CA . VAL E 5 58 ? 42.55769 23.79710 -3.34155 1.000 135.67772 58 VAL M CA 1
ATOM 11600 C C . VAL E 5 58 ? 42.41512 22.78471 -2.21395 1.000 152.61154 58 VAL M C 1
ATOM 11601 O O . VAL E 5 58 ? 41.70430 21.78440 -2.33444 1.000 161.61121 58 VAL M O 1
ATOM 11605 N N . LYS E 5 59 ? 43.10075 23.04820 -1.10363 1.000 159.58921 59 LYS M N 1
ATOM 11606 C CA . LYS E 5 59 ? 43.18564 22.06502 -0.02575 1.000 151.49573 59 LYS M CA 1
ATOM 11607 C C . LYS E 5 59 ? 43.04629 22.76689 1.32023 1.000 150.05636 59 LYS M C 1
ATOM 11608 O O . LYS E 5 59 ? 43.93122 23.53105 1.71832 1.000 140.84419 59 LYS M O 1
ATOM 11614 N N . ARG E 5 60 ? 41.94251 22.49441 2.02358 1.000 163.57154 60 ARG M N 1
ATOM 11615 C CA . ARG E 5 60 ? 41.69301 23.04424 3.35430 1.000 165.73265 60 ARG M CA 1
ATOM 11616 C C . ARG E 5 60 ? 41.63861 21.93243 4.39886 1.000 169.35991 60 ARG M C 1
ATOM 11617 O O . ARG E 5 60 ? 40.86177 20.98611 4.27787 1.000 172.12150 60 ARG M O 1
ATOM 11625 N N . SER E 5 61 ? 42.46215 22.09604 5.42839 1.000 169.61931 61 SER M N 1
ATOM 11626 C CA . SER E 5 61 ? 42.76775 21.25907 6.58928 1.000 168.15734 61 SER M CA 1
ATOM 11627 C C . SER E 5 61 ? 43.47677 19.96624 6.21913 1.000 160.22726 61 SER M C 1
ATOM 11628 O O . SER E 5 61 ? 44.61457 19.74070 6.64671 1.000 161.76585 61 SER M O 1
ATOM 11631 N N . ASN E 5 62 ? 42.86415 19.17635 5.33241 1.000 162.15318 62 ASN M N 1
ATOM 11632 C CA . ASN E 5 62 ? 43.47568 18.15818 4.48910 1.000 170.17246 62 ASN M CA 1
ATOM 11633 C C . ASN E 5 62 ? 42.48803 17.71527 3.40511 1.000 161.66623 62 ASN M C 1
ATOM 11634 O O . ASN E 5 62 ? 42.77152 16.79321 2.63691 1.000 157.32836 62 ASN M O 1
ATOM 11639 N N . ILE E 5 63 ? 41.30671 18.34611 3.38363 1.000 162.16080 63 ILE M N 1
ATOM 11640 C CA . ILE E 5 63 ? 40.26360 18.09207 2.38512 1.000 152.00989 63 ILE M CA 1
ATOM 11641 C C . ILE E 5 63 ? 40.61822 18.75169 1.05282 1.000 142.33329 63 ILE M C 1
ATOM 11642 O O . ILE E 5 63 ? 41.23385 19.82645 1.00693 1.000 148.19502 63 ILE M O 1
ATOM 11647 N N . TRP E 5 64 ? 40.19023 18.12088 -0.04269 1.000 133.83721 64 TRP M N 1
ATOM 11648 C CA . TRP E 5 64 ? 40.39568 18.61159 -1.40085 1.000 126.96833 64 TRP M CA 1
ATOM 11649 C C . TRP E 5 64 ? 39.09528 19.17618 -1.95234 1.000 123.19538 64 TRP M C 1
ATOM 11650 O O . TRP E 5 64 ? 38.07296 18.48432 -1.95919 1.000 122.40749 64 TRP M O 1
ATOM 11661 N N . LEU E 5 65 ? 39.14462 20.40893 -2.45225 1.000 128.94377 65 LEU M N 1
ATOM 11662 C CA . LEU E 5 65 ? 38.00723 21.04537 -3.11086 1.000 127.80035 65 LEU M CA 1
ATOM 11663 C C . LEU E 5 65 ? 38.42378 21.37734 -4.53898 1.000 127.16562 65 LEU M C 1
ATOM 11664 O O . LEU E 5 65 ? 39.28100 22.24184 -4.75042 1.000 118.11905 65 LEU M O 1
ATOM 11669 N N . ALA E 5 66 ? 37.82470 20.69680 -5.51974 1.000 129.45813 66 ALA M N 1
ATOM 11670 C CA . ALA E 5 66 ? 38.27165 20.78363 -6.90155 1.000 120.87469 66 ALA M CA 1
ATOM 11671 C C . ALA E 5 66 ? 37.11890 21.14226 -7.82932 1.000 124.54328 66 ALA M C 1
ATOM 11672 O O . ALA E 5 66 ? 35.96691 20.75752 -7.60465 1.000 125.53615 66 ALA M O 1
ATOM 11674 N N . ALA E 5 67 ? 37.45759 21.88395 -8.88283 1.000 129.30399 67 ALA M N 1
ATOM 11675 C CA . ALA E 5 67 ? 36.53918 22.26499 -9.94482 1.000 126.93009 67 ALA M CA 1
ATOM 11676 C C . ALA E 5 67 ? 37.06120 21.74792 -11.27956 1.000 136.73100 67 ALA M C 1
ATOM 11677 O O . ALA E 5 67 ? 38.27176 21.58737 -11.47263 1.000 148.49964 67 ALA M O 1
ATOM 11679 N N . VAL E 5 68 ? 36.13554 21.50847 -12.20664 1.000 136.68574 68 VAL M N 1
ATOM 11680 C CA . VAL E 5 68 ? 36.41318 20.77442 -13.43685 1.000 131.22790 68 VAL M CA 1
ATOM 11681 C C . VAL E 5 68 ? 35.70003 21.45684 -14.59536 1.000 128.07151 68 VAL M C 1
ATOM 11682 O O . VAL E 5 68 ? 34.53802 21.85698 -14.46363 1.000 105.41435 68 VAL M O 1
ATOM 11686 N N . THR E 5 69 ? 36.39025 21.58730 -15.73222 1.000 134.94581 69 THR M N 1
ATOM 11687 C CA . THR E 5 69 ? 35.70196 21.99047 -16.95807 1.000 125.77139 69 THR M CA 1
ATOM 11688 C C . THR E 5 69 ? 36.58350 21.70943 -18.16541 1.000 117.90184 69 THR M C 1
ATOM 11689 O O . THR E 5 69 ? 37.80569 21.62610 -18.05665 1.000 114.30971 69 THR M O 1
ATOM 11693 N N . LYS E 5 70 ? 35.94153 21.56488 -19.32473 1.000 126.53088 70 LYS M N 1
ATOM 11694 C CA . LYS E 5 70 ? 36.65961 21.43081 -20.58709 1.000 127.39967 70 LYS M CA 1
ATOM 11695 C C . LYS E 5 70 ? 36.77135 22.73940 -21.35178 1.000 125.22987 70 LYS M C 1
ATOM 11696 O O . LYS E 5 70 ? 37.70301 22.90191 -22.14622 1.000 154.74066 70 LYS M O 1
ATOM 11702 N N . GLN E 5 71 ? 35.84529 23.66823 -21.13427 1.000 119.47882 71 GLN M N 1
ATOM 11703 C CA . GLN E 5 71 ? 35.87409 24.94591 -21.82573 1.000 134.83533 71 GLN M CA 1
ATOM 11704 C C . GLN E 5 71 ? 37.07344 25.77301 -21.37118 1.000 129.75843 71 GLN M C 1
ATOM 11705 O O . GLN E 5 71 ? 37.68543 25.51245 -20.33175 1.000 130.90765 71 GLN M O 1
ATOM 11711 N N . ASN E 5 72 ? 37.41269 26.78188 -22.17013 1.000 131.48096 72 ASN M N 1
ATOM 11712 C CA . ASN E 5 72 ? 38.39049 27.77315 -21.74187 1.000 150.51466 72 ASN M CA 1
ATOM 11713 C C . ASN E 5 72 ? 37.67030 28.81460 -20.89141 1.000 155.09938 72 ASN M C 1
ATOM 11714 O O . ASN E 5 72 ? 36.68382 29.41720 -21.33006 1.000 162.26321 72 ASN M O 1
ATOM 11719 N N . VAL E 5 73 ? 38.13209 28.98963 -19.65475 1.000 155.76779 73 VAL M N 1
ATOM 11720 C CA . VAL E 5 73 ? 37.41725 29.77868 -18.66399 1.000 159.67155 73 VAL M CA 1
ATOM 11721 C C . VAL E 5 73 ? 38.40142 30.70550 -17.96458 1.000 175.18162 73 VAL M C 1
ATOM 11722 O O . VAL E 5 73 ? 39.61898 30.51915 -18.02134 1.000 183.11923 73 VAL M O 1
ATOM 11726 N N . ASN E 5 74 ? 37.85190 31.72435 -17.30826 1.000 166.48571 74 ASN M N 1
ATOM 11727 C CA . ASN E 5 74 ? 38.65158 32.64424 -16.50846 1.000 144.27830 74 ASN M CA 1
ATOM 11728 C C . ASN E 5 74 ? 39.21931 31.89139 -15.31100 1.000 141.75149 74 ASN M C 1
ATOM 11729 O O . ASN E 5 74 ? 38.47251 31.47042 -14.42170 1.000 139.10731 74 ASN M O 1
ATOM 11734 N N . ALA E 5 75 ? 40.54261 31.71069 -15.29175 1.000 168.97873 75 ALA M N 1
ATOM 11735 C CA . ALA E 5 75 ? 41.16920 30.91975 -14.23623 1.000 172.58264 75 ALA M CA 1
ATOM 11736 C C . ALA E 5 75 ? 41.10325 31.63240 -12.89170 1.000 164.37615 75 ALA M C 1
ATOM 11737 O O . ALA E 5 75 ? 40.78583 31.01312 -11.86730 1.000 160.49853 75 ALA M O 1
ATOM 11739 N N . ALA E 5 76 ? 41.41064 32.93091 -12.87226 1.000 167.09060 76 ALA M N 1
ATOM 11740 C CA . ALA E 5 76 ? 41.31003 33.68933 -11.63122 1.000 168.10089 76 ALA M CA 1
ATOM 11741 C C . ALA E 5 76 ? 39.88069 33.69478 -11.10768 1.000 161.96390 76 ALA M C 1
ATOM 11742 O O . ALA E 5 76 ? 39.65788 33.63036 -9.89425 1.000 159.48725 76 ALA M O 1
ATOM 11744 N N . MET E 5 77 ? 38.89807 33.75203 -12.00976 1.000 161.52769 77 MET M N 1
ATOM 11745 C CA . MET E 5 77 ? 37.50170 33.76177 -11.58574 1.000 157.89038 77 MET M CA 1
ATOM 11746 C C . MET E 5 77 ? 37.13180 32.47157 -10.86708 1.000 153.37687 77 MET M C 1
ATOM 11747 O O . MET E 5 77 ? 36.52662 32.50337 -9.79268 1.000 157.95534 77 MET M O 1
ATOM 11752 N N . VAL E 5 78 ? 37.49990 31.32086 -11.43485 1.000 153.11807 78 VAL M N 1
ATOM 11753 C CA . VAL E 5 78 ? 37.11743 30.06107 -10.80405 1.000 148.97110 78 VAL M CA 1
ATOM 11754 C C . VAL E 5 78 ? 37.94320 29.80582 -9.54723 1.000 147.77294 78 VAL M C 1
ATOM 11755 O O . VAL E 5 78 ? 37.44823 29.20529 -8.58498 1.000 143.89195 78 VAL M O 1
ATOM 11759 N N . PHE E 5 79 ? 39.19266 30.27800 -9.50709 1.000 151.16128 79 PHE M N 1
ATOM 11760 C CA . PHE E 5 79 ? 39.97991 30.12014 -8.28666 1.000 150.39273 79 PHE M CA 1
ATOM 11761 C C . PHE E 5 79 ? 39.42366 30.97410 -7.15351 1.000 156.05100 79 PHE M C 1
ATOM 11762 O O . PHE E 5 79 ? 39.29287 30.50431 -6.01576 1.000 146.52966 79 PHE M O 1
ATOM 11770 N N . GLU E 5 80 ? 39.08616 32.23152 -7.43948 1.000 160.44260 80 GLU M N 1
ATOM 11771 C CA . GLU E 5 80 ? 38.45497 33.06249 -6.42706 1.000 151.56290 80 GLU M CA 1
ATOM 11772 C C . GLU E 5 80 ? 37.05531 32.58168 -6.10540 1.000 147.21318 80 GLU M C 1
ATOM 11773 O O . GLU E 5 80 ? 36.55791 32.82521 -5.00354 1.000 160.04830 80 GLU M O 1
ATOM 11779 N N . PHE E 5 81 ? 36.42403 31.86555 -7.02327 1.000 145.08219 81 PHE M N 1
ATOM 11780 C CA . PHE E 5 81 ? 35.17024 31.23203 -6.67499 1.000 140.65767 81 PHE M CA 1
ATOM 11781 C C . PHE E 5 81 ? 35.37851 30.11970 -5.65929 1.000 146.40344 81 PHE M C 1
ATOM 11782 O O . PHE E 5 81 ? 34.56989 29.94813 -4.73856 1.000 152.85608 81 PHE M O 1
ATOM 11790 N N . LEU E 5 82 ? 36.40935 29.30043 -5.86889 1.000 146.26970 82 LEU M N 1
ATOM 11791 C CA . LEU E 5 82 ? 36.77159 28.29479 -4.87733 1.000 134.91603 82 LEU M CA 1
ATOM 11792 C C . LEU E 5 82 ? 37.07704 28.94826 -3.53635 1.000 135.64023 82 LEU M C 1
ATOM 11793 O O . LEU E 5 82 ? 36.71834 28.41855 -2.47684 1.000 132.68867 82 LEU M O 1
ATOM 11798 N N . TYR E 5 83 ? 37.74098 30.10544 -3.56828 1.000 139.99195 83 TYR M N 1
ATOM 11799 C CA . TYR E 5 83 ? 38.01098 30.84293 -2.33713 1.000 150.31322 83 TYR M CA 1
ATOM 11800 C C . TYR E 5 83 ? 36.71609 31.29209 -1.66800 1.000 149.05204 83 TYR M C 1
ATOM 11801 O O . TYR E 5 83 ? 36.58691 31.22471 -0.44028 1.000 159.19094 83 TYR M O 1
ATOM 11810 N N . LYS E 5 84 ? 35.75026 31.76405 -2.46144 1.000 140.32040 84 LYS M N 1
ATOM 11811 C CA . LYS E 5 84 ? 34.45285 32.15240 -1.91400 1.000 141.45402 84 LYS M CA 1
ATOM 11812 C C . LYS E 5 84 ? 33.74530 30.96401 -1.27555 1.000 139.96116 84 LYS M C 1
ATOM 11813 O O . LYS E 5 84 ? 33.17532 31.08469 -0.18499 1.000 156.05231 84 LYS M O 1
ATOM 11819 N N . MET E 5 85 ? 33.75945 29.81256 -1.95202 1.000 130.60154 85 MET M N 1
ATOM 11820 C CA . MET E 5 85 ? 33.21574 28.58593 -1.37064 1.000 133.00658 85 MET M CA 1
ATOM 11821 C C . MET E 5 85 ? 33.85836 28.27996 -0.02507 1.000 132.33275 85 MET M C 1
ATOM 11822 O O . MET E 5 85 ? 33.16246 28.03190 0.97065 1.000 129.24641 85 MET M O 1
ATOM 11827 N N . CYS E 5 86 ? 35.19412 28.26911 0.01005 1.000 143.20473 86 CYS M N 1
ATOM 11828 C CA . CYS E 5 86 ? 35.90797 27.93707 1.23707 1.000 136.07636 86 CYS M CA 1
ATOM 11829 C C . CYS E 5 86 ? 35.57723 28.91962 2.35020 1.000 142.12368 86 CYS M C 1
ATOM 11830 O O . CYS E 5 86 ? 35.40538 28.51820 3.50391 1.000 152.48810 86 CYS M O 1
ATOM 11833 N N . ASP E 5 87 ? 35.46201 30.20893 2.02177 1.000 136.84839 87 ASP M N 1
ATOM 11834 C CA . ASP E 5 87 ? 35.10453 31.19794 3.03490 1.000 141.50361 87 ASP M CA 1
ATOM 11835 C C . ASP E 5 87 ? 33.68798 30.97579 3.55112 1.000 151.69825 87 ASP M C 1
ATOM 11836 O O . ASP E 5 87 ? 33.43687 31.07538 4.76003 1.000 151.11095 87 ASP M O 1
ATOM 11841 N N . VAL E 5 88 ? 32.75092 30.66329 2.65311 1.000 143.27085 88 VAL M N 1
ATOM 11842 C CA . VAL E 5 88 ? 31.36507 30.46551 3.06879 1.000 145.33840 88 VAL M CA 1
ATOM 11843 C C . VAL E 5 88 ? 31.25836 29.28217 4.02178 1.000 145.29483 88 VAL M C 1
ATOM 11844 O O . VAL E 5 88 ? 30.61626 29.36839 5.07554 1.000 148.99027 88 VAL M O 1
ATOM 11848 N N . MET E 5 89 ? 31.89594 28.15970 3.68180 1.000 133.52423 89 MET M N 1
ATOM 11849 C CA . MET E 5 89 ? 31.78391 27.02379 4.59379 1.000 142.03745 89 MET M CA 1
ATOM 11850 C C . MET E 5 89 ? 32.69800 27.14508 5.81026 1.000 152.83105 89 MET M C 1
ATOM 11851 O O . MET E 5 89 ? 32.43148 26.49826 6.82822 1.000 146.75059 89 MET M O 1
ATOM 11856 N N . ALA E 5 90 ? 33.74072 27.97887 5.75379 1.000 158.45433 90 ALA M N 1
ATOM 11857 C CA . ALA E 5 90 ? 34.50370 28.27321 6.96066 1.000 149.36857 90 ALA M CA 1
ATOM 11858 C C . ALA E 5 90 ? 33.70336 29.14500 7.91538 1.000 151.48370 90 ALA M C 1
ATOM 11859 O O . ALA E 5 90 ? 33.93204 29.10980 9.12900 1.000 166.50074 90 ALA M O 1
ATOM 11861 N N . ALA E 5 91 ? 32.77595 29.94209 7.38584 1.000 146.64783 91 ALA M N 1
ATOM 11862 C CA . ALA E 5 91 ? 31.84810 30.66028 8.25110 1.000 154.15481 91 ALA M CA 1
ATOM 11863 C C . ALA E 5 91 ? 30.73104 29.74734 8.74587 1.000 157.45482 91 ALA M C 1
ATOM 11864 O O . ALA E 5 91 ? 30.28237 29.87208 9.89018 1.000 153.99235 91 ALA M O 1
ATOM 11866 N N . TYR E 5 92 ? 30.27710 28.81783 7.90428 1.000 160.26291 92 TYR M N 1
ATOM 11867 C CA . TYR E 5 92 ? 29.13573 27.98811 8.27466 1.000 155.86551 92 TYR M CA 1
ATOM 11868 C C . TYR E 5 92 ? 29.51009 26.85196 9.22125 1.000 155.09082 92 TYR M C 1
ATOM 11869 O O . TYR E 5 92 ? 28.65475 26.38943 9.98440 1.000 159.69488 92 TYR M O 1
ATOM 11878 N N . PHE E 5 93 ? 30.76204 26.38540 9.19629 1.000 151.16631 93 PHE M N 1
ATOM 11879 C CA . PHE E 5 93 ? 31.18252 25.29288 10.06270 1.000 148.28104 93 PHE M CA 1
ATOM 11880 C C . PHE E 5 93 ? 32.38713 25.60890 10.93597 1.000 162.44104 93 PHE M C 1
ATOM 11881 O O . PHE E 5 93 ? 32.63028 24.87499 11.90032 1.000 173.54276 93 PHE M O 1
ATOM 11889 N N . GLY E 5 94 ? 33.14263 26.66572 10.63672 1.000 163.64357 94 GLY M N 1
ATOM 11890 C CA . GLY E 5 94 ? 34.30982 27.02133 11.41362 1.000 166.32392 94 GLY M CA 1
ATOM 11891 C C . GLY E 5 94 ? 35.57363 26.26907 11.06372 1.000 171.04381 94 GLY M C 1
ATOM 11892 O O . GLY E 5 94 ? 36.67116 26.77551 11.32668 1.000 190.22886 94 GLY M O 1
ATOM 11893 N N . LYS E 5 95 ? 35.46102 25.08033 10.47715 1.000 149.09600 95 LYS M N 1
ATOM 11894 C CA . LYS E 5 95 ? 36.63223 24.27979 10.13228 1.000 146.17119 95 LYS M CA 1
ATOM 11895 C C . LYS E 5 95 ? 36.23881 23.31129 9.03159 1.000 150.02962 95 LYS M C 1
ATOM 11896 O O . LYS E 5 95 ? 35.38854 22.44252 9.24937 1.000 154.40556 95 LYS M O 1
ATOM 11902 N N . ILE E 5 96 ? 36.84531 23.45812 7.85781 1.000 150.08629 96 ILE M N 1
ATOM 11903 C CA . ILE E 5 96 ? 36.61532 22.52720 6.75891 1.000 152.27245 96 ILE M CA 1
ATOM 11904 C C . ILE E 5 96 ? 37.39326 21.25289 7.06238 1.000 161.35993 96 ILE M C 1
ATOM 11905 O O . ILE E 5 96 ? 38.62155 21.23641 6.99653 1.000 161.02537 96 ILE M O 1
ATOM 11910 N N . SER E 5 97 ? 36.68136 20.18828 7.41711 1.000 164.40547 97 SER M N 1
ATOM 11911 C CA . SER E 5 97 ? 37.31129 18.90453 7.68252 1.000 173.95590 97 SER M CA 1
ATOM 11912 C C . SER E 5 97 ? 36.30318 17.80968 7.36335 1.000 173.98232 97 SER M C 1
ATOM 11913 O O . SER E 5 97 ? 35.16314 18.08466 6.98046 1.000 172.45305 97 SER M O 1
ATOM 11916 N N . GLU E 5 98 ? 36.73397 16.55664 7.52681 1.000 173.19233 98 GLU M N 1
ATOM 11917 C CA . GLU E 5 98 ? 35.91802 15.42680 7.09054 1.000 170.99140 98 GLU M CA 1
ATOM 11918 C C . GLU E 5 98 ? 34.54545 15.43792 7.75423 1.000 170.01307 98 GLU M C 1
ATOM 11919 O O . GLU E 5 98 ? 33.51571 15.39456 7.07258 1.000 163.76320 98 GLU M O 1
ATOM 11925 N N . GLU E 5 99 ? 34.50988 15.51614 9.08632 1.000 178.39054 99 GLU M N 1
ATOM 11926 C CA . GLU E 5 99 ? 33.24111 15.38257 9.79725 1.000 177.40361 99 GLU M CA 1
ATOM 11927 C C . GLU E 5 99 ? 32.34899 16.60371 9.60209 1.000 178.48703 99 GLU M C 1
ATOM 11928 O O . GLU E 5 99 ? 31.12796 16.46639 9.46137 1.000 182.65000 99 GLU M O 1
ATOM 11934 N N . ASN E 5 100 ? 32.93366 17.80519 9.59994 1.000 175.65482 100 ASN M N 1
ATOM 11935 C CA . ASN E 5 100 ? 32.12799 19.01669 9.46849 1.000 167.47332 100 ASN M CA 1
ATOM 11936 C C . ASN E 5 100 ? 31.41700 19.06709 8.12131 1.000 166.63995 100 ASN M C 1
ATOM 11937 O O . ASN E 5 100 ? 30.26740 19.51440 8.03334 1.000 169.97902 100 ASN M O 1
ATOM 11942 N N . ILE E 5 101 ? 32.08374 18.61181 7.06059 1.000 164.56846 101 ILE M N 1
ATOM 11943 C CA . ILE E 5 101 ? 31.43197 18.51808 5.75889 1.000 160.08107 101 ILE M CA 1
ATOM 11944 C C . ILE E 5 101 ? 30.46692 17.33758 5.71419 1.000 151.62796 101 ILE M C 1
ATOM 11945 O O . ILE E 5 101 ? 29.41079 17.41817 5.07610 1.000 143.83381 101 ILE M O 1
ATOM 11950 N N . LYS E 5 102 ? 30.79826 16.23846 6.39602 1.000 158.02371 102 LYS M N 1
ATOM 11951 C CA . LYS E 5 102 ? 29.98822 15.02743 6.30972 1.000 160.07267 102 LYS M CA 1
ATOM 11952 C C . LYS E 5 102 ? 28.67320 15.15840 7.06801 1.000 154.94186 102 LYS M C 1
ATOM 11953 O O . LYS E 5 102 ? 27.66408 14.57472 6.65683 1.000 145.45100 102 LYS M O 1
ATOM 11959 N N . ASN E 5 103 ? 28.65931 15.90778 8.17090 1.000 155.65120 103 ASN M N 1
ATOM 11960 C CA . ASN E 5 103 ? 27.46716 15.97844 9.00637 1.000 149.94900 103 ASN M CA 1
ATOM 11961 C C . ASN E 5 103 ? 26.39734 16.90566 8.44431 1.000 147.34982 103 ASN M C 1
ATOM 11962 O O . ASN E 5 103 ? 25.23757 16.80938 8.85968 1.000 144.19881 103 ASN M O 1
ATOM 11967 N N . ASN E 5 104 ? 26.75030 17.79224 7.51690 1.000 154.16323 104 ASN M N 1
ATOM 11968 C CA . ASN E 5 104 ? 25.79846 18.71176 6.89462 1.000 158.87394 104 ASN M CA 1
ATOM 11969 C C . ASN E 5 104 ? 25.78888 18.44521 5.39190 1.000 145.26115 104 ASN M C 1
ATOM 11970 O O . ASN E 5 104 ? 26.64492 18.95023 4.65868 1.000 134.69700 104 ASN M O 1
ATOM 11975 N N . PHE E 5 105 ? 24.81759 17.65340 4.93576 1.000 144.44187 105 PHE M N 1
ATOM 11976 C CA . PHE E 5 105 ? 24.69820 17.31113 3.52119 1.000 130.56730 105 PHE M CA 1
ATOM 11977 C C . PHE E 5 105 ? 23.88677 18.34842 2.75013 1.000 131.30896 105 PHE M C 1
ATOM 11978 O O . PHE E 5 105 ? 24.40450 19.00058 1.83851 1.000 142.74791 105 PHE M O 1
ATOM 11986 N N . VAL E 5 106 ? 22.61650 18.52184 3.12217 1.000 185.85576 106 VAL M N 1
ATOM 11987 C CA . VAL E 5 106 ? 21.71314 19.33819 2.31820 1.000 187.59001 106 VAL M CA 1
ATOM 11988 C C . VAL E 5 106 ? 22.04173 20.81783 2.45178 1.000 186.69797 106 VAL M C 1
ATOM 11989 O O . VAL E 5 106 ? 21.78366 21.60010 1.52962 1.000 187.17118 106 VAL M O 1
ATOM 11993 N N . LEU E 5 107 ? 22.60614 21.23062 3.58855 1.000 185.60403 107 LEU M N 1
ATOM 11994 C CA . LEU E 5 107 ? 23.01469 22.62271 3.74875 1.000 189.19266 107 LEU M CA 1
ATOM 11995 C C . LEU E 5 107 ? 24.05986 23.00286 2.70675 1.000 188.44569 107 LEU M C 1
ATOM 11996 O O . LEU E 5 107 ? 23.95157 24.04507 2.04889 1.000 188.24738 107 LEU M O 1
ATOM 12001 N N . ILE E 5 108 ? 25.07556 22.15491 2.53464 1.000 179.85066 108 ILE M N 1
ATOM 12002 C CA . ILE E 5 108 ? 26.13781 22.44172 1.57663 1.000 178.22085 108 ILE M CA 1
ATOM 12003 C C . ILE E 5 108 ? 25.59994 22.40790 0.15119 1.000 181.83986 108 ILE M C 1
ATOM 12004 O O . ILE E 5 108 ? 25.95771 23.25012 -0.68129 1.000 186.60825 108 ILE M O 1
ATOM 12009 N N . TYR E 5 109 ? 24.72192 21.44847 -0.15069 1.000 181.98900 109 TYR M N 1
ATOM 12010 C CA . TYR E 5 109 ? 24.20197 21.32922 -1.50931 1.000 188.29113 109 TYR M CA 1
ATOM 12011 C C . TYR E 5 109 ? 23.29380 22.50035 -1.86672 1.000 184.60102 109 TYR M C 1
ATOM 12012 O O . TYR E 5 109 ? 23.32524 22.99073 -3.00100 1.000 184.85281 109 TYR M O 1
ATOM 12021 N N . GLU E 5 110 ? 22.48420 22.96893 -0.91467 1.000 185.83306 110 GLU M N 1
ATOM 12022 C CA . GLU E 5 110 ? 21.53617 24.03671 -1.21045 1.000 188.27436 110 GLU M CA 1
ATOM 12023 C C . GLU E 5 110 ? 22.17195 25.41773 -1.11752 1.000 186.75303 110 GLU M C 1
ATOM 12024 O O . GLU E 5 110 ? 21.69039 26.35712 -1.76077 1.000 188.34698 110 GLU M O 1
ATOM 12030 N N . LEU E 5 111 ? 23.24052 25.56889 -0.33202 1.000 183.89292 111 LEU M N 1
ATOM 12031 C CA . LEU E 5 111 ? 23.99771 26.81516 -0.36872 1.000 182.14165 111 LEU M CA 1
ATOM 12032 C C . LEU E 5 111 ? 24.77324 26.92472 -1.67667 1.000 180.87916 111 LEU M C 1
ATOM 12033 O O . LEU E 5 111 ? 24.78579 27.98165 -2.31859 1.000 186.88358 111 LEU M O 1
ATOM 12038 N N . LEU E 5 112 ? 25.42807 25.83374 -2.08489 1.000 179.65158 112 LEU M N 1
ATOM 12039 C CA . LEU E 5 112 ? 26.09069 25.79154 -3.38518 1.000 179.06577 112 LEU M CA 1
ATOM 12040 C C . LEU E 5 112 ? 25.10511 26.02472 -4.52528 1.000 182.04533 112 LEU M C 1
ATOM 12041 O O . LEU E 5 112 ? 25.48806 26.54919 -5.57809 1.000 193.85416 112 LEU M O 1
ATOM 12046 N N . ASP E 5 113 ? 23.83436 25.65657 -4.33250 1.000 184.71164 113 ASP M N 1
ATOM 12047 C CA . ASP E 5 113 ? 22.82469 25.90428 -5.35804 1.000 188.01947 113 ASP M CA 1
ATOM 12048 C C . ASP E 5 113 ? 22.62839 27.39673 -5.58394 1.000 188.94577 113 ASP M C 1
ATOM 12049 O O . ASP E 5 113 ? 22.42338 27.84269 -6.71917 1.000 190.76924 113 ASP M O 1
ATOM 12054 N N . GLU E 5 114 ? 22.69025 28.18607 -4.51321 1.000 187.92894 114 GLU M N 1
ATOM 12055 C CA . GLU E 5 114 ? 22.50973 29.62628 -4.63854 1.000 188.79369 114 GLU M CA 1
ATOM 12056 C C . GLU E 5 114 ? 23.77559 30.31269 -5.11499 1.000 186.16219 114 GLU M C 1
ATOM 12057 O O . GLU E 5 114 ? 23.69970 31.33776 -5.80414 1.000 187.29286 114 GLU M O 1
ATOM 12063 N N . ILE E 5 115 ? 24.94332 29.77231 -4.76749 1.000 183.48073 115 ILE M N 1
ATOM 12064 C CA . ILE E 5 115 ? 26.17866 30.45637 -5.11975 1.000 180.50374 115 ILE M CA 1
ATOM 12065 C C . ILE E 5 115 ? 26.35916 30.50212 -6.64174 1.000 184.97549 115 ILE M C 1
ATOM 12066 O O . ILE E 5 115 ? 26.69015 31.55286 -7.21217 1.000 189.89804 115 ILE M O 1
ATOM 12071 N N . LEU E 5 116 ? 26.15296 29.36846 -7.32190 1.000 182.96395 116 LEU M N 1
ATOM 12072 C CA . LEU E 5 116 ? 26.33001 29.29555 -8.76856 1.000 189.44722 116 LEU M CA 1
ATOM 12073 C C . LEU E 5 116 ? 25.28944 28.40654 -9.44342 1.000 194.57907 116 LEU M C 1
ATOM 12074 O O . LEU E 5 116 ? 24.81032 27.41391 -8.88361 1.000 187.82362 116 LEU M O 1
ATOM 12079 N N . ASP E 5 117 ? 24.98922 28.76587 -10.69410 1.000 198.34297 117 ASP M N 1
ATOM 12080 C CA . ASP E 5 117 ? 23.94307 28.15948 -11.51049 1.000 197.18916 117 ASP M CA 1
ATOM 12081 C C . ASP E 5 117 ? 24.51331 27.72621 -12.85096 1.000 201.36233 117 ASP M C 1
ATOM 12082 O O . ASP E 5 117 ? 24.93291 28.57149 -13.64785 1.000 207.97379 117 ASP M O 1
ATOM 12087 N N . PHE E 5 118 ? 24.49050 26.41879 -13.10857 1.000 197.17230 118 PHE M N 1
ATOM 12088 C CA . PHE E 5 118 ? 25.00995 25.83696 -14.34435 1.000 196.95868 118 PHE M CA 1
ATOM 12089 C C . PHE E 5 118 ? 26.43046 26.33174 -14.60507 1.000 194.68903 118 PHE M C 1
ATOM 12090 O O . PHE E 5 118 ? 26.77514 26.82859 -15.67521 1.000 198.61353 118 PHE M O 1
ATOM 12098 N N . GLY E 5 119 ? 27.25907 26.23857 -13.57333 1.000 190.88115 119 GLY M N 1
ATOM 12099 C CA . GLY E 5 119 ? 28.62824 26.67188 -13.73466 1.000 188.74036 119 GLY M CA 1
ATOM 12100 C C . GLY E 5 119 ? 28.83483 28.16353 -13.82035 1.000 188.61972 119 GLY M C 1
ATOM 12101 O O . GLY E 5 119 ? 29.92542 28.60931 -14.19717 1.000 187.55224 119 GLY M O 1
ATOM 12102 N N . TYR E 5 120 ? 27.81863 28.95278 -13.47948 1.000 189.86895 120 TYR M N 1
ATOM 12103 C CA . TYR E 5 120 ? 27.89089 30.40326 -13.52124 1.000 190.01037 120 TYR M CA 1
ATOM 12104 C C . TYR E 5 120 ? 27.88780 30.91968 -12.09162 1.000 188.19971 120 TYR M C 1
ATOM 12105 O O . TYR E 5 120 ? 26.87399 30.74141 -11.40359 1.000 187.96876 120 TYR M O 1
ATOM 12114 N N . PRO E 5 121 ? 28.93089 31.59077 -11.59350 1.000 184.25244 121 PRO M N 1
ATOM 12115 C CA . PRO E 5 121 ? 28.88106 32.10118 -10.20642 1.000 181.90365 121 PRO M CA 1
ATOM 12116 C C . PRO E 5 121 ? 27.85745 33.22387 -10.07255 1.000 183.94021 121 PRO M C 1
ATOM 12117 O O . PRO E 5 121 ? 27.98182 34.28052 -10.70366 1.000 184.98622 121 PRO M O 1
ATOM 12121 N N . GLN E 5 122 ? 26.83857 32.98155 -9.25840 1.000 190.69056 122 GLN M N 1
ATOM 12122 C CA . GLN E 5 122 ? 25.83267 33.97115 -8.89463 1.000 186.77390 122 GLN M CA 1
ATOM 12123 C C . GLN E 5 122 ? 26.30282 34.76563 -7.67700 1.000 184.05108 122 GLN M C 1
ATOM 12124 O O . GLN E 5 122 ? 27.44056 34.63579 -7.21791 1.000 180.74713 122 GLN M O 1
ATOM 12130 N N . ASN E 5 123 ? 25.40769 35.58696 -7.13314 1.000 190.71456 123 ASN M N 1
ATOM 12131 C CA . ASN E 5 123 ? 25.59190 36.24600 -5.84819 1.000 183.82819 123 ASN M CA 1
ATOM 12132 C C . ASN E 5 123 ? 24.35405 35.96961 -5.01027 1.000 186.02379 123 ASN M C 1
ATOM 12133 O O . ASN E 5 123 ? 23.23436 36.21213 -5.47136 1.000 189.66719 123 ASN M O 1
ATOM 12138 N N . SER E 5 124 ? 24.56710 35.44891 -3.79946 1.000 184.11985 124 SER M N 1
ATOM 12139 C CA . SER E 5 124 ? 23.52772 35.07398 -2.82371 1.000 185.99260 124 SER M CA 1
ATOM 12140 C C . SER E 5 124 ? 22.07657 35.32654 -3.23298 1.000 190.48136 124 SER M C 1
ATOM 12141 O O . SER E 5 124 ? 21.54770 36.42273 -3.04520 1.000 192.32461 124 SER M O 1
ATOM 12144 N N . ARG F 6 49 ? -6.81586 -26.17482 -9.10616 1.000 118.67542 406 ARG D N 1
ATOM 12145 C CA . ARG F 6 49 ? -6.79039 -24.79770 -9.58736 1.000 124.84882 406 ARG D CA 1
ATOM 12146 C C . ARG F 6 49 ? -5.56007 -24.05368 -9.04535 1.000 135.44735 406 ARG D C 1
ATOM 12147 O O . ARG F 6 49 ? -5.67669 -23.14363 -8.22976 1.000 130.25638 406 ARG D O 1
ATOM 12155 N N . MET F 6 50 ? -4.37645 -24.44254 -9.52267 1.000 135.02833 407 MET D N 1
ATOM 12156 C CA . MET F 6 50 ? -3.10689 -23.90577 -9.05286 1.000 136.37078 407 MET D CA 1
ATOM 12157 C C . MET F 6 50 ? -2.69784 -22.65611 -9.84381 1.000 143.19580 407 MET D C 1
ATOM 12158 O O . MET F 6 50 ? -3.35437 -22.24890 -10.80442 1.000 161.05996 407 MET D O 1
ATOM 12163 N N . SER F 6 51 ? -1.54854 -22.08715 -9.46599 1.000 140.34689 408 SER D N 1
ATOM 12164 C CA . SER F 6 51 ? -1.08214 -20.74001 -9.78934 1.000 129.02414 408 SER D CA 1
ATOM 12165 C C . SER F 6 51 ? -0.02737 -20.67834 -10.91025 1.000 140.31579 408 SER D C 1
ATOM 12166 O O . SER F 6 51 ? 0.18703 -21.64590 -11.65000 1.000 133.16814 408 SER D O 1
ATOM 12169 N N . GLN F 6 52 ? 0.66299 -19.52767 -11.00007 1.000 137.29842 409 GLN D N 1
ATOM 12170 C CA . GLN F 6 52 ? 1.48184 -19.00394 -12.10019 1.000 140.21493 409 GLN D CA 1
ATOM 12171 C C . GLN F 6 52 ? 2.85707 -19.65810 -12.07869 1.000 143.48075 409 GLN D C 1
ATOM 12172 O O . GLN F 6 52 ? 3.89464 -19.05755 -12.38743 1.000 137.90498 409 GLN D O 1
ATOM 12178 N N . ILE F 6 53 ? 2.79717 -20.90942 -11.65970 1.000 146.60254 410 ILE D N 1
ATOM 12179 C CA . ILE F 6 53 ? 3.81251 -21.84299 -11.22391 1.000 141.76442 410 ILE D CA 1
ATOM 12180 C C . ILE F 6 53 ? 4.64309 -22.40693 -12.38106 1.000 150.36443 410 ILE D C 1
ATOM 12181 O O . ILE F 6 53 ? 4.38363 -22.09506 -13.54853 1.000 157.79229 410 ILE D O 1
ATOM 12186 N N . LYS F 6 54 ? 5.66916 -23.20708 -12.07134 1.000 155.27117 411 LYS D N 1
ATOM 12187 C CA . LYS F 6 54 ? 6.49556 -23.87928 -13.07257 1.000 169.07331 411 LYS D CA 1
ATOM 12188 C C . LYS F 6 54 ? 5.76799 -25.10970 -13.64252 1.000 170.28703 411 LYS D C 1
ATOM 12189 O O . LYS F 6 54 ? 4.55787 -25.28391 -13.47463 1.000 175.99892 411 LYS D O 1
ATOM 12195 N N . ARG F 6 55 ? 6.51668 -25.97706 -14.34545 1.000 222.15629 412 ARG D N 1
ATOM 12196 C CA . ARG F 6 55 ? 5.92291 -27.04327 -15.15551 1.000 224.92043 412 ARG D CA 1
ATOM 12197 C C . ARG F 6 55 ? 5.38283 -28.17342 -14.29337 1.000 216.38255 412 ARG D C 1
ATOM 12198 O O . ARG F 6 55 ? 4.27801 -28.68616 -14.53525 1.000 220.07963 412 ARG D O 1
ATOM 12206 N N . LEU F 6 56 ? 6.18599 -28.60048 -13.30993 1.000 203.53328 413 LEU D N 1
ATOM 12207 C CA . LEU F 6 56 ? 5.84645 -29.74738 -12.48354 1.000 190.46068 413 LEU D CA 1
ATOM 12208 C C . LEU F 6 56 ? 4.49482 -29.56572 -11.84412 1.000 183.19067 413 LEU D C 1
ATOM 12209 O O . LEU F 6 56 ? 3.62399 -30.43354 -11.96741 1.000 181.90609 413 LEU D O 1
ATOM 12214 N N . LEU F 6 57 ? 4.26105 -28.38398 -11.28730 1.000 194.62491 414 LEU D N 1
ATOM 12215 C CA . LEU F 6 57 ? 3.00520 -28.12534 -10.62104 1.000 182.38412 414 LEU D CA 1
ATOM 12216 C C . LEU F 6 57 ? 1.87950 -28.08282 -11.62949 1.000 181.84212 414 LEU D C 1
ATOM 12217 O O . LEU F 6 57 ? 0.78735 -28.58562 -11.35733 1.000 183.93431 414 LEU D O 1
ATOM 12222 N N . SER F 6 58 ? 2.15125 -27.55902 -12.82872 1.000 184.92616 415 SER D N 1
ATOM 12223 C CA . SER F 6 58 ? 1.17836 -27.65376 -13.90625 1.000 190.88316 415 SER D CA 1
ATOM 12224 C C . SER F 6 58 ? 0.80873 -29.10689 -14.17572 1.000 193.31570 415 SER D C 1
ATOM 12225 O O . SER F 6 58 ? -0.33940 -29.41609 -14.50839 1.000 192.31812 415 SER D O 1
ATOM 12228 N N . GLU F 6 59 ? 1.76859 -30.01364 -14.03172 1.000 193.44229 416 GLU D N 1
ATOM 12229 C CA . GLU F 6 59 ? 1.49748 -31.44347 -14.12781 1.000 183.46947 416 GLU D CA 1
ATOM 12230 C C . GLU F 6 59 ? 0.55929 -31.98361 -13.06076 1.000 178.84119 416 GLU D C 1
ATOM 12231 O O . GLU F 6 59 ? -0.10572 -32.99484 -13.31070 1.000 178.66705 416 GLU D O 1
ATOM 12237 N N . LYS F 6 60 ? 0.51513 -31.36781 -11.87123 1.000 178.38526 417 LYS D N 1
ATOM 12238 C CA . LYS F 6 60 ? -0.22813 -31.92915 -10.74468 1.000 173.40656 417 LYS D CA 1
ATOM 12239 C C . LYS F 6 60 ? -1.71745 -31.78559 -10.96754 1.000 176.58638 417 LYS D C 1
ATOM 12240 O O . LYS F 6 60 ? -2.48192 -32.73138 -10.75874 1.000 185.50451 417 LYS D O 1
ATOM 12246 N N . LYS F 6 61 ? -2.14981 -30.56680 -11.26077 1.000 174.23606 418 LYS D N 1
ATOM 12247 C CA . LYS F 6 61 ? -3.41525 -30.29484 -11.91806 1.000 192.10363 418 LYS D CA 1
ATOM 12248 C C . LYS F 6 61 ? -3.44120 -28.80214 -12.24441 1.000 191.31408 418 LYS D C 1
ATOM 12249 O O . LYS F 6 61 ? -2.59781 -28.04115 -11.75401 1.000 181.18450 418 LYS D O 1
ATOM 12255 N N . THR F 6 62 ? -4.38494 -28.37851 -13.07618 1.000 205.03453 419 THR D N 1
ATOM 12256 C CA . THR F 6 62 ? -4.62486 -26.99553 -13.46016 1.000 201.03183 419 THR D CA 1
ATOM 12257 C C . THR F 6 62 ? -3.35560 -26.15208 -13.61293 1.000 189.98667 419 THR D C 1
ATOM 12258 O O . THR F 6 62 ? -3.40674 -24.93302 -13.45477 1.000 189.54835 419 THR D O 1
#